Protein 2LJ4 (pdb70)

CATH classification: 3.10.50.40

Radius of gyration: 13.2 Å; Cα contacts (8 Å, |Δi|>4): 258; chains: 1; bounding box: 45×30×23 Å

Secondary structure (DSSP, 8-state):
---EEEEEEEEE--TTSS----TTTSS--TTS-HHHHHHHHHHHHHHHHHTSS-HHHHHHHH--SGGGGTTSEEEEEETTSS-HHHHHHHTTS-BT-B---EE-SSSEEEEEE--

Organism: Trypanosoma brucei brucei (strain 927/4 GUTat10.1) (NCBI:txid185431)

Solvent-accessible surface area: 6153 Å² total; per-residue (Å²): 238,97,110,106,4,81,2,0,6,0,16,8,17,29,37,71,4,183,59,56,47,2,97,86,47,45,118,46,2,55,140,20,54,115,111,62,0,52,127,26,0,92,100,32,12,95,87,20,72,73,63,101,40,46,1,66,102,1,0,47,93,63,0,17,37,49,3,94,82,67,12,0,31,48,46,136,4,26,62,52,107,48,89,162,52,3,21,60,8,0,143,83,14,144,99,59,67,52,5,111,41,21,85,24,99,10,1,0,8,0,0,36,56,55,41

Nearest PDB structures (foldseek):
  2lj4-assembly1_A  TM=9.970E-01  e=1.754E-24  Trypanosoma brucei
  6o34-assembly1_A  TM=9.147E-01  e=7.703E-13  Homo sapiens
  2zqt-assembly1_A  TM=9.126E-01  e=7.196E-13  Homo sapiens
  2zr5-assembly1_A  TM=9.133E-01  e=1.521E-12  Homo sapiens
  5gph-assembly1_A  TM=9.081E-01  e=2.449E-12  Homo sapiens

Foldseek 3Di:
DVQKFWKFKAWAFAQVLVAQAALQRRPGRNVGHLVNRLVLVVVLLVCCVVVVDPQLVCRLRGGRDPCVVVSSTDGIDGQVRPADQVSVQQVVADAPDKGRWDADSRGIMIMHTND

InterPro domains:
  IPR000297 Peptidyl-prolyl cis-trans isomerase, PpiC-type [PF00639] (32-113)
  IPR000297 Peptidyl-prolyl cis-trans isomerase, PpiC-type [PS50198] (2-115)
  IPR023058 Peptidyl-prolyl cis-trans isomerase, PpiC-type, conserved site [PS01096] (55-75)
  IPR046357 Peptidyl-prolyl cis-trans isomerase domain superfamily [G3DSA:3.10.50.40] (1-115)
  IPR051370 Peptidyl-prolyl cis-trans isomerase Pin1 [PTHR10657] (3-113)

Sequence (115 aa):
MSEKLRAAHLLVKFSGSRNPVSRRTGDSTADVTYEDAIKELQKWSQRIASGEVSFEEAASQRSDCGSYASGGDLGFFSSGEMMKPFEDAVRALKIGDISPIVQTDSGLHIIKRLAMSEKLRAAHLLVKFSGSRNPVSRRTGDSTADVTYEDAIKELQKWSQRIASGEVSFEEAASQRSDCGSYASGGDLGFFSSGEMMKPFEDAVRALKIGDISPIVQTDSGLHIIKRLAMSEKLRAAHLLVKFSGSRNPVSRRTGDSTADVTYEDAIKELQKWSQRIASGEVSFEEAASQRSDCGSYASGGDLGFFSSGEMMKPFEDAVRALKIGDISPIVQTDSGLHIIKRLAMSEKLRAAHLLVKFSGSRNPVSRRTGDSTADVTYEDAIKELQKWSQRIASGEVSFEEAASQRSDCGSYASGGDLGFFSSGEMMKPFEDAVRALKIGDISPIVQTDSGLHIIKRLAMSEKLRAAHLLVKFSGSRNPVSRRTGDSTADVTYEDAIKELQKWSQRIASGEVSFEEAASQRSDCGSYASGGDLGFFSSGEMMKPFEDAVRALKIGDISPIVQTDSGLHIIKRLAMSEKLRAAHLLVKFSGSRNPVSRRTGDSTADVTYEDAIKELQKWSQRIASGEVSFEEAASQRSDCGSYASGGDLGFFSSGEMMKPFEDAVRALKIGDISPIVQTDSGLHIIKRLAMSEKLRAAHLLVKFSGSRNPVSRRTGDSTADVTYEDAIKELQKWSQRIASGEVSFEEAASQRSDCGSYASGGDLGFFSSGEMMKPFEDAVRALKIGDISPIVQTDSGLHIIKRLAMSEKLRAAHLLVKFSGSRNPVSRRTGDSTADVTYEDAIKELQKWSQRIASGEVSFEEAASQRSDCGSYASGGDLGFFSSGEMMKPFEDAVRALKIGDISPIVQTDSGLHIIKRLAMSEKLRAAHLLVKFSGSRNPVSRRTGDSTADVTYEDAIKELQKWSQRIASGEVSFEEAASQRSDCGSYASGGDLGFFSSGEMMKPFEDAVRALKIGDISPIVQTDSGLHIIKRLAMSEKLRAAHLLVKFSGSRNPVSRRTGDSTADVTYEDAIKELQKWSQRIASGEVSFEEAASQRSDCGSYASGGDLGFFSSGEMMKPFEDAVRALKIGDISPIVQTDSGLHIIKRLAMSEKLRAAHLLVKFSGSRNPVSRRTGDSTADVTYEDAIKELQKWSQRIASGEVSFEEAASQRSDCGSYASGGDLGFFSSGEMMKPFEDAVRALKIGDISPIVQTDSGLHIIKRLAMSEKLRAAHLLVKFSGSRNPVSRRTGDSTADVTYEDAIKELQKWSQRIASGEVSFEEAASQRSDCGSYASGGDLGFFSSGEMMKPFEDAVRALKIGDISPIVQTDSGLHIIKRLAMSEKLRAAHLLVKFSGSRNPVSRRTGDSTADVTYEDAIKELQKWSQRIASGEVSFEEAASQRSDCGSYASGGDLGFFSSGEMMKPFEDAVRALKIGDISPIVQTDSGLHIIKRLAMSEKLRAAHLLVKFSGSRNPVSRRTGDSTADVTYEDAIKELQKWSQRIASGEVSFEEAASQRSDCGSYASGGDLGFFSSGEMMKPFEDAVRALKIGDISPIVQTDSGLHIIKRLAMSEKLRAAHLLVKFSGSRNPVSRRTGDSTADVTYEDAIKELQKWSQRIASGEVSFEEAASQRSDCGSYASGGDLGFFSSGEMMKPFEDAVRALKIGDISPIVQTDSGLHIIKRLAMSEKLRAAHLLVKFSGSRNPVSRRTGDSTADVTYEDAIKELQKWSQRIASGEVSFEEAASQRSDCGSYASGGDLGFFSSGEMMKPFEDAVRALKIGDISPIVQTDSGLHIIKRLAMSEKLRAAHLLVKFSGSRNPVSRRTGDSTADVTYEDAIKELQKWSQRIASGEVSFEEAASQRSDCGSYASGGDLGFFSSGEMMKPFEDAVRALKIGDISPIVQTDSGLHIIKRLAMSEKLRAAHLLVKFSGSRNPVSRRTGDSTADVTYEDAIKELQKWSQRIASGEVSFEEAASQRSDCGSYASGGDLGFFSSGEMMKPFEDAVRALKIGDISPIVQTDSGLHIIKRLAMSEKLRAAHLLVKFSGSRNPVSRRTGDSTADVTYEDAIKELQKWSQRIASGEVSFEEAASQRSDCGSYASGGDLGFFSSGEMMKPFEDAVRALKIGDISPIVQTDSGLHIIKRLAMSEKLRAAHLLVKFSGSRNPVSRRTGDSTADVTYEDAIKELQKWSQRIASGEVSFEEAASQRSDCGSYASGGDLGFFSSGEMMKPFEDAVRALKIGDISPIVQTDSGLHIIKRLA

B-factor: mean 0.68, std 0.78, range [0.11, 7.54]

GO terms:
  GO:0031981 nuclear lumen (C, HTP)
  GO:0005737 cytoplasm (C, HTP)
  GO:0031981 nuclear lumen (C, IDA)
  GO:0097014 ciliary plasm (C, IDA)
  GO:0005737 cytoplasm (C, IDA)
  GO:0003755 peptidyl-prolyl cis-trans isomerase activity (F, IDA)
  GO:0070370 cellular heat acclimation (P, IGI)

Structure (mmCIF, N/CA/C/O backbone):
data_2LJ4
#
_entry.id   2LJ4
#
loop_
_atom_site.group_PDB
_atom_site.id
_atom_site.type_symbol
_atom_site.label_atom_id
_atom_site.label_alt_id
_atom_site.label_comp_id
_atom_site.label_asym_id
_atom_site.label_entity_id
_atom_site.label_seq_id
_atom_site.pdbx_PDB_ins_code
_atom_site.Cartn_x
_atom_site.Cartn_y
_atom_site.Cartn_z
_atom_site.occupancy
_atom_site.B_iso_or_equiv
_atom_site.auth_seq_id
_atom_site.auth_comp_id
_atom_site.auth_asym_id
_atom_site.auth_atom_id
_atom_site.pdbx_PDB_model_num
ATOM 1 N N . MET A 1 1 ? -24.790 -5.092 3.534 1.00 4.59 4 MET A N 1
ATOM 2 C CA . MET A 1 1 ? -25.117 -4.684 2.148 1.00 4.13 4 MET A CA 1
ATOM 3 C C . MET A 1 1 ? -23.913 -4.024 1.497 1.00 3.08 4 MET A C 1
ATOM 4 O O . MET A 1 1 ? -23.049 -3.489 2.191 1.00 3.52 4 MET A O 1
ATOM 20 N N . SER A 1 2 ? -23.869 -4.066 0.167 1.00 2.21 5 SER A N 1
ATOM 21 C CA . SER A 1 2 ? -22.783 -3.475 -0.606 1.00 1.64 5 SER A CA 1
ATOM 22 C C . SER A 1 2 ? -21.457 -4.175 -0.305 1.00 1.29 5 SER A C 1
ATOM 23 O O . SER A 1 2 ? -20.713 -3.772 0.590 1.00 1.48 5 SER A O 1
ATOM 31 N N . GLU A 1 3 ? -21.167 -5.224 -1.063 1.00 1.02 6 GLU A N 1
ATOM 32 C CA . GLU A 1 3 ? -19.932 -5.973 -0.881 1.00 0.78 6 GLU A CA 1
ATOM 33 C C . GLU A 1 3 ? -18.808 -5.322 -1.674 1.00 0.71 6 GLU A C 1
ATOM 34 O O . GLU A 1 3 ? -17.629 -5.531 -1.382 1.00 1.06 6 GLU A O 1
ATOM 46 N N . LYS A 1 4 ? -19.183 -4.534 -2.676 1.00 0.57 7 LYS A N 1
ATOM 47 C CA . LYS A 1 4 ? -18.209 -3.895 -3.545 1.00 0.51 7 LYS A CA 1
ATOM 48 C C . LYS A 1 4 ? -17.573 -2.690 -2.872 1.00 0.42 7 LYS A C 1
ATOM 49 O O . LYS A 1 4 ? -18.251 -1.864 -2.260 1.00 0.60 7 LYS A O 1
ATOM 68 N N . LEU A 1 5 ? -16.263 -2.617 -2.995 1.00 0.33 8 LEU A N 1
ATOM 69 C CA . LEU A 1 5 ? -15.461 -1.585 -2.368 1.00 0.26 8 LEU A CA 1
ATOM 70 C C . LEU A 1 5 ? -14.428 -1.104 -3.387 1.00 0.22 8 LEU A C 1
ATOM 71 O O . LEU A 1 5 ? -14.141 -1.812 -4.348 1.00 0.22 8 LEU A O 1
ATOM 87 N N . ARG A 1 6 ? -13.900 0.091 -3.203 1.00 0.24 9 ARG A N 1
ATOM 88 C CA . ARG A 1 6 ? -12.795 0.575 -4.018 1.00 0.23 9 ARG A CA 1
ATOM 89 C C . ARG A 1 6 ? -11.727 1.155 -3.106 1.00 0.20 9 ARG A C 1
ATOM 90 O O . ARG A 1 6 ? -12.038 1.952 -2.221 1.00 0.21 9 ARG A O 1
ATOM 111 N N . ALA A 1 7 ? -10.475 0.763 -3.298 1.00 0.20 10 ALA A N 1
ATOM 112 C CA . ALA A 1 7 ? -9.421 1.198 -2.395 1.00 0.17 10 ALA A CA 1
ATOM 113 C C . ALA A 1 7 ? -8.095 1.395 -3.122 1.00 0.16 10 ALA A C 1
ATOM 114 O O . ALA A 1 7 ? -7.853 0.798 -4.171 1.00 0.17 10 ALA A O 1
ATOM 121 N N . ALA A 1 8 ? -7.247 2.246 -2.560 1.00 0.17 11 ALA A N 1
ATOM 122 C CA . ALA A 1 8 ? -5.924 2.507 -3.110 1.00 0.18 11 ALA A CA 1
ATOM 123 C C . ALA A 1 8 ? -4.862 2.027 -2.143 1.00 0.17 11 ALA A C 1
ATOM 124 O O . ALA A 1 8 ? -4.967 2.258 -0.943 1.00 0.19 11 ALA A O 1
ATOM 131 N N . HIS A 1 9 ? -3.831 1.378 -2.660 1.00 0.16 12 HIS A N 1
ATOM 132 C CA . HIS A 1 9 ? -2.854 0.732 -1.799 1.00 0.16 12 HIS A CA 1
ATOM 133 C C . HIS A 1 9 ? -1.434 0.924 -2.321 1.00 0.15 12 HIS A C 1
ATOM 134 O O . HIS A 1 9 ? -1.212 1.052 -3.524 1.00 0.19 12 HIS A O 1
ATOM 149 N N . LEU A 1 10 ? -0.482 0.923 -1.403 1.00 0.15 13 LEU A N 1
ATOM 150 C CA . LEU A 1 10 ? 0.927 1.051 -1.747 1.00 0.14 13 LEU A CA 1
ATOM 151 C C . LEU A 1 10 ? 1.653 -0.206 -1.274 1.00 0.16 13 LEU A C 1
ATOM 152 O O . LEU A 1 10 ? 1.282 -0.784 -0.253 1.00 0.24 13 LEU A O 1
ATOM 168 N N . LEU A 1 11 ? 2.647 -0.649 -2.030 1.00 0.13 14 LEU A N 1
ATOM 169 C CA . LEU A 1 11 ? 3.381 -1.867 -1.702 1.00 0.14 14 LEU A CA 1
ATOM 170 C C . LEU A 1 11 ? 4.883 -1.628 -1.743 1.00 0.16 14 LEU A C 1
ATOM 171 O O . LEU A 1 11 ? 5.428 -1.232 -2.771 1.00 0.27 14 LEU A O 1
ATOM 187 N N . VAL A 1 12 ? 5.540 -1.863 -0.621 1.00 0.13 15 VAL A N 1
ATOM 188 C CA . VAL A 1 12 ? 6.988 -1.756 -0.542 1.00 0.13 15 VAL A CA 1
ATOM 189 C C . VAL A 1 12 ? 7.600 -3.148 -0.403 1.00 0.13 15 VAL A C 1
ATOM 190 O O . VAL A 1 12 ? 7.114 -3.971 0.375 1.00 0.15 15 VAL A O 1
ATOM 203 N N . LYS A 1 13 ? 8.639 -3.412 -1.181 1.00 0.15 16 LYS A N 1
ATOM 204 C CA . LYS A 1 13 ? 9.361 -4.676 -1.108 1.00 0.17 16 LYS A CA 1
ATOM 205 C C . LYS A 1 13 ? 10.703 -4.450 -0.421 1.00 0.16 16 LYS A C 1
ATOM 206 O O . LYS A 1 13 ? 11.268 -3.358 -0.509 1.00 0.24 16 LYS A O 1
ATOM 225 N N . PHE A 1 14 ? 11.218 -5.472 0.246 1.00 0.17 17 PHE A N 1
ATOM 226 C CA . PHE A 1 14 ? 12.481 -5.348 0.958 1.00 0.17 17 PHE A CA 1
ATOM 227 C C . PHE A 1 14 ? 13.295 -6.628 0.844 1.00 0.19 17 PHE A C 1
ATOM 228 O O . PHE A 1 14 ? 12.775 -7.670 0.447 1.00 0.21 17 PHE A O 1
ATOM 245 N N . SER A 1 15 ? 14.585 -6.521 1.125 1.00 0.22 18 SER A N 1
ATOM 246 C CA . SER A 1 15 ? 15.488 -7.660 1.075 1.00 0.26 18 SER A CA 1
ATOM 247 C C . SER A 1 15 ? 14.931 -8.842 1.868 1.00 0.30 18 SER A C 1
ATOM 248 O O . SER A 1 15 ? 14.835 -8.794 3.094 1.00 0.30 18 SER A O 1
ATOM 256 N N . GLY A 1 16 ? 14.541 -9.894 1.159 1.00 0.35 19 GLY A N 1
ATOM 257 C CA . GLY A 1 16 ? 14.057 -11.084 1.820 1.00 0.45 19 GLY A CA 1
ATOM 258 C C . GLY A 1 16 ? 12.546 -11.125 1.955 1.00 0.42 19 GLY A C 1
ATOM 259 O O . GLY A 1 16 ? 12.010 -12.008 2.624 1.00 0.53 19 GLY A O 1
ATOM 263 N N . SER A 1 17 ? 11.841 -10.191 1.325 1.00 0.34 20 SER A N 1
ATOM 264 C CA . SER A 1 17 ? 10.387 -10.166 1.441 1.00 0.41 20 SER A CA 1
ATOM 265 C C . SER A 1 17 ? 9.747 -10.992 0.327 1.00 0.40 20 SER A C 1
ATOM 266 O O . SER A 1 17 ? 8.810 -10.544 -0.339 1.00 0.45 20 SER A O 1
ATOM 274 N N . ARG A 1 18 ? 10.281 -12.198 0.124 1.00 0.43 21 ARG A N 1
ATOM 275 C CA . ARG A 1 18 ? 9.818 -13.125 -0.915 1.00 0.49 21 ARG A CA 1
ATOM 276 C C . ARG A 1 18 ? 10.198 -12.633 -2.318 1.00 0.51 21 ARG A C 1
ATOM 277 O O . ARG A 1 18 ? 10.529 -13.430 -3.195 1.00 0.60 21 ARG A O 1
ATOM 298 N N . ASN A 1 19 ? 10.170 -11.322 -2.515 1.00 0.51 22 ASN A N 1
ATOM 299 C CA . ASN A 1 19 ? 10.517 -10.720 -3.794 1.00 0.62 22 ASN A CA 1
ATOM 300 C C . ASN A 1 19 ? 11.316 -9.444 -3.559 1.00 0.58 22 ASN A C 1
ATOM 301 O O . ASN A 1 19 ? 10.741 -8.383 -3.318 1.00 0.64 22 ASN A O 1
ATOM 312 N N . PRO A 1 20 ? 12.652 -9.522 -3.624 1.00 0.55 23 PRO A N 1
ATOM 313 C CA . PRO A 1 20 ? 13.520 -8.386 -3.336 1.00 0.61 23 PRO A CA 1
ATOM 314 C C . PRO A 1 20 ? 13.704 -7.447 -4.538 1.00 0.79 23 PRO A C 1
ATOM 315 O O . PRO A 1 20 ? 14.826 -7.108 -4.906 1.00 1.71 23 PRO A O 1
ATOM 326 N N . VAL A 1 21 ? 12.592 -7.023 -5.129 1.00 0.39 24 VAL A N 1
ATOM 327 C CA . VAL A 1 21 ? 12.587 -6.076 -6.249 1.00 0.36 24 VAL A CA 1
ATOM 328 C C . VAL A 1 21 ? 11.333 -5.214 -6.175 1.00 0.32 24 VAL A C 1
ATOM 329 O O . VAL A 1 21 ? 10.224 -5.718 -6.324 1.00 0.35 24 VAL A O 1
ATOM 342 N N . SER A 1 22 ? 11.504 -3.929 -5.920 1.00 0.32 25 SER A N 1
ATOM 343 C CA . SER A 1 22 ? 10.378 -3.008 -5.861 1.00 0.32 25 SER A CA 1
ATOM 344 C C . SER A 1 22 ? 10.316 -2.147 -7.124 1.00 0.32 25 SER A C 1
ATOM 345 O O . SER A 1 22 ? 11.324 -1.975 -7.806 1.00 0.36 25 SER A O 1
ATOM 353 N N . ARG A 1 23 ? 9.134 -1.598 -7.426 1.00 0.32 26 ARG A N 1
ATOM 354 C CA . ARG A 1 23 ? 8.984 -0.619 -8.517 1.00 0.34 26 ARG A CA 1
ATOM 355 C C . ARG A 1 23 ? 9.790 0.635 -8.207 1.00 0.37 26 ARG A C 1
ATOM 356 O O . ARG A 1 23 ? 10.031 1.474 -9.071 1.00 0.44 26 ARG A O 1
ATOM 377 N N . ARG A 1 24 ? 10.210 0.733 -6.955 1.00 0.36 27 ARG A N 1
ATOM 378 C CA . ARG A 1 24 ? 10.944 1.883 -6.465 1.00 0.44 27 ARG A CA 1
ATOM 379 C C . ARG A 1 24 ? 12.443 1.707 -6.692 1.00 0.53 27 ARG A C 1
ATOM 380 O O . ARG A 1 24 ? 13.219 2.655 -6.576 1.00 0.73 27 ARG A O 1
ATOM 401 N N . THR A 1 25 ? 12.845 0.486 -7.007 1.00 0.45 28 THR A N 1
ATOM 402 C CA . THR A 1 25 ? 14.246 0.187 -7.258 1.00 0.53 28 THR A CA 1
ATOM 403 C C . THR A 1 25 ? 14.436 -0.320 -8.677 1.00 0.55 28 THR A C 1
ATOM 404 O O . THR A 1 25 ? 15.448 -0.048 -9.324 1.00 0.67 28 THR A O 1
ATOM 415 N N . GLY A 1 26 ? 13.447 -1.062 -9.144 1.00 0.47 29 GLY A N 1
ATOM 416 C CA . GLY A 1 26 ? 13.447 -1.560 -10.508 1.00 0.52 29 GLY A CA 1
ATOM 417 C C . GLY A 1 26 ? 14.327 -2.779 -10.689 1.00 0.58 29 GLY A C 1
ATOM 418 O O . GLY A 1 26 ? 13.944 -3.733 -11.367 1.00 0.82 29 GLY A O 1
ATOM 422 N N . ASP A 1 27 ? 15.504 -2.747 -10.089 1.00 0.53 30 ASP A N 1
ATOM 423 C CA . ASP A 1 27 ? 16.443 -3.852 -10.192 1.00 0.58 30 ASP A CA 1
ATOM 424 C C . ASP A 1 27 ? 16.276 -4.789 -9.014 1.00 0.55 30 ASP A C 1
ATOM 425 O O . ASP A 1 27 ? 15.835 -5.924 -9.173 1.00 0.84 30 ASP A O 1
ATOM 434 N N . SER A 1 28 ? 16.633 -4.308 -7.832 1.00 0.53 31 SER A N 1
ATOM 435 C CA . SER A 1 28 ? 16.498 -5.084 -6.611 1.00 0.50 31 SER A CA 1
ATOM 436 C C . SER A 1 28 ? 16.345 -4.158 -5.410 1.00 0.42 31 SER A C 1
ATOM 437 O O . SER A 1 28 ? 16.919 -3.069 -5.380 1.00 0.48 31 SER A O 1
ATOM 445 N N . THR A 1 29 ? 15.575 -4.600 -4.428 1.00 0.34 32 THR A N 1
ATOM 446 C CA . THR A 1 29 ? 15.420 -3.867 -3.178 1.00 0.29 32 THR A CA 1
ATOM 447 C C . THR A 1 29 ? 16.060 -4.682 -2.052 1.00 0.27 32 THR A C 1
ATOM 448 O O . THR A 1 29 ? 15.627 -4.674 -0.901 1.00 0.28 32 THR A O 1
ATOM 459 N N . ALA A 1 30 ? 17.129 -5.375 -2.423 1.00 0.31 33 ALA A N 1
ATOM 460 C CA . ALA A 1 30 ? 17.825 -6.295 -1.538 1.00 0.32 33 ALA A CA 1
ATOM 461 C C . ALA A 1 30 ? 18.774 -5.560 -0.591 1.00 0.34 33 ALA A C 1
ATOM 462 O O . ALA A 1 30 ? 19.404 -6.173 0.268 1.00 0.37 33 ALA A O 1
ATOM 469 N N . ASP A 1 31 ? 18.892 -4.254 -0.772 1.00 0.35 34 ASP A N 1
ATOM 470 C CA . ASP A 1 31 ? 19.758 -3.436 0.075 1.00 0.40 34 ASP A CA 1
ATOM 471 C C . ASP A 1 31 ? 18.969 -2.804 1.213 1.00 0.36 34 ASP A C 1
ATOM 472 O O . ASP A 1 31 ? 19.535 -2.408 2.234 1.00 0.43 34 ASP A O 1
ATOM 481 N N . VAL A 1 32 ? 17.663 -2.704 1.029 1.00 0.31 35 VAL A N 1
ATOM 482 C CA . VAL A 1 32 ? 16.785 -2.125 2.033 1.00 0.28 35 VAL A CA 1
ATOM 483 C C . VAL A 1 32 ? 16.108 -3.234 2.840 1.00 0.25 35 VAL A C 1
ATOM 484 O O . VAL A 1 32 ? 15.669 -4.242 2.283 1.00 0.25 35 VAL A O 1
ATOM 497 N N . THR A 1 33 ? 16.051 -3.055 4.154 1.00 0.25 36 THR A N 1
ATOM 498 C CA . THR A 1 33 ? 15.533 -4.078 5.050 1.00 0.27 36 THR A CA 1
ATOM 499 C C . THR A 1 33 ? 14.069 -3.823 5.350 1.00 0.23 36 THR A C 1
ATOM 500 O O . THR A 1 33 ? 13.502 -2.861 4.841 1.00 0.20 36 THR A O 1
ATOM 511 N N . TYR A 1 34 ? 13.453 -4.652 6.182 1.00 0.26 37 TYR A N 1
ATOM 512 C CA . TYR A 1 34 ? 12.074 -4.405 6.572 1.00 0.27 37 TYR A CA 1
ATOM 513 C C . TYR A 1 34 ? 12.007 -3.110 7.378 1.00 0.23 37 TYR A C 1
ATOM 514 O O . TYR A 1 34 ? 11.006 -2.402 7.354 1.00 0.23 37 TYR A O 1
ATOM 532 N N . GLU A 1 35 ? 13.109 -2.787 8.052 1.00 0.23 38 GLU A N 1
ATOM 533 C CA . GLU A 1 35 ? 13.205 -1.556 8.823 1.00 0.24 38 GLU A CA 1
ATOM 534 C C . GLU A 1 35 ? 13.309 -0.363 7.889 1.00 0.24 38 GLU A C 1
ATOM 535 O O . GLU A 1 35 ? 12.576 0.610 8.035 1.00 0.26 38 GLU A O 1
ATOM 547 N N . ASP A 1 36 ? 14.216 -0.454 6.917 1.00 0.24 39 ASP A N 1
ATOM 548 C CA . ASP A 1 36 ? 14.403 0.624 5.946 1.00 0.26 39 ASP A CA 1
ATOM 549 C C . ASP A 1 36 ? 13.153 0.782 5.096 1.00 0.22 39 ASP A C 1
ATOM 550 O O . ASP A 1 36 ? 12.825 1.876 4.637 1.00 0.23 39 ASP A O 1
ATOM 559 N N . ALA A 1 37 ? 12.462 -0.330 4.898 1.00 0.19 40 ALA A N 1
ATOM 560 C CA . ALA A 1 37 ? 11.218 -0.344 4.144 1.00 0.18 40 ALA A CA 1
ATOM 561 C C . ALA A 1 37 ? 10.116 0.347 4.927 1.00 0.16 40 ALA A C 1
ATOM 562 O O . ALA A 1 37 ? 9.383 1.171 4.385 1.00 0.17 40 ALA A O 1
ATOM 569 N N . ILE A 1 38 ? 10.001 0.010 6.209 1.00 0.16 41 ILE A N 1
ATOM 570 C CA . ILE A 1 38 ? 9.044 0.678 7.079 1.00 0.18 41 ILE A CA 1
ATOM 571 C C . ILE A 1 38 ? 9.402 2.145 7.202 1.00 0.20 41 ILE A C 1
ATOM 572 O O . ILE A 1 38 ? 8.526 3.008 7.223 1.00 0.21 41 ILE A O 1
ATOM 588 N N . LYS A 1 39 ? 10.696 2.418 7.236 1.00 0.22 42 LYS A N 1
ATOM 589 C CA . LYS A 1 39 ? 11.188 3.781 7.301 1.00 0.28 42 LYS A CA 1
ATOM 590 C C . LYS A 1 39 ? 10.699 4.573 6.098 1.00 0.28 42 LYS A C 1
ATOM 591 O O . LYS A 1 39 ? 10.451 5.775 6.188 1.00 0.37 42 LYS A O 1
ATOM 610 N N . GLU A 1 40 ? 10.542 3.879 4.980 1.00 0.22 43 GLU A N 1
ATOM 611 C CA . GLU A 1 40 ? 10.156 4.520 3.737 1.00 0.25 43 GLU A CA 1
ATOM 612 C C . GLU A 1 40 ? 8.643 4.587 3.631 1.00 0.18 43 GLU A C 1
ATOM 613 O O . GLU A 1 40 ? 8.078 5.640 3.327 1.00 0.18 43 GLU A O 1
ATOM 625 N N . LEU A 1 41 ? 7.986 3.467 3.917 1.00 0.16 44 LEU A N 1
ATOM 626 C CA . LEU A 1 41 ? 6.535 3.405 3.836 1.00 0.15 44 LEU A CA 1
ATOM 627 C C . LEU A 1 41 ? 5.919 4.418 4.795 1.00 0.14 44 LEU A C 1
ATOM 628 O O . LEU A 1 41 ? 4.918 5.056 4.481 1.00 0.16 44 LEU A O 1
ATOM 644 N N . GLN A 1 42 ? 6.545 4.572 5.961 1.00 0.14 45 GLN A N 1
ATOM 645 C CA . GLN A 1 42 ? 6.069 5.505 6.979 1.00 0.14 45 GLN A CA 1
ATOM 646 C C . GLN A 1 42 ? 6.221 6.956 6.543 1.00 0.17 45 GLN A C 1
ATOM 647 O O . GLN A 1 42 ? 5.542 7.831 7.068 1.00 0.27 45 GLN A O 1
ATOM 661 N N . LYS A 1 43 ? 7.104 7.217 5.589 1.00 0.14 46 LYS A N 1
ATOM 662 C CA . LYS A 1 43 ? 7.285 8.574 5.089 1.00 0.17 46 LYS A CA 1
ATOM 663 C C . LYS A 1 43 ? 6.225 8.897 4.045 1.00 0.18 46 LYS A C 1
ATOM 664 O O . LYS A 1 43 ? 5.627 9.969 4.068 1.00 0.21 46 LYS A O 1
ATOM 683 N N . TRP A 1 44 ? 5.989 7.967 3.132 1.00 0.16 47 TRP A N 1
ATOM 684 C CA . TRP A 1 44 ? 4.953 8.149 2.128 1.00 0.19 47 TRP A CA 1
ATOM 685 C C . TRP A 1 44 ? 3.573 8.131 2.772 1.00 0.19 47 TRP A C 1
ATOM 686 O O . TRP A 1 44 ? 2.746 8.989 2.486 1.00 0.22 47 TRP A O 1
ATOM 707 N N . SER A 1 45 ? 3.351 7.184 3.675 1.00 0.17 48 SER A N 1
ATOM 708 C CA . SER A 1 45 ? 2.114 7.117 4.440 1.00 0.19 48 SER A CA 1
ATOM 709 C C . SER A 1 45 ? 1.950 8.385 5.274 1.00 0.20 48 SER A C 1
ATOM 710 O O . SER A 1 45 ? 0.832 8.797 5.587 1.00 0.28 48 SER A O 1
ATOM 718 N N . GLN A 1 46 ? 3.074 9.010 5.619 1.00 0.17 49 GLN A N 1
ATOM 719 C CA . GLN A 1 46 ? 3.056 10.275 6.323 1.00 0.17 49 GLN A CA 1
ATOM 720 C C . GLN A 1 46 ? 2.629 11.385 5.378 1.00 0.18 49 GLN A C 1
ATOM 721 O O . GLN A 1 46 ? 1.660 12.083 5.631 1.00 0.21 49 GLN A O 1
ATOM 735 N N . ARG A 1 47 ? 3.363 11.524 4.278 1.00 0.16 50 ARG A N 1
ATOM 736 C CA . ARG A 1 47 ? 3.130 12.595 3.314 1.00 0.16 50 ARG A CA 1
ATOM 737 C C . ARG A 1 47 ? 1.728 12.535 2.728 1.00 0.14 50 ARG A C 1
ATOM 738 O O . ARG A 1 47 ? 1.079 13.565 2.546 1.00 0.15 50 ARG A O 1
ATOM 759 N N . ILE A 1 48 ? 1.278 11.330 2.410 1.00 0.13 51 ILE A N 1
ATOM 760 C CA . ILE A 1 48 ? -0.073 11.120 1.905 1.00 0.13 51 ILE A CA 1
ATOM 761 C C . ILE A 1 48 ? -1.100 11.613 2.926 1.00 0.16 51 ILE A C 1
ATOM 762 O O . ILE A 1 48 ? -2.149 12.153 2.565 1.00 0.20 51 ILE A O 1
ATOM 778 N N . ALA A 1 49 ? -0.767 11.446 4.199 1.00 0.16 52 ALA A N 1
ATOM 779 C CA . ALA A 1 49 ? -1.635 11.863 5.286 1.00 0.20 52 ALA A CA 1
ATOM 780 C C . ALA A 1 49 ? -1.490 13.358 5.591 1.00 0.22 52 ALA A C 1
ATOM 781 O O . ALA A 1 49 ? -2.478 14.034 5.888 1.00 0.27 52 ALA A O 1
ATOM 788 N N . SER A 1 50 ? -0.264 13.866 5.508 1.00 0.22 53 SER A N 1
ATOM 789 C CA . SER A 1 50 ? 0.026 15.255 5.856 1.00 0.26 53 SER A CA 1
ATOM 790 C C . SER A 1 50 ? -0.370 16.220 4.738 1.00 0.28 53 SER A C 1
ATOM 791 O O . SER A 1 50 ? -0.718 17.374 4.994 1.00 0.35 53 SER A O 1
ATOM 799 N N . GLY A 1 51 ? -0.319 15.747 3.501 1.00 0.25 54 GLY A N 1
ATOM 800 C CA . GLY A 1 51 ? -0.682 16.586 2.376 1.00 0.28 54 GLY A CA 1
ATOM 801 C C . GLY A 1 51 ? 0.519 17.017 1.557 1.00 0.26 54 GLY A C 1
ATOM 802 O O . GLY A 1 51 ? 0.420 17.923 0.728 1.00 0.30 54 GLY A O 1
ATOM 806 N N . GLU A 1 52 ? 1.657 16.378 1.795 1.00 0.23 55 GLU A N 1
ATOM 807 C CA . GLU A 1 52 ? 2.868 16.667 1.033 1.00 0.23 55 GLU A CA 1
ATOM 808 C C . GLU A 1 52 ? 2.761 16.080 -0.370 1.00 0.20 55 GLU A C 1
ATOM 809 O O . GLU A 1 52 ? 3.080 16.741 -1.356 1.00 0.24 55 GLU A O 1
ATOM 821 N N . VAL A 1 53 ? 2.295 14.842 -0.450 1.00 0.17 56 VAL A N 1
ATOM 822 C CA . VAL A 1 53 ? 1.996 14.207 -1.729 1.00 0.15 56 VAL A CA 1
ATOM 823 C C . VAL A 1 53 ? 0.705 13.424 -1.611 1.00 0.15 56 VAL A C 1
ATOM 824 O O . VAL A 1 53 ? 0.286 13.073 -0.508 1.00 0.19 56 VAL A O 1
ATOM 837 N N . SER A 1 54 ? 0.065 13.163 -2.735 1.00 0.13 57 SER A N 1
ATOM 838 C CA . SER A 1 54 ? -1.131 12.350 -2.738 1.00 0.15 57 SER A CA 1
ATOM 839 C C . SER A 1 54 ? -0.750 10.879 -2.785 1.00 0.15 57 SER A C 1
ATOM 840 O O . SER A 1 54 ? 0.404 10.547 -3.080 1.00 0.18 57 SER A O 1
ATOM 848 N N . PHE A 1 55 ? -1.696 10.007 -2.487 1.00 0.16 58 PHE A N 1
ATOM 849 C CA . PHE A 1 55 ? -1.448 8.577 -2.542 1.00 0.16 58 PHE A CA 1
ATOM 850 C C . PHE A 1 55 ? -0.996 8.200 -3.947 1.00 0.18 58 PHE A C 1
ATOM 851 O O . PHE A 1 55 ? -0.062 7.421 -4.129 1.00 0.19 58 PHE A O 1
ATOM 868 N N . GLU A 1 56 ? -1.652 8.807 -4.926 1.00 0.20 59 GLU A N 1
ATOM 869 C CA . GLU A 1 56 ? -1.366 8.581 -6.333 1.00 0.22 59 GLU A CA 1
ATOM 870 C C . GLU A 1 56 ? 0.097 8.871 -6.657 1.00 0.24 59 GLU A C 1
ATOM 871 O O . GLU A 1 56 ? 0.794 8.019 -7.213 1.00 0.31 59 GLU A O 1
ATOM 883 N N . GLU A 1 57 ? 0.559 10.068 -6.291 1.00 0.23 60 GLU A N 1
ATOM 884 C CA . GLU A 1 57 ? 1.935 10.480 -6.564 1.00 0.24 60 GLU A CA 1
ATOM 885 C C . GLU A 1 57 ? 2.932 9.495 -5.969 1.00 0.23 60 GLU A C 1
ATOM 886 O O . GLU A 1 57 ? 3.892 9.093 -6.624 1.00 0.26 60 GLU A O 1
ATOM 898 N N . ALA A 1 58 ? 2.695 9.102 -4.728 1.00 0.22 61 ALA A N 1
ATOM 899 C CA . ALA A 1 58 ? 3.583 8.176 -4.049 1.00 0.23 61 ALA A CA 1
ATOM 900 C C . ALA A 1 58 ? 3.518 6.788 -4.681 1.00 0.22 61 ALA A C 1
ATOM 901 O O . ALA A 1 58 ? 4.544 6.204 -5.020 1.00 0.26 61 ALA A O 1
ATOM 908 N N . ALA A 1 59 ? 2.305 6.282 -4.863 1.00 0.20 62 ALA A N 1
ATOM 909 C CA . ALA A 1 59 ? 2.095 4.921 -5.346 1.00 0.20 62 ALA A CA 1
ATOM 910 C C . ALA A 1 59 ? 2.728 4.690 -6.717 1.00 0.21 62 ALA A C 1
ATOM 911 O O . ALA A 1 59 ? 3.525 3.770 -6.882 1.00 0.24 62 ALA A O 1
ATOM 918 N N . SER A 1 60 ? 2.390 5.538 -7.680 1.00 0.21 63 SER A N 1
ATOM 919 C CA . SER A 1 60 ? 2.859 5.396 -9.058 1.00 0.23 63 SER A CA 1
ATOM 920 C C . SER A 1 60 ? 4.379 5.239 -9.169 1.00 0.24 63 SER A C 1
ATOM 921 O O . SER A 1 60 ? 4.877 4.670 -10.139 1.00 0.27 63 SER A O 1
ATOM 929 N N . GLN A 1 61 ? 5.111 5.727 -8.183 1.00 0.24 64 GLN A N 1
ATOM 930 C CA . GLN A 1 61 ? 6.560 5.632 -8.212 1.00 0.27 64 GLN A CA 1
ATOM 931 C C . GLN A 1 61 ? 7.040 4.554 -7.258 1.00 0.26 64 GLN A C 1
ATOM 932 O O . GLN A 1 61 ? 7.863 3.708 -7.604 1.00 0.29 64 GLN A O 1
ATOM 946 N N . ARG A 1 62 ? 6.513 4.604 -6.050 1.00 0.26 65 ARG A N 1
ATOM 947 C CA . ARG A 1 62 ? 7.028 3.804 -4.952 1.00 0.28 65 ARG A CA 1
ATOM 948 C C . ARG A 1 62 ? 6.406 2.407 -4.872 1.00 0.27 65 ARG A C 1
ATOM 949 O O . ARG A 1 62 ? 7.111 1.434 -4.606 1.00 0.32 65 ARG A O 1
ATOM 970 N N . SER A 1 63 ? 5.099 2.305 -5.084 1.00 0.25 66 SER A N 1
ATOM 971 C CA . SER A 1 63 ? 4.406 1.021 -4.932 1.00 0.25 66 SER A CA 1
ATOM 972 C C . SER A 1 63 ? 4.890 0.004 -5.963 1.00 0.23 66 SER A C 1
ATOM 973 O O . SER A 1 63 ? 4.880 0.265 -7.164 1.00 0.24 66 SER A O 1
ATOM 981 N N . ASP A 1 64 ? 5.326 -1.151 -5.472 1.00 0.25 67 ASP A N 1
ATOM 982 C CA . ASP A 1 64 ? 5.775 -2.244 -6.329 1.00 0.28 67 ASP A CA 1
ATOM 983 C C . ASP A 1 64 ? 4.597 -2.967 -6.968 1.00 0.31 67 ASP A C 1
ATOM 984 O O . ASP A 1 64 ? 4.748 -3.676 -7.962 1.00 0.48 67 ASP A O 1
ATOM 993 N N . CYS A 1 65 ? 3.421 -2.772 -6.405 1.00 0.24 68 CYS A N 1
ATOM 994 C CA . CYS A 1 65 ? 2.233 -3.432 -6.906 1.00 0.26 68 CYS A CA 1
ATOM 995 C C . CYS A 1 65 ? 1.738 -2.738 -8.165 1.00 0.27 68 CYS A C 1
ATOM 996 O O . CYS A 1 65 ? 2.020 -1.563 -8.401 1.00 0.38 68 CYS A O 1
ATOM 1004 N N . GLY A 1 66 ? 0.981 -3.497 -8.951 1.00 0.26 69 GLY A N 1
ATOM 1005 C CA . GLY A 1 66 ? 0.579 -3.085 -10.290 1.00 0.25 69 GLY A CA 1
ATOM 1006 C C . GLY A 1 66 ? -0.171 -1.768 -10.338 1.00 0.22 69 GLY A C 1
ATOM 1007 O O . GLY A 1 66 ? -0.267 -1.146 -11.399 1.00 0.25 69 GLY A O 1
ATOM 1011 N N . SER A 1 67 ? -0.690 -1.333 -9.199 1.00 0.21 70 SER A N 1
ATOM 1012 C CA . SER A 1 67 ? -1.425 -0.084 -9.121 1.00 0.24 70 SER A CA 1
ATOM 1013 C C . SER A 1 67 ? -0.508 1.133 -9.313 1.00 0.22 70 SER A C 1
ATOM 1014 O O . SER A 1 67 ? -0.994 2.262 -9.390 1.00 0.25 70 SER A O 1
ATOM 1022 N N . TYR A 1 68 ? 0.811 0.909 -9.404 1.00 0.20 71 TYR A N 1
ATOM 1023 C CA . TYR A 1 68 ? 1.756 1.993 -9.695 1.00 0.20 71 TYR A CA 1
ATOM 1024 C C . TYR A 1 68 ? 1.366 2.691 -11.002 1.00 0.22 71 TYR A C 1
ATOM 1025 O O . TYR A 1 68 ? 1.522 3.897 -11.144 1.00 0.29 71 TYR A O 1
ATOM 1043 N N . ALA A 1 69 ? 0.823 1.932 -11.944 1.00 0.24 72 ALA A N 1
ATOM 1044 C CA . ALA A 1 69 ? 0.472 2.481 -13.246 1.00 0.30 72 ALA A CA 1
ATOM 1045 C C . ALA A 1 69 ? -0.988 2.910 -13.279 1.00 0.36 72 ALA A C 1
ATOM 1046 O O . ALA A 1 69 ? -1.507 3.322 -14.317 1.00 0.49 72 ALA A O 1
ATOM 1053 N N . SER A 1 70 ? -1.646 2.814 -12.137 1.00 0.32 73 SER A N 1
ATOM 1054 C CA . SER A 1 70 ? -3.059 3.138 -12.040 1.00 0.44 73 SER A CA 1
ATOM 1055 C C . SER A 1 70 ? -3.278 4.360 -11.151 1.00 0.49 73 SER A C 1
ATOM 1056 O O . SER A 1 70 ? -4.343 4.978 -11.174 1.00 0.71 73 SER A O 1
ATOM 1064 N N . GLY A 1 71 ? -2.258 4.708 -10.376 1.00 0.41 74 GLY A N 1
ATOM 1065 C CA . GLY A 1 71 ? -2.377 5.808 -9.440 1.00 0.54 74 GLY A CA 1
ATOM 1066 C C . GLY A 1 71 ? -2.593 5.316 -8.025 1.00 0.45 74 GLY A C 1
ATOM 1067 O O . GLY A 1 71 ? -3.082 6.047 -7.165 1.00 0.49 74 GLY A O 1
ATOM 1071 N N . GLY A 1 72 ? -2.245 4.058 -7.788 1.00 0.35 75 GLY A N 1
ATOM 1072 C CA . GLY A 1 72 ? -2.378 3.479 -6.467 1.00 0.32 75 GLY A CA 1
ATOM 1073 C C . GLY A 1 72 ? -3.759 2.919 -6.213 1.00 0.20 75 GLY A C 1
ATOM 1074 O O . GLY A 1 72 ? -3.921 1.971 -5.437 1.00 0.21 75 GLY A O 1
ATOM 1078 N N . ASP A 1 73 ? -4.753 3.485 -6.878 1.00 0.35 76 ASP A N 1
ATOM 1079 C CA . ASP A 1 73 ? -6.135 3.106 -6.646 1.00 0.39 76 ASP A CA 1
ATOM 1080 C C . ASP A 1 73 ? -6.528 1.919 -7.491 1.00 0.32 76 ASP A C 1
ATOM 1081 O O . ASP A 1 73 ? -6.125 1.784 -8.648 1.00 0.36 76 ASP A O 1
ATOM 1090 N N . LEU A 1 74 ? -7.302 1.052 -6.882 1.00 0.32 77 LEU A N 1
ATOM 1091 C CA . LEU A 1 74 ? -7.829 -0.113 -7.546 1.00 0.30 77 LEU A CA 1
ATOM 1092 C C . LEU A 1 74 ? -9.279 0.120 -7.920 1.00 0.32 77 LEU A C 1
ATOM 1093 O O . LEU A 1 74 ? -9.851 1.163 -7.597 1.00 0.35 77 LEU A O 1
ATOM 1109 N N . GLY A 1 75 ? -9.855 -0.834 -8.614 1.00 0.37 78 GLY A N 1
ATOM 1110 C CA . GLY A 1 75 ? -11.246 -0.742 -8.985 1.00 0.39 78 GLY A CA 1
ATOM 1111 C C . GLY A 1 75 ? -12.143 -1.279 -7.897 1.00 0.34 78 GLY A C 1
ATOM 1112 O O . GLY A 1 75 ? -11.752 -1.326 -6.727 1.00 0.44 78 GLY A O 1
ATOM 1116 N N . PHE A 1 76 ? -13.338 -1.691 -8.271 1.00 0.47 79 PHE A N 1
ATOM 1117 C CA . PHE A 1 76 ? -14.277 -2.239 -7.311 1.00 0.46 79 PHE A CA 1
ATOM 1118 C C . PHE A 1 76 ? -14.023 -3.725 -7.105 1.00 0.45 79 PHE A C 1
ATOM 1119 O O . PHE A 1 76 ? -13.783 -4.467 -8.060 1.00 0.61 79 PHE A O 1
ATOM 1136 N N . PHE A 1 77 ? -14.067 -4.145 -5.852 1.00 0.40 80 PHE A N 1
ATOM 1137 C CA . PHE A 1 77 ? -13.838 -5.532 -5.487 1.00 0.45 80 PHE A CA 1
ATOM 1138 C C . PHE A 1 77 ? -14.841 -5.941 -4.435 1.00 0.46 80 PHE A C 1
ATOM 1139 O O . PHE A 1 77 ? -15.506 -5.093 -3.846 1.00 0.55 80 PHE A O 1
ATOM 1156 N N . SER A 1 78 ? -14.949 -7.226 -4.201 1.00 0.50 81 SER A N 1
ATOM 1157 C CA . SER A 1 78 ? -15.829 -7.727 -3.164 1.00 0.55 81 SER A CA 1
ATOM 1158 C C . SER A 1 78 ? -15.053 -7.815 -1.858 1.00 0.52 81 SER A C 1
ATOM 1159 O O . SER A 1 78 ? -13.926 -8.290 -1.839 1.00 0.54 81 SER A O 1
ATOM 1167 N N . SER A 1 79 ? -15.641 -7.321 -0.781 1.00 0.59 82 SER A N 1
ATOM 1168 C CA . SER A 1 79 ? -14.977 -7.318 0.516 1.00 0.63 82 SER A CA 1
ATOM 1169 C C . SER A 1 79 ? -14.483 -8.721 0.878 1.00 0.59 82 SER A C 1
ATOM 1170 O O . SER A 1 79 ? -15.265 -9.672 0.930 1.00 0.63 82 SER A O 1
ATOM 1178 N N . GLY A 1 80 ? -13.176 -8.837 1.096 1.00 0.58 83 GLY A N 1
ATOM 1179 C CA . GLY A 1 80 ? -12.577 -10.130 1.375 1.00 0.62 83 GLY A CA 1
ATOM 1180 C C . GLY A 1 80 ? -11.811 -10.678 0.183 1.00 0.64 83 GLY A C 1
ATOM 1181 O O . GLY A 1 80 ? -11.245 -11.768 0.246 1.00 0.79 83 GLY A O 1
ATOM 1185 N N . GLU A 1 81 ? -11.783 -9.907 -0.899 1.00 0.58 84 GLU A N 1
ATOM 1186 C CA . GLU A 1 81 ? -11.169 -10.340 -2.151 1.00 0.62 84 GLU A CA 1
ATOM 1187 C C . GLU A 1 81 ? -9.657 -10.122 -2.141 1.00 0.58 84 GLU A C 1
ATOM 1188 O O . GLU A 1 81 ? -8.960 -10.503 -3.080 1.00 0.87 84 GLU A O 1
ATOM 1200 N N . MET A 1 82 ? -9.141 -9.522 -1.077 1.00 0.47 85 MET A N 1
ATOM 1201 C CA . MET A 1 82 ? -7.745 -9.180 -1.023 1.00 0.44 85 MET A CA 1
ATOM 1202 C C . MET A 1 82 ? -7.038 -10.101 -0.054 1.00 0.47 85 MET A C 1
ATOM 1203 O O . MET A 1 82 ? -7.386 -11.274 0.081 1.00 0.73 85 MET A O 1
ATOM 1217 N N . MET A 1 83 ? -6.067 -9.556 0.629 1.00 0.33 86 MET A N 1
ATOM 1218 C CA . MET A 1 83 ? -5.291 -10.305 1.594 1.00 0.35 86 MET A CA 1
ATOM 1219 C C . MET A 1 83 ? -5.903 -10.126 2.968 1.00 0.40 86 MET A C 1
ATOM 1220 O O . MET A 1 83 ? -6.572 -9.121 3.212 1.00 0.76 86 MET A O 1
ATOM 1234 N N . LYS A 1 84 ? -5.691 -11.082 3.854 1.00 0.32 87 LYS A N 1
ATOM 1235 C CA . LYS A 1 84 ? -6.271 -11.022 5.191 1.00 0.32 87 LYS A CA 1
ATOM 1236 C C . LYS A 1 84 ? -5.929 -9.706 5.911 1.00 0.27 87 LYS A C 1
ATOM 1237 O O . LYS A 1 84 ? -6.840 -8.969 6.288 1.00 0.27 87 LYS A O 1
ATOM 1256 N N . PRO A 1 85 ? -4.630 -9.357 6.085 1.00 0.26 88 PRO A N 1
ATOM 1257 C CA . PRO A 1 85 ? -4.254 -8.150 6.826 1.00 0.25 88 PRO A CA 1
ATOM 1258 C C . PRO A 1 85 ? -4.526 -6.886 6.018 1.00 0.22 88 PRO A C 1
ATOM 1259 O O . PRO A 1 85 ? -4.683 -5.796 6.569 1.00 0.25 88 PRO A O 1
ATOM 1270 N N . PHE A 1 86 ? -4.597 -7.057 4.707 1.00 0.19 89 PHE A N 1
ATOM 1271 C CA . PHE A 1 86 ? -4.857 -5.955 3.796 1.00 0.17 89 PHE A CA 1
ATOM 1272 C C . PHE A 1 86 ? -6.319 -5.532 3.908 1.00 0.18 89 PHE A C 1
ATOM 1273 O O . PHE A 1 86 ? -6.620 -4.383 4.222 1.00 0.17 89 PHE A O 1
ATOM 1290 N N . GLU A 1 87 ? -7.218 -6.490 3.691 1.00 0.21 90 GLU A N 1
ATOM 1291 C CA . GLU A 1 87 ? -8.656 -6.247 3.755 1.00 0.24 90 GLU A CA 1
ATOM 1292 C C . GLU A 1 87 ? -9.048 -5.860 5.177 1.00 0.25 90 GLU A C 1
ATOM 1293 O O . GLU A 1 87 ? -9.928 -5.027 5.385 1.00 0.27 90 GLU A O 1
ATOM 1305 N N . ASP A 1 88 ? -8.362 -6.458 6.149 1.00 0.25 91 ASP A N 1
ATOM 1306 C CA . ASP A 1 88 ? -8.546 -6.115 7.557 1.00 0.29 91 ASP A CA 1
ATOM 1307 C C . ASP A 1 88 ? -8.409 -4.614 7.778 1.00 0.25 91 ASP A C 1
ATOM 1308 O O . ASP A 1 88 ? -9.118 -4.027 8.597 1.00 0.30 91 ASP A O 1
ATOM 1317 N N . ALA A 1 89 ? -7.497 -4.001 7.040 1.00 0.20 92 ALA A N 1
ATOM 1318 C CA . ALA A 1 89 ? -7.276 -2.573 7.145 1.00 0.19 92 ALA A CA 1
ATOM 1319 C C . ALA A 1 89 ? -8.298 -1.803 6.318 1.00 0.18 92 ALA A C 1
ATOM 1320 O O . ALA A 1 89 ? -8.747 -0.737 6.725 1.00 0.21 92 ALA A O 1
ATOM 1327 N N . VAL A 1 90 ? -8.683 -2.364 5.175 1.00 0.18 93 VAL A N 1
ATOM 1328 C CA . VAL A 1 90 ? -9.621 -1.700 4.269 1.00 0.19 93 VAL A CA 1
ATOM 1329 C C . VAL A 1 90 ? -10.985 -1.535 4.935 1.00 0.19 93 VAL A C 1
ATOM 1330 O O . VAL A 1 90 ? -11.620 -0.487 4.835 1.00 0.20 93 VAL A O 1
ATOM 1343 N N . ARG A 1 91 ? -11.428 -2.580 5.620 1.00 0.23 94 ARG A N 1
ATOM 1344 C CA . ARG A 1 91 ? -12.687 -2.539 6.350 1.00 0.27 94 ARG A CA 1
ATOM 1345 C C . ARG A 1 91 ? -12.567 -1.638 7.577 1.00 0.25 94 ARG A C 1
ATOM 1346 O O . ARG A 1 91 ? -13.567 -1.180 8.132 1.00 0.32 94 ARG A O 1
ATOM 1367 N N . ALA A 1 92 ? -11.334 -1.375 7.984 1.00 0.23 95 ALA A N 1
ATOM 1368 C CA . ALA A 1 92 ? -11.075 -0.636 9.209 1.00 0.25 95 ALA A CA 1
ATOM 1369 C C . ALA A 1 92 ? -11.027 0.868 8.953 1.00 0.26 95 ALA A C 1
ATOM 1370 O O . ALA A 1 92 ? -10.777 1.658 9.867 1.00 0.47 95 ALA A O 1
ATOM 1377 N N . LEU A 1 93 ? -11.274 1.256 7.713 1.00 0.19 96 LEU A N 1
ATOM 1378 C CA . LEU A 1 93 ? -11.312 2.659 7.337 1.00 0.19 96 LEU A CA 1
ATOM 1379 C C . LEU A 1 93 ? -12.474 2.930 6.394 1.00 0.21 96 LEU A C 1
ATOM 1380 O O . LEU A 1 93 ? -12.945 2.029 5.695 1.00 0.28 96 LEU A O 1
ATOM 1396 N N . LYS A 1 94 ? -12.958 4.161 6.399 1.00 0.24 97 LYS A N 1
ATOM 1397 C CA . LYS A 1 94 ? -14.012 4.553 5.488 1.00 0.31 97 LYS A CA 1
ATOM 1398 C C . LYS A 1 94 ? -13.410 5.364 4.344 1.00 0.28 97 LYS A C 1
ATOM 1399 O O . LYS A 1 94 ? -12.195 5.555 4.292 1.00 0.25 97 LYS A O 1
ATOM 1418 N N . ILE A 1 95 ? -14.249 5.816 3.426 1.00 0.32 98 ILE A N 1
ATOM 1419 C CA . ILE A 1 95 ? -13.812 6.622 2.298 1.00 0.32 98 ILE A CA 1
ATOM 1420 C C . ILE A 1 95 ? -12.967 7.809 2.758 1.00 0.32 98 ILE A C 1
ATOM 1421 O O . ILE A 1 95 ? -13.410 8.625 3.573 1.00 0.37 98 ILE A O 1
ATOM 1437 N N . GLY A 1 96 ? -11.746 7.887 2.248 1.00 0.30 99 GLY A N 1
ATOM 1438 C CA . GLY A 1 96 ? -10.864 8.984 2.593 1.00 0.32 99 GLY A CA 1
ATOM 1439 C C . GLY A 1 96 ? -9.950 8.673 3.764 1.00 0.32 99 GLY A C 1
ATOM 1440 O O . GLY A 1 96 ? -9.121 9.503 4.142 1.00 0.46 99 GLY A O 1
ATOM 1444 N N . ASP A 1 97 ? -10.087 7.489 4.349 1.00 0.21 100 ASP A N 1
ATOM 1445 C CA . ASP A 1 97 ? -9.258 7.112 5.488 1.00 0.19 100 ASP A CA 1
ATOM 1446 C C . ASP A 1 97 ? -8.118 6.210 5.046 1.00 0.15 100 ASP A C 1
ATOM 1447 O O . ASP A 1 97 ? -8.292 5.362 4.169 1.00 0.15 100 ASP A O 1
ATOM 1456 N N . ILE A 1 98 ? -6.954 6.406 5.652 1.00 0.18 101 ILE A N 1
ATOM 1457 C CA . ILE A 1 98 ? -5.768 5.625 5.323 1.00 0.16 101 ILE A CA 1
ATOM 1458 C C . ILE A 1 98 ? -5.399 4.716 6.495 1.00 0.16 101 ILE A C 1
ATOM 1459 O O . ILE A 1 98 ? -5.604 5.074 7.659 1.00 0.18 101 ILE A O 1
ATOM 1475 N N . SER A 1 99 ? -4.858 3.549 6.187 1.00 0.16 102 SER A N 1
ATOM 1476 C CA . SER A 1 99 ? -4.503 2.566 7.199 1.00 0.19 102 SER A CA 1
ATOM 1477 C C . SER A 1 99 ? -3.058 2.738 7.641 1.00 0.18 102 SER A C 1
ATOM 1478 O O . SER A 1 99 ? -2.222 3.220 6.875 1.00 0.22 102 SER A O 1
ATOM 1486 N N . PRO A 1 100 ? -2.743 2.346 8.884 1.00 0.21 103 PRO A N 1
ATOM 1487 C CA . PRO A 1 100 ? -1.365 2.310 9.366 1.00 0.23 103 PRO A CA 1
ATOM 1488 C C . PRO A 1 100 ? -0.563 1.223 8.656 1.00 0.20 103 PRO A C 1
ATOM 1489 O O . PRO A 1 100 ? -1.144 0.311 8.062 1.00 0.27 103 PRO A O 1
ATOM 1500 N N . ILE A 1 101 ? 0.763 1.356 8.699 1.00 0.17 104 ILE A N 1
ATOM 1501 C CA . ILE A 1 101 ? 1.685 0.386 8.095 1.00 0.15 104 ILE A CA 1
ATOM 1502 C C . ILE A 1 101 ? 1.264 -1.060 8.373 1.00 0.14 104 ILE A C 1
ATOM 1503 O O . ILE A 1 101 ? 1.386 -1.548 9.498 1.00 0.20 104 ILE A O 1
ATOM 1519 N N . VAL A 1 102 ? 0.772 -1.731 7.340 1.00 0.13 105 VAL A N 1
ATOM 1520 C CA . VAL A 1 102 ? 0.377 -3.129 7.442 1.00 0.15 105 VAL A CA 1
ATOM 1521 C C . VAL A 1 102 ? 1.303 -3.997 6.590 1.00 0.15 105 VAL A C 1
ATOM 1522 O O . VAL A 1 102 ? 1.439 -3.784 5.385 1.00 0.17 105 VAL A O 1
ATOM 1535 N N . GLN A 1 103 ? 1.960 -4.959 7.224 1.00 0.18 106 GLN A N 1
ATOM 1536 C CA . GLN A 1 103 ? 2.860 -5.855 6.518 1.00 0.20 106 GLN A CA 1
ATOM 1537 C C . GLN A 1 103 ? 2.086 -7.024 5.922 1.00 0.23 106 GLN A C 1
ATOM 1538 O O . GLN A 1 103 ? 1.006 -7.376 6.396 1.00 0.29 106 GLN A O 1
ATOM 1552 N N . THR A 1 104 ? 2.645 -7.608 4.879 1.00 0.22 107 THR A N 1
ATOM 1553 C CA . THR A 1 104 ? 2.018 -8.710 4.177 1.00 0.27 107 THR A CA 1
ATOM 1554 C C . THR A 1 104 ? 3.028 -9.807 3.875 1.00 0.34 107 THR A C 1
ATOM 1555 O O . THR A 1 104 ? 4.162 -9.761 4.356 1.00 0.37 107 THR A O 1
ATOM 1566 N N . ASP A 1 105 ? 2.611 -10.781 3.079 1.00 0.40 108 ASP A N 1
ATOM 1567 C CA . ASP A 1 105 ? 3.465 -11.901 2.703 1.00 0.49 108 ASP A CA 1
ATOM 1568 C C . ASP A 1 105 ? 4.761 -11.427 2.047 1.00 0.45 108 ASP A C 1
ATOM 1569 O O . ASP A 1 105 ? 5.840 -11.937 2.354 1.00 0.53 108 ASP A O 1
ATOM 1578 N N . SER A 1 106 ? 4.661 -10.442 1.162 1.00 0.39 109 SER A N 1
ATOM 1579 C CA . SER A 1 106 ? 5.795 -10.073 0.338 1.00 0.43 109 SER A CA 1
ATOM 1580 C C . SER A 1 106 ? 6.322 -8.676 0.657 1.00 0.53 109 SER A C 1
ATOM 1581 O O . SER A 1 106 ? 7.275 -8.220 0.032 1.00 1.09 109 SER A O 1
ATOM 1589 N N . GLY A 1 107 ? 5.714 -7.979 1.600 1.00 0.22 110 GLY A N 1
ATOM 1590 C CA . GLY A 1 107 ? 6.293 -6.740 2.039 1.00 0.19 110 GLY A CA 1
ATOM 1591 C C . GLY A 1 107 ? 5.352 -5.901 2.860 1.00 0.16 110 GLY A C 1
ATOM 1592 O O . GLY A 1 107 ? 4.751 -6.370 3.824 1.00 0.24 110 GLY A O 1
ATOM 1596 N N . LEU A 1 108 ? 5.203 -4.670 2.437 1.00 0.12 111 LEU A N 1
ATOM 1597 C CA . LEU A 1 108 ? 4.531 -3.641 3.222 1.00 0.11 111 LEU A CA 1
ATOM 1598 C C . LEU A 1 108 ? 3.411 -2.993 2.430 1.00 0.11 111 LEU A C 1
ATOM 1599 O O . LEU A 1 108 ? 3.492 -2.884 1.207 1.00 0.13 111 LEU A O 1
ATOM 1615 N N . HIS A 1 109 ? 2.370 -2.555 3.126 1.00 0.11 112 HIS A N 1
ATOM 1616 C CA . HIS A 1 109 ? 1.246 -1.893 2.483 1.00 0.12 112 HIS A CA 1
ATOM 1617 C C . HIS A 1 109 ? 0.674 -0.780 3.348 1.00 0.14 112 HIS A C 1
ATOM 1618 O O . HIS A 1 109 ? 0.765 -0.815 4.574 1.00 0.22 112 HIS A O 1
ATOM 1633 N N . ILE A 1 110 ? 0.131 0.223 2.682 1.00 0.12 113 ILE A N 1
ATOM 1634 C CA . ILE A 1 110 ? -0.819 1.145 3.282 1.00 0.13 113 ILE A CA 1
ATOM 1635 C C . ILE A 1 110 ? -1.986 1.289 2.323 1.00 0.12 113 ILE A C 1
ATOM 1636 O O . ILE A 1 110 ? -1.785 1.290 1.107 1.00 0.14 113 ILE A O 1
ATOM 1652 N N . ILE A 1 111 ? -3.198 1.354 2.845 1.00 0.11 114 ILE A N 1
ATOM 1653 C CA . ILE A 1 111 ? -4.373 1.410 1.993 1.00 0.11 114 ILE A CA 1
ATOM 1654 C C . ILE A 1 111 ? -5.293 2.546 2.421 1.00 0.11 114 ILE A C 1
ATOM 1655 O O . ILE A 1 111 ? -5.388 2.864 3.603 1.00 0.12 114 ILE A O 1
ATOM 1671 N N . LYS A 1 112 ? -5.943 3.171 1.452 1.00 0.13 115 LYS A N 1
ATOM 1672 C CA . LYS A 1 112 ? -6.960 4.169 1.734 1.00 0.14 115 LYS A CA 1
ATOM 1673 C C . LYS A 1 112 ? -8.229 3.804 0.971 1.00 0.15 115 LYS A C 1
ATOM 1674 O O . LYS A 1 112 ? -8.160 3.313 -0.161 1.00 0.16 115 LYS A O 1
ATOM 1693 N N . ARG A 1 113 ? -9.379 4.008 1.589 1.00 0.15 116 ARG A N 1
ATOM 1694 C CA . ARG A 1 113 ? -10.641 3.650 0.956 1.00 0.17 116 ARG A CA 1
ATOM 1695 C C . ARG A 1 113 ? -11.117 4.752 0.022 1.00 0.19 116 ARG A C 1
ATOM 1696 O O . ARG A 1 113 ? -11.177 5.924 0.396 1.00 0.22 116 ARG A O 1
ATOM 1717 N N . LEU A 1 114 ? -11.438 4.355 -1.197 1.00 0.22 117 LEU A N 1
ATOM 1718 C CA . LEU A 1 114 ? -11.904 5.277 -2.224 1.00 0.27 117 LEU A CA 1
ATOM 1719 C C . LEU A 1 114 ? -13.424 5.267 -2.285 1.00 0.29 117 LEU A C 1
ATOM 1720 O O . LEU A 1 114 ? -14.053 6.288 -2.554 1.00 0.37 117 LEU A O 1
ATOM 1736 N N . ALA A 1 115 ? -14.002 4.100 -2.041 1.00 0.26 118 ALA A N 1
ATOM 1737 C CA . ALA A 1 115 ? -15.445 3.937 -2.032 1.00 0.30 118 ALA A CA 1
ATOM 1738 C C . ALA A 1 115 ? -15.824 2.712 -1.214 1.00 0.30 118 ALA A C 1
ATOM 1739 O O . ALA A 1 115 ? -16.217 2.874 -0.043 1.00 1.10 118 ALA A O 1
ATOM 1747 N N . MET A 1 1 ? -26.556 -4.053 1.271 1.00 4.59 4 MET A N 2
ATOM 1748 C CA . MET A 1 1 ? -26.586 -2.833 0.429 1.00 4.13 4 MET A CA 2
ATOM 1749 C C . MET A 1 1 ? -25.565 -2.928 -0.697 1.00 3.08 4 MET A C 2
ATOM 1750 O O . MET A 1 1 ? -25.924 -2.895 -1.875 1.00 3.52 4 MET A O 2
ATOM 1766 N N . SER A 1 2 ? -24.294 -3.057 -0.336 1.00 2.21 5 SER A N 2
ATOM 1767 C CA . SER A 1 2 ? -23.229 -3.124 -1.321 1.00 1.64 5 SER A CA 2
ATOM 1768 C C . SER A 1 2 ? -22.035 -3.896 -0.765 1.00 1.29 5 SER A C 2
ATOM 1769 O O . SER A 1 2 ? -21.592 -3.649 0.358 1.00 1.48 5 SER A O 2
ATOM 1777 N N . GLU A 1 3 ? -21.525 -4.839 -1.546 1.00 1.02 6 GLU A N 2
ATOM 1778 C CA . GLU A 1 3 ? -20.360 -5.618 -1.147 1.00 0.78 6 GLU A CA 2
ATOM 1779 C C . GLU A 1 3 ? -19.114 -5.088 -1.845 1.00 0.71 6 GLU A C 2
ATOM 1780 O O . GLU A 1 3 ? -17.990 -5.487 -1.533 1.00 1.06 6 GLU A O 2
ATOM 1792 N N . LYS A 1 4 ? -19.326 -4.184 -2.792 1.00 0.57 7 LYS A N 2
ATOM 1793 C CA . LYS A 1 4 ? -18.238 -3.671 -3.602 1.00 0.51 7 LYS A CA 2
ATOM 1794 C C . LYS A 1 4 ? -17.513 -2.538 -2.902 1.00 0.42 7 LYS A C 2
ATOM 1795 O O . LYS A 1 4 ? -18.100 -1.516 -2.547 1.00 0.60 7 LYS A O 2
ATOM 1814 N N . LEU A 1 5 ? -16.232 -2.748 -2.723 1.00 0.33 8 LEU A N 2
ATOM 1815 C CA . LEU A 1 5 ? -15.357 -1.801 -2.079 1.00 0.26 8 LEU A CA 2
ATOM 1816 C C . LEU A 1 5 ? -14.362 -1.298 -3.121 1.00 0.22 8 LEU A C 2
ATOM 1817 O O . LEU A 1 5 ? -14.150 -1.949 -4.145 1.00 0.22 8 LEU A O 2
ATOM 1833 N N . ARG A 1 6 ? -13.792 -0.137 -2.884 1.00 0.24 9 ARG A N 2
ATOM 1834 C CA . ARG A 1 6 ? -12.726 0.381 -3.725 1.00 0.23 9 ARG A CA 2
ATOM 1835 C C . ARG A 1 6 ? -11.692 1.061 -2.854 1.00 0.20 9 ARG A C 2
ATOM 1836 O O . ARG A 1 6 ? -12.039 1.878 -1.999 1.00 0.21 9 ARG A O 2
ATOM 1857 N N . ALA A 1 7 ? -10.430 0.724 -3.044 1.00 0.20 10 ALA A N 2
ATOM 1858 C CA . ALA A 1 7 ? -9.389 1.304 -2.223 1.00 0.17 10 ALA A CA 2
ATOM 1859 C C . ALA A 1 7 ? -8.085 1.478 -2.988 1.00 0.16 10 ALA A C 2
ATOM 1860 O O . ALA A 1 7 ? -7.798 0.746 -3.934 1.00 0.17 10 ALA A O 2
ATOM 1867 N N . ALA A 1 8 ? -7.305 2.458 -2.561 1.00 0.17 11 ALA A N 2
ATOM 1868 C CA . ALA A 1 8 ? -5.990 2.707 -3.126 1.00 0.18 11 ALA A CA 2
ATOM 1869 C C . ALA A 1 8 ? -4.934 2.199 -2.163 1.00 0.17 11 ALA A C 2
ATOM 1870 O O . ALA A 1 8 ? -5.017 2.455 -0.963 1.00 0.19 11 ALA A O 2
ATOM 1877 N N . HIS A 1 9 ? -3.946 1.484 -2.673 1.00 0.16 12 HIS A N 2
ATOM 1878 C CA . HIS A 1 9 ? -2.977 0.830 -1.803 1.00 0.16 12 HIS A CA 2
ATOM 1879 C C . HIS A 1 9 ? -1.546 1.027 -2.297 1.00 0.15 12 HIS A C 2
ATOM 1880 O O . HIS A 1 9 ? -1.293 1.101 -3.499 1.00 0.19 12 HIS A O 2
ATOM 1895 N N . LEU A 1 10 ? -0.619 1.086 -1.355 1.00 0.15 13 LEU A N 2
ATOM 1896 C CA . LEU A 1 10 ? 0.794 1.216 -1.670 1.00 0.14 13 LEU A CA 2
ATOM 1897 C C . LEU A 1 10 ? 1.512 -0.049 -1.208 1.00 0.16 13 LEU A C 2
ATOM 1898 O O . LEU A 1 10 ? 1.087 -0.682 -0.243 1.00 0.24 13 LEU A O 2
ATOM 1914 N N . LEU A 1 11 ? 2.561 -0.434 -1.917 1.00 0.13 14 LEU A N 2
ATOM 1915 C CA . LEU A 1 11 ? 3.301 -1.650 -1.606 1.00 0.14 14 LEU A CA 2
ATOM 1916 C C . LEU A 1 11 ? 4.796 -1.366 -1.573 1.00 0.16 14 LEU A C 2
ATOM 1917 O O . LEU A 1 11 ? 5.323 -0.744 -2.484 1.00 0.27 14 LEU A O 2
ATOM 1933 N N . VAL A 1 12 ? 5.462 -1.795 -0.514 1.00 0.13 15 VAL A N 2
ATOM 1934 C CA . VAL A 1 12 ? 6.913 -1.680 -0.424 1.00 0.13 15 VAL A CA 2
ATOM 1935 C C . VAL A 1 12 ? 7.534 -3.066 -0.281 1.00 0.13 15 VAL A C 2
ATOM 1936 O O . VAL A 1 12 ? 7.054 -3.894 0.501 1.00 0.15 15 VAL A O 2
ATOM 1949 N N . LYS A 1 13 ? 8.575 -3.319 -1.056 1.00 0.15 16 LYS A N 2
ATOM 1950 C CA . LYS A 1 13 ? 9.293 -4.580 -1.002 1.00 0.17 16 LYS A CA 2
ATOM 1951 C C . LYS A 1 13 ? 10.624 -4.405 -0.287 1.00 0.16 16 LYS A C 2
ATOM 1952 O O . LYS A 1 13 ? 11.196 -3.314 -0.263 1.00 0.24 16 LYS A O 2
ATOM 1971 N N . PHE A 1 14 ? 11.117 -5.491 0.274 1.00 0.17 17 PHE A N 2
ATOM 1972 C CA . PHE A 1 14 ? 12.356 -5.477 1.027 1.00 0.17 17 PHE A CA 2
ATOM 1973 C C . PHE A 1 14 ? 13.041 -6.828 0.903 1.00 0.19 17 PHE A C 2
ATOM 1974 O O . PHE A 1 14 ? 12.419 -7.799 0.490 1.00 0.21 17 PHE A O 2
ATOM 1991 N N . SER A 1 15 ? 14.324 -6.879 1.200 1.00 0.22 18 SER A N 2
ATOM 1992 C CA . SER A 1 15 ? 15.065 -8.129 1.161 1.00 0.26 18 SER A CA 2
ATOM 1993 C C . SER A 1 15 ? 14.383 -9.183 2.033 1.00 0.30 18 SER A C 2
ATOM 1994 O O . SER A 1 15 ? 14.367 -9.081 3.262 1.00 0.30 18 SER A O 2
ATOM 2002 N N . GLY A 1 16 ? 13.809 -10.186 1.384 1.00 0.35 19 GLY A N 2
ATOM 2003 C CA . GLY A 1 16 ? 13.064 -11.200 2.094 1.00 0.45 19 GLY A CA 2
ATOM 2004 C C . GLY A 1 16 ? 11.570 -11.094 1.852 1.00 0.42 19 GLY A C 2
ATOM 2005 O O . GLY A 1 16 ? 10.783 -11.771 2.512 1.00 0.53 19 GLY A O 2
ATOM 2009 N N . SER A 1 17 ? 11.168 -10.251 0.905 1.00 0.34 20 SER A N 2
ATOM 2010 C CA . SER A 1 17 ? 9.752 -10.004 0.660 1.00 0.41 20 SER A CA 2
ATOM 2011 C C . SER A 1 17 ? 9.166 -11.002 -0.337 1.00 0.40 20 SER A C 2
ATOM 2012 O O . SER A 1 17 ? 8.199 -10.694 -1.037 1.00 0.45 20 SER A O 2
ATOM 2020 N N . ARG A 1 18 ? 9.768 -12.191 -0.401 1.00 0.43 21 ARG A N 2
ATOM 2021 C CA . ARG A 1 18 ? 9.350 -13.254 -1.322 1.00 0.49 21 ARG A CA 2
ATOM 2022 C C . ARG A 1 18 ? 9.732 -12.924 -2.770 1.00 0.51 21 ARG A C 2
ATOM 2023 O O . ARG A 1 18 ? 9.797 -13.811 -3.620 1.00 0.60 21 ARG A O 2
ATOM 2044 N N . ASN A 1 19 ? 9.972 -11.648 -3.043 1.00 0.51 22 ASN A N 2
ATOM 2045 C CA . ASN A 1 19 ? 10.524 -11.208 -4.318 1.00 0.62 22 ASN A CA 2
ATOM 2046 C C . ASN A 1 19 ? 11.242 -9.872 -4.125 1.00 0.58 22 ASN A C 2
ATOM 2047 O O . ASN A 1 19 ? 10.618 -8.831 -3.917 1.00 0.64 22 ASN A O 2
ATOM 2058 N N . PRO A 1 20 ? 12.579 -9.892 -4.165 1.00 0.55 23 PRO A N 2
ATOM 2059 C CA . PRO A 1 20 ? 13.399 -8.735 -3.815 1.00 0.61 23 PRO A CA 2
ATOM 2060 C C . PRO A 1 20 ? 13.542 -7.720 -4.956 1.00 0.79 23 PRO A C 2
ATOM 2061 O O . PRO A 1 20 ? 14.652 -7.403 -5.378 1.00 1.71 23 PRO A O 2
ATOM 2072 N N . VAL A 1 21 ? 12.421 -7.194 -5.428 1.00 0.39 24 VAL A N 2
ATOM 2073 C CA . VAL A 1 21 ? 12.408 -6.196 -6.495 1.00 0.36 24 VAL A CA 2
ATOM 2074 C C . VAL A 1 21 ? 11.358 -5.134 -6.206 1.00 0.32 24 VAL A C 2
ATOM 2075 O O . VAL A 1 21 ? 10.177 -5.442 -6.043 1.00 0.35 24 VAL A O 2
ATOM 2088 N N . SER A 1 22 ? 11.795 -3.891 -6.128 1.00 0.32 25 SER A N 2
ATOM 2089 C CA . SER A 1 22 ? 10.909 -2.782 -5.871 1.00 0.32 25 SER A CA 2
ATOM 2090 C C . SER A 1 22 ? 10.650 -2.032 -7.176 1.00 0.32 25 SER A C 2
ATOM 2091 O O . SER A 1 22 ? 11.503 -2.021 -8.055 1.00 0.36 25 SER A O 2
ATOM 2099 N N . ARG A 1 23 ? 9.471 -1.429 -7.310 1.00 0.32 26 ARG A N 2
ATOM 2100 C CA . ARG A 1 23 ? 9.175 -0.561 -8.452 1.00 0.34 26 ARG A CA 2
ATOM 2101 C C . ARG A 1 23 ? 9.851 0.778 -8.225 1.00 0.37 26 ARG A C 2
ATOM 2102 O O . ARG A 1 23 ? 9.988 1.597 -9.134 1.00 0.44 26 ARG A O 2
ATOM 2123 N N . ARG A 1 24 ? 10.270 0.980 -6.986 1.00 0.36 27 ARG A N 2
ATOM 2124 C CA . ARG A 1 24 ? 11.015 2.158 -6.601 1.00 0.44 27 ARG A CA 2
ATOM 2125 C C . ARG A 1 24 ? 12.456 2.029 -7.079 1.00 0.53 27 ARG A C 2
ATOM 2126 O O . ARG A 1 24 ? 13.077 3.016 -7.476 1.00 0.73 27 ARG A O 2
ATOM 2147 N N . THR A 1 25 ? 12.988 0.809 -7.051 1.00 0.45 28 THR A N 2
ATOM 2148 C CA . THR A 1 25 ? 14.355 0.580 -7.486 1.00 0.53 28 THR A CA 2
ATOM 2149 C C . THR A 1 25 ? 14.383 0.081 -8.927 1.00 0.55 28 THR A C 2
ATOM 2150 O O . THR A 1 25 ? 15.295 0.390 -9.692 1.00 0.67 28 THR A O 2
ATOM 2161 N N . GLY A 1 26 ? 13.368 -0.696 -9.282 1.00 0.47 29 GLY A N 2
ATOM 2162 C CA . GLY A 1 26 ? 13.231 -1.223 -10.628 1.00 0.52 29 GLY A CA 2
ATOM 2163 C C . GLY A 1 26 ? 14.183 -2.365 -10.917 1.00 0.58 29 GLY A C 2
ATOM 2164 O O . GLY A 1 26 ? 14.054 -3.044 -11.936 1.00 0.82 29 GLY A O 2
ATOM 2168 N N . ASP A 1 27 ? 15.130 -2.583 -10.020 1.00 0.53 30 ASP A N 2
ATOM 2169 C CA . ASP A 1 27 ? 16.107 -3.645 -10.188 1.00 0.58 30 ASP A CA 2
ATOM 2170 C C . ASP A 1 27 ? 15.947 -4.678 -9.084 1.00 0.55 30 ASP A C 2
ATOM 2171 O O . ASP A 1 27 ? 15.474 -5.785 -9.321 1.00 0.84 30 ASP A O 2
ATOM 2180 N N . SER A 1 28 ? 16.330 -4.300 -7.875 1.00 0.53 31 SER A N 2
ATOM 2181 C CA . SER A 1 28 ? 16.212 -5.182 -6.728 1.00 0.50 31 SER A CA 2
ATOM 2182 C C . SER A 1 28 ? 16.058 -4.377 -5.444 1.00 0.42 31 SER A C 2
ATOM 2183 O O . SER A 1 28 ? 16.449 -3.212 -5.382 1.00 0.48 31 SER A O 2
ATOM 2191 N N . THR A 1 29 ? 15.445 -4.984 -4.440 1.00 0.34 32 THR A N 2
ATOM 2192 C CA . THR A 1 29 ? 15.323 -4.359 -3.125 1.00 0.29 32 THR A CA 2
ATOM 2193 C C . THR A 1 29 ? 15.941 -5.272 -2.059 1.00 0.27 32 THR A C 2
ATOM 2194 O O . THR A 1 29 ? 15.492 -5.341 -0.917 1.00 0.28 32 THR A O 2
ATOM 2205 N N . ALA A 1 30 ? 17.005 -5.958 -2.452 1.00 0.31 33 ALA A N 2
ATOM 2206 C CA . ALA A 1 30 ? 17.644 -6.960 -1.608 1.00 0.32 33 ALA A CA 2
ATOM 2207 C C . ALA A 1 30 ? 18.559 -6.332 -0.550 1.00 0.34 33 ALA A C 2
ATOM 2208 O O . ALA A 1 30 ? 19.101 -7.032 0.304 1.00 0.37 33 ALA A O 2
ATOM 2215 N N . ASP A 1 31 ? 18.737 -5.020 -0.611 1.00 0.35 34 ASP A N 2
ATOM 2216 C CA . ASP A 1 31 ? 19.601 -4.323 0.346 1.00 0.40 34 ASP A CA 2
ATOM 2217 C C . ASP A 1 31 ? 18.784 -3.706 1.478 1.00 0.36 34 ASP A C 2
ATOM 2218 O O . ASP A 1 31 ? 19.279 -3.516 2.588 1.00 0.43 34 ASP A O 2
ATOM 2227 N N . VAL A 1 32 ? 17.525 -3.423 1.199 1.00 0.31 35 VAL A N 2
ATOM 2228 C CA . VAL A 1 32 ? 16.651 -2.774 2.167 1.00 0.28 35 VAL A CA 2
ATOM 2229 C C . VAL A 1 32 ? 15.871 -3.822 2.958 1.00 0.25 35 VAL A C 2
ATOM 2230 O O . VAL A 1 32 ? 15.411 -4.814 2.400 1.00 0.25 35 VAL A O 2
ATOM 2243 N N . THR A 1 33 ? 15.757 -3.615 4.263 1.00 0.25 36 THR A N 2
ATOM 2244 C CA . THR A 1 33 ? 15.067 -4.552 5.136 1.00 0.27 36 THR A CA 2
ATOM 2245 C C . THR A 1 33 ? 13.654 -4.065 5.382 1.00 0.23 36 THR A C 2
ATOM 2246 O O . THR A 1 33 ? 13.275 -3.029 4.850 1.00 0.20 36 THR A O 2
ATOM 2257 N N . TYR A 1 34 ? 12.870 -4.770 6.187 1.00 0.26 37 TYR A N 2
ATOM 2258 C CA . TYR A 1 34 ? 11.564 -4.245 6.546 1.00 0.27 37 TYR A CA 2
ATOM 2259 C C . TYR A 1 34 ? 11.722 -2.987 7.391 1.00 0.23 37 TYR A C 2
ATOM 2260 O O . TYR A 1 34 ? 10.850 -2.135 7.399 1.00 0.23 37 TYR A O 2
ATOM 2278 N N . GLU A 1 35 ? 12.860 -2.852 8.063 1.00 0.23 38 GLU A N 2
ATOM 2279 C CA . GLU A 1 35 ? 13.154 -1.642 8.820 1.00 0.24 38 GLU A CA 2
ATOM 2280 C C . GLU A 1 35 ? 13.406 -0.484 7.867 1.00 0.24 38 GLU A C 2
ATOM 2281 O O . GLU A 1 35 ? 12.870 0.611 8.047 1.00 0.26 38 GLU A O 2
ATOM 2293 N N . ASP A 1 36 ? 14.206 -0.739 6.837 1.00 0.24 39 ASP A N 2
ATOM 2294 C CA . ASP A 1 36 ? 14.483 0.272 5.816 1.00 0.26 39 ASP A CA 2
ATOM 2295 C C . ASP A 1 36 ? 13.225 0.532 4.993 1.00 0.22 39 ASP A C 2
ATOM 2296 O O . ASP A 1 36 ? 12.995 1.637 4.501 1.00 0.23 39 ASP A O 2
ATOM 2305 N N . ALA A 1 37 ? 12.416 -0.508 4.858 1.00 0.19 40 ALA A N 2
ATOM 2306 C CA . ALA A 1 37 ? 11.163 -0.432 4.120 1.00 0.18 40 ALA A CA 2
ATOM 2307 C C . ALA A 1 37 ? 10.118 0.348 4.905 1.00 0.16 40 ALA A C 2
ATOM 2308 O O . ALA A 1 37 ? 9.384 1.157 4.339 1.00 0.17 40 ALA A O 2
ATOM 2315 N N . ILE A 1 38 ? 10.042 0.100 6.210 1.00 0.16 41 ILE A N 2
ATOM 2316 C CA . ILE A 1 38 ? 9.161 0.867 7.080 1.00 0.18 41 ILE A CA 2
ATOM 2317 C C . ILE A 1 38 ? 9.604 2.318 7.097 1.00 0.20 41 ILE A C 2
ATOM 2318 O O . ILE A 1 38 ? 8.780 3.228 7.115 1.00 0.21 41 ILE A O 2
ATOM 2334 N N . LYS A 1 39 ? 10.915 2.525 7.038 1.00 0.22 42 LYS A N 2
ATOM 2335 C CA . LYS A 1 39 ? 11.470 3.870 7.010 1.00 0.28 42 LYS A CA 2
ATOM 2336 C C . LYS A 1 39 ? 11.010 4.594 5.753 1.00 0.28 42 LYS A C 2
ATOM 2337 O O . LYS A 1 39 ? 10.981 5.824 5.696 1.00 0.37 42 LYS A O 2
ATOM 2356 N N . GLU A 1 40 ? 10.661 3.809 4.751 1.00 0.22 43 GLU A N 2
ATOM 2357 C CA . GLU A 1 40 ? 10.195 4.329 3.485 1.00 0.25 43 GLU A CA 2
ATOM 2358 C C . GLU A 1 40 ? 8.695 4.542 3.550 1.00 0.18 43 GLU A C 2
ATOM 2359 O O . GLU A 1 40 ? 8.198 5.655 3.368 1.00 0.18 43 GLU A O 2
ATOM 2371 N N . LEU A 1 41 ? 7.986 3.463 3.861 1.00 0.16 44 LEU A N 2
ATOM 2372 C CA . LEU A 1 41 ? 6.530 3.463 3.845 1.00 0.15 44 LEU A CA 2
ATOM 2373 C C . LEU A 1 41 ? 5.978 4.508 4.806 1.00 0.14 44 LEU A C 2
ATOM 2374 O O . LEU A 1 41 ? 4.982 5.162 4.512 1.00 0.16 44 LEU A O 2
ATOM 2390 N N . GLN A 1 42 ? 6.651 4.674 5.942 1.00 0.14 45 GLN A N 2
ATOM 2391 C CA . GLN A 1 42 ? 6.198 5.602 6.972 1.00 0.14 45 GLN A CA 2
ATOM 2392 C C . GLN A 1 42 ? 6.281 7.046 6.520 1.00 0.17 45 GLN A C 2
ATOM 2393 O O . GLN A 1 42 ? 5.493 7.874 6.961 1.00 0.27 45 GLN A O 2
ATOM 2407 N N . LYS A 1 43 ? 7.223 7.350 5.646 1.00 0.14 46 LYS A N 2
ATOM 2408 C CA . LYS A 1 43 ? 7.362 8.705 5.137 1.00 0.17 46 LYS A CA 2
ATOM 2409 C C . LYS A 1 43 ? 6.317 8.977 4.070 1.00 0.18 46 LYS A C 2
ATOM 2410 O O . LYS A 1 43 ? 5.700 10.041 4.049 1.00 0.21 46 LYS A O 2
ATOM 2429 N N . TRP A 1 44 ? 6.110 8.011 3.190 1.00 0.16 47 TRP A N 2
ATOM 2430 C CA . TRP A 1 44 ? 5.108 8.144 2.148 1.00 0.19 47 TRP A CA 2
ATOM 2431 C C . TRP A 1 44 ? 3.700 8.174 2.732 1.00 0.19 47 TRP A C 2
ATOM 2432 O O . TRP A 1 44 ? 2.896 9.020 2.348 1.00 0.22 47 TRP A O 2
ATOM 2453 N N . SER A 1 45 ? 3.408 7.287 3.680 1.00 0.17 48 SER A N 2
ATOM 2454 C CA . SER A 1 45 ? 2.113 7.304 4.344 1.00 0.19 48 SER A CA 2
ATOM 2455 C C . SER A 1 45 ? 1.951 8.596 5.140 1.00 0.20 48 SER A C 2
ATOM 2456 O O . SER A 1 45 ? 0.850 9.127 5.262 1.00 0.28 48 SER A O 2
ATOM 2464 N N . GLN A 1 46 ? 3.066 9.110 5.656 1.00 0.17 49 GLN A N 2
ATOM 2465 C CA . GLN A 1 46 ? 3.067 10.366 6.395 1.00 0.17 49 GLN A CA 2
ATOM 2466 C C . GLN A 1 46 ? 2.710 11.522 5.471 1.00 0.18 49 GLN A C 2
ATOM 2467 O O . GLN A 1 46 ? 1.840 12.333 5.786 1.00 0.21 49 GLN A O 2
ATOM 2481 N N . ARG A 1 47 ? 3.392 11.583 4.333 1.00 0.16 50 ARG A N 2
ATOM 2482 C CA . ARG A 1 47 ? 3.177 12.645 3.357 1.00 0.16 50 ARG A CA 2
ATOM 2483 C C . ARG A 1 47 ? 1.770 12.588 2.780 1.00 0.14 50 ARG A C 2
ATOM 2484 O O . ARG A 1 47 ? 1.118 13.617 2.628 1.00 0.15 50 ARG A O 2
ATOM 2505 N N . ILE A 1 48 ? 1.324 11.389 2.434 1.00 0.13 51 ILE A N 2
ATOM 2506 C CA . ILE A 1 48 ? -0.028 11.189 1.928 1.00 0.13 51 ILE A CA 2
ATOM 2507 C C . ILE A 1 48 ? -1.063 11.637 2.962 1.00 0.16 51 ILE A C 2
ATOM 2508 O O . ILE A 1 48 ? -2.075 12.250 2.619 1.00 0.20 51 ILE A O 2
ATOM 2524 N N . ALA A 1 49 ? -0.789 11.350 4.229 1.00 0.16 52 ALA A N 2
ATOM 2525 C CA . ALA A 1 49 ? -1.699 11.704 5.310 1.00 0.20 52 ALA A CA 2
ATOM 2526 C C . ALA A 1 49 ? -1.703 13.208 5.581 1.00 0.22 52 ALA A C 2
ATOM 2527 O O . ALA A 1 49 ? -2.746 13.779 5.905 1.00 0.27 52 ALA A O 2
ATOM 2534 N N . SER A 1 50 ? -0.547 13.850 5.456 1.00 0.22 53 SER A N 2
ATOM 2535 C CA . SER A 1 50 ? -0.439 15.278 5.743 1.00 0.26 53 SER A CA 2
ATOM 2536 C C . SER A 1 50 ? -0.823 16.122 4.531 1.00 0.28 53 SER A C 2
ATOM 2537 O O . SER A 1 50 ? -1.334 17.235 4.671 1.00 0.35 53 SER A O 2
ATOM 2545 N N . GLY A 1 51 ? -0.584 15.588 3.341 1.00 0.25 54 GLY A N 2
ATOM 2546 C CA . GLY A 1 51 ? -0.938 16.296 2.132 1.00 0.28 54 GLY A CA 2
ATOM 2547 C C . GLY A 1 51 ? 0.272 16.809 1.378 1.00 0.26 54 GLY A C 2
ATOM 2548 O O . GLY A 1 51 ? 0.136 17.613 0.453 1.00 0.30 54 GLY A O 2
ATOM 2552 N N . GLU A 1 52 ? 1.459 16.358 1.774 1.00 0.23 55 GLU A N 2
ATOM 2553 C CA . GLU A 1 52 ? 2.681 16.707 1.055 1.00 0.23 55 GLU A CA 2
ATOM 2554 C C . GLU A 1 52 ? 2.612 16.162 -0.364 1.00 0.20 55 GLU A C 2
ATOM 2555 O O . GLU A 1 52 ? 2.846 16.880 -1.333 1.00 0.24 55 GLU A O 2
ATOM 2567 N N . VAL A 1 53 ? 2.270 14.889 -0.471 1.00 0.17 56 VAL A N 2
ATOM 2568 C CA . VAL A 1 53 ? 2.029 14.265 -1.761 1.00 0.15 56 VAL A CA 2
ATOM 2569 C C . VAL A 1 53 ? 0.730 13.488 -1.708 1.00 0.15 56 VAL A C 2
ATOM 2570 O O . VAL A 1 53 ? 0.284 13.081 -0.635 1.00 0.19 56 VAL A O 2
ATOM 2583 N N . SER A 1 54 ? 0.120 13.297 -2.861 1.00 0.13 57 SER A N 2
ATOM 2584 C CA . SER A 1 54 ? -1.105 12.538 -2.940 1.00 0.15 57 SER A CA 2
ATOM 2585 C C . SER A 1 54 ? -0.773 11.057 -3.002 1.00 0.15 57 SER A C 2
ATOM 2586 O O . SER A 1 54 ? 0.362 10.702 -3.337 1.00 0.18 57 SER A O 2
ATOM 2594 N N . PHE A 1 55 ? -1.731 10.201 -2.683 1.00 0.16 58 PHE A N 2
ATOM 2595 C CA . PHE A 1 55 ? -1.492 8.766 -2.697 1.00 0.16 58 PHE A CA 2
ATOM 2596 C C . PHE A 1 55 ? -0.963 8.348 -4.066 1.00 0.18 58 PHE A C 2
ATOM 2597 O O . PHE A 1 55 ? 0.018 7.609 -4.171 1.00 0.19 58 PHE A O 2
ATOM 2614 N N . GLU A 1 56 ? -1.596 8.886 -5.104 1.00 0.20 59 GLU A N 2
ATOM 2615 C CA . GLU A 1 56 ? -1.236 8.585 -6.483 1.00 0.22 59 GLU A CA 2
ATOM 2616 C C . GLU A 1 56 ? 0.214 8.952 -6.783 1.00 0.24 59 GLU A C 2
ATOM 2617 O O . GLU A 1 56 ? 0.932 8.182 -7.423 1.00 0.31 59 GLU A O 2
ATOM 2629 N N . GLU A 1 57 ? 0.643 10.121 -6.312 1.00 0.23 60 GLU A N 2
ATOM 2630 C CA . GLU A 1 57 ? 1.994 10.600 -6.583 1.00 0.24 60 GLU A CA 2
ATOM 2631 C C . GLU A 1 57 ? 3.023 9.647 -6.002 1.00 0.23 60 GLU A C 2
ATOM 2632 O O . GLU A 1 57 ? 3.961 9.234 -6.685 1.00 0.26 60 GLU A O 2
ATOM 2644 N N . ALA A 1 58 ? 2.833 9.288 -4.742 1.00 0.22 61 ALA A N 2
ATOM 2645 C CA . ALA A 1 58 ? 3.760 8.407 -4.059 1.00 0.23 61 ALA A CA 2
ATOM 2646 C C . ALA A 1 58 ? 3.717 7.007 -4.654 1.00 0.22 61 ALA A C 2
ATOM 2647 O O . ALA A 1 58 ? 4.748 6.448 -5.014 1.00 0.26 61 ALA A O 2
ATOM 2654 N N . ALA A 1 59 ? 2.515 6.463 -4.790 1.00 0.20 62 ALA A N 2
ATOM 2655 C CA . ALA A 1 59 ? 2.334 5.084 -5.229 1.00 0.20 62 ALA A CA 2
ATOM 2656 C C . ALA A 1 59 ? 2.953 4.819 -6.602 1.00 0.21 62 ALA A C 2
ATOM 2657 O O . ALA A 1 59 ? 3.742 3.895 -6.756 1.00 0.24 62 ALA A O 2
ATOM 2664 N N . SER A 1 60 ? 2.614 5.643 -7.585 1.00 0.21 63 SER A N 2
ATOM 2665 C CA . SER A 1 60 ? 3.097 5.464 -8.954 1.00 0.23 63 SER A CA 2
ATOM 2666 C C . SER A 1 60 ? 4.619 5.306 -9.029 1.00 0.24 63 SER A C 2
ATOM 2667 O O . SER A 1 60 ? 5.141 4.665 -9.944 1.00 0.27 63 SER A O 2
ATOM 2675 N N . GLN A 1 61 ? 5.328 5.874 -8.066 1.00 0.24 64 GLN A N 2
ATOM 2676 C CA . GLN A 1 61 ? 6.779 5.820 -8.061 1.00 0.27 64 GLN A CA 2
ATOM 2677 C C . GLN A 1 61 ? 7.273 4.786 -7.065 1.00 0.26 64 GLN A C 2
ATOM 2678 O O . GLN A 1 61 ? 8.180 4.004 -7.346 1.00 0.29 64 GLN A O 2
ATOM 2692 N N . ARG A 1 62 ? 6.669 4.813 -5.895 1.00 0.26 65 ARG A N 2
ATOM 2693 C CA . ARG A 1 62 ? 7.153 4.055 -4.754 1.00 0.28 65 ARG A CA 2
ATOM 2694 C C . ARG A 1 62 ? 6.489 2.689 -4.582 1.00 0.27 65 ARG A C 2
ATOM 2695 O O . ARG A 1 62 ? 7.140 1.747 -4.148 1.00 0.32 65 ARG A O 2
ATOM 2716 N N . SER A 1 63 ? 5.201 2.582 -4.887 1.00 0.25 66 SER A N 2
ATOM 2717 C CA . SER A 1 63 ? 4.488 1.316 -4.705 1.00 0.25 66 SER A CA 2
ATOM 2718 C C . SER A 1 63 ? 5.016 0.254 -5.665 1.00 0.23 66 SER A C 2
ATOM 2719 O O . SER A 1 63 ? 5.103 0.480 -6.872 1.00 0.24 66 SER A O 2
ATOM 2727 N N . ASP A 1 64 ? 5.367 -0.896 -5.112 1.00 0.25 67 ASP A N 2
ATOM 2728 C CA . ASP A 1 64 ? 5.933 -1.985 -5.891 1.00 0.28 67 ASP A CA 2
ATOM 2729 C C . ASP A 1 64 ? 4.856 -2.925 -6.405 1.00 0.31 67 ASP A C 2
ATOM 2730 O O . ASP A 1 64 ? 5.152 -3.969 -6.986 1.00 0.48 67 ASP A O 2
ATOM 2739 N N . CYS A 1 65 ? 3.609 -2.564 -6.177 1.00 0.24 68 CYS A N 2
ATOM 2740 C CA . CYS A 1 65 ? 2.494 -3.321 -6.719 1.00 0.26 68 CYS A CA 2
ATOM 2741 C C . CYS A 1 65 ? 2.150 -2.803 -8.106 1.00 0.27 68 CYS A C 2
ATOM 2742 O O . CYS A 1 65 ? 2.643 -1.753 -8.518 1.00 0.38 68 CYS A O 2
ATOM 2750 N N . GLY A 1 66 ? 1.291 -3.525 -8.809 1.00 0.26 69 GLY A N 2
ATOM 2751 C CA . GLY A 1 66 ? 0.892 -3.123 -10.148 1.00 0.25 69 GLY A CA 2
ATOM 2752 C C . GLY A 1 66 ? 0.154 -1.801 -10.146 1.00 0.22 69 GLY A C 2
ATOM 2753 O O . GLY A 1 66 ? 0.059 -1.122 -11.171 1.00 0.25 69 GLY A O 2
ATOM 2757 N N . SER A 1 67 ? -0.351 -1.428 -8.979 1.00 0.21 70 SER A N 2
ATOM 2758 C CA . SER A 1 67 ? -1.078 -0.187 -8.812 1.00 0.24 70 SER A CA 2
ATOM 2759 C C . SER A 1 67 ? -0.189 1.049 -9.021 1.00 0.22 70 SER A C 2
ATOM 2760 O O . SER A 1 67 ? -0.697 2.165 -9.053 1.00 0.25 70 SER A O 2
ATOM 2768 N N . TYR A 1 68 ? 1.128 0.860 -9.181 1.00 0.20 71 TYR A N 2
ATOM 2769 C CA . TYR A 1 68 ? 2.027 1.985 -9.468 1.00 0.20 71 TYR A CA 2
ATOM 2770 C C . TYR A 1 68 ? 1.620 2.649 -10.785 1.00 0.22 71 TYR A C 2
ATOM 2771 O O . TYR A 1 68 ? 1.901 3.817 -11.020 1.00 0.29 71 TYR A O 2
ATOM 2789 N N . ALA A 1 69 ? 0.934 1.895 -11.633 1.00 0.24 72 ALA A N 2
ATOM 2790 C CA . ALA A 1 69 ? 0.483 2.412 -12.915 1.00 0.30 72 ALA A CA 2
ATOM 2791 C C . ALA A 1 69 ? -0.896 3.053 -12.793 1.00 0.36 72 ALA A C 2
ATOM 2792 O O . ALA A 1 69 ? -1.445 3.564 -13.767 1.00 0.49 72 ALA A O 2
ATOM 2799 N N . SER A 1 70 ? -1.460 3.013 -11.593 1.00 0.32 73 SER A N 2
ATOM 2800 C CA . SER A 1 70 ? -2.781 3.579 -11.349 1.00 0.44 73 SER A CA 2
ATOM 2801 C C . SER A 1 70 ? -2.745 4.574 -10.188 1.00 0.49 73 SER A C 2
ATOM 2802 O O . SER A 1 70 ? -3.783 5.062 -9.741 1.00 0.71 73 SER A O 2
ATOM 2810 N N . GLY A 1 71 ? -1.545 4.868 -9.700 1.00 0.41 74 GLY A N 2
ATOM 2811 C CA . GLY A 1 71 ? -1.407 5.762 -8.567 1.00 0.54 74 GLY A CA 2
ATOM 2812 C C . GLY A 1 71 ? -1.835 5.110 -7.268 1.00 0.45 74 GLY A C 2
ATOM 2813 O O . GLY A 1 71 ? -2.321 5.777 -6.357 1.00 0.49 74 GLY A O 2
ATOM 2817 N N . GLY A 1 72 ? -1.662 3.797 -7.186 1.00 0.35 75 GLY A N 2
ATOM 2818 C CA . GLY A 1 72 ? -2.053 3.062 -5.998 1.00 0.32 75 GLY A CA 2
ATOM 2819 C C . GLY A 1 72 ? -3.511 2.671 -6.035 1.00 0.20 75 GLY A C 2
ATOM 2820 O O . GLY A 1 72 ? -3.931 1.716 -5.375 1.00 0.21 75 GLY A O 2
ATOM 2824 N N . ASP A 1 73 ? -4.271 3.404 -6.833 1.00 0.35 76 ASP A N 2
ATOM 2825 C CA . ASP A 1 73 ? -5.708 3.219 -6.942 1.00 0.39 76 ASP A CA 2
ATOM 2826 C C . ASP A 1 73 ? -6.049 1.865 -7.511 1.00 0.32 76 ASP A C 2
ATOM 2827 O O . ASP A 1 73 ? -5.452 1.420 -8.494 1.00 0.36 76 ASP A O 2
ATOM 2836 N N . LEU A 1 74 ? -7.004 1.213 -6.893 1.00 0.32 77 LEU A N 2
ATOM 2837 C CA . LEU A 1 74 ? -7.581 0.016 -7.450 1.00 0.30 77 LEU A CA 2
ATOM 2838 C C . LEU A 1 74 ? -9.047 0.249 -7.725 1.00 0.32 77 LEU A C 2
ATOM 2839 O O . LEU A 1 74 ? -9.663 1.148 -7.157 1.00 0.35 77 LEU A O 2
ATOM 2855 N N . GLY A 1 75 ? -9.578 -0.553 -8.612 1.00 0.37 78 GLY 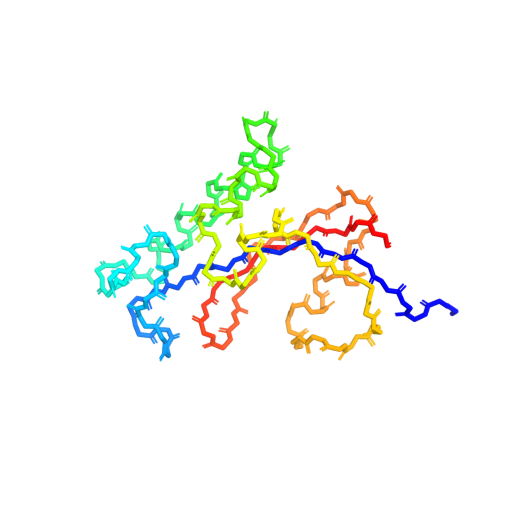A N 2
ATOM 2856 C CA . GLY A 1 75 ? -10.975 -0.444 -8.997 1.00 0.39 78 GLY A CA 2
ATOM 2857 C C . GLY A 1 75 ? -11.913 -1.065 -7.980 1.00 0.34 78 GLY A C 2
ATOM 2858 O O . GLY A 1 75 ? -11.620 -1.087 -6.787 1.00 0.44 78 GLY A O 2
ATOM 2862 N N . PHE A 1 76 ? -13.047 -1.567 -8.448 1.00 0.47 79 PHE A N 2
ATOM 2863 C CA . PHE A 1 76 ? -14.039 -2.160 -7.561 1.00 0.46 79 PHE A CA 2
ATOM 2864 C C . PHE A 1 76 ? -13.780 -3.646 -7.339 1.00 0.45 79 PHE A C 2
ATOM 2865 O O . PHE A 1 76 ? -13.339 -4.359 -8.242 1.00 0.61 79 PHE A O 2
ATOM 2882 N N . PHE A 1 77 ? -14.072 -4.093 -6.126 1.00 0.40 80 PHE A N 2
ATOM 2883 C CA . PHE A 1 77 ? -13.849 -5.468 -5.705 1.00 0.45 80 PHE A CA 2
ATOM 2884 C C . PHE A 1 77 ? -14.749 -5.769 -4.520 1.00 0.46 80 PHE A C 2
ATOM 2885 O O . PHE A 1 77 ? -15.135 -4.861 -3.796 1.00 0.55 80 PHE A O 2
ATOM 2902 N N . SER A 1 78 ? -15.102 -7.024 -4.327 1.00 0.50 81 SER A N 2
ATOM 2903 C CA . SER A 1 78 ? -15.934 -7.389 -3.202 1.00 0.55 81 SER A CA 2
ATOM 2904 C C . SER A 1 78 ? -15.061 -7.538 -1.964 1.00 0.52 81 SER A C 2
ATOM 2905 O O . SER A 1 78 ? -13.985 -8.138 -2.022 1.00 0.54 81 SER A O 2
ATOM 2913 N N . SER A 1 79 ? -15.510 -6.952 -0.862 1.00 0.59 82 SER A N 2
ATOM 2914 C CA . SER A 1 79 ? -14.764 -6.974 0.388 1.00 0.63 82 SER A CA 2
ATOM 2915 C C . SER A 1 79 ? -14.320 -8.391 0.751 1.00 0.59 82 SER A C 2
ATOM 2916 O O . SER A 1 79 ? -15.143 -9.298 0.888 1.00 0.63 82 SER A O 2
ATOM 2924 N N . GLY A 1 80 ? -13.014 -8.578 0.885 1.00 0.58 83 GLY A N 2
ATOM 2925 C CA . GLY A 1 80 ? -12.480 -9.886 1.197 1.00 0.62 83 GLY A CA 2
ATOM 2926 C C . GLY A 1 80 ? -11.635 -10.462 0.077 1.00 0.64 83 GLY A C 2
ATOM 2927 O O . GLY A 1 80 ? -10.846 -11.377 0.302 1.00 0.79 83 GLY A O 2
ATOM 2931 N N . GLU A 1 81 ? -11.769 -9.912 -1.128 1.00 0.58 84 GLU A N 2
ATOM 2932 C CA . GLU A 1 81 ? -11.050 -10.438 -2.289 1.00 0.62 84 GLU A CA 2
ATOM 2933 C C . GLU A 1 81 ? -9.629 -9.884 -2.365 1.00 0.58 84 GLU A C 2
ATOM 2934 O O . GLU A 1 81 ? -9.180 -9.448 -3.427 1.00 0.87 84 GLU A O 2
ATOM 2946 N N . MET A 1 82 ? -8.926 -9.901 -1.242 1.00 0.47 85 MET A N 2
ATOM 2947 C CA . MET A 1 82 ? -7.564 -9.395 -1.184 1.00 0.44 85 MET A CA 2
ATOM 2948 C C . MET A 1 82 ? -6.685 -10.325 -0.360 1.00 0.47 85 MET A C 2
ATOM 2949 O O . MET A 1 82 ? -6.567 -11.513 -0.655 1.00 0.73 85 MET A O 2
ATOM 2963 N N . MET A 1 83 ? -6.078 -9.773 0.677 1.00 0.33 86 MET A N 2
ATOM 2964 C CA . MET A 1 83 ? -5.261 -10.536 1.600 1.00 0.35 86 MET A CA 2
ATOM 2965 C C . MET A 1 83 ? -5.786 -10.301 3.000 1.00 0.40 86 MET A C 2
ATOM 2966 O O . MET A 1 83 ? -6.319 -9.226 3.267 1.00 0.76 86 MET A O 2
ATOM 2980 N N . LYS A 1 84 ? -5.652 -11.276 3.879 1.00 0.32 87 LYS A N 2
ATOM 2981 C CA . LYS A 1 84 ? -6.244 -11.177 5.210 1.00 0.32 87 LYS A CA 2
ATOM 2982 C C . LYS A 1 84 ? -5.817 -9.895 5.949 1.00 0.27 87 LYS A C 2
ATOM 2983 O O . LYS A 1 84 ? -6.681 -9.137 6.388 1.00 0.27 87 LYS A O 2
ATOM 3002 N N . PRO A 1 85 ? -4.502 -9.597 6.071 1.00 0.26 88 PRO A N 2
ATOM 3003 C CA . PRO A 1 85 ? -4.053 -8.421 6.824 1.00 0.25 88 PRO A CA 2
ATOM 3004 C C . PRO A 1 85 ? -4.281 -7.121 6.052 1.00 0.22 88 PRO A C 2
ATOM 3005 O O . PRO A 1 85 ? -4.396 -6.044 6.636 1.00 0.25 88 PRO A O 2
ATOM 3016 N N . PHE A 1 86 ? -4.359 -7.248 4.737 1.00 0.19 89 PHE A N 2
ATOM 3017 C CA . PHE A 1 86 ? -4.587 -6.117 3.848 1.00 0.17 89 PHE A CA 2
ATOM 3018 C C . PHE A 1 86 ? -6.044 -5.673 3.937 1.00 0.18 89 PHE A C 2
ATOM 3019 O O . PHE A 1 86 ? -6.335 -4.520 4.239 1.00 0.17 89 PHE A O 2
ATOM 3036 N N . GLU A 1 87 ? -6.947 -6.616 3.697 1.00 0.21 90 GLU A N 2
ATOM 3037 C CA . GLU A 1 87 ? -8.381 -6.353 3.715 1.00 0.24 90 GLU A CA 2
ATOM 3038 C C . GLU A 1 87 ? -8.823 -5.960 5.118 1.00 0.25 90 GLU A C 2
ATOM 3039 O O . GLU A 1 87 ? -9.709 -5.121 5.286 1.00 0.27 90 GLU A O 2
ATOM 3051 N N . ASP A 1 88 ? -8.179 -6.555 6.119 1.00 0.25 91 ASP A N 2
ATOM 3052 C CA . ASP A 1 88 ? -8.424 -6.199 7.517 1.00 0.29 91 ASP A CA 2
ATOM 3053 C C . ASP A 1 88 ? -8.264 -4.699 7.728 1.00 0.25 91 ASP A C 2
ATOM 3054 O O . ASP A 1 88 ? -8.997 -4.092 8.505 1.00 0.30 91 ASP A O 2
ATOM 3063 N N . ALA A 1 89 ? -7.315 -4.103 7.019 1.00 0.20 92 ALA A N 2
ATOM 3064 C CA . ALA A 1 89 ? -7.090 -2.670 7.112 1.00 0.19 92 ALA A CA 2
ATOM 3065 C C . ALA A 1 89 ? -8.095 -1.904 6.260 1.00 0.18 92 ALA A C 2
ATOM 3066 O O . ALA A 1 89 ? -8.557 -0.838 6.653 1.00 0.21 92 ALA A O 2
ATOM 3073 N N . VAL A 1 90 ? -8.450 -2.467 5.109 1.00 0.18 93 VAL A N 2
ATOM 3074 C CA . VAL A 1 90 ? -9.372 -1.814 4.179 1.00 0.19 93 VAL A CA 2
ATOM 3075 C C . VAL A 1 90 ? -10.754 -1.661 4.808 1.00 0.19 93 VAL A C 2
ATOM 3076 O O . VAL A 1 90 ? -11.406 -0.627 4.673 1.00 0.20 93 VAL A O 2
ATOM 3089 N N . ARG A 1 91 ? -11.191 -2.701 5.500 1.00 0.23 94 ARG A N 2
ATOM 3090 C CA . ARG A 1 91 ? -12.475 -2.679 6.186 1.00 0.27 94 ARG A CA 2
ATOM 3091 C C . ARG A 1 91 ? -12.382 -1.852 7.465 1.00 0.25 94 ARG A C 2
ATOM 3092 O O . ARG A 1 91 ? -13.395 -1.514 8.074 1.00 0.32 94 ARG A O 2
ATOM 3113 N N . ALA A 1 92 ? -11.159 -1.526 7.861 1.00 0.23 95 ALA A N 2
ATOM 3114 C CA . ALA A 1 92 ? -10.924 -0.837 9.119 1.00 0.25 95 ALA A CA 2
ATOM 3115 C C . ALA A 1 92 ? -10.774 0.668 8.908 1.00 0.26 95 ALA A C 2
ATOM 3116 O O . ALA A 1 92 ? -10.189 1.368 9.736 1.00 0.47 95 ALA A O 2
ATOM 3123 N N . LEU A 1 93 ? -11.292 1.149 7.787 1.00 0.19 96 LEU A N 2
ATOM 3124 C CA . LEU A 1 93 ? -11.322 2.573 7.493 1.00 0.19 96 LEU A CA 2
ATOM 3125 C C . LEU A 1 93 ? -12.490 2.906 6.578 1.00 0.21 96 LEU A C 2
ATOM 3126 O O . LEU A 1 93 ? -13.003 2.043 5.860 1.00 0.28 96 LEU A O 2
ATOM 3142 N N . LYS A 1 94 ? -12.914 4.156 6.629 1.00 0.24 97 LYS A N 2
ATOM 3143 C CA . LYS A 1 94 ? -14.011 4.631 5.813 1.00 0.31 97 LYS A CA 2
ATOM 3144 C C . LYS A 1 94 ? -13.445 5.354 4.593 1.00 0.28 97 LYS A C 2
ATOM 3145 O O . LYS A 1 94 ? -12.228 5.496 4.466 1.00 0.25 97 LYS A O 2
ATOM 3164 N N . ILE A 1 95 ? -14.315 5.783 3.692 1.00 0.32 98 ILE A N 2
ATOM 3165 C CA . ILE A 1 95 ? -13.894 6.518 2.510 1.00 0.32 98 ILE A CA 2
ATOM 3166 C C . ILE A 1 95 ? -13.115 7.770 2.901 1.00 0.32 98 ILE A C 2
ATOM 3167 O O . ILE A 1 95 ? -13.642 8.659 3.569 1.00 0.37 98 ILE A O 2
ATOM 3183 N N . GLY A 1 96 ? -11.858 7.823 2.494 1.00 0.30 99 GLY A N 2
ATOM 3184 C CA . GLY A 1 96 ? -11.024 8.962 2.810 1.00 0.32 99 GLY A CA 2
ATOM 3185 C C . GLY A 1 96 ? -10.162 8.735 4.035 1.00 0.32 99 GLY A C 2
ATOM 3186 O O . GLY A 1 96 ? -9.538 9.669 4.541 1.00 0.46 99 GLY A O 2
ATOM 3190 N N . ASP A 1 97 ? -10.138 7.503 4.530 1.00 0.21 100 ASP A N 2
ATOM 3191 C CA . ASP A 1 97 ? -9.292 7.157 5.662 1.00 0.19 100 ASP A CA 2
ATOM 3192 C C . ASP A 1 97 ? -8.169 6.238 5.210 1.00 0.15 100 ASP A C 2
ATOM 3193 O O . ASP A 1 97 ? -8.374 5.371 4.359 1.00 0.15 100 ASP A O 2
ATOM 3202 N N . ILE A 1 98 ? -6.984 6.441 5.771 1.00 0.18 101 ILE A N 2
ATOM 3203 C CA . ILE A 1 98 ? -5.809 5.667 5.395 1.00 0.16 101 ILE A CA 2
ATOM 3204 C C . ILE A 1 98 ? -5.386 4.764 6.552 1.00 0.16 101 ILE A C 2
ATOM 3205 O O . ILE A 1 98 ? -5.605 5.093 7.717 1.00 0.18 101 ILE A O 2
ATOM 3221 N N . SER A 1 99 ? -4.797 3.626 6.230 1.00 0.16 102 SER A N 2
ATOM 3222 C CA . SER A 1 99 ? -4.351 2.681 7.238 1.00 0.19 102 SER A CA 2
ATOM 3223 C C . SER A 1 99 ? -2.881 2.900 7.561 1.00 0.18 102 SER A C 2
ATOM 3224 O O . SER A 1 99 ? -2.088 3.224 6.674 1.00 0.22 102 SER A O 2
ATOM 3232 N N . PRO A 1 100 ? -2.494 2.734 8.834 1.00 0.21 103 PRO A N 2
ATOM 3233 C CA . PRO A 1 100 ? -1.088 2.747 9.231 1.00 0.23 103 PRO A CA 2
ATOM 3234 C C . PRO A 1 100 ? -0.347 1.544 8.653 1.00 0.20 103 PRO A C 2
ATOM 3235 O O . PRO A 1 100 ? -0.982 0.592 8.191 1.00 0.27 103 PRO A O 2
ATOM 3246 N N . ILE A 1 101 ? 0.984 1.606 8.677 1.00 0.17 104 ILE A N 2
ATOM 3247 C CA . ILE A 1 101 ? 1.844 0.540 8.142 1.00 0.15 104 ILE A CA 2
ATOM 3248 C C . ILE A 1 101 ? 1.307 -0.859 8.452 1.00 0.14 104 ILE A C 2
ATOM 3249 O O . ILE A 1 101 ? 1.248 -1.272 9.613 1.00 0.20 104 ILE A O 2
ATOM 3265 N N . VAL A 1 102 ? 0.903 -1.570 7.408 1.00 0.13 105 VAL A N 2
ATOM 3266 C CA . VAL A 1 102 ? 0.457 -2.952 7.533 1.00 0.15 105 VAL A CA 2
ATOM 3267 C C . VAL A 1 102 ? 1.320 -3.864 6.661 1.00 0.15 105 VAL A C 2
ATOM 3268 O O . VAL A 1 102 ? 1.426 -3.664 5.450 1.00 0.17 105 VAL A O 2
ATOM 3281 N N . GLN A 1 103 ? 1.960 -4.845 7.282 1.00 0.18 106 GLN A N 2
ATOM 3282 C CA . GLN A 1 103 ? 2.782 -5.794 6.551 1.00 0.20 106 GLN A CA 2
ATOM 3283 C C . GLN A 1 103 ? 1.925 -6.930 6.007 1.00 0.23 106 GLN A C 2
ATOM 3284 O O . GLN A 1 103 ? 0.838 -7.204 6.514 1.00 0.29 106 GLN A O 2
ATOM 3298 N N . THR A 1 104 ? 2.418 -7.569 4.965 1.00 0.22 107 THR A N 2
ATOM 3299 C CA . THR A 1 104 ? 1.735 -8.686 4.343 1.00 0.27 107 THR A CA 2
ATOM 3300 C C . THR A 1 104 ? 2.692 -9.859 4.172 1.00 0.34 107 THR A C 2
ATOM 3301 O O . THR A 1 104 ? 3.822 -9.816 4.670 1.00 0.37 107 THR A O 2
ATOM 3312 N N . ASP A 1 105 ? 2.251 -10.899 3.478 1.00 0.40 108 ASP A N 2
ATOM 3313 C CA . ASP A 1 105 ? 3.107 -12.050 3.211 1.00 0.49 108 ASP A CA 2
ATOM 3314 C C . ASP A 1 105 ? 4.334 -11.634 2.404 1.00 0.45 108 ASP A C 2
ATOM 3315 O O . ASP A 1 105 ? 5.437 -12.139 2.633 1.00 0.53 108 ASP A O 2
ATOM 3324 N N . SER A 1 106 ? 4.156 -10.690 1.487 1.00 0.39 109 SER A N 2
ATOM 3325 C CA . SER A 1 106 ? 5.254 -10.250 0.649 1.00 0.43 109 SER A CA 2
ATOM 3326 C C . SER A 1 106 ? 5.974 -9.063 1.284 1.00 0.53 109 SER A C 2
ATOM 3327 O O . SER A 1 106 ? 7.135 -9.180 1.657 1.00 1.09 109 SER A O 2
ATOM 3335 N N . GLY A 1 107 ? 5.282 -7.946 1.490 1.00 0.22 110 GLY A N 2
ATOM 3336 C CA . GLY A 1 107 ? 5.964 -6.774 1.982 1.00 0.19 110 GLY A CA 2
ATOM 3337 C C . GLY A 1 107 ? 5.086 -5.865 2.809 1.00 0.16 110 GLY A C 2
ATOM 3338 O O . GLY A 1 107 ? 4.378 -6.312 3.707 1.00 0.24 110 GLY A O 2
ATOM 3342 N N . LEU A 1 108 ? 5.124 -4.591 2.478 1.00 0.12 111 LEU A N 2
ATOM 3343 C CA . LEU A 1 108 ? 4.485 -3.548 3.277 1.00 0.11 111 LEU A CA 2
ATOM 3344 C C . LEU A 1 108 ? 3.375 -2.858 2.502 1.00 0.11 111 LEU A C 2
ATOM 3345 O O . LEU A 1 108 ? 3.445 -2.741 1.280 1.00 0.13 111 LEU A O 2
ATOM 3361 N N . HIS A 1 109 ? 2.350 -2.404 3.213 1.00 0.11 112 HIS A N 2
ATOM 3362 C CA . HIS A 1 109 ? 1.229 -1.720 2.580 1.00 0.12 112 HIS A CA 2
ATOM 3363 C C . HIS A 1 109 ? 0.675 -0.597 3.441 1.00 0.14 112 HIS A C 2
ATOM 3364 O O . HIS A 1 109 ? 0.794 -0.613 4.666 1.00 0.22 112 HIS A O 2
ATOM 3379 N N . ILE A 1 110 ? 0.111 0.390 2.767 1.00 0.12 113 ILE A N 2
ATOM 3380 C CA . ILE A 1 110 ? -0.839 1.313 3.360 1.00 0.13 113 ILE A CA 2
ATOM 3381 C C . ILE A 1 110 ? -2.015 1.436 2.403 1.00 0.12 113 ILE A C 2
ATOM 3382 O O . ILE A 1 110 ? -1.815 1.502 1.187 1.00 0.14 113 ILE A O 2
ATOM 3398 N N . ILE A 1 111 ? -3.227 1.410 2.923 1.00 0.11 114 ILE A N 2
ATOM 3399 C CA . ILE A 1 111 ? -4.401 1.450 2.071 1.00 0.11 114 ILE A CA 2
ATOM 3400 C C . ILE A 1 111 ? -5.343 2.561 2.514 1.00 0.11 114 ILE A C 2
ATOM 3401 O O . ILE A 1 111 ? -5.456 2.848 3.702 1.00 0.12 114 ILE A O 2
ATOM 3417 N N . LYS A 1 112 ? -5.994 3.199 1.555 1.00 0.13 115 LYS A N 2
ATOM 3418 C CA . LYS A 1 112 ? -7.031 4.171 1.858 1.00 0.14 115 LYS A CA 2
ATOM 3419 C C . LYS A 1 112 ? -8.303 3.779 1.115 1.00 0.15 115 LYS A C 2
ATOM 3420 O O . LYS A 1 112 ? -8.240 3.316 -0.026 1.00 0.16 115 LYS A O 2
ATOM 3439 N N . ARG A 1 113 ? -9.449 3.938 1.755 1.00 0.15 116 ARG A N 2
ATOM 3440 C CA . ARG A 1 113 ? -10.706 3.542 1.135 1.00 0.17 116 ARG A CA 2
ATOM 3441 C C . ARG A 1 113 ? -11.285 4.666 0.287 1.00 0.19 116 ARG A C 2
ATOM 3442 O O . ARG A 1 113 ? -11.318 5.822 0.703 1.00 0.22 116 ARG A O 2
ATOM 3463 N N . LEU A 1 114 ? -11.728 4.309 -0.912 1.00 0.22 117 LEU A N 2
ATOM 3464 C CA . LEU A 1 114 ? -12.288 5.268 -1.854 1.00 0.27 117 LEU A CA 2
ATOM 3465 C C . LEU A 1 114 ? -13.780 5.032 -2.059 1.00 0.29 117 LEU A C 2
ATOM 3466 O O . LEU A 1 114 ? -14.518 5.942 -2.443 1.00 0.37 117 LEU A O 2
ATOM 3482 N N . ALA A 1 115 ? -14.213 3.807 -1.806 1.00 0.26 118 ALA A N 2
ATOM 3483 C CA . ALA A 1 115 ? -15.620 3.451 -1.887 1.00 0.30 118 ALA A CA 2
ATOM 3484 C C . ALA A 1 115 ? -15.931 2.359 -0.877 1.00 0.30 118 ALA A C 2
ATOM 3485 O O . ALA A 1 115 ? -15.278 1.303 -0.939 1.00 1.10 118 ALA A O 2
ATOM 3493 N N . MET A 1 1 ? -22.628 -0.868 -1.703 1.00 4.59 4 MET A N 3
ATOM 3494 C CA . MET A 1 1 ? -24.061 -1.249 -1.648 1.00 4.13 4 MET A CA 3
ATOM 3495 C C . MET A 1 1 ? -24.231 -2.684 -1.154 1.00 3.08 4 MET A C 3
ATOM 3496 O O . MET A 1 1 ? -25.338 -3.100 -0.809 1.00 3.52 4 MET A O 3
ATOM 3512 N N . SER A 1 2 ? -23.139 -3.440 -1.120 1.00 2.21 5 SER A N 3
ATOM 3513 C CA . SER A 1 2 ? -23.184 -4.810 -0.640 1.00 1.64 5 SER A CA 3
ATOM 3514 C C . SER A 1 2 ? -21.899 -5.163 0.101 1.00 1.29 5 SER A C 3
ATOM 3515 O O . SER A 1 2 ? -21.853 -5.132 1.332 1.00 1.48 5 SER A O 3
ATOM 3523 N N . GLU A 1 3 ? -20.858 -5.483 -0.655 1.00 1.02 6 GLU A N 3
ATOM 3524 C CA . GLU A 1 3 ? -19.556 -5.789 -0.079 1.00 0.78 6 GLU A CA 3
ATOM 3525 C C . GLU A 1 3 ? -18.432 -5.389 -1.026 1.00 0.71 6 GLU A C 3
ATOM 3526 O O . GLU A 1 3 ? -17.261 -5.661 -0.757 1.00 1.06 6 GLU A O 3
ATOM 3538 N N . LYS A 1 4 ? -18.781 -4.745 -2.134 1.00 0.57 7 LYS A N 3
ATOM 3539 C CA . LYS A 1 4 ? -17.780 -4.324 -3.098 1.00 0.51 7 LYS A CA 3
ATOM 3540 C C . LYS A 1 4 ? -17.194 -2.984 -2.684 1.00 0.42 7 LYS A C 3
ATOM 3541 O O . LYS A 1 4 ? -17.918 -2.045 -2.348 1.00 0.60 7 LYS A O 3
ATOM 3560 N N . LEU A 1 5 ? -15.881 -2.924 -2.700 1.00 0.33 8 LEU A N 3
ATOM 3561 C CA . LEU A 1 5 ? -15.141 -1.798 -2.177 1.00 0.26 8 LEU A CA 3
ATOM 3562 C C . LEU A 1 5 ? -14.147 -1.299 -3.226 1.00 0.22 8 LEU A C 3
ATOM 3563 O O . LEU A 1 5 ? -13.931 -1.955 -4.248 1.00 0.22 8 LEU A O 3
ATOM 3579 N N . ARG A 1 6 ? -13.573 -0.136 -2.975 1.00 0.24 9 ARG A N 3
ATOM 3580 C CA . ARG A 1 6 ? -12.524 0.425 -3.813 1.00 0.23 9 ARG A CA 3
ATOM 3581 C C . ARG A 1 6 ? -11.548 1.188 -2.940 1.00 0.20 9 ARG A C 3
ATOM 3582 O O . ARG A 1 6 ? -11.949 2.077 -2.187 1.00 0.21 9 ARG A O 3
ATOM 3603 N N . ALA A 1 7 ? -10.274 0.846 -3.024 1.00 0.20 10 ALA A N 3
ATOM 3604 C CA . ALA A 1 7 ? -9.285 1.494 -2.186 1.00 0.17 10 ALA A CA 3
ATOM 3605 C C . ALA A 1 7 ? -7.944 1.643 -2.896 1.00 0.16 10 ALA A C 3
ATOM 3606 O O . ALA A 1 7 ? -7.667 0.960 -3.883 1.00 0.17 10 ALA A O 3
ATOM 3613 N N . ALA A 1 8 ? -7.129 2.555 -2.382 1.00 0.17 11 ALA A N 3
ATOM 3614 C CA . ALA A 1 8 ? -5.802 2.808 -2.917 1.00 0.18 11 ALA A CA 3
ATOM 3615 C C . ALA A 1 8 ? -4.758 2.243 -1.974 1.00 0.17 11 ALA A C 3
ATOM 3616 O O . ALA A 1 8 ? -4.815 2.481 -0.772 1.00 0.19 11 ALA A O 3
ATOM 3623 N N . HIS A 1 9 ? -3.807 1.501 -2.517 1.00 0.16 12 HIS A N 3
ATOM 3624 C CA . HIS A 1 9 ? -2.849 0.792 -1.684 1.00 0.16 12 HIS A CA 3
ATOM 3625 C C . HIS A 1 9 ? -1.426 0.988 -2.195 1.00 0.15 12 HIS A C 3
ATOM 3626 O O . HIS A 1 9 ? -1.179 0.983 -3.402 1.00 0.19 12 HIS A O 3
ATOM 3641 N N . LEU A 1 10 ? -0.498 1.158 -1.268 1.00 0.15 13 LEU A N 3
ATOM 3642 C CA . LEU A 1 10 ? 0.904 1.339 -1.609 1.00 0.14 13 LEU A CA 3
ATOM 3643 C C . LEU A 1 10 ? 1.689 0.134 -1.116 1.00 0.16 13 LEU A C 3
ATOM 3644 O O . LEU A 1 10 ? 1.436 -0.366 -0.022 1.00 0.24 13 LEU A O 3
ATOM 3660 N N . LEU A 1 11 ? 2.607 -0.350 -1.936 1.00 0.13 14 LEU A N 3
ATOM 3661 C CA . LEU A 1 11 ? 3.403 -1.515 -1.588 1.00 0.14 14 LEU A CA 3
ATOM 3662 C C . LEU A 1 11 ? 4.890 -1.189 -1.582 1.00 0.16 14 LEU A C 3
ATOM 3663 O O . LEU A 1 11 ? 5.441 -0.744 -2.583 1.00 0.27 14 LEU A O 3
ATOM 3679 N N . VAL A 1 12 ? 5.530 -1.415 -0.453 1.00 0.13 15 VAL A N 3
ATOM 3680 C CA . VAL A 1 12 ? 6.975 -1.313 -0.368 1.00 0.13 15 VAL A CA 3
ATOM 3681 C C . VAL A 1 12 ? 7.565 -2.710 -0.236 1.00 0.13 15 VAL A C 3
ATOM 3682 O O . VAL A 1 12 ? 7.025 -3.554 0.483 1.00 0.15 15 VAL A O 3
ATOM 3695 N N . LYS A 1 13 ? 8.646 -2.957 -0.950 1.00 0.15 16 LYS A N 3
ATOM 3696 C CA . LYS A 1 13 ? 9.323 -4.241 -0.891 1.00 0.17 16 LYS A CA 3
ATOM 3697 C C . LYS A 1 13 ? 10.602 -4.111 -0.087 1.00 0.16 16 LYS A C 3
ATOM 3698 O O . LYS A 1 13 ? 11.086 -3.005 0.147 1.00 0.24 16 LYS A O 3
ATOM 3717 N N . PHE A 1 14 ? 11.149 -5.240 0.319 1.00 0.17 17 PHE A N 3
ATOM 3718 C CA . PHE A 1 14 ? 12.340 -5.254 1.138 1.00 0.17 17 PHE A CA 3
ATOM 3719 C C . PHE A 1 14 ? 13.065 -6.575 0.952 1.00 0.19 17 PHE A C 3
ATOM 3720 O O . PHE A 1 14 ? 12.485 -7.540 0.459 1.00 0.21 17 PHE A O 3
ATOM 3737 N N . SER A 1 15 ? 14.336 -6.602 1.300 1.00 0.22 18 SER A N 3
ATOM 3738 C CA . SER A 1 15 ? 15.130 -7.809 1.198 1.00 0.26 18 SER A CA 3
ATOM 3739 C C . SER A 1 15 ? 14.507 -8.932 2.024 1.00 0.30 18 SER A C 3
ATOM 3740 O O . SER A 1 15 ? 14.503 -8.879 3.260 1.00 0.30 18 SER A O 3
ATOM 3748 N N . GLY A 1 16 ? 13.973 -9.937 1.338 1.00 0.35 19 GLY A N 3
ATOM 3749 C CA . GLY A 1 16 ? 13.328 -11.034 2.026 1.00 0.45 19 GLY A CA 3
ATOM 3750 C C . GLY A 1 16 ? 11.811 -10.990 1.931 1.00 0.42 19 GLY A C 3
ATOM 3751 O O . GLY A 1 16 ? 11.130 -11.748 2.621 1.00 0.53 19 GLY A O 3
ATOM 3755 N N . SER A 1 17 ? 11.269 -10.112 1.085 1.00 0.34 20 SER A N 3
ATOM 3756 C CA . SER A 1 17 ? 9.826 -9.917 1.004 1.00 0.41 20 SER A CA 3
ATOM 3757 C C . SER A 1 17 ? 9.135 -11.039 0.219 1.00 0.40 20 SER A C 3
ATOM 3758 O O . SER A 1 17 ? 8.186 -10.781 -0.526 1.00 0.45 20 SER A O 3
ATOM 3766 N N . ARG A 1 18 ? 9.623 -12.277 0.383 1.00 0.43 21 ARG A N 3
ATOM 3767 C CA . ARG A 1 18 ? 9.127 -13.454 -0.353 1.00 0.49 21 ARG A CA 3
ATOM 3768 C C . ARG A 1 18 ? 9.484 -13.364 -1.841 1.00 0.51 21 ARG A C 3
ATOM 3769 O O . ARG A 1 18 ? 9.802 -14.365 -2.481 1.00 0.60 21 ARG A O 3
ATOM 3790 N N . ASN A 1 19 ? 9.444 -12.154 -2.365 1.00 0.51 22 ASN A N 3
ATOM 3791 C CA . ASN A 1 19 ? 9.908 -11.838 -3.700 1.00 0.62 22 ASN A CA 3
ATOM 3792 C C . ASN A 1 19 ? 10.295 -10.362 -3.721 1.00 0.58 22 ASN A C 3
ATOM 3793 O O . ASN A 1 19 ? 9.477 -9.489 -3.418 1.00 0.64 22 ASN A O 3
ATOM 3804 N N . PRO A 1 20 ? 11.568 -10.064 -4.007 1.00 0.55 23 PRO A N 3
ATOM 3805 C CA . PRO A 1 20 ? 12.089 -8.701 -3.943 1.00 0.61 23 PRO A CA 3
ATOM 3806 C C . PRO A 1 20 ? 11.764 -7.903 -5.216 1.00 0.79 23 PRO A C 3
ATOM 3807 O O . PRO A 1 20 ? 10.774 -8.189 -5.890 1.00 1.71 23 PRO A O 3
ATOM 3818 N N . VAL A 1 21 ? 12.621 -6.928 -5.541 1.00 0.39 24 VAL A N 3
ATOM 3819 C CA . VAL A 1 21 ? 12.412 -6.012 -6.674 1.00 0.36 24 VAL A CA 3
ATOM 3820 C C . VAL A 1 21 ? 11.171 -5.143 -6.473 1.00 0.32 24 VAL A C 3
ATOM 3821 O O . VAL A 1 21 ? 10.045 -5.632 -6.494 1.00 0.35 24 VAL A O 3
ATOM 3834 N N . SER A 1 22 ? 11.384 -3.850 -6.267 1.00 0.32 25 SER A N 3
ATOM 3835 C CA . SER A 1 22 ? 10.284 -2.917 -6.110 1.00 0.32 25 SER A CA 3
ATOM 3836 C C . SER A 1 22 ? 10.102 -2.101 -7.386 1.00 0.32 25 SER A C 3
ATOM 3837 O O . SER A 1 22 ? 11.061 -1.905 -8.136 1.00 0.36 25 SER A O 3
ATOM 3845 N N . ARG A 1 23 ? 8.876 -1.630 -7.639 1.00 0.32 26 ARG A N 3
ATOM 3846 C CA . ARG A 1 23 ? 8.630 -0.701 -8.741 1.00 0.34 26 ARG A CA 3
ATOM 3847 C C . ARG A 1 23 ? 9.347 0.613 -8.468 1.00 0.37 26 ARG A C 3
ATOM 3848 O O . ARG A 1 23 ? 9.457 1.469 -9.344 1.00 0.44 26 ARG A O 3
ATOM 3869 N N . ARG A 1 24 ? 9.819 0.759 -7.233 1.00 0.36 27 ARG A N 3
ATOM 3870 C CA . ARG A 1 24 ? 10.581 1.923 -6.820 1.00 0.44 27 ARG A CA 3
ATOM 3871 C C . ARG A 1 24 ? 11.928 1.940 -7.525 1.00 0.53 27 ARG A C 3
ATOM 3872 O O . ARG A 1 24 ? 12.276 2.908 -8.199 1.00 0.73 27 ARG A O 3
ATOM 3893 N N . THR A 1 25 ? 12.680 0.854 -7.370 1.00 0.45 28 THR A N 3
ATOM 3894 C CA . THR A 1 25 ? 14.014 0.772 -7.938 1.00 0.53 28 THR A CA 3
ATOM 3895 C C . THR A 1 25 ? 13.958 0.245 -9.363 1.00 0.55 28 THR A C 3
ATOM 3896 O O . THR A 1 25 ? 14.746 0.641 -10.228 1.00 0.67 28 THR A O 3
ATOM 3907 N N . GLY A 1 26 ? 13.005 -0.653 -9.600 1.00 0.47 29 GLY A N 3
ATOM 3908 C CA . GLY A 1 26 ? 12.844 -1.250 -10.907 1.00 0.52 29 GLY A CA 3
ATOM 3909 C C . GLY A 1 26 ? 13.975 -2.194 -11.240 1.00 0.58 29 GLY A C 3
ATOM 3910 O O . GLY A 1 26 ? 14.182 -2.541 -12.403 1.00 0.82 29 GLY A O 3
ATOM 3914 N N . ASP A 1 27 ? 14.713 -2.597 -10.213 1.00 0.53 30 ASP A N 3
ATOM 3915 C CA . ASP A 1 27 ? 15.851 -3.487 -10.387 1.00 0.58 30 ASP A CA 3
ATOM 3916 C C . ASP A 1 27 ? 15.972 -4.438 -9.203 1.00 0.55 30 ASP A C 3
ATOM 3917 O O . ASP A 1 27 ? 15.744 -5.638 -9.339 1.00 0.84 30 ASP A O 3
ATOM 3926 N N . SER A 1 28 ? 16.316 -3.897 -8.039 1.00 0.53 31 SER A N 3
ATOM 3927 C CA . SER A 1 28 ? 16.448 -4.705 -6.837 1.00 0.50 31 SER A CA 3
ATOM 3928 C C . SER A 1 28 ? 16.123 -3.902 -5.582 1.00 0.42 31 SER A C 3
ATOM 3929 O O . SER A 1 28 ? 16.326 -2.692 -5.536 1.00 0.48 31 SER A O 3
ATOM 3937 N N . THR A 1 29 ? 15.563 -4.575 -4.591 1.00 0.34 32 THR A N 3
ATOM 3938 C CA . THR A 1 29 ? 15.300 -3.961 -3.292 1.00 0.29 32 THR A CA 3
ATOM 3939 C C . THR A 1 29 ? 15.900 -4.822 -2.176 1.00 0.27 32 THR A C 3
ATOM 3940 O O . THR A 1 29 ? 15.572 -4.675 -1.000 1.00 0.28 32 THR A O 3
ATOM 3951 N N . ALA A 1 30 ? 16.793 -5.720 -2.575 1.00 0.31 33 ALA A N 3
ATOM 3952 C CA . ALA A 1 30 ? 17.456 -6.649 -1.659 1.00 0.32 33 ALA A CA 3
ATOM 3953 C C . ALA A 1 30 ? 18.415 -5.949 -0.686 1.00 0.34 33 ALA A C 3
ATOM 3954 O O . ALA A 1 30 ? 19.007 -6.594 0.180 1.00 0.37 33 ALA A O 3
ATOM 3961 N N . ASP A 1 31 ? 18.590 -4.647 -0.847 1.00 0.35 34 ASP A N 3
ATOM 3962 C CA . ASP A 1 31 ? 19.490 -3.878 0.015 1.00 0.40 34 ASP A CA 3
ATOM 3963 C C . ASP A 1 31 ? 18.722 -3.230 1.169 1.00 0.36 34 ASP A C 3
ATOM 3964 O O . ASP A 1 31 ? 19.275 -2.982 2.241 1.00 0.43 34 ASP A O 3
ATOM 3973 N N . VAL A 1 32 ? 17.438 -2.997 0.955 1.00 0.31 35 VAL A N 3
ATOM 3974 C CA . VAL A 1 32 ? 16.593 -2.352 1.955 1.00 0.28 35 VAL A CA 3
ATOM 3975 C C . VAL A 1 32 ? 15.854 -3.403 2.781 1.00 0.25 35 VAL A C 3
ATOM 3976 O O . VAL A 1 32 ? 15.329 -4.367 2.236 1.00 0.25 35 VAL A O 3
ATOM 3989 N N . THR A 1 33 ? 15.833 -3.219 4.097 1.00 0.25 36 THR A N 3
ATOM 3990 C CA . THR A 1 33 ? 15.217 -4.184 4.998 1.00 0.27 36 THR A CA 3
ATOM 3991 C C . THR A 1 33 ? 13.780 -3.786 5.261 1.00 0.23 36 THR A C 3
ATOM 3992 O O . THR A 1 33 ? 13.347 -2.749 4.773 1.00 0.20 36 THR A O 3
ATOM 4003 N N . TYR A 1 34 ? 13.030 -4.562 6.035 1.00 0.26 37 TYR A N 3
ATOM 4004 C CA . TYR A 1 34 ? 11.694 -4.113 6.393 1.00 0.27 37 TYR A CA 3
ATOM 4005 C C . TYR A 1 34 ? 11.777 -2.888 7.296 1.00 0.23 37 TYR A C 3
ATOM 4006 O O . TYR A 1 34 ? 10.849 -2.098 7.356 1.00 0.23 37 TYR A O 3
ATOM 4024 N N . GLU A 1 35 ? 12.912 -2.710 7.963 1.00 0.23 38 GLU A N 3
ATOM 4025 C CA . GLU A 1 35 ? 13.135 -1.518 8.768 1.00 0.24 38 GLU A CA 3
ATOM 4026 C C . GLU A 1 35 ? 13.347 -0.311 7.863 1.00 0.24 38 GLU A C 3
ATOM 4027 O O . GLU A 1 35 ? 12.739 0.739 8.065 1.00 0.26 38 GLU A O 3
ATOM 4039 N N . ASP A 1 36 ? 14.197 -0.476 6.850 1.00 0.24 39 ASP A N 3
ATOM 4040 C CA . ASP A 1 36 ? 14.423 0.575 5.858 1.00 0.26 39 ASP A CA 3
ATOM 4041 C C . ASP A 1 36 ? 13.139 0.832 5.084 1.00 0.22 39 ASP A C 3
ATOM 4042 O O . ASP A 1 36 ? 12.823 1.962 4.717 1.00 0.23 39 ASP A O 3
ATOM 4051 N N . ALA A 1 37 ? 12.403 -0.242 4.855 1.00 0.19 40 ALA A N 3
ATOM 4052 C CA . ALA A 1 37 ? 11.143 -0.187 4.127 1.00 0.18 40 ALA A CA 3
ATOM 4053 C C . ALA A 1 37 ? 10.082 0.543 4.938 1.00 0.16 40 ALA A C 3
ATOM 4054 O O . ALA A 1 37 ? 9.391 1.419 4.423 1.00 0.17 40 ALA A O 3
ATOM 4061 N N . ILE A 1 38 ? 9.957 0.183 6.213 1.00 0.16 41 ILE A N 3
ATOM 4062 C CA . ILE A 1 38 ? 9.025 0.861 7.104 1.00 0.18 41 ILE A CA 3
ATOM 4063 C C . ILE A 1 38 ? 9.421 2.315 7.259 1.00 0.20 41 ILE A C 3
ATOM 4064 O O . ILE A 1 38 ? 8.565 3.196 7.319 1.00 0.21 41 ILE A O 3
ATOM 4080 N N . LYS A 1 39 ? 10.724 2.571 7.265 1.00 0.22 42 LYS A N 3
ATOM 4081 C CA . LYS A 1 39 ? 11.220 3.929 7.395 1.00 0.28 42 LYS A CA 3
ATOM 4082 C C . LYS A 1 39 ? 10.736 4.767 6.219 1.00 0.28 42 LYS A C 3
ATOM 4083 O O . LYS A 1 39 ? 10.545 5.974 6.332 1.00 0.37 42 LYS A O 3
ATOM 4102 N N . GLU A 1 40 ? 10.526 4.100 5.095 1.00 0.22 43 GLU A N 3
ATOM 4103 C CA . GLU A 1 40 ? 10.110 4.767 3.876 1.00 0.25 43 GLU A CA 3
ATOM 4104 C C . GLU A 1 40 ? 8.593 4.856 3.813 1.00 0.18 43 GLU A C 3
ATOM 4105 O O . GLU A 1 40 ? 8.032 5.926 3.568 1.00 0.18 43 GLU A O 3
ATOM 4117 N N . LEU A 1 41 ? 7.932 3.730 4.065 1.00 0.16 44 LEU A N 3
ATOM 4118 C CA . LEU A 1 41 ? 6.479 3.673 4.006 1.00 0.15 44 LEU A CA 3
ATOM 4119 C C . LEU A 1 41 ? 5.868 4.657 5.000 1.00 0.14 44 LEU A C 3
ATOM 4120 O O . LEU A 1 41 ? 4.860 5.293 4.709 1.00 0.16 44 LEU A O 3
ATOM 4136 N N . GLN A 1 42 ? 6.506 4.795 6.163 1.00 0.14 45 GLN A N 3
ATOM 4137 C CA . GLN A 1 42 ? 6.015 5.689 7.210 1.00 0.14 45 GLN A CA 3
ATOM 4138 C C . GLN A 1 42 ? 6.121 7.154 6.809 1.00 0.17 45 GLN A C 3
ATOM 4139 O O . GLN A 1 42 ? 5.425 8.002 7.367 1.00 0.27 45 GLN A O 3
ATOM 4153 N N . LYS A 1 43 ? 6.987 7.457 5.856 1.00 0.14 46 LYS A N 3
ATOM 4154 C CA . LYS A 1 43 ? 7.118 8.822 5.372 1.00 0.17 46 LYS A CA 3
ATOM 4155 C C . LYS A 1 43 ? 6.049 9.107 4.330 1.00 0.18 46 LYS A C 3
ATOM 4156 O O . LYS A 1 43 ? 5.407 10.155 4.356 1.00 0.21 46 LYS A O 3
ATOM 4175 N N . TRP A 1 44 ? 5.855 8.167 3.415 1.00 0.16 47 TRP A N 3
ATOM 4176 C CA . TRP A 1 44 ? 4.816 8.301 2.406 1.00 0.19 47 TRP A CA 3
ATOM 4177 C C . TRP A 1 44 ? 3.432 8.278 3.036 1.00 0.19 47 TRP A C 3
ATOM 4178 O O . TRP A 1 44 ? 2.600 9.123 2.719 1.00 0.22 47 TRP A O 3
ATOM 4199 N N . SER A 1 45 ? 3.194 7.346 3.954 1.00 0.17 48 SER A N 3
ATOM 4200 C CA . SER A 1 45 ? 1.910 7.276 4.636 1.00 0.19 48 SER A CA 3
ATOM 4201 C C . SER A 1 45 ? 1.708 8.523 5.491 1.00 0.20 48 SER A C 3
ATOM 4202 O O . SER A 1 45 ? 0.584 8.865 5.854 1.00 0.28 48 SER A O 3
ATOM 4210 N N . GLN A 1 46 ? 2.810 9.198 5.810 1.00 0.17 49 GLN A N 3
ATOM 4211 C CA . GLN A 1 46 ? 2.747 10.473 6.503 1.00 0.17 49 GLN A CA 3
ATOM 4212 C C . GLN A 1 46 ? 2.336 11.562 5.527 1.00 0.18 49 GLN A C 3
ATOM 4213 O O . GLN A 1 46 ? 1.345 12.249 5.734 1.00 0.21 49 GLN A O 3
ATOM 4227 N N . ARG A 1 47 ? 3.109 11.696 4.452 1.00 0.16 50 ARG A N 3
ATOM 4228 C CA . ARG A 1 47 ? 2.890 12.746 3.461 1.00 0.16 50 ARG A CA 3
ATOM 4229 C C . ARG A 1 47 ? 1.509 12.645 2.825 1.00 0.14 50 ARG A C 3
ATOM 4230 O O . ARG A 1 47 ? 0.838 13.654 2.624 1.00 0.15 50 ARG A O 3
ATOM 4251 N N . ILE A 1 48 ? 1.104 11.429 2.491 1.00 0.13 51 ILE A N 3
ATOM 4252 C CA . ILE A 1 48 ? -0.218 11.187 1.929 1.00 0.13 51 ILE A CA 3
ATOM 4253 C C . ILE A 1 48 ? -1.309 11.626 2.911 1.00 0.16 51 ILE A C 3
ATOM 4254 O O . ILE A 1 48 ? -2.364 12.121 2.508 1.00 0.20 51 ILE A O 3
ATOM 4270 N N . ALA A 1 49 ? -1.031 11.472 4.200 1.00 0.16 52 ALA A N 3
ATOM 4271 C CA . ALA A 1 49 ? -1.980 11.838 5.243 1.00 0.20 52 ALA A CA 3
ATOM 4272 C C . ALA A 1 49 ? -1.938 13.340 5.531 1.00 0.22 52 ALA A C 3
ATOM 4273 O O . ALA A 1 49 ? -2.975 13.965 5.761 1.00 0.27 52 ALA A O 3
ATOM 4280 N N . SER A 1 50 ? -0.740 13.911 5.514 1.00 0.22 53 SER A N 3
ATOM 4281 C CA . SER A 1 50 ? -0.555 15.329 5.797 1.00 0.26 53 SER A CA 3
ATOM 4282 C C . SER A 1 50 ? -0.982 16.189 4.607 1.00 0.28 53 SER A C 3
ATOM 4283 O O . SER A 1 50 ? -1.429 17.325 4.773 1.00 0.35 53 SER A O 3
ATOM 4291 N N . GLY A 1 51 ? -0.853 15.636 3.409 1.00 0.25 54 GLY A N 3
ATOM 4292 C CA . GLY A 1 51 ? -1.230 16.358 2.214 1.00 0.28 54 GLY A CA 3
ATOM 4293 C C . GLY A 1 51 ? -0.022 16.827 1.431 1.00 0.26 54 GLY A C 3
ATOM 4294 O O . GLY A 1 51 ? -0.156 17.562 0.451 1.00 0.30 54 GLY A O 3
ATOM 4298 N N . GLU A 1 52 ? 1.160 16.402 1.867 1.00 0.23 55 GLU A N 3
ATOM 4299 C CA . GLU A 1 52 ? 2.402 16.757 1.190 1.00 0.23 55 GLU A CA 3
ATOM 4300 C C . GLU A 1 52 ? 2.420 16.181 -0.225 1.00 0.20 55 GLU A C 3
ATOM 4301 O O . GLU A 1 52 ? 2.764 16.873 -1.183 1.00 0.24 55 GLU A O 3
ATOM 4313 N N . VAL A 1 53 ? 2.039 14.919 -0.347 1.00 0.17 56 VAL A N 3
ATOM 4314 C CA . VAL A 1 53 ? 1.855 14.291 -1.650 1.00 0.15 56 VAL A CA 3
ATOM 4315 C C . VAL A 1 53 ? 0.582 13.466 -1.641 1.00 0.15 56 VAL A C 3
ATOM 4316 O O . VAL A 1 53 ? 0.116 13.046 -0.583 1.00 0.19 56 VAL A O 3
ATOM 4329 N N . SER A 1 54 ? 0.020 13.249 -2.813 1.00 0.13 57 SER A N 3
ATOM 4330 C CA . SER A 1 54 ? -1.174 12.445 -2.934 1.00 0.15 57 SER A CA 3
ATOM 4331 C C . SER A 1 54 ? -0.792 10.978 -2.979 1.00 0.15 57 SER A C 3
ATOM 4332 O O . SER A 1 54 ? 0.359 10.652 -3.285 1.00 0.18 57 SER A O 3
ATOM 4340 N N . PHE A 1 55 ? -1.732 10.097 -2.675 1.00 0.16 58 PHE A N 3
ATOM 4341 C CA . PHE A 1 55 ? -1.453 8.672 -2.689 1.00 0.16 58 PHE A CA 3
ATOM 4342 C C . PHE A 1 55 ? -0.924 8.269 -4.062 1.00 0.18 58 PHE A C 3
ATOM 4343 O O . PHE A 1 55 ? 0.031 7.500 -4.172 1.00 0.19 58 PHE A O 3
ATOM 4360 N N . GLU A 1 56 ? -1.533 8.842 -5.098 1.00 0.20 59 GLU A N 3
ATOM 4361 C CA . GLU A 1 56 ? -1.140 8.599 -6.485 1.00 0.22 59 GLU A CA 3
ATOM 4362 C C . GLU A 1 56 ? 0.355 8.824 -6.690 1.00 0.24 59 GLU A C 3
ATOM 4363 O O . GLU A 1 56 ? 1.053 7.967 -7.236 1.00 0.31 59 GLU A O 3
ATOM 4375 N N . GLU A 1 57 ? 0.838 9.975 -6.226 1.00 0.23 60 GLU A N 3
ATOM 4376 C CA . GLU A 1 57 ? 2.213 10.391 -6.470 1.00 0.24 60 GLU A CA 3
ATOM 4377 C C . GLU A 1 57 ? 3.206 9.417 -5.851 1.00 0.23 60 GLU A C 3
ATOM 4378 O O . GLU A 1 57 ? 4.167 9.003 -6.498 1.00 0.26 60 GLU A O 3
ATOM 4390 N N . ALA A 1 58 ? 2.969 9.043 -4.604 1.00 0.22 61 ALA A N 3
ATOM 4391 C CA . ALA A 1 58 ? 3.856 8.121 -3.916 1.00 0.23 61 ALA A CA 3
ATOM 4392 C C . ALA A 1 58 ? 3.727 6.711 -4.482 1.00 0.22 61 ALA A C 3
ATOM 4393 O O . ALA A 1 58 ? 4.722 6.019 -4.678 1.00 0.26 61 ALA A O 3
ATOM 4400 N N . ALA A 1 59 ? 2.498 6.300 -4.771 1.00 0.20 62 ALA A N 3
ATOM 4401 C CA . ALA A 1 59 ? 2.233 4.950 -5.257 1.00 0.20 62 ALA A CA 3
ATOM 4402 C C . ALA A 1 59 ? 2.871 4.704 -6.621 1.00 0.21 62 ALA A C 3
ATOM 4403 O O . ALA A 1 59 ? 3.500 3.674 -6.839 1.00 0.24 62 ALA A O 3
ATOM 4410 N N . SER A 1 60 ? 2.706 5.654 -7.525 1.00 0.21 63 SER A N 3
ATOM 4411 C CA . SER A 1 60 ? 3.219 5.536 -8.887 1.00 0.23 63 SER A CA 3
ATOM 4412 C C . SER A 1 60 ? 4.731 5.285 -8.929 1.00 0.24 63 SER A C 3
ATOM 4413 O O . SER A 1 60 ? 5.239 4.674 -9.873 1.00 0.27 63 SER A O 3
ATOM 4421 N N . GLN A 1 61 ? 5.450 5.741 -7.914 1.00 0.24 64 GLN A N 3
ATOM 4422 C CA . GLN A 1 61 ? 6.895 5.607 -7.907 1.00 0.27 64 GLN A CA 3
ATOM 4423 C C . GLN A 1 61 ? 7.325 4.511 -6.953 1.00 0.26 64 GLN A C 3
ATOM 4424 O O . GLN A 1 61 ? 8.112 3.635 -7.299 1.00 0.29 64 GLN A O 3
ATOM 4438 N N . ARG A 1 62 ? 6.781 4.567 -5.755 1.00 0.26 65 ARG A N 3
ATOM 4439 C CA . ARG A 1 62 ? 7.243 3.727 -4.661 1.00 0.28 65 ARG A CA 3
ATOM 4440 C C . ARG A 1 62 ? 6.536 2.377 -4.601 1.00 0.27 65 ARG A C 3
ATOM 4441 O O . ARG A 1 62 ? 7.178 1.355 -4.355 1.00 0.32 65 ARG A O 3
ATOM 4462 N N . SER A 1 63 ? 5.227 2.373 -4.814 1.00 0.25 66 SER A N 3
ATOM 4463 C CA . SER A 1 63 ? 4.443 1.143 -4.728 1.00 0.25 66 SER A CA 3
ATOM 4464 C C . SER A 1 63 ? 4.922 0.112 -5.744 1.00 0.23 66 SER A C 3
ATOM 4465 O O . SER A 1 63 ? 4.940 0.375 -6.943 1.00 0.24 66 SER A O 3
ATOM 4473 N N . ASP A 1 64 ? 5.312 -1.058 -5.251 1.00 0.25 67 ASP A N 3
ATOM 4474 C CA . ASP A 1 64 ? 5.721 -2.150 -6.122 1.00 0.28 67 ASP A CA 3
ATOM 4475 C C . ASP A 1 64 ? 4.501 -2.876 -6.684 1.00 0.31 67 ASP A C 3
ATOM 4476 O O . ASP A 1 64 ? 4.611 -3.722 -7.569 1.00 0.48 67 ASP A O 3
ATOM 4485 N N . CYS A 1 65 ? 3.330 -2.519 -6.187 1.00 0.24 68 CYS A N 3
ATOM 4486 C CA . CYS A 1 65 ? 2.096 -3.107 -6.675 1.00 0.26 68 CYS A CA 3
ATOM 4487 C C . CYS A 1 65 ? 1.723 -2.499 -8.012 1.00 0.27 68 CYS A C 3
ATOM 4488 O O . CYS A 1 65 ? 2.164 -1.403 -8.362 1.00 0.38 68 CYS A O 3
ATOM 4496 N N . GLY A 1 66 ? 0.871 -3.213 -8.727 1.00 0.26 69 GLY A N 3
ATOM 4497 C CA . GLY A 1 66 ? 0.541 -2.861 -10.094 1.00 0.25 69 GLY A CA 3
ATOM 4498 C C . GLY A 1 66 ? -0.238 -1.570 -10.188 1.00 0.22 69 GLY A C 3
ATOM 4499 O O . GLY A 1 66 ? -0.401 -1.011 -11.274 1.00 0.25 69 GLY A O 3
ATOM 4503 N N . SER A 1 67 ? -0.704 -1.087 -9.047 1.00 0.21 70 SER A N 3
ATOM 4504 C CA . SER A 1 67 ? -1.462 0.144 -8.989 1.00 0.24 70 SER A CA 3
ATOM 4505 C C . SER A 1 67 ? -0.557 1.370 -9.156 1.00 0.22 70 SER A C 3
ATOM 4506 O O . SER A 1 67 ? -1.049 2.494 -9.237 1.00 0.25 70 SER A O 3
ATOM 4514 N N . TYR A 1 68 ? 0.764 1.157 -9.208 1.00 0.20 71 TYR A N 3
ATOM 4515 C CA . TYR A 1 68 ? 1.708 2.250 -9.471 1.00 0.20 71 TYR A CA 3
ATOM 4516 C C . TYR A 1 68 ? 1.335 2.963 -10.774 1.00 0.22 71 TYR A C 3
ATOM 4517 O O . TYR A 1 68 ? 1.411 4.184 -10.874 1.00 0.29 71 TYR A O 3
ATOM 4535 N N . ALA A 1 69 ? 0.893 2.189 -11.759 1.00 0.24 72 ALA A N 3
ATOM 4536 C CA . ALA A 1 69 ? 0.540 2.736 -13.059 1.00 0.30 72 ALA A CA 3
ATOM 4537 C C . ALA A 1 69 ? -0.955 3.011 -13.136 1.00 0.36 72 ALA A C 3
ATOM 4538 O O . ALA A 1 69 ? -1.484 3.341 -14.193 1.00 0.49 72 ALA A O 3
ATOM 4545 N N . SER A 1 70 ? -1.630 2.866 -12.006 1.00 0.32 73 SER A N 3
ATOM 4546 C CA . SER A 1 70 ? -3.069 3.055 -11.953 1.00 0.44 73 SER A CA 3
ATOM 4547 C C . SER A 1 70 ? -3.430 4.275 -11.108 1.00 0.49 73 SER A C 3
ATOM 4548 O O . SER A 1 70 ? -4.556 4.762 -11.160 1.00 0.71 73 SER A O 3
ATOM 4556 N N . GLY A 1 71 ? -2.469 4.764 -10.334 1.00 0.41 74 GLY A N 3
ATOM 4557 C CA . GLY A 1 71 ? -2.724 5.892 -9.456 1.00 0.54 74 GLY A CA 3
ATOM 4558 C C . GLY A 1 71 ? -2.880 5.469 -8.010 1.00 0.45 74 GLY A C 3
ATOM 4559 O O . GLY A 1 71 ? -3.363 6.234 -7.173 1.00 0.49 74 GLY A O 3
ATOM 4563 N N . GLY A 1 72 ? -2.479 4.242 -7.717 1.00 0.35 75 GLY A N 3
ATOM 4564 C CA . GLY A 1 72 ? -2.568 3.731 -6.364 1.00 0.32 75 GLY A CA 3
ATOM 4565 C C . GLY A 1 72 ? -3.902 3.076 -6.081 1.00 0.20 75 GLY A C 3
ATOM 4566 O O . GLY A 1 72 ? -3.981 2.123 -5.300 1.00 0.21 75 GLY A O 3
ATOM 4570 N N . ASP A 1 73 ? -4.944 3.571 -6.732 1.00 0.35 76 ASP A N 3
ATOM 4571 C CA . ASP A 1 73 ? -6.294 3.089 -6.493 1.00 0.39 76 ASP A CA 3
ATOM 4572 C C . ASP A 1 73 ? -6.589 1.863 -7.325 1.00 0.32 76 ASP A C 3
ATOM 4573 O O . ASP A 1 73 ? -6.116 1.720 -8.453 1.00 0.36 76 ASP A O 3
ATOM 4582 N N . LEU A 1 74 ? -7.358 0.974 -6.737 1.00 0.32 77 LEU A N 3
ATOM 4583 C CA . LEU A 1 74 ? -7.786 -0.234 -7.401 1.00 0.30 77 LEU A CA 3
ATOM 4584 C C . LEU A 1 74 ? -9.255 -0.127 -7.778 1.00 0.32 77 LEU A C 3
ATOM 4585 O O . LEU A 1 74 ? -9.902 0.880 -7.488 1.00 0.35 77 LEU A O 3
ATOM 4601 N N . GLY A 1 75 ? -9.762 -1.140 -8.448 1.00 0.37 78 GLY A N 3
ATOM 4602 C CA . GLY A 1 75 ? -11.132 -1.113 -8.913 1.00 0.39 78 GLY A CA 3
ATOM 4603 C C . GLY A 1 75 ? -12.108 -1.693 -7.912 1.00 0.34 78 GLY A C 3
ATOM 4604 O O . GLY A 1 75 ? -12.152 -1.268 -6.756 1.00 0.44 78 GLY A O 3
ATOM 4608 N N . PHE A 1 76 ? -12.887 -2.669 -8.358 1.00 0.47 79 PHE A N 3
ATOM 4609 C CA . PHE A 1 76 ? -13.906 -3.279 -7.520 1.00 0.46 79 PHE A CA 3
ATOM 4610 C C . PHE A 1 76 ? -13.404 -4.584 -6.914 1.00 0.45 79 PHE A C 3
ATOM 4611 O O . PHE A 1 76 ? -12.772 -5.398 -7.589 1.00 0.61 79 PHE A O 3
ATOM 4628 N N . PHE A 1 77 ? -13.683 -4.766 -5.635 1.00 0.40 80 PHE A N 3
ATOM 4629 C CA . PHE A 1 77 ? -13.293 -5.965 -4.912 1.00 0.45 80 PHE A CA 3
ATOM 4630 C C . PHE A 1 77 ? -14.161 -6.103 -3.679 1.00 0.46 80 PHE A C 3
ATOM 4631 O O . PHE A 1 77 ? -14.546 -5.107 -3.082 1.00 0.55 80 PHE A O 3
ATOM 4648 N N . SER A 1 78 ? -14.493 -7.319 -3.307 1.00 0.50 81 SER A N 3
ATOM 4649 C CA . SER A 1 78 ? -15.357 -7.534 -2.164 1.00 0.55 81 SER A CA 3
ATOM 4650 C C . SER A 1 78 ? -14.532 -7.762 -0.909 1.00 0.52 81 SER A C 3
ATOM 4651 O O . SER A 1 78 ? -13.372 -8.170 -0.978 1.00 0.54 81 SER A O 3
ATOM 4659 N N . SER A 1 79 ? -15.122 -7.455 0.236 1.00 0.59 82 SER A N 3
ATOM 4660 C CA . SER A 1 79 ? -14.448 -7.633 1.505 1.00 0.63 82 SER A CA 3
ATOM 4661 C C . SER A 1 79 ? -14.183 -9.114 1.755 1.00 0.59 82 SER A C 3
ATOM 4662 O O . SER A 1 79 ? -15.108 -9.899 1.972 1.00 0.63 82 SER A O 3
ATOM 4670 N N . GLY A 1 80 ? -12.910 -9.482 1.720 1.00 0.58 83 GLY A N 3
ATOM 4671 C CA . GLY A 1 80 ? -12.522 -10.872 1.830 1.00 0.62 83 GLY A CA 3
ATOM 4672 C C . GLY A 1 80 ? -11.903 -11.379 0.541 1.00 0.64 83 GLY A C 3
ATOM 4673 O O . GLY A 1 80 ? -11.593 -12.563 0.412 1.00 0.79 83 GLY A O 3
ATOM 4677 N N . GLU A 1 81 ? -11.718 -10.475 -0.416 1.00 0.58 84 GLU A N 3
ATOM 4678 C CA . GLU A 1 81 ? -11.179 -10.829 -1.724 1.00 0.62 84 GLU A CA 3
ATOM 4679 C C . GLU A 1 81 ? -9.780 -10.226 -1.906 1.00 0.58 84 GLU A C 3
ATOM 4680 O O . GLU A 1 81 ? -9.379 -9.852 -3.009 1.00 0.87 84 GLU A O 3
ATOM 4692 N N . MET A 1 82 ? -9.041 -10.125 -0.808 1.00 0.47 85 MET A N 3
ATOM 4693 C CA . MET A 1 82 ? -7.683 -9.590 -0.836 1.00 0.44 85 MET A CA 3
ATOM 4694 C C . MET A 1 82 ? -6.764 -10.434 0.042 1.00 0.47 85 MET A C 3
ATOM 4695 O O . MET A 1 82 ? -6.627 -11.641 -0.161 1.00 0.73 85 MET A O 3
ATOM 4709 N N . MET A 1 83 ? -6.143 -9.794 1.021 1.00 0.33 86 MET A N 3
ATOM 4710 C CA . MET A 1 83 ? -5.332 -10.485 2.008 1.00 0.35 86 MET A CA 3
ATOM 4711 C C . MET A 1 83 ? -5.908 -10.200 3.381 1.00 0.40 86 MET A C 3
ATOM 4712 O O . MET A 1 83 ? -6.565 -9.173 3.560 1.00 0.76 86 MET A O 3
ATOM 4726 N N . LYS A 1 84 ? -5.670 -11.083 4.336 1.00 0.32 87 LYS A N 3
ATOM 4727 C CA . LYS A 1 84 ? -6.230 -10.923 5.675 1.00 0.32 87 LYS A CA 3
ATOM 4728 C C . LYS A 1 84 ? -5.913 -9.549 6.281 1.00 0.27 87 LYS A C 3
ATOM 4729 O O . LYS A 1 84 ? -6.836 -8.797 6.585 1.00 0.27 87 LYS A O 3
ATOM 4748 N N . PRO A 1 85 ? -4.624 -9.161 6.426 1.00 0.26 88 PRO A N 3
ATOM 4749 C CA . PRO A 1 85 ? -4.273 -7.902 7.088 1.00 0.25 88 PRO A CA 3
ATOM 4750 C C . PRO A 1 85 ? -4.538 -6.694 6.193 1.00 0.22 88 PRO A C 3
ATOM 4751 O O . PRO A 1 85 ? -4.741 -5.578 6.673 1.00 0.25 88 PRO A O 3
ATOM 4762 N N . PHE A 1 86 ? -4.550 -6.941 4.891 1.00 0.19 89 PHE A N 3
ATOM 4763 C CA . PHE A 1 86 ? -4.782 -5.899 3.902 1.00 0.17 89 PHE A CA 3
ATOM 4764 C C . PHE A 1 86 ? -6.242 -5.468 3.941 1.00 0.18 89 PHE A C 3
ATOM 4765 O O . PHE A 1 86 ? -6.549 -4.301 4.154 1.00 0.17 89 PHE A O 3
ATOM 4782 N N . GLU A 1 87 ? -7.131 -6.436 3.766 1.00 0.21 90 GLU A N 3
ATOM 4783 C CA . GLU A 1 87 ? -8.565 -6.187 3.755 1.00 0.24 90 GLU A CA 3
ATOM 4784 C C . GLU A 1 87 ? -9.032 -5.751 5.133 1.00 0.25 90 GLU A C 3
ATOM 4785 O O . GLU A 1 87 ? -9.903 -4.890 5.262 1.00 0.27 90 GLU A O 3
ATOM 4797 N N . ASP A 1 88 ? -8.437 -6.350 6.159 1.00 0.25 91 ASP A N 3
ATOM 4798 C CA . ASP A 1 88 ? -8.690 -5.951 7.541 1.00 0.29 91 ASP A CA 3
ATOM 4799 C C . ASP A 1 88 ? -8.497 -4.452 7.706 1.00 0.25 91 ASP A C 3
ATOM 4800 O O . ASP A 1 88 ? -9.228 -3.803 8.449 1.00 0.30 91 ASP A O 3
ATOM 4809 N N . ALA A 1 89 ? -7.522 -3.908 6.987 1.00 0.20 92 ALA A N 3
ATOM 4810 C CA . ALA A 1 89 ? -7.247 -2.483 7.025 1.00 0.19 92 ALA A CA 3
ATOM 4811 C C . ALA A 1 89 ? -8.223 -1.704 6.150 1.00 0.18 92 ALA A C 3
ATOM 4812 O O . ALA A 1 89 ? -8.596 -0.584 6.482 1.00 0.21 92 ALA A O 3
ATOM 4819 N N . VAL A 1 90 ? -8.657 -2.317 5.051 1.00 0.18 93 VAL A N 3
ATOM 4820 C CA . VAL A 1 90 ? -9.531 -1.646 4.090 1.00 0.19 93 VAL A CA 3
ATOM 4821 C C . VAL A 1 90 ? -10.892 -1.386 4.714 1.00 0.19 93 VAL A C 3
ATOM 4822 O O . VAL A 1 90 ? -11.501 -0.336 4.516 1.00 0.20 93 VAL A O 3
ATOM 4835 N N . ARG A 1 91 ? -11.361 -2.357 5.476 1.00 0.23 94 ARG A N 3
ATOM 4836 C CA . ARG A 1 91 ? -12.644 -2.242 6.141 1.00 0.27 94 ARG A CA 3
ATOM 4837 C C . ARG A 1 91 ? -12.506 -1.485 7.462 1.00 0.25 94 ARG A C 3
ATOM 4838 O O . ARG A 1 91 ? -13.498 -1.146 8.103 1.00 0.32 94 ARG A O 3
ATOM 4859 N N . ALA A 1 92 ? -11.266 -1.214 7.859 1.00 0.23 95 ALA A N 3
ATOM 4860 C CA . ALA A 1 92 ? -10.999 -0.547 9.128 1.00 0.25 95 ALA A CA 3
ATOM 4861 C C . ALA A 1 92 ? -11.007 0.967 8.963 1.00 0.26 95 ALA A C 3
ATOM 4862 O O . ALA A 1 92 ? -10.793 1.705 9.923 1.00 0.47 95 ALA A O 3
ATOM 4869 N N . LEU A 1 93 ? -11.261 1.418 7.747 1.00 0.19 96 LEU A N 3
ATOM 4870 C CA . LEU A 1 93 ? -11.312 2.839 7.447 1.00 0.19 96 LEU A CA 3
ATOM 4871 C C . LEU A 1 93 ? -12.459 3.145 6.496 1.00 0.21 96 LEU A C 3
ATOM 4872 O O . LEU A 1 93 ? -12.942 2.260 5.787 1.00 0.28 96 LEU A O 3
ATOM 4888 N N . LYS A 1 94 ? -12.910 4.391 6.504 1.00 0.24 97 LYS A N 3
ATOM 4889 C CA . LYS A 1 94 ? -13.949 4.820 5.589 1.00 0.31 97 LYS A CA 3
ATOM 4890 C C . LYS A 1 94 ? -13.315 5.619 4.448 1.00 0.28 97 LYS A C 3
ATOM 4891 O O . LYS A 1 94 ? -12.091 5.720 4.359 1.00 0.25 97 LYS A O 3
ATOM 4910 N N . ILE A 1 95 ? -14.149 6.168 3.582 1.00 0.32 98 ILE A N 3
ATOM 4911 C CA . ILE A 1 95 ? -13.706 6.956 2.444 1.00 0.32 98 ILE A CA 3
ATOM 4912 C C . ILE A 1 95 ? -12.795 8.098 2.902 1.00 0.32 98 ILE A C 3
ATOM 4913 O O . ILE A 1 95 ? -13.196 8.941 3.707 1.00 0.37 98 ILE A O 3
ATOM 4929 N N . GLY A 1 96 ? -11.568 8.106 2.405 1.00 0.30 99 GLY A N 3
ATOM 4930 C CA . GLY A 1 96 ? -10.646 9.180 2.720 1.00 0.32 99 GLY A CA 3
ATOM 4931 C C . GLY A 1 96 ? -9.761 8.873 3.912 1.00 0.32 99 GLY A C 3
ATOM 4932 O O . GLY A 1 96 ? -8.940 9.704 4.309 1.00 0.46 99 GLY A O 3
ATOM 4936 N N . ASP A 1 97 ? -9.915 7.688 4.487 1.00 0.21 100 ASP A N 3
ATOM 4937 C CA . ASP A 1 97 ? -9.108 7.298 5.634 1.00 0.19 100 ASP A CA 3
ATOM 4938 C C . ASP A 1 97 ? -8.000 6.352 5.205 1.00 0.15 100 ASP A C 3
ATOM 4939 O O . ASP A 1 97 ? -8.214 5.477 4.366 1.00 0.15 100 ASP A O 3
ATOM 4948 N N . ILE A 1 98 ? -6.819 6.543 5.776 1.00 0.18 101 ILE A N 3
ATOM 4949 C CA . ILE A 1 98 ? -5.653 5.736 5.437 1.00 0.16 101 ILE A CA 3
ATOM 4950 C C . ILE A 1 98 ? -5.268 4.844 6.614 1.00 0.16 101 ILE A C 3
ATOM 4951 O O . ILE A 1 98 ? -5.476 5.206 7.773 1.00 0.18 101 ILE A O 3
ATOM 4967 N N . SER A 1 99 ? -4.716 3.680 6.314 1.00 0.16 102 SER A N 3
ATOM 4968 C CA . SER A 1 99 ? -4.323 2.721 7.333 1.00 0.19 102 SER A CA 3
ATOM 4969 C C . SER A 1 99 ? -2.859 2.910 7.716 1.00 0.18 102 SER A C 3
ATOM 4970 O O . SER A 1 99 ? -2.083 3.500 6.959 1.00 0.22 102 SER A O 3
ATOM 4978 N N . PRO A 1 100 ? -2.466 2.432 8.906 1.00 0.21 103 PRO A N 3
ATOM 4979 C CA . PRO A 1 100 ? -1.061 2.398 9.314 1.00 0.23 103 PRO A CA 3
ATOM 4980 C C . PRO A 1 100 ? -0.278 1.340 8.539 1.00 0.20 103 PRO A C 3
ATOM 4981 O O . PRO A 1 100 ? -0.867 0.546 7.801 1.00 0.27 103 PRO A O 3
ATOM 4992 N N . ILE A 1 101 ? 1.045 1.364 8.682 1.00 0.17 104 ILE A N 3
ATOM 4993 C CA . ILE A 1 101 ? 1.919 0.347 8.085 1.00 0.15 104 ILE A CA 3
ATOM 4994 C C . ILE A 1 101 ? 1.406 -1.073 8.347 1.00 0.14 104 ILE A C 3
ATOM 4995 O O . ILE A 1 101 ? 1.407 -1.545 9.484 1.00 0.20 104 ILE A O 3
ATOM 5011 N N . VAL A 1 102 ? 0.970 -1.741 7.289 1.00 0.13 105 VAL A N 3
ATOM 5012 C CA . VAL A 1 102 ? 0.523 -3.125 7.376 1.00 0.15 105 VAL A CA 3
ATOM 5013 C C . VAL A 1 102 ? 1.427 -4.025 6.536 1.00 0.15 105 VAL A C 3
ATOM 5014 O O . VAL A 1 102 ? 1.594 -3.797 5.339 1.00 0.17 105 VAL A O 3
ATOM 5027 N N . GLN A 1 103 ? 2.029 -5.030 7.161 1.00 0.18 106 GLN A N 3
ATOM 5028 C CA . GLN A 1 103 ? 2.842 -5.984 6.426 1.00 0.20 106 GLN A CA 3
ATOM 5029 C C . GLN A 1 103 ? 1.964 -7.096 5.862 1.00 0.23 106 GLN A C 3
ATOM 5030 O O . GLN A 1 103 ? 0.934 -7.447 6.440 1.00 0.29 106 GLN A O 3
ATOM 5044 N N . THR A 1 104 ? 2.377 -7.636 4.729 1.00 0.22 107 THR A N 3
ATOM 5045 C CA . THR A 1 104 ? 1.624 -8.672 4.043 1.00 0.27 107 THR A CA 3
ATOM 5046 C C . THR A 1 104 ? 2.503 -9.875 3.740 1.00 0.34 107 THR A C 3
ATOM 5047 O O . THR A 1 104 ? 3.647 -9.938 4.197 1.00 0.37 107 THR A O 3
ATOM 5058 N N . ASP A 1 105 ? 1.966 -10.823 2.972 1.00 0.40 108 ASP A N 3
ATOM 5059 C CA . ASP A 1 105 ? 2.720 -12.000 2.546 1.00 0.49 108 ASP A CA 3
ATOM 5060 C C . ASP A 1 105 ? 4.037 -11.607 1.902 1.00 0.45 108 ASP A C 3
ATOM 5061 O O . ASP A 1 105 ? 5.066 -12.238 2.135 1.00 0.53 108 ASP A O 3
ATOM 5070 N N . SER A 1 106 ? 4.010 -10.561 1.094 1.00 0.39 109 SER A N 3
ATOM 5071 C CA . SER A 1 106 ? 5.210 -10.140 0.411 1.00 0.43 109 SER A CA 3
ATOM 5072 C C . SER A 1 106 ? 5.859 -8.952 1.112 1.00 0.53 109 SER A C 3
ATOM 5073 O O . SER A 1 106 ? 6.972 -9.074 1.612 1.00 1.09 109 SER A O 3
ATOM 5081 N N . GLY A 1 107 ? 5.164 -7.827 1.227 1.00 0.22 110 GLY A N 3
ATOM 5082 C CA . GLY A 1 107 ? 5.826 -6.655 1.740 1.00 0.19 110 GLY A CA 3
ATOM 5083 C C . GLY A 1 107 ? 4.932 -5.765 2.562 1.00 0.16 110 GLY A C 3
ATOM 5084 O O . GLY A 1 107 ? 4.125 -6.229 3.359 1.00 0.24 110 GLY A O 3
ATOM 5088 N N . LEU A 1 108 ? 5.063 -4.484 2.326 1.00 0.12 111 LEU A N 3
ATOM 5089 C CA . LEU A 1 108 ? 4.435 -3.463 3.155 1.00 0.11 111 LEU A CA 3
ATOM 5090 C C . LEU A 1 108 ? 3.308 -2.774 2.414 1.00 0.11 111 LEU A C 3
ATOM 5091 O O . LEU A 1 108 ? 3.400 -2.548 1.210 1.00 0.13 111 LEU A O 3
ATOM 5107 N N . HIS A 1 109 ? 2.245 -2.443 3.131 1.00 0.11 112 HIS A N 3
ATOM 5108 C CA . HIS A 1 109 ? 1.103 -1.781 2.524 1.00 0.12 112 HIS A CA 3
ATOM 5109 C C . HIS A 1 109 ? 0.471 -0.751 3.441 1.00 0.14 112 HIS A C 3
ATOM 5110 O O . HIS A 1 109 ? 0.339 -0.964 4.644 1.00 0.22 112 HIS A O 3
ATOM 5125 N N . ILE A 1 110 ? 0.111 0.374 2.854 1.00 0.12 113 ILE A N 3
ATOM 5126 C CA . ILE A 1 110 ? -0.844 1.287 3.449 1.00 0.13 113 ILE A CA 3
ATOM 5127 C C . ILE A 1 110 ? -2.003 1.438 2.483 1.00 0.12 113 ILE A C 3
ATOM 5128 O O . ILE A 1 110 ? -1.792 1.489 1.268 1.00 0.14 113 ILE A O 3
ATOM 5144 N N . ILE A 1 111 ? -3.217 1.460 2.994 1.00 0.11 114 ILE A N 3
ATOM 5145 C CA . ILE A 1 111 ? -4.383 1.512 2.135 1.00 0.11 114 ILE A CA 3
ATOM 5146 C C . ILE A 1 111 ? -5.319 2.631 2.574 1.00 0.11 114 ILE A C 3
ATOM 5147 O O . ILE A 1 111 ? -5.450 2.908 3.763 1.00 0.12 114 ILE A O 3
ATOM 5163 N N . LYS A 1 112 ? -5.939 3.293 1.607 1.00 0.13 115 LYS A N 3
ATOM 5164 C CA . LYS A 1 112 ? -6.955 4.291 1.896 1.00 0.14 115 LYS A CA 3
ATOM 5165 C C . LYS A 1 112 ? -8.215 3.969 1.099 1.00 0.15 115 LYS A C 3
ATOM 5166 O O . LYS A 1 112 ? -8.138 3.584 -0.070 1.00 0.16 115 LYS A O 3
ATOM 5185 N N . ARG A 1 113 ? -9.366 4.114 1.726 1.00 0.15 116 ARG A N 3
ATOM 5186 C CA . ARG A 1 113 ? -10.624 3.750 1.088 1.00 0.17 116 ARG A CA 3
ATOM 5187 C C . ARG A 1 113 ? -11.153 4.878 0.209 1.00 0.19 116 ARG A C 3
ATOM 5188 O O . ARG A 1 113 ? -11.255 6.026 0.642 1.00 0.22 116 ARG A O 3
ATOM 5209 N N . LEU A 1 114 ? -11.468 4.537 -1.034 1.00 0.22 117 LEU A N 3
ATOM 5210 C CA . LEU A 1 114 ? -12.054 5.480 -1.975 1.00 0.27 117 LEU A CA 3
ATOM 5211 C C . LEU A 1 114 ? -13.571 5.349 -1.967 1.00 0.29 117 LEU A C 3
ATOM 5212 O O . LEU A 1 114 ? -14.292 6.345 -1.925 1.00 0.37 117 LEU A O 3
ATOM 5228 N N . ALA A 1 115 ? -14.045 4.111 -2.002 1.00 0.26 118 ALA A N 3
ATOM 5229 C CA . ALA A 1 115 ? -15.471 3.832 -2.000 1.00 0.30 118 ALA A CA 3
ATOM 5230 C C . ALA A 1 115 ? -15.755 2.529 -1.267 1.00 0.30 118 ALA A C 3
ATOM 5231 O O . ALA A 1 115 ? -15.626 1.456 -1.887 1.00 1.10 118 ALA A O 3
ATOM 5239 N N . MET A 1 1 ? -22.979 -1.844 -5.251 1.00 4.59 4 MET A N 4
ATOM 5240 C CA . MET A 1 1 ? -21.733 -2.337 -4.617 1.00 4.13 4 MET A CA 4
ATOM 5241 C C . MET A 1 1 ? -22.019 -2.909 -3.227 1.00 3.08 4 MET A C 4
ATOM 5242 O O . MET A 1 1 ? -21.700 -2.303 -2.205 1.00 3.52 4 MET A O 4
ATOM 5258 N N . SER A 1 2 ? -22.629 -4.085 -3.195 1.00 2.21 5 SER A N 4
ATOM 5259 C CA . SER A 1 2 ? -22.944 -4.749 -1.943 1.00 1.64 5 SER A CA 4
ATOM 5260 C C . SER A 1 2 ? -21.701 -5.421 -1.371 1.00 1.29 5 SER A C 4
ATOM 5261 O O . SER A 1 2 ? -21.330 -5.194 -0.220 1.00 1.48 5 SER A O 4
ATOM 5269 N N . GLU A 1 3 ? -21.060 -6.250 -2.184 1.00 1.02 6 GLU A N 4
ATOM 5270 C CA . GLU A 1 3 ? -19.834 -6.918 -1.777 1.00 0.78 6 GLU A CA 4
ATOM 5271 C C . GLU A 1 3 ? -18.626 -6.168 -2.321 1.00 0.71 6 GLU A C 4
ATOM 5272 O O . GLU A 1 3 ? -17.505 -6.333 -1.837 1.00 1.06 6 GLU A O 4
ATOM 5284 N N . LYS A 1 4 ? -18.866 -5.343 -3.331 1.00 0.57 7 LYS A N 4
ATOM 5285 C CA . LYS A 1 4 ? -17.800 -4.596 -3.977 1.00 0.51 7 LYS A CA 4
ATOM 5286 C C . LYS A 1 4 ? -17.355 -3.416 -3.123 1.00 0.42 7 LYS A C 4
ATOM 5287 O O . LYS A 1 4 ? -18.173 -2.643 -2.622 1.00 0.60 7 LYS A O 4
ATOM 5306 N N . LEU A 1 5 ? -16.051 -3.315 -2.960 1.00 0.33 8 LEU A N 4
ATOM 5307 C CA . LEU A 1 5 ? -15.408 -2.256 -2.206 1.00 0.26 8 LEU A CA 4
ATOM 5308 C C . LEU A 1 5 ? -14.388 -1.591 -3.130 1.00 0.22 8 LEU A C 4
ATOM 5309 O O . LEU A 1 5 ? -14.071 -2.142 -4.185 1.00 0.22 8 LEU A O 4
ATOM 5325 N N . ARG A 1 6 ? -13.883 -0.424 -2.764 1.00 0.24 9 ARG A N 4
ATOM 5326 C CA . ARG A 1 6 ? -12.864 0.239 -3.562 1.00 0.23 9 ARG A CA 4
ATOM 5327 C C . ARG A 1 6 ? -11.871 0.949 -2.656 1.00 0.20 9 ARG A C 4
ATOM 5328 O O . ARG A 1 6 ? -12.263 1.724 -1.782 1.00 0.21 9 ARG A O 4
ATOM 5349 N N . ALA A 1 7 ? -10.589 0.679 -2.854 1.00 0.20 10 ALA A N 4
ATOM 5350 C CA . ALA A 1 7 ? -9.557 1.295 -2.038 1.00 0.17 10 ALA A CA 4
ATOM 5351 C C . ALA A 1 7 ? -8.250 1.464 -2.810 1.00 0.16 10 ALA A C 4
ATOM 5352 O O . ALA A 1 7 ? -7.951 0.699 -3.726 1.00 0.17 10 ALA A O 4
ATOM 5359 N N . ALA A 1 8 ? -7.484 2.477 -2.427 1.00 0.17 11 ALA A N 4
ATOM 5360 C CA . ALA A 1 8 ? -6.177 2.732 -3.014 1.00 0.18 11 ALA A CA 4
ATOM 5361 C C . ALA A 1 8 ? -5.099 2.237 -2.063 1.00 0.17 11 ALA A C 4
ATOM 5362 O O . ALA A 1 8 ? -5.201 2.441 -0.855 1.00 0.19 11 ALA A O 4
ATOM 5369 N N . HIS A 1 9 ? -4.071 1.595 -2.594 1.00 0.16 12 HIS A N 4
ATOM 5370 C CA . HIS A 1 9 ? -3.089 0.937 -1.743 1.00 0.16 12 HIS A CA 4
ATOM 5371 C C . HIS A 1 9 ? -1.664 1.164 -2.240 1.00 0.15 12 HIS A C 4
ATOM 5372 O O . HIS A 1 9 ? -1.432 1.363 -3.430 1.00 0.19 12 HIS A O 4
ATOM 5387 N N . LEU A 1 10 ? -0.719 1.108 -1.316 1.00 0.15 13 LEU A N 4
ATOM 5388 C CA . LEU A 1 10 ? 0.694 1.221 -1.644 1.00 0.14 13 LEU A CA 4
ATOM 5389 C C . LEU A 1 10 ? 1.403 -0.051 -1.180 1.00 0.16 13 LEU A C 4
ATOM 5390 O O . LEU A 1 10 ? 1.009 -0.649 -0.179 1.00 0.24 13 LEU A O 4
ATOM 5406 N N . LEU A 1 11 ? 2.411 -0.480 -1.927 1.00 0.13 14 LEU A N 4
ATOM 5407 C CA . LEU A 1 11 ? 3.137 -1.706 -1.613 1.00 0.14 14 LEU A CA 4
ATOM 5408 C C . LEU A 1 11 ? 4.638 -1.470 -1.636 1.00 0.16 14 LEU A C 4
ATOM 5409 O O . LEU A 1 11 ? 5.199 -1.117 -2.669 1.00 0.27 14 LEU A O 4
ATOM 5425 N N . VAL A 1 12 ? 5.280 -1.669 -0.502 1.00 0.13 15 VAL A N 4
ATOM 5426 C CA . VAL A 1 12 ? 6.726 -1.555 -0.421 1.00 0.13 15 VAL A CA 4
ATOM 5427 C C . VAL A 1 12 ? 7.344 -2.943 -0.344 1.00 0.13 15 VAL A C 4
ATOM 5428 O O . VAL A 1 12 ? 6.875 -3.799 0.409 1.00 0.15 15 VAL A O 4
ATOM 5441 N N . LYS A 1 13 ? 8.370 -3.165 -1.145 1.00 0.15 16 LYS A N 4
ATOM 5442 C CA . LYS A 1 13 ? 9.086 -4.426 -1.135 1.00 0.17 16 LYS A CA 4
ATOM 5443 C C . LYS A 1 13 ? 10.429 -4.252 -0.447 1.00 0.16 16 LYS A C 4
ATOM 5444 O O . LYS A 1 13 ? 11.115 -3.251 -0.648 1.00 0.24 16 LYS A O 4
ATOM 5463 N N . PHE A 1 14 ? 10.787 -5.223 0.367 1.00 0.17 17 PHE A N 4
ATOM 5464 C CA . PHE A 1 14 ? 12.054 -5.219 1.072 1.00 0.17 17 PHE A CA 4
ATOM 5465 C C . PHE A 1 14 ? 12.736 -6.566 0.890 1.00 0.19 17 PHE A C 4
ATOM 5466 O O . PHE A 1 14 ? 12.108 -7.525 0.441 1.00 0.21 17 PHE A O 4
ATOM 5483 N N . SER A 1 15 ? 14.024 -6.619 1.170 1.00 0.22 18 SER A N 4
ATOM 5484 C CA . SER A 1 15 ? 14.763 -7.867 1.106 1.00 0.26 18 SER A CA 4
ATOM 5485 C C . SER A 1 15 ? 14.066 -8.941 1.950 1.00 0.30 18 SER A C 4
ATOM 5486 O O . SER A 1 15 ? 14.042 -8.868 3.180 1.00 0.30 18 SER A O 4
ATOM 5494 N N . GLY A 1 16 ? 13.479 -9.924 1.278 1.00 0.35 19 GLY A N 4
ATOM 5495 C CA . GLY A 1 16 ? 12.749 -10.962 1.976 1.00 0.45 19 GLY A CA 4
ATOM 5496 C C . GLY A 1 16 ? 11.244 -10.856 1.798 1.00 0.42 19 GLY A C 4
ATOM 5497 O O . GLY A 1 16 ? 10.488 -11.581 2.441 1.00 0.53 19 GLY A O 4
ATOM 5501 N N . SER A 1 17 ? 10.801 -9.961 0.922 1.00 0.34 20 SER A N 4
ATOM 5502 C CA . SER A 1 17 ? 9.375 -9.778 0.667 1.00 0.41 20 SER A CA 4
ATOM 5503 C C . SER A 1 17 ? 8.852 -10.776 -0.362 1.00 0.40 20 SER A C 4
ATOM 5504 O O . SER A 1 17 ? 8.037 -10.419 -1.217 1.00 0.45 20 SER A O 4
ATOM 5512 N N . ARG A 1 18 ? 9.343 -12.015 -0.286 1.00 0.43 21 ARG A N 4
ATOM 5513 C CA . ARG A 1 18 ? 8.940 -13.096 -1.187 1.00 0.49 21 ARG A CA 4
ATOM 5514 C C . ARG A 1 18 ? 9.531 -12.892 -2.586 1.00 0.51 21 ARG A C 4
ATOM 5515 O O . ARG A 1 18 ? 9.865 -13.851 -3.283 1.00 0.60 21 ARG A O 4
ATOM 5536 N N . ASN A 1 19 ? 9.651 -11.634 -2.984 1.00 0.51 22 ASN A N 4
ATOM 5537 C CA . ASN A 1 19 ? 10.346 -11.258 -4.202 1.00 0.62 22 ASN A CA 4
ATOM 5538 C C . ASN A 1 19 ? 11.056 -9.921 -3.983 1.00 0.58 22 ASN A C 4
ATOM 5539 O O . ASN A 1 19 ? 10.422 -8.884 -3.793 1.00 0.64 22 ASN A O 4
ATOM 5550 N N . PRO A 1 20 ? 12.395 -9.942 -3.956 1.00 0.55 23 PRO A N 4
ATOM 5551 C CA . PRO A 1 20 ? 13.201 -8.772 -3.613 1.00 0.61 23 PRO A CA 4
ATOM 5552 C C . PRO A 1 20 ? 13.426 -7.808 -4.784 1.00 0.79 23 PRO A C 4
ATOM 5553 O O . PRO A 1 20 ? 14.562 -7.527 -5.158 1.00 1.71 23 PRO A O 4
ATOM 5564 N N . VAL A 1 21 ? 12.337 -7.282 -5.333 1.00 0.39 24 VAL A N 4
ATOM 5565 C CA . VAL A 1 21 ? 12.391 -6.274 -6.394 1.00 0.36 24 VAL A CA 4
ATOM 5566 C C . VAL A 1 21 ? 11.221 -5.310 -6.236 1.00 0.32 24 VAL A C 4
ATOM 5567 O O . VAL A 1 21 ? 10.069 -5.734 -6.235 1.00 0.35 24 VAL A O 4
ATOM 5580 N N . SER A 1 22 ? 11.516 -4.029 -6.067 1.00 0.32 25 SER A N 4
ATOM 5581 C CA . SER A 1 22 ? 10.476 -3.016 -5.940 1.00 0.32 25 SER A CA 4
ATOM 5582 C C . SER A 1 22 ? 10.360 -2.209 -7.235 1.00 0.32 25 SER A C 4
ATOM 5583 O O . SER A 1 22 ? 11.341 -2.068 -7.962 1.00 0.36 25 SER A O 4
ATOM 5591 N N . ARG A 1 23 ? 9.165 -1.673 -7.516 1.00 0.32 26 ARG A N 4
ATOM 5592 C CA . ARG A 1 23 ? 8.979 -0.743 -8.631 1.00 0.34 26 ARG A CA 4
ATOM 5593 C C . ARG A 1 23 ? 9.708 0.560 -8.341 1.00 0.37 26 ARG A C 4
ATOM 5594 O O . ARG A 1 23 ? 9.830 1.429 -9.203 1.00 0.44 26 ARG A O 4
ATOM 5615 N N . ARG A 1 24 ? 10.175 0.687 -7.107 1.00 0.36 27 ARG A N 4
ATOM 5616 C CA . ARG A 1 24 ? 10.936 1.847 -6.688 1.00 0.44 27 ARG A CA 4
ATOM 5617 C C . ARG A 1 24 ? 12.354 1.755 -7.229 1.00 0.53 27 ARG A C 4
ATOM 5618 O O . ARG A 1 24 ? 12.959 2.759 -7.598 1.00 0.73 27 ARG A O 4
ATOM 5639 N N . THR A 1 25 ? 12.878 0.536 -7.278 1.00 0.45 28 THR A N 4
ATOM 5640 C CA . THR A 1 25 ? 14.254 0.319 -7.688 1.00 0.53 28 THR A CA 4
ATOM 5641 C C . THR A 1 25 ? 14.321 -0.249 -9.098 1.00 0.55 28 THR A C 4
ATOM 5642 O O . THR A 1 25 ? 15.218 0.078 -9.872 1.00 0.67 28 THR A O 4
ATOM 5653 N N . GLY A 1 26 ? 13.351 -1.089 -9.425 1.00 0.47 29 GLY A N 4
ATOM 5654 C CA . GLY A 1 26 ? 13.292 -1.697 -10.741 1.00 0.52 29 GLY A CA 4
ATOM 5655 C C . GLY A 1 26 ? 14.144 -2.948 -10.850 1.00 0.58 29 GLY A C 4
ATOM 5656 O O . GLY A 1 26 ? 13.736 -3.931 -11.473 1.00 0.82 29 GLY A O 4
ATOM 5660 N N . ASP A 1 27 ? 15.323 -2.923 -10.240 1.00 0.53 30 ASP A N 4
ATOM 5661 C CA . ASP A 1 27 ? 16.246 -4.047 -10.309 1.00 0.58 30 ASP A CA 4
ATOM 5662 C C . ASP A 1 27 ? 16.025 -5.006 -9.139 1.00 0.55 30 ASP A C 4
ATOM 5663 O O . ASP A 1 27 ? 15.616 -6.148 -9.339 1.00 0.84 30 ASP A O 4
ATOM 5672 N N . SER A 1 28 ? 16.294 -4.547 -7.926 1.00 0.53 31 SER A N 4
ATOM 5673 C CA . SER A 1 28 ? 16.097 -5.355 -6.736 1.00 0.50 31 SER A CA 4
ATOM 5674 C C . SER A 1 28 ? 15.893 -4.467 -5.518 1.00 0.42 31 SER A C 4
ATOM 5675 O O . SER A 1 28 ? 16.270 -3.297 -5.526 1.00 0.48 31 SER A O 4
ATOM 5683 N N . THR A 1 29 ? 15.270 -5.014 -4.492 1.00 0.34 32 THR A N 4
ATOM 5684 C CA . THR A 1 29 ? 15.128 -4.313 -3.224 1.00 0.29 32 THR A CA 4
ATOM 5685 C C . THR A 1 29 ? 15.765 -5.152 -2.112 1.00 0.27 32 THR A C 4
ATOM 5686 O O . THR A 1 29 ? 15.322 -5.168 -0.965 1.00 0.28 32 THR A O 4
ATOM 5697 N N . ALA A 1 30 ? 16.838 -5.840 -2.478 1.00 0.31 33 ALA A N 4
ATOM 5698 C CA . ALA A 1 30 ? 17.499 -6.789 -1.595 1.00 0.32 33 ALA A CA 4
ATOM 5699 C C . ALA A 1 30 ? 18.403 -6.094 -0.574 1.00 0.34 33 ALA A C 4
ATOM 5700 O O . ALA A 1 30 ? 18.956 -6.740 0.318 1.00 0.37 33 ALA A O 4
ATOM 5707 N N . ASP A 1 31 ? 18.555 -4.786 -0.707 1.00 0.35 34 ASP A N 4
ATOM 5708 C CA . ASP A 1 31 ? 19.422 -4.027 0.193 1.00 0.40 34 ASP A CA 4
ATOM 5709 C C . ASP A 1 31 ? 18.616 -3.359 1.299 1.00 0.36 34 ASP A C 4
ATOM 5710 O O . ASP A 1 31 ? 19.133 -3.087 2.380 1.00 0.43 34 ASP A O 4
ATOM 5719 N N . VAL A 1 32 ? 17.346 -3.113 1.031 1.00 0.31 35 VAL A N 4
ATOM 5720 C CA . VAL A 1 32 ? 16.480 -2.455 1.998 1.00 0.28 35 VAL A CA 4
ATOM 5721 C C . VAL A 1 32 ? 15.781 -3.499 2.865 1.00 0.25 35 VAL A C 4
ATOM 5722 O O . VAL A 1 32 ? 15.310 -4.524 2.368 1.00 0.25 35 VAL A O 4
ATOM 5735 N N . THR A 1 33 ? 15.745 -3.246 4.166 1.00 0.25 36 THR A N 4
ATOM 5736 C CA . THR A 1 33 ? 15.191 -4.194 5.116 1.00 0.27 36 THR A CA 4
ATOM 5737 C C . THR A 1 33 ? 13.740 -3.858 5.380 1.00 0.23 36 THR A C 4
ATOM 5738 O O . THR A 1 33 ? 13.234 -2.875 4.842 1.00 0.20 36 THR A O 4
ATOM 5749 N N . TYR A 1 34 ? 13.063 -4.634 6.213 1.00 0.26 37 TYR A N 4
ATOM 5750 C CA . TYR A 1 34 ? 11.691 -4.305 6.551 1.00 0.27 37 TYR A CA 4
ATOM 5751 C C . TYR A 1 34 ? 11.662 -2.982 7.313 1.00 0.23 37 TYR A C 4
ATOM 5752 O O . TYR A 1 34 ? 10.688 -2.242 7.248 1.00 0.23 37 TYR A O 4
ATOM 5770 N N . GLU A 1 35 ? 12.769 -2.666 7.987 1.00 0.23 38 GLU A N 4
ATOM 5771 C CA . GLU A 1 35 ? 12.891 -1.410 8.716 1.00 0.24 38 GLU A CA 4
ATOM 5772 C C . GLU A 1 35 ? 13.104 -0.249 7.753 1.00 0.24 38 GLU A C 4
ATOM 5773 O O . GLU A 1 35 ? 12.480 0.801 7.892 1.00 0.26 38 GLU A O 4
ATOM 5785 N N . ASP A 1 36 ? 13.981 -0.442 6.766 1.00 0.24 39 ASP A N 4
ATOM 5786 C CA . ASP A 1 36 ? 14.215 0.584 5.745 1.00 0.26 39 ASP A CA 4
ATOM 5787 C C . ASP A 1 36 ? 12.948 0.787 4.933 1.00 0.22 39 ASP A C 4
ATOM 5788 O O . ASP A 1 36 ? 12.649 1.887 4.466 1.00 0.23 39 ASP A O 4
ATOM 5797 N N . ALA A 1 37 ? 12.210 -0.299 4.777 1.00 0.19 40 ALA A N 4
ATOM 5798 C CA . ALA A 1 37 ? 10.946 -0.283 4.058 1.00 0.18 40 ALA A CA 4
ATOM 5799 C C . ALA A 1 37 ? 9.882 0.451 4.860 1.00 0.16 40 ALA A C 4
ATOM 5800 O O . ALA A 1 37 ? 9.061 1.173 4.301 1.00 0.17 40 ALA A O 4
ATOM 5807 N N . ILE A 1 38 ? 9.894 0.256 6.174 1.00 0.16 41 ILE A N 4
ATOM 5808 C CA . ILE A 1 38 ? 9.021 1.016 7.055 1.00 0.18 41 ILE A CA 4
ATOM 5809 C C . ILE A 1 38 ? 9.411 2.484 7.012 1.00 0.20 41 ILE A C 4
ATOM 5810 O O . ILE A 1 38 ? 8.552 3.361 7.016 1.00 0.21 41 ILE A O 4
ATOM 5826 N N . LYS A 1 39 ? 10.711 2.745 6.914 1.00 0.22 42 LYS A N 4
ATOM 5827 C CA . LYS A 1 39 ? 11.196 4.112 6.799 1.00 0.28 42 LYS A CA 4
ATOM 5828 C C . LYS A 1 39 ? 10.741 4.737 5.491 1.00 0.28 42 LYS A C 4
ATOM 5829 O O . LYS A 1 39 ? 10.767 5.954 5.323 1.00 0.37 42 LYS A O 4
ATOM 5848 N N . GLU A 1 40 ? 10.339 3.892 4.562 1.00 0.22 43 GLU A N 4
ATOM 5849 C CA . GLU A 1 40 ? 9.794 4.346 3.304 1.00 0.25 43 GLU A CA 4
ATOM 5850 C C . GLU A 1 40 ? 8.296 4.556 3.461 1.00 0.18 43 GLU A C 4
ATOM 5851 O O . GLU A 1 40 ? 7.790 5.672 3.344 1.00 0.18 43 GLU A O 4
ATOM 5863 N N . LEU A 1 41 ? 7.611 3.466 3.786 1.00 0.16 44 LEU A N 4
ATOM 5864 C CA . LEU A 1 41 ? 6.158 3.447 3.853 1.00 0.15 44 LEU A CA 4
ATOM 5865 C C . LEU A 1 41 ? 5.628 4.467 4.863 1.00 0.14 44 LEU A C 4
ATOM 5866 O O . LEU A 1 41 ? 4.618 5.118 4.614 1.00 0.16 44 LEU A O 4
ATOM 5882 N N . GLN A 1 42 ? 6.330 4.618 5.987 1.00 0.14 45 GLN A N 4
ATOM 5883 C CA . GLN A 1 42 ? 5.890 5.517 7.058 1.00 0.14 45 GLN A CA 4
ATOM 5884 C C . GLN A 1 42 ? 5.977 6.978 6.655 1.00 0.17 45 GLN A C 4
ATOM 5885 O O . GLN A 1 42 ? 5.209 7.803 7.140 1.00 0.27 45 GLN A O 4
ATOM 5899 N N . LYS A 1 43 ? 6.911 7.305 5.783 1.00 0.14 46 LYS A N 4
ATOM 5900 C CA . LYS A 1 43 ? 7.064 8.681 5.349 1.00 0.17 46 LYS A CA 4
ATOM 5901 C C . LYS A 1 43 ? 6.056 9.003 4.259 1.00 0.18 46 LYS A C 4
ATOM 5902 O O . LYS A 1 43 ? 5.495 10.096 4.221 1.00 0.21 46 LYS A O 4
ATOM 5921 N N . TRP A 1 44 ? 5.822 8.044 3.378 1.00 0.16 47 TRP A N 4
ATOM 5922 C CA . TRP A 1 44 ? 4.807 8.199 2.348 1.00 0.19 47 TRP A CA 4
ATOM 5923 C C . TRP A 1 44 ? 3.407 8.234 2.944 1.00 0.19 47 TRP A C 4
ATOM 5924 O O . TRP A 1 44 ? 2.621 9.114 2.603 1.00 0.22 47 TRP A O 4
ATOM 5945 N N . SER A 1 45 ? 3.098 7.313 3.853 1.00 0.17 48 SER A N 4
ATOM 5946 C CA . SER A 1 45 ? 1.795 7.318 4.506 1.00 0.19 48 SER A CA 4
ATOM 5947 C C . SER A 1 45 ? 1.634 8.591 5.331 1.00 0.20 48 SER A C 4
ATOM 5948 O O . SER A 1 45 ? 0.529 9.108 5.487 1.00 0.28 48 SER A O 4
ATOM 5956 N N . GLN A 1 46 ? 2.754 9.106 5.829 1.00 0.17 49 GLN A N 4
ATOM 5957 C CA . GLN A 1 46 ? 2.773 10.373 6.545 1.00 0.17 49 GLN A CA 4
ATOM 5958 C C . GLN A 1 46 ? 2.399 11.518 5.614 1.00 0.18 49 GLN A C 4
ATOM 5959 O O . GLN A 1 46 ? 1.490 12.293 5.907 1.00 0.21 49 GLN A O 4
ATOM 5973 N N . ARG A 1 47 ? 3.107 11.613 4.491 1.00 0.16 50 ARG A N 4
ATOM 5974 C CA . ARG A 1 47 ? 2.904 12.700 3.539 1.00 0.16 50 ARG A CA 4
ATOM 5975 C C . ARG A 1 47 ? 1.531 12.632 2.890 1.00 0.14 50 ARG A C 4
ATOM 5976 O O . ARG A 1 47 ? 0.900 13.659 2.664 1.00 0.15 50 ARG A O 4
ATOM 5997 N N . ILE A 1 48 ? 1.083 11.428 2.572 1.00 0.13 51 ILE A N 4
ATOM 5998 C CA . ILE A 1 48 ? -0.253 11.234 2.025 1.00 0.13 51 ILE A CA 4
ATOM 5999 C C . ILE A 1 48 ? -1.311 11.679 3.040 1.00 0.16 51 ILE A C 4
ATOM 6000 O O . ILE A 1 48 ? -2.358 12.222 2.676 1.00 0.20 51 ILE A O 4
ATOM 6016 N N . ALA A 1 49 ? -1.013 11.471 4.317 1.00 0.16 52 ALA A N 4
ATOM 6017 C CA . ALA A 1 49 ? -1.918 11.857 5.390 1.00 0.20 52 ALA A CA 4
ATOM 6018 C C . ALA A 1 49 ? -1.859 13.362 5.661 1.00 0.22 52 ALA A C 4
ATOM 6019 O O . ALA A 1 49 ? -2.871 13.980 5.991 1.00 0.27 52 ALA A O 4
ATOM 6026 N N . SER A 1 50 ? -0.676 13.948 5.519 1.00 0.22 53 SER A N 4
ATOM 6027 C CA . SER A 1 50 ? -0.492 15.375 5.770 1.00 0.26 53 SER A CA 4
ATOM 6028 C C . SER A 1 50 ? -0.913 16.204 4.559 1.00 0.28 53 SER A C 4
ATOM 6029 O O . SER A 1 50 ? -1.352 17.347 4.695 1.00 0.35 53 SER A O 4
ATOM 6037 N N . GLY A 1 51 ? -0.783 15.619 3.377 1.00 0.25 54 GLY A N 4
ATOM 6038 C CA . GLY A 1 51 ? -1.169 16.301 2.161 1.00 0.28 54 GLY A CA 4
ATOM 6039 C C . GLY A 1 51 ? 0.029 16.815 1.391 1.00 0.26 54 GLY A C 4
ATOM 6040 O O . GLY A 1 51 ? -0.118 17.571 0.428 1.00 0.30 54 GLY A O 4
ATOM 6044 N N . GLU A 1 52 ? 1.219 16.410 1.823 1.00 0.23 55 GLU A N 4
ATOM 6045 C CA . GLU A 1 52 ? 2.455 16.791 1.150 1.00 0.23 55 GLU A CA 4
ATOM 6046 C C . GLU A 1 52 ? 2.495 16.187 -0.249 1.00 0.20 55 GLU A C 4
ATOM 6047 O O . GLU A 1 52 ? 2.831 16.859 -1.223 1.00 0.24 55 GLU A O 4
ATOM 6059 N N . VAL A 1 53 ? 2.140 14.915 -0.339 1.00 0.17 56 VAL A N 4
ATOM 6060 C CA . VAL A 1 53 ? 1.946 14.257 -1.623 1.00 0.15 56 VAL A CA 4
ATOM 6061 C C . VAL A 1 53 ? 0.670 13.443 -1.576 1.00 0.15 56 VAL A C 4
ATOM 6062 O O . VAL A 1 53 ? 0.226 13.040 -0.502 1.00 0.19 56 VAL A O 4
ATOM 6075 N N . SER A 1 54 ? 0.072 13.210 -2.728 1.00 0.13 57 SER A N 4
ATOM 6076 C CA . SER A 1 54 ? -1.146 12.434 -2.788 1.00 0.15 57 SER A CA 4
ATOM 6077 C C . SER A 1 54 ? -0.807 10.960 -2.922 1.00 0.15 57 SER A C 4
ATOM 6078 O O . SER A 1 54 ? 0.319 10.620 -3.303 1.00 0.18 57 SER A O 4
ATOM 6086 N N . PHE A 1 55 ? -1.758 10.093 -2.605 1.00 0.16 58 PHE A N 4
ATOM 6087 C CA . PHE A 1 55 ? -1.532 8.656 -2.658 1.00 0.16 58 PHE A CA 4
ATOM 6088 C C . PHE A 1 55 ? -0.995 8.260 -4.028 1.00 0.18 58 PHE A C 4
ATOM 6089 O O . PHE A 1 55 ? -0.017 7.516 -4.139 1.00 0.19 58 PHE A O 4
ATOM 6106 N N . GLU A 1 56 ? -1.616 8.815 -5.063 1.00 0.20 59 GLU A N 4
ATOM 6107 C CA . GLU A 1 56 ? -1.256 8.519 -6.442 1.00 0.22 59 GLU A CA 4
ATOM 6108 C C . GLU A 1 56 ? 0.199 8.866 -6.749 1.00 0.24 59 GLU A C 4
ATOM 6109 O O . GLU A 1 56 ? 0.840 8.190 -7.556 1.00 0.31 59 GLU A O 4
ATOM 6121 N N . GLU A 1 57 ? 0.724 9.903 -6.101 1.00 0.23 60 GLU A N 4
ATOM 6122 C CA . GLU A 1 57 ? 2.087 10.347 -6.370 1.00 0.24 60 GLU A CA 4
ATOM 6123 C C . GLU A 1 57 ? 3.100 9.373 -5.789 1.00 0.23 60 GLU A C 4
ATOM 6124 O O . GLU A 1 57 ? 3.998 8.906 -6.488 1.00 0.26 60 GLU A O 4
ATOM 6136 N N . ALA A 1 58 ? 2.943 9.058 -4.514 1.00 0.22 61 ALA A N 4
ATOM 6137 C CA . ALA A 1 58 ? 3.865 8.163 -3.836 1.00 0.23 61 ALA A CA 4
ATOM 6138 C C . ALA A 1 58 ? 3.786 6.755 -4.415 1.00 0.22 61 ALA A C 4
ATOM 6139 O O . ALA A 1 58 ? 4.807 6.113 -4.654 1.00 0.26 61 ALA A O 4
ATOM 6146 N N . ALA A 1 59 ? 2.569 6.294 -4.668 1.00 0.20 62 ALA A N 4
ATOM 6147 C CA . ALA A 1 59 ? 2.342 4.933 -5.138 1.00 0.20 62 ALA A CA 4
ATOM 6148 C C . ALA A 1 59 ? 3.049 4.658 -6.464 1.00 0.21 62 ALA A C 4
ATOM 6149 O O . ALA A 1 59 ? 3.819 3.710 -6.570 1.00 0.24 62 ALA A O 4
ATOM 6156 N N . SER A 1 60 ? 2.806 5.502 -7.459 1.00 0.21 63 SER A N 4
ATOM 6157 C CA . SER A 1 60 ? 3.343 5.303 -8.805 1.00 0.23 63 SER A CA 4
ATOM 6158 C C . SER A 1 60 ? 4.864 5.113 -8.812 1.00 0.24 63 SER A C 4
ATOM 6159 O O . SER A 1 60 ? 5.414 4.477 -9.715 1.00 0.27 63 SER A O 4
ATOM 6167 N N . GLN A 1 61 ? 5.542 5.641 -7.805 1.00 0.24 64 GLN A N 4
ATOM 6168 C CA . GLN A 1 61 ? 6.992 5.586 -7.767 1.00 0.27 64 GLN A CA 4
ATOM 6169 C C . GLN A 1 61 ? 7.459 4.515 -6.802 1.00 0.26 64 GLN A C 4
ATOM 6170 O O . GLN A 1 61 ? 8.390 3.762 -7.082 1.00 0.29 64 GLN A O 4
ATOM 6184 N N . ARG A 1 62 ? 6.806 4.471 -5.660 1.00 0.26 65 ARG A N 4
ATOM 6185 C CA . ARG A 1 62 ? 7.235 3.623 -4.562 1.00 0.28 65 ARG A CA 4
ATOM 6186 C C . ARG A 1 62 ? 6.555 2.250 -4.537 1.00 0.27 65 ARG A C 4
ATOM 6187 O O . ARG A 1 62 ? 7.218 1.246 -4.281 1.00 0.32 65 ARG A O 4
ATOM 6208 N N . SER A 1 63 ? 5.249 2.197 -4.785 1.00 0.25 66 SER A N 4
ATOM 6209 C CA . SER A 1 63 ? 4.527 0.926 -4.711 1.00 0.25 66 SER A CA 4
ATOM 6210 C C . SER A 1 63 ? 5.000 -0.032 -5.799 1.00 0.23 66 SER A C 4
ATOM 6211 O O . SER A 1 63 ? 5.076 0.335 -6.972 1.00 0.24 66 SER A O 4
ATOM 6219 N N . ASP A 1 64 ? 5.326 -1.255 -5.401 1.00 0.25 67 ASP A N 4
ATOM 6220 C CA . ASP A 1 64 ? 5.784 -2.266 -6.345 1.00 0.28 67 ASP A CA 4
ATOM 6221 C C . ASP A 1 64 ? 4.611 -2.996 -6.994 1.00 0.31 67 ASP A C 4
ATOM 6222 O O . ASP A 1 64 ? 4.771 -3.710 -7.986 1.00 0.48 67 ASP A O 4
ATOM 6231 N N . CYS A 1 65 ? 3.424 -2.799 -6.449 1.00 0.24 68 CYS A N 4
ATOM 6232 C CA . CYS A 1 65 ? 2.236 -3.433 -6.992 1.00 0.26 68 CYS A CA 4
ATOM 6233 C C . CYS A 1 65 ? 1.811 -2.711 -8.256 1.00 0.27 68 CYS A C 4
ATOM 6234 O O . CYS A 1 65 ? 2.152 -1.544 -8.463 1.00 0.38 68 CYS A O 4
ATOM 6242 N N . GLY A 1 66 ? 1.056 -3.423 -9.088 1.00 0.26 69 GLY A N 4
ATOM 6243 C CA . GLY A 1 66 ? 0.659 -2.925 -10.395 1.00 0.25 69 GLY A CA 4
ATOM 6244 C C . GLY A 1 66 ? -0.082 -1.609 -10.328 1.00 0.22 69 GLY A C 4
ATOM 6245 O O . GLY A 1 66 ? -0.199 -0.902 -11.333 1.00 0.25 69 GLY A O 4
ATOM 6249 N N . SER A 1 67 ? -0.569 -1.277 -9.140 1.00 0.21 70 SER A N 4
ATOM 6250 C CA . SER A 1 67 ? -1.238 -0.020 -8.906 1.00 0.24 70 SER A CA 4
ATOM 6251 C C . SER A 1 67 ? -0.301 1.175 -9.121 1.00 0.22 70 SER A C 4
ATOM 6252 O O . SER A 1 67 ? -0.766 2.304 -9.205 1.00 0.25 70 SER A O 4
ATOM 6260 N N . TYR A 1 68 ? 1.013 0.936 -9.222 1.00 0.20 71 TYR A N 4
ATOM 6261 C CA . TYR A 1 68 ? 1.960 2.022 -9.493 1.00 0.20 71 TYR A CA 4
ATOM 6262 C C . TYR A 1 68 ? 1.597 2.725 -10.803 1.00 0.22 71 TYR A C 4
ATOM 6263 O O . TYR A 1 68 ? 1.837 3.916 -10.968 1.00 0.29 71 TYR A O 4
ATOM 6281 N N . ALA A 1 69 ? 0.983 1.988 -11.722 1.00 0.24 72 ALA A N 4
ATOM 6282 C CA . ALA A 1 69 ? 0.621 2.538 -13.018 1.00 0.30 72 ALA A CA 4
ATOM 6283 C C . ALA A 1 69 ? -0.765 3.165 -12.959 1.00 0.36 72 ALA A C 4
ATOM 6284 O O . ALA A 1 69 ? -1.254 3.730 -13.938 1.00 0.49 72 ALA A O 4
ATOM 6291 N N . SER A 1 70 ? -1.386 3.069 -11.794 1.00 0.32 73 SER A N 4
ATOM 6292 C CA . SER A 1 70 ? -2.732 3.577 -11.594 1.00 0.44 73 SER A CA 4
ATOM 6293 C C . SER A 1 70 ? -2.770 4.547 -10.412 1.00 0.49 73 SER A C 4
ATOM 6294 O O . SER A 1 70 ? -3.839 4.971 -9.973 1.00 0.71 73 SER A O 4
ATOM 6302 N N . GLY A 1 71 ? -1.592 4.886 -9.897 1.00 0.41 74 GLY A N 4
ATOM 6303 C CA . GLY A 1 71 ? -1.498 5.796 -8.771 1.00 0.54 74 GLY A CA 4
ATOM 6304 C C . GLY A 1 71 ? -1.936 5.168 -7.458 1.00 0.45 74 GLY A C 4
ATOM 6305 O O . GLY A 1 71 ? -2.444 5.853 -6.577 1.00 0.49 74 GLY A O 4
ATOM 6309 N N . GLY A 1 72 ? -1.758 3.861 -7.329 1.00 0.35 75 GLY A N 4
ATOM 6310 C CA . GLY A 1 72 ? -2.124 3.174 -6.100 1.00 0.32 75 GLY A CA 4
ATOM 6311 C C . GLY A 1 72 ? -3.605 2.866 -6.035 1.00 0.20 75 GLY A C 4
ATOM 6312 O O . GLY A 1 72 ? -4.038 1.967 -5.310 1.00 0.21 75 GLY A O 4
ATOM 6316 N N . ASP A 1 73 ? -4.372 3.607 -6.817 1.00 0.35 76 ASP A N 4
ATOM 6317 C CA . ASP A 1 73 ? -5.821 3.510 -6.820 1.00 0.39 76 ASP A CA 4
ATOM 6318 C C . ASP A 1 73 ? -6.270 2.211 -7.449 1.00 0.32 76 ASP A C 4
ATOM 6319 O O . ASP A 1 73 ? -5.793 1.834 -8.521 1.00 0.36 76 ASP A O 4
ATOM 6328 N N . LEU A 1 74 ? -7.174 1.526 -6.783 1.00 0.32 77 LEU A N 4
ATOM 6329 C CA . LEU A 1 74 ? -7.778 0.337 -7.342 1.00 0.30 77 LEU A CA 4
ATOM 6330 C C . LEU A 1 74 ? -9.257 0.559 -7.544 1.00 0.32 77 LEU A C 4
ATOM 6331 O O . LEU A 1 74 ? -9.859 1.444 -6.936 1.00 0.35 77 LEU A O 4
ATOM 6347 N N . GLY A 1 75 ? -9.815 -0.244 -8.413 1.00 0.37 78 GLY A N 4
ATOM 6348 C CA . GLY A 1 75 ? -11.228 -0.154 -8.721 1.00 0.39 78 GLY A CA 4
ATOM 6349 C C . GLY A 1 75 ? -12.078 -0.956 -7.761 1.00 0.34 78 GLY A C 4
ATOM 6350 O O . GLY A 1 75 ? -11.735 -1.100 -6.588 1.00 0.44 78 GLY A O 4
ATOM 6354 N N . PHE A 1 76 ? -13.191 -1.478 -8.251 1.00 0.47 79 PHE A N 4
ATOM 6355 C CA . PHE A 1 76 ? -14.093 -2.258 -7.419 1.00 0.46 79 PHE A CA 4
ATOM 6356 C C . PHE A 1 76 ? -13.598 -3.690 -7.250 1.00 0.45 79 PHE A C 4
ATOM 6357 O O . PHE A 1 76 ? -13.150 -4.330 -8.204 1.00 0.61 79 PHE A O 4
ATOM 6374 N N . PHE A 1 77 ? -13.661 -4.167 -6.018 1.00 0.40 80 PHE A N 4
ATOM 6375 C CA . PHE A 1 77 ? -13.282 -5.530 -5.676 1.00 0.45 80 PHE A CA 4
ATOM 6376 C C . PHE A 1 77 ? -14.133 -6.029 -4.516 1.00 0.46 80 PHE A C 4
ATOM 6377 O O . PHE A 1 77 ? -14.449 -5.271 -3.607 1.00 0.55 80 PHE A O 4
ATOM 6394 N N . SER A 1 78 ? -14.526 -7.287 -4.558 1.00 0.50 81 SER A N 4
ATOM 6395 C CA . SER A 1 78 ? -15.302 -7.868 -3.481 1.00 0.55 81 SER A CA 4
ATOM 6396 C C . SER A 1 78 ? -14.461 -7.952 -2.212 1.00 0.52 81 SER A C 4
ATOM 6397 O O . SER A 1 78 ? -13.323 -8.424 -2.239 1.00 0.54 81 SER A O 4
ATOM 6405 N N . SER A 1 79 ? -15.017 -7.452 -1.118 1.00 0.59 82 SER A N 4
ATOM 6406 C CA . SER A 1 79 ? -14.357 -7.488 0.179 1.00 0.63 82 SER A CA 4
ATOM 6407 C C . SER A 1 79 ? -13.897 -8.905 0.527 1.00 0.59 82 SER A C 4
ATOM 6408 O O . SER A 1 79 ? -14.712 -9.816 0.675 1.00 0.63 82 SER A O 4
ATOM 6416 N N . GLY A 1 80 ? -12.588 -9.081 0.643 1.00 0.58 83 GLY A N 4
ATOM 6417 C CA . GLY A 1 80 ? -12.033 -10.392 0.915 1.00 0.62 83 GLY A CA 4
ATOM 6418 C C . GLY A 1 80 ? -11.200 -10.911 -0.242 1.00 0.64 83 GLY A C 4
ATOM 6419 O O . GLY A 1 80 ? -10.550 -11.952 -0.131 1.00 0.79 83 GLY A O 4
ATOM 6423 N N . GLU A 1 81 ? -11.202 -10.172 -1.346 1.00 0.58 84 GLU A N 4
ATOM 6424 C CA . GLU A 1 81 ? -10.460 -10.564 -2.542 1.00 0.62 84 GLU A CA 4
ATOM 6425 C C . GLU A 1 81 ? -9.042 -9.969 -2.527 1.00 0.58 84 GLU A C 4
ATOM 6426 O O . GLU A 1 81 ? -8.489 -9.609 -3.571 1.00 0.87 84 GLU A O 4
ATOM 6438 N N . MET A 1 82 ? -8.457 -9.856 -1.340 1.00 0.47 85 MET A N 4
ATOM 6439 C CA . MET A 1 82 ? -7.108 -9.320 -1.204 1.00 0.44 85 MET A CA 4
ATOM 6440 C C . MET A 1 82 ? -6.258 -10.235 -0.330 1.00 0.47 85 MET A C 4
ATOM 6441 O O . MET A 1 82 ? -6.109 -11.424 -0.616 1.00 0.73 85 MET A O 4
ATOM 6455 N N . MET A 1 83 ? -5.711 -9.674 0.736 1.00 0.33 86 MET A N 4
ATOM 6456 C CA . MET A 1 83 ? -4.968 -10.439 1.722 1.00 0.35 86 MET A CA 4
ATOM 6457 C C . MET A 1 83 ? -5.607 -10.230 3.080 1.00 0.40 86 MET A C 4
ATOM 6458 O O . MET A 1 83 ? -6.292 -9.227 3.281 1.00 0.76 86 MET A O 4
ATOM 6472 N N . LYS A 1 84 ? -5.384 -11.152 4.000 1.00 0.32 87 LYS A N 4
ATOM 6473 C CA . LYS A 1 84 ? -6.044 -11.103 5.302 1.00 0.32 87 LYS A CA 4
ATOM 6474 C C . LYS A 1 84 ? -5.824 -9.757 6.016 1.00 0.27 87 LYS A C 4
ATOM 6475 O O . LYS A 1 84 ? -6.800 -9.084 6.352 1.00 0.27 87 LYS A O 4
ATOM 6494 N N . PRO A 1 85 ? -4.561 -9.311 6.232 1.00 0.26 88 PRO A N 4
ATOM 6495 C CA . PRO A 1 85 ? -4.298 -8.076 6.977 1.00 0.25 88 PRO A CA 4
ATOM 6496 C C . PRO A 1 85 ? -4.550 -6.832 6.128 1.00 0.22 88 PRO A C 4
ATOM 6497 O O . PRO A 1 85 ? -4.827 -5.752 6.648 1.00 0.25 88 PRO A O 4
ATOM 6508 N N . PHE A 1 86 ? -4.465 -7.005 4.816 1.00 0.19 89 PHE A N 4
ATOM 6509 C CA . PHE A 1 86 ? -4.723 -5.926 3.875 1.00 0.17 89 PHE A CA 4
ATOM 6510 C C . PHE A 1 86 ? -6.200 -5.562 3.925 1.00 0.18 89 PHE A C 4
ATOM 6511 O O . PHE A 1 86 ? -6.562 -4.417 4.180 1.00 0.17 89 PHE A O 4
ATOM 6528 N N . GLU A 1 87 ? -7.040 -6.568 3.707 1.00 0.21 90 GLU A N 4
ATOM 6529 C CA . GLU A 1 87 ? -8.487 -6.403 3.717 1.00 0.24 90 GLU A CA 4
ATOM 6530 C C . GLU A 1 87 ? -8.948 -5.967 5.100 1.00 0.25 90 GLU A C 4
ATOM 6531 O O . GLU A 1 87 ? -9.882 -5.175 5.235 1.00 0.27 90 GLU A O 4
ATOM 6543 N N . ASP A 1 88 ? -8.262 -6.481 6.116 1.00 0.25 91 ASP A N 4
ATOM 6544 C CA . ASP A 1 88 ? -8.512 -6.104 7.508 1.00 0.29 91 ASP A CA 4
ATOM 6545 C C . ASP A 1 88 ? -8.504 -4.592 7.683 1.00 0.25 91 ASP A C 4
ATOM 6546 O O . ASP A 1 88 ? -9.340 -4.031 8.391 1.00 0.30 91 ASP A O 4
ATOM 6555 N N . ALA A 1 89 ? -7.562 -3.932 7.030 1.00 0.20 92 ALA A N 4
ATOM 6556 C CA . ALA A 1 89 ? -7.443 -2.490 7.132 1.00 0.19 92 ALA A CA 4
ATOM 6557 C C . ALA A 1 89 ? -8.486 -1.786 6.273 1.00 0.18 92 ALA A C 4
ATOM 6558 O O . ALA A 1 89 ? -8.947 -0.702 6.620 1.00 0.21 92 ALA A O 4
ATOM 6565 N N . VAL A 1 90 ? -8.880 -2.430 5.181 1.00 0.18 93 VAL A N 4
ATOM 6566 C CA . VAL A 1 90 ? -9.767 -1.818 4.194 1.00 0.19 93 VAL A CA 4
ATOM 6567 C C . VAL A 1 90 ? -11.133 -1.492 4.790 1.00 0.19 93 VAL A C 4
ATOM 6568 O O . VAL A 1 90 ? -11.630 -0.379 4.643 1.00 0.20 93 VAL A O 4
ATOM 6581 N N . ARG A 1 91 ? -11.743 -2.455 5.468 1.00 0.23 94 ARG A N 4
ATOM 6582 C CA . ARG A 1 91 ? -13.060 -2.220 6.052 1.00 0.27 94 ARG A CA 4
ATOM 6583 C C . ARG A 1 91 ? -12.930 -1.527 7.405 1.00 0.25 94 ARG A C 4
ATOM 6584 O O . ARG A 1 91 ? -13.928 -1.177 8.034 1.00 0.32 94 ARG A O 4
ATOM 6605 N N . ALA A 1 92 ? -11.695 -1.314 7.840 1.00 0.23 95 ALA A N 4
ATOM 6606 C CA . ALA A 1 92 ? -11.444 -0.689 9.130 1.00 0.25 95 ALA A CA 4
ATOM 6607 C C . ALA A 1 92 ? -11.444 0.830 9.016 1.00 0.26 95 ALA A C 4
ATOM 6608 O O . ALA A 1 92 ? -11.567 1.537 10.016 1.00 0.47 95 ALA A O 4
ATOM 6615 N N . LEU A 1 93 ? -11.316 1.325 7.796 1.00 0.19 96 LEU A N 4
ATOM 6616 C CA . LEU A 1 93 ? -11.291 2.759 7.554 1.00 0.19 96 LEU A CA 4
ATOM 6617 C C . LEU A 1 93 ? -12.442 3.175 6.656 1.00 0.21 96 LEU A C 4
ATOM 6618 O O . LEU A 1 93 ? -12.869 2.417 5.794 1.00 0.28 96 LEU A O 4
ATOM 6634 N N . LYS A 1 94 ? -12.948 4.376 6.880 1.00 0.24 97 LYS A N 4
ATOM 6635 C CA . LYS A 1 94 ? -14.012 4.929 6.059 1.00 0.31 97 LYS A CA 4
ATOM 6636 C C . LYS A 1 94 ? -13.415 5.535 4.792 1.00 0.28 97 LYS A C 4
ATOM 6637 O O . LYS A 1 94 ? -12.204 5.723 4.711 1.00 0.25 97 LYS A O 4
ATOM 6656 N N . ILE A 1 95 ? -14.259 5.766 3.792 1.00 0.32 98 ILE A N 4
ATOM 6657 C CA . ILE A 1 95 ? -13.890 6.544 2.613 1.00 0.32 98 ILE A CA 4
ATOM 6658 C C . ILE A 1 95 ? -12.992 7.723 3.003 1.00 0.32 98 ILE A C 4
ATOM 6659 O O . ILE A 1 95 ? -13.392 8.589 3.784 1.00 0.37 98 ILE A O 4
ATOM 6675 N N . GLY A 1 96 ? -11.775 7.729 2.485 1.00 0.30 99 GLY A N 4
ATOM 6676 C CA . GLY A 1 96 ? -10.866 8.832 2.735 1.00 0.32 99 GLY A CA 4
ATOM 6677 C C . GLY A 1 96 ? -9.922 8.593 3.901 1.00 0.32 99 GLY A C 4
ATOM 6678 O O . GLY A 1 96 ? -9.026 9.402 4.150 1.00 0.46 99 GLY A O 4
ATOM 6682 N N . ASP A 1 97 ? -10.110 7.499 4.625 1.00 0.21 100 ASP A N 4
ATOM 6683 C CA . ASP A 1 97 ? -9.235 7.180 5.747 1.00 0.19 100 ASP A CA 4
ATOM 6684 C C . ASP A 1 97 ? -8.126 6.248 5.304 1.00 0.15 100 ASP A C 4
ATOM 6685 O O . ASP A 1 97 ? -8.347 5.355 4.488 1.00 0.15 100 ASP A O 4
ATOM 6694 N N . ILE A 1 98 ? -6.935 6.464 5.840 1.00 0.18 101 ILE A N 4
ATOM 6695 C CA . ILE A 1 98 ? -5.776 5.664 5.478 1.00 0.16 101 ILE A CA 4
ATOM 6696 C C . ILE A 1 98 ? -5.364 4.775 6.646 1.00 0.16 101 ILE A C 4
ATOM 6697 O O . ILE A 1 98 ? -5.555 5.133 7.809 1.00 0.18 101 ILE A O 4
ATOM 6713 N N . SER A 1 99 ? -4.818 3.615 6.334 1.00 0.16 102 SER A N 4
ATOM 6714 C CA . SER A 1 99 ? -4.392 2.668 7.347 1.00 0.19 102 SER A CA 4
ATOM 6715 C C . SER A 1 99 ? -2.917 2.859 7.673 1.00 0.18 102 SER A C 4
ATOM 6716 O O . SER A 1 99 ? -2.123 3.219 6.804 1.00 0.22 102 SER A O 4
ATOM 6724 N N . PRO A 1 100 ? -2.534 2.628 8.935 1.00 0.21 103 PRO A N 4
ATOM 6725 C CA . PRO A 1 100 ? -1.128 2.609 9.331 1.00 0.23 103 PRO A CA 4
ATOM 6726 C C . PRO A 1 100 ? -0.414 1.400 8.737 1.00 0.20 103 PRO A C 4
ATOM 6727 O O . PRO A 1 100 ? -1.071 0.457 8.284 1.00 0.27 103 PRO A O 4
ATOM 6738 N N . ILE A 1 101 ? 0.918 1.446 8.730 1.00 0.17 104 ILE A N 4
ATOM 6739 C CA . ILE A 1 101 ? 1.754 0.372 8.170 1.00 0.15 104 ILE A CA 4
ATOM 6740 C C . ILE A 1 101 ? 1.215 -1.023 8.493 1.00 0.14 104 ILE A C 4
ATOM 6741 O O . ILE A 1 101 ? 1.245 -1.466 9.644 1.00 0.20 104 ILE A O 4
ATOM 6757 N N . VAL A 1 102 ? 0.711 -1.701 7.473 1.00 0.13 105 VAL A N 4
ATOM 6758 C CA . VAL A 1 102 ? 0.245 -3.074 7.608 1.00 0.15 105 VAL A CA 4
ATOM 6759 C C . VAL A 1 102 ? 1.115 -4.001 6.760 1.00 0.15 105 VAL A C 4
ATOM 6760 O O . VAL A 1 102 ? 1.232 -3.821 5.545 1.00 0.17 105 VAL A O 4
ATOM 6773 N N . GLN A 1 103 ? 1.753 -4.967 7.404 1.00 0.18 106 GLN A N 4
ATOM 6774 C CA . GLN A 1 103 ? 2.622 -5.892 6.699 1.00 0.20 106 GLN A CA 4
ATOM 6775 C C . GLN A 1 103 ? 1.827 -7.055 6.126 1.00 0.23 106 GLN A C 4
ATOM 6776 O O . GLN A 1 103 ? 0.777 -7.431 6.649 1.00 0.29 106 GLN A O 4
ATOM 6790 N N . THR A 1 104 ? 2.340 -7.610 5.045 1.00 0.22 107 THR A N 4
ATOM 6791 C CA . THR A 1 104 ? 1.736 -8.753 4.394 1.00 0.27 107 THR A CA 4
ATOM 6792 C C . THR A 1 104 ? 2.791 -9.815 4.118 1.00 0.34 107 THR A C 4
ATOM 6793 O O . THR A 1 104 ? 3.941 -9.667 4.529 1.00 0.37 107 THR A O 4
ATOM 6804 N N . ASP A 1 105 ? 2.417 -10.867 3.409 1.00 0.40 108 ASP A N 4
ATOM 6805 C CA . ASP A 1 105 ? 3.363 -11.924 3.069 1.00 0.49 108 ASP A CA 4
ATOM 6806 C C . ASP A 1 105 ? 4.357 -11.463 2.010 1.00 0.45 108 ASP A C 4
ATOM 6807 O O . ASP A 1 105 ? 5.445 -12.026 1.886 1.00 0.53 108 ASP A O 4
ATOM 6816 N N . SER A 1 106 ? 3.993 -10.443 1.245 1.00 0.39 109 SER A N 4
ATOM 6817 C CA . SER A 1 106 ? 4.850 -9.996 0.162 1.00 0.43 109 SER A CA 4
ATOM 6818 C C . SER A 1 106 ? 5.474 -8.630 0.451 1.00 0.53 109 SER A C 4
ATOM 6819 O O . SER A 1 106 ? 6.286 -8.156 -0.328 1.00 1.09 109 SER A O 4
ATOM 6827 N N . GLY A 1 107 ? 5.081 -7.978 1.537 1.00 0.22 110 GLY A N 4
ATOM 6828 C CA . GLY A 1 107 ? 5.791 -6.805 1.964 1.00 0.19 110 GLY A CA 4
ATOM 6829 C C . GLY A 1 107 ? 4.947 -5.900 2.826 1.00 0.16 110 GLY A C 4
ATOM 6830 O O . GLY A 1 107 ? 4.254 -6.347 3.734 1.00 0.24 110 GLY A O 4
ATOM 6834 N N . LEU A 1 108 ? 4.971 -4.638 2.488 1.00 0.12 111 LEU A N 4
ATOM 6835 C CA . LEU A 1 108 ? 4.368 -3.588 3.304 1.00 0.11 111 LEU A CA 4
ATOM 6836 C C . LEU A 1 108 ? 3.255 -2.878 2.551 1.00 0.11 111 LEU A C 4
ATOM 6837 O O . LEU A 1 108 ? 3.349 -2.669 1.342 1.00 0.13 111 LEU A O 4
ATOM 6853 N N . HIS A 1 109 ? 2.198 -2.508 3.262 1.00 0.11 112 HIS A N 4
ATOM 6854 C CA . HIS A 1 109 ? 1.070 -1.826 2.642 1.00 0.12 112 HIS A CA 4
ATOM 6855 C C . HIS A 1 109 ? 0.521 -0.700 3.502 1.00 0.14 112 HIS A C 4
ATOM 6856 O O . HIS A 1 109 ? 0.617 -0.725 4.729 1.00 0.22 112 HIS A O 4
ATOM 6871 N N . ILE A 1 110 ? -0.017 0.299 2.826 1.00 0.12 113 ILE A N 4
ATOM 6872 C CA . ILE A 1 110 ? -0.965 1.227 3.413 1.00 0.13 113 ILE A CA 4
ATOM 6873 C C . ILE A 1 110 ? -2.133 1.359 2.453 1.00 0.12 113 ILE A C 4
ATOM 6874 O O . ILE A 1 110 ? -1.935 1.358 1.233 1.00 0.14 113 ILE A O 4
ATOM 6890 N N . ILE A 1 111 ? -3.342 1.420 2.977 1.00 0.11 114 ILE A N 4
ATOM 6891 C CA . ILE A 1 111 ? -4.521 1.465 2.131 1.00 0.11 114 ILE A CA 4
ATOM 6892 C C . ILE A 1 111 ? -5.456 2.576 2.586 1.00 0.11 114 ILE A C 4
ATOM 6893 O O . ILE A 1 111 ? -5.509 2.901 3.769 1.00 0.12 114 ILE A O 4
ATOM 6909 N N . LYS A 1 112 ? -6.163 3.177 1.642 1.00 0.13 115 LYS A N 4
ATOM 6910 C CA . LYS A 1 112 ? -7.209 4.131 1.965 1.00 0.14 115 LYS A CA 4
ATOM 6911 C C . LYS A 1 112 ? -8.469 3.748 1.197 1.00 0.15 115 LYS A C 4
ATOM 6912 O O . LYS A 1 112 ? -8.388 3.345 0.035 1.00 0.16 115 LYS A O 4
ATOM 6931 N N . ARG A 1 113 ? -9.626 3.841 1.833 1.00 0.15 116 ARG A N 4
ATOM 6932 C CA . ARG A 1 113 ? -10.864 3.472 1.161 1.00 0.17 116 ARG A CA 4
ATOM 6933 C C . ARG A 1 113 ? -11.355 4.600 0.267 1.00 0.19 116 ARG A C 4
ATOM 6934 O O . ARG A 1 113 ? -11.404 5.759 0.674 1.00 0.22 116 ARG A O 4
ATOM 6955 N N . LEU A 1 114 ? -11.705 4.238 -0.954 1.00 0.22 117 LEU A N 4
ATOM 6956 C CA . LEU A 1 114 ? -12.240 5.173 -1.931 1.00 0.27 117 LEU A CA 4
ATOM 6957 C C . LEU A 1 114 ? -13.760 5.114 -1.919 1.00 0.29 117 LEU A C 4
ATOM 6958 O O . LEU A 1 114 ? -14.436 6.135 -2.006 1.00 0.37 117 LEU A O 4
ATOM 6974 N N . ALA A 1 115 ? -14.287 3.901 -1.805 1.00 0.26 118 ALA A N 4
ATOM 6975 C CA . ALA A 1 115 ? -15.721 3.678 -1.784 1.00 0.30 118 ALA A CA 4
ATOM 6976 C C . ALA A 1 115 ? -16.042 2.430 -0.976 1.00 0.30 118 ALA A C 4
ATOM 6977 O O . ALA A 1 115 ? -15.489 1.362 -1.294 1.00 1.10 118 ALA A O 4
ATOM 6985 N N . MET A 1 1 ? -21.008 0.027 -2.770 1.00 4.59 4 MET A N 5
ATOM 6986 C CA . MET A 1 1 ? -21.685 -1.268 -3.006 1.00 4.13 4 MET A CA 5
ATOM 6987 C C . MET A 1 1 ? -21.472 -2.187 -1.805 1.00 3.08 4 MET A C 5
ATOM 6988 O O . MET A 1 1 ? -20.563 -1.956 -1.007 1.00 3.52 4 MET A O 5
ATOM 7004 N N . SER A 1 2 ? -22.321 -3.206 -1.674 1.00 2.21 5 SER A N 5
ATOM 7005 C CA . SER A 1 2 ? -22.302 -4.101 -0.519 1.00 1.64 5 SER A CA 5
ATOM 7006 C C . SER A 1 2 ? -20.923 -4.733 -0.297 1.00 1.29 5 SER A C 5
ATOM 7007 O O . SER A 1 2 ? -20.184 -4.323 0.603 1.00 1.48 5 SER A O 5
ATOM 7015 N N . GLU A 1 3 ? -20.573 -5.719 -1.114 1.00 1.02 6 GLU A N 5
ATOM 7016 C CA . GLU A 1 3 ? -19.281 -6.380 -0.982 1.00 0.78 6 GLU A CA 5
ATOM 7017 C C . GLU A 1 3 ? -18.258 -5.751 -1.917 1.00 0.71 6 GLU A C 5
ATOM 7018 O O . GLU A 1 3 ? -17.057 -5.816 -1.667 1.00 1.06 6 GLU A O 5
ATOM 7030 N N . LYS A 1 4 ? -18.737 -5.143 -2.997 1.00 0.57 7 LYS A N 5
ATOM 7031 C CA . LYS A 1 4 ? -17.857 -4.454 -3.931 1.00 0.51 7 LYS A CA 5
ATOM 7032 C C . LYS A 1 4 ? -17.373 -3.136 -3.343 1.00 0.42 7 LYS A C 5
ATOM 7033 O O . LYS A 1 4 ? -18.135 -2.178 -3.203 1.00 0.60 7 LYS A O 5
ATOM 7052 N N . LEU A 1 5 ? -16.103 -3.114 -2.997 1.00 0.33 8 LEU A N 5
ATOM 7053 C CA . LEU A 1 5 ? -15.472 -1.960 -2.388 1.00 0.26 8 LEU A CA 5
ATOM 7054 C C . LEU A 1 5 ? -14.381 -1.432 -3.314 1.00 0.22 8 LEU A C 5
ATOM 7055 O O . LEU A 1 5 ? -14.079 -2.054 -4.335 1.00 0.22 8 LEU A O 5
ATOM 7071 N N . ARG A 1 6 ? -13.796 -0.296 -2.966 1.00 0.24 9 ARG A N 5
ATOM 7072 C CA . ARG A 1 6 ? -12.719 0.287 -3.751 1.00 0.23 9 ARG A CA 5
ATOM 7073 C C . ARG A 1 6 ? -11.736 0.993 -2.832 1.00 0.20 9 ARG A C 5
ATOM 7074 O O . ARG A 1 6 ? -12.129 1.835 -2.019 1.00 0.21 9 ARG A O 5
ATOM 7095 N N . ALA A 1 7 ? -10.467 0.643 -2.949 1.00 0.20 10 ALA A N 5
ATOM 7096 C CA . ALA A 1 7 ? -9.442 1.243 -2.115 1.00 0.17 10 ALA A CA 5
ATOM 7097 C C . ALA A 1 7 ? -8.119 1.374 -2.858 1.00 0.16 10 ALA A C 5
ATOM 7098 O O . ALA A 1 7 ? -7.844 0.633 -3.802 1.00 0.17 10 ALA A O 5
ATOM 7105 N N . ALA A 1 8 ? -7.310 2.326 -2.419 1.00 0.17 11 ALA A N 5
ATOM 7106 C CA . ALA A 1 8 ? -5.986 2.540 -2.978 1.00 0.18 11 ALA A CA 5
ATOM 7107 C C . ALA A 1 8 ? -4.940 2.040 -2.001 1.00 0.17 11 ALA A C 5
ATOM 7108 O O . ALA A 1 8 ? -5.078 2.227 -0.792 1.00 0.19 11 ALA A O 5
ATOM 7115 N N . HIS A 1 9 ? -3.893 1.416 -2.514 1.00 0.16 12 HIS A N 5
ATOM 7116 C CA . HIS A 1 9 ? -2.907 0.779 -1.661 1.00 0.16 12 HIS A CA 5
ATOM 7117 C C . HIS A 1 9 ? -1.494 1.016 -2.175 1.00 0.15 12 HIS A C 5
ATOM 7118 O O . HIS A 1 9 ? -1.271 1.147 -3.377 1.00 0.19 12 HIS A O 5
ATOM 7133 N N . LEU A 1 10 ? -0.546 1.043 -1.256 1.00 0.15 13 LEU A N 5
ATOM 7134 C CA . LEU A 1 10 ? 0.855 1.187 -1.605 1.00 0.14 13 LEU A CA 5
ATOM 7135 C C . LEU A 1 10 ? 1.594 -0.058 -1.133 1.00 0.16 13 LEU A C 5
ATOM 7136 O O . LEU A 1 10 ? 1.257 -0.621 -0.093 1.00 0.24 13 LEU A O 5
ATOM 7152 N N . LEU A 1 11 ? 2.563 -0.506 -1.913 1.00 0.13 14 LEU A N 5
ATOM 7153 C CA . LEU A 1 11 ? 3.288 -1.730 -1.606 1.00 0.14 14 LEU A CA 5
ATOM 7154 C C . LEU A 1 11 ? 4.790 -1.484 -1.620 1.00 0.16 14 LEU A C 5
ATOM 7155 O O . LEU A 1 11 ? 5.341 -1.043 -2.623 1.00 0.27 14 LEU A O 5
ATOM 7171 N N . VAL A 1 12 ? 5.435 -1.761 -0.502 1.00 0.13 15 VAL A N 5
ATOM 7172 C CA . VAL A 1 12 ? 6.883 -1.652 -0.408 1.00 0.13 15 VAL A CA 5
ATOM 7173 C C . VAL A 1 12 ? 7.493 -3.037 -0.245 1.00 0.13 15 VAL A C 5
ATOM 7174 O O . VAL A 1 12 ? 6.970 -3.871 0.501 1.00 0.15 15 VAL A O 5
ATOM 7187 N N . LYS A 1 13 ? 8.572 -3.286 -0.967 1.00 0.15 16 LYS A N 5
ATOM 7188 C CA . LYS A 1 13 ? 9.282 -4.547 -0.870 1.00 0.17 16 LYS A CA 5
ATOM 7189 C C . LYS A 1 13 ? 10.615 -4.340 -0.168 1.00 0.16 16 LYS A C 5
ATOM 7190 O O . LYS A 1 13 ? 11.082 -3.210 -0.024 1.00 0.24 16 LYS A O 5
ATOM 7209 N N . PHE A 1 14 ? 11.218 -5.433 0.263 1.00 0.17 17 PHE A N 5
ATOM 7210 C CA . PHE A 1 14 ? 12.464 -5.383 1.008 1.00 0.17 17 PHE A CA 5
ATOM 7211 C C . PHE A 1 14 ? 13.181 -6.717 0.917 1.00 0.19 17 PHE A C 5
ATOM 7212 O O . PHE A 1 14 ? 12.598 -7.711 0.496 1.00 0.21 17 PHE A O 5
ATOM 7229 N N . SER A 1 15 ? 14.458 -6.724 1.242 1.00 0.22 18 SER A N 5
ATOM 7230 C CA . SER A 1 15 ? 15.236 -7.948 1.241 1.00 0.26 18 SER A CA 5
ATOM 7231 C C . SER A 1 15 ? 14.565 -9.017 2.108 1.00 0.30 18 SER A C 5
ATOM 7232 O O . SER A 1 15 ? 14.522 -8.904 3.335 1.00 0.30 18 SER A O 5
ATOM 7240 N N . GLY A 1 16 ? 14.027 -10.046 1.464 1.00 0.35 19 GLY A N 5
ATOM 7241 C CA . GLY A 1 16 ? 13.337 -11.088 2.193 1.00 0.45 19 GLY A CA 5
ATOM 7242 C C . GLY A 1 16 ? 11.824 -10.977 2.091 1.00 0.42 19 GLY A C 5
ATOM 7243 O O . GLY A 1 16 ? 11.102 -11.681 2.794 1.00 0.53 19 GLY A O 5
ATOM 7247 N N . SER A 1 17 ? 11.333 -10.103 1.216 1.00 0.34 20 SER A N 5
ATOM 7248 C CA . SER A 1 17 ? 9.899 -9.857 1.111 1.00 0.41 20 SER A CA 5
ATOM 7249 C C . SER A 1 17 ? 9.248 -10.795 0.096 1.00 0.40 20 SER A C 5
ATOM 7250 O O . SER A 1 17 ? 8.387 -10.379 -0.684 1.00 0.45 20 SER A O 5
ATOM 7258 N N . ARG A 1 18 ? 9.686 -12.056 0.104 1.00 0.43 21 ARG A N 5
ATOM 7259 C CA . ARG A 1 18 ? 9.179 -13.095 -0.797 1.00 0.49 21 ARG A CA 5
ATOM 7260 C C . ARG A 1 18 ? 9.740 -12.906 -2.210 1.00 0.51 21 ARG A C 5
ATOM 7261 O O . ARG A 1 18 ? 9.998 -13.876 -2.922 1.00 0.60 21 ARG A O 5
ATOM 7282 N N . ASN A 1 19 ? 9.931 -11.655 -2.597 1.00 0.51 22 ASN A N 5
ATOM 7283 C CA . ASN A 1 19 ? 10.574 -11.309 -3.855 1.00 0.62 22 ASN A CA 5
ATOM 7284 C C . ASN A 1 19 ? 11.306 -9.977 -3.699 1.00 0.58 22 ASN A C 5
ATOM 7285 O O . ASN A 1 19 ? 10.697 -8.953 -3.396 1.00 0.64 22 ASN A O 5
ATOM 7296 N N . PRO A 1 20 ? 12.635 -9.978 -3.877 1.00 0.55 23 PRO A N 5
ATOM 7297 C CA . PRO A 1 20 ? 13.470 -8.814 -3.601 1.00 0.61 23 PRO A CA 5
ATOM 7298 C C . PRO A 1 20 ? 13.567 -7.844 -4.780 1.00 0.79 23 PRO A C 5
ATOM 7299 O O . PRO A 1 20 ? 14.660 -7.471 -5.197 1.00 1.71 23 PRO A O 5
ATOM 7310 N N . VAL A 1 21 ? 12.422 -7.425 -5.289 1.00 0.39 24 VAL A N 5
ATOM 7311 C CA . VAL A 1 21 ? 12.347 -6.468 -6.390 1.00 0.36 24 VAL A CA 5
ATOM 7312 C C . VAL A 1 21 ? 11.157 -5.545 -6.172 1.00 0.32 24 VAL A C 5
ATOM 7313 O O . VAL A 1 21 ? 10.026 -6.007 -6.044 1.00 0.35 24 VAL A O 5
ATOM 7326 N N . SER A 1 22 ? 11.420 -4.253 -6.090 1.00 0.32 25 SER A N 5
ATOM 7327 C CA . SER A 1 22 ? 10.364 -3.266 -5.941 1.00 0.32 25 SER A CA 5
ATOM 7328 C C . SER A 1 22 ? 10.130 -2.558 -7.270 1.00 0.32 25 SER A C 5
ATOM 7329 O O . SER A 1 22 ? 11.039 -2.453 -8.087 1.00 0.36 25 SER A O 5
ATOM 7337 N N . ARG A 1 23 ? 8.910 -2.075 -7.489 1.00 0.32 26 ARG A N 5
ATOM 7338 C CA . ARG A 1 23 ? 8.607 -1.268 -8.669 1.00 0.34 26 ARG A CA 5
ATOM 7339 C C . ARG A 1 23 ? 9.213 0.118 -8.498 1.00 0.37 26 ARG A C 5
ATOM 7340 O O . ARG A 1 23 ? 9.259 0.918 -9.431 1.00 0.44 26 ARG A O 5
ATOM 7361 N N . ARG A 1 24 ? 9.689 0.384 -7.287 1.00 0.36 27 ARG A N 5
ATOM 7362 C CA . ARG A 1 24 ? 10.412 1.612 -6.994 1.00 0.44 27 ARG A CA 5
ATOM 7363 C C . ARG A 1 24 ? 11.853 1.485 -7.466 1.00 0.53 27 ARG A C 5
ATOM 7364 O O . ARG A 1 24 ? 12.442 2.436 -7.972 1.00 0.73 27 ARG A O 5
ATOM 7385 N N . THR A 1 25 ? 12.413 0.296 -7.288 1.00 0.45 28 THR A N 5
ATOM 7386 C CA . THR A 1 25 ? 13.808 0.050 -7.608 1.00 0.53 28 THR A CA 5
ATOM 7387 C C . THR A 1 25 ? 13.957 -0.500 -9.016 1.00 0.55 28 THR A C 5
ATOM 7388 O O . THR A 1 25 ? 14.937 -0.230 -9.706 1.00 0.67 28 THR A O 5
ATOM 7399 N N . GLY A 1 26 ? 12.976 -1.287 -9.420 1.00 0.47 29 GLY A N 5
ATOM 7400 C CA . GLY A 1 26 ? 13.004 -1.932 -10.719 1.00 0.52 29 GLY A CA 5
ATOM 7401 C C . GLY A 1 26 ? 13.841 -3.189 -10.693 1.00 0.58 29 GLY A C 5
ATOM 7402 O O . GLY A 1 26 ? 13.489 -4.198 -11.307 1.00 0.82 29 GLY A O 5
ATOM 7406 N N . ASP A 1 27 ? 14.950 -3.123 -9.975 1.00 0.53 30 ASP A N 5
ATOM 7407 C CA . ASP A 1 27 ? 15.806 -4.260 -9.764 1.00 0.58 30 ASP A CA 5
ATOM 7408 C C . ASP A 1 27 ? 15.645 -4.721 -8.327 1.00 0.55 30 ASP A C 5
ATOM 7409 O O . ASP A 1 27 ? 14.546 -4.681 -7.775 1.00 0.84 30 ASP A O 5
ATOM 7418 N N . SER A 1 28 ? 16.739 -5.080 -7.703 1.00 0.53 31 SER A N 5
ATOM 7419 C CA . SER A 1 28 ? 16.699 -5.687 -6.393 1.00 0.50 31 SER A CA 5
ATOM 7420 C C . SER A 1 28 ? 16.403 -4.666 -5.308 1.00 0.42 31 SER A C 5
ATOM 7421 O O . SER A 1 28 ? 16.950 -3.563 -5.302 1.00 0.48 31 SER A O 5
ATOM 7429 N N . THR A 1 29 ? 15.509 -5.037 -4.411 1.00 0.34 32 THR A N 5
ATOM 7430 C CA . THR A 1 29 ? 15.303 -4.290 -3.191 1.00 0.29 32 THR A CA 5
ATOM 7431 C C . THR A 1 29 ? 15.903 -5.101 -2.043 1.00 0.27 32 THR A C 5
ATOM 7432 O O . THR A 1 29 ? 15.456 -5.050 -0.898 1.00 0.28 32 THR A O 5
ATOM 7443 N N . ALA A 1 30 ? 16.956 -5.839 -2.391 1.00 0.31 33 ALA A N 5
ATOM 7444 C CA . ALA A 1 30 ? 17.585 -6.801 -1.498 1.00 0.32 33 ALA A CA 5
ATOM 7445 C C . ALA A 1 30 ? 18.568 -6.137 -0.535 1.00 0.34 33 ALA A C 5
ATOM 7446 O O . ALA A 1 30 ? 19.133 -6.792 0.342 1.00 0.37 33 ALA A O 5
ATOM 7453 N N . ASP A 1 31 ? 18.785 -4.848 -0.710 1.00 0.35 34 ASP A N 5
ATOM 7454 C CA . ASP A 1 31 ? 19.683 -4.102 0.165 1.00 0.40 34 ASP A CA 5
ATOM 7455 C C . ASP A 1 31 ? 18.904 -3.378 1.252 1.00 0.36 34 ASP A C 5
ATOM 7456 O O . ASP A 1 31 ? 19.441 -3.067 2.315 1.00 0.43 34 ASP A O 5
ATOM 7465 N N . VAL A 1 32 ? 17.631 -3.134 0.990 1.00 0.31 35 VAL A N 5
ATOM 7466 C CA . VAL A 1 32 ? 16.762 -2.465 1.947 1.00 0.28 35 VAL A CA 5
ATOM 7467 C C . VAL A 1 32 ? 16.089 -3.504 2.840 1.00 0.25 35 VAL A C 5
ATOM 7468 O O . VAL A 1 32 ? 15.644 -4.548 2.364 1.00 0.25 35 VAL A O 5
ATOM 7481 N N . THR A 1 33 ? 16.043 -3.228 4.135 1.00 0.25 36 THR A N 5
ATOM 7482 C CA . THR A 1 33 ? 15.506 -4.171 5.099 1.00 0.27 36 THR A CA 5
ATOM 7483 C C . THR A 1 33 ? 14.043 -3.872 5.355 1.00 0.23 36 THR A C 5
ATOM 7484 O O . THR A 1 33 ? 13.513 -2.910 4.808 1.00 0.20 36 THR A O 5
ATOM 7495 N N . TYR A 1 34 ? 13.387 -4.663 6.191 1.00 0.26 37 TYR A N 5
ATOM 7496 C CA . TYR A 1 34 ? 12.017 -4.354 6.562 1.00 0.27 37 TYR A CA 5
ATOM 7497 C C . TYR A 1 34 ? 11.997 -3.040 7.342 1.00 0.23 37 TYR A C 5
ATOM 7498 O O . TYR A 1 34 ? 11.015 -2.307 7.319 1.00 0.23 37 TYR A O 5
ATOM 7516 N N . GLU A 1 35 ? 13.120 -2.731 7.991 1.00 0.23 38 GLU A N 5
ATOM 7517 C CA . GLU A 1 35 ? 13.273 -1.480 8.723 1.00 0.24 38 GLU A CA 5
ATOM 7518 C C . GLU A 1 35 ? 13.377 -0.320 7.748 1.00 0.24 38 GLU A C 5
ATOM 7519 O O . GLU A 1 35 ? 12.652 0.666 7.865 1.00 0.26 38 GLU A O 5
ATOM 7531 N N . ASP A 1 36 ? 14.276 -0.456 6.775 1.00 0.24 39 ASP A N 5
ATOM 7532 C CA . ASP A 1 36 ? 14.441 0.555 5.732 1.00 0.26 39 ASP A CA 5
ATOM 7533 C C . ASP A 1 36 ? 13.133 0.737 4.984 1.00 0.22 39 ASP A C 5
ATOM 7534 O O . ASP A 1 36 ? 12.749 1.849 4.624 1.00 0.23 39 ASP A O 5
ATOM 7543 N N . ALA A 1 37 ? 12.450 -0.376 4.782 1.00 0.19 40 ALA A N 5
ATOM 7544 C CA . ALA A 1 37 ? 11.188 -0.394 4.059 1.00 0.18 40 ALA A CA 5
ATOM 7545 C C . ALA A 1 37 ? 10.109 0.336 4.843 1.00 0.16 40 ALA A C 5
ATOM 7546 O O . ALA A 1 37 ? 9.361 1.140 4.287 1.00 0.17 40 ALA A O 5
ATOM 7553 N N . ILE A 1 38 ? 10.029 0.051 6.139 1.00 0.16 41 ILE A N 5
ATOM 7554 C CA . ILE A 1 38 ? 9.095 0.746 7.011 1.00 0.18 41 ILE A CA 5
ATOM 7555 C C . ILE A 1 38 ? 9.439 2.221 7.068 1.00 0.20 41 ILE A C 5
ATOM 7556 O O . ILE A 1 38 ? 8.552 3.076 7.079 1.00 0.21 41 ILE A O 5
ATOM 7572 N N . LYS A 1 39 ? 10.731 2.520 7.052 1.00 0.22 42 LYS A N 5
ATOM 7573 C CA . LYS A 1 39 ? 11.179 3.898 7.093 1.00 0.28 42 LYS A CA 5
ATOM 7574 C C . LYS A 1 39 ? 10.826 4.624 5.804 1.00 0.28 42 LYS A C 5
ATOM 7575 O O . LYS A 1 39 ? 10.812 5.851 5.752 1.00 0.37 42 LYS A O 5
ATOM 7594 N N . GLU A 1 40 ? 10.536 3.852 4.769 1.00 0.22 43 GLU A N 5
ATOM 7595 C CA . GLU A 1 40 ? 10.097 4.407 3.502 1.00 0.25 43 GLU A CA 5
ATOM 7596 C C . GLU A 1 40 ? 8.582 4.560 3.507 1.00 0.18 43 GLU A C 5
ATOM 7597 O O . GLU A 1 40 ? 8.057 5.655 3.296 1.00 0.18 43 GLU A O 5
ATOM 7609 N N . LEU A 1 41 ? 7.893 3.457 3.789 1.00 0.16 44 LEU A N 5
ATOM 7610 C CA . LEU A 1 41 ? 6.436 3.431 3.763 1.00 0.15 44 LEU A CA 5
ATOM 7611 C C . LEU A 1 41 ? 5.856 4.454 4.736 1.00 0.14 44 LEU A C 5
ATOM 7612 O O . LEU A 1 41 ? 4.844 5.089 4.445 1.00 0.16 44 LEU A O 5
ATOM 7628 N N . GLN A 1 42 ? 6.508 4.615 5.883 1.00 0.14 45 GLN A N 5
ATOM 7629 C CA . GLN A 1 42 ? 6.050 5.560 6.897 1.00 0.14 45 GLN A CA 5
ATOM 7630 C C . GLN A 1 42 ? 6.097 6.993 6.400 1.00 0.17 45 GLN A C 5
ATOM 7631 O O . GLN A 1 42 ? 5.180 7.761 6.659 1.00 0.27 45 GLN A O 5
ATOM 7645 N N . LYS A 1 43 ? 7.142 7.348 5.673 1.00 0.14 46 LYS A N 5
ATOM 7646 C CA . LYS A 1 43 ? 7.295 8.716 5.202 1.00 0.17 46 LYS A CA 5
ATOM 7647 C C . LYS A 1 43 ? 6.271 9.038 4.119 1.00 0.18 46 LYS A C 5
ATOM 7648 O O . LYS A 1 43 ? 5.689 10.120 4.112 1.00 0.21 46 LYS A O 5
ATOM 7667 N N . TRP A 1 44 ? 6.044 8.100 3.207 1.00 0.16 47 TRP A N 5
ATOM 7668 C CA . TRP A 1 44 ? 5.028 8.286 2.178 1.00 0.19 47 TRP A CA 5
ATOM 7669 C C . TRP A 1 44 ? 3.634 8.314 2.798 1.00 0.19 47 TRP A C 5
ATOM 7670 O O . TRP A 1 44 ? 2.838 9.196 2.491 1.00 0.22 47 TRP A O 5
ATOM 7691 N N . SER A 1 45 ? 3.364 7.368 3.692 1.00 0.17 48 SER A N 5
ATOM 7692 C CA . SER A 1 45 ? 2.106 7.332 4.430 1.00 0.19 48 SER A CA 5
ATOM 7693 C C . SER A 1 45 ? 1.925 8.641 5.205 1.00 0.20 48 SER A C 5
ATOM 7694 O O . SER A 1 45 ? 0.825 9.192 5.275 1.00 0.28 48 SER A O 5
ATOM 7702 N N . GLN A 1 46 ? 3.026 9.141 5.756 1.00 0.17 49 GLN A N 5
ATOM 7703 C CA . GLN A 1 46 ? 3.041 10.411 6.469 1.00 0.17 49 GLN A CA 5
ATOM 7704 C C . GLN A 1 46 ? 2.636 11.555 5.549 1.00 0.18 49 GLN A C 5
ATOM 7705 O O . GLN A 1 46 ? 1.743 12.337 5.873 1.00 0.21 49 GLN A O 5
ATOM 7719 N N . ARG A 1 47 ? 3.302 11.639 4.403 1.00 0.16 50 ARG A N 5
ATOM 7720 C CA . ARG A 1 47 ? 3.073 12.718 3.449 1.00 0.16 50 ARG A CA 5
ATOM 7721 C C . ARG A 1 47 ? 1.673 12.652 2.856 1.00 0.14 50 ARG A C 5
ATOM 7722 O O . ARG A 1 47 ? 1.026 13.679 2.670 1.00 0.15 50 ARG A O 5
ATOM 7743 N N . ILE A 1 48 ? 1.221 11.449 2.539 1.00 0.13 51 ILE A N 5
ATOM 7744 C CA . ILE A 1 48 ? -0.135 11.244 2.049 1.00 0.13 51 ILE A CA 5
ATOM 7745 C C . ILE A 1 48 ? -1.152 11.705 3.096 1.00 0.16 51 ILE A C 5
ATOM 7746 O O . ILE A 1 48 ? -2.182 12.297 2.767 1.00 0.20 51 ILE A O 5
ATOM 7762 N N . ALA A 1 49 ? -0.839 11.446 4.360 1.00 0.16 52 ALA A N 5
ATOM 7763 C CA . ALA A 1 49 ? -1.698 11.844 5.465 1.00 0.20 52 ALA A CA 5
ATOM 7764 C C . ALA A 1 49 ? -1.678 13.357 5.680 1.00 0.22 52 ALA A C 5
ATOM 7765 O O . ALA A 1 49 ? -2.697 13.950 6.043 1.00 0.27 52 ALA A O 5
ATOM 7772 N N . SER A 1 50 ? -0.524 13.980 5.460 1.00 0.22 53 SER A N 5
ATOM 7773 C CA . SER A 1 50 ? -0.374 15.412 5.692 1.00 0.26 53 SER A CA 5
ATOM 7774 C C . SER A 1 50 ? -0.851 16.228 4.494 1.00 0.28 53 SER A C 5
ATOM 7775 O O . SER A 1 50 ? -1.356 17.341 4.649 1.00 0.35 53 SER A O 5
ATOM 7783 N N . GLY A 1 51 ? -0.708 15.665 3.303 1.00 0.25 54 GLY A N 5
ATOM 7784 C CA . GLY A 1 51 ? -1.108 16.365 2.102 1.00 0.28 54 GLY A CA 5
ATOM 7785 C C . GLY A 1 51 ? 0.088 16.843 1.304 1.00 0.26 54 GLY A C 5
ATOM 7786 O O . GLY A 1 51 ? -0.061 17.552 0.305 1.00 0.30 54 GLY A O 5
ATOM 7790 N N . GLU A 1 52 ? 1.278 16.462 1.756 1.00 0.23 55 GLU A N 5
ATOM 7791 C CA . GLU A 1 52 ? 2.512 16.791 1.055 1.00 0.23 55 GLU A CA 5
ATOM 7792 C C . GLU A 1 52 ? 2.483 16.198 -0.349 1.00 0.20 55 GLU A C 5
ATOM 7793 O O . GLU A 1 52 ? 2.666 16.905 -1.340 1.00 0.24 55 GLU A O 5
ATOM 7805 N N . VAL A 1 53 ? 2.225 14.902 -0.425 1.00 0.17 56 VAL A N 5
ATOM 7806 C CA . VAL A 1 53 ? 2.020 14.231 -1.700 1.00 0.15 56 VAL A CA 5
ATOM 7807 C C . VAL A 1 53 ? 0.744 13.418 -1.638 1.00 0.15 56 VAL A C 5
ATOM 7808 O O . VAL A 1 53 ? 0.342 12.962 -0.567 1.00 0.19 56 VAL A O 5
ATOM 7821 N N . SER A 1 54 ? 0.104 13.248 -2.776 1.00 0.13 57 SER A N 5
ATOM 7822 C CA . SER A 1 54 ? -1.120 12.482 -2.840 1.00 0.15 57 SER A CA 5
ATOM 7823 C C . SER A 1 54 ? -0.788 11.001 -2.882 1.00 0.15 57 SER A C 5
ATOM 7824 O O . SER A 1 54 ? 0.335 10.635 -3.247 1.00 0.18 57 SER A O 5
ATOM 7832 N N . PHE A 1 55 ? -1.737 10.157 -2.506 1.00 0.16 58 PHE A N 5
ATOM 7833 C CA . PHE A 1 55 ? -1.521 8.718 -2.521 1.00 0.16 58 PHE A CA 5
ATOM 7834 C C . PHE A 1 55 ? -1.021 8.290 -3.898 1.00 0.18 58 PHE A C 5
ATOM 7835 O O . PHE A 1 55 ? -0.055 7.533 -4.016 1.00 0.19 58 PHE A O 5
ATOM 7852 N N . GLU A 1 56 ? -1.663 8.836 -4.927 1.00 0.20 59 GLU A N 5
ATOM 7853 C CA . GLU A 1 56 ? -1.312 8.550 -6.314 1.00 0.22 59 GLU A CA 5
ATOM 7854 C C . GLU A 1 56 ? 0.157 8.853 -6.607 1.00 0.24 59 GLU A C 5
ATOM 7855 O O . GLU A 1 56 ? 0.846 8.044 -7.230 1.00 0.31 59 GLU A O 5
ATOM 7867 N N . GLU A 1 57 ? 0.633 10.008 -6.141 1.00 0.23 60 GLU A N 5
ATOM 7868 C CA . GLU A 1 57 ? 1.995 10.447 -6.437 1.00 0.24 60 GLU A CA 5
ATOM 7869 C C . GLU A 1 57 ? 3.014 9.492 -5.833 1.00 0.23 60 GLU A C 5
ATOM 7870 O O . GLU A 1 57 ? 3.954 9.065 -6.500 1.00 0.26 60 GLU A O 5
ATOM 7882 N N . ALA A 1 58 ? 2.818 9.151 -4.569 1.00 0.22 61 ALA A N 5
ATOM 7883 C CA . ALA A 1 58 ? 3.734 8.256 -3.884 1.00 0.23 61 ALA A CA 5
ATOM 7884 C C . ALA A 1 58 ? 3.654 6.852 -4.467 1.00 0.22 61 ALA A C 5
ATOM 7885 O O . ALA A 1 58 ? 4.676 6.237 -4.757 1.00 0.26 61 ALA A O 5
ATOM 7892 N N . ALA A 1 59 ? 2.437 6.365 -4.663 1.00 0.20 62 ALA A N 5
ATOM 7893 C CA . ALA A 1 59 ? 2.221 5.007 -5.145 1.00 0.20 62 ALA A CA 5
ATOM 7894 C C . ALA A 1 59 ? 2.857 4.778 -6.514 1.00 0.21 62 ALA A C 5
ATOM 7895 O O . ALA A 1 59 ? 3.636 3.850 -6.690 1.00 0.24 62 ALA A O 5
ATOM 7902 N N . SER A 1 60 ? 2.541 5.645 -7.468 1.00 0.21 63 SER A N 5
ATOM 7903 C CA . SER A 1 60 ? 3.026 5.514 -8.840 1.00 0.23 63 SER A CA 5
ATOM 7904 C C . SER A 1 60 ? 4.546 5.345 -8.920 1.00 0.24 63 SER A C 5
ATOM 7905 O O . SER A 1 60 ? 5.064 4.764 -9.876 1.00 0.27 63 SER A O 5
ATOM 7913 N N . GLN A 1 61 ? 5.257 5.836 -7.920 1.00 0.24 64 GLN A N 5
ATOM 7914 C CA . GLN A 1 61 ? 6.704 5.743 -7.914 1.00 0.27 64 GLN A CA 5
ATOM 7915 C C . GLN A 1 61 ? 7.160 4.629 -6.990 1.00 0.26 64 GLN A C 5
ATOM 7916 O O . GLN A 1 61 ? 8.038 3.837 -7.323 1.00 0.29 64 GLN A O 5
ATOM 7930 N N . ARG A 1 62 ? 6.549 4.590 -5.824 1.00 0.26 65 ARG A N 5
ATOM 7931 C CA . ARG A 1 62 ? 7.013 3.735 -4.742 1.00 0.28 65 ARG A CA 5
ATOM 7932 C C . ARG A 1 62 ? 6.333 2.368 -4.684 1.00 0.27 65 ARG A C 5
ATOM 7933 O O . ARG A 1 62 ? 6.992 1.372 -4.395 1.00 0.32 65 ARG A O 5
ATOM 7954 N N . SER A 1 63 ? 5.034 2.313 -4.935 1.00 0.25 66 SER A N 5
ATOM 7955 C CA . SER A 1 63 ? 4.304 1.050 -4.825 1.00 0.25 66 SER A CA 5
ATOM 7956 C C . SER A 1 63 ? 4.819 0.029 -5.836 1.00 0.23 66 SER A C 5
ATOM 7957 O O . SER A 1 63 ? 4.859 0.289 -7.039 1.00 0.24 66 SER A O 5
ATOM 7965 N N . ASP A 1 64 ? 5.233 -1.122 -5.323 1.00 0.25 67 ASP A N 5
ATOM 7966 C CA . ASP A 1 64 ? 5.707 -2.222 -6.152 1.00 0.28 67 ASP A CA 5
ATOM 7967 C C . ASP A 1 64 ? 4.556 -2.883 -6.906 1.00 0.31 67 ASP A C 5
ATOM 7968 O O . ASP A 1 64 ? 4.758 -3.565 -7.913 1.00 0.48 67 ASP A O 5
ATOM 7977 N N . CYS A 1 65 ? 3.346 -2.656 -6.432 1.00 0.24 68 CYS A N 5
ATOM 7978 C CA . CYS A 1 65 ? 2.171 -3.250 -7.041 1.00 0.26 68 CYS A CA 5
ATOM 7979 C C . CYS A 1 65 ? 1.795 -2.515 -8.322 1.00 0.27 68 CYS A C 5
ATOM 7980 O O . CYS A 1 65 ? 2.138 -1.349 -8.520 1.00 0.38 68 CYS A O 5
ATOM 7988 N N . GLY A 1 66 ? 1.069 -3.232 -9.173 1.00 0.26 69 GLY A N 5
ATOM 7989 C CA . GLY A 1 66 ? 0.709 -2.753 -10.497 1.00 0.25 69 GLY A CA 5
ATOM 7990 C C . GLY A 1 66 ? -0.078 -1.458 -10.489 1.00 0.22 69 GLY A C 5
ATOM 7991 O O . GLY A 1 66 ? -0.180 -0.791 -11.521 1.00 0.25 69 GLY A O 5
ATOM 7995 N N . SER A 1 67 ? -0.633 -1.093 -9.338 1.00 0.21 70 SER A N 5
ATOM 7996 C CA . SER A 1 67 ? -1.344 0.165 -9.206 1.00 0.24 70 SER A CA 5
ATOM 7997 C C . SER A 1 67 ? -0.416 1.376 -9.357 1.00 0.22 70 SER A C 5
ATOM 7998 O O . SER A 1 67 ? -0.888 2.507 -9.350 1.00 0.25 70 SER A O 5
ATOM 8006 N N . TYR A 1 68 ? 0.894 1.153 -9.499 1.00 0.20 71 TYR A N 5
ATOM 8007 C CA . TYR A 1 68 ? 1.828 2.256 -9.745 1.00 0.20 71 TYR A CA 5
ATOM 8008 C C . TYR A 1 68 ? 1.410 3.029 -11.001 1.00 0.22 71 TYR A C 5
ATOM 8009 O O . TYR A 1 68 ? 1.657 4.221 -11.121 1.00 0.29 71 TYR A O 5
ATOM 8027 N N . ALA A 1 69 ? 0.748 2.341 -11.924 1.00 0.24 72 ALA A N 5
ATOM 8028 C CA . ALA A 1 69 ? 0.317 2.962 -13.167 1.00 0.30 72 ALA A CA 5
ATOM 8029 C C . ALA A 1 69 ? -1.096 3.510 -13.024 1.00 0.36 72 ALA A C 5
ATOM 8030 O O . ALA A 1 69 ? -1.655 4.090 -13.953 1.00 0.49 72 ALA A O 5
ATOM 8037 N N . SER A 1 70 ? -1.664 3.328 -11.843 1.00 0.32 73 SER A N 5
ATOM 8038 C CA . SER A 1 70 ? -3.039 3.718 -11.584 1.00 0.44 73 SER A CA 5
ATOM 8039 C C . SER A 1 70 ? -3.119 4.659 -10.382 1.00 0.49 73 SER A C 5
ATOM 8040 O O . SER A 1 70 ? -4.205 4.959 -9.888 1.00 0.71 73 SER A O 5
ATOM 8048 N N . GLY A 1 71 ? -1.960 5.110 -9.910 1.00 0.41 74 GLY A N 5
ATOM 8049 C CA . GLY A 1 71 ? -1.917 5.990 -8.755 1.00 0.54 74 GLY A CA 5
ATOM 8050 C C . GLY A 1 71 ? -2.213 5.265 -7.453 1.00 0.45 74 GLY A C 5
ATOM 8051 O O . GLY A 1 71 ? -2.773 5.844 -6.524 1.00 0.49 74 GLY A O 5
ATOM 8055 N N . GLY A 1 72 ? -1.847 3.988 -7.390 1.00 0.35 75 GLY A N 5
ATOM 8056 C CA . GLY A 1 72 ? -2.074 3.201 -6.190 1.00 0.32 75 GLY A CA 5
ATOM 8057 C C . GLY A 1 72 ? -3.518 2.772 -6.052 1.00 0.20 75 GLY A C 5
ATOM 8058 O O . GLY A 1 72 ? -3.885 2.095 -5.097 1.00 0.21 75 GLY A O 5
ATOM 8062 N N . ASP A 1 73 ? -4.316 3.112 -7.046 1.00 0.35 76 ASP A N 5
ATOM 8063 C CA . ASP A 1 73 ? -5.760 2.996 -6.949 1.00 0.39 76 ASP A CA 5
ATOM 8064 C C . ASP A 1 73 ? -6.228 1.714 -7.601 1.00 0.32 76 ASP A C 5
ATOM 8065 O O . ASP A 1 73 ? -5.663 1.279 -8.605 1.00 0.36 76 ASP A O 5
ATOM 8074 N N . LEU A 1 74 ? -7.250 1.111 -7.028 1.00 0.32 77 LEU A N 5
ATOM 8075 C CA . LEU A 1 74 ? -7.814 -0.110 -7.569 1.00 0.30 77 LEU A CA 5
ATOM 8076 C C . LEU A 1 74 ? -9.280 0.096 -7.918 1.00 0.32 77 LEU A C 5
ATOM 8077 O O . LEU A 1 74 ? -9.866 1.130 -7.598 1.00 0.35 77 LEU A O 5
ATOM 8093 N N . GLY A 1 75 ? -9.855 -0.887 -8.579 1.00 0.37 78 GLY A N 5
ATOM 8094 C CA . GLY A 1 75 ? -11.238 -0.794 -9.008 1.00 0.39 78 GLY A CA 5
ATOM 8095 C C . GLY A 1 75 ? -12.196 -1.352 -7.977 1.00 0.34 78 GLY A C 5
ATOM 8096 O O . GLY A 1 75 ? -11.934 -1.281 -6.776 1.00 0.44 78 GLY A O 5
ATOM 8100 N N . PHE A 1 76 ? -13.308 -1.906 -8.440 1.00 0.47 79 PHE A N 5
ATOM 8101 C CA . PHE A 1 76 ? -14.282 -2.505 -7.542 1.00 0.46 79 PHE A CA 5
ATOM 8102 C C . PHE A 1 76 ? -13.944 -3.966 -7.285 1.00 0.45 79 PHE A C 5
ATOM 8103 O O . PHE A 1 76 ? -13.835 -4.770 -8.214 1.00 0.61 79 PHE A O 5
ATOM 8120 N N . PHE A 1 77 ? -13.782 -4.298 -6.021 1.00 0.40 80 PHE A N 5
ATOM 8121 C CA . PHE A 1 77 ? -13.429 -5.646 -5.607 1.00 0.45 80 PHE A CA 5
ATOM 8122 C C . PHE A 1 77 ? -14.296 -6.076 -4.437 1.00 0.46 80 PHE A C 5
ATOM 8123 O O . PHE A 1 77 ? -14.698 -5.253 -3.623 1.00 0.55 80 PHE A O 5
ATOM 8140 N N . SER A 1 78 ? -14.602 -7.354 -4.368 1.00 0.50 81 SER A N 5
ATOM 8141 C CA . SER A 1 78 ? -15.408 -7.868 -3.282 1.00 0.55 81 SER A CA 5
ATOM 8142 C C . SER A 1 78 ? -14.541 -8.083 -2.049 1.00 0.52 81 SER A C 5
ATOM 8143 O O . SER A 1 78 ? -13.525 -8.775 -2.112 1.00 0.54 81 SER A O 5
ATOM 8151 N N . SER A 1 79 ? -14.935 -7.460 -0.945 1.00 0.59 82 SER A N 5
ATOM 8152 C CA . SER A 1 79 ? -14.199 -7.559 0.306 1.00 0.63 82 SER A CA 5
ATOM 8153 C C . SER A 1 79 ? -13.995 -9.017 0.704 1.00 0.59 82 SER A C 5
ATOM 8154 O O . SER A 1 79 ? -14.955 -9.763 0.909 1.00 0.63 82 SER A O 5
ATOM 8162 N N . GLY A 1 80 ? -12.737 -9.413 0.800 1.00 0.58 83 GLY A N 5
ATOM 8163 C CA . GLY A 1 80 ? -12.400 -10.776 1.132 1.00 0.62 83 GLY A CA 5
ATOM 8164 C C . GLY A 1 80 ? -11.698 -11.476 -0.012 1.00 0.64 83 GLY A C 5
ATOM 8165 O O . GLY A 1 80 ? -11.545 -12.698 -0.003 1.00 0.79 83 GLY A O 5
ATOM 8169 N N . GLU A 1 81 ? -11.265 -10.704 -0.998 1.00 0.58 84 GLU A N 5
ATOM 8170 C CA . GLU A 1 81 ? -10.557 -11.258 -2.143 1.00 0.62 84 GLU A CA 5
ATOM 8171 C C . GLU A 1 81 ? -9.129 -10.734 -2.224 1.00 0.58 84 GLU A C 5
ATOM 8172 O O . GLU A 1 81 ? -8.424 -10.989 -3.202 1.00 0.87 84 GLU A O 5
ATOM 8184 N N . MET A 1 82 ? -8.695 -10.006 -1.205 1.00 0.47 85 MET A N 5
ATOM 8185 C CA . MET A 1 82 ? -7.351 -9.455 -1.207 1.00 0.44 85 MET A CA 5
ATOM 8186 C C . MET A 1 82 ? -6.412 -10.319 -0.381 1.00 0.47 85 MET A C 5
ATOM 8187 O O . MET A 1 82 ? -6.012 -11.406 -0.800 1.00 0.73 85 MET A O 5
ATOM 8201 N N . MET A 1 83 ? -6.073 -9.827 0.796 1.00 0.33 86 MET A N 5
ATOM 8202 C CA . MET A 1 83 ? -5.249 -10.550 1.744 1.00 0.35 86 MET A CA 5
ATOM 8203 C C . MET A 1 83 ? -5.778 -10.267 3.129 1.00 0.40 86 MET A C 5
ATOM 8204 O O . MET A 1 83 ? -6.280 -9.172 3.371 1.00 0.76 86 MET A O 5
ATOM 8218 N N . LYS A 1 84 ? -5.671 -11.236 4.024 1.00 0.32 87 LYS A N 5
ATOM 8219 C CA . LYS A 1 84 ? -6.266 -11.126 5.353 1.00 0.32 87 LYS A CA 5
ATOM 8220 C C . LYS A 1 84 ? -5.943 -9.791 6.048 1.00 0.27 87 LYS A C 5
ATOM 8221 O O . LYS A 1 84 ? -6.864 -9.072 6.433 1.00 0.27 87 LYS A O 5
ATOM 8240 N N . PRO A 1 85 ? -4.654 -9.405 6.197 1.00 0.26 88 PRO A N 5
ATOM 8241 C CA . PRO A 1 85 ? -4.301 -8.189 6.938 1.00 0.25 88 PRO A CA 5
ATOM 8242 C C . PRO A 1 85 ? -4.595 -6.930 6.130 1.00 0.22 88 PRO A C 5
ATOM 8243 O O . PRO A 1 85 ? -4.874 -5.865 6.684 1.00 0.25 88 PRO A O 5
ATOM 8254 N N . PHE A 1 86 ? -4.551 -7.080 4.816 1.00 0.19 89 PHE A N 5
ATOM 8255 C CA . PHE A 1 86 ? -4.789 -5.985 3.889 1.00 0.17 89 PHE A CA 5
ATOM 8256 C C . PHE A 1 86 ? -6.268 -5.622 3.881 1.00 0.18 89 PHE A C 5
ATOM 8257 O O . PHE A 1 86 ? -6.638 -4.489 4.165 1.00 0.17 89 PHE A O 5
ATOM 8274 N N . GLU A 1 87 ? -7.099 -6.618 3.594 1.00 0.21 90 GLU A N 5
ATOM 8275 C CA . GLU A 1 87 ? -8.543 -6.440 3.489 1.00 0.24 90 GLU A CA 5
ATOM 8276 C C . GLU A 1 87 ? -9.119 -5.973 4.818 1.00 0.25 90 GLU A C 5
ATOM 8277 O O . GLU A 1 87 ? -10.030 -5.145 4.867 1.00 0.27 90 GLU A O 5
ATOM 8289 N N . ASP A 1 88 ? -8.576 -6.519 5.898 1.00 0.25 91 ASP A N 5
ATOM 8290 C CA . ASP A 1 88 ? -9.002 -6.155 7.241 1.00 0.29 91 ASP A CA 5
ATOM 8291 C C . ASP A 1 88 ? -8.768 -4.671 7.491 1.00 0.25 91 ASP A C 5
ATOM 8292 O O . ASP A 1 88 ? -9.527 -4.022 8.208 1.00 0.30 91 ASP A O 5
ATOM 8301 N N . ALA A 1 89 ? -7.732 -4.132 6.865 1.00 0.20 92 ALA A N 5
ATOM 8302 C CA . ALA A 1 89 ? -7.417 -2.718 6.986 1.00 0.19 92 ALA A CA 5
ATOM 8303 C C . ALA A 1 89 ? -8.292 -1.888 6.051 1.00 0.18 92 ALA A C 5
ATOM 8304 O O . ALA A 1 89 ? -8.563 -0.720 6.317 1.00 0.21 92 ALA A O 5
ATOM 8311 N N . VAL A 1 90 ? -8.753 -2.508 4.969 1.00 0.18 93 VAL A N 5
ATOM 8312 C CA . VAL A 1 90 ? -9.573 -1.819 3.978 1.00 0.19 93 VAL A CA 5
ATOM 8313 C C . VAL A 1 90 ? -10.953 -1.532 4.549 1.00 0.19 93 VAL A C 5
ATOM 8314 O O . VAL A 1 90 ? -11.556 -0.495 4.278 1.00 0.20 93 VAL A O 5
ATOM 8327 N N . ARG A 1 91 ? -11.445 -2.460 5.353 1.00 0.23 94 ARG A N 5
ATOM 8328 C CA . ARG A 1 91 ? -12.749 -2.307 5.971 1.00 0.27 94 ARG A CA 5
ATOM 8329 C C . ARG A 1 91 ? -12.639 -1.510 7.268 1.00 0.25 94 ARG A C 5
ATOM 8330 O O . ARG A 1 91 ? -13.635 -1.001 7.784 1.00 0.32 94 ARG A O 5
ATOM 8351 N N . ALA A 1 92 ? -11.418 -1.397 7.781 1.00 0.23 95 ALA A N 5
ATOM 8352 C CA . ALA A 1 92 ? -11.173 -0.736 9.058 1.00 0.25 95 ALA A CA 5
ATOM 8353 C C . ALA A 1 92 ? -11.251 0.776 8.918 1.00 0.26 95 ALA A C 5
ATOM 8354 O O . ALA A 1 92 ? -11.391 1.499 9.906 1.00 0.47 95 ALA A O 5
ATOM 8361 N N . LEU A 1 93 ? -11.167 1.252 7.688 1.00 0.19 96 LEU A N 5
ATOM 8362 C CA . LEU A 1 93 ? -11.240 2.676 7.419 1.00 0.19 96 LEU A CA 5
ATOM 8363 C C . LEU A 1 93 ? -12.416 2.992 6.519 1.00 0.21 96 LEU A C 5
ATOM 8364 O O . LEU A 1 93 ? -12.849 2.155 5.730 1.00 0.28 96 LEU A O 5
ATOM 8380 N N . LYS A 1 94 ? -12.936 4.195 6.654 1.00 0.24 97 LYS A N 5
ATOM 8381 C CA . LYS A 1 94 ? -14.041 4.648 5.835 1.00 0.31 97 LYS A CA 5
ATOM 8382 C C . LYS A 1 94 ? -13.489 5.373 4.610 1.00 0.28 97 LYS A C 5
ATOM 8383 O O . LYS A 1 94 ? -12.291 5.646 4.542 1.00 0.25 97 LYS A O 5
ATOM 8402 N N . ILE A 1 95 ? -14.350 5.626 3.631 1.00 0.32 98 ILE A N 5
ATOM 8403 C CA . ILE A 1 95 ? -13.994 6.430 2.469 1.00 0.32 98 ILE A CA 5
ATOM 8404 C C . ILE A 1 95 ? -13.260 7.708 2.881 1.00 0.32 98 ILE A C 5
ATOM 8405 O O . ILE A 1 95 ? -13.819 8.564 3.572 1.00 0.37 98 ILE A O 5
ATOM 8421 N N . GLY A 1 96 ? -12.006 7.816 2.466 1.00 0.30 99 GLY A N 5
ATOM 8422 C CA . GLY A 1 96 ? -11.217 8.990 2.789 1.00 0.32 99 GLY A CA 5
ATOM 8423 C C . GLY A 1 96 ? -10.257 8.776 3.949 1.00 0.32 99 GLY A C 5
ATOM 8424 O O . GLY A 1 96 ? -9.502 9.680 4.305 1.00 0.46 99 GLY A O 5
ATOM 8428 N N . ASP A 1 97 ? -10.276 7.590 4.548 1.00 0.21 100 ASP A N 5
ATOM 8429 C CA . ASP A 1 97 ? -9.390 7.295 5.668 1.00 0.19 100 ASP A CA 5
ATOM 8430 C C . ASP A 1 97 ? -8.244 6.399 5.225 1.00 0.15 100 ASP A C 5
ATOM 8431 O O . ASP A 1 97 ? -8.389 5.631 4.272 1.00 0.15 100 ASP A O 5
ATOM 8440 N N . ILE A 1 98 ? -7.110 6.503 5.916 1.00 0.18 101 ILE A N 5
ATOM 8441 C CA . ILE A 1 98 ? -5.912 5.746 5.557 1.00 0.16 101 ILE A CA 5
ATOM 8442 C C . ILE A 1 98 ? -5.452 4.868 6.723 1.00 0.16 101 ILE A C 5
ATOM 8443 O O . ILE A 1 98 ? -5.649 5.210 7.892 1.00 0.18 101 ILE A O 5
ATOM 8459 N N . SER A 1 99 ? -4.849 3.736 6.392 1.00 0.16 102 SER A N 5
ATOM 8460 C CA . SER A 1 99 ? -4.300 2.821 7.382 1.00 0.19 102 SER A CA 5
ATOM 8461 C C . SER A 1 99 ? -2.808 3.067 7.566 1.00 0.18 102 SER A C 5
ATOM 8462 O O . SER A 1 99 ? -2.125 3.498 6.637 1.00 0.22 102 SER A O 5
ATOM 8470 N N . PRO A 1 100 ? -2.290 2.797 8.771 1.00 0.21 103 PRO A N 5
ATOM 8471 C CA . PRO A 1 100 ? -0.858 2.853 9.040 1.00 0.23 103 PRO A CA 5
ATOM 8472 C C . PRO A 1 100 ? -0.138 1.653 8.440 1.00 0.20 103 PRO A C 5
ATOM 8473 O O . PRO A 1 100 ? -0.774 0.788 7.838 1.00 0.27 103 PRO A O 5
ATOM 8484 N N . ILE A 1 101 ? 1.182 1.623 8.588 1.00 0.17 104 ILE A N 5
ATOM 8485 C CA . ILE A 1 101 ? 2.007 0.517 8.087 1.00 0.15 104 ILE A CA 5
ATOM 8486 C C . ILE A 1 101 ? 1.396 -0.850 8.406 1.00 0.14 104 ILE A C 5
ATOM 8487 O O . ILE A 1 101 ? 1.371 -1.280 9.560 1.00 0.20 104 ILE A O 5
ATOM 8503 N N . VAL A 1 102 ? 0.889 -1.511 7.378 1.00 0.13 105 VAL A N 5
ATOM 8504 C CA . VAL A 1 102 ? 0.382 -2.867 7.498 1.00 0.15 105 VAL A CA 5
ATOM 8505 C C . VAL A 1 102 ? 1.299 -3.822 6.751 1.00 0.15 105 VAL A C 5
ATOM 8506 O O . VAL A 1 102 ? 1.436 -3.734 5.530 1.00 0.17 105 VAL A O 5
ATOM 8519 N N . GLN A 1 103 ? 1.943 -4.719 7.476 1.00 0.18 106 GLN A N 5
ATOM 8520 C CA . GLN A 1 103 ? 2.815 -5.692 6.848 1.00 0.20 106 GLN A CA 5
ATOM 8521 C C . GLN A 1 103 ? 2.010 -6.888 6.367 1.00 0.23 106 GLN A C 5
ATOM 8522 O O . GLN A 1 103 ? 0.996 -7.260 6.964 1.00 0.29 106 GLN A O 5
ATOM 8536 N N . THR A 1 104 ? 2.465 -7.476 5.282 1.00 0.22 107 THR A N 5
ATOM 8537 C CA . THR A 1 104 ? 1.818 -8.630 4.695 1.00 0.27 107 THR A CA 5
ATOM 8538 C C . THR A 1 104 ? 2.799 -9.788 4.589 1.00 0.34 107 THR A C 5
ATOM 8539 O O . THR A 1 104 ? 3.919 -9.700 5.097 1.00 0.37 107 THR A O 5
ATOM 8550 N N . ASP A 1 105 ? 2.387 -10.864 3.936 1.00 0.40 108 ASP A N 5
ATOM 8551 C CA . ASP A 1 105 ? 3.258 -12.016 3.757 1.00 0.49 108 ASP A CA 5
ATOM 8552 C C . ASP A 1 105 ? 4.455 -11.649 2.891 1.00 0.45 108 ASP A C 5
ATOM 8553 O O . ASP A 1 105 ? 5.577 -12.094 3.148 1.00 0.53 108 ASP A O 5
ATOM 8562 N N . SER A 1 106 ? 4.224 -10.818 1.882 1.00 0.39 109 SER A N 5
ATOM 8563 C CA . SER A 1 106 ? 5.300 -10.392 1.005 1.00 0.43 109 SER A CA 5
ATOM 8564 C C . SER A 1 106 ? 6.009 -9.173 1.586 1.00 0.53 109 SER A C 5
ATOM 8565 O O . SER A 1 106 ? 7.173 -9.261 1.946 1.00 1.09 109 SER A O 5
ATOM 8573 N N . GLY A 1 107 ? 5.300 -8.064 1.760 1.00 0.22 110 GLY A N 5
ATOM 8574 C CA . GLY A 1 107 ? 5.968 -6.865 2.204 1.00 0.19 110 GLY A CA 5
ATOM 8575 C C . GLY A 1 107 ? 5.071 -5.920 2.964 1.00 0.16 110 GLY A C 5
ATOM 8576 O O . GLY A 1 107 ? 4.335 -6.324 3.859 1.00 0.24 110 GLY A O 5
ATOM 8580 N N . LEU A 1 108 ? 5.111 -4.666 2.572 1.00 0.12 111 LEU A N 5
ATOM 8581 C CA . LEU A 1 108 ? 4.485 -3.590 3.334 1.00 0.11 111 LEU A CA 5
ATOM 8582 C C . LEU A 1 108 ? 3.356 -2.933 2.556 1.00 0.11 111 LEU A C 5
ATOM 8583 O O . LEU A 1 108 ? 3.424 -2.817 1.332 1.00 0.13 111 LEU A O 5
ATOM 8599 N N . HIS A 1 109 ? 2.323 -2.501 3.268 1.00 0.11 112 HIS A N 5
ATOM 8600 C CA . HIS A 1 109 ? 1.182 -1.844 2.641 1.00 0.12 112 HIS A CA 5
ATOM 8601 C C . HIS A 1 109 ? 0.596 -0.744 3.517 1.00 0.14 112 HIS A C 5
ATOM 8602 O O . HIS A 1 109 ? 0.547 -0.864 4.737 1.00 0.22 112 HIS A O 5
ATOM 8617 N N . ILE A 1 110 ? 0.181 0.336 2.875 1.00 0.12 113 ILE A N 5
ATOM 8618 C CA . ILE A 1 110 ? -0.767 1.270 3.461 1.00 0.13 113 ILE A CA 5
ATOM 8619 C C . ILE A 1 110 ? -1.950 1.382 2.515 1.00 0.12 113 ILE A C 5
ATOM 8620 O O . ILE A 1 110 ? -1.769 1.361 1.294 1.00 0.14 113 ILE A O 5
ATOM 8636 N N . ILE A 1 111 ? -3.156 1.453 3.056 1.00 0.11 114 ILE A N 5
ATOM 8637 C CA . ILE A 1 111 ? -4.347 1.456 2.220 1.00 0.11 114 ILE A CA 5
ATOM 8638 C C . ILE A 1 111 ? -5.298 2.565 2.651 1.00 0.11 114 ILE A C 5
ATOM 8639 O O . ILE A 1 111 ? -5.316 2.949 3.817 1.00 0.12 114 ILE A O 5
ATOM 8655 N N . LYS A 1 112 ? -6.063 3.085 1.701 1.00 0.13 115 LYS A N 5
ATOM 8656 C CA . LYS A 1 112 ? -7.114 4.053 1.990 1.00 0.14 115 LYS A CA 5
ATOM 8657 C C . LYS A 1 112 ? -8.357 3.673 1.187 1.00 0.15 115 LYS A C 5
ATOM 8658 O O . LYS A 1 112 ? -8.239 3.217 0.050 1.00 0.16 115 LYS A O 5
ATOM 8677 N N . ARG A 1 113 ? -9.538 3.831 1.766 1.00 0.15 116 ARG A N 5
ATOM 8678 C CA . ARG A 1 113 ? -10.763 3.500 1.049 1.00 0.17 116 ARG A CA 5
ATOM 8679 C C . ARG A 1 113 ? -11.209 4.663 0.174 1.00 0.19 116 ARG A C 5
ATOM 8680 O O . ARG A 1 113 ? -11.251 5.810 0.615 1.00 0.22 116 ARG A O 5
ATOM 8701 N N . LEU A 1 114 ? -11.529 4.342 -1.072 1.00 0.22 117 LEU A N 5
ATOM 8702 C CA . LEU A 1 114 ? -11.944 5.332 -2.059 1.00 0.27 117 LEU A CA 5
ATOM 8703 C C . LEU A 1 114 ? -13.461 5.341 -2.192 1.00 0.29 117 LEU A C 5
ATOM 8704 O O . LEU A 1 114 ? -14.071 6.389 -2.410 1.00 0.37 117 LEU A O 5
ATOM 8720 N N . ALA A 1 115 ? -14.059 4.163 -2.069 1.00 0.26 118 ALA A N 5
ATOM 8721 C CA . ALA A 1 115 ? -15.500 4.012 -2.171 1.00 0.30 118 ALA A CA 5
ATOM 8722 C C . ALA A 1 115 ? -15.938 2.707 -1.522 1.00 0.30 118 ALA A C 5
ATOM 8723 O O . ALA A 1 115 ? -15.782 1.647 -2.158 1.00 1.10 118 ALA A O 5
ATOM 8731 N N . MET A 1 1 ? -26.089 -4.867 1.644 1.00 4.59 4 MET A N 6
ATOM 8732 C CA . MET A 1 1 ? -26.130 -5.917 0.597 1.00 4.13 4 MET A CA 6
ATOM 8733 C C . MET A 1 1 ? -25.207 -5.564 -0.560 1.00 3.08 4 MET A C 6
ATOM 8734 O O . MET A 1 1 ? -25.660 -5.239 -1.658 1.00 3.52 4 MET A O 6
ATOM 8750 N N . SER A 1 2 ? -23.911 -5.622 -0.305 1.00 2.21 5 SER A N 6
ATOM 8751 C CA . SER A 1 2 ? -22.915 -5.337 -1.320 1.00 1.64 5 SER A CA 6
ATOM 8752 C C . SER A 1 2 ? -21.588 -5.974 -0.934 1.00 1.29 5 SER A C 6
ATOM 8753 O O . SER A 1 2 ? -21.450 -6.510 0.165 1.00 1.48 5 SER A O 6
ATOM 8761 N N . GLU A 1 3 ? -20.628 -5.931 -1.840 1.00 1.02 6 GLU A N 6
ATOM 8762 C CA . GLU A 1 3 ? -19.308 -6.485 -1.581 1.00 0.78 6 GLU A CA 6
ATOM 8763 C C . GLU A 1 3 ? -18.238 -5.685 -2.309 1.00 0.71 6 GLU A C 6
ATOM 8764 O O . GLU A 1 3 ? -17.055 -5.779 -1.984 1.00 1.06 6 GLU A O 6
ATOM 8776 N N . LYS A 1 4 ? -18.654 -4.903 -3.298 1.00 0.57 7 LYS A N 6
ATOM 8777 C CA . LYS A 1 4 ? -17.723 -4.108 -4.080 1.00 0.51 7 LYS A CA 6
ATOM 8778 C C . LYS A 1 4 ? -17.263 -2.881 -3.309 1.00 0.42 7 LYS A C 6
ATOM 8779 O O . LYS A 1 4 ? -18.057 -2.000 -2.978 1.00 0.60 7 LYS A O 6
ATOM 8798 N N . LEU A 1 5 ? -15.979 -2.851 -3.017 1.00 0.33 8 LEU A N 6
ATOM 8799 C CA . LEU A 1 5 ? -15.358 -1.728 -2.343 1.00 0.26 8 LEU A CA 6
ATOM 8800 C C . LEU A 1 5 ? -14.299 -1.142 -3.265 1.00 0.22 8 LEU A C 6
ATOM 8801 O O . LEU A 1 5 ? -13.979 -1.745 -4.285 1.00 0.22 8 LEU A O 6
ATOM 8817 N N . ARG A 1 6 ? -13.759 0.012 -2.926 1.00 0.24 9 ARG A N 6
ATOM 8818 C CA . ARG A 1 6 ? -12.696 0.610 -3.717 1.00 0.23 9 ARG A CA 6
ATOM 8819 C C . ARG A 1 6 ? -11.683 1.292 -2.810 1.00 0.20 9 ARG A C 6
ATOM 8820 O O . ARG A 1 6 ? -12.065 2.023 -1.893 1.00 0.21 9 ARG A O 6
ATOM 8841 N N . ALA A 1 7 ? -10.393 1.070 -3.060 1.00 0.20 10 ALA A N 6
ATOM 8842 C CA . ALA A 1 7 ? -9.373 1.653 -2.202 1.00 0.17 10 ALA A CA 6
ATOM 8843 C C . ALA A 1 7 ? -8.038 1.808 -2.923 1.00 0.16 10 ALA A C 6
ATOM 8844 O O . ALA A 1 7 ? -7.746 1.085 -3.864 1.00 0.17 10 ALA A O 6
ATOM 8851 N N . ALA A 1 8 ? -7.236 2.760 -2.467 1.00 0.17 11 ALA A N 6
ATOM 8852 C CA . ALA A 1 8 ? -5.915 3.003 -3.028 1.00 0.18 11 ALA A CA 6
ATOM 8853 C C . ALA A 1 8 ? -4.863 2.405 -2.108 1.00 0.17 11 ALA A C 6
ATOM 8854 O O . ALA A 1 8 ? -4.907 2.618 -0.897 1.00 0.19 11 ALA A O 6
ATOM 8861 N N . HIS A 1 9 ? -3.922 1.662 -2.671 1.00 0.16 12 HIS A N 6
ATOM 8862 C CA . HIS A 1 9 ? -2.975 0.918 -1.850 1.00 0.16 12 HIS A CA 6
ATOM 8863 C C . HIS A 1 9 ? -1.542 1.101 -2.334 1.00 0.15 12 HIS A C 6
ATOM 8864 O O . HIS A 1 9 ? -1.289 1.269 -3.526 1.00 0.19 12 HIS A O 6
ATOM 8879 N N . LEU A 1 10 ? -0.613 1.050 -1.394 1.00 0.15 13 LEU A N 6
ATOM 8880 C CA . LEU A 1 10 ? 0.803 1.155 -1.699 1.00 0.14 13 LEU A CA 6
ATOM 8881 C C . LEU A 1 10 ? 1.499 -0.106 -1.196 1.00 0.16 13 LEU A C 6
ATOM 8882 O O . LEU A 1 10 ? 1.068 -0.698 -0.207 1.00 0.24 13 LEU A O 6
ATOM 8898 N N . LEU A 1 11 ? 2.535 -0.533 -1.898 1.00 0.13 14 LEU A N 6
ATOM 8899 C CA . LEU A 1 11 ? 3.265 -1.744 -1.546 1.00 0.14 14 LEU A CA 6
ATOM 8900 C C . LEU A 1 11 ? 4.760 -1.468 -1.535 1.00 0.16 14 LEU A C 6
ATOM 8901 O O . LEU A 1 11 ? 5.275 -0.840 -2.450 1.00 0.27 14 LEU A O 6
ATOM 8917 N N . VAL A 1 12 ? 5.435 -1.911 -0.486 1.00 0.13 15 VAL A N 6
ATOM 8918 C CA . VAL A 1 12 ? 6.885 -1.792 -0.405 1.00 0.13 15 VAL A CA 6
ATOM 8919 C C . VAL A 1 12 ? 7.510 -3.170 -0.200 1.00 0.13 15 VAL A C 6
ATOM 8920 O O . VAL A 1 12 ? 7.069 -3.942 0.657 1.00 0.15 15 VAL A O 6
ATOM 8933 N N . LYS A 1 13 ? 8.509 -3.476 -1.007 1.00 0.15 16 LYS A N 6
ATOM 8934 C CA . LYS A 1 13 ? 9.248 -4.721 -0.899 1.00 0.17 16 LYS A CA 6
ATOM 8935 C C . LYS A 1 13 ? 10.606 -4.467 -0.264 1.00 0.16 16 LYS A C 6
ATOM 8936 O O . LYS A 1 13 ? 11.169 -3.379 -0.387 1.00 0.24 16 LYS A O 6
ATOM 8955 N N . PHE A 1 14 ? 11.133 -5.478 0.397 1.00 0.17 17 PHE A N 6
ATOM 8956 C CA . PHE A 1 14 ? 12.403 -5.362 1.093 1.00 0.17 17 PHE A CA 6
ATOM 8957 C C . PHE A 1 14 ? 13.193 -6.654 0.976 1.00 0.19 17 PHE A C 6
ATOM 8958 O O . PHE A 1 14 ? 12.652 -7.681 0.577 1.00 0.21 17 PHE A O 6
ATOM 8975 N N . SER A 1 15 ? 14.480 -6.582 1.250 1.00 0.22 18 SER A N 6
ATOM 8976 C CA . SER A 1 15 ? 15.339 -7.754 1.208 1.00 0.26 18 SER A CA 6
ATOM 8977 C C . SER A 1 15 ? 14.750 -8.893 2.045 1.00 0.30 18 SER A C 6
ATOM 8978 O O . SER A 1 15 ? 14.640 -8.793 3.268 1.00 0.30 18 SER A O 6
ATOM 8986 N N . GLY A 1 16 ? 14.342 -9.963 1.372 1.00 0.35 19 GLY A N 6
ATOM 8987 C CA . GLY A 1 16 ? 13.771 -11.098 2.068 1.00 0.45 19 GLY A CA 6
ATOM 8988 C C . GLY A 1 16 ? 12.253 -11.097 2.066 1.00 0.42 19 GLY A C 6
ATOM 8989 O O . GLY A 1 16 ? 11.632 -11.920 2.732 1.00 0.53 19 GLY A O 6
ATOM 8993 N N . SER A 1 17 ? 11.643 -10.192 1.305 1.00 0.34 20 SER A N 6
ATOM 8994 C CA . SER A 1 17 ? 10.196 -10.057 1.307 1.00 0.41 20 SER A CA 6
ATOM 8995 C C . SER A 1 17 ? 9.562 -10.981 0.272 1.00 0.40 20 SER A C 6
ATOM 8996 O O . SER A 1 17 ? 8.695 -10.559 -0.493 1.00 0.45 20 SER A O 6
ATOM 9004 N N . ARG A 1 18 ? 10.022 -12.235 0.243 1.00 0.43 21 ARG A N 6
ATOM 9005 C CA . ARG A 1 18 ? 9.538 -13.245 -0.702 1.00 0.49 21 ARG A CA 6
ATOM 9006 C C . ARG A 1 18 ? 10.115 -13.007 -2.100 1.00 0.51 21 ARG A C 6
ATOM 9007 O O . ARG A 1 18 ? 10.352 -13.949 -2.853 1.00 0.60 21 ARG A O 6
ATOM 9028 N N . ASN A 1 19 ? 10.337 -11.744 -2.438 1.00 0.51 22 ASN A N 6
ATOM 9029 C CA . ASN A 1 19 ? 10.986 -11.378 -3.689 1.00 0.62 22 ASN A CA 6
ATOM 9030 C C . ASN A 1 19 ? 11.690 -10.029 -3.546 1.00 0.58 22 ASN A C 6
ATOM 9031 O O . ASN A 1 19 ? 11.048 -8.988 -3.420 1.00 0.64 22 ASN A O 6
ATOM 9042 N N . PRO A 1 20 ? 13.034 -10.037 -3.524 1.00 0.55 23 PRO A N 6
ATOM 9043 C CA . PRO A 1 20 ? 13.843 -8.822 -3.378 1.00 0.61 23 PRO A CA 6
ATOM 9044 C C . PRO A 1 20 ? 13.872 -7.954 -4.642 1.00 0.79 23 PRO A C 6
ATOM 9045 O O . PRO A 1 20 ? 14.943 -7.587 -5.117 1.00 1.71 23 PRO A O 6
ATOM 9056 N N . VAL A 1 21 ? 12.706 -7.613 -5.167 1.00 0.39 24 VAL A N 6
ATOM 9057 C CA . VAL A 1 21 ? 12.598 -6.736 -6.333 1.00 0.36 24 VAL A CA 6
ATOM 9058 C C . VAL A 1 21 ? 11.408 -5.811 -6.169 1.00 0.32 24 VAL A C 6
ATOM 9059 O O . VAL A 1 21 ? 10.268 -6.263 -6.084 1.00 0.35 24 VAL A O 6
ATOM 9072 N N . SER A 1 22 ? 11.670 -4.520 -6.102 1.00 0.32 25 SER A N 6
ATOM 9073 C CA . SER A 1 22 ? 10.616 -3.551 -5.942 1.00 0.32 25 SER A CA 6
ATOM 9074 C C . SER A 1 22 ? 10.339 -2.846 -7.267 1.00 0.32 25 SER A C 6
ATOM 9075 O O . SER A 1 22 ? 11.228 -2.724 -8.104 1.00 0.36 25 SER A O 6
ATOM 9083 N N . ARG A 1 23 ? 9.100 -2.397 -7.452 1.00 0.32 26 ARG A N 6
ATOM 9084 C CA . ARG A 1 23 ? 8.725 -1.575 -8.602 1.00 0.34 26 ARG A CA 6
ATOM 9085 C C . ARG A 1 23 ? 9.385 -0.214 -8.443 1.00 0.37 26 ARG A C 6
ATOM 9086 O O . ARG A 1 23 ? 9.566 0.536 -9.404 1.00 0.44 26 ARG A O 6
ATOM 9107 N N . ARG A 1 24 ? 9.745 0.076 -7.198 1.00 0.36 27 ARG A N 6
ATOM 9108 C CA . ARG A 1 24 ? 10.408 1.311 -6.830 1.00 0.44 27 ARG A CA 6
ATOM 9109 C C . ARG A 1 24 ? 11.828 1.339 -7.383 1.00 0.53 27 ARG A C 6
ATOM 9110 O O . ARG A 1 24 ? 12.314 2.384 -7.810 1.00 0.73 27 ARG A O 6
ATOM 9131 N N . THR A 1 25 ? 12.492 0.186 -7.377 1.00 0.45 28 THR A N 6
ATOM 9132 C CA . THR A 1 25 ? 13.849 0.104 -7.897 1.00 0.53 28 THR A CA 6
ATOM 9133 C C . THR A 1 25 ? 13.852 -0.448 -9.313 1.00 0.55 28 THR A C 6
ATOM 9134 O O . THR A 1 25 ? 14.629 -0.025 -10.165 1.00 0.67 28 THR A O 6
ATOM 9145 N N . GLY A 1 26 ? 12.950 -1.388 -9.554 1.00 0.47 29 GLY A N 6
ATOM 9146 C CA . GLY A 1 26 ? 12.878 -2.062 -10.837 1.00 0.52 29 GLY A CA 6
ATOM 9147 C C . GLY A 1 26 ? 14.026 -3.032 -11.044 1.00 0.58 29 GLY A C 6
ATOM 9148 O O . GLY A 1 26 ? 14.072 -3.748 -12.045 1.00 0.82 29 GLY A O 6
ATOM 9152 N N . ASP A 1 27 ? 14.943 -3.062 -10.088 1.00 0.53 30 ASP A N 6
ATOM 9153 C CA . ASP A 1 27 ? 16.089 -3.952 -10.143 1.00 0.58 30 ASP A CA 6
ATOM 9154 C C . ASP A 1 27 ? 15.991 -4.977 -9.030 1.00 0.55 30 ASP A C 6
ATOM 9155 O O . ASP A 1 27 ? 15.586 -6.119 -9.252 1.00 0.84 30 ASP A O 6
ATOM 9164 N N . SER A 1 28 ? 16.353 -4.557 -7.829 1.00 0.53 31 SER A N 6
ATOM 9165 C CA . SER A 1 28 ? 16.243 -5.390 -6.648 1.00 0.50 31 SER A CA 6
ATOM 9166 C C . SER A 1 28 ? 16.097 -4.515 -5.411 1.00 0.42 31 SER A C 6
ATOM 9167 O O . SER A 1 28 ? 16.545 -3.369 -5.400 1.00 0.48 31 SER A O 6
ATOM 9175 N N . THR A 1 29 ? 15.462 -5.049 -4.380 1.00 0.34 32 THR A N 6
ATOM 9176 C CA . THR A 1 29 ? 15.299 -4.325 -3.126 1.00 0.29 32 THR A CA 6
ATOM 9177 C C . THR A 1 29 ? 16.017 -5.084 -2.006 1.00 0.27 32 THR A C 6
ATOM 9178 O O . THR A 1 29 ? 15.642 -5.038 -0.837 1.00 0.28 32 THR A O 6
ATOM 9189 N N . ALA A 1 30 ? 17.085 -5.769 -2.396 1.00 0.31 33 ALA A N 6
ATOM 9190 C CA . ALA A 1 30 ? 17.854 -6.612 -1.491 1.00 0.32 33 ALA A CA 6
ATOM 9191 C C . ALA A 1 30 ? 18.772 -5.801 -0.572 1.00 0.34 33 ALA A C 6
ATOM 9192 O O . ALA A 1 30 ? 19.408 -6.356 0.324 1.00 0.37 33 ALA A O 6
ATOM 9199 N N . ASP A 1 31 ? 18.845 -4.495 -0.789 1.00 0.35 34 ASP A N 6
ATOM 9200 C CA . ASP A 1 31 ? 19.708 -3.637 0.026 1.00 0.40 34 ASP A CA 6
ATOM 9201 C C . ASP A 1 31 ? 18.916 -2.999 1.157 1.00 0.36 34 ASP A C 6
ATOM 9202 O O . ASP A 1 31 ? 19.465 -2.653 2.204 1.00 0.43 34 ASP A O 6
ATOM 9211 N N . VAL A 1 32 ? 17.619 -2.863 0.949 1.00 0.31 35 VAL A N 6
ATOM 9212 C CA . VAL A 1 32 ? 16.743 -2.249 1.932 1.00 0.28 35 VAL A CA 6
ATOM 9213 C C . VAL A 1 32 ? 16.081 -3.323 2.797 1.00 0.25 35 VAL A C 6
ATOM 9214 O O . VAL A 1 32 ? 15.614 -4.342 2.289 1.00 0.25 35 VAL A O 6
ATOM 9227 N N . THR A 1 33 ? 16.068 -3.096 4.104 1.00 0.25 36 THR A N 6
ATOM 9228 C CA . THR A 1 33 ? 15.553 -4.073 5.051 1.00 0.27 36 THR A CA 6
ATOM 9229 C C . THR A 1 33 ? 14.089 -3.798 5.330 1.00 0.23 36 THR A C 6
ATOM 9230 O O . THR A 1 33 ? 13.537 -2.844 4.789 1.00 0.20 36 THR A O 6
ATOM 9241 N N . TYR A 1 34 ? 13.454 -4.598 6.176 1.00 0.26 37 TYR A N 6
ATOM 9242 C CA . TYR A 1 34 ? 12.076 -4.319 6.542 1.00 0.27 37 TYR A CA 6
ATOM 9243 C C . TYR A 1 34 ? 12.017 -2.994 7.295 1.00 0.23 37 TYR A C 6
ATOM 9244 O O . TYR A 1 34 ? 11.031 -2.269 7.216 1.00 0.23 37 TYR A O 6
ATOM 9262 N N . GLU A 1 35 ? 13.112 -2.661 7.976 1.00 0.23 38 GLU A N 6
ATOM 9263 C CA . GLU A 1 35 ? 13.215 -1.404 8.701 1.00 0.24 38 GLU A CA 6
ATOM 9264 C C . GLU A 1 35 ? 13.355 -0.243 7.729 1.00 0.24 38 GLU A C 6
ATOM 9265 O O . GLU A 1 35 ? 12.638 0.749 7.828 1.00 0.26 38 GLU A O 6
ATOM 9277 N N . ASP A 1 36 ? 14.274 -0.383 6.775 1.00 0.24 39 ASP A N 6
ATOM 9278 C CA . ASP A 1 36 ? 14.485 0.652 5.764 1.00 0.26 39 ASP A CA 6
ATOM 9279 C C . ASP A 1 36 ? 13.246 0.793 4.891 1.00 0.22 39 ASP A C 6
ATOM 9280 O O . ASP A 1 36 ? 12.961 1.865 4.357 1.00 0.23 39 ASP A O 6
ATOM 9289 N N . ALA A 1 37 ? 12.518 -0.304 4.754 1.00 0.19 40 ALA A N 6
ATOM 9290 C CA . ALA A 1 37 ? 11.265 -0.314 4.011 1.00 0.18 40 ALA A CA 6
ATOM 9291 C C . ALA A 1 37 ? 10.184 0.431 4.779 1.00 0.16 40 ALA A C 6
ATOM 9292 O O . ALA A 1 37 ? 9.422 1.203 4.203 1.00 0.17 40 ALA A O 6
ATOM 9299 N N . ILE A 1 38 ? 10.119 0.195 6.085 1.00 0.16 41 ILE A N 6
ATOM 9300 C CA . ILE A 1 38 ? 9.213 0.943 6.944 1.00 0.18 41 ILE A CA 6
ATOM 9301 C C . ILE A 1 38 ? 9.597 2.414 6.927 1.00 0.20 41 ILE A C 6
ATOM 9302 O O . ILE A 1 38 ? 8.741 3.294 6.930 1.00 0.21 41 ILE A O 6
ATOM 9318 N N . LYS A 1 39 ? 10.895 2.661 6.856 1.00 0.22 42 LYS A N 6
ATOM 9319 C CA . LYS A 1 39 ? 11.420 4.012 6.760 1.00 0.28 42 LYS A CA 6
ATOM 9320 C C . LYS A 1 39 ? 10.946 4.689 5.478 1.00 0.28 42 LYS A C 6
ATOM 9321 O O . LYS A 1 39 ? 10.860 5.914 5.399 1.00 0.37 42 LYS A O 6
ATOM 9340 N N . GLU A 1 40 ? 10.618 3.881 4.487 1.00 0.22 43 GLU A N 6
ATOM 9341 C CA . GLU A 1 40 ? 10.129 4.395 3.224 1.00 0.25 43 GLU A CA 6
ATOM 9342 C C . GLU A 1 40 ? 8.626 4.573 3.309 1.00 0.18 43 GLU A C 6
ATOM 9343 O O . GLU A 1 40 ? 8.098 5.659 3.066 1.00 0.18 43 GLU A O 6
ATOM 9355 N N . LEU A 1 41 ? 7.953 3.505 3.715 1.00 0.16 44 LEU A N 6
ATOM 9356 C CA . LEU A 1 41 ? 6.500 3.476 3.713 1.00 0.15 44 LEU A CA 6
ATOM 9357 C C . LEU A 1 41 ? 5.939 4.519 4.673 1.00 0.14 44 LEU A C 6
ATOM 9358 O O . LEU A 1 41 ? 4.938 5.165 4.376 1.00 0.16 44 LEU A O 6
ATOM 9374 N N . GLN A 1 42 ? 6.612 4.693 5.810 1.00 0.14 45 GLN A N 6
ATOM 9375 C CA . GLN A 1 42 ? 6.147 5.613 6.848 1.00 0.14 45 GLN A CA 6
ATOM 9376 C C . GLN A 1 42 ? 6.182 7.059 6.388 1.00 0.17 45 GLN A C 6
ATOM 9377 O O . GLN A 1 42 ? 5.369 7.868 6.831 1.00 0.27 45 GLN A O 6
ATOM 9391 N N . LYS A 1 43 ? 7.116 7.388 5.511 1.00 0.14 46 LYS A N 6
ATOM 9392 C CA . LYS A 1 43 ? 7.210 8.746 4.999 1.00 0.17 46 LYS A CA 6
ATOM 9393 C C . LYS A 1 43 ? 6.099 9.004 3.997 1.00 0.18 46 LYS A C 6
ATOM 9394 O O . LYS A 1 43 ? 5.460 10.052 4.019 1.00 0.21 46 LYS A O 6
ATOM 9413 N N . TRP A 1 44 ? 5.875 8.045 3.113 1.00 0.16 47 TRP A N 6
ATOM 9414 C CA . TRP A 1 44 ? 4.825 8.169 2.121 1.00 0.19 47 TRP A CA 6
ATOM 9415 C C . TRP A 1 44 ? 3.451 8.147 2.772 1.00 0.19 47 TRP A C 6
ATOM 9416 O O . TRP A 1 44 ? 2.609 8.981 2.455 1.00 0.22 47 TRP A O 6
ATOM 9437 N N . SER A 1 45 ? 3.233 7.234 3.712 1.00 0.17 48 SER A N 6
ATOM 9438 C CA . SER A 1 45 ? 1.969 7.182 4.429 1.00 0.19 48 SER A CA 6
ATOM 9439 C C . SER A 1 45 ? 1.801 8.431 5.294 1.00 0.20 48 SER A C 6
ATOM 9440 O O . SER A 1 45 ? 0.684 8.805 5.652 1.00 0.28 48 SER A O 6
ATOM 9448 N N . GLN A 1 46 ? 2.923 9.072 5.619 1.00 0.17 49 GLN A N 6
ATOM 9449 C CA . GLN A 1 46 ? 2.900 10.346 6.321 1.00 0.17 49 GLN A CA 6
ATOM 9450 C C . GLN A 1 46 ? 2.468 11.452 5.375 1.00 0.18 49 GLN A C 6
ATOM 9451 O O . GLN A 1 46 ? 1.490 12.147 5.623 1.00 0.21 49 GLN A O 6
ATOM 9465 N N . ARG A 1 47 ? 3.208 11.591 4.279 1.00 0.16 50 ARG A N 6
ATOM 9466 C CA . ARG A 1 47 ? 2.990 12.669 3.325 1.00 0.16 50 ARG A CA 6
ATOM 9467 C C . ARG A 1 47 ? 1.602 12.591 2.702 1.00 0.14 50 ARG A C 6
ATOM 9468 O O . ARG A 1 47 ? 0.943 13.611 2.513 1.00 0.15 50 ARG A O 6
ATOM 9489 N N . ILE A 1 48 ? 1.171 11.383 2.369 1.00 0.13 51 ILE A N 6
ATOM 9490 C CA . ILE A 1 48 ? -0.169 11.162 1.838 1.00 0.13 51 ILE A CA 6
ATOM 9491 C C . ILE A 1 48 ? -1.225 11.605 2.852 1.00 0.16 51 ILE A C 6
ATOM 9492 O O . ILE A 1 48 ? -2.266 12.151 2.486 1.00 0.20 51 ILE A O 6
ATOM 9508 N N . ALA A 1 49 ? -0.937 11.385 4.127 1.00 0.16 52 ALA A N 6
ATOM 9509 C CA . ALA A 1 49 ? -1.847 11.765 5.196 1.00 0.20 52 ALA A CA 6
ATOM 9510 C C . ALA A 1 49 ? -1.798 13.268 5.463 1.00 0.22 52 ALA A C 6
ATOM 9511 O O . ALA A 1 49 ? -2.833 13.908 5.646 1.00 0.27 52 ALA A O 6
ATOM 9518 N N . SER A 1 50 ? -0.595 13.827 5.477 1.00 0.22 53 SER A N 6
ATOM 9519 C CA . SER A 1 50 ? -0.404 15.239 5.785 1.00 0.26 53 SER A CA 6
ATOM 9520 C C . SER A 1 50 ? -0.836 16.124 4.619 1.00 0.28 53 SER A C 6
ATOM 9521 O O . SER A 1 50 ? -1.273 17.259 4.814 1.00 0.35 53 SER A O 6
ATOM 9529 N N . GLY A 1 51 ? -0.718 15.600 3.408 1.00 0.25 54 GLY A N 6
ATOM 9530 C CA . GLY A 1 51 ? -1.088 16.359 2.232 1.00 0.28 54 GLY A CA 6
ATOM 9531 C C . GLY A 1 51 ? 0.118 16.804 1.430 1.00 0.26 54 GLY A C 6
ATOM 9532 O O . GLY A 1 51 ? -0.025 17.478 0.409 1.00 0.30 54 GLY A O 6
ATOM 9536 N N . GLU A 1 52 ? 1.307 16.419 1.891 1.00 0.23 55 GLU A N 6
ATOM 9537 C CA . GLU A 1 52 ? 2.554 16.772 1.213 1.00 0.23 55 GLU A CA 6
ATOM 9538 C C . GLU A 1 52 ? 2.560 16.228 -0.213 1.00 0.20 55 GLU A C 6
ATOM 9539 O O . GLU A 1 52 ? 2.938 16.923 -1.156 1.00 0.24 55 GLU A O 6
ATOM 9551 N N . VAL A 1 53 ? 2.137 14.982 -0.360 1.00 0.17 56 VAL A N 6
ATOM 9552 C CA . VAL A 1 53 ? 1.929 14.388 -1.674 1.00 0.15 56 VAL A CA 6
ATOM 9553 C C . VAL A 1 53 ? 0.642 13.585 -1.666 1.00 0.15 56 VAL A C 6
ATOM 9554 O O . VAL A 1 53 ? 0.162 13.180 -0.606 1.00 0.19 56 VAL A O 6
ATOM 9567 N N . SER A 1 54 ? 0.077 13.373 -2.838 1.00 0.13 57 SER A N 6
ATOM 9568 C CA . SER A 1 54 ? -1.131 12.588 -2.953 1.00 0.15 57 SER A CA 6
ATOM 9569 C C . SER A 1 54 ? -0.767 11.119 -3.069 1.00 0.15 57 SER A C 6
ATOM 9570 O O . SER A 1 54 ? 0.376 10.797 -3.406 1.00 0.18 57 SER A O 6
ATOM 9578 N N . PHE A 1 55 ? -1.709 10.232 -2.784 1.00 0.16 58 PHE A N 6
ATOM 9579 C CA . PHE A 1 55 ? -1.428 8.803 -2.822 1.00 0.16 58 PHE A CA 6
ATOM 9580 C C . PHE A 1 55 ? -0.869 8.418 -4.188 1.00 0.18 58 PHE A C 6
ATOM 9581 O O . PHE A 1 55 ? 0.132 7.705 -4.287 1.00 0.19 58 PHE A O 6
ATOM 9598 N N . GLU A 1 56 ? -1.500 8.948 -5.232 1.00 0.20 59 GLU A N 6
ATOM 9599 C CA . GLU A 1 56 ? -1.110 8.660 -6.607 1.00 0.22 59 GLU A CA 6
ATOM 9600 C C . GLU A 1 56 ? 0.328 9.092 -6.894 1.00 0.24 59 GLU A C 6
ATOM 9601 O O . GLU A 1 56 ? 1.035 8.423 -7.648 1.00 0.31 59 GLU A O 6
ATOM 9613 N N . GLU A 1 57 ? 0.766 10.198 -6.289 1.00 0.23 60 GLU A N 6
ATOM 9614 C CA . GLU A 1 57 ? 2.129 10.681 -6.493 1.00 0.24 60 GLU A CA 6
ATOM 9615 C C . GLU A 1 57 ? 3.133 9.658 -5.992 1.00 0.23 60 GLU A C 6
ATOM 9616 O O . GLU A 1 57 ? 4.033 9.242 -6.721 1.00 0.26 60 GLU A O 6
ATOM 9628 N N . ALA A 1 58 ? 2.956 9.245 -4.747 1.00 0.22 61 ALA A N 6
ATOM 9629 C CA . ALA A 1 58 ? 3.888 8.339 -4.103 1.00 0.23 61 ALA A CA 6
ATOM 9630 C C . ALA A 1 58 ? 3.814 6.945 -4.707 1.00 0.22 61 ALA A C 6
ATOM 9631 O O . ALA A 1 58 ? 4.839 6.348 -5.024 1.00 0.26 61 ALA A O 6
ATOM 9638 N N . ALA A 1 59 ? 2.600 6.444 -4.889 1.00 0.20 62 ALA A N 6
ATOM 9639 C CA . ALA A 1 59 ? 2.388 5.067 -5.324 1.00 0.20 62 ALA A CA 6
ATOM 9640 C C . ALA A 1 59 ? 3.028 4.779 -6.682 1.00 0.21 62 ALA A C 6
ATOM 9641 O O . ALA A 1 59 ? 3.796 3.834 -6.812 1.00 0.24 62 ALA A O 6
ATOM 9648 N N . SER A 1 60 ? 2.730 5.600 -7.677 1.00 0.21 63 SER A N 6
ATOM 9649 C CA . SER A 1 60 ? 3.273 5.424 -9.026 1.00 0.23 63 SER A CA 6
ATOM 9650 C C . SER A 1 60 ? 4.796 5.268 -9.042 1.00 0.24 63 SER A C 6
ATOM 9651 O O . SER A 1 60 ? 5.355 4.723 -9.990 1.00 0.27 63 SER A O 6
ATOM 9659 N N . GLN A 1 61 ? 5.465 5.737 -8.002 1.00 0.24 64 GLN A N 6
ATOM 9660 C CA . GLN A 1 61 ? 6.908 5.616 -7.925 1.00 0.27 64 GLN A CA 6
ATOM 9661 C C . GLN A 1 61 ? 7.289 4.509 -6.959 1.00 0.26 64 GLN A C 6
ATOM 9662 O O . GLN A 1 61 ? 8.143 3.673 -7.243 1.00 0.29 64 GLN A O 6
ATOM 9676 N N . ARG A 1 62 ? 6.643 4.534 -5.810 1.00 0.26 65 ARG A N 6
ATOM 9677 C CA . ARG A 1 62 ? 7.037 3.704 -4.685 1.00 0.28 65 ARG A CA 6
ATOM 9678 C C . ARG A 1 62 ? 6.266 2.389 -4.574 1.00 0.27 65 ARG A C 6
ATOM 9679 O O . ARG A 1 62 ? 6.838 1.387 -4.165 1.00 0.32 65 ARG A O 6
ATOM 9700 N N . SER A 1 63 ? 4.981 2.391 -4.903 1.00 0.25 66 SER A N 6
ATOM 9701 C CA . SER A 1 63 ? 4.175 1.178 -4.769 1.00 0.25 66 SER A CA 6
ATOM 9702 C C . SER A 1 63 ? 4.693 0.095 -5.703 1.00 0.23 66 SER A C 6
ATOM 9703 O O . SER A 1 63 ? 4.651 0.232 -6.927 1.00 0.24 66 SER A O 6
ATOM 9711 N N . ASP A 1 64 ? 5.192 -0.975 -5.111 1.00 0.25 67 ASP A N 6
ATOM 9712 C CA . ASP A 1 64 ? 5.775 -2.068 -5.864 1.00 0.28 67 ASP A CA 6
ATOM 9713 C C . ASP A 1 64 ? 4.707 -2.928 -6.522 1.00 0.31 67 ASP A C 6
ATOM 9714 O O . ASP A 1 64 ? 5.005 -3.791 -7.353 1.00 0.48 67 ASP A O 6
ATOM 9723 N N . CYS A 1 65 ? 3.463 -2.678 -6.156 1.00 0.24 68 CYS A N 6
ATOM 9724 C CA . CYS A 1 65 ? 2.341 -3.396 -6.728 1.00 0.26 68 CYS A CA 6
ATOM 9725 C C . CYS A 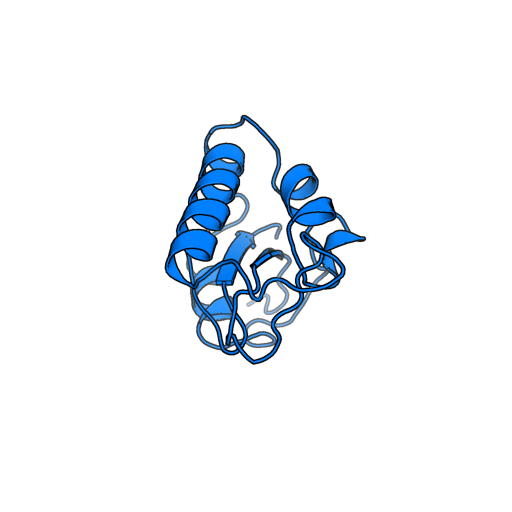1 65 ? 1.900 -2.733 -8.024 1.00 0.27 68 CYS A C 6
ATOM 9726 O O . CYS A 1 65 ? 2.200 -1.567 -8.283 1.00 0.38 68 CYS A O 6
ATOM 9734 N N . GLY A 1 66 ? 1.174 -3.509 -8.819 1.00 0.26 69 GLY A N 6
ATOM 9735 C CA . GLY A 1 66 ? 0.774 -3.109 -10.159 1.00 0.25 69 GLY A CA 6
ATOM 9736 C C . GLY A 1 66 ? 0.003 -1.803 -10.219 1.00 0.22 69 GLY A C 6
ATOM 9737 O O . GLY A 1 66 ? -0.086 -1.188 -11.283 1.00 0.25 69 GLY A O 6
ATOM 9741 N N . SER A 1 67 ? -0.554 -1.373 -9.092 1.00 0.21 70 SER A N 6
ATOM 9742 C CA . SER A 1 67 ? -1.268 -0.113 -9.024 1.00 0.24 70 SER A CA 6
ATOM 9743 C C . SER A 1 67 ? -0.351 1.096 -9.263 1.00 0.22 70 SER A C 6
ATOM 9744 O O . SER A 1 67 ? -0.838 2.216 -9.368 1.00 0.25 70 SER A O 6
ATOM 9752 N N . TYR A 1 68 ? 0.967 0.878 -9.350 1.00 0.20 71 TYR A N 6
ATOM 9753 C CA . TYR A 1 68 ? 1.911 1.965 -9.648 1.00 0.20 71 TYR A CA 6
ATOM 9754 C C . TYR A 1 68 ? 1.479 2.713 -10.913 1.00 0.22 71 TYR A C 6
ATOM 9755 O O . TYR A 1 68 ? 1.580 3.934 -10.991 1.00 0.29 71 TYR A O 6
ATOM 9773 N N . ALA A 1 69 ? 0.945 1.977 -11.881 1.00 0.24 72 ALA A N 6
ATOM 9774 C CA . ALA A 1 69 ? 0.536 2.560 -13.152 1.00 0.30 72 ALA A CA 6
ATOM 9775 C C . ALA A 1 69 ? -0.834 3.220 -13.036 1.00 0.36 72 ALA A C 6
ATOM 9776 O O . ALA A 1 69 ? -1.347 3.789 -13.999 1.00 0.49 72 ALA A O 6
ATOM 9783 N N . SER A 1 70 ? -1.422 3.138 -11.852 1.00 0.32 73 SER A N 6
ATOM 9784 C CA . SER A 1 70 ? -2.740 3.701 -11.607 1.00 0.44 73 SER A CA 6
ATOM 9785 C C . SER A 1 70 ? -2.698 4.667 -10.422 1.00 0.49 73 SER A C 6
ATOM 9786 O O . SER A 1 70 ? -3.736 5.133 -9.949 1.00 0.71 73 SER A O 6
ATOM 9794 N N . GLY A 1 71 ? -1.492 4.956 -9.942 1.00 0.41 74 GLY A N 6
ATOM 9795 C CA . GLY A 1 71 ? -1.332 5.853 -8.812 1.00 0.54 74 GLY A CA 6
ATOM 9796 C C . GLY A 1 71 ? -1.709 5.204 -7.494 1.00 0.45 74 GLY A C 6
ATOM 9797 O O . GLY A 1 71 ? -2.108 5.879 -6.551 1.00 0.49 74 GLY A O 6
ATOM 9801 N N . GLY A 1 72 ? -1.598 3.883 -7.434 1.00 0.35 75 GLY A N 6
ATOM 9802 C CA . GLY A 1 72 ? -1.949 3.156 -6.225 1.00 0.32 75 GLY A CA 6
ATOM 9803 C C . GLY A 1 72 ? -3.442 2.943 -6.107 1.00 0.20 75 GLY A C 6
ATOM 9804 O O . GLY A 1 72 ? -3.903 2.046 -5.397 1.00 0.21 75 GLY A O 6
ATOM 9808 N N . ASP A 1 73 ? -4.187 3.766 -6.828 1.00 0.35 76 ASP A N 6
ATOM 9809 C CA . ASP A 1 73 ? -5.636 3.745 -6.796 1.00 0.39 76 ASP A CA 6
ATOM 9810 C C . ASP A 1 73 ? -6.163 2.473 -7.427 1.00 0.32 76 ASP A C 6
ATOM 9811 O O . ASP A 1 73 ? -5.773 2.110 -8.538 1.00 0.36 76 ASP A O 6
ATOM 9820 N N . LEU A 1 74 ? -7.029 1.791 -6.714 1.00 0.32 77 LEU A N 6
ATOM 9821 C CA . LEU A 1 74 ? -7.660 0.602 -7.232 1.00 0.30 77 LEU A CA 6
ATOM 9822 C C . LEU A 1 74 ? -9.114 0.878 -7.538 1.00 0.32 77 LEU A C 6
ATOM 9823 O O . LEU A 1 74 ? -9.703 1.820 -7.011 1.00 0.35 77 LEU A O 6
ATOM 9839 N N . GLY A 1 75 ? -9.671 0.070 -8.412 1.00 0.37 78 GLY A N 6
ATOM 9840 C CA . GLY A 1 75 ? -11.083 0.150 -8.700 1.00 0.39 78 GLY A CA 6
ATOM 9841 C C . GLY A 1 75 ? -11.885 -0.708 -7.749 1.00 0.34 78 GLY A C 6
ATOM 9842 O O . GLY A 1 75 ? -11.367 -1.153 -6.722 1.00 0.44 78 GLY A O 6
ATOM 9846 N N . PHE A 1 76 ? -13.137 -0.956 -8.088 1.00 0.47 79 PHE A N 6
ATOM 9847 C CA . PHE A 1 76 ? -14.013 -1.734 -7.229 1.00 0.46 79 PHE A CA 6
ATOM 9848 C C . PHE A 1 76 ? -13.629 -3.209 -7.224 1.00 0.45 79 PHE A C 6
ATOM 9849 O O . PHE A 1 76 ? -13.387 -3.811 -8.272 1.00 0.61 79 PHE A O 6
ATOM 9866 N N . PHE A 1 77 ? -13.561 -3.772 -6.031 1.00 0.40 80 PHE A N 6
ATOM 9867 C CA . PHE A 1 77 ? -13.238 -5.176 -5.841 1.00 0.45 80 PHE A CA 6
ATOM 9868 C C . PHE A 1 77 ? -14.203 -5.783 -4.852 1.00 0.46 80 PHE A C 6
ATOM 9869 O O . PHE A 1 77 ? -14.839 -5.073 -4.076 1.00 0.55 80 PHE A O 6
ATOM 9886 N N . SER A 1 78 ? -14.305 -7.090 -4.874 1.00 0.50 81 SER A N 6
ATOM 9887 C CA . SER A 1 78 ? -15.123 -7.793 -3.911 1.00 0.55 81 SER A CA 6
ATOM 9888 C C . SER A 1 78 ? -14.355 -7.913 -2.600 1.00 0.52 81 SER A C 6
ATOM 9889 O O . SER A 1 78 ? -13.226 -8.409 -2.580 1.00 0.54 81 SER A O 6
ATOM 9897 N N . SER A 1 79 ? -14.954 -7.416 -1.523 1.00 0.59 82 SER A N 6
ATOM 9898 C CA . SER A 1 79 ? -14.322 -7.424 -0.211 1.00 0.63 82 SER A CA 6
ATOM 9899 C C . SER A 1 79 ? -13.850 -8.829 0.151 1.00 0.59 82 SER A C 6
ATOM 9900 O O . SER A 1 79 ? -14.649 -9.763 0.249 1.00 0.63 82 SER A O 6
ATOM 9908 N N . GLY A 1 80 ? -12.544 -8.972 0.317 1.00 0.58 83 GLY A N 6
ATOM 9909 C CA . GLY A 1 80 ? -11.975 -10.266 0.617 1.00 0.62 83 GLY A CA 6
ATOM 9910 C C . GLY A 1 80 ? -11.093 -10.784 -0.503 1.00 0.64 83 GLY A C 6
ATOM 9911 O O . GLY A 1 80 ? -10.444 -11.817 -0.353 1.00 0.79 83 GLY A O 6
ATOM 9915 N N . GLU A 1 81 ? -11.059 -10.074 -1.629 1.00 0.58 84 GLU A N 6
ATOM 9916 C CA . GLU A 1 81 ? -10.230 -10.491 -2.752 1.00 0.62 84 GLU A CA 6
ATOM 9917 C C . GLU A 1 81 ? -8.907 -9.722 -2.754 1.00 0.58 84 GLU A C 6
ATOM 9918 O O . GLU A 1 81 ? -8.481 -9.177 -3.775 1.00 0.87 84 GLU A O 6
ATOM 9930 N N . MET A 1 82 ? -8.262 -9.668 -1.597 1.00 0.47 85 MET A N 6
ATOM 9931 C CA . MET A 1 82 ? -6.966 -9.012 -1.476 1.00 0.44 85 MET A CA 6
ATOM 9932 C C . MET A 1 82 ? -6.011 -9.866 -0.655 1.00 0.47 85 MET A C 6
ATOM 9933 O O . MET A 1 82 ? -5.458 -10.851 -1.146 1.00 0.73 85 MET A O 6
ATOM 9947 N N . MET A 1 83 ? -5.848 -9.491 0.606 1.00 0.33 86 MET A N 6
ATOM 9948 C CA . MET A 1 83 ? -5.018 -10.227 1.547 1.00 0.35 86 MET A CA 6
ATOM 9949 C C . MET A 1 83 ? -5.659 -10.117 2.913 1.00 0.40 86 MET A C 6
ATOM 9950 O O . MET A 1 83 ? -6.309 -9.109 3.191 1.00 0.76 86 MET A O 6
ATOM 9964 N N . LYS A 1 84 ? -5.489 -11.122 3.755 1.00 0.32 87 LYS A N 6
ATOM 9965 C CA . LYS A 1 84 ? -6.163 -11.145 5.052 1.00 0.32 87 LYS A CA 6
ATOM 9966 C C . LYS A 1 84 ? -5.907 -9.862 5.861 1.00 0.27 87 LYS A C 6
ATOM 9967 O O . LYS A 1 84 ? -6.862 -9.186 6.242 1.00 0.27 87 LYS A O 6
ATOM 9986 N N . PRO A 1 85 ? -4.632 -9.468 6.104 1.00 0.26 88 PRO A N 6
ATOM 9987 C CA . PRO A 1 85 ? -4.335 -8.290 6.926 1.00 0.25 88 PRO A CA 6
ATOM 9988 C C . PRO A 1 85 ? -4.574 -6.987 6.168 1.00 0.22 88 PRO A C 6
ATOM 9989 O O . PRO A 1 85 ? -4.889 -5.954 6.759 1.00 0.25 88 PRO A O 6
ATOM 10000 N N . PHE A 1 86 ? -4.432 -7.064 4.853 1.00 0.19 89 PHE A N 6
ATOM 10001 C CA . PHE A 1 86 ? -4.619 -5.920 3.974 1.00 0.17 89 PHE A CA 6
ATOM 10002 C C . PHE A 1 86 ? -6.085 -5.515 3.952 1.00 0.18 89 PHE A C 6
ATOM 10003 O O . PHE A 1 86 ? -6.432 -4.388 4.288 1.00 0.17 89 PHE A O 6
ATOM 10020 N N . GLU A 1 87 ? -6.934 -6.470 3.594 1.00 0.21 90 GLU A N 6
ATOM 10021 C CA . GLU A 1 87 ? -8.366 -6.244 3.468 1.00 0.24 90 GLU A CA 6
ATOM 10022 C C . GLU A 1 87 ? -8.954 -5.912 4.832 1.00 0.25 90 GLU A C 6
ATOM 10023 O O . GLU A 1 87 ? -9.834 -5.061 4.956 1.00 0.27 90 GLU A O 6
ATOM 10035 N N . ASP A 1 88 ? -8.424 -6.577 5.853 1.00 0.25 91 ASP A N 6
ATOM 10036 C CA . ASP A 1 88 ? -8.789 -6.305 7.241 1.00 0.29 91 ASP A CA 6
ATOM 10037 C C . ASP A 1 88 ? -8.639 -4.822 7.565 1.00 0.25 91 ASP A C 6
ATOM 10038 O O . ASP A 1 88 ? -9.436 -4.255 8.315 1.00 0.30 91 ASP A O 6
ATOM 10047 N N . ALA A 1 89 ? -7.624 -4.197 6.983 1.00 0.20 92 ALA A N 6
ATOM 10048 C CA . ALA A 1 89 ? -7.360 -2.786 7.213 1.00 0.19 92 ALA A CA 6
ATOM 10049 C C . ALA A 1 89 ? -8.213 -1.910 6.303 1.00 0.18 92 ALA A C 6
ATOM 10050 O O . ALA A 1 89 ? -8.548 -0.781 6.658 1.00 0.21 92 ALA A O 6
ATOM 10057 N N . VAL A 1 90 ? -8.589 -2.443 5.145 1.00 0.18 93 VAL A N 6
ATOM 10058 C CA . VAL A 1 90 ? -9.355 -1.682 4.166 1.00 0.19 93 VAL A CA 6
ATOM 10059 C C . VAL A 1 90 ? -10.763 -1.445 4.681 1.00 0.19 93 VAL A C 6
ATOM 10060 O O . VAL A 1 90 ? -11.267 -0.322 4.668 1.00 0.20 93 VAL A O 6
ATOM 10073 N N . ARG A 1 91 ? -11.381 -2.514 5.161 1.00 0.23 94 ARG A N 6
ATOM 10074 C CA . ARG A 1 91 ? -12.734 -2.447 5.691 1.00 0.27 94 ARG A CA 6
ATOM 10075 C C . ARG A 1 91 ? -12.750 -1.750 7.047 1.00 0.25 94 ARG A C 6
ATOM 10076 O O . ARG A 1 91 ? -13.809 -1.487 7.611 1.00 0.32 94 ARG A O 6
ATOM 10097 N N . ALA A 1 92 ? -11.563 -1.463 7.564 1.00 0.23 95 ALA A N 6
ATOM 10098 C CA . ALA A 1 92 ? -11.430 -0.757 8.826 1.00 0.25 95 ALA A CA 6
ATOM 10099 C C . ALA A 1 92 ? -11.554 0.743 8.605 1.00 0.26 95 ALA A C 6
ATOM 10100 O O . ALA A 1 92 ? -11.857 1.497 9.530 1.00 0.47 95 ALA A O 6
ATOM 10107 N N . LEU A 1 93 ? -11.332 1.173 7.371 1.00 0.19 96 LEU A N 6
ATOM 10108 C CA . LEU A 1 93 ? -11.419 2.584 7.039 1.00 0.19 96 LEU A CA 6
ATOM 10109 C C . LEU A 1 93 ? -12.834 2.932 6.637 1.00 0.21 96 LEU A C 6
ATOM 10110 O O . LEU A 1 93 ? -13.535 2.119 6.034 1.00 0.28 96 LEU A O 6
ATOM 10126 N N . LYS A 1 94 ? -13.249 4.136 6.962 1.00 0.24 97 LYS A N 6
ATOM 10127 C CA . LYS A 1 94 ? -14.420 4.704 6.340 1.00 0.31 97 LYS A CA 6
ATOM 10128 C C . LYS A 1 94 ? -13.951 5.373 5.053 1.00 0.28 97 LYS A C 6
ATOM 10129 O O . LYS A 1 94 ? -12.747 5.539 4.854 1.00 0.25 97 LYS A O 6
ATOM 10148 N N . ILE A 1 95 ? -14.870 5.720 4.170 1.00 0.32 98 ILE A N 6
ATOM 10149 C CA . ILE A 1 95 ? -14.503 6.371 2.922 1.00 0.32 98 ILE A CA 6
ATOM 10150 C C . ILE A 1 95 ? -13.683 7.630 3.200 1.00 0.32 98 ILE A C 6
ATOM 10151 O O . ILE A 1 95 ? -14.173 8.578 3.814 1.00 0.37 98 ILE A O 6
ATOM 10167 N N . GLY A 1 96 ? -12.427 7.619 2.769 1.00 0.30 99 GLY A N 6
ATOM 10168 C CA . GLY A 1 96 ? -11.556 8.749 3.014 1.00 0.32 99 GLY A CA 6
ATOM 10169 C C . GLY A 1 96 ? -10.565 8.519 4.146 1.00 0.32 99 GLY A C 6
ATOM 10170 O O . GLY A 1 96 ? -9.914 9.464 4.594 1.00 0.46 99 GLY A O 6
ATOM 10174 N N . ASP A 1 97 ? -10.442 7.282 4.625 1.00 0.21 100 ASP A N 6
ATOM 10175 C CA . ASP A 1 97 ? -9.520 6.992 5.718 1.00 0.19 100 ASP A CA 6
ATOM 10176 C C . ASP A 1 97 ? -8.318 6.211 5.207 1.00 0.15 100 ASP A C 6
ATOM 10177 O O . ASP A 1 97 ? -8.435 5.448 4.246 1.00 0.15 100 ASP A O 6
ATOM 10186 N N . ILE A 1 98 ? -7.165 6.409 5.843 1.00 0.18 101 ILE A N 6
ATOM 10187 C CA . ILE A 1 98 ? -5.934 5.737 5.433 1.00 0.16 101 ILE A CA 6
ATOM 10188 C C . ILE A 1 98 ? -5.436 4.805 6.535 1.00 0.16 101 ILE A C 6
ATOM 10189 O O . ILE A 1 98 ? -5.561 5.102 7.722 1.00 0.18 101 ILE A O 6
ATOM 10205 N N . SER A 1 99 ? -4.861 3.688 6.127 1.00 0.16 102 SER A N 6
ATOM 10206 C CA . SER A 1 99 ? -4.343 2.688 7.048 1.00 0.19 102 SER A CA 6
ATOM 10207 C C . SER A 1 99 ? -2.881 2.962 7.366 1.00 0.18 102 SER A C 6
ATOM 10208 O O . SER A 1 99 ? -2.149 3.491 6.529 1.00 0.22 102 SER A O 6
ATOM 10216 N N . PRO A 1 100 ? -2.439 2.606 8.580 1.00 0.21 103 PRO A N 6
ATOM 10217 C CA . PRO A 1 100 ? -1.030 2.676 8.957 1.00 0.23 103 PRO A CA 6
ATOM 10218 C C . PRO A 1 100 ? -0.235 1.533 8.334 1.00 0.20 103 PRO A C 6
ATOM 10219 O O . PRO A 1 100 ? -0.809 0.674 7.660 1.00 0.27 103 PRO A O 6
ATOM 10230 N N . ILE A 1 101 ? 1.077 1.542 8.547 1.00 0.17 104 ILE A N 6
ATOM 10231 C CA . ILE A 1 101 ? 1.967 0.494 8.034 1.00 0.15 104 ILE A CA 6
ATOM 10232 C C . ILE A 1 101 ? 1.459 -0.911 8.372 1.00 0.14 104 ILE A C 6
ATOM 10233 O O . ILE A 1 101 ? 1.642 -1.393 9.490 1.00 0.20 104 ILE A O 6
ATOM 10249 N N . VAL A 1 102 ? 0.826 -1.559 7.404 1.00 0.13 105 VAL A N 6
ATOM 10250 C CA . VAL A 1 102 ? 0.360 -2.928 7.571 1.00 0.15 105 VAL A CA 6
ATOM 10251 C C . VAL A 1 102 ? 1.228 -3.885 6.753 1.00 0.15 105 VAL A C 6
ATOM 10252 O O . VAL A 1 102 ? 1.339 -3.758 5.531 1.00 0.17 105 VAL A O 6
ATOM 10265 N N . GLN A 1 103 ? 1.873 -4.824 7.434 1.00 0.18 106 GLN A N 6
ATOM 10266 C CA . GLN A 1 103 ? 2.743 -5.778 6.767 1.00 0.20 106 GLN A CA 6
ATOM 10267 C C . GLN A 1 103 ? 1.945 -6.971 6.258 1.00 0.23 106 GLN A C 6
ATOM 10268 O O . GLN A 1 103 ? 0.926 -7.348 6.842 1.00 0.29 106 GLN A O 6
ATOM 10282 N N . THR A 1 104 ? 2.420 -7.554 5.172 1.00 0.22 107 THR A N 6
ATOM 10283 C CA . THR A 1 104 ? 1.759 -8.682 4.542 1.00 0.27 107 THR A CA 6
ATOM 10284 C C . THR A 1 104 ? 2.718 -9.854 4.369 1.00 0.34 107 THR A C 6
ATOM 10285 O O . THR A 1 104 ? 3.845 -9.812 4.866 1.00 0.37 107 THR A O 6
ATOM 10296 N N . ASP A 1 105 ? 2.277 -10.888 3.664 1.00 0.40 108 ASP A N 6
ATOM 10297 C CA . ASP A 1 105 ? 3.102 -12.071 3.435 1.00 0.49 108 ASP A CA 6
ATOM 10298 C C . ASP A 1 105 ? 4.381 -11.724 2.672 1.00 0.45 108 ASP A C 6
ATOM 10299 O O . ASP A 1 105 ? 5.435 -12.309 2.919 1.00 0.53 108 ASP A O 6
ATOM 10308 N N . SER A 1 106 ? 4.300 -10.766 1.759 1.00 0.39 109 SER A N 6
ATOM 10309 C CA . SER A 1 106 ? 5.473 -10.369 0.999 1.00 0.43 109 SER A CA 6
ATOM 10310 C C . SER A 1 106 ? 6.115 -9.130 1.614 1.00 0.53 109 SER A C 6
ATOM 10311 O O . SER A 1 106 ? 7.238 -9.202 2.097 1.00 1.09 109 SER A O 6
ATOM 10319 N N . GLY A 1 107 ? 5.391 -8.015 1.683 1.00 0.22 110 GLY A N 6
ATOM 10320 C CA . GLY A 1 107 ? 6.020 -6.800 2.136 1.00 0.19 110 GLY A CA 6
ATOM 10321 C C . GLY A 1 107 ? 5.100 -5.888 2.912 1.00 0.16 110 GLY A C 6
ATOM 10322 O O . GLY A 1 107 ? 4.358 -6.323 3.789 1.00 0.24 110 GLY A O 6
ATOM 10326 N N . LEU A 1 108 ? 5.142 -4.622 2.558 1.00 0.12 111 LEU A N 6
ATOM 10327 C CA . LEU A 1 108 ? 4.495 -3.563 3.325 1.00 0.11 111 LEU A CA 6
ATOM 10328 C C . LEU A 1 108 ? 3.365 -2.919 2.538 1.00 0.11 111 LEU A C 6
ATOM 10329 O O . LEU A 1 108 ? 3.426 -2.835 1.314 1.00 0.13 111 LEU A O 6
ATOM 10345 N N . HIS A 1 109 ? 2.333 -2.467 3.240 1.00 0.11 112 HIS A N 6
ATOM 10346 C CA . HIS A 1 109 ? 1.201 -1.813 2.595 1.00 0.12 112 HIS A CA 6
ATOM 10347 C C . HIS A 1 109 ? 0.631 -0.685 3.438 1.00 0.14 112 HIS A C 6
ATOM 10348 O O . HIS A 1 109 ? 0.746 -0.681 4.661 1.00 0.22 112 HIS A O 6
ATOM 10363 N N . ILE A 1 110 ? 0.050 0.286 2.749 1.00 0.12 113 ILE A N 6
ATOM 10364 C CA . ILE A 1 110 ? -0.901 1.211 3.337 1.00 0.13 113 ILE A CA 6
ATOM 10365 C C . ILE A 1 110 ? -2.080 1.333 2.384 1.00 0.12 113 ILE A C 6
ATOM 10366 O O . ILE A 1 110 ? -1.897 1.266 1.164 1.00 0.14 113 ILE A O 6
ATOM 10382 N N . ILE A 1 111 ? -3.281 1.466 2.918 1.00 0.11 114 ILE A N 6
ATOM 10383 C CA . ILE A 1 111 ? -4.469 1.523 2.078 1.00 0.11 114 ILE A CA 6
ATOM 10384 C C . ILE A 1 111 ? -5.374 2.666 2.506 1.00 0.11 114 ILE A C 6
ATOM 10385 O O . ILE A 1 111 ? -5.565 2.890 3.698 1.00 0.12 114 ILE A O 6
ATOM 10401 N N . LYS A 1 112 ? -5.926 3.386 1.543 1.00 0.13 115 LYS A N 6
ATOM 10402 C CA . LYS A 1 112 ? -6.936 4.389 1.837 1.00 0.14 115 LYS A CA 6
ATOM 10403 C C . LYS A 1 112 ? -8.214 4.061 1.072 1.00 0.15 115 LYS A C 6
ATOM 10404 O O . LYS A 1 112 ? -8.172 3.712 -0.107 1.00 0.16 115 LYS A O 6
ATOM 10423 N N . ARG A 1 113 ? -9.344 4.152 1.749 1.00 0.15 116 ARG A N 6
ATOM 10424 C CA . ARG A 1 113 ? -10.617 3.764 1.156 1.00 0.17 116 ARG A CA 6
ATOM 10425 C C . ARG A 1 113 ? -11.215 4.908 0.345 1.00 0.19 116 ARG A C 6
ATOM 10426 O O . ARG A 1 113 ? -11.429 6.002 0.862 1.00 0.22 116 ARG A O 6
ATOM 10447 N N . LEU A 1 114 ? -11.474 4.645 -0.929 1.00 0.22 117 LEU A N 6
ATOM 10448 C CA . LEU A 1 114 ? -12.057 5.641 -1.818 1.00 0.27 117 LEU A CA 6
ATOM 10449 C C . LEU A 1 114 ? -13.573 5.516 -1.851 1.00 0.29 117 LEU A C 6
ATOM 10450 O O . LEU A 1 114 ? -14.283 6.507 -2.025 1.00 0.37 117 LEU A O 6
ATOM 10466 N N . ALA A 1 115 ? -14.060 4.292 -1.707 1.00 0.26 118 ALA A N 6
ATOM 10467 C CA . ALA A 1 115 ? -15.490 4.032 -1.709 1.00 0.30 118 ALA A CA 6
ATOM 10468 C C . ALA A 1 115 ? -15.779 2.690 -1.058 1.00 0.30 118 ALA A C 6
ATOM 10469 O O . ALA A 1 115 ? -15.754 1.665 -1.768 1.00 1.10 118 ALA A O 6
ATOM 10477 N N . MET A 1 1 ? -24.196 -1.331 2.638 1.00 4.59 4 MET A N 7
ATOM 10478 C CA . MET A 1 1 ? -25.017 -2.401 2.028 1.00 4.13 4 MET A CA 7
ATOM 10479 C C . MET A 1 1 ? -24.470 -2.764 0.650 1.00 3.08 4 MET A C 7
ATOM 10480 O O . MET A 1 1 ? -25.205 -2.783 -0.341 1.00 3.52 4 MET A O 7
ATOM 10496 N N . SER A 1 2 ? -23.172 -3.034 0.595 1.00 2.21 5 SER A N 7
ATOM 10497 C CA . SER A 1 2 ? -22.508 -3.392 -0.647 1.00 1.64 5 SER A CA 7
ATOM 10498 C C . SER A 1 2 ? -21.314 -4.287 -0.372 1.00 1.29 5 SER A C 7
ATOM 10499 O O . SER A 1 2 ? -20.725 -4.245 0.710 1.00 1.48 5 SER A O 7
ATOM 10507 N N . GLU A 1 3 ? -20.972 -5.104 -1.354 1.00 1.02 6 GLU A N 7
ATOM 10508 C CA . GLU A 1 3 ? -19.816 -5.979 -1.244 1.00 0.78 6 GLU A CA 7
ATOM 10509 C C . GLU A 1 3 ? -18.649 -5.391 -2.024 1.00 0.71 6 GLU A C 7
ATOM 10510 O O . GLU A 1 3 ? -17.488 -5.635 -1.703 1.00 1.06 6 GLU A O 7
ATOM 10522 N N . LYS A 1 4 ? -18.975 -4.604 -3.045 1.00 0.57 7 LYS A N 7
ATOM 10523 C CA . LYS A 1 4 ? -17.966 -3.975 -3.882 1.00 0.51 7 LYS A CA 7
ATOM 10524 C C . LYS A 1 4 ? -17.312 -2.805 -3.163 1.00 0.42 7 LYS A C 7
ATOM 10525 O O . LYS A 1 4 ? -17.959 -1.810 -2.829 1.00 0.60 7 LYS A O 7
ATOM 10544 N N . LEU A 1 5 ? -16.029 -2.960 -2.917 1.00 0.33 8 LEU A N 7
ATOM 10545 C CA . LEU A 1 5 ? -15.222 -1.956 -2.256 1.00 0.26 8 LEU A CA 7
ATOM 10546 C C . LEU A 1 5 ? -14.175 -1.458 -3.248 1.00 0.22 8 LEU A C 7
ATOM 10547 O O . LEU A 1 5 ? -13.887 -2.132 -4.233 1.00 0.22 8 LEU A O 7
ATOM 10563 N N . ARG A 1 6 ? -13.639 -0.281 -3.011 1.00 0.24 9 ARG A N 7
ATOM 10564 C CA . ARG A 1 6 ? -12.559 0.256 -3.823 1.00 0.23 9 ARG A CA 7
ATOM 10565 C C . ARG A 1 6 ? -11.535 0.895 -2.905 1.00 0.20 9 ARG A C 7
ATOM 10566 O O . ARG A 1 6 ? -11.903 1.662 -2.018 1.00 0.21 9 ARG A O 7
ATOM 10587 N N . ALA A 1 7 ? -10.265 0.568 -3.083 1.00 0.20 10 ALA A N 7
ATOM 10588 C CA . ALA A 1 7 ? -9.237 1.119 -2.212 1.00 0.17 10 ALA A CA 7
ATOM 10589 C C . ALA A 1 7 ? -7.932 1.385 -2.950 1.00 0.16 10 ALA A C 7
ATOM 10590 O O . ALA A 1 7 ? -7.644 0.770 -3.979 1.00 0.17 10 ALA A O 7
ATOM 10597 N N . ALA A 1 8 ? -7.152 2.312 -2.411 1.00 0.17 11 ALA A N 7
ATOM 10598 C CA . ALA A 1 8 ? -5.837 2.629 -2.945 1.00 0.18 11 ALA A CA 7
ATOM 10599 C C . ALA A 1 8 ? -4.772 2.143 -1.988 1.00 0.17 11 ALA A C 7
ATOM 10600 O O . ALA A 1 8 ? -4.866 2.374 -0.786 1.00 0.19 11 ALA A O 7
ATOM 10607 N N . HIS A 1 9 ? -3.759 1.480 -2.515 1.00 0.16 12 HIS A N 7
ATOM 10608 C CA . HIS A 1 9 ? -2.778 0.829 -1.667 1.00 0.16 12 HIS A CA 7
ATOM 10609 C C . HIS A 1 9 ? -1.365 1.007 -2.214 1.00 0.15 12 HIS A C 7
ATOM 10610 O O . HIS A 1 9 ? -1.148 0.992 -3.427 1.00 0.19 12 HIS A O 7
ATOM 10625 N N . LEU A 1 10 ? -0.414 1.165 -1.311 1.00 0.15 13 LEU A N 7
ATOM 10626 C CA . LEU A 1 10 ? 0.987 1.285 -1.680 1.00 0.14 13 LEU A CA 7
ATOM 10627 C C . LEU A 1 10 ? 1.724 0.041 -1.196 1.00 0.16 13 LEU A C 7
ATOM 10628 O O . LEU A 1 10 ? 1.496 -0.417 -0.080 1.00 0.24 13 LEU A O 7
ATOM 10644 N N . LEU A 1 11 ? 2.565 -0.524 -2.050 1.00 0.13 14 LEU A N 7
ATOM 10645 C CA . LEU A 1 11 ? 3.299 -1.740 -1.718 1.00 0.14 14 LEU A CA 7
ATOM 10646 C C . LEU A 1 11 ? 4.801 -1.493 -1.713 1.00 0.16 14 LEU A C 7
ATOM 10647 O O . LEU A 1 11 ? 5.370 -1.059 -2.710 1.00 0.27 14 LEU A O 7
ATOM 10663 N N . VAL A 1 12 ? 5.434 -1.766 -0.585 1.00 0.13 15 VAL A N 7
ATOM 10664 C CA . VAL A 1 12 ? 6.883 -1.691 -0.489 1.00 0.13 15 VAL A CA 7
ATOM 10665 C C . VAL A 1 12 ? 7.466 -3.094 -0.384 1.00 0.13 15 VAL A C 7
ATOM 10666 O O . VAL A 1 12 ? 6.957 -3.934 0.364 1.00 0.15 15 VAL A O 7
ATOM 10679 N N . LYS A 1 13 ? 8.506 -3.347 -1.157 1.00 0.15 16 LYS A N 7
ATOM 10680 C CA . LYS A 1 13 ? 9.210 -4.617 -1.115 1.00 0.17 16 LYS A CA 7
ATOM 10681 C C . LYS A 1 13 ? 10.550 -4.430 -0.420 1.00 0.16 16 LYS A C 7
ATOM 10682 O O . LYS A 1 13 ? 11.146 -3.355 -0.499 1.00 0.24 16 LYS A O 7
ATOM 10701 N N . PHE A 1 14 ? 11.030 -5.465 0.247 1.00 0.17 17 PHE A N 7
ATOM 10702 C CA . PHE A 1 14 ? 12.291 -5.377 0.960 1.00 0.17 17 PHE A CA 7
ATOM 10703 C C . PHE A 1 14 ? 13.107 -6.643 0.768 1.00 0.19 17 PHE A C 7
ATOM 10704 O O . PHE A 1 14 ? 12.581 -7.672 0.343 1.00 0.21 17 PHE A O 7
ATOM 10721 N N . SER A 1 15 ? 14.400 -6.542 1.033 1.00 0.22 18 SER A N 7
ATOM 10722 C CA . SER A 1 15 ? 15.312 -7.660 0.880 1.00 0.26 18 SER A CA 7
ATOM 10723 C C . SER A 1 15 ? 14.805 -8.891 1.633 1.00 0.30 18 SER A C 7
ATOM 10724 O O . SER A 1 15 ? 14.792 -8.917 2.867 1.00 0.30 18 SER A O 7
ATOM 10732 N N . GLY A 1 16 ? 14.377 -9.899 0.882 1.00 0.35 19 GLY A N 7
ATOM 10733 C CA . GLY A 1 16 ? 13.924 -11.130 1.490 1.00 0.45 19 GLY A CA 7
ATOM 10734 C C . GLY A 1 16 ? 12.415 -11.222 1.635 1.00 0.42 19 GLY A C 7
ATOM 10735 O O . GLY A 1 16 ? 11.918 -12.133 2.293 1.00 0.53 19 GLY A O 7
ATOM 10739 N N . SER A 1 17 ? 11.667 -10.298 1.039 1.00 0.34 20 SER A N 7
ATOM 10740 C CA . SER A 1 17 ? 10.215 -10.315 1.185 1.00 0.41 20 SER A CA 7
ATOM 10741 C C . SER A 1 17 ? 9.562 -11.122 0.059 1.00 0.40 20 SER A C 7
ATOM 10742 O O . SER A 1 17 ? 8.617 -10.661 -0.589 1.00 0.45 20 SER A O 7
ATOM 10750 N N . ARG A 1 18 ? 10.090 -12.326 -0.174 1.00 0.43 21 ARG A N 7
ATOM 10751 C CA . ARG A 1 18 ? 9.619 -13.228 -1.236 1.00 0.49 21 ARG A CA 7
ATOM 10752 C C . ARG A 1 18 ? 10.005 -12.712 -2.623 1.00 0.51 21 ARG A C 7
ATOM 10753 O O . ARG A 1 18 ? 10.288 -13.498 -3.526 1.00 0.60 21 ARG A O 7
ATOM 10774 N N . ASN A 1 19 ? 10.013 -11.395 -2.790 1.00 0.51 22 ASN A N 7
ATOM 10775 C CA . ASN A 1 19 ? 10.364 -10.779 -4.063 1.00 0.62 22 ASN A CA 7
ATOM 10776 C C . ASN A 1 19 ? 11.154 -9.495 -3.832 1.00 0.58 22 ASN A C 7
ATOM 10777 O O . ASN A 1 19 ? 10.569 -8.421 -3.679 1.00 0.64 22 ASN A O 7
ATOM 10788 N N . PRO A 1 20 ? 12.487 -9.588 -3.781 1.00 0.55 23 PRO A N 7
ATOM 10789 C CA . PRO A 1 20 ? 13.371 -8.433 -3.577 1.00 0.61 23 PRO A CA 7
ATOM 10790 C C . PRO A 1 20 ? 13.487 -7.538 -4.818 1.00 0.79 23 PRO A C 7
ATOM 10791 O O . PRO A 1 20 ? 14.589 -7.256 -5.284 1.00 1.71 23 PRO A O 7
ATOM 10802 N N . VAL A 1 21 ? 12.352 -7.082 -5.330 1.00 0.39 24 VAL A N 7
ATOM 10803 C CA . VAL A 1 21 ? 12.295 -6.215 -6.510 1.00 0.36 24 VAL A CA 7
ATOM 10804 C C . VAL A 1 21 ? 11.121 -5.255 -6.373 1.00 0.32 24 VAL A C 7
ATOM 10805 O O . VAL A 1 21 ? 9.981 -5.694 -6.270 1.00 0.35 24 VAL A O 7
ATOM 10818 N N . SER A 1 22 ? 11.397 -3.958 -6.325 1.00 0.32 25 SER A N 7
ATOM 10819 C CA . SER A 1 22 ? 10.342 -2.961 -6.221 1.00 0.32 25 SER A CA 7
ATOM 10820 C C . SER A 1 22 ? 10.163 -2.236 -7.554 1.00 0.32 25 SER A C 7
ATOM 10821 O O . SER A 1 22 ? 11.117 -2.109 -8.317 1.00 0.36 25 SER A O 7
ATOM 10829 N N . ARG A 1 23 ? 8.945 -1.749 -7.827 1.00 0.32 26 ARG A N 7
ATOM 10830 C CA . ARG A 1 23 ? 8.712 -0.870 -8.984 1.00 0.34 26 ARG A CA 7
ATOM 10831 C C . ARG A 1 23 ? 9.451 0.442 -8.793 1.00 0.37 26 ARG A C 7
ATOM 10832 O O . ARG A 1 23 ? 9.629 1.213 -9.737 1.00 0.44 26 ARG A O 7
ATOM 10853 N N . ARG A 1 24 ? 9.884 0.678 -7.559 1.00 0.36 27 ARG A N 7
ATOM 10854 C CA . ARG A 1 24 ? 10.646 1.865 -7.217 1.00 0.44 27 ARG A CA 7
ATOM 10855 C C . ARG A 1 24 ? 12.000 1.812 -7.902 1.00 0.53 27 ARG A C 7
ATOM 10856 O O . ARG A 1 24 ? 12.511 2.825 -8.376 1.00 0.73 27 ARG A O 7
ATOM 10877 N N . THR A 1 25 ? 12.579 0.617 -7.948 1.00 0.45 28 THR A N 7
ATOM 10878 C CA . THR A 1 25 ? 13.903 0.443 -8.511 1.00 0.53 28 THR A CA 7
ATOM 10879 C C . THR A 1 25 ? 13.830 -0.214 -9.884 1.00 0.55 28 THR A C 7
ATOM 10880 O O . THR A 1 25 ? 14.603 0.101 -10.788 1.00 0.67 28 THR A O 7
ATOM 10891 N N . GLY A 1 26 ? 12.868 -1.119 -10.033 1.00 0.47 29 GLY A N 7
ATOM 10892 C CA . GLY A 1 26 ? 12.707 -1.852 -11.275 1.00 0.52 29 GLY A CA 7
ATOM 10893 C C . GLY A 1 26 ? 13.793 -2.892 -11.467 1.00 0.58 29 GLY A C 7
ATOM 10894 O O . GLY A 1 26 ? 13.903 -3.503 -12.532 1.00 0.82 29 GLY A O 7
ATOM 10898 N N . ASP A 1 27 ? 14.598 -3.090 -10.431 1.00 0.53 30 ASP A N 7
ATOM 10899 C CA . ASP A 1 27 ? 15.705 -4.034 -10.485 1.00 0.58 30 ASP A CA 7
ATOM 10900 C C . ASP A 1 27 ? 15.683 -4.944 -9.266 1.00 0.55 30 ASP A C 7
ATOM 10901 O O . ASP A 1 27 ? 15.398 -6.135 -9.371 1.00 0.84 30 ASP A O 7
ATOM 10910 N N . SER A 1 28 ? 15.989 -4.378 -8.110 1.00 0.53 31 SER A N 7
ATOM 10911 C CA . SER A 1 28 ? 15.956 -5.118 -6.862 1.00 0.50 31 SER A CA 7
ATOM 10912 C C . SER A 1 28 ? 15.726 -4.178 -5.689 1.00 0.42 31 SER A C 7
ATOM 10913 O O . SER A 1 28 ? 15.947 -2.975 -5.802 1.00 0.48 31 SER A O 7
ATOM 10921 N N . THR A 1 29 ? 15.228 -4.721 -4.592 1.00 0.34 32 THR A N 7
ATOM 10922 C CA . THR A 1 29 ? 15.107 -3.961 -3.354 1.00 0.29 32 THR A CA 7
ATOM 10923 C C . THR A 1 29 ? 15.822 -4.705 -2.220 1.00 0.27 32 THR A C 7
ATOM 10924 O O . THR A 1 29 ? 15.486 -4.581 -1.044 1.00 0.28 32 THR A O 7
ATOM 10935 N N . ALA A 1 30 ? 16.834 -5.476 -2.605 1.00 0.31 33 ALA A N 7
ATOM 10936 C CA . ALA A 1 30 ? 17.650 -6.237 -1.665 1.00 0.32 33 ALA A CA 7
ATOM 10937 C C . ALA A 1 30 ? 18.527 -5.323 -0.798 1.00 0.34 33 ALA A C 7
ATOM 10938 O O . ALA A 1 30 ? 19.214 -5.778 0.118 1.00 0.37 33 ALA A O 7
ATOM 10945 N N . ASP A 1 31 ? 18.498 -4.038 -1.104 1.00 0.35 34 ASP A N 7
ATOM 10946 C CA . ASP A 1 31 ? 19.305 -3.039 -0.401 1.00 0.40 34 ASP A CA 7
ATOM 10947 C C . ASP A 1 31 ? 18.588 -2.551 0.855 1.00 0.36 34 ASP A C 7
ATOM 10948 O O . ASP A 1 31 ? 19.215 -2.114 1.821 1.00 0.43 34 ASP A O 7
ATOM 10957 N N . VAL A 1 32 ? 17.272 -2.656 0.839 1.00 0.31 35 VAL A N 7
ATOM 10958 C CA . VAL A 1 32 ? 16.442 -2.148 1.919 1.00 0.28 35 VAL A CA 7
ATOM 10959 C C . VAL A 1 32 ? 15.828 -3.303 2.710 1.00 0.25 35 VAL A C 7
ATOM 10960 O O . VAL A 1 32 ? 15.343 -4.272 2.133 1.00 0.25 35 VAL A O 7
ATOM 10973 N N . THR A 1 33 ? 15.869 -3.197 4.036 1.00 0.25 36 THR A N 7
ATOM 10974 C CA . THR A 1 33 ? 15.357 -4.247 4.904 1.00 0.27 36 THR A CA 7
ATOM 10975 C C . THR A 1 33 ? 13.908 -3.969 5.243 1.00 0.23 36 THR A C 7
ATOM 10976 O O . THR A 1 33 ? 13.376 -2.947 4.824 1.00 0.20 36 THR A O 7
ATOM 10987 N N . TYR A 1 34 ? 13.265 -4.840 6.009 1.00 0.26 37 TYR A N 7
ATOM 10988 C CA . TYR A 1 34 ? 11.890 -4.580 6.405 1.00 0.27 37 TYR A CA 7
ATOM 10989 C C . TYR A 1 34 ? 11.831 -3.303 7.240 1.00 0.23 37 TYR A C 7
ATOM 10990 O O . TYR A 1 34 ? 10.851 -2.570 7.196 1.00 0.23 37 TYR A O 7
ATOM 11008 N N . GLU A 1 35 ? 12.917 -3.019 7.953 1.00 0.23 38 GLU A N 7
ATOM 11009 C CA . GLU A 1 35 ? 13.012 -1.802 8.748 1.00 0.24 38 GLU A CA 7
ATOM 11010 C C . GLU A 1 35 ? 13.179 -0.589 7.845 1.00 0.24 38 GLU A C 7
ATOM 11011 O O . GLU A 1 35 ? 12.475 0.404 7.999 1.00 0.26 38 GLU A O 7
ATOM 11023 N N . ASP A 1 36 ? 14.106 -0.678 6.893 1.00 0.24 39 ASP A N 7
ATOM 11024 C CA . ASP A 1 36 ? 14.330 0.418 5.946 1.00 0.26 39 ASP A CA 7
ATOM 11025 C C . ASP A 1 36 ? 13.088 0.619 5.091 1.00 0.22 39 ASP A C 7
ATOM 11026 O O . ASP A 1 36 ? 12.807 1.722 4.619 1.00 0.23 39 ASP A O 7
ATOM 11035 N N . ALA A 1 37 ? 12.360 -0.469 4.894 1.00 0.19 40 ALA A N 7
ATOM 11036 C CA . ALA A 1 37 ? 11.116 -0.450 4.140 1.00 0.18 40 ALA A CA 7
ATOM 11037 C C . ALA A 1 37 ? 10.016 0.227 4.937 1.00 0.16 40 ALA A C 7
ATOM 11038 O O . ALA A 1 37 ? 9.291 1.068 4.413 1.00 0.17 40 ALA A O 7
ATOM 11045 N N . ILE A 1 38 ? 9.891 -0.139 6.210 1.00 0.16 41 ILE A N 7
ATOM 11046 C CA . ILE A 1 38 ? 8.934 0.516 7.091 1.00 0.18 41 ILE A CA 7
ATOM 11047 C C . ILE A 1 38 ? 9.291 1.980 7.231 1.00 0.20 41 ILE A C 7
ATOM 11048 O O . ILE A 1 38 ? 8.416 2.846 7.245 1.00 0.21 41 ILE A O 7
ATOM 11064 N N . LYS A 1 39 ? 10.584 2.246 7.292 1.00 0.22 42 LYS A N 7
ATOM 11065 C CA . LYS A 1 39 ? 11.078 3.603 7.388 1.00 0.28 42 LYS A CA 7
ATOM 11066 C C . LYS A 1 39 ? 10.648 4.405 6.169 1.00 0.28 42 LYS A C 7
ATOM 11067 O O . LYS A 1 39 ? 10.428 5.612 6.251 1.00 0.37 42 LYS A O 7
ATOM 11086 N N . GLU A 1 40 ? 10.496 3.712 5.050 1.00 0.22 43 GLU A N 7
ATOM 11087 C CA . GLU A 1 40 ? 10.149 4.356 3.795 1.00 0.25 43 GLU A CA 7
ATOM 11088 C C . GLU A 1 40 ? 8.641 4.468 3.666 1.00 0.18 43 GLU A C 7
ATOM 11089 O O . GLU A 1 40 ? 8.113 5.537 3.356 1.00 0.18 43 GLU A O 7
ATOM 11101 N N . LEU A 1 41 ? 7.952 3.365 3.937 1.00 0.16 44 LEU A N 7
ATOM 11102 C CA . LEU A 1 41 ? 6.501 3.339 3.850 1.00 0.15 44 LEU A CA 7
ATOM 11103 C C . LEU A 1 41 ? 5.911 4.382 4.788 1.00 0.14 44 LEU A C 7
ATOM 11104 O O . LEU A 1 41 ? 4.941 5.049 4.451 1.00 0.16 44 LEU A O 7
ATOM 11120 N N . GLN A 1 42 ? 6.524 4.523 5.962 1.00 0.14 45 GLN A N 7
ATOM 11121 C CA . GLN A 1 42 ? 6.090 5.504 6.951 1.00 0.14 45 GLN A CA 7
ATOM 11122 C C . GLN A 1 42 ? 6.216 6.933 6.437 1.00 0.17 45 GLN A C 7
ATOM 11123 O O . GLN A 1 42 ? 5.372 7.770 6.737 1.00 0.27 45 GLN A O 7
ATOM 11137 N N . LYS A 1 43 ? 7.250 7.205 5.653 1.00 0.14 46 LYS A N 7
ATOM 11138 C CA . LYS A 1 43 ? 7.467 8.550 5.130 1.00 0.17 46 LYS A CA 7
ATOM 11139 C C . LYS A 1 43 ? 6.420 8.896 4.076 1.00 0.18 46 LYS A C 7
ATOM 11140 O O . LYS A 1 43 ? 5.849 9.985 4.091 1.00 0.21 46 LYS A O 7
ATOM 11159 N N . TRP A 1 44 ? 6.171 7.970 3.160 1.00 0.16 47 TRP A N 7
ATOM 11160 C CA . TRP A 1 44 ? 5.146 8.176 2.144 1.00 0.19 47 TRP A CA 7
ATOM 11161 C C . TRP A 1 44 ? 3.761 8.187 2.779 1.00 0.19 47 TRP A C 7
ATOM 11162 O O . TRP A 1 44 ? 2.945 9.052 2.472 1.00 0.22 47 TRP A O 7
ATOM 11183 N N . SER A 1 45 ? 3.515 7.243 3.682 1.00 0.17 48 SER A N 7
ATOM 11184 C CA . SER A 1 45 ? 2.276 7.204 4.449 1.00 0.19 48 SER A CA 7
ATOM 11185 C C . SER A 1 45 ? 2.085 8.515 5.211 1.00 0.20 48 SER A C 7
ATOM 11186 O O . SER A 1 45 ? 0.963 8.986 5.391 1.00 0.28 48 SER A O 7
ATOM 11194 N N . GLN A 1 46 ? 3.193 9.109 5.642 1.00 0.17 49 GLN A N 7
ATOM 11195 C CA . GLN A 1 46 ? 3.164 10.388 6.336 1.00 0.17 49 GLN A CA 7
ATOM 11196 C C . GLN A 1 46 ? 2.733 11.497 5.383 1.00 0.18 49 GLN A C 7
ATOM 11197 O O . GLN A 1 46 ? 1.780 12.223 5.654 1.00 0.21 49 GLN A O 7
ATOM 11211 N N . ARG A 1 47 ? 3.439 11.608 4.262 1.00 0.16 50 ARG A N 7
ATOM 11212 C CA . ARG A 1 47 ? 3.161 12.637 3.263 1.00 0.16 50 ARG A CA 7
ATOM 11213 C C . ARG A 1 47 ? 1.747 12.514 2.710 1.00 0.14 50 ARG A C 7
ATOM 11214 O O . ARG A 1 47 ? 1.045 13.509 2.568 1.00 0.15 50 ARG A O 7
ATOM 11235 N N . ILE A 1 48 ? 1.342 11.297 2.383 1.00 0.13 51 ILE A N 7
ATOM 11236 C CA . ILE A 1 48 ? -0.009 11.044 1.902 1.00 0.13 51 ILE A CA 7
ATOM 11237 C C . ILE A 1 48 ? -1.044 11.473 2.944 1.00 0.16 51 ILE A C 7
ATOM 11238 O O . ILE A 1 48 ? -2.071 12.071 2.611 1.00 0.20 51 ILE A O 7
ATOM 11254 N N . ALA A 1 49 ? -0.753 11.190 4.210 1.00 0.16 52 ALA A N 7
ATOM 11255 C CA . ALA A 1 49 ? -1.657 11.528 5.302 1.00 0.20 52 ALA A CA 7
ATOM 11256 C C . ALA A 1 49 ? -1.693 13.033 5.557 1.00 0.22 52 ALA A C 7
ATOM 11257 O O . ALA A 1 49 ? -2.750 13.593 5.854 1.00 0.27 52 ALA A O 7
ATOM 11264 N N . SER A 1 50 ? -0.540 13.682 5.449 1.00 0.22 53 SER A N 7
ATOM 11265 C CA . SER A 1 50 ? -0.453 15.117 5.688 1.00 0.26 53 SER A CA 7
ATOM 11266 C C . SER A 1 50 ? -0.967 15.902 4.486 1.00 0.28 53 SER A C 7
ATOM 11267 O O . SER A 1 50 ? -1.530 16.989 4.630 1.00 0.35 53 SER A O 7
ATOM 11275 N N . GLY A 1 51 ? -0.799 15.330 3.303 1.00 0.25 54 GLY A N 7
ATOM 11276 C CA . GLY A 1 51 ? -1.228 15.988 2.090 1.00 0.28 54 GLY A CA 7
ATOM 11277 C C . GLY A 1 51 ? -0.053 16.511 1.296 1.00 0.26 54 GLY A C 7
ATOM 11278 O O . GLY A 1 51 ? -0.229 17.162 0.266 1.00 0.30 54 GLY A O 7
ATOM 11282 N N . GLU A 1 52 ? 1.149 16.233 1.795 1.00 0.23 55 GLU A N 7
ATOM 11283 C CA . GLU A 1 52 ? 2.381 16.620 1.137 1.00 0.23 55 GLU A CA 7
ATOM 11284 C C . GLU A 1 52 ? 2.424 16.082 -0.295 1.00 0.20 55 GLU A C 7
ATOM 11285 O O . GLU A 1 52 ? 2.747 16.811 -1.231 1.00 0.24 55 GLU A O 7
ATOM 11297 N N . VAL A 1 53 ? 2.086 14.809 -0.453 1.00 0.17 56 VAL A N 7
ATOM 11298 C CA . VAL A 1 53 ? 1.896 14.221 -1.773 1.00 0.15 56 VAL A CA 7
ATOM 11299 C C . VAL A 1 53 ? 0.630 13.390 -1.778 1.00 0.15 56 VAL A C 7
ATOM 11300 O O . VAL A 1 53 ? 0.185 12.918 -0.730 1.00 0.19 56 VAL A O 7
ATOM 11313 N N . SER A 1 54 ? 0.051 13.214 -2.950 1.00 0.13 57 SER A N 7
ATOM 11314 C CA . SER A 1 54 ? -1.143 12.412 -3.081 1.00 0.15 57 SER A CA 7
ATOM 11315 C C . SER A 1 54 ? -0.765 10.941 -3.047 1.00 0.15 57 SER A C 7
ATOM 11316 O O . SER A 1 54 ? 0.378 10.593 -3.367 1.00 0.18 57 SER A O 7
ATOM 11324 N N . PHE A 1 55 ? -1.700 10.084 -2.665 1.00 0.16 58 PHE A N 7
ATOM 11325 C CA . PHE A 1 55 ? -1.449 8.651 -2.649 1.00 0.16 58 PHE A CA 7
ATOM 11326 C C . PHE A 1 55 ? -0.959 8.212 -4.027 1.00 0.18 58 PHE A C 7
ATOM 11327 O O . PHE A 1 55 ? -0.025 7.418 -4.152 1.00 0.19 58 PHE A O 7
ATOM 11344 N N . GLU A 1 56 ? -1.577 8.791 -5.051 1.00 0.20 59 GLU A N 7
ATOM 11345 C CA . GLU A 1 56 ? -1.246 8.497 -6.440 1.00 0.22 59 GLU A CA 7
ATOM 11346 C C . GLU A 1 56 ? 0.223 8.779 -6.741 1.00 0.24 59 GLU A C 7
ATOM 11347 O O . GLU A 1 56 ? 0.898 7.966 -7.375 1.00 0.31 59 GLU A O 7
ATOM 11359 N N . GLU A 1 57 ? 0.719 9.922 -6.272 1.00 0.23 60 GLU A N 7
ATOM 11360 C CA . GLU A 1 57 ? 2.080 10.350 -6.581 1.00 0.24 60 GLU A CA 7
ATOM 11361 C C . GLU A 1 57 ? 3.104 9.386 -5.997 1.00 0.23 60 GLU A C 7
ATOM 11362 O O . GLU A 1 57 ? 4.049 8.984 -6.673 1.00 0.26 60 GLU A O 7
ATOM 11374 N N . ALA A 1 58 ? 2.907 9.005 -4.745 1.00 0.22 61 ALA A N 7
ATOM 11375 C CA . ALA A 1 58 ? 3.833 8.101 -4.085 1.00 0.23 61 ALA A CA 7
ATOM 11376 C C . ALA A 1 58 ? 3.726 6.695 -4.664 1.00 0.22 61 ALA A C 7
ATOM 11377 O O . ALA A 1 58 ? 4.735 6.050 -4.939 1.00 0.26 61 ALA A O 7
ATOM 11384 N N . ALA A 1 59 ? 2.497 6.239 -4.875 1.00 0.20 62 ALA A N 7
ATOM 11385 C CA . ALA A 1 59 ? 2.248 4.880 -5.338 1.00 0.20 62 ALA A CA 7
ATOM 11386 C C . ALA A 1 59 ? 2.843 4.622 -6.723 1.00 0.21 62 ALA A C 7
ATOM 11387 O O . ALA A 1 59 ? 3.489 3.603 -6.942 1.00 0.24 62 ALA A O 7
ATOM 11394 N N . SER A 1 60 ? 2.629 5.549 -7.644 1.00 0.21 63 SER A N 7
ATOM 11395 C CA . SER A 1 60 ? 3.089 5.399 -9.024 1.00 0.23 63 SER A CA 7
ATOM 11396 C C . SER A 1 60 ? 4.609 5.225 -9.131 1.00 0.24 63 SER A C 7
ATOM 11397 O O . SER A 1 60 ? 5.114 4.741 -10.146 1.00 0.27 63 SER A O 7
ATOM 11405 N N . GLN A 1 61 ? 5.340 5.621 -8.098 1.00 0.24 64 GLN A N 7
ATOM 11406 C CA . GLN A 1 61 ? 6.791 5.531 -8.126 1.00 0.27 64 GLN A CA 7
ATOM 11407 C C . GLN A 1 61 ? 7.288 4.472 -7.162 1.00 0.26 64 GLN A C 7
ATOM 11408 O O . GLN A 1 61 ? 8.159 3.671 -7.484 1.00 0.29 64 GLN A O 7
ATOM 11422 N N . ARG A 1 62 ? 6.732 4.502 -5.971 1.00 0.26 65 ARG A N 7
ATOM 11423 C CA . ARG A 1 62 ? 7.230 3.691 -4.873 1.00 0.28 65 ARG A CA 7
ATOM 11424 C C . ARG A 1 62 ? 6.534 2.337 -4.759 1.00 0.27 65 ARG A C 7
ATOM 11425 O O . ARG A 1 62 ? 7.176 1.337 -4.441 1.00 0.32 65 ARG A O 7
ATOM 11446 N N . SER A 1 63 ? 5.232 2.309 -4.999 1.00 0.25 66 SER A N 7
ATOM 11447 C CA . SER A 1 63 ? 4.466 1.070 -4.888 1.00 0.25 66 SER A CA 7
ATOM 11448 C C . SER A 1 63 ? 4.944 0.043 -5.906 1.00 0.23 66 SER A C 7
ATOM 11449 O O . SER A 1 63 ? 4.982 0.310 -7.106 1.00 0.24 66 SER A O 7
ATOM 11457 N N . ASP A 1 64 ? 5.312 -1.127 -5.412 1.00 0.25 67 ASP A N 7
ATOM 11458 C CA . ASP A 1 64 ? 5.743 -2.223 -6.264 1.00 0.28 67 ASP A CA 7
ATOM 11459 C C . ASP A 1 64 ? 4.547 -2.964 -6.853 1.00 0.31 67 ASP A C 7
ATOM 11460 O O . ASP A 1 64 ? 4.685 -3.781 -7.757 1.00 0.48 67 ASP A O 7
ATOM 11469 N N . CYS A 1 65 ? 3.364 -2.666 -6.359 1.00 0.24 68 CYS A N 7
ATOM 11470 C CA . CYS A 1 65 ? 2.175 -3.311 -6.879 1.00 0.26 68 CYS A CA 7
ATOM 11471 C C . CYS A 1 65 ? 1.754 -2.637 -8.171 1.00 0.27 68 CYS A C 7
ATOM 11472 O O . CYS A 1 65 ? 2.099 -1.480 -8.426 1.00 0.38 68 CYS A O 7
ATOM 11480 N N . GLY A 1 66 ? 0.985 -3.373 -8.963 1.00 0.26 69 GLY A N 7
ATOM 11481 C CA . GLY A 1 66 ? 0.582 -2.923 -10.286 1.00 0.25 69 GLY A CA 7
ATOM 11482 C C . GLY A 1 66 ? -0.216 -1.635 -10.259 1.00 0.22 69 GLY A C 7
ATOM 11483 O O . GLY A 1 66 ? -0.428 -1.006 -11.298 1.00 0.25 69 GLY A O 7
ATOM 11487 N N . SER A 1 67 ? -0.647 -1.235 -9.071 1.00 0.21 70 SER A N 7
ATOM 11488 C CA . SER A 1 67 ? -1.365 0.010 -8.897 1.00 0.24 70 SER A CA 7
ATOM 11489 C C . SER A 1 67 ? -0.440 1.212 -9.115 1.00 0.22 70 SER A C 7
ATOM 11490 O O . SER A 1 67 ? -0.909 2.344 -9.199 1.00 0.25 70 SER A O 7
ATOM 11498 N N . TYR A 1 68 ? 0.872 0.967 -9.213 1.00 0.20 71 TYR A N 7
ATOM 11499 C CA . TYR A 1 68 ? 1.827 2.031 -9.551 1.00 0.20 71 TYR A CA 7
ATOM 11500 C C . TYR A 1 68 ? 1.442 2.660 -10.892 1.00 0.22 71 TYR A C 7
ATOM 11501 O O . TYR A 1 68 ? 1.662 3.844 -11.122 1.00 0.29 71 TYR A O 7
ATOM 11519 N N . ALA A 1 69 ? 0.850 1.856 -11.768 1.00 0.24 72 ALA A N 7
ATOM 11520 C CA . ALA A 1 69 ? 0.426 2.331 -13.077 1.00 0.30 72 ALA A CA 7
ATOM 11521 C C . ALA A 1 69 ? -1.043 2.733 -13.052 1.00 0.36 72 ALA A C 7
ATOM 11522 O O . ALA A 1 69 ? -1.613 3.121 -14.069 1.00 0.49 72 ALA A O 7
ATOM 11529 N N . SER A 1 70 ? -1.649 2.640 -11.877 1.00 0.32 73 SER A N 7
ATOM 11530 C CA . SER A 1 70 ? -3.072 2.901 -11.728 1.00 0.44 73 SER A CA 7
ATOM 11531 C C . SER A 1 70 ? -3.323 4.109 -10.826 1.00 0.49 73 SER A C 7
ATOM 11532 O O . SER A 1 70 ? -4.465 4.506 -10.617 1.00 0.71 73 SER A O 7
ATOM 11540 N N . GLY A 1 71 ? -2.253 4.691 -10.299 1.00 0.41 74 GLY A N 7
ATOM 11541 C CA . GLY A 1 71 ? -2.392 5.809 -9.385 1.00 0.54 74 GLY A CA 7
ATOM 11542 C C . GLY A 1 71 ? -2.590 5.357 -7.952 1.00 0.45 74 GLY A C 7
ATOM 11543 O O . GLY A 1 71 ? -3.093 6.104 -7.114 1.00 0.49 74 GLY A O 7
ATOM 11547 N N . GLY A 1 72 ? -2.207 4.120 -7.673 1.00 0.35 75 GLY A N 7
ATOM 11548 C CA . GLY A 1 72 ? -2.326 3.584 -6.331 1.00 0.32 75 GLY A CA 7
ATOM 11549 C C . GLY A 1 72 ? -3.687 2.983 -6.063 1.00 0.20 75 GLY A C 7
ATOM 11550 O O . GLY A 1 72 ? -3.815 2.037 -5.279 1.00 0.21 75 GLY A O 7
ATOM 11554 N N . ASP A 1 73 ? -4.700 3.509 -6.731 1.00 0.35 76 ASP A N 7
ATOM 11555 C CA . ASP A 1 73 ? -6.070 3.089 -6.496 1.00 0.39 76 ASP A CA 7
ATOM 11556 C C . ASP A 1 73 ? -6.450 1.928 -7.383 1.00 0.32 76 ASP A C 7
ATOM 11557 O O . ASP A 1 73 ? -5.999 1.813 -8.523 1.00 0.36 76 ASP A O 7
ATOM 11566 N N . LEU A 1 74 ? -7.266 1.058 -6.828 1.00 0.32 77 LEU A N 7
ATOM 11567 C CA . LEU A 1 74 ? -7.761 -0.102 -7.536 1.00 0.30 77 LEU A CA 7
ATOM 11568 C C . LEU A 1 74 ? -9.220 0.095 -7.906 1.00 0.32 77 LEU A C 7
ATOM 11569 O O . LEU A 1 74 ? -9.822 1.108 -7.551 1.00 0.35 77 LEU A O 7
ATOM 11585 N N . GLY A 1 75 ? -9.767 -0.857 -8.633 1.00 0.37 78 GLY A N 7
ATOM 11586 C CA . GLY A 1 75 ? -11.157 -0.785 -9.034 1.00 0.39 78 GLY A CA 7
ATOM 11587 C C . GLY A 1 75 ? -12.098 -1.274 -7.953 1.00 0.34 78 GLY A C 7
ATOM 11588 O O . GLY A 1 75 ? -11.823 -1.117 -6.762 1.00 0.44 78 GLY A O 7
ATOM 11592 N N . PHE A 1 76 ? -13.206 -1.874 -8.361 1.00 0.47 79 PHE A N 7
ATOM 11593 C CA . PHE A 1 76 ? -14.200 -2.358 -7.416 1.00 0.46 79 PHE A CA 7
ATOM 11594 C C . PHE A 1 76 ? -14.043 -3.856 -7.185 1.00 0.45 79 PHE A C 7
ATOM 11595 O O . PHE A 1 76 ? -14.075 -4.651 -8.124 1.00 0.61 79 PHE A O 7
ATOM 11612 N N . PHE A 1 77 ? -13.880 -4.222 -5.928 1.00 0.40 80 PHE A N 7
ATOM 11613 C CA . PHE A 1 77 ? -13.652 -5.606 -5.538 1.00 0.45 80 PHE A CA 7
ATOM 11614 C C . PHE A 1 77 ? -14.528 -5.974 -4.350 1.00 0.46 80 PHE A C 7
ATOM 11615 O O . PHE A 1 77 ? -14.697 -5.182 -3.427 1.00 0.55 80 PHE A O 7
ATOM 11632 N N . SER A 1 78 ? -15.098 -7.165 -4.379 1.00 0.50 81 SER A N 7
ATOM 11633 C CA . SER A 1 78 ? -15.910 -7.633 -3.272 1.00 0.55 81 SER A CA 7
ATOM 11634 C C . SER A 1 78 ? -15.026 -7.870 -2.049 1.00 0.52 81 SER A C 7
ATOM 11635 O O . SER A 1 78 ? -13.987 -8.524 -2.141 1.00 0.54 81 SER A O 7
ATOM 11643 N N . SER A 1 79 ? -15.441 -7.308 -0.917 1.00 0.59 82 SER A N 7
ATOM 11644 C CA . SER A 1 79 ? -14.657 -7.333 0.314 1.00 0.63 82 SER A CA 7
ATOM 11645 C C . SER A 1 79 ? -14.164 -8.745 0.647 1.00 0.59 82 SER A C 7
ATOM 11646 O O . SER A 1 79 ? -14.960 -9.675 0.804 1.00 0.63 82 SER A O 7
ATOM 11654 N N . GLY A 1 80 ? -12.847 -8.890 0.748 1.00 0.58 83 GLY A N 7
ATOM 11655 C CA . GLY A 1 80 ? -12.253 -10.188 1.012 1.00 0.62 83 GLY A CA 7
ATOM 11656 C C . GLY A 1 80 ? -11.485 -10.719 -0.183 1.00 0.64 83 GLY A C 7
ATOM 11657 O O . GLY A 1 80 ? -10.951 -11.825 -0.148 1.00 0.79 83 GLY A O 7
ATOM 11661 N N . GLU A 1 81 ? -11.415 -9.915 -1.234 1.00 0.58 84 GLU A N 7
ATOM 11662 C CA . GLU A 1 81 ? -10.797 -10.330 -2.488 1.00 0.62 84 GLU A CA 7
ATOM 11663 C C . GLU A 1 81 ? -9.307 -9.960 -2.525 1.00 0.58 84 GLU A C 7
ATOM 11664 O O . GLU A 1 81 ? -8.729 -9.769 -3.594 1.00 0.87 84 GLU A O 7
ATOM 11676 N N . MET A 1 82 ? -8.687 -9.856 -1.357 1.00 0.47 85 MET A N 7
ATOM 11677 C CA . MET A 1 82 ? -7.278 -9.520 -1.280 1.00 0.44 85 MET A CA 7
ATOM 11678 C C . MET A 1 82 ? -6.528 -10.619 -0.537 1.00 0.47 85 MET A C 7
ATOM 11679 O O . MET A 1 82 ? -6.704 -11.803 -0.821 1.00 0.73 85 MET A O 7
ATOM 11693 N N . MET A 1 83 ? -5.706 -10.224 0.420 1.00 0.33 86 MET A N 7
ATOM 11694 C CA . MET A 1 83 ? -4.970 -11.177 1.241 1.00 0.35 86 MET A CA 7
ATOM 11695 C C . MET A 1 83 ? -5.767 -11.505 2.496 1.00 0.40 86 MET A C 7
ATOM 11696 O O . MET A 1 83 ? -6.634 -12.380 2.485 1.00 0.76 86 MET A O 7
ATOM 11710 N N . LYS A 1 84 ? -5.491 -10.772 3.563 1.00 0.32 87 LYS A N 7
ATOM 11711 C CA . LYS A 1 84 ? -6.241 -10.901 4.805 1.00 0.32 87 LYS A CA 7
ATOM 11712 C C . LYS A 1 84 ? -5.987 -9.684 5.700 1.00 0.27 87 LYS A C 7
ATOM 11713 O O . LYS A 1 84 ? -6.935 -8.987 6.059 1.00 0.27 87 LYS A O 7
ATOM 11732 N N . PRO A 1 85 ? -4.710 -9.373 6.045 1.00 0.26 88 PRO A N 7
ATOM 11733 C CA . PRO A 1 85 ? -4.392 -8.200 6.871 1.00 0.25 88 PRO A CA 7
ATOM 11734 C C . PRO A 1 85 ? -4.626 -6.908 6.101 1.00 0.22 88 PRO A C 7
ATOM 11735 O O . PRO A 1 85 ? -4.961 -5.869 6.671 1.00 0.25 88 PRO A O 7
ATOM 11746 N N . PHE A 1 86 ? -4.446 -7.005 4.792 1.00 0.19 89 PHE A N 7
ATOM 11747 C CA . PHE A 1 86 ? -4.694 -5.900 3.878 1.00 0.17 89 PHE A CA 7
ATOM 11748 C C . PHE A 1 86 ? -6.163 -5.497 3.943 1.00 0.18 89 PHE A C 7
ATOM 11749 O O . PHE A 1 86 ? -6.491 -4.356 4.251 1.00 0.17 89 PHE A O 7
ATOM 11766 N N . GLU A 1 87 ? -7.034 -6.468 3.691 1.00 0.21 90 GLU A N 7
ATOM 11767 C CA . GLU A 1 87 ? -8.479 -6.256 3.697 1.00 0.24 90 GLU A CA 7
ATOM 11768 C C . GLU A 1 87 ? -8.948 -5.876 5.095 1.00 0.25 90 GLU A C 7
ATOM 11769 O O . GLU A 1 87 ? -9.839 -5.044 5.260 1.00 0.27 90 GLU A O 7
ATOM 11781 N N . ASP A 1 88 ? -8.322 -6.489 6.090 1.00 0.25 91 ASP A N 7
ATOM 11782 C CA . ASP A 1 88 ? -8.586 -6.175 7.494 1.00 0.29 91 ASP A CA 7
ATOM 11783 C C . ASP A 1 88 ? -8.434 -4.679 7.757 1.00 0.25 91 ASP A C 7
ATOM 11784 O O . ASP A 1 88 ? -9.147 -4.112 8.584 1.00 0.30 91 ASP A O 7
ATOM 11793 N N . ALA A 1 89 ? -7.510 -4.046 7.044 1.00 0.20 92 ALA A N 7
ATOM 11794 C CA . ALA A 1 89 ? -7.303 -2.611 7.170 1.00 0.19 92 ALA A CA 7
ATOM 11795 C C . ALA A 1 89 ? -8.274 -1.831 6.287 1.00 0.18 92 ALA A C 7
ATOM 11796 O O . ALA A 1 89 ? -8.732 -0.756 6.663 1.00 0.21 92 ALA A O 7
ATOM 11803 N N . VAL A 1 90 ? -8.602 -2.393 5.125 1.00 0.18 93 VAL A N 7
ATOM 11804 C CA . VAL A 1 90 ? -9.483 -1.734 4.159 1.00 0.19 93 VAL A CA 7
ATOM 11805 C C . VAL A 1 90 ? -10.871 -1.524 4.755 1.00 0.19 93 VAL A C 7
ATOM 11806 O O . VAL A 1 90 ? -11.468 -0.456 4.629 1.00 0.20 93 VAL A O 7
ATOM 11819 N N . ARG A 1 91 ? -11.374 -2.557 5.411 1.00 0.23 94 ARG A N 7
ATOM 11820 C CA . ARG A 1 91 ? -12.674 -2.499 6.060 1.00 0.27 94 ARG A CA 7
ATOM 11821 C C . ARG A 1 91 ? -12.608 -1.652 7.328 1.00 0.25 94 ARG A C 7
ATOM 11822 O O . ARG A 1 91 ? -13.634 -1.306 7.909 1.00 0.32 94 ARG A O 7
ATOM 11843 N N . ALA A 1 92 ? -11.396 -1.320 7.751 1.00 0.23 95 ALA A N 7
ATOM 11844 C CA . ALA A 1 92 ? -11.193 -0.643 9.023 1.00 0.25 95 ALA A CA 7
ATOM 11845 C C . ALA A 1 92 ? -11.063 0.869 8.847 1.00 0.26 95 ALA A C 7
ATOM 11846 O O . ALA A 1 92 ? -10.628 1.577 9.759 1.00 0.47 95 ALA A O 7
ATOM 11853 N N . LEU A 1 93 ? -11.444 1.359 7.675 1.00 0.19 96 LEU A N 7
ATOM 11854 C CA . LEU A 1 93 ? -11.424 2.789 7.397 1.00 0.19 96 LEU A CA 7
ATOM 11855 C C . LEU A 1 93 ? -12.538 3.169 6.434 1.00 0.21 96 LEU A C 7
ATOM 11856 O O . LEU A 1 93 ? -13.031 2.336 5.674 1.00 0.28 96 LEU A O 7
ATOM 11872 N N . LYS A 1 94 ? -12.941 4.428 6.488 1.00 0.24 97 LYS A N 7
ATOM 11873 C CA . LYS A 1 94 ? -13.986 4.947 5.621 1.00 0.31 97 LYS A CA 7
ATOM 11874 C C . LYS A 1 94 ? -13.357 5.539 4.362 1.00 0.28 97 LYS A C 7
ATOM 11875 O O . LYS A 1 94 ? -12.148 5.760 4.326 1.00 0.25 97 LYS A O 7
ATOM 11894 N N . ILE A 1 95 ? -14.164 5.732 3.321 1.00 0.32 98 ILE A N 7
ATOM 11895 C CA . ILE A 1 95 ? -13.734 6.455 2.125 1.00 0.32 98 ILE A CA 7
ATOM 11896 C C . ILE A 1 95 ? -12.932 7.703 2.491 1.00 0.32 98 ILE A C 7
ATOM 11897 O O . ILE A 1 95 ? -13.455 8.636 3.098 1.00 0.37 98 ILE A O 7
ATOM 11913 N N . GLY A 1 96 ? -11.661 7.699 2.132 1.00 0.30 99 GLY A N 7
ATOM 11914 C CA . GLY A 1 96 ? -10.811 8.846 2.394 1.00 0.32 99 GLY A CA 7
ATOM 11915 C C . GLY A 1 96 ? -9.872 8.646 3.570 1.00 0.32 99 GLY A C 7
ATOM 11916 O O . GLY A 1 96 ? -8.990 9.475 3.809 1.00 0.46 99 GLY A O 7
ATOM 11920 N N . ASP A 1 97 ? -10.054 7.563 4.315 1.00 0.21 100 ASP A N 7
ATOM 11921 C CA . ASP A 1 97 ? -9.189 7.277 5.454 1.00 0.19 100 ASP A CA 7
ATOM 11922 C C . ASP A 1 97 ? -8.098 6.297 5.057 1.00 0.15 100 ASP A C 7
ATOM 11923 O O . ASP A 1 97 ? -8.361 5.311 4.366 1.00 0.15 100 ASP A O 7
ATOM 11932 N N . ILE A 1 98 ? -6.878 6.583 5.486 1.00 0.18 101 ILE A N 7
ATOM 11933 C CA . ILE A 1 98 ? -5.731 5.739 5.181 1.00 0.16 101 ILE A CA 7
ATOM 11934 C C . ILE A 1 98 ? -5.350 4.914 6.411 1.00 0.16 101 ILE A C 7
ATOM 11935 O O . ILE A 1 98 ? -5.552 5.346 7.547 1.00 0.18 101 ILE A O 7
ATOM 11951 N N . SER A 1 99 ? -4.807 3.731 6.173 1.00 0.16 102 SER A N 7
ATOM 11952 C CA . SER A 1 99 ? -4.447 2.804 7.234 1.00 0.19 102 SER A CA 7
ATOM 11953 C C . SER A 1 99 ? -3.004 3.015 7.674 1.00 0.18 102 SER A C 7
ATOM 11954 O O . SER A 1 99 ? -2.200 3.599 6.943 1.00 0.22 102 SER A O 7
ATOM 11962 N N . PRO A 1 100 ? -2.659 2.553 8.885 1.00 0.21 103 PRO A N 7
ATOM 11963 C CA . PRO A 1 100 ? -1.270 2.507 9.339 1.00 0.23 103 PRO A CA 7
ATOM 11964 C C . PRO A 1 100 ? -0.479 1.425 8.602 1.00 0.20 103 PRO A C 7
ATOM 11965 O O . PRO A 1 100 ? -1.064 0.586 7.911 1.00 0.27 103 PRO A O 7
ATOM 11976 N N . ILE A 1 101 ? 0.845 1.478 8.731 1.00 0.17 104 ILE A N 7
ATOM 11977 C CA . ILE A 1 101 ? 1.734 0.470 8.145 1.00 0.15 104 ILE A CA 7
ATOM 11978 C C . ILE A 1 101 ? 1.255 -0.953 8.444 1.00 0.14 104 ILE A C 7
ATOM 11979 O O . ILE A 1 101 ? 1.268 -1.395 9.596 1.00 0.20 104 ILE A O 7
ATOM 11995 N N . VAL A 1 102 ? 0.832 -1.657 7.405 1.00 0.13 105 VAL A N 7
ATOM 11996 C CA . VAL A 1 102 ? 0.430 -3.051 7.525 1.00 0.15 105 VAL A CA 7
ATOM 11997 C C . VAL A 1 102 ? 1.333 -3.931 6.660 1.00 0.15 105 VAL A C 7
ATOM 11998 O O . VAL A 1 102 ? 1.492 -3.687 5.462 1.00 0.17 105 VAL A O 7
ATOM 12011 N N . GLN A 1 103 ? 1.951 -4.933 7.272 1.00 0.18 106 GLN A N 7
ATOM 12012 C CA . GLN A 1 103 ? 2.807 -5.848 6.536 1.00 0.20 106 GLN A CA 7
ATOM 12013 C C . GLN A 1 103 ? 1.979 -6.967 5.923 1.00 0.23 106 GLN A C 7
ATOM 12014 O O . GLN A 1 103 ? 0.925 -7.335 6.444 1.00 0.29 106 GLN A O 7
ATOM 12028 N N . THR A 1 104 ? 2.455 -7.495 4.814 1.00 0.22 107 THR A N 7
ATOM 12029 C CA . THR A 1 104 ? 1.771 -8.561 4.114 1.00 0.27 107 THR A CA 7
ATOM 12030 C C . THR A 1 104 ? 2.731 -9.692 3.779 1.00 0.34 107 THR A C 7
ATOM 12031 O O . THR A 1 104 ? 3.883 -9.690 4.222 1.00 0.37 107 THR A O 7
ATOM 12042 N N . ASP A 1 105 ? 2.249 -10.648 2.998 1.00 0.40 108 ASP A N 7
ATOM 12043 C CA . ASP A 1 105 ? 3.042 -11.802 2.595 1.00 0.49 108 ASP A CA 7
ATOM 12044 C C . ASP A 1 105 ? 4.345 -11.389 1.915 1.00 0.45 108 ASP A C 7
ATOM 12045 O O . ASP A 1 105 ? 5.417 -11.887 2.261 1.00 0.53 108 ASP A O 7
ATOM 12054 N N . SER A 1 106 ? 4.261 -10.473 0.959 1.00 0.39 109 SER A N 7
ATOM 12055 C CA . SER A 1 106 ? 5.422 -10.144 0.148 1.00 0.43 109 SER A CA 7
ATOM 12056 C C . SER A 1 106 ? 6.019 -8.778 0.494 1.00 0.53 109 SER A C 7
ATOM 12057 O O . SER A 1 106 ? 7.036 -8.399 -0.075 1.00 1.09 109 SER A O 7
ATOM 12065 N N . GLY A 1 107 ? 5.408 -8.023 1.395 1.00 0.22 110 GLY A N 7
ATOM 12066 C CA . GLY A 1 107 ? 6.036 -6.801 1.822 1.00 0.19 110 GLY A CA 7
ATOM 12067 C C . GLY A 1 107 ? 5.164 -5.953 2.712 1.00 0.16 110 GLY A C 7
ATOM 12068 O O . GLY A 1 107 ? 4.592 -6.429 3.688 1.00 0.24 110 GLY A O 7
ATOM 12072 N N . LEU A 1 108 ? 5.045 -4.700 2.340 1.00 0.12 111 LEU A N 7
ATOM 12073 C CA . LEU A 1 108 ? 4.420 -3.676 3.174 1.00 0.11 111 LEU A CA 7
ATOM 12074 C C . LEU A 1 108 ? 3.319 -2.957 2.417 1.00 0.11 111 LEU A C 7
ATOM 12075 O O . LEU A 1 108 ? 3.378 -2.840 1.194 1.00 0.13 111 LEU A O 7
ATOM 12091 N N . HIS A 1 109 ? 2.318 -2.471 3.142 1.00 0.11 112 HIS A N 7
ATOM 12092 C CA . HIS A 1 109 ? 1.227 -1.732 2.526 1.00 0.12 112 HIS A CA 7
ATOM 12093 C C . HIS A 1 109 ? 0.684 -0.635 3.428 1.00 0.14 112 HIS A C 7
ATOM 12094 O O . HIS A 1 109 ? 0.752 -0.721 4.653 1.00 0.22 112 HIS A O 7
ATOM 12109 N N . ILE A 1 110 ? 0.191 0.412 2.792 1.00 0.12 113 ILE A N 7
ATOM 12110 C CA . ILE A 1 110 ? -0.758 1.328 3.398 1.00 0.13 113 ILE A CA 7
ATOM 12111 C C . ILE A 1 110 ? -1.937 1.453 2.448 1.00 0.12 113 ILE A C 7
ATOM 12112 O O . ILE A 1 110 ? -1.742 1.506 1.230 1.00 0.14 113 ILE A O 7
ATOM 12128 N N . ILE A 1 111 ? -3.148 1.443 2.974 1.00 0.11 114 ILE A N 7
ATOM 12129 C CA . ILE A 1 111 ? -4.326 1.454 2.125 1.00 0.11 114 ILE A CA 7
ATOM 12130 C C . ILE A 1 111 ? -5.308 2.526 2.575 1.00 0.11 114 ILE A C 7
ATOM 12131 O O . ILE A 1 111 ? -5.442 2.788 3.764 1.00 0.12 114 ILE A O 7
ATOM 12147 N N . LYS A 1 112 ? -5.975 3.150 1.622 1.00 0.13 115 LYS A N 7
ATOM 12148 C CA . LYS A 1 112 ? -7.053 4.074 1.928 1.00 0.14 115 LYS A CA 7
ATOM 12149 C C . LYS A 1 112 ? -8.289 3.660 1.138 1.00 0.15 115 LYS A C 7
ATOM 12150 O O . LYS A 1 112 ? -8.174 3.212 -0.005 1.00 0.16 115 LYS A O 7
ATOM 12169 N N . ARG A 1 113 ? -9.465 3.781 1.738 1.00 0.15 116 ARG A N 7
ATOM 12170 C CA . ARG A 1 113 ? -10.685 3.402 1.044 1.00 0.17 116 ARG A CA 7
ATOM 12171 C C . ARG A 1 113 ? -11.130 4.494 0.083 1.00 0.19 116 ARG A C 7
ATOM 12172 O O . ARG A 1 113 ? -11.125 5.678 0.415 1.00 0.22 116 ARG A O 7
ATOM 12193 N N . LEU A 1 114 ? -11.495 4.073 -1.115 1.00 0.22 117 LEU A N 7
ATOM 12194 C CA . LEU A 1 114 ? -11.986 4.967 -2.154 1.00 0.27 117 LEU A CA 7
ATOM 12195 C C . LEU A 1 114 ? -13.506 4.860 -2.257 1.00 0.29 117 LEU A C 7
ATOM 12196 O O . LEU A 1 114 ? -14.186 5.829 -2.584 1.00 0.37 117 LEU A O 7
ATOM 12212 N N . ALA A 1 115 ? -14.024 3.664 -1.987 1.00 0.26 118 ALA A N 7
ATOM 12213 C CA . ALA A 1 115 ? -15.461 3.417 -2.011 1.00 0.30 118 ALA A CA 7
ATOM 12214 C C . ALA A 1 115 ? -15.821 2.278 -1.061 1.00 0.30 118 ALA A C 7
ATOM 12215 O O . ALA A 1 115 ? -15.487 1.119 -1.373 1.00 1.10 118 ALA A O 7
ATOM 12223 N N . MET A 1 1 ? -21.866 -9.378 -6.268 1.00 4.59 4 MET A N 8
ATOM 12224 C CA . MET A 1 1 ? -22.505 -8.164 -6.824 1.00 4.13 4 MET A CA 8
ATOM 12225 C C . MET A 1 1 ? -22.611 -7.071 -5.765 1.00 3.08 4 MET A C 8
ATOM 12226 O O . MET A 1 1 ? -22.193 -5.933 -5.986 1.00 3.52 4 MET A O 8
ATOM 12242 N N . SER A 1 2 ? -23.160 -7.426 -4.612 1.00 2.21 5 SER A N 8
ATOM 12243 C CA . SER A 1 2 ? -23.421 -6.461 -3.557 1.00 1.64 5 SER A CA 8
ATOM 12244 C C . SER A 1 2 ? -22.143 -6.049 -2.826 1.00 1.29 5 SER A C 8
ATOM 12245 O O . SER A 1 2 ? -22.013 -4.905 -2.391 1.00 1.48 5 SER A O 8
ATOM 12253 N N . GLU A 1 3 ? -21.201 -6.972 -2.699 1.00 1.02 6 GLU A N 8
ATOM 12254 C CA . GLU A 1 3 ? -19.949 -6.683 -2.017 1.00 0.78 6 GLU A CA 8
ATOM 12255 C C . GLU A 1 3 ? -18.941 -6.072 -2.983 1.00 0.71 6 GLU A C 8
ATOM 12256 O O . GLU A 1 3 ? -18.279 -6.785 -3.740 1.00 1.06 6 GLU A O 8
ATOM 12268 N N . LYS A 1 4 ? -18.835 -4.754 -2.962 1.00 0.57 7 LYS A N 8
ATOM 12269 C CA . LYS A 1 4 ? -17.891 -4.051 -3.816 1.00 0.51 7 LYS A CA 8
ATOM 12270 C C . LYS A 1 4 ? -17.276 -2.870 -3.083 1.00 0.42 7 LYS A C 8
ATOM 12271 O O . LYS A 1 4 ? -17.957 -1.904 -2.740 1.00 0.60 7 LYS A O 8
ATOM 12290 N N . LEU A 1 5 ? -15.986 -2.975 -2.845 1.00 0.33 8 LEU A N 8
ATOM 12291 C CA . LEU A 1 5 ? -15.214 -1.938 -2.194 1.00 0.26 8 LEU A CA 8
ATOM 12292 C C . LEU A 1 5 ? -14.198 -1.400 -3.198 1.00 0.22 8 LEU A C 8
ATOM 12293 O O . LEU A 1 5 ? -13.921 -2.047 -4.207 1.00 0.22 8 LEU A O 8
ATOM 12309 N N . ARG A 1 6 ? -13.671 -0.223 -2.939 1.00 0.24 9 ARG A N 8
ATOM 12310 C CA . ARG A 1 6 ? -12.626 0.363 -3.763 1.00 0.23 9 ARG A CA 8
ATOM 12311 C C . ARG A 1 6 ? -11.629 1.074 -2.868 1.00 0.20 9 ARG A C 8
ATOM 12312 O O . ARG A 1 6 ? -12.023 1.887 -2.030 1.00 0.21 9 ARG A O 8
ATOM 12333 N N . ALA A 1 7 ? -10.347 0.781 -3.026 1.00 0.20 10 ALA A N 8
ATOM 12334 C CA . ALA A 1 7 ? -9.349 1.406 -2.174 1.00 0.17 10 ALA A CA 8
ATOM 12335 C C . ALA A 1 7 ? -8.031 1.634 -2.905 1.00 0.16 10 ALA A C 8
ATOM 12336 O O . ALA A 1 7 ? -7.749 0.996 -3.914 1.00 0.17 10 ALA A O 8
ATOM 12343 N N . ALA A 1 8 ? -7.239 2.560 -2.384 1.00 0.17 11 ALA A N 8
ATOM 12344 C CA . ALA A 1 8 ? -5.925 2.862 -2.929 1.00 0.18 11 ALA A CA 8
ATOM 12345 C C . ALA A 1 8 ? -4.863 2.311 -2.001 1.00 0.17 11 ALA A C 8
ATOM 12346 O O . ALA A 1 8 ? -4.963 2.470 -0.786 1.00 0.19 11 ALA A O 8
ATOM 12353 N N . HIS A 1 9 ? -3.848 1.674 -2.558 1.00 0.16 12 HIS A N 8
ATOM 12354 C CA . HIS A 1 9 ? -2.888 0.959 -1.734 1.00 0.16 12 HIS A CA 8
ATOM 12355 C C . HIS A 1 9 ? -1.462 1.171 -2.228 1.00 0.15 12 HIS A C 8
ATOM 12356 O O . HIS A 1 9 ? -1.208 1.197 -3.432 1.00 0.19 12 HIS A O 8
ATOM 12371 N N . LEU A 1 10 ? -0.544 1.329 -1.290 1.00 0.15 13 LEU A N 8
ATOM 12372 C CA . LEU A 1 10 ? 0.868 1.445 -1.612 1.00 0.14 13 LEU A CA 8
ATOM 12373 C C . LEU A 1 10 ? 1.584 0.199 -1.103 1.00 0.16 13 LEU A C 8
ATOM 12374 O O . LEU A 1 10 ? 1.218 -0.346 -0.061 1.00 0.24 13 LEU A O 8
ATOM 12390 N N . LEU A 1 11 ? 2.571 -0.269 -1.851 1.00 0.13 14 LEU A N 8
ATOM 12391 C CA . LEU A 1 11 ? 3.289 -1.488 -1.505 1.00 0.14 14 LEU A CA 8
ATOM 12392 C C . LEU A 1 11 ? 4.792 -1.264 -1.532 1.00 0.16 14 LEU A C 8
ATOM 12393 O O . LEU A 1 11 ? 5.355 -0.899 -2.562 1.00 0.27 14 LEU A O 8
ATOM 12409 N N . VAL A 1 12 ? 5.431 -1.484 -0.398 1.00 0.13 15 VAL A N 8
ATOM 12410 C CA . VAL A 1 12 ? 6.878 -1.402 -0.311 1.00 0.13 15 VAL A CA 8
ATOM 12411 C C . VAL A 1 12 ? 7.457 -2.805 -0.185 1.00 0.13 15 VAL A C 8
ATOM 12412 O O . VAL A 1 12 ? 6.966 -3.619 0.603 1.00 0.15 15 VAL A O 8
ATOM 12425 N N . LYS A 1 13 ? 8.472 -3.094 -0.980 1.00 0.15 16 LYS A N 8
ATOM 12426 C CA . LYS A 1 13 ? 9.144 -4.380 -0.920 1.00 0.17 16 LYS A CA 8
ATOM 12427 C C . LYS A 1 13 ? 10.499 -4.222 -0.259 1.00 0.16 16 LYS A C 8
ATOM 12428 O O . LYS A 1 13 ? 11.101 -3.148 -0.301 1.00 0.24 16 LYS A O 8
ATOM 12447 N N . PHE A 1 14 ? 10.985 -5.297 0.330 1.00 0.17 17 PHE A N 8
ATOM 12448 C CA . PHE A 1 14 ? 12.231 -5.259 1.069 1.00 0.17 17 PHE A CA 8
ATOM 12449 C C . PHE A 1 14 ? 12.936 -6.606 0.988 1.00 0.19 17 PHE A C 8
ATOM 12450 O O . PHE A 1 14 ? 12.332 -7.607 0.618 1.00 0.21 17 PHE A O 8
ATOM 12467 N N . SER A 1 15 ? 14.223 -6.611 1.268 1.00 0.22 18 SER A N 8
ATOM 12468 C CA . SER A 1 15 ? 14.988 -7.820 1.339 1.00 0.26 18 SER A CA 8
ATOM 12469 C C . SER A 1 15 ? 14.335 -8.797 2.315 1.00 0.30 18 SER A C 8
ATOM 12470 O O . SER A 1 15 ? 14.333 -8.569 3.526 1.00 0.30 18 SER A O 8
ATOM 12478 N N . GLY A 1 16 ? 13.764 -9.872 1.781 1.00 0.35 19 GLY A N 8
ATOM 12479 C CA . GLY A 1 16 ? 13.086 -10.837 2.620 1.00 0.45 19 GLY A CA 8
ATOM 12480 C C . GLY A 1 16 ? 11.572 -10.752 2.509 1.00 0.42 19 GLY A C 8
ATOM 12481 O O . GLY A 1 16 ? 10.855 -11.379 3.290 1.00 0.53 19 GLY A O 8
ATOM 12485 N N . SER A 1 17 ? 11.075 -9.980 1.550 1.00 0.34 20 SER A N 8
ATOM 12486 C CA . SER A 1 17 ? 9.644 -9.776 1.405 1.00 0.41 20 SER A CA 8
ATOM 12487 C C . SER A 1 17 ? 9.048 -10.746 0.386 1.00 0.40 20 SER A C 8
ATOM 12488 O O . SER A 1 17 ? 8.189 -10.364 -0.410 1.00 0.45 20 SER A O 8
ATOM 12496 N N . ARG A 1 18 ? 9.527 -11.995 0.406 1.00 0.43 21 ARG A N 8
ATOM 12497 C CA . ARG A 1 18 ? 9.055 -13.054 -0.496 1.00 0.49 21 ARG A CA 8
ATOM 12498 C C . ARG A 1 18 ? 9.602 -12.854 -1.913 1.00 0.51 21 ARG A C 8
ATOM 12499 O O . ARG A 1 18 ? 9.890 -13.817 -2.623 1.00 0.60 21 ARG A O 8
ATOM 12520 N N . ASN A 1 19 ? 9.748 -11.600 -2.312 1.00 0.51 22 ASN A N 8
ATOM 12521 C CA . ASN A 1 19 ? 10.404 -11.245 -3.559 1.00 0.62 22 ASN A CA 8
ATOM 12522 C C . ASN A 1 19 ? 11.043 -9.868 -3.417 1.00 0.58 22 ASN A C 8
ATOM 12523 O O . ASN A 1 19 ? 10.358 -8.862 -3.231 1.00 0.64 22 ASN A O 8
ATOM 12534 N N . PRO A 1 20 ? 12.377 -9.809 -3.466 1.00 0.55 23 PRO A N 8
ATOM 12535 C CA . PRO A 1 20 ? 13.119 -8.586 -3.191 1.00 0.61 23 PRO A CA 8
ATOM 12536 C C . PRO A 1 20 ? 13.222 -7.667 -4.408 1.00 0.79 23 PRO A C 8
ATOM 12537 O O . PRO A 1 20 ? 14.313 -7.411 -4.903 1.00 1.71 23 PRO A O 8
ATOM 12548 N N . VAL A 1 21 ? 12.083 -7.167 -4.870 1.00 0.39 24 VAL A N 8
ATOM 12549 C CA . VAL A 1 21 ? 12.021 -6.262 -6.020 1.00 0.36 24 VAL A CA 8
ATOM 12550 C C . VAL A 1 21 ? 10.862 -5.282 -5.847 1.00 0.32 24 VAL A C 8
ATOM 12551 O O . VAL A 1 21 ? 9.710 -5.698 -5.771 1.00 0.35 24 VAL A O 8
ATOM 12564 N N . SER A 1 22 ? 11.170 -3.995 -5.737 1.00 0.32 25 SER A N 8
ATOM 12565 C CA . SER A 1 22 ? 10.142 -2.964 -5.656 1.00 0.32 25 SER A CA 8
ATOM 12566 C C . SER A 1 22 ? 10.044 -2.196 -6.978 1.00 0.32 25 SER A C 8
ATOM 12567 O O . SER A 1 22 ? 10.997 -2.182 -7.757 1.00 0.36 25 SER A O 8
ATOM 12575 N N . ARG A 1 23 ? 8.900 -1.546 -7.227 1.00 0.32 26 ARG A N 8
ATOM 12576 C CA . ARG A 1 23 ? 8.769 -0.633 -8.373 1.00 0.34 26 ARG A CA 8
ATOM 12577 C C . ARG A 1 23 ? 9.576 0.631 -8.132 1.00 0.37 26 ARG A C 8
ATOM 12578 O O . ARG A 1 23 ? 9.660 1.504 -8.992 1.00 0.44 26 ARG A O 8
ATOM 12599 N N . ARG A 1 24 ? 10.161 0.722 -6.947 1.00 0.36 27 ARG A N 8
ATOM 12600 C CA . ARG A 1 24 ? 11.033 1.827 -6.609 1.00 0.44 27 ARG A CA 8
ATOM 12601 C C . ARG A 1 24 ? 12.381 1.631 -7.286 1.00 0.53 27 ARG A C 8
ATOM 12602 O O . ARG A 1 24 ? 12.982 2.578 -7.793 1.00 0.73 27 ARG A O 8
ATOM 12623 N N . THR A 1 25 ? 12.845 0.387 -7.296 1.00 0.45 28 THR A N 8
ATOM 12624 C CA . THR A 1 25 ? 14.150 0.072 -7.843 1.00 0.53 28 THR A CA 8
ATOM 12625 C C . THR A 1 25 ? 14.026 -0.563 -9.223 1.00 0.55 28 THR A C 8
ATOM 12626 O O . THR A 1 25 ? 14.851 -0.329 -10.105 1.00 0.67 28 THR A O 8
ATOM 12637 N N . GLY A 1 26 ? 12.986 -1.367 -9.401 1.00 0.47 29 GLY A N 8
ATOM 12638 C CA . GLY A 1 26 ? 12.765 -2.047 -10.664 1.00 0.52 29 GLY A CA 8
ATOM 12639 C C . GLY A 1 26 ? 13.616 -3.299 -10.799 1.00 0.58 29 GLY A C 8
ATOM 12640 O O . GLY A 1 26 ? 13.234 -4.251 -11.480 1.00 0.82 29 GLY A O 8
ATOM 12644 N N . ASP A 1 27 ? 14.768 -3.296 -10.139 1.00 0.53 30 ASP A N 8
ATOM 12645 C CA . ASP A 1 27 ? 15.700 -4.415 -10.199 1.00 0.58 30 ASP A CA 8
ATOM 12646 C C . ASP A 1 27 ? 15.539 -5.312 -8.983 1.00 0.55 30 ASP A C 8
ATOM 12647 O O . ASP A 1 27 ? 15.060 -6.437 -9.090 1.00 0.84 30 ASP A O 8
ATOM 12656 N N . SER A 1 28 ? 15.969 -4.816 -7.831 1.00 0.53 31 SER A N 8
ATOM 12657 C CA . SER A 1 28 ? 15.821 -5.536 -6.576 1.00 0.50 31 SER A CA 8
ATOM 12658 C C . SER A 1 28 ? 15.787 -4.557 -5.408 1.00 0.42 31 SER A C 8
ATOM 12659 O O . SER A 1 28 ? 16.261 -3.430 -5.526 1.00 0.48 31 SER A O 8
ATOM 12667 N N . THR A 1 29 ? 15.199 -4.978 -4.299 1.00 0.34 32 THR A N 8
ATOM 12668 C CA . THR A 1 29 ? 15.132 -4.153 -3.099 1.00 0.29 32 THR A CA 8
ATOM 12669 C C . THR A 1 29 ? 15.765 -4.903 -1.920 1.00 0.27 32 THR A C 8
ATOM 12670 O O . THR A 1 29 ? 15.339 -4.800 -0.771 1.00 0.28 32 THR A O 8
ATOM 12681 N N . ALA A 1 30 ? 16.810 -5.658 -2.236 1.00 0.31 33 ALA A N 8
ATOM 12682 C CA . ALA A 1 30 ? 17.496 -6.504 -1.264 1.00 0.32 33 ALA A CA 8
ATOM 12683 C C . ALA A 1 30 ? 18.422 -5.685 -0.361 1.00 0.34 33 ALA A C 8
ATOM 12684 O O . ALA A 1 30 ? 19.023 -6.205 0.578 1.00 0.37 33 ALA A O 8
ATOM 12691 N N . ASP A 1 31 ? 18.525 -4.402 -0.656 1.00 0.35 34 ASP A N 8
ATOM 12692 C CA . ASP A 1 31 ? 19.402 -3.500 0.089 1.00 0.40 34 ASP A CA 8
ATOM 12693 C C . ASP A 1 31 ? 18.622 -2.751 1.157 1.00 0.36 34 ASP A C 8
ATOM 12694 O O . ASP A 1 31 ? 19.171 -1.915 1.877 1.00 0.43 34 ASP A O 8
ATOM 12703 N N . VAL A 1 32 ? 17.339 -3.050 1.244 1.00 0.31 35 VAL A N 8
ATOM 12704 C CA . VAL A 1 32 ? 16.458 -2.423 2.210 1.00 0.28 35 VAL A CA 8
ATOM 12705 C C . VAL A 1 32 ? 15.680 -3.495 2.973 1.00 0.25 35 VAL A C 8
ATOM 12706 O O . VAL A 1 32 ? 15.192 -4.450 2.380 1.00 0.25 35 VAL A O 8
ATOM 12719 N N . THR A 1 33 ? 15.602 -3.350 4.291 1.00 0.25 36 THR A N 8
ATOM 12720 C CA . THR A 1 33 ? 14.908 -4.319 5.133 1.00 0.27 36 THR A CA 8
ATOM 12721 C C . THR A 1 33 ? 13.500 -3.836 5.403 1.00 0.23 36 THR A C 8
ATOM 12722 O O . THR A 1 33 ? 13.113 -2.798 4.881 1.00 0.20 36 THR A O 8
ATOM 12733 N N . TYR A 1 34 ? 12.726 -4.544 6.218 1.00 0.26 37 TYR A N 8
ATOM 12734 C CA . TYR A 1 34 ? 11.428 -4.012 6.590 1.00 0.27 37 TYR A CA 8
ATOM 12735 C C . TYR A 1 34 ? 11.601 -2.782 7.467 1.00 0.23 37 TYR A C 8
ATOM 12736 O O . TYR A 1 34 ? 10.729 -1.932 7.520 1.00 0.23 37 TYR A O 8
ATOM 12754 N N . GLU A 1 35 ? 12.753 -2.667 8.119 1.00 0.23 38 GLU A N 8
ATOM 12755 C CA . GLU A 1 35 ? 13.075 -1.469 8.883 1.00 0.24 38 GLU A CA 8
ATOM 12756 C C . GLU A 1 35 ? 13.293 -0.298 7.936 1.00 0.24 38 GLU A C 8
ATOM 12757 O O . GLU A 1 35 ? 12.719 0.778 8.118 1.00 0.26 38 GLU A O 8
ATOM 12769 N N . ASP A 1 36 ? 14.115 -0.521 6.915 1.00 0.24 39 ASP A N 8
ATOM 12770 C CA . ASP A 1 36 ? 14.373 0.505 5.902 1.00 0.26 39 ASP A CA 8
ATOM 12771 C C . ASP A 1 36 ? 13.105 0.776 5.101 1.00 0.22 39 ASP A C 8
ATOM 12772 O O . ASP A 1 36 ? 12.855 1.896 4.657 1.00 0.23 39 ASP A O 8
ATOM 12781 N N . ALA A 1 37 ? 12.308 -0.267 4.935 1.00 0.19 40 ALA A N 8
ATOM 12782 C CA . ALA A 1 37 ? 11.048 -0.182 4.206 1.00 0.18 40 ALA A CA 8
ATOM 12783 C C . ALA A 1 37 ? 10.011 0.588 5.007 1.00 0.16 40 ALA A C 8
ATOM 12784 O O . ALA A 1 37 ? 9.255 1.385 4.454 1.00 0.17 40 ALA A O 8
ATOM 12791 N N . ILE A 1 38 ? 9.967 0.342 6.313 1.00 0.16 41 ILE A N 8
ATOM 12792 C CA . ILE A 1 38 ? 9.106 1.113 7.195 1.00 0.18 41 ILE A CA 8
ATOM 12793 C C . ILE A 1 38 ? 9.534 2.568 7.168 1.00 0.20 41 ILE A C 8
ATOM 12794 O O . ILE A 1 38 ? 8.701 3.468 7.211 1.00 0.21 41 ILE A O 8
ATOM 12810 N N . LYS A 1 39 ? 10.836 2.797 7.037 1.00 0.22 42 LYS A N 8
ATOM 12811 C CA . LYS A 1 39 ? 11.345 4.153 6.934 1.00 0.28 42 LYS A CA 8
ATOM 12812 C C . LYS A 1 39 ? 10.865 4.822 5.655 1.00 0.28 42 LYS A C 8
ATOM 12813 O O . LYS A 1 39 ? 10.847 6.042 5.554 1.00 0.37 42 LYS A O 8
ATOM 12832 N N . GLU A 1 40 ? 10.479 4.012 4.683 1.00 0.22 43 GLU A N 8
ATOM 12833 C CA . GLU A 1 40 ? 9.963 4.523 3.426 1.00 0.25 43 GLU A CA 8
ATOM 12834 C C . GLU A 1 40 ? 8.464 4.736 3.547 1.00 0.18 43 GLU A C 8
ATOM 12835 O O . GLU A 1 40 ? 7.959 5.847 3.376 1.00 0.18 43 GLU A O 8
ATOM 12847 N N . LEU A 1 41 ? 7.769 3.654 3.881 1.00 0.16 44 LEU A N 8
ATOM 12848 C CA . LEU A 1 41 ? 6.318 3.654 3.952 1.00 0.15 44 LEU A CA 8
ATOM 12849 C C . LEU A 1 41 ? 5.816 4.705 4.939 1.00 0.14 44 LEU A C 8
ATOM 12850 O O . LEU A 1 41 ? 4.825 5.380 4.679 1.00 0.16 44 LEU A O 8
ATOM 12866 N N . GLN A 1 42 ? 6.526 4.854 6.059 1.00 0.14 45 GLN A N 8
ATOM 12867 C CA . GLN A 1 42 ? 6.139 5.801 7.106 1.00 0.14 45 GLN A CA 8
ATOM 12868 C C . GLN A 1 42 ? 6.242 7.244 6.637 1.00 0.17 45 GLN A C 8
ATOM 12869 O O . GLN A 1 42 ? 5.514 8.107 7.119 1.00 0.27 45 GLN A O 8
ATOM 12883 N N . LYS A 1 43 ? 7.142 7.509 5.704 1.00 0.14 46 LYS A N 8
ATOM 12884 C CA . LYS A 1 43 ? 7.295 8.854 5.177 1.00 0.17 46 LYS A CA 8
ATOM 12885 C C . LYS A 1 43 ? 6.183 9.153 4.186 1.00 0.18 46 LYS A C 8
ATOM 12886 O O . LYS A 1 43 ? 5.583 10.224 4.217 1.00 0.21 46 LYS A O 8
ATOM 12905 N N . TRP A 1 44 ? 5.913 8.203 3.305 1.00 0.16 47 TRP A N 8
ATOM 12906 C CA . TRP A 1 44 ? 4.838 8.355 2.340 1.00 0.19 47 TRP A CA 8
ATOM 12907 C C . TRP A 1 44 ? 3.477 8.391 3.016 1.00 0.19 47 TRP A C 8
ATOM 12908 O O . TRP A 1 44 ? 2.667 9.260 2.711 1.00 0.22 47 TRP A O 8
ATOM 12929 N N . SER A 1 45 ? 3.232 7.487 3.956 1.00 0.17 48 SER A N 8
ATOM 12930 C CA . SER A 1 45 ? 1.971 7.485 4.677 1.00 0.19 48 SER A CA 8
ATOM 12931 C C . SER A 1 45 ? 1.847 8.755 5.515 1.00 0.20 48 SER A C 8
ATOM 12932 O O . SER A 1 45 ? 0.744 9.192 5.843 1.00 0.28 48 SER A O 8
ATOM 12940 N N . GLN A 1 46 ? 2.989 9.350 5.848 1.00 0.17 49 GLN A N 8
ATOM 12941 C CA . GLN A 1 46 ? 3.009 10.635 6.526 1.00 0.17 49 GLN A CA 8
ATOM 12942 C C . GLN A 1 46 ? 2.626 11.735 5.553 1.00 0.18 49 GLN A C 8
ATOM 12943 O O . GLN A 1 46 ? 1.677 12.471 5.782 1.00 0.21 49 GLN A O 8
ATOM 12957 N N . ARG A 1 47 ? 3.373 11.823 4.457 1.00 0.16 50 ARG A N 8
ATOM 12958 C CA . ARG A 1 47 ? 3.184 12.877 3.468 1.00 0.16 50 ARG A CA 8
ATOM 12959 C C . ARG A 1 47 ? 1.791 12.830 2.849 1.00 0.14 50 ARG A C 8
ATOM 12960 O O . ARG A 1 47 ? 1.164 13.865 2.633 1.00 0.15 50 ARG A O 8
ATOM 12981 N N . ILE A 1 48 ? 1.321 11.629 2.549 1.00 0.13 51 ILE A N 8
ATOM 12982 C CA . ILE A 1 48 ? -0.026 11.442 2.024 1.00 0.13 51 ILE A CA 8
ATOM 12983 C C . ILE A 1 48 ? -1.067 11.946 3.027 1.00 0.16 51 ILE A C 8
ATOM 12984 O O . ILE A 1 48 ? -2.089 12.520 2.644 1.00 0.20 51 ILE A O 8
ATOM 13000 N N . ALA A 1 49 ? -0.791 11.747 4.308 1.00 0.16 52 ALA A N 8
ATOM 13001 C CA . ALA A 1 49 ? -1.675 12.214 5.368 1.00 0.20 52 ALA A CA 8
ATOM 13002 C C . ALA A 1 49 ? -1.522 13.719 5.611 1.00 0.22 52 ALA A C 8
ATOM 13003 O O . ALA A 1 49 ? -2.503 14.413 5.887 1.00 0.27 52 ALA A O 8
ATOM 13010 N N . SER A 1 50 ? -0.296 14.219 5.505 1.00 0.22 53 SER A N 8
ATOM 13011 C CA . SER A 1 50 ? -0.005 15.615 5.810 1.00 0.26 53 SER A CA 8
ATOM 13012 C C . SER A 1 50 ? -0.405 16.541 4.662 1.00 0.28 53 SER A C 8
ATOM 13013 O O . SER A 1 50 ? -0.762 17.699 4.888 1.00 0.35 53 SER A O 8
ATOM 13021 N N . GLY A 1 51 ? -0.353 16.031 3.440 1.00 0.25 54 GLY A N 8
ATOM 13022 C CA . GLY A 1 51 ? -0.710 16.835 2.287 1.00 0.28 54 GLY A CA 8
ATOM 13023 C C . GLY A 1 51 ? 0.496 17.195 1.440 1.00 0.26 54 GLY A C 8
ATOM 13024 O O . GLY A 1 51 ? 0.367 17.893 0.433 1.00 0.30 54 GLY A O 8
ATOM 13028 N N . GLU A 1 52 ? 1.666 16.711 1.850 1.00 0.23 55 GLU A N 8
ATOM 13029 C CA . GLU A 1 52 ? 2.905 16.955 1.116 1.00 0.23 55 GLU A CA 8
ATOM 13030 C C . GLU A 1 52 ? 2.823 16.356 -0.286 1.00 0.20 55 GLU A C 8
ATOM 13031 O O . GLU A 1 52 ? 3.094 17.032 -1.279 1.00 0.24 55 GLU A O 8
ATOM 13043 N N . VAL A 1 53 ? 2.444 15.088 -0.359 1.00 0.17 56 VAL A N 8
ATOM 13044 C CA . VAL A 1 53 ? 2.205 14.426 -1.637 1.00 0.15 56 VAL A CA 8
ATOM 13045 C C . VAL A 1 53 ? 0.916 13.635 -1.565 1.00 0.15 56 VAL A C 8
ATOM 13046 O O . VAL A 1 53 ? 0.511 13.198 -0.487 1.00 0.19 56 VAL A O 8
ATOM 13059 N N . SER A 1 54 ? 0.270 13.454 -2.699 1.00 0.13 57 SER A N 8
ATOM 13060 C CA . SER A 1 54 ? -0.958 12.695 -2.748 1.00 0.15 57 SER A CA 8
ATOM 13061 C C . SER A 1 54 ? -0.636 11.210 -2.812 1.00 0.15 57 SER A C 8
ATOM 13062 O O . SER A 1 54 ? 0.487 10.843 -3.172 1.00 0.18 57 SER A O 8
ATOM 13070 N N . PHE A 1 55 ? -1.596 10.364 -2.461 1.00 0.16 58 PHE A N 8
ATOM 13071 C CA . PHE A 1 55 ? -1.374 8.922 -2.461 1.00 0.16 58 PHE A CA 8
ATOM 13072 C C . PHE A 1 55 ? -0.881 8.477 -3.833 1.00 0.18 58 PHE A C 8
ATOM 13073 O O . PHE A 1 55 ? 0.032 7.656 -3.953 1.00 0.19 58 PHE A O 8
ATOM 13090 N N . GLU A 1 56 ? -1.475 9.080 -4.854 1.00 0.20 59 GLU A N 8
ATOM 13091 C CA . GLU A 1 56 ? -1.155 8.792 -6.247 1.00 0.22 59 GLU A CA 8
ATOM 13092 C C . GLU A 1 56 ? 0.332 8.983 -6.526 1.00 0.24 59 GLU A C 8
ATOM 13093 O O . GLU A 1 56 ? 0.971 8.139 -7.154 1.00 0.31 59 GLU A O 8
ATOM 13105 N N . GLU A 1 57 ? 0.878 10.090 -6.036 1.00 0.23 60 GLU A N 8
ATOM 13106 C CA . GLU A 1 57 ? 2.247 10.474 -6.348 1.00 0.24 60 GLU A CA 8
ATOM 13107 C C . GLU A 1 57 ? 3.241 9.480 -5.771 1.00 0.23 60 GLU A C 8
ATOM 13108 O O . GLU A 1 57 ? 4.146 9.022 -6.467 1.00 0.26 60 GLU A O 8
ATOM 13120 N N . ALA A 1 58 ? 3.062 9.137 -4.504 1.00 0.22 61 ALA A N 8
ATOM 13121 C CA . ALA A 1 58 ? 3.959 8.209 -3.838 1.00 0.23 61 ALA A CA 8
ATOM 13122 C C . ALA A 1 58 ? 3.831 6.811 -4.431 1.00 0.22 61 ALA A C 8
ATOM 13123 O O . ALA A 1 58 ? 4.824 6.105 -4.602 1.00 0.26 61 ALA A O 8
ATOM 13130 N N . ALA A 1 59 ? 2.605 6.427 -4.763 1.00 0.20 62 ALA A N 8
ATOM 13131 C CA . ALA A 1 59 ? 2.337 5.107 -5.312 1.00 0.20 62 ALA A CA 8
ATOM 13132 C C . ALA A 1 59 ? 3.051 4.905 -6.646 1.00 0.21 62 ALA A C 8
ATOM 13133 O O . ALA A 1 59 ? 3.802 3.946 -6.812 1.00 0.24 62 ALA A O 8
ATOM 13140 N N . SER A 1 60 ? 2.839 5.829 -7.575 1.00 0.21 63 SER A N 8
ATOM 13141 C CA . SER A 1 60 ? 3.411 5.736 -8.918 1.00 0.23 63 SER A CA 8
ATOM 13142 C C . SER A 1 60 ? 4.923 5.490 -8.906 1.00 0.24 63 SER A C 8
ATOM 13143 O O . SER A 1 60 ? 5.459 4.866 -9.824 1.00 0.27 63 SER A O 8
ATOM 13151 N N . GLN A 1 61 ? 5.613 5.965 -7.879 1.00 0.24 64 GLN A N 8
ATOM 13152 C CA . GLN A 1 61 ? 7.058 5.817 -7.825 1.00 0.27 64 GLN A CA 8
ATOM 13153 C C . GLN A 1 61 ? 7.443 4.621 -6.977 1.00 0.26 64 GLN A C 8
ATOM 13154 O O . GLN A 1 61 ? 8.228 3.766 -7.383 1.00 0.29 64 GLN A O 8
ATOM 13168 N N . ARG A 1 62 ? 6.873 4.585 -5.792 1.00 0.26 65 ARG A N 8
ATOM 13169 C CA . ARG A 1 62 ? 7.328 3.700 -4.742 1.00 0.28 65 ARG A CA 8
ATOM 13170 C C . ARG A 1 62 ? 6.578 2.372 -4.702 1.00 0.27 65 ARG A C 8
ATOM 13171 O O . ARG A 1 62 ? 7.188 1.327 -4.477 1.00 0.32 65 ARG A O 8
ATOM 13192 N N . SER A 1 63 ? 5.265 2.407 -4.911 1.00 0.25 66 SER A N 8
ATOM 13193 C CA . SER A 1 63 ? 4.451 1.200 -4.762 1.00 0.25 66 SER A CA 8
ATOM 13194 C C . SER A 1 63 ? 4.846 0.139 -5.785 1.00 0.23 66 SER A C 8
ATOM 13195 O O . SER A 1 63 ? 4.810 0.375 -6.991 1.00 0.24 66 SER A O 8
ATOM 13203 N N . ASP A 1 64 ? 5.241 -1.024 -5.281 1.00 0.25 67 ASP A N 8
ATOM 13204 C CA . ASP A 1 64 ? 5.593 -2.161 -6.124 1.00 0.28 67 ASP A CA 8
ATOM 13205 C C . ASP A 1 64 ? 4.344 -2.807 -6.711 1.00 0.31 67 ASP A C 8
ATOM 13206 O O . ASP A 1 64 ? 4.411 -3.572 -7.671 1.00 0.48 67 ASP A O 8
ATOM 13215 N N . CYS A 1 65 ? 3.200 -2.468 -6.148 1.00 0.24 68 CYS A N 8
ATOM 13216 C CA . CYS A 1 65 ? 1.939 -3.017 -6.602 1.00 0.26 68 CYS A CA 8
ATOM 13217 C C . CYS A 1 65 ? 1.490 -2.334 -7.882 1.00 0.27 68 CYS A C 8
ATOM 13218 O O . CYS A 1 65 ? 1.780 -1.158 -8.107 1.00 0.38 68 CYS A O 8
ATOM 13226 N N . GLY A 1 66 ? 0.760 -3.093 -8.693 1.00 0.26 69 GLY A N 8
ATOM 13227 C CA . GLY A 1 66 ? 0.386 -2.681 -10.039 1.00 0.25 69 GLY A CA 8
ATOM 13228 C C . GLY A 1 66 ? -0.307 -1.336 -10.121 1.00 0.22 69 GLY A C 8
ATOM 13229 O O . GLY A 1 66 ? -0.360 -0.733 -11.194 1.00 0.25 69 GLY A O 8
ATOM 13233 N N . SER A 1 67 ? -0.827 -0.852 -9.004 1.00 0.21 70 SER A N 8
ATOM 13234 C CA . SER A 1 67 ? -1.515 0.424 -8.986 1.00 0.24 70 SER A CA 8
ATOM 13235 C C . SER A 1 67 ? -0.539 1.603 -9.111 1.00 0.22 70 SER A C 8
ATOM 13236 O O . SER A 1 67 ? -0.967 2.757 -9.111 1.00 0.25 70 SER A O 8
ATOM 13244 N N . TYR A 1 68 ? 0.767 1.318 -9.223 1.00 0.20 71 TYR A N 8
ATOM 13245 C CA . TYR A 1 68 ? 1.767 2.360 -9.476 1.00 0.20 71 TYR A CA 8
ATOM 13246 C C . TYR A 1 68 ? 1.375 3.185 -10.704 1.00 0.22 71 TYR A C 8
ATOM 13247 O O . TYR A 1 68 ? 1.484 4.407 -10.700 1.00 0.29 71 TYR A O 8
ATOM 13265 N N . ALA A 1 69 ? 0.887 2.515 -11.743 1.00 0.24 72 ALA A N 8
ATOM 13266 C CA . ALA A 1 69 ? 0.501 3.199 -12.971 1.00 0.30 72 ALA A CA 8
ATOM 13267 C C . ALA A 1 69 ? -0.989 3.513 -12.975 1.00 0.36 72 ALA A C 8
ATOM 13268 O O . ALA A 1 69 ? -1.523 4.047 -13.948 1.00 0.49 72 ALA A O 8
ATOM 13275 N N . SER A 1 70 ? -1.657 3.179 -11.882 1.00 0.32 73 SER A N 8
ATOM 13276 C CA . SER A 1 70 ? -3.091 3.390 -11.771 1.00 0.44 73 SER A CA 8
ATOM 13277 C C . SER A 1 70 ? -3.392 4.605 -10.901 1.00 0.49 73 SER A C 8
ATOM 13278 O O . SER A 1 70 ? -4.538 5.030 -10.793 1.00 0.71 73 SER A O 8
ATOM 13286 N N . GLY A 1 71 ? -2.356 5.166 -10.292 1.00 0.41 74 GLY A N 8
ATOM 13287 C CA . GLY A 1 71 ? -2.539 6.290 -9.396 1.00 0.54 74 GLY A CA 8
ATOM 13288 C C . GLY A 1 71 ? -2.751 5.850 -7.963 1.00 0.45 74 GLY A C 8
ATOM 13289 O O . GLY A 1 71 ? -3.287 6.596 -7.144 1.00 0.49 74 GLY A O 8
ATOM 13293 N N . GLY A 1 72 ? -2.344 4.624 -7.666 1.00 0.35 75 GLY A N 8
ATOM 13294 C CA . GLY A 1 72 ? -2.476 4.098 -6.323 1.00 0.32 75 GLY A CA 8
ATOM 13295 C C . GLY A 1 72 ? -3.842 3.502 -6.061 1.00 0.20 75 GLY A C 8
ATOM 13296 O O . GLY A 1 72 ? -3.970 2.535 -5.303 1.00 0.21 75 GLY A O 8
ATOM 13300 N N . ASP A 1 73 ? -4.860 4.060 -6.703 1.00 0.35 76 ASP A N 8
ATOM 13301 C CA . ASP A 1 73 ? -6.230 3.634 -6.471 1.00 0.39 76 ASP A CA 8
ATOM 13302 C C . ASP A 1 73 ? -6.568 2.410 -7.289 1.00 0.32 76 ASP A C 8
ATOM 13303 O O . ASP A 1 73 ? -6.084 2.225 -8.406 1.00 0.36 76 ASP A O 8
ATOM 13312 N N . LEU A 1 74 ? -7.386 1.571 -6.697 1.00 0.32 77 LEU A N 8
ATOM 13313 C CA . LEU A 1 74 ? -7.830 0.348 -7.319 1.00 0.30 77 LEU A CA 8
ATOM 13314 C C . LEU A 1 74 ? -9.273 0.482 -7.781 1.00 0.32 77 LEU A C 8
ATOM 13315 O O . LEU A 1 74 ? -9.908 1.514 -7.558 1.00 0.35 77 LEU A O 8
ATOM 13331 N N . GLY A 1 75 ? -9.768 -0.545 -8.446 1.00 0.37 78 GLY A N 8
ATOM 13332 C CA . GLY A 1 75 ? -11.145 -0.554 -8.899 1.00 0.39 78 GLY A CA 8
ATOM 13333 C C . GLY A 1 75 ? -12.088 -1.094 -7.841 1.00 0.34 78 GLY A C 8
ATOM 13334 O O . GLY A 1 75 ? -11.811 -0.989 -6.647 1.00 0.44 78 GLY A O 8
ATOM 13338 N N . PHE A 1 76 ? -13.202 -1.670 -8.272 1.00 0.47 79 PHE A N 8
ATOM 13339 C CA . PHE A 1 76 ? -14.174 -2.233 -7.343 1.00 0.46 79 PHE A CA 8
ATOM 13340 C C . PHE A 1 76 ? -13.959 -3.734 -7.170 1.00 0.45 79 PHE A C 8
ATOM 13341 O O . PHE A 1 76 ? -13.977 -4.498 -8.136 1.00 0.61 79 PHE A O 8
ATOM 13358 N N . PHE A 1 77 ? -13.776 -4.143 -5.926 1.00 0.40 80 PHE A N 8
ATOM 13359 C CA . PHE A 1 77 ? -13.477 -5.527 -5.585 1.00 0.45 80 PHE A CA 8
ATOM 13360 C C . PHE A 1 77 ? -14.330 -5.981 -4.413 1.00 0.46 80 PHE A C 8
ATOM 13361 O O . PHE A 1 77 ? -14.851 -5.161 -3.665 1.00 0.55 80 PHE A O 8
ATOM 13378 N N . SER A 1 78 ? -14.471 -7.280 -4.250 1.00 0.50 81 SER A N 8
ATOM 13379 C CA . SER A 1 78 ? -15.247 -7.813 -3.149 1.00 0.55 81 SER A CA 8
ATOM 13380 C C . SER A 1 78 ? -14.346 -8.008 -1.936 1.00 0.52 81 SER A C 8
ATOM 13381 O O . SER A 1 78 ? -13.298 -8.647 -2.034 1.00 0.54 81 SER A O 8
ATOM 13389 N N . SER A 1 79 ? -14.749 -7.440 -0.807 1.00 0.59 82 SER A N 8
ATOM 13390 C CA . SER A 1 79 ? -13.968 -7.517 0.418 1.00 0.63 82 SER A CA 8
ATOM 13391 C C . SER A 1 79 ? -13.697 -8.967 0.806 1.00 0.59 82 SER A C 8
ATOM 13392 O O . SER A 1 79 ? -14.625 -9.762 0.969 1.00 0.63 82 SER A O 8
ATOM 13400 N N . GLY A 1 80 ? -12.426 -9.304 0.932 1.00 0.58 83 GLY A N 8
ATOM 13401 C CA . GLY A 1 80 ? -12.040 -10.654 1.275 1.00 0.62 83 GLY A CA 8
ATOM 13402 C C . GLY A 1 80 ? -11.315 -11.330 0.135 1.00 0.64 83 GLY A C 8
ATOM 13403 O O . GLY A 1 80 ? -11.023 -12.524 0.191 1.00 0.79 83 GLY A O 8
ATOM 13407 N N . GLU A 1 81 ? -11.026 -10.565 -0.910 1.00 0.58 84 GLU A N 8
ATOM 13408 C CA . GLU A 1 81 ? -10.353 -11.105 -2.080 1.00 0.62 84 GLU A CA 8
ATOM 13409 C C . GLU A 1 81 ? -8.949 -10.509 -2.212 1.00 0.58 84 GLU A C 8
ATOM 13410 O O . GLU A 1 81 ? -8.275 -10.687 -3.226 1.00 0.87 84 GLU A O 8
ATOM 13422 N N . MET A 1 82 ? -8.502 -9.807 -1.176 1.00 0.47 85 MET A N 8
ATOM 13423 C CA . MET A 1 82 ? -7.167 -9.226 -1.187 1.00 0.44 85 MET A CA 8
ATOM 13424 C C . MET A 1 82 ? -6.194 -10.102 -0.410 1.00 0.47 85 MET A C 8
ATOM 13425 O O . MET A 1 82 ? -5.833 -11.196 -0.850 1.00 0.73 85 MET A O 8
ATOM 13439 N N . MET A 1 83 ? -5.784 -9.615 0.749 1.00 0.33 86 MET A N 8
ATOM 13440 C CA . MET A 1 83 ? -4.934 -10.363 1.658 1.00 0.35 86 MET A CA 8
ATOM 13441 C C . MET A 1 83 ? -5.500 -10.212 3.054 1.00 0.40 86 MET A C 8
ATOM 13442 O O . MET A 1 83 ? -6.107 -9.185 3.346 1.00 0.76 86 MET A O 8
ATOM 13456 N N . LYS A 1 84 ? -5.308 -11.200 3.908 1.00 0.32 87 LYS A N 8
ATOM 13457 C CA . LYS A 1 84 ? -5.911 -11.177 5.238 1.00 0.32 87 LYS A CA 8
ATOM 13458 C C . LYS A 1 84 ? -5.574 -9.892 6.016 1.00 0.27 87 LYS A C 8
ATOM 13459 O O . LYS A 1 84 ? -6.487 -9.200 6.468 1.00 0.27 87 LYS A O 8
ATOM 13478 N N . PRO A 1 85 ? -4.280 -9.517 6.162 1.00 0.26 88 PRO A N 8
ATOM 13479 C CA . PRO A 1 85 ? -3.908 -8.326 6.934 1.00 0.25 88 PRO A CA 8
ATOM 13480 C C . PRO A 1 85 ? -4.205 -7.033 6.177 1.00 0.22 88 PRO A C 8
ATOM 13481 O O . PRO A 1 85 ? -4.421 -5.977 6.773 1.00 0.25 88 PRO A O 8
ATOM 13492 N N . PHE A 1 86 ? -4.232 -7.139 4.857 1.00 0.19 89 PHE A N 8
ATOM 13493 C CA . PHE A 1 86 ? -4.507 -6.003 3.985 1.00 0.17 89 PHE A CA 8
ATOM 13494 C C . PHE A 1 86 ? -5.986 -5.638 4.066 1.00 0.18 89 PHE A C 8
ATOM 13495 O O . PHE A 1 86 ? -6.342 -4.510 4.398 1.00 0.17 89 PHE A O 8
ATOM 13512 N N . GLU A 1 87 ? -6.829 -6.625 3.789 1.00 0.21 90 GLU A N 8
ATOM 13513 C CA . GLU A 1 87 ? -8.278 -6.463 3.802 1.00 0.24 90 GLU A CA 8
ATOM 13514 C C . GLU A 1 87 ? -8.748 -6.043 5.188 1.00 0.25 90 GLU A C 8
ATOM 13515 O O . GLU A 1 87 ? -9.676 -5.244 5.327 1.00 0.27 90 GLU A O 8
ATOM 13527 N N . ASP A 1 88 ? -8.084 -6.582 6.209 1.00 0.25 91 ASP A N 8
ATOM 13528 C CA . ASP A 1 88 ? -8.380 -6.243 7.600 1.00 0.29 91 ASP A CA 8
ATOM 13529 C C . ASP A 1 88 ? -8.268 -4.741 7.835 1.00 0.25 91 ASP A C 8
ATOM 13530 O O . ASP A 1 88 ? -9.008 -4.172 8.637 1.00 0.30 91 ASP A O 8
ATOM 13539 N N . ALA A 1 89 ? -7.358 -4.101 7.121 1.00 0.20 92 ALA A N 8
ATOM 13540 C CA . ALA A 1 89 ? -7.175 -2.666 7.247 1.00 0.19 92 ALA A CA 8
ATOM 13541 C C . ALA A 1 89 ? -8.187 -1.908 6.394 1.00 0.18 92 ALA A C 8
ATOM 13542 O O . ALA A 1 89 ? -8.564 -0.786 6.719 1.00 0.21 92 ALA A O 8
ATOM 13549 N N . VAL A 1 90 ? -8.650 -2.542 5.319 1.00 0.18 93 VAL A N 8
ATOM 13550 C CA . VAL A 1 90 ? -9.538 -1.888 4.363 1.00 0.19 93 VAL A CA 8
ATOM 13551 C C . VAL A 1 90 ? -10.905 -1.583 4.979 1.00 0.19 93 VAL A C 8
ATOM 13552 O O . VAL A 1 90 ? -11.431 -0.485 4.818 1.00 0.20 93 VAL A O 8
ATOM 13565 N N . ARG A 1 91 ? -11.488 -2.543 5.691 1.00 0.23 94 ARG A N 8
ATOM 13566 C CA . ARG A 1 91 ? -12.777 -2.301 6.337 1.00 0.27 94 ARG A CA 8
ATOM 13567 C C . ARG A 1 91 ? -12.577 -1.600 7.678 1.00 0.25 94 ARG A C 8
ATOM 13568 O O . ARG A 1 91 ? -13.541 -1.252 8.362 1.00 0.32 94 ARG A O 8
ATOM 13589 N N . ALA A 1 92 ? -11.322 -1.384 8.044 1.00 0.23 95 ALA A N 8
ATOM 13590 C CA . ALA A 1 92 ? -10.996 -0.712 9.293 1.00 0.25 95 ALA A CA 8
ATOM 13591 C C . ALA A 1 92 ? -10.983 0.798 9.094 1.00 0.26 95 ALA A C 8
ATOM 13592 O O . ALA A 1 92 ? -10.779 1.563 10.036 1.00 0.47 95 ALA A O 8
ATOM 13599 N N . LEU A 1 93 ? -11.203 1.214 7.857 1.00 0.19 96 LEU A N 8
ATOM 13600 C CA . LEU A 1 93 ? -11.290 2.623 7.518 1.00 0.19 96 LEU A CA 8
ATOM 13601 C C . LEU A 1 93 ? -12.458 2.863 6.574 1.00 0.21 96 LEU A C 8
ATOM 13602 O O . LEU A 1 93 ? -12.887 1.957 5.855 1.00 0.28 96 LEU A O 8
ATOM 13618 N N . LYS A 1 94 ? -12.992 4.072 6.603 1.00 0.24 97 LYS A N 8
ATOM 13619 C CA . LYS A 1 94 ? -14.100 4.433 5.739 1.00 0.31 97 LYS A CA 8
ATOM 13620 C C . LYS A 1 94 ? -13.574 5.269 4.573 1.00 0.28 97 LYS A C 8
ATOM 13621 O O . LYS A 1 94 ? -12.371 5.515 4.480 1.00 0.25 97 LYS A O 8
ATOM 13640 N N . ILE A 1 95 ? -14.459 5.671 3.673 1.00 0.32 98 ILE A N 8
ATOM 13641 C CA . ILE A 1 95 ? -14.079 6.480 2.523 1.00 0.32 98 ILE A CA 8
ATOM 13642 C C . ILE A 1 95 ? -13.342 7.748 2.958 1.00 0.32 98 ILE A C 8
ATOM 13643 O O . ILE A 1 95 ? -13.901 8.602 3.650 1.00 0.37 98 ILE A O 8
ATOM 13659 N N . GLY A 1 96 ? -12.080 7.849 2.562 1.00 0.30 99 GLY A N 8
ATOM 13660 C CA . GLY A 1 96 ? -11.282 9.008 2.902 1.00 0.32 99 GLY A CA 8
ATOM 13661 C C . GLY A 1 96 ? -10.279 8.733 4.006 1.00 0.32 99 GLY A C 8
ATOM 13662 O O . GLY A 1 96 ? -9.446 9.585 4.318 1.00 0.46 99 GLY A O 8
ATOM 13666 N N . ASP A 1 97 ? -10.343 7.545 4.593 1.00 0.21 100 ASP A N 8
ATOM 13667 C CA . ASP A 1 97 ? -9.449 7.198 5.689 1.00 0.19 100 ASP A CA 8
ATOM 13668 C C . ASP A 1 97 ? -8.269 6.382 5.188 1.00 0.15 100 ASP A C 8
ATOM 13669 O O . ASP A 1 97 ? -8.430 5.500 4.341 1.00 0.15 100 ASP A O 8
ATOM 13678 N N . ILE A 1 98 ? -7.087 6.685 5.711 1.00 0.18 101 ILE A N 8
ATOM 13679 C CA . ILE A 1 98 ? -5.875 5.958 5.357 1.00 0.16 101 ILE A CA 8
ATOM 13680 C C . ILE A 1 98 ? -5.438 5.095 6.539 1.00 0.16 101 ILE A C 8
ATOM 13681 O O . ILE A 1 98 ? -5.649 5.464 7.695 1.00 0.18 101 ILE A O 8
ATOM 13697 N N . SER A 1 99 ? -4.840 3.952 6.255 1.00 0.16 102 SER A N 8
ATOM 13698 C CA . SER A 1 99 ? -4.389 3.043 7.295 1.00 0.19 102 SER A CA 8
ATOM 13699 C C . SER A 1 99 ? -2.947 3.342 7.678 1.00 0.18 102 SER A C 8
ATOM 13700 O O . SER A 1 99 ? -2.207 3.962 6.909 1.00 0.22 102 SER A O 8
ATOM 13708 N N . PRO A 1 100 ? -2.531 2.928 8.883 1.00 0.21 103 PRO A N 8
ATOM 13709 C CA . PRO A 1 100 ? -1.128 2.967 9.278 1.00 0.23 103 PRO A CA 8
ATOM 13710 C C . PRO A 1 100 ? -0.339 1.851 8.599 1.00 0.20 103 PRO A C 8
ATOM 13711 O O . PRO A 1 100 ? -0.917 1.039 7.870 1.00 0.27 103 PRO A O 8
ATOM 13722 N N . ILE A 1 101 ? 0.972 1.832 8.813 1.00 0.17 104 ILE A N 8
ATOM 13723 C CA . ILE A 1 101 ? 1.829 0.768 8.286 1.00 0.15 104 ILE A CA 8
ATOM 13724 C C . ILE A 1 101 ? 1.258 -0.620 8.594 1.00 0.14 104 ILE A C 8
ATOM 13725 O O . ILE A 1 101 ? 1.187 -1.032 9.753 1.00 0.20 104 ILE A O 8
ATOM 13741 N N . VAL A 1 102 ? 0.841 -1.327 7.554 1.00 0.13 105 VAL A N 8
ATOM 13742 C CA . VAL A 1 102 ? 0.378 -2.700 7.696 1.00 0.15 105 VAL A CA 8
ATOM 13743 C C . VAL A 1 102 ? 1.256 -3.637 6.871 1.00 0.15 105 VAL A C 8
ATOM 13744 O O . VAL A 1 102 ? 1.392 -3.477 5.656 1.00 0.17 105 VAL A O 8
ATOM 13757 N N . GLN A 1 103 ? 1.879 -4.598 7.537 1.00 0.18 106 GLN A N 8
ATOM 13758 C CA . GLN A 1 103 ? 2.701 -5.572 6.847 1.00 0.20 106 GLN A CA 8
ATOM 13759 C C . GLN A 1 103 ? 1.837 -6.712 6.336 1.00 0.23 106 GLN A C 8
ATOM 13760 O O . GLN A 1 103 ? 0.849 -7.097 6.964 1.00 0.29 106 GLN A O 8
ATOM 13774 N N . THR A 1 104 ? 2.214 -7.234 5.188 1.00 0.22 107 THR A N 8
ATOM 13775 C CA . THR A 1 104 ? 1.461 -8.280 4.528 1.00 0.27 107 THR A CA 8
ATOM 13776 C C . THR A 1 104 ? 2.313 -9.526 4.341 1.00 0.34 107 THR A C 8
ATOM 13777 O O . THR A 1 104 ? 3.426 -9.613 4.867 1.00 0.37 107 THR A O 8
ATOM 13788 N N . ASP A 1 105 ? 1.777 -10.486 3.600 1.00 0.40 108 ASP A N 8
ATOM 13789 C CA . ASP A 1 105 ? 2.497 -11.710 3.277 1.00 0.49 108 ASP A CA 8
ATOM 13790 C C . ASP A 1 105 ? 3.835 -11.392 2.629 1.00 0.45 108 ASP A C 8
ATOM 13791 O O . ASP A 1 105 ? 4.866 -11.960 2.989 1.00 0.53 108 ASP A O 8
ATOM 13800 N N . SER A 1 106 ? 3.814 -10.468 1.682 1.00 0.39 109 SER A N 8
ATOM 13801 C CA . SER A 1 106 ? 5.015 -10.122 0.950 1.00 0.43 109 SER A CA 8
ATOM 13802 C C . SER A 1 106 ? 5.726 -8.933 1.592 1.00 0.53 109 SER A C 8
ATOM 13803 O O . SER A 1 106 ? 6.837 -9.085 2.080 1.00 1.09 109 SER A O 8
ATOM 13811 N N . GLY A 1 107 ? 5.079 -7.776 1.676 1.00 0.22 110 GLY A N 8
ATOM 13812 C CA . GLY A 1 107 ? 5.793 -6.611 2.137 1.00 0.19 110 GLY A CA 8
ATOM 13813 C C . GLY A 1 107 ? 4.945 -5.674 2.959 1.00 0.16 110 GLY A C 8
ATOM 13814 O O . GLY A 1 107 ? 4.183 -6.099 3.823 1.00 0.24 110 GLY A O 8
ATOM 13818 N N . LEU A 1 108 ? 5.065 -4.402 2.658 1.00 0.12 111 LEU A N 8
ATOM 13819 C CA . LEU A 1 108 ? 4.446 -3.344 3.450 1.00 0.11 111 LEU A CA 8
ATOM 13820 C C . LEU A 1 108 ? 3.357 -2.639 2.664 1.00 0.11 111 LEU A C 8
ATOM 13821 O O . LEU A 1 108 ? 3.459 -2.496 1.446 1.00 0.13 111 LEU A O 8
ATOM 13837 N N . HIS A 1 109 ? 2.315 -2.204 3.357 1.00 0.11 112 HIS A N 8
ATOM 13838 C CA . HIS A 1 109 ? 1.216 -1.501 2.712 1.00 0.12 112 HIS A CA 8
ATOM 13839 C C . HIS A 1 109 ? 0.652 -0.389 3.576 1.00 0.14 112 HIS A C 8
ATOM 13840 O O . HIS A 1 109 ? 0.752 -0.415 4.803 1.00 0.22 112 HIS A O 8
ATOM 13855 N N . ILE A 1 110 ? 0.099 0.601 2.902 1.00 0.12 113 ILE A N 8
ATOM 13856 C CA . ILE A 1 110 ? -0.878 1.496 3.484 1.00 0.13 113 ILE A CA 8
ATOM 13857 C C . ILE A 1 110 ? -2.042 1.589 2.514 1.00 0.12 113 ILE A C 8
ATOM 13858 O O . ILE A 1 110 ? -1.829 1.642 1.298 1.00 0.14 113 ILE A O 8
ATOM 13874 N N . ILE A 1 111 ? -3.256 1.554 3.023 1.00 0.11 114 ILE A N 8
ATOM 13875 C CA . ILE A 1 111 ? -4.422 1.567 2.162 1.00 0.11 114 ILE A CA 8
ATOM 13876 C C . ILE A 1 111 ? -5.379 2.671 2.588 1.00 0.11 114 ILE A C 8
ATOM 13877 O O . ILE A 1 111 ? -5.502 2.971 3.771 1.00 0.12 114 ILE A O 8
ATOM 13893 N N . LYS A 1 112 ? -6.028 3.291 1.619 1.00 0.13 115 LYS A N 8
ATOM 13894 C CA . LYS A 1 112 ? -7.064 4.270 1.899 1.00 0.14 115 LYS A CA 8
ATOM 13895 C C . LYS A 1 112 ? -8.321 3.900 1.121 1.00 0.15 115 LYS A C 8
ATOM 13896 O O . LYS A 1 112 ? -8.247 3.514 -0.047 1.00 0.16 115 LYS A O 8
ATOM 13915 N N . ARG A 1 113 ? -9.466 4.003 1.764 1.00 0.15 116 ARG A N 8
ATOM 13916 C CA . ARG A 1 113 ? -10.715 3.585 1.145 1.00 0.17 116 ARG A CA 8
ATOM 13917 C C . ARG A 1 113 ? -11.312 4.698 0.294 1.00 0.19 116 ARG A C 8
ATOM 13918 O O . ARG A 1 113 ? -11.495 5.822 0.759 1.00 0.22 116 ARG A O 8
ATOM 13939 N N . LEU A 1 114 ? -11.599 4.370 -0.960 1.00 0.22 117 LEU A N 8
ATOM 13940 C CA . LEU A 1 114 ? -12.209 5.309 -1.892 1.00 0.27 117 LEU A CA 8
ATOM 13941 C C . LEU A 1 114 ? -13.715 5.098 -1.957 1.00 0.29 117 LEU A C 8
ATOM 13942 O O . LEU A 1 114 ? -14.474 6.043 -2.159 1.00 0.37 117 LEU A O 8
ATOM 13958 N N . ALA A 1 115 ? -14.138 3.849 -1.809 1.00 0.26 118 ALA A N 8
ATOM 13959 C CA . ALA A 1 115 ? -15.551 3.509 -1.858 1.00 0.30 118 ALA A CA 8
ATOM 13960 C C . ALA A 1 115 ? -15.829 2.251 -1.048 1.00 0.30 118 ALA A C 8
ATOM 13961 O O . ALA A 1 115 ? -15.775 1.145 -1.621 1.00 1.10 118 ALA A O 8
ATOM 13969 N N . MET A 1 1 ? -24.541 -3.807 -5.491 1.00 4.59 4 MET A N 9
ATOM 13970 C CA . MET A 1 1 ? -23.354 -4.506 -4.956 1.00 4.13 4 MET A CA 9
ATOM 13971 C C . MET A 1 1 ? -23.126 -4.124 -3.500 1.00 3.08 4 MET A C 9
ATOM 13972 O O . MET A 1 1 ? -23.102 -2.944 -3.151 1.00 3.52 4 MET A O 9
ATOM 13988 N N . SER A 1 2 ? -22.975 -5.127 -2.649 1.00 2.21 5 SER A N 9
ATOM 13989 C CA . SER A 1 2 ? -22.788 -4.897 -1.225 1.00 1.64 5 SER A CA 9
ATOM 13990 C C . SER A 1 2 ? -21.380 -5.289 -0.786 1.00 1.29 5 SER A C 9
ATOM 13991 O O . SER A 1 2 ? -20.724 -4.553 -0.047 1.00 1.48 5 SER A O 9
ATOM 13999 N N . GLU A 1 3 ? -20.913 -6.444 -1.254 1.00 1.02 6 GLU A N 9
ATOM 14000 C CA . GLU A 1 3 ? -19.600 -6.951 -0.859 1.00 0.78 6 GLU A CA 9
ATOM 14001 C C . GLU A 1 3 ? -18.489 -6.215 -1.598 1.00 0.71 6 GLU A C 9
ATOM 14002 O O . GLU A 1 3 ? -17.314 -6.336 -1.251 1.00 1.06 6 GLU A O 9
ATOM 14014 N N . LYS A 1 4 ? -18.868 -5.450 -2.612 1.00 0.57 7 LYS A N 9
ATOM 14015 C CA . LYS A 1 4 ? -17.897 -4.765 -3.450 1.00 0.51 7 LYS A CA 9
ATOM 14016 C C . LYS A 1 4 ? -17.435 -3.465 -2.811 1.00 0.42 7 LYS A C 9
ATOM 14017 O O . LYS A 1 4 ? -18.244 -2.651 -2.367 1.00 0.60 7 LYS A O 9
ATOM 14036 N N . LEU A 1 5 ? -16.128 -3.299 -2.767 1.00 0.33 8 LEU A N 9
ATOM 14037 C CA . LEU A 1 5 ? -15.501 -2.128 -2.190 1.00 0.26 8 LEU A CA 9
ATOM 14038 C C . LEU A 1 5 ? -14.443 -1.608 -3.161 1.00 0.22 8 LEU A C 9
ATOM 14039 O O . LEU A 1 5 ? -14.160 -2.258 -4.169 1.00 0.22 8 LEU A O 9
ATOM 14055 N N . ARG A 1 6 ? -13.876 -0.446 -2.878 1.00 0.24 9 ARG A N 9
ATOM 14056 C CA . ARG A 1 6 ? -12.794 0.092 -3.690 1.00 0.23 9 ARG A CA 9
ATOM 14057 C C . ARG A 1 6 ? -11.809 0.847 -2.816 1.00 0.20 9 ARG A C 9
ATOM 14058 O O . ARG A 1 6 ? -12.210 1.666 -1.984 1.00 0.21 9 ARG A O 9
ATOM 14079 N N . ALA A 1 7 ? -10.523 0.570 -2.994 1.00 0.20 10 ALA A N 9
ATOM 14080 C CA . ALA A 1 7 ? -9.504 1.242 -2.205 1.00 0.17 10 ALA A CA 9
ATOM 14081 C C . ALA A 1 7 ? -8.195 1.421 -2.974 1.00 0.16 10 ALA A C 9
ATOM 14082 O O . ALA A 1 7 ? -7.939 0.742 -3.970 1.00 0.17 10 ALA A O 9
ATOM 14089 N N . ALA A 1 8 ? -7.381 2.357 -2.497 1.00 0.17 11 ALA A N 9
ATOM 14090 C CA . ALA A 1 8 ? -6.061 2.618 -3.052 1.00 0.18 11 ALA A CA 9
ATOM 14091 C C . ALA A 1 8 ? -5.005 2.106 -2.087 1.00 0.17 11 ALA A C 9
ATOM 14092 O O . ALA A 1 8 ? -5.135 2.282 -0.879 1.00 0.19 11 ALA A O 9
ATOM 14099 N N . HIS A 1 9 ? -3.959 1.487 -2.608 1.00 0.16 12 HIS A N 9
ATOM 14100 C CA . HIS A 1 9 ? -2.986 0.825 -1.753 1.00 0.16 12 HIS A CA 9
ATOM 14101 C C . HIS A 1 9 ? -1.561 1.058 -2.249 1.00 0.15 12 HIS A C 9
ATOM 14102 O O . HIS A 1 9 ? -1.301 1.065 -3.454 1.00 0.19 12 HIS A O 9
ATOM 14117 N N . LEU A 1 10 ? -0.647 1.241 -1.309 1.00 0.15 13 LEU A N 9
ATOM 14118 C CA . LEU A 1 10 ? 0.764 1.416 -1.621 1.00 0.14 13 LEU A CA 9
ATOM 14119 C C . LEU A 1 10 ? 1.532 0.214 -1.084 1.00 0.16 13 LEU A C 9
ATOM 14120 O O . LEU A 1 10 ? 1.232 -0.272 0.005 1.00 0.24 13 LEU A O 9
ATOM 14136 N N . LEU A 1 11 ? 2.484 -0.288 -1.857 1.00 0.13 14 LEU A N 9
ATOM 14137 C CA . LEU A 1 11 ? 3.266 -1.451 -1.448 1.00 0.14 14 LEU A CA 9
ATOM 14138 C C . LEU A 1 11 ? 4.751 -1.133 -1.395 1.00 0.16 14 LEU A C 9
ATOM 14139 O O . LEU A 1 11 ? 5.278 -0.459 -2.272 1.00 0.27 14 LEU A O 9
ATOM 14155 N N . VAL A 1 12 ? 5.408 -1.616 -0.352 1.00 0.13 15 VAL A N 9
ATOM 14156 C CA . VAL A 1 12 ? 6.854 -1.528 -0.244 1.00 0.13 15 VAL A CA 9
ATOM 14157 C C . VAL A 1 12 ? 7.451 -2.932 -0.157 1.00 0.13 15 VAL A C 9
ATOM 14158 O O . VAL A 1 12 ? 7.035 -3.745 0.677 1.00 0.15 15 VAL A O 9
ATOM 14171 N N . LYS A 1 13 ? 8.398 -3.214 -1.035 1.00 0.15 16 LYS A N 9
ATOM 14172 C CA . LYS A 1 13 ? 9.109 -4.484 -1.047 1.00 0.17 16 LYS A CA 9
ATOM 14173 C C . LYS A 1 13 ? 10.493 -4.305 -0.448 1.00 0.16 16 LYS A C 9
ATOM 14174 O O . LYS A 1 13 ? 11.059 -3.211 -0.484 1.00 0.24 16 LYS A O 9
ATOM 14193 N N . PHE A 1 14 ? 11.043 -5.383 0.076 1.00 0.17 17 PHE A N 9
ATOM 14194 C CA . PHE A 1 14 ? 12.327 -5.333 0.747 1.00 0.17 17 PHE A CA 9
ATOM 14195 C C . PHE A 1 14 ? 13.032 -6.676 0.629 1.00 0.19 17 PHE A C 9
ATOM 14196 O O . PHE A 1 14 ? 12.415 -7.671 0.257 1.00 0.21 17 PHE A O 9
ATOM 14213 N N . SER A 1 15 ? 14.334 -6.682 0.866 1.00 0.22 18 SER A N 9
ATOM 14214 C CA . SER A 1 15 ? 15.128 -7.884 0.849 1.00 0.26 18 SER A CA 9
ATOM 14215 C C . SER A 1 15 ? 14.463 -9.006 1.648 1.00 0.30 18 SER A C 9
ATOM 14216 O O . SER A 1 15 ? 14.376 -8.939 2.874 1.00 0.30 18 SER A O 9
ATOM 14224 N N . GLY A 1 16 ? 13.981 -10.030 0.948 1.00 0.35 19 GLY A N 9
ATOM 14225 C CA . GLY A 1 16 ? 13.383 -11.161 1.625 1.00 0.45 19 GLY A CA 9
ATOM 14226 C C . GLY A 1 16 ? 11.874 -11.053 1.773 1.00 0.42 19 GLY A C 9
ATOM 14227 O O . GLY A 1 16 ? 11.270 -11.847 2.492 1.00 0.53 19 GLY A O 9
ATOM 14231 N N . SER A 1 17 ? 11.254 -10.083 1.102 1.00 0.34 20 SER A N 9
ATOM 14232 C CA . SER A 1 17 ? 9.827 -9.835 1.264 1.00 0.41 20 SER A CA 9
ATOM 14233 C C . SER A 1 17 ? 8.996 -10.793 0.411 1.00 0.40 20 SER A C 9
ATOM 14234 O O . SER A 1 17 ? 8.092 -10.361 -0.309 1.00 0.45 20 SER A O 9
ATOM 14242 N N . ARG A 1 18 ? 9.337 -12.084 0.470 1.00 0.43 21 ARG A N 9
ATOM 14243 C CA . ARG A 1 18 ? 8.657 -13.145 -0.287 1.00 0.49 21 ARG A CA 9
ATOM 14244 C C . ARG A 1 18 ? 8.942 -13.022 -1.787 1.00 0.51 21 ARG A C 9
ATOM 14245 O O . ARG A 1 18 ? 9.102 -14.021 -2.484 1.00 0.60 21 ARG A O 9
ATOM 14266 N N . ASN A 1 19 ? 9.029 -11.789 -2.258 1.00 0.51 22 ASN A N 9
ATOM 14267 C CA . ASN A 1 19 ? 9.402 -11.479 -3.625 1.00 0.62 22 ASN A CA 9
ATOM 14268 C C . ASN A 1 19 ? 10.085 -10.123 -3.648 1.00 0.58 22 ASN A C 9
ATOM 14269 O O . ASN A 1 19 ? 9.425 -9.093 -3.486 1.00 0.64 22 ASN A O 9
ATOM 14280 N N . PRO A 1 20 ? 11.413 -10.107 -3.797 1.00 0.55 23 PRO A N 9
ATOM 14281 C CA . PRO A 1 20 ? 12.196 -8.868 -3.894 1.00 0.61 23 PRO A CA 9
ATOM 14282 C C . PRO A 1 20 ? 11.853 -8.041 -5.142 1.00 0.79 23 PRO A C 9
ATOM 14283 O O . PRO A 1 20 ? 10.830 -8.264 -5.787 1.00 1.71 23 PRO A O 9
ATOM 14294 N N . VAL A 1 21 ? 12.745 -7.109 -5.480 1.00 0.39 24 VAL A N 9
ATOM 14295 C CA . VAL A 1 21 ? 12.545 -6.162 -6.585 1.00 0.36 24 VAL A CA 9
ATOM 14296 C C . VAL A 1 21 ? 11.402 -5.190 -6.293 1.00 0.32 24 VAL A C 9
ATOM 14297 O O . VAL A 1 21 ? 10.252 -5.585 -6.096 1.00 0.35 24 VAL A O 9
ATOM 14310 N N . SER A 1 22 ? 11.737 -3.915 -6.270 1.00 0.32 25 SER A N 9
ATOM 14311 C CA . SER A 1 22 ? 10.782 -2.868 -5.994 1.00 0.32 25 SER A CA 9
ATOM 14312 C C . SER A 1 22 ? 10.377 -2.197 -7.302 1.00 0.32 25 SER A C 9
ATOM 14313 O O . SER A 1 22 ? 11.145 -2.192 -8.257 1.00 0.36 25 SER A O 9
ATOM 14321 N N . ARG A 1 23 ? 9.170 -1.650 -7.347 1.00 0.32 26 ARG A N 9
ATOM 14322 C CA . ARG A 1 23 ? 8.705 -0.906 -8.510 1.00 0.34 26 ARG A CA 9
ATOM 14323 C C . ARG A 1 23 ? 9.297 0.495 -8.448 1.00 0.37 26 ARG A C 9
ATOM 14324 O O . ARG A 1 23 ? 9.233 1.268 -9.407 1.00 0.44 26 ARG A O 9
ATOM 14345 N N . ARG A 1 24 ? 9.873 0.805 -7.291 1.00 0.36 27 ARG A N 9
ATOM 14346 C CA . ARG A 1 24 ? 10.604 2.039 -7.091 1.00 0.44 27 ARG A CA 9
ATOM 14347 C C . ARG A 1 24 ? 12.008 1.891 -7.665 1.00 0.53 27 ARG A C 9
ATOM 14348 O O . ARG A 1 24 ? 12.512 2.787 -8.345 1.00 0.73 27 ARG A O 9
ATOM 14369 N N . THR A 1 25 ? 12.632 0.745 -7.396 1.00 0.45 28 THR A N 9
ATOM 14370 C CA . THR A 1 25 ? 14.011 0.521 -7.802 1.00 0.53 28 THR A CA 9
ATOM 14371 C C . THR A 1 25 ? 14.078 -0.124 -9.183 1.00 0.55 28 THR A C 9
ATOM 14372 O O . THR A 1 25 ? 14.998 0.135 -9.955 1.00 0.67 28 THR A O 9
ATOM 14383 N N . GLY A 1 26 ? 13.101 -0.967 -9.480 1.00 0.47 29 GLY A N 9
ATOM 14384 C CA . GLY A 1 26 ? 13.011 -1.598 -10.785 1.00 0.52 29 GLY A CA 9
ATOM 14385 C C . GLY A 1 26 ? 13.908 -2.813 -10.923 1.00 0.58 29 GLY A C 9
ATOM 14386 O O . GLY A 1 26 ? 13.548 -3.788 -11.579 1.00 0.82 29 GLY A O 9
ATOM 14390 N N . ASP A 1 27 ? 15.073 -2.760 -10.300 1.00 0.53 30 ASP A N 9
ATOM 14391 C CA . ASP A 1 27 ? 16.058 -3.821 -10.428 1.00 0.58 30 ASP A CA 9
ATOM 14392 C C . ASP A 1 27 ? 16.004 -4.749 -9.226 1.00 0.55 30 ASP A C 9
ATOM 14393 O O . ASP A 1 27 ? 15.669 -5.924 -9.354 1.00 0.84 30 ASP A O 9
ATOM 14402 N N . SER A 1 28 ? 16.323 -4.214 -8.056 1.00 0.53 31 SER A N 9
ATOM 14403 C CA . SER A 1 28 ? 16.338 -5.009 -6.842 1.00 0.50 31 SER A CA 9
ATOM 14404 C C . SER A 1 28 ? 16.099 -4.149 -5.604 1.00 0.42 31 SER A C 9
ATOM 14405 O O . SER A 1 28 ? 16.408 -2.957 -5.593 1.00 0.48 31 SER A O 9
ATOM 14413 N N . THR A 1 29 ? 15.506 -4.751 -4.583 1.00 0.34 32 THR A N 9
ATOM 14414 C CA . THR A 1 29 ? 15.276 -4.076 -3.307 1.00 0.29 32 THR A CA 9
ATOM 14415 C C . THR A 1 29 ? 15.893 -4.889 -2.162 1.00 0.27 32 THR A C 9
ATOM 14416 O O . THR A 1 29 ? 15.614 -4.669 -0.985 1.00 0.28 32 THR A O 9
ATOM 14427 N N . ALA A 1 30 ? 16.752 -5.831 -2.530 1.00 0.31 33 ALA A N 9
ATOM 14428 C CA . ALA A 1 30 ? 17.480 -6.656 -1.569 1.00 0.32 33 ALA A CA 9
ATOM 14429 C C . ALA A 1 30 ? 18.437 -5.844 -0.684 1.00 0.34 33 ALA A C 9
ATOM 14430 O O . ALA A 1 30 ? 19.071 -6.394 0.216 1.00 0.37 33 ALA A O 9
ATOM 14437 N N . ASP A 1 31 ? 18.555 -4.553 -0.948 1.00 0.35 34 ASP A N 9
ATOM 14438 C CA . ASP A 1 31 ? 19.437 -3.691 -0.161 1.00 0.40 34 ASP A CA 9
ATOM 14439 C C . ASP A 1 31 ? 18.687 -3.098 1.022 1.00 0.36 34 ASP A C 9
ATOM 14440 O O . ASP A 1 31 ? 19.286 -2.748 2.038 1.00 0.43 34 ASP A O 9
ATOM 14449 N N . VAL A 1 32 ? 17.375 -2.997 0.885 1.00 0.31 35 VAL A N 9
ATOM 14450 C CA . VAL A 1 32 ? 16.532 -2.421 1.922 1.00 0.28 35 VAL A CA 9
ATOM 14451 C C . VAL A 1 32 ? 15.823 -3.531 2.699 1.00 0.25 35 VAL A C 9
ATOM 14452 O O . VAL A 1 32 ? 15.383 -4.522 2.121 1.00 0.25 35 VAL A O 9
ATOM 14465 N N . THR A 1 33 ? 15.744 -3.365 4.014 1.00 0.25 36 THR A N 9
ATOM 14466 C CA . THR A 1 33 ? 15.177 -4.377 4.888 1.00 0.27 36 THR A CA 9
ATOM 14467 C C . THR A 1 33 ? 13.751 -4.021 5.252 1.00 0.23 36 THR A C 9
ATOM 14468 O O . THR A 1 33 ? 13.245 -2.993 4.809 1.00 0.20 36 THR A O 9
ATOM 14479 N N . TYR A 1 34 ? 13.103 -4.837 6.071 1.00 0.26 37 TYR A N 9
ATOM 14480 C CA . TYR A 1 34 ? 11.753 -4.524 6.509 1.00 0.27 37 TYR A CA 9
ATOM 14481 C C . TYR A 1 34 ? 11.757 -3.228 7.319 1.00 0.23 37 TYR A C 9
ATOM 14482 O O . TYR A 1 34 ? 10.800 -2.463 7.279 1.00 0.23 37 TYR A O 9
ATOM 14500 N N . GLU A 1 35 ? 12.864 -2.966 8.013 1.00 0.23 38 GLU A N 9
ATOM 14501 C CA . GLU A 1 35 ? 12.996 -1.750 8.807 1.00 0.24 38 GLU A CA 9
ATOM 14502 C C . GLU A 1 35 ? 13.176 -0.540 7.904 1.00 0.24 38 GLU A C 9
ATOM 14503 O O . GLU A 1 35 ? 12.530 0.490 8.104 1.00 0.26 38 GLU A O 9
ATOM 14515 N N . ASP A 1 36 ? 14.041 -0.664 6.900 1.00 0.24 39 ASP A N 9
ATOM 14516 C CA . ASP A 1 36 ? 14.228 0.414 5.929 1.00 0.26 39 ASP A CA 9
ATOM 14517 C C . ASP A 1 36 ? 12.975 0.592 5.090 1.00 0.22 39 ASP A C 9
ATOM 14518 O O . ASP A 1 36 ? 12.686 1.683 4.601 1.00 0.23 39 ASP A O 9
ATOM 14527 N N . ALA A 1 37 ? 12.240 -0.495 4.932 1.00 0.19 40 ALA A N 9
ATOM 14528 C CA . ALA A 1 37 ? 10.963 -0.472 4.237 1.00 0.18 40 ALA A CA 9
ATOM 14529 C C . ALA A 1 37 ? 9.927 0.285 5.058 1.00 0.16 40 ALA A C 9
ATOM 14530 O O . ALA A 1 37 ? 9.174 1.097 4.523 1.00 0.17 40 ALA A O 9
ATOM 14537 N N . ILE A 1 38 ? 9.894 0.019 6.364 1.00 0.16 41 ILE A N 9
ATOM 14538 C CA . ILE A 1 38 ? 9.037 0.773 7.272 1.00 0.18 41 ILE A CA 9
ATOM 14539 C C . ILE A 1 38 ? 9.460 2.227 7.277 1.00 0.20 41 ILE A C 9
ATOM 14540 O O . ILE A 1 38 ? 8.625 3.131 7.287 1.00 0.21 41 ILE A O 9
ATOM 14556 N N . LYS A 1 39 ? 10.769 2.438 7.219 1.00 0.22 42 LYS A N 9
ATOM 14557 C CA . LYS A 1 39 ? 11.327 3.775 7.195 1.00 0.28 42 LYS A CA 9
ATOM 14558 C C . LYS A 1 39 ? 10.835 4.520 5.963 1.00 0.28 42 LYS A C 9
ATOM 14559 O O . LYS A 1 39 ? 10.744 5.741 5.956 1.00 0.37 42 LYS A O 9
ATOM 14578 N N . GLU A 1 40 ? 10.496 3.761 4.933 1.00 0.22 43 GLU A N 9
ATOM 14579 C CA . GLU A 1 40 ? 10.042 4.337 3.683 1.00 0.25 43 GLU A CA 9
ATOM 14580 C C . GLU A 1 40 ? 8.541 4.550 3.727 1.00 0.18 43 GLU A C 9
ATOM 14581 O O . GLU A 1 40 ? 8.045 5.648 3.464 1.00 0.18 43 GLU A O 9
ATOM 14593 N N . LEU A 1 41 ? 7.825 3.490 4.084 1.00 0.16 44 LEU A N 9
ATOM 14594 C CA . LEU A 1 41 ? 6.374 3.516 4.085 1.00 0.15 44 LEU A CA 9
ATOM 14595 C C . LEU A 1 41 ? 5.858 4.571 5.056 1.00 0.14 44 LEU A C 9
ATOM 14596 O O . LEU A 1 41 ? 4.884 5.261 4.769 1.00 0.16 44 LEU A O 9
ATOM 14612 N N . GLN A 1 42 ? 6.537 4.706 6.191 1.00 0.14 45 GLN A N 9
ATOM 14613 C CA . GLN A 1 42 ? 6.140 5.661 7.222 1.00 0.14 45 GLN A CA 9
ATOM 14614 C C . GLN A 1 42 ? 6.264 7.101 6.746 1.00 0.17 45 GLN A C 9
ATOM 14615 O O . GLN A 1 42 ? 5.555 7.976 7.229 1.00 0.27 45 GLN A O 9
ATOM 14629 N N . LYS A 1 43 ? 7.155 7.347 5.796 1.00 0.14 46 LYS A N 9
ATOM 14630 C CA . LYS A 1 43 ? 7.330 8.690 5.259 1.00 0.17 46 LYS A CA 9
ATOM 14631 C C . LYS A 1 43 ? 6.266 8.986 4.214 1.00 0.18 46 LYS A C 9
ATOM 14632 O O . LYS A 1 43 ? 5.669 10.059 4.208 1.00 0.21 46 LYS A O 9
ATOM 14651 N N . TRP A 1 44 ? 6.033 8.034 3.322 1.00 0.16 47 TRP A N 9
ATOM 14652 C CA . TRP A 1 44 ? 5.002 8.188 2.309 1.00 0.19 47 TRP A CA 9
ATOM 14653 C C . TRP A 1 44 ? 3.611 8.247 2.930 1.00 0.19 47 TRP A C 9
ATOM 14654 O O . TRP A 1 44 ? 2.830 9.133 2.595 1.00 0.22 47 TRP A O 9
ATOM 14675 N N . SER A 1 45 ? 3.309 7.343 3.859 1.00 0.17 48 SER A N 9
ATOM 14676 C CA . SER A 1 45 ? 2.021 7.370 4.538 1.00 0.19 48 SER A CA 9
ATOM 14677 C C . SER A 1 45 ? 1.897 8.636 5.380 1.00 0.20 48 SER A C 9
ATOM 14678 O O . SER A 1 45 ? 0.796 9.083 5.697 1.00 0.28 48 SER A O 9
ATOM 14686 N N . GLN A 1 46 ? 3.043 9.211 5.731 1.00 0.17 49 GLN A N 9
ATOM 14687 C CA . GLN A 1 46 ? 3.088 10.480 6.439 1.00 0.17 49 GLN A CA 9
ATOM 14688 C C . GLN A 1 46 ? 2.697 11.605 5.500 1.00 0.18 49 GLN A C 9
ATOM 14689 O O . GLN A 1 46 ? 1.750 12.339 5.757 1.00 0.21 49 GLN A O 9
ATOM 14703 N N . ARG A 1 47 ? 3.427 11.711 4.399 1.00 0.16 50 ARG A N 9
ATOM 14704 C CA . ARG A 1 47 ? 3.227 12.783 3.436 1.00 0.16 50 ARG A CA 9
ATOM 14705 C C . ARG A 1 47 ? 1.827 12.743 2.834 1.00 0.14 50 ARG A C 9
ATOM 14706 O O . ARG A 1 47 ? 1.194 13.781 2.644 1.00 0.15 50 ARG A O 9
ATOM 14727 N N . ILE A 1 48 ? 1.361 11.544 2.515 1.00 0.13 51 ILE A N 9
ATOM 14728 C CA . ILE A 1 48 ? 0.016 11.358 1.984 1.00 0.13 51 ILE A CA 9
ATOM 14729 C C . ILE A 1 48 ? -1.037 11.811 3.002 1.00 0.16 51 ILE A C 9
ATOM 14730 O O . ILE A 1 48 ? -2.076 12.366 2.637 1.00 0.20 51 ILE A O 9
ATOM 14746 N N . ALA A 1 49 ? -0.747 11.592 4.279 1.00 0.16 52 ALA A N 9
ATOM 14747 C CA . ALA A 1 49 ? -1.659 11.976 5.350 1.00 0.20 52 ALA A CA 9
ATOM 14748 C C . ALA A 1 49 ? -1.561 13.469 5.665 1.00 0.22 52 ALA A C 9
ATOM 14749 O O . ALA A 1 49 ? -2.567 14.113 5.967 1.00 0.27 52 ALA A O 9
ATOM 14756 N N . SER A 1 50 ? -0.353 14.014 5.595 1.00 0.22 53 SER A N 9
ATOM 14757 C CA . SER A 1 50 ? -0.113 15.406 5.957 1.00 0.26 53 SER A CA 9
ATOM 14758 C C . SER A 1 50 ? -0.524 16.356 4.837 1.00 0.28 53 SER A C 9
ATOM 14759 O O . SER A 1 50 ? -0.922 17.496 5.090 1.00 0.35 53 SER A O 9
ATOM 14767 N N . GLY A 1 51 ? -0.432 15.884 3.603 1.00 0.25 54 GLY A N 9
ATOM 14768 C CA . GLY A 1 51 ? -0.785 16.712 2.469 1.00 0.28 54 GLY A CA 9
ATOM 14769 C C . GLY A 1 51 ? 0.430 17.136 1.672 1.00 0.26 54 GLY A C 9
ATOM 14770 O O . GLY A 1 51 ? 0.320 17.931 0.737 1.00 0.30 54 GLY A O 9
ATOM 14774 N N . GLU A 1 52 ? 1.590 16.601 2.045 1.00 0.23 55 GLU A N 9
ATOM 14775 C CA . GLU A 1 52 ? 2.837 16.895 1.348 1.00 0.23 55 GLU A CA 9
ATOM 14776 C C . GLU A 1 52 ? 2.782 16.352 -0.079 1.00 0.20 55 GLU A C 9
ATOM 14777 O O . GLU A 1 52 ? 3.104 17.055 -1.036 1.00 0.24 55 GLU A O 9
ATOM 14789 N N . VAL A 1 53 ? 2.360 15.100 -0.214 1.00 0.17 56 VAL A N 9
ATOM 14790 C CA . VAL A 1 53 ? 2.100 14.510 -1.523 1.00 0.15 56 VAL A CA 9
ATOM 14791 C C . VAL A 1 53 ? 0.804 13.722 -1.480 1.00 0.15 56 VAL A C 9
ATOM 14792 O O . VAL A 1 53 ? 0.360 13.301 -0.411 1.00 0.19 56 VAL A O 9
ATOM 14805 N N . SER A 1 54 ? 0.192 13.542 -2.634 1.00 0.13 57 SER A N 9
ATOM 14806 C CA . SER A 1 54 ? -1.021 12.759 -2.732 1.00 0.15 57 SER A CA 9
ATOM 14807 C C . SER A 1 54 ? -0.674 11.280 -2.773 1.00 0.15 57 SER A C 9
ATOM 14808 O O . SER A 1 54 ? 0.471 10.919 -3.065 1.00 0.18 57 SER A O 9
ATOM 14816 N N . PHE A 1 55 ? -1.646 10.428 -2.486 1.00 0.16 58 PHE A N 9
ATOM 14817 C CA . PHE A 1 55 ? -1.434 8.992 -2.560 1.00 0.16 58 PHE A CA 9
ATOM 14818 C C . PHE A 1 55 ? -0.983 8.628 -3.971 1.00 0.18 58 PHE A C 9
ATOM 14819 O O . PHE A 1 55 ? -0.046 7.855 -4.162 1.00 0.19 58 PHE A O 9
ATOM 14836 N N . GLU A 1 56 ? -1.641 9.246 -4.945 1.00 0.20 59 GLU A N 9
ATOM 14837 C CA . GLU A 1 56 ? -1.349 9.036 -6.358 1.00 0.22 59 GLU A CA 9
ATOM 14838 C C . GLU A 1 56 ? 0.110 9.355 -6.686 1.00 0.24 59 GLU A C 9
ATOM 14839 O O . GLU A 1 56 ? 0.755 8.632 -7.447 1.00 0.31 59 GLU A O 9
ATOM 14851 N N . GLU A 1 57 ? 0.625 10.435 -6.106 1.00 0.23 60 GLU A N 9
ATOM 14852 C CA . GLU A 1 57 ? 1.992 10.864 -6.372 1.00 0.24 60 GLU A CA 9
ATOM 14853 C C . GLU A 1 57 ? 2.988 9.848 -5.831 1.00 0.23 60 GLU A C 9
ATOM 14854 O O . GLU A 1 57 ? 3.938 9.465 -6.511 1.00 0.26 60 GLU A O 9
ATOM 14866 N N . ALA A 1 58 ? 2.757 9.402 -4.607 1.00 0.22 61 ALA A N 9
ATOM 14867 C CA . ALA A 1 58 ? 3.648 8.446 -3.974 1.00 0.23 61 ALA A CA 9
ATOM 14868 C C . ALA A 1 58 ? 3.526 7.066 -4.616 1.00 0.22 61 ALA A C 9
ATOM 14869 O O . ALA A 1 58 ? 4.529 6.440 -4.942 1.00 0.26 61 ALA A O 9
ATOM 14876 N N . ALA A 1 59 ? 2.295 6.621 -4.827 1.00 0.20 62 ALA A N 9
ATOM 14877 C CA . ALA A 1 59 ? 2.029 5.270 -5.316 1.00 0.20 62 ALA A CA 9
ATOM 14878 C C . ALA A 1 59 ? 2.672 5.001 -6.676 1.00 0.21 62 ALA A C 9
ATOM 14879 O O . ALA A 1 59 ? 3.358 3.999 -6.849 1.00 0.24 62 ALA A O 9
ATOM 14886 N N . SER A 1 60 ? 2.448 5.895 -7.630 1.00 0.21 63 SER A N 9
ATOM 14887 C CA . SER A 1 60 ? 2.966 5.737 -8.986 1.00 0.23 63 SER A CA 9
ATOM 14888 C C . SER A 1 60 ? 4.485 5.555 -9.032 1.00 0.24 63 SER A C 9
ATOM 14889 O O . SER A 1 60 ? 5.014 4.967 -9.975 1.00 0.27 63 SER A O 9
ATOM 14897 N N . GLN A 1 61 ? 5.185 6.047 -8.022 1.00 0.24 64 GLN A N 9
ATOM 14898 C CA . GLN A 1 61 ? 6.638 5.972 -8.012 1.00 0.27 64 GLN A CA 9
ATOM 14899 C C . GLN A 1 61 ? 7.125 4.920 -7.034 1.00 0.26 64 GLN A C 9
ATOM 14900 O O . GLN A 1 61 ? 8.035 4.146 -7.329 1.00 0.29 64 GLN A O 9
ATOM 14914 N N . ARG A 1 62 ? 6.523 4.930 -5.861 1.00 0.26 65 ARG A N 9
ATOM 14915 C CA . ARG A 1 62 ? 7.011 4.156 -4.730 1.00 0.28 65 ARG A CA 9
ATOM 14916 C C . ARG A 1 62 ? 6.313 2.813 -4.550 1.00 0.27 65 ARG A C 9
ATOM 14917 O O . ARG A 1 62 ? 6.948 1.847 -4.143 1.00 0.32 65 ARG A O 9
ATOM 14938 N N . SER A 1 63 ? 5.018 2.759 -4.818 1.00 0.25 66 SER A N 9
ATOM 14939 C CA . SER A 1 63 ? 4.265 1.518 -4.643 1.00 0.25 66 SER A CA 9
ATOM 14940 C C . SER A 1 63 ? 4.796 0.435 -5.567 1.00 0.23 66 SER A C 9
ATOM 14941 O O . SER A 1 63 ? 4.773 0.578 -6.791 1.00 0.24 66 SER A O 9
ATOM 14949 N N . ASP A 1 64 ? 5.262 -0.649 -4.972 1.00 0.25 67 ASP A N 9
ATOM 14950 C CA . ASP A 1 64 ? 5.783 -1.770 -5.732 1.00 0.28 67 ASP A CA 9
ATOM 14951 C C . ASP A 1 64 ? 4.646 -2.625 -6.282 1.00 0.31 67 ASP A C 9
ATOM 14952 O O . ASP A 1 64 ? 4.868 -3.575 -7.033 1.00 0.48 67 ASP A O 9
ATOM 14961 N N . CYS A 1 65 ? 3.423 -2.276 -5.902 1.00 0.24 68 CYS A N 9
ATOM 14962 C CA . CYS A 1 65 ? 2.234 -2.907 -6.464 1.00 0.26 68 CYS A CA 9
ATOM 14963 C C . CYS A 1 65 ? 1.883 -2.298 -7.812 1.00 0.27 68 CYS A C 9
ATOM 14964 O O . CYS A 1 65 ? 2.286 -1.181 -8.138 1.00 0.38 68 CYS A O 9
ATOM 14972 N N . GLY A 1 66 ? 1.084 -3.046 -8.557 1.00 0.26 69 GLY A N 9
ATOM 14973 C CA . GLY A 1 66 ? 0.746 -2.707 -9.931 1.00 0.25 69 GLY A CA 9
ATOM 14974 C C . GLY A 1 66 ? -0.019 -1.406 -10.078 1.00 0.22 69 GLY A C 9
ATOM 14975 O O . GLY A 1 66 ? -0.076 -0.842 -11.174 1.00 0.25 69 GLY A O 9
ATOM 14979 N N . SER A 1 67 ? -0.602 -0.918 -8.989 1.00 0.21 70 SER A N 9
ATOM 14980 C CA . SER A 1 67 ? -1.319 0.348 -9.015 1.00 0.24 70 SER A CA 9
ATOM 14981 C C . SER A 1 67 ? -0.387 1.538 -9.256 1.00 0.22 70 SER A C 9
ATOM 14982 O O . SER A 1 67 ? -0.859 2.660 -9.418 1.00 0.25 70 SER A O 9
ATOM 14990 N N . TYR A 1 68 ? 0.928 1.304 -9.271 1.00 0.20 71 TYR A N 9
ATOM 14991 C CA . TYR A 1 68 ? 1.893 2.358 -9.603 1.00 0.20 71 TYR A CA 9
ATOM 14992 C C . TYR A 1 68 ? 1.517 3.028 -10.929 1.00 0.22 71 TYR A C 9
ATOM 14993 O O . TYR A 1 68 ? 1.706 4.225 -11.110 1.00 0.29 71 TYR A O 9
ATOM 15011 N N . ALA A 1 69 ? 0.952 2.253 -11.846 1.00 0.24 72 ALA A N 9
ATOM 15012 C CA . ALA A 1 69 ? 0.621 2.761 -13.165 1.00 0.30 72 ALA A CA 9
ATOM 15013 C C . ALA A 1 69 ? -0.807 3.280 -13.206 1.00 0.36 72 ALA A C 9
ATOM 15014 O O . ALA A 1 69 ? -1.288 3.729 -14.242 1.00 0.49 72 ALA A O 9
ATOM 15021 N N . SER A 1 70 ? -1.481 3.219 -12.071 1.00 0.32 73 SER A N 9
ATOM 15022 C CA . SER A 1 70 ? -2.865 3.650 -11.988 1.00 0.44 73 SER A CA 9
ATOM 15023 C C . SER A 1 70 ? -3.000 4.857 -11.063 1.00 0.49 73 SER A C 9
ATOM 15024 O O . SER A 1 70 ? -3.940 5.641 -11.174 1.00 0.71 73 SER A O 9
ATOM 15032 N N . GLY A 1 71 ? -2.026 5.024 -10.180 1.00 0.41 74 GLY A N 9
ATOM 15033 C CA . GLY A 1 71 ? -2.091 6.079 -9.193 1.00 0.54 74 GLY A CA 9
ATOM 15034 C C . GLY A 1 71 ? -2.355 5.540 -7.802 1.00 0.45 74 GLY A C 9
ATOM 15035 O O . GLY A 1 71 ? -2.726 6.284 -6.899 1.00 0.49 74 GLY A O 9
ATOM 15039 N N . GLY A 1 72 ? -2.165 4.235 -7.631 1.00 0.35 75 GLY A N 9
ATOM 15040 C CA . GLY A 1 72 ? -2.351 3.622 -6.331 1.00 0.32 75 GLY A CA 9
ATOM 15041 C C . GLY A 1 72 ? -3.717 2.997 -6.166 1.00 0.20 75 GLY A C 9
ATOM 15042 O O . GLY A 1 72 ? -3.950 2.252 -5.215 1.00 0.21 75 GLY A O 9
ATOM 15046 N N . ASP A 1 73 ? -4.604 3.246 -7.115 1.00 0.35 76 ASP A N 9
ATOM 15047 C CA . ASP A 1 73 ? -6.000 2.884 -6.949 1.00 0.39 76 ASP A CA 9
ATOM 15048 C C . ASP A 1 73 ? -6.305 1.542 -7.578 1.00 0.32 76 ASP A C 9
ATOM 15049 O O . ASP A 1 73 ? -5.718 1.154 -8.591 1.00 0.36 76 ASP A O 9
ATOM 15058 N N . LEU A 1 74 ? -7.204 0.829 -6.935 1.00 0.32 77 LEU A N 9
ATOM 15059 C CA . LEU A 1 74 ? -7.754 -0.388 -7.480 1.00 0.30 77 LEU A CA 9
ATOM 15060 C C . LEU A 1 74 ? -9.218 -0.161 -7.810 1.00 0.32 77 LEU A C 9
ATOM 15061 O O . LEU A 1 74 ? -9.777 0.887 -7.483 1.00 0.35 77 LEU A O 9
ATOM 15077 N N . GLY A 1 75 ? -9.825 -1.127 -8.456 1.00 0.37 78 GLY A N 9
ATOM 15078 C CA . GLY A 1 75 ? -11.214 -0.998 -8.841 1.00 0.39 78 GLY A CA 9
ATOM 15079 C C . GLY A 1 75 ? -12.143 -1.566 -7.796 1.00 0.34 78 GLY A C 9
ATOM 15080 O O . GLY A 1 75 ? -11.861 -1.486 -6.601 1.00 0.44 78 GLY A O 9
ATOM 15084 N N . PHE A 1 76 ? -13.247 -2.141 -8.238 1.00 0.47 79 PHE A N 9
ATOM 15085 C CA . PHE A 1 76 ? -14.184 -2.774 -7.326 1.00 0.46 79 PHE A CA 9
ATOM 15086 C C . PHE A 1 76 ? -13.738 -4.199 -7.031 1.00 0.45 79 PHE A C 9
ATOM 15087 O O . PHE A 1 76 ? -13.249 -4.904 -7.916 1.00 0.61 79 PHE A O 9
ATOM 15104 N N . PHE A 1 77 ? -13.882 -4.600 -5.781 1.00 0.40 80 PHE A N 9
ATOM 15105 C CA . PHE A 1 77 ? -13.468 -5.920 -5.334 1.00 0.45 80 PHE A CA 9
ATOM 15106 C C . PHE A 1 77 ? -14.300 -6.349 -4.142 1.00 0.46 80 PHE A C 9
ATOM 15107 O O . PHE A 1 77 ? -14.842 -5.515 -3.425 1.00 0.55 80 PHE A O 9
ATOM 15124 N N . SER A 1 78 ? -14.407 -7.646 -3.937 1.00 0.50 81 SER A N 9
ATOM 15125 C CA . SER A 1 78 ? -15.197 -8.176 -2.843 1.00 0.55 81 SER A CA 9
ATOM 15126 C C . SER A 1 78 ? -14.422 -8.098 -1.531 1.00 0.52 81 SER A C 9
ATOM 15127 O O . SER A 1 78 ? -13.213 -8.340 -1.498 1.00 0.54 81 SER A O 9
ATOM 15135 N N . SER A 1 79 ? -15.119 -7.737 -0.463 1.00 0.59 82 SER A N 9
ATOM 15136 C CA . SER A 1 79 ? -14.512 -7.637 0.854 1.00 0.63 82 SER A CA 9
ATOM 15137 C C . SER A 1 79 ? -13.965 -8.994 1.290 1.00 0.59 82 SER A C 9
ATOM 15138 O O . SER A 1 79 ? -14.716 -9.946 1.508 1.00 0.63 82 SER A O 9
ATOM 15146 N N . GLY A 1 80 ? -12.648 -9.081 1.390 1.00 0.58 83 GLY A N 9
ATOM 15147 C CA . GLY A 1 80 ? -12.011 -10.330 1.744 1.00 0.62 83 GLY A CA 9
ATOM 15148 C C . GLY A 1 80 ? -11.180 -10.885 0.608 1.00 0.64 83 GLY A C 9
ATOM 15149 O O . GLY A 1 80 ? -10.385 -11.801 0.803 1.00 0.79 83 GLY A O 9
ATOM 15153 N N . GLU A 1 81 ? -11.336 -10.306 -0.580 1.00 0.58 84 GLU A N 9
ATOM 15154 C CA . GLU A 1 81 ? -10.627 -10.772 -1.769 1.00 0.62 84 GLU A CA 9
ATOM 15155 C C . GLU A 1 81 ? -9.234 -10.142 -1.843 1.00 0.58 84 GLU A C 9
ATOM 15156 O O . GLU A 1 81 ? -8.770 -9.720 -2.905 1.00 0.87 84 GLU A O 9
ATOM 15168 N N . MET A 1 82 ? -8.577 -10.063 -0.699 1.00 0.47 85 MET A N 9
ATOM 15169 C CA . MET A 1 82 ? -7.228 -9.537 -0.625 1.00 0.44 85 MET A CA 9
ATOM 15170 C C . MET A 1 82 ? -6.393 -10.419 0.290 1.00 0.47 85 MET A C 9
ATOM 15171 O O . MET A 1 82 ? -6.352 -11.639 0.133 1.00 0.73 85 MET A O 9
ATOM 15185 N N . MET A 1 83 ? -5.756 -9.791 1.258 1.00 0.33 86 MET A N 9
ATOM 15186 C CA . MET A 1 83 ? -5.003 -10.495 2.277 1.00 0.35 86 MET A CA 9
ATOM 15187 C C . MET A 1 83 ? -5.618 -10.174 3.624 1.00 0.40 86 MET A C 9
ATOM 15188 O O . MET A 1 83 ? -6.230 -9.116 3.772 1.00 0.76 86 MET A O 9
ATOM 15202 N N . LYS A 1 84 ? -5.469 -11.067 4.591 1.00 0.32 87 LYS A N 9
ATOM 15203 C CA . LYS A 1 84 ? -6.107 -10.896 5.894 1.00 0.32 87 LYS A CA 9
ATOM 15204 C C . LYS A 1 84 ? -5.804 -9.523 6.519 1.00 0.27 87 LYS A C 9
ATOM 15205 O O . LYS A 1 84 ? -6.735 -8.782 6.825 1.00 0.27 87 LYS A O 9
ATOM 15224 N N . PRO A 1 85 ? -4.516 -9.131 6.686 1.00 0.26 88 PRO A N 9
ATOM 15225 C CA . PRO A 1 85 ? -4.176 -7.866 7.344 1.00 0.25 88 PRO A CA 9
ATOM 15226 C C . PRO A 1 85 ? -4.447 -6.663 6.444 1.00 0.22 88 PRO A C 9
ATOM 15227 O O . PRO A 1 85 ? -4.712 -5.557 6.919 1.00 0.25 88 PRO A O 9
ATOM 15238 N N . PHE A 1 86 ? -4.391 -6.901 5.141 1.00 0.19 89 PHE A N 9
ATOM 15239 C CA . PHE A 1 86 ? -4.639 -5.867 4.147 1.00 0.17 89 PHE A CA 9
ATOM 15240 C C . PHE A 1 86 ? -6.108 -5.465 4.190 1.00 0.18 89 PHE A C 9
ATOM 15241 O O . PHE A 1 86 ? -6.436 -4.302 4.410 1.00 0.17 89 PHE A O 9
ATOM 15258 N N . GLU A 1 87 ? -6.981 -6.452 4.021 1.00 0.21 90 GLU A N 9
ATOM 15259 C CA . GLU A 1 87 ? -8.424 -6.235 4.030 1.00 0.24 90 GLU A CA 9
ATOM 15260 C C . GLU A 1 87 ? -8.865 -5.777 5.410 1.00 0.25 90 GLU A C 9
ATOM 15261 O O . GLU A 1 87 ? -9.763 -4.947 5.543 1.00 0.27 90 GLU A O 9
ATOM 15273 N N . ASP A 1 88 ? -8.199 -6.313 6.430 1.00 0.25 91 ASP A N 9
ATOM 15274 C CA . ASP A 1 88 ? -8.435 -5.909 7.815 1.00 0.29 91 ASP A CA 9
ATOM 15275 C C . ASP A 1 88 ? -8.301 -4.403 7.973 1.00 0.25 91 ASP A C 9
ATOM 15276 O O . ASP A 1 88 ? -8.997 -3.791 8.779 1.00 0.30 91 ASP A O 9
ATOM 15285 N N . ALA A 1 89 ? -7.406 -3.807 7.200 1.00 0.20 92 ALA A N 9
ATOM 15286 C CA . ALA A 1 89 ? -7.213 -2.371 7.242 1.00 0.19 92 ALA A CA 9
ATOM 15287 C C . ALA A 1 89 ? -8.220 -1.655 6.350 1.00 0.18 92 ALA A C 9
ATOM 15288 O O . ALA A 1 89 ? -8.726 -0.600 6.716 1.00 0.21 92 ALA A O 9
ATOM 15295 N N . VAL A 1 90 ? -8.526 -2.249 5.198 1.00 0.18 93 VAL A N 9
ATOM 15296 C CA . VAL A 1 90 ? -9.434 -1.637 4.222 1.00 0.19 93 VAL A CA 9
ATOM 15297 C C . VAL A 1 90 ? -10.823 -1.452 4.820 1.00 0.19 93 VAL A C 9
ATOM 15298 O O . VAL A 1 90 ? -11.454 -0.409 4.665 1.00 0.20 93 VAL A O 9
ATOM 15311 N N . ARG A 1 91 ? -11.289 -2.477 5.507 1.00 0.23 94 ARG A N 9
ATOM 15312 C CA . ARG A 1 91 ? -12.590 -2.439 6.155 1.00 0.27 94 ARG A CA 9
ATOM 15313 C C . ARG A 1 91 ? -12.543 -1.563 7.402 1.00 0.25 94 ARG A C 9
ATOM 15314 O O . ARG A 1 91 ? -13.576 -1.141 7.919 1.00 0.32 94 ARG A O 9
ATOM 15335 N N . ALA A 1 92 ? -11.336 -1.287 7.872 1.00 0.23 95 ALA A N 9
ATOM 15336 C CA . ALA A 1 92 ? -11.153 -0.571 9.123 1.00 0.25 95 ALA A CA 9
ATOM 15337 C C . ALA A 1 92 ? -11.000 0.927 8.892 1.00 0.26 95 ALA A C 9
ATOM 15338 O O . ALA A 1 92 ? -10.600 1.669 9.787 1.00 0.47 95 ALA A O 9
ATOM 15345 N N . LEU A 1 93 ? -11.316 1.366 7.685 1.00 0.19 96 LEU A N 9
ATOM 15346 C CA . LEU A 1 93 ? -11.310 2.785 7.360 1.00 0.19 96 LEU A CA 9
ATOM 15347 C C . LEU A 1 93 ? -12.460 3.120 6.435 1.00 0.21 96 LEU A C 9
ATOM 15348 O O . LEU A 1 93 ? -12.917 2.277 5.663 1.00 0.28 96 LEU A O 9
ATOM 15364 N N . LYS A 1 94 ? -12.942 4.345 6.527 1.00 0.24 97 LYS A N 9
ATOM 15365 C CA . LYS A 1 94 ? -14.013 4.807 5.668 1.00 0.31 97 LYS A CA 9
ATOM 15366 C C . LYS A 1 94 ? -13.417 5.462 4.429 1.00 0.28 97 LYS A C 9
ATOM 15367 O O . LYS A 1 94 ? -12.218 5.734 4.389 1.00 0.25 97 LYS A O 9
ATOM 15386 N N . ILE A 1 95 ? -14.244 5.653 3.411 1.00 0.32 98 ILE A N 9
ATOM 15387 C CA . ILE A 1 95 ? -13.866 6.414 2.229 1.00 0.32 98 ILE A CA 9
ATOM 15388 C C . ILE A 1 95 ? -13.082 7.671 2.603 1.00 0.32 98 ILE A C 9
ATOM 15389 O O . ILE A 1 95 ? -13.592 8.556 3.292 1.00 0.37 98 ILE A O 9
ATOM 15405 N N . GLY A 1 96 ? -11.831 7.715 2.176 1.00 0.30 99 GLY A N 9
ATOM 15406 C CA . GLY A 1 96 ? -10.997 8.874 2.426 1.00 0.32 99 GLY A CA 9
ATOM 15407 C C . GLY A 1 96 ? -10.011 8.674 3.563 1.00 0.32 99 GLY A C 9
ATOM 15408 O O . GLY A 1 96 ? -9.149 9.522 3.792 1.00 0.46 99 GLY A O 9
ATOM 15412 N N . ASP A 1 97 ? -10.134 7.566 4.284 1.00 0.21 100 ASP A N 9
ATOM 15413 C CA . ASP A 1 97 ? -9.242 7.290 5.405 1.00 0.19 100 ASP A CA 9
ATOM 15414 C C . ASP A 1 97 ? -8.134 6.334 4.996 1.00 0.15 100 ASP A C 9
ATOM 15415 O O . ASP A 1 97 ? -8.367 5.394 4.237 1.00 0.15 100 ASP A O 9
ATOM 15424 N N . ILE A 1 98 ? -6.931 6.584 5.504 1.00 0.18 101 ILE A N 9
ATOM 15425 C CA . ILE A 1 98 ? -5.779 5.739 5.213 1.00 0.16 101 ILE A CA 9
ATOM 15426 C C . ILE A 1 98 ? -5.423 4.893 6.434 1.00 0.16 101 ILE A C 9
ATOM 15427 O O . ILE A 1 98 ? -5.628 5.313 7.573 1.00 0.18 101 ILE A O 9
ATOM 15443 N N . SER A 1 99 ? -4.898 3.705 6.189 1.00 0.16 102 SER A N 9
ATOM 15444 C CA . SER A 1 99 ? -4.505 2.797 7.252 1.00 0.19 102 SER A CA 9
ATOM 15445 C C . SER A 1 99 ? -3.056 3.039 7.658 1.00 0.18 102 SER A C 9
ATOM 15446 O O . SER A 1 99 ? -2.241 3.475 6.842 1.00 0.22 102 SER A O 9
ATOM 15454 N N . PRO A 1 100 ? -2.717 2.765 8.925 1.00 0.21 103 PRO A N 9
ATOM 15455 C CA . PRO A 1 100 ? -1.331 2.786 9.386 1.00 0.23 103 PRO A CA 9
ATOM 15456 C C . PRO A 1 100 ? -0.539 1.622 8.795 1.00 0.20 103 PRO A C 9
ATOM 15457 O O . PRO A 1 100 ? -1.132 0.682 8.257 1.00 0.27 103 PRO A O 9
ATOM 15468 N N . ILE A 1 101 ? 0.791 1.709 8.880 1.00 0.17 104 ILE A N 9
ATOM 15469 C CA . ILE A 1 101 ? 1.695 0.667 8.367 1.00 0.15 104 ILE A CA 9
ATOM 15470 C C . ILE A 1 101 ? 1.185 -0.746 8.658 1.00 0.14 104 ILE A C 9
ATOM 15471 O O . ILE A 1 101 ? 1.154 -1.179 9.810 1.00 0.20 104 ILE A O 9
ATOM 15487 N N . VAL A 1 102 ? 0.783 -1.449 7.611 1.00 0.13 105 VAL A N 9
ATOM 15488 C CA . VAL A 1 102 ? 0.361 -2.837 7.731 1.00 0.15 105 VAL A CA 9
ATOM 15489 C C . VAL A 1 102 ? 1.265 -3.735 6.888 1.00 0.15 105 VAL A C 9
ATOM 15490 O O . VAL A 1 102 ? 1.433 -3.515 5.685 1.00 0.17 105 VAL A O 9
ATOM 15503 N N . GLN A 1 103 ? 1.877 -4.725 7.525 1.00 0.18 106 GLN A N 9
ATOM 15504 C CA . GLN A 1 103 ? 2.719 -5.670 6.814 1.00 0.20 106 GLN A CA 9
ATOM 15505 C C . GLN A 1 103 ? 1.867 -6.801 6.246 1.00 0.23 106 GLN A C 9
ATOM 15506 O O . GLN A 1 103 ? 0.833 -7.162 6.808 1.00 0.29 106 GLN A O 9
ATOM 15520 N N . THR A 1 104 ? 2.306 -7.343 5.127 1.00 0.22 107 THR A N 9
ATOM 15521 C CA . THR A 1 104 ? 1.575 -8.379 4.422 1.00 0.27 107 THR A CA 9
ATOM 15522 C C . THR A 1 104 ? 2.457 -9.591 4.171 1.00 0.34 107 THR A C 9
ATOM 15523 O O . THR A 1 104 ? 3.578 -9.661 4.685 1.00 0.37 107 THR A O 9
ATOM 15534 N N . ASP A 1 105 ? 1.947 -10.539 3.389 1.00 0.40 108 ASP A N 9
ATOM 15535 C CA . ASP A 1 105 ? 2.704 -11.734 3.018 1.00 0.49 108 ASP A CA 9
ATOM 15536 C C . ASP A 1 105 ? 4.061 -11.362 2.441 1.00 0.45 108 ASP A C 9
ATOM 15537 O O . ASP A 1 105 ? 5.074 -11.963 2.789 1.00 0.53 108 ASP A O 9
ATOM 15546 N N . SER A 1 106 ? 4.087 -10.368 1.561 1.00 0.39 109 SER A N 9
ATOM 15547 C CA . SER A 1 106 ? 5.346 -9.938 0.990 1.00 0.43 109 SER A CA 9
ATOM 15548 C C . SER A 1 106 ? 5.974 -8.806 1.781 1.00 0.53 109 SER A C 9
ATOM 15549 O O . SER A 1 106 ? 7.047 -8.974 2.350 1.00 1.09 109 SER A O 9
ATOM 15557 N N . GLY A 1 107 ? 5.300 -7.674 1.882 1.00 0.22 110 GLY A N 9
ATOM 15558 C CA . GLY A 1 107 ? 5.957 -6.526 2.445 1.00 0.19 110 GLY A CA 9
ATOM 15559 C C . GLY A 1 107 ? 5.024 -5.602 3.173 1.00 0.16 110 GLY A C 9
ATOM 15560 O O . GLY A 1 107 ? 4.247 -6.027 4.017 1.00 0.24 110 GLY A O 9
ATOM 15564 N N . LEU A 1 108 ? 5.087 -4.340 2.821 1.00 0.12 111 LEU A N 9
ATOM 15565 C CA . LEU A 1 108 ? 4.399 -3.299 3.566 1.00 0.11 111 LEU A CA 9
ATOM 15566 C C . LEU A 1 108 ? 3.332 -2.628 2.727 1.00 0.11 111 LEU A C 9
ATOM 15567 O O . LEU A 1 108 ? 3.463 -2.528 1.509 1.00 0.13 111 LEU A O 9
ATOM 15583 N N . HIS A 1 109 ? 2.272 -2.175 3.384 1.00 0.11 112 HIS A N 9
ATOM 15584 C CA . HIS A 1 109 ? 1.176 -1.512 2.695 1.00 0.12 112 HIS A CA 9
ATOM 15585 C C . HIS A 1 109 ? 0.558 -0.409 3.537 1.00 0.14 112 HIS A C 9
ATOM 15586 O O . HIS A 1 109 ? 0.601 -0.445 4.766 1.00 0.22 112 HIS A O 9
ATOM 15601 N N . ILE A 1 110 ? 0.028 0.585 2.850 1.00 0.12 113 ILE A N 9
ATOM 15602 C CA . ILE A 1 110 ? -0.958 1.486 3.413 1.00 0.13 113 ILE A CA 9
ATOM 15603 C C . ILE A 1 110 ? -2.119 1.566 2.438 1.00 0.12 113 ILE A C 9
ATOM 15604 O O . ILE A 1 110 ? -1.908 1.667 1.226 1.00 0.14 113 ILE A O 9
ATOM 15620 N N . ILE A 1 111 ? -3.331 1.463 2.941 1.00 0.11 114 ILE A N 9
ATOM 15621 C CA . ILE A 1 111 ? -4.495 1.446 2.078 1.00 0.11 114 ILE A CA 9
ATOM 15622 C C . ILE A 1 111 ? -5.466 2.541 2.490 1.00 0.11 114 ILE A C 9
ATOM 15623 O O . ILE A 1 111 ? -5.579 2.860 3.668 1.00 0.12 114 ILE A O 9
ATOM 15639 N N . LYS A 1 112 ? -6.133 3.136 1.516 1.00 0.13 115 LYS A N 9
ATOM 15640 C CA . LYS A 1 112 ? -7.175 4.108 1.788 1.00 0.14 115 LYS A CA 9
ATOM 15641 C C . LYS A 1 112 ? -8.415 3.742 0.982 1.00 0.15 115 LYS A C 9
ATOM 15642 O O . LYS A 1 112 ? -8.309 3.355 -0.182 1.00 0.16 115 LYS A O 9
ATOM 15661 N N . ARG A 1 113 ? -9.585 3.846 1.587 1.00 0.15 116 ARG A N 9
ATOM 15662 C CA . ARG A 1 113 ? -10.810 3.468 0.896 1.00 0.17 116 ARG A CA 9
ATOM 15663 C C . ARG A 1 113 ? -11.311 4.598 0.001 1.00 0.19 116 ARG A C 9
ATOM 15664 O O . ARG A 1 113 ? -11.324 5.759 0.400 1.00 0.22 116 ARG A O 9
ATOM 15685 N N . LEU A 1 114 ? -11.708 4.237 -1.215 1.00 0.22 117 LEU A N 9
ATOM 15686 C CA . LEU A 1 114 ? -12.259 5.189 -2.174 1.00 0.27 117 LEU A CA 9
ATOM 15687 C C . LEU A 1 114 ? -13.777 5.076 -2.244 1.00 0.29 117 LEU A C 9
ATOM 15688 O O . LEU A 1 114 ? -14.468 6.056 -2.521 1.00 0.37 117 LEU A O 9
ATOM 15704 N N . ALA A 1 115 ? -14.286 3.875 -2.009 1.00 0.26 118 ALA A N 9
ATOM 15705 C CA . ALA A 1 115 ? -15.717 3.628 -2.073 1.00 0.30 118 ALA A CA 9
ATOM 15706 C C . ALA A 1 115 ? -16.078 2.360 -1.314 1.00 0.30 118 ALA A C 9
ATOM 15707 O O . ALA A 1 115 ? -16.505 2.463 -0.145 1.00 1.10 118 ALA A O 9
ATOM 15715 N N . MET A 1 1 ? -27.645 -5.998 -1.978 1.00 4.59 4 MET A N 10
ATOM 15716 C CA . MET A 1 1 ? -27.104 -7.365 -1.785 1.00 4.13 4 MET A CA 10
ATOM 15717 C C . MET A 1 1 ? -25.820 -7.562 -2.591 1.00 3.08 4 MET A C 10
ATOM 15718 O O . MET A 1 1 ? -25.561 -8.646 -3.120 1.00 3.52 4 MET A O 10
ATOM 15734 N N . SER A 1 2 ? -25.011 -6.516 -2.680 1.00 2.21 5 SER A N 10
ATOM 15735 C CA . SER A 1 2 ? -23.775 -6.575 -3.443 1.00 1.64 5 SER A CA 10
ATOM 15736 C C . SER A 1 2 ? -22.621 -6.018 -2.618 1.00 1.29 5 SER A C 10
ATOM 15737 O O . SER A 1 2 ? -22.659 -4.869 -2.176 1.00 1.48 5 SER A O 10
ATOM 15745 N N . GLU A 1 3 ? -21.604 -6.840 -2.406 1.00 1.02 6 GLU A N 10
ATOM 15746 C CA . GLU A 1 3 ? -20.445 -6.433 -1.632 1.00 0.78 6 GLU A CA 10
ATOM 15747 C C . GLU A 1 3 ? -19.397 -5.804 -2.540 1.00 0.71 6 GLU A C 10
ATOM 15748 O O . GLU A 1 3 ? -18.736 -6.500 -3.312 1.00 1.06 6 GLU A O 10
ATOM 15760 N N . LYS A 1 4 ? -19.250 -4.490 -2.457 1.00 0.57 7 LYS A N 10
ATOM 15761 C CA . LYS A 1 4 ? -18.293 -3.784 -3.295 1.00 0.51 7 LYS A CA 10
ATOM 15762 C C . LYS A 1 4 ? -17.540 -2.726 -2.509 1.00 0.42 7 LYS A C 10
ATOM 15763 O O . LYS A 1 4 ? -18.063 -2.130 -1.566 1.00 0.60 7 LYS A O 10
ATOM 15782 N N . LEU A 1 5 ? -16.309 -2.501 -2.921 1.00 0.33 8 LEU A N 10
ATOM 15783 C CA . LEU A 1 5 ? -15.412 -1.579 -2.260 1.00 0.26 8 LEU A CA 10
ATOM 15784 C C . LEU A 1 5 ? -14.395 -1.095 -3.285 1.00 0.22 8 LEU A C 10
ATOM 15785 O O . LEU A 1 5 ? -14.109 -1.802 -4.247 1.00 0.22 8 LEU A O 10
ATOM 15801 N N . ARG A 1 6 ? -13.885 0.104 -3.104 1.00 0.24 9 ARG A N 10
ATOM 15802 C CA . ARG A 1 6 ? -12.807 0.615 -3.935 1.00 0.23 9 ARG A CA 10
ATOM 15803 C C . ARG A 1 6 ? -11.771 1.268 -3.041 1.00 0.20 9 ARG A C 10
ATOM 15804 O O . ARG A 1 6 ? -12.129 2.056 -2.164 1.00 0.21 9 ARG A O 10
ATOM 15825 N N . ALA A 1 7 ? -10.500 0.943 -3.230 1.00 0.20 10 ALA A N 10
ATOM 15826 C CA . ALA A 1 7 ? -9.477 1.468 -2.347 1.00 0.17 10 ALA A CA 10
ATOM 15827 C C . ALA A 1 7 ? -8.139 1.657 -3.057 1.00 0.16 10 ALA A C 10
ATOM 15828 O O . ALA A 1 7 ? -7.816 0.948 -4.008 1.00 0.17 10 ALA A O 10
ATOM 15835 N N . ALA A 1 8 ? -7.374 2.627 -2.576 1.00 0.17 11 ALA A N 10
ATOM 15836 C CA . ALA A 1 8 ? -6.051 2.920 -3.105 1.00 0.18 11 ALA A CA 10
ATOM 15837 C C . ALA A 1 8 ? -5.004 2.393 -2.141 1.00 0.17 11 ALA A C 10
ATOM 15838 O O . ALA A 1 8 ? -5.108 2.609 -0.936 1.00 0.19 11 ALA A O 10
ATOM 15845 N N . HIS A 1 9 ? -4.001 1.703 -2.658 1.00 0.16 12 HIS A N 10
ATOM 15846 C CA . HIS A 1 9 ? -3.043 1.029 -1.793 1.00 0.16 12 HIS A CA 10
ATOM 15847 C C . HIS A 1 9 ? -1.609 1.240 -2.267 1.00 0.15 12 HIS A C 10
ATOM 15848 O O . HIS A 1 9 ? -1.357 1.460 -3.450 1.00 0.19 12 HIS A O 10
ATOM 15863 N N . LEU A 1 10 ? -0.677 1.142 -1.333 1.00 0.15 13 LEU A N 10
ATOM 15864 C CA . LEU A 1 10 ? 0.739 1.275 -1.637 1.00 0.14 13 LEU A CA 10
ATOM 15865 C C . LEU A 1 10 ? 1.459 0.020 -1.153 1.00 0.16 13 LEU A C 10
ATOM 15866 O O . LEU A 1 10 ? 1.022 -0.613 -0.192 1.00 0.24 13 LEU A O 10
ATOM 15882 N N . LEU A 1 11 ? 2.528 -0.355 -1.837 1.00 0.13 14 LEU A N 10
ATOM 15883 C CA . LEU A 1 11 ? 3.299 -1.538 -1.477 1.00 0.14 14 LEU A CA 10
ATOM 15884 C C . LEU A 1 11 ? 4.780 -1.207 -1.424 1.00 0.16 14 LEU A C 10
ATOM 15885 O O . LEU A 1 11 ? 5.291 -0.512 -2.293 1.00 0.27 14 LEU A O 10
ATOM 15901 N N . VAL A 1 12 ? 5.450 -1.685 -0.394 1.00 0.13 15 VAL A N 10
ATOM 15902 C CA . VAL A 1 12 ? 6.895 -1.577 -0.306 1.00 0.13 15 VAL A CA 10
ATOM 15903 C C . VAL A 1 12 ? 7.507 -2.970 -0.196 1.00 0.13 15 VAL A C 10
ATOM 15904 O O . VAL A 1 12 ? 7.080 -3.783 0.627 1.00 0.15 15 VAL A O 10
ATOM 15917 N N . LYS A 1 13 ? 8.481 -3.243 -1.045 1.00 0.15 16 LYS A N 10
ATOM 15918 C CA . LYS A 1 13 ? 9.191 -4.510 -1.040 1.00 0.17 16 LYS A CA 10
ATOM 15919 C C . LYS A 1 13 ? 10.558 -4.331 -0.400 1.00 0.16 16 LYS A C 10
ATOM 15920 O O . LYS A 1 13 ? 11.170 -3.268 -0.511 1.00 0.24 16 LYS A O 10
ATOM 15939 N N . PHE A 1 14 ? 11.037 -5.375 0.250 1.00 0.17 17 PHE A N 10
ATOM 15940 C CA . PHE A 1 14 ? 12.319 -5.326 0.936 1.00 0.17 17 PHE A CA 10
ATOM 15941 C C . PHE A 1 14 ? 13.043 -6.659 0.818 1.00 0.19 17 PHE A C 10
ATOM 15942 O O . PHE A 1 14 ? 12.446 -7.664 0.436 1.00 0.21 17 PHE A O 10
ATOM 15959 N N . SER A 1 15 ? 14.338 -6.643 1.078 1.00 0.22 18 SER A N 10
ATOM 15960 C CA . SER A 1 15 ? 15.153 -7.846 1.033 1.00 0.26 18 SER A CA 10
ATOM 15961 C C . SER A 1 15 ? 14.514 -8.987 1.829 1.00 0.30 18 SER A C 10
ATOM 15962 O O . SER A 1 15 ? 14.396 -8.917 3.052 1.00 0.30 18 SER A O 10
ATOM 15970 N N . GLY A 1 16 ? 14.078 -10.023 1.121 1.00 0.35 19 GLY A N 10
ATOM 15971 C CA . GLY A 1 16 ? 13.483 -11.170 1.778 1.00 0.45 19 GLY A CA 10
ATOM 15972 C C . GLY A 1 16 ? 11.966 -11.121 1.829 1.00 0.42 19 GLY A C 10
ATOM 15973 O O . GLY A 1 16 ? 11.340 -11.955 2.484 1.00 0.53 19 GLY A O 10
ATOM 15977 N N . SER A 1 17 ? 11.357 -10.163 1.136 1.00 0.34 20 SER A N 10
ATOM 15978 C CA . SER A 1 17 ? 9.901 -10.021 1.177 1.00 0.41 20 SER A CA 10
ATOM 15979 C C . SER A 1 17 ? 9.241 -10.827 0.061 1.00 0.40 20 SER A C 10
ATOM 15980 O O . SER A 1 17 ? 8.336 -10.341 -0.620 1.00 0.45 20 SER A O 10
ATOM 15988 N N . ARG A 1 18 ? 9.728 -12.053 -0.133 1.00 0.43 21 ARG A N 10
ATOM 15989 C CA . ARG A 1 18 ? 9.190 -12.987 -1.126 1.00 0.49 21 ARG A CA 10
ATOM 15990 C C . ARG A 1 18 ? 9.577 -12.574 -2.550 1.00 0.51 21 ARG A C 10
ATOM 15991 O O . ARG A 1 18 ? 9.770 -13.421 -3.418 1.00 0.60 21 ARG A O 10
ATOM 16012 N N . ASN A 1 19 ? 9.684 -11.275 -2.782 1.00 0.51 22 ASN A N 10
ATOM 16013 C CA . ASN A 1 19 ? 10.134 -10.747 -4.063 1.00 0.62 22 ASN A CA 10
ATOM 16014 C C . ASN A 1 19 ? 11.139 -9.629 -3.819 1.00 0.58 22 ASN A C 10
ATOM 16015 O O . ASN A 1 19 ? 10.753 -8.502 -3.510 1.00 0.64 22 ASN A O 10
ATOM 16026 N N . PRO A 1 20 ? 12.443 -9.910 -3.950 1.00 0.55 23 PRO A N 10
ATOM 16027 C CA . PRO A 1 20 ? 13.486 -8.936 -3.648 1.00 0.61 23 PRO A CA 10
ATOM 16028 C C . PRO A 1 20 ? 13.748 -7.969 -4.808 1.00 0.79 23 PRO A C 10
ATOM 16029 O O . PRO A 1 20 ? 14.891 -7.626 -5.103 1.00 1.71 23 PRO A O 10
ATOM 16040 N N . VAL A 1 21 ? 12.676 -7.526 -5.439 1.00 0.39 24 VAL A N 10
ATOM 16041 C CA . VAL A 1 21 ? 12.729 -6.561 -6.531 1.00 0.36 24 VAL A CA 10
ATOM 16042 C C . VAL A 1 21 ? 11.555 -5.609 -6.394 1.00 0.32 24 VAL A C 10
ATOM 16043 O O . VAL A 1 21 ? 10.400 -6.029 -6.450 1.00 0.35 24 VAL A O 10
ATOM 16056 N N . SER A 1 22 ? 11.842 -4.341 -6.185 1.00 0.32 25 SER A N 10
ATOM 16057 C CA . SER A 1 22 ? 10.798 -3.363 -5.987 1.00 0.32 25 SER A CA 10
ATOM 16058 C C . SER A 1 22 ? 10.608 -2.531 -7.248 1.00 0.32 25 SER A C 10
ATOM 16059 O O . SER A 1 22 ? 11.528 -2.403 -8.052 1.00 0.36 25 SER A O 10
ATOM 16067 N N . ARG A 1 23 ? 9.413 -1.977 -7.424 1.00 0.32 26 ARG A N 10
ATOM 16068 C CA . ARG A 1 23 ? 9.153 -1.046 -8.514 1.00 0.34 26 ARG A CA 10
ATOM 16069 C C . ARG A 1 23 ? 9.911 0.238 -8.246 1.00 0.37 26 ARG A C 10
ATOM 16070 O O . ARG A 1 23 ? 10.225 1.003 -9.157 1.00 0.44 26 ARG A O 10
ATOM 16091 N N . ARG A 1 24 ? 10.210 0.440 -6.971 1.00 0.36 27 ARG A N 10
ATOM 16092 C CA . ARG A 1 24 ? 10.917 1.616 -6.505 1.00 0.44 27 ARG A CA 10
ATOM 16093 C C . ARG A 1 24 ? 12.375 1.572 -6.951 1.00 0.53 27 ARG A C 10
ATOM 16094 O O . ARG A 1 24 ? 12.981 2.609 -7.223 1.00 0.73 27 ARG A O 10
ATOM 16115 N N . THR A 1 25 ? 12.936 0.371 -7.033 1.00 0.45 28 THR A N 10
ATOM 16116 C CA . THR A 1 25 ? 14.310 0.218 -7.483 1.00 0.53 28 THR A CA 10
ATOM 16117 C C . THR A 1 25 ? 14.356 -0.202 -8.942 1.00 0.55 28 THR A C 10
ATOM 16118 O O . THR A 1 25 ? 15.232 0.212 -9.702 1.00 0.67 28 THR A O 10
ATOM 16129 N N . GLY A 1 26 ? 13.380 -1.017 -9.319 1.00 0.47 29 GLY A N 10
ATOM 16130 C CA . GLY A 1 26 ? 13.295 -1.532 -10.675 1.00 0.52 29 GLY A CA 10
ATOM 16131 C C . GLY A 1 26 ? 14.449 -2.450 -11.014 1.00 0.58 29 GLY A C 10
ATOM 16132 O O . GLY A 1 26 ? 14.726 -2.715 -12.185 1.00 0.82 29 GLY A O 10
ATOM 16136 N N . ASP A 1 27 ? 15.116 -2.939 -9.981 1.00 0.53 30 ASP A N 10
ATOM 16137 C CA . ASP A 1 27 ? 16.257 -3.826 -10.144 1.00 0.58 30 ASP A CA 10
ATOM 16138 C C . ASP A 1 27 ? 16.235 -4.896 -9.064 1.00 0.55 30 ASP A C 10
ATOM 16139 O O . ASP A 1 27 ? 15.953 -6.060 -9.335 1.00 0.84 30 ASP A O 10
ATOM 16148 N N . SER A 1 28 ? 16.534 -4.489 -7.842 1.00 0.53 31 SER A N 10
ATOM 16149 C CA . SER A 1 28 ? 16.415 -5.361 -6.692 1.00 0.50 31 SER A CA 10
ATOM 16150 C C . SER A 1 28 ? 16.219 -4.539 -5.432 1.00 0.42 31 SER A C 10
ATOM 16151 O O . SER A 1 28 ? 16.707 -3.414 -5.334 1.00 0.48 31 SER A O 10
ATOM 16159 N N . THR A 1 29 ? 15.495 -5.095 -4.481 1.00 0.34 32 THR A N 10
ATOM 16160 C CA . THR A 1 29 ? 15.275 -4.421 -3.213 1.00 0.29 32 THR A CA 10
ATOM 16161 C C . THR A 1 29 ? 15.970 -5.203 -2.101 1.00 0.27 32 THR A C 10
ATOM 16162 O O . THR A 1 29 ? 15.645 -5.084 -0.921 1.00 0.28 32 THR A O 10
ATOM 16173 N N . ALA A 1 30 ? 16.964 -5.983 -2.504 1.00 0.31 33 ALA A N 10
ATOM 16174 C CA . ALA A 1 30 ? 17.706 -6.841 -1.592 1.00 0.32 33 ALA A CA 10
ATOM 16175 C C . ALA A 1 30 ? 18.636 -6.033 -0.685 1.00 0.34 33 ALA A C 10
ATOM 16176 O O . ALA A 1 30 ? 19.252 -6.574 0.235 1.00 0.37 33 ALA A O 10
ATOM 16183 N N . ASP A 1 31 ? 18.727 -4.740 -0.947 1.00 0.35 34 ASP A N 10
ATOM 16184 C CA . ASP A 1 31 ? 19.595 -3.854 -0.177 1.00 0.40 34 ASP A CA 10
ATOM 16185 C C . ASP A 1 31 ? 18.815 -3.143 0.928 1.00 0.36 34 ASP A C 10
ATOM 16186 O O . ASP A 1 31 ? 19.381 -2.726 1.939 1.00 0.43 34 ASP A O 10
ATOM 16195 N N . VAL A 1 32 ? 17.510 -3.019 0.738 1.00 0.31 35 VAL A N 10
ATOM 16196 C CA . VAL A 1 32 ? 16.649 -2.370 1.720 1.00 0.28 35 VAL A CA 10
ATOM 16197 C C . VAL A 1 32 ? 15.993 -3.422 2.616 1.00 0.25 35 VAL A C 10
ATOM 16198 O O . VAL A 1 32 ? 15.524 -4.454 2.138 1.00 0.25 35 VAL A O 10
ATOM 16211 N N . THR A 1 33 ? 15.989 -3.167 3.917 1.00 0.25 36 THR A N 10
ATOM 16212 C CA . THR A 1 33 ? 15.488 -4.127 4.885 1.00 0.27 36 THR A CA 10
ATOM 16213 C C . THR A 1 33 ? 14.047 -3.808 5.232 1.00 0.23 36 THR A C 10
ATOM 16214 O O . THR A 1 33 ? 13.494 -2.843 4.709 1.00 0.20 36 THR A O 10
ATOM 16225 N N . TYR A 1 34 ? 13.435 -4.582 6.117 1.00 0.26 37 TYR A N 10
ATOM 16226 C CA . TYR A 1 34 ? 12.087 -4.263 6.554 1.00 0.27 37 TYR A CA 10
ATOM 16227 C C . TYR A 1 34 ? 12.110 -2.932 7.304 1.00 0.23 37 TYR A C 10
ATOM 16228 O O . TYR A 1 34 ? 11.134 -2.189 7.301 1.00 0.23 37 TYR A O 10
ATOM 16246 N N . GLU A 1 35 ? 13.259 -2.618 7.902 1.00 0.23 38 GLU A N 10
ATOM 16247 C CA . GLU A 1 35 ? 13.437 -1.365 8.621 1.00 0.24 38 GLU A CA 10
ATOM 16248 C C . GLU A 1 35 ? 13.572 -0.205 7.642 1.00 0.24 38 GLU A C 10
ATOM 16249 O O . GLU A 1 35 ? 12.977 0.854 7.840 1.00 0.26 38 GLU A O 10
ATOM 16261 N N . ASP A 1 36 ? 14.350 -0.409 6.581 1.00 0.24 39 ASP A N 10
ATOM 16262 C CA . ASP A 1 36 ? 14.479 0.599 5.525 1.00 0.26 39 ASP A CA 10
ATOM 16263 C C . ASP A 1 36 ? 13.149 0.778 4.815 1.00 0.22 39 ASP A C 10
ATOM 16264 O O . ASP A 1 36 ? 12.803 1.869 4.362 1.00 0.23 39 ASP A O 10
ATOM 16273 N N . ALA A 1 37 ? 12.420 -0.320 4.719 1.00 0.19 40 ALA A N 10
ATOM 16274 C CA . ALA A 1 37 ? 11.122 -0.337 4.064 1.00 0.18 40 ALA A CA 10
ATOM 16275 C C . ALA A 1 37 ? 10.090 0.405 4.897 1.00 0.16 40 ALA A C 10
ATOM 16276 O O . ALA A 1 37 ? 9.333 1.221 4.375 1.00 0.17 40 ALA A O 10
ATOM 16283 N N . ILE A 1 38 ? 10.061 0.122 6.195 1.00 0.16 41 ILE A N 10
ATOM 16284 C CA . ILE A 1 38 ? 9.166 0.827 7.101 1.00 0.18 41 ILE A CA 10
ATOM 16285 C C . ILE A 1 38 ? 9.523 2.301 7.144 1.00 0.20 41 ILE A C 10
ATOM 16286 O O . ILE A 1 38 ? 8.644 3.159 7.194 1.00 0.21 41 ILE A O 10
ATOM 16302 N N . LYS A 1 39 ? 10.817 2.594 7.071 1.00 0.22 42 LYS A N 10
ATOM 16303 C CA . LYS A 1 39 ? 11.270 3.974 7.075 1.00 0.28 42 LYS A CA 10
ATOM 16304 C C . LYS A 1 39 ? 10.765 4.692 5.831 1.00 0.28 42 LYS A C 10
ATOM 16305 O O . LYS A 1 39 ? 10.590 5.907 5.823 1.00 0.37 42 LYS A O 10
ATOM 16324 N N . GLU A 1 40 ? 10.508 3.916 4.793 1.00 0.22 43 GLU A N 10
ATOM 16325 C CA . GLU A 1 40 ? 10.044 4.460 3.534 1.00 0.25 43 GLU A CA 10
ATOM 16326 C C . GLU A 1 40 ? 8.539 4.625 3.592 1.00 0.18 43 GLU A C 10
ATOM 16327 O O . GLU A 1 40 ? 8.005 5.710 3.360 1.00 0.18 43 GLU A O 10
ATOM 16339 N N . LEU A 1 41 ? 7.868 3.539 3.959 1.00 0.16 44 LEU A N 10
ATOM 16340 C CA . LEU A 1 41 ? 6.416 3.506 3.959 1.00 0.15 44 LEU A CA 10
ATOM 16341 C C . LEU A 1 41 ? 5.858 4.524 4.947 1.00 0.14 44 LEU A C 10
ATOM 16342 O O . LEU A 1 41 ? 4.853 5.174 4.671 1.00 0.16 44 LEU A O 10
ATOM 16358 N N . GLN A 1 42 ? 6.533 4.675 6.085 1.00 0.14 45 GLN A N 10
ATOM 16359 C CA . GLN A 1 42 ? 6.076 5.586 7.133 1.00 0.14 45 GLN A CA 10
ATOM 16360 C C . GLN A 1 42 ? 6.153 7.043 6.705 1.00 0.17 45 GLN A C 10
ATOM 16361 O O . GLN A 1 42 ? 5.375 7.869 7.178 1.00 0.27 45 GLN A O 10
ATOM 16375 N N . LYS A 1 43 ? 7.084 7.366 5.821 1.00 0.14 46 LYS A N 10
ATOM 16376 C CA . LYS A 1 43 ? 7.199 8.730 5.331 1.00 0.17 46 LYS A CA 10
ATOM 16377 C C . LYS A 1 43 ? 6.134 9.000 4.280 1.00 0.18 46 LYS A C 10
ATOM 16378 O O . LYS A 1 43 ? 5.501 10.052 4.285 1.00 0.21 46 LYS A O 10
ATOM 16397 N N . TRP A 1 44 ? 5.938 8.046 3.380 1.00 0.16 47 TRP A N 10
ATOM 16398 C CA . TRP A 1 44 ? 4.899 8.163 2.369 1.00 0.19 47 TRP A CA 10
ATOM 16399 C C . TRP A 1 44 ? 3.504 8.181 2.984 1.00 0.19 47 TRP A C 10
ATOM 16400 O O . TRP A 1 44 ? 2.702 9.048 2.648 1.00 0.22 47 TRP A O 10
ATOM 16421 N N . SER A 1 45 ? 3.220 7.264 3.903 1.00 0.17 48 SER A N 10
ATOM 16422 C CA . SER A 1 45 ? 1.925 7.248 4.567 1.00 0.19 48 SER A CA 10
ATOM 16423 C C . SER A 1 45 ? 1.740 8.522 5.391 1.00 0.20 48 SER A C 10
ATOM 16424 O O . SER A 1 45 ? 0.617 8.963 5.632 1.00 0.28 48 SER A O 10
ATOM 16432 N N . GLN A 1 46 ? 2.856 9.117 5.803 1.00 0.17 49 GLN A N 10
ATOM 16433 C CA . GLN A 1 46 ? 2.832 10.392 6.505 1.00 0.17 49 GLN A CA 10
ATOM 16434 C C . GLN A 1 46 ? 2.471 11.512 5.541 1.00 0.18 49 GLN A C 10
ATOM 16435 O O . GLN A 1 46 ? 1.506 12.237 5.756 1.00 0.21 49 GLN A O 10
ATOM 16449 N N . ARG A 1 47 ? 3.249 11.630 4.469 1.00 0.16 50 ARG A N 10
ATOM 16450 C CA . ARG A 1 47 ? 3.073 12.703 3.496 1.00 0.16 50 ARG A CA 10
ATOM 16451 C C . ARG A 1 47 ? 1.699 12.647 2.840 1.00 0.14 50 ARG A C 10
ATOM 16452 O O . ARG A 1 47 ? 1.065 13.678 2.629 1.00 0.15 50 ARG A O 10
ATOM 16473 N N . ILE A 1 48 ? 1.259 11.444 2.500 1.00 0.13 51 ILE A N 10
ATOM 16474 C CA . ILE A 1 48 ? -0.065 11.247 1.919 1.00 0.13 51 ILE A CA 10
ATOM 16475 C C . ILE A 1 48 ? -1.150 11.718 2.889 1.00 0.16 51 ILE A C 10
ATOM 16476 O O . ILE A 1 48 ? -2.159 12.298 2.480 1.00 0.20 51 ILE A O 10
ATOM 16492 N N . ALA A 1 49 ? -0.919 11.490 4.176 1.00 0.16 52 ALA A N 10
ATOM 16493 C CA . ALA A 1 49 ? -1.873 11.866 5.208 1.00 0.20 52 ALA A CA 10
ATOM 16494 C C . ALA A 1 49 ? -1.810 13.365 5.508 1.00 0.22 52 ALA A C 10
ATOM 16495 O O . ALA A 1 49 ? -2.837 14.000 5.751 1.00 0.27 52 ALA A O 10
ATOM 16502 N N . SER A 1 50 ? -0.607 13.922 5.483 1.00 0.22 53 SER A N 10
ATOM 16503 C CA . SER A 1 50 ? -0.404 15.330 5.803 1.00 0.26 53 SER A CA 10
ATOM 16504 C C . SER A 1 50 ? -0.781 16.231 4.628 1.00 0.28 53 SER A C 10
ATOM 16505 O O . SER A 1 50 ? -1.188 17.378 4.817 1.00 0.35 53 SER A O 10
ATOM 16513 N N . GLY A 1 51 ? -0.639 15.709 3.416 1.00 0.25 54 GLY A N 10
ATOM 16514 C CA . GLY A 1 51 ? -0.972 16.479 2.233 1.00 0.28 54 GLY A CA 10
ATOM 16515 C C . GLY A 1 51 ? 0.259 16.945 1.485 1.00 0.26 54 GLY A C 10
ATOM 16516 O O . GLY A 1 51 ? 0.168 17.758 0.561 1.00 0.30 54 GLY A O 10
ATOM 16520 N N . GLU A 1 52 ? 1.414 16.431 1.889 1.00 0.23 55 GLU A N 10
ATOM 16521 C CA . GLU A 1 52 ? 2.676 16.762 1.242 1.00 0.23 55 GLU A CA 10
ATOM 16522 C C . GLU A 1 52 ? 2.710 16.198 -0.172 1.00 0.20 55 GLU A C 10
ATOM 16523 O O . GLU A 1 52 ? 3.108 16.879 -1.113 1.00 0.24 55 GLU A O 10
ATOM 16535 N N . VAL A 1 53 ? 2.291 14.949 -0.307 1.00 0.17 56 VAL A N 10
ATOM 16536 C CA . VAL A 1 53 ? 2.094 14.336 -1.613 1.00 0.15 56 VAL A CA 10
ATOM 16537 C C . VAL A 1 53 ? 0.785 13.570 -1.609 1.00 0.15 56 VAL A C 10
ATOM 16538 O O . VAL A 1 53 ? 0.310 13.155 -0.554 1.00 0.19 56 VAL A O 10
ATOM 16551 N N . SER A 1 54 ? 0.200 13.395 -2.778 1.00 0.13 57 SER A N 10
ATOM 16552 C CA . SER A 1 54 ? -1.029 12.640 -2.887 1.00 0.15 57 SER A CA 10
ATOM 16553 C C . SER A 1 54 ? -0.698 11.163 -3.015 1.00 0.15 57 SER A C 10
ATOM 16554 O O . SER A 1 54 ? 0.429 10.818 -3.388 1.00 0.18 57 SER A O 10
ATOM 16562 N N . PHE A 1 55 ? -1.650 10.299 -2.702 1.00 0.16 58 PHE A N 10
ATOM 16563 C CA . PHE A 1 55 ? -1.417 8.863 -2.749 1.00 0.16 58 PHE A CA 10
ATOM 16564 C C . PHE A 1 55 ? -0.885 8.466 -4.123 1.00 0.18 58 PHE A C 10
ATOM 16565 O O . PHE A 1 55 ? 0.119 7.758 -4.234 1.00 0.19 58 PHE A O 10
ATOM 16582 N N . GLU A 1 56 ? -1.542 8.975 -5.161 1.00 0.20 59 GLU A N 10
ATOM 16583 C CA . GLU A 1 56 ? -1.169 8.674 -6.541 1.00 0.22 59 GLU A CA 10
ATOM 16584 C C . GLU A 1 56 ? 0.247 9.140 -6.878 1.00 0.24 59 GLU A C 10
ATOM 16585 O O . GLU A 1 56 ? 0.886 8.576 -7.769 1.00 0.31 59 GLU A O 10
ATOM 16597 N N . GLU A 1 57 ? 0.746 10.162 -6.186 1.00 0.23 60 GLU A N 10
ATOM 16598 C CA . GLU A 1 57 ? 2.102 10.634 -6.437 1.00 0.24 60 GLU A CA 10
ATOM 16599 C C . GLU A 1 57 ? 3.116 9.646 -5.886 1.00 0.23 60 GLU A C 10
ATOM 16600 O O . GLU A 1 57 ? 4.023 9.212 -6.596 1.00 0.26 60 GLU A O 10
ATOM 16612 N N . ALA A 1 58 ? 2.943 9.272 -4.630 1.00 0.22 61 ALA A N 10
ATOM 16613 C CA . ALA A 1 58 ? 3.875 8.369 -3.976 1.00 0.23 61 ALA A CA 10
ATOM 16614 C C . ALA A 1 58 ? 3.803 6.973 -4.581 1.00 0.22 61 ALA A C 10
ATOM 16615 O O . ALA A 1 58 ? 4.827 6.385 -4.914 1.00 0.26 61 ALA A O 10
ATOM 16622 N N . ALA A 1 59 ? 2.589 6.461 -4.751 1.00 0.20 62 ALA A N 10
ATOM 16623 C CA . ALA A 1 59 ? 2.385 5.093 -5.219 1.00 0.20 62 ALA A CA 10
ATOM 16624 C C . ALA A 1 59 ? 3.055 4.838 -6.571 1.00 0.21 62 ALA A C 10
ATOM 16625 O O . ALA A 1 59 ? 3.844 3.912 -6.706 1.00 0.24 62 ALA A O 10
ATOM 16632 N N . SER A 1 60 ? 2.751 5.672 -7.554 1.00 0.21 63 SER A N 10
ATOM 16633 C CA . SER A 1 60 ? 3.290 5.522 -8.908 1.00 0.23 63 SER A CA 10
ATOM 16634 C C . SER A 1 60 ? 4.820 5.401 -8.951 1.00 0.24 63 SER A C 10
ATOM 16635 O O . SER A 1 60 ? 5.378 4.951 -9.954 1.00 0.27 63 SER A O 10
ATOM 16643 N N . GLN A 1 61 ? 5.500 5.803 -7.884 1.00 0.24 64 GLN A N 10
ATOM 16644 C CA . GLN A 1 61 ? 6.951 5.728 -7.843 1.00 0.27 64 GLN A CA 10
ATOM 16645 C C . GLN A 1 61 ? 7.395 4.665 -6.859 1.00 0.26 64 GLN A C 10
ATOM 16646 O O . GLN A 1 61 ? 8.307 3.882 -7.124 1.00 0.29 64 GLN A O 10
ATOM 16660 N N . ARG A 1 62 ? 6.742 4.670 -5.713 1.00 0.26 65 ARG A N 10
ATOM 16661 C CA . ARG A 1 62 ? 7.152 3.858 -4.583 1.00 0.28 65 ARG A CA 10
ATOM 16662 C C . ARG A 1 62 ? 6.410 2.529 -4.465 1.00 0.27 65 ARG A C 10
ATOM 16663 O O . ARG A 1 62 ? 7.006 1.538 -4.059 1.00 0.32 65 ARG A O 10
ATOM 16684 N N . SER A 1 63 ? 5.121 2.503 -4.786 1.00 0.25 66 SER A N 10
ATOM 16685 C CA . SER A 1 63 ? 4.341 1.276 -4.631 1.00 0.25 66 SER A CA 10
ATOM 16686 C C . SER A 1 63 ? 4.881 0.186 -5.546 1.00 0.23 66 SER A C 10
ATOM 16687 O O . SER A 1 63 ? 4.855 0.309 -6.771 1.00 0.24 66 SER A O 10
ATOM 16695 N N . ASP A 1 64 ? 5.380 -0.874 -4.936 1.00 0.25 67 ASP A N 10
ATOM 16696 C CA . ASP A 1 64 ? 5.971 -1.974 -5.671 1.00 0.28 67 ASP A CA 10
ATOM 16697 C C . ASP A 1 64 ? 4.906 -2.963 -6.130 1.00 0.31 67 ASP A C 10
ATOM 16698 O O . ASP A 1 64 ? 5.211 -4.061 -6.594 1.00 0.48 67 ASP A O 10
ATOM 16707 N N . CYS A 1 65 ? 3.652 -2.570 -5.971 1.00 0.24 68 CYS A N 10
ATOM 16708 C CA . CYS A 1 65 ? 2.531 -3.303 -6.542 1.00 0.26 68 CYS A CA 10
ATOM 16709 C C . CYS A 1 65 ? 2.360 -2.945 -8.015 1.00 0.27 68 CYS A C 10
ATOM 16710 O O . CYS A 1 65 ? 3.140 -2.170 -8.565 1.00 0.38 68 CYS A O 10
ATOM 16718 N N . GLY A 1 66 ? 1.338 -3.501 -8.649 1.00 0.26 69 GLY A N 10
ATOM 16719 C CA . GLY A 1 66 ? 1.049 -3.147 -10.024 1.00 0.25 69 GLY A CA 10
ATOM 16720 C C . GLY A 1 66 ? 0.385 -1.790 -10.125 1.00 0.22 69 GLY A C 10
ATOM 16721 O O . GLY A 1 66 ? 0.424 -1.139 -11.173 1.00 0.25 69 GLY A O 10
ATOM 16725 N N . SER A 1 67 ? -0.207 -1.357 -9.018 1.00 0.21 70 SER A N 10
ATOM 16726 C CA . SER A 1 67 ? -0.913 -0.090 -8.950 1.00 0.24 70 SER A CA 10
ATOM 16727 C C . SER A 1 67 ? 0.009 1.128 -9.124 1.00 0.22 70 SER A C 10
ATOM 16728 O O . SER A 1 67 ? -0.463 2.260 -9.085 1.00 0.25 70 SER A O 10
ATOM 16736 N N . TYR A 1 68 ? 1.312 0.914 -9.322 1.00 0.20 71 TYR A N 10
ATOM 16737 C CA . TYR A 1 68 ? 2.230 2.028 -9.573 1.00 0.20 71 TYR A CA 10
ATOM 16738 C C . TYR A 1 68 ? 1.849 2.734 -10.874 1.00 0.22 71 TYR A C 10
ATOM 16739 O O . TYR A 1 68 ? 2.175 3.895 -11.081 1.00 0.29 71 TYR A O 10
ATOM 16757 N N . ALA A 1 69 ? 1.147 2.025 -11.750 1.00 0.24 72 ALA A N 10
ATOM 16758 C CA . ALA A 1 69 ? 0.691 2.607 -13.003 1.00 0.30 72 ALA A CA 10
ATOM 16759 C C . ALA A 1 69 ? -0.726 3.139 -12.847 1.00 0.36 72 ALA A C 10
ATOM 16760 O O . ALA A 1 69 ? -1.291 3.735 -13.763 1.00 0.49 72 ALA A O 10
ATOM 16767 N N . SER A 1 70 ? -1.283 2.926 -11.666 1.00 0.32 73 SER A N 10
ATOM 16768 C CA . SER A 1 70 ? -2.660 3.293 -11.380 1.00 0.44 73 SER A CA 10
ATOM 16769 C C . SER A 1 70 ? -2.715 4.378 -10.306 1.00 0.49 73 SER A C 10
ATOM 16770 O O . SER A 1 70 ? -3.793 4.815 -9.902 1.00 0.71 73 SER A O 10
ATOM 16778 N N . GLY A 1 71 ? -1.543 4.803 -9.847 1.00 0.41 74 GLY A N 10
ATOM 16779 C CA . GLY A 1 71 ? -1.471 5.774 -8.773 1.00 0.54 74 GLY A CA 10
ATOM 16780 C C . GLY A 1 71 ? -1.847 5.169 -7.434 1.00 0.45 74 GLY A C 10
ATOM 16781 O O . GLY A 1 71 ? -2.232 5.876 -6.508 1.00 0.49 74 GLY A O 10
ATOM 16785 N N . GLY A 1 72 ? -1.739 3.852 -7.335 1.00 0.35 75 GLY A N 10
ATOM 16786 C CA . GLY A 1 72 ? -2.119 3.160 -6.118 1.00 0.32 75 GLY A CA 10
ATOM 16787 C C . GLY A 1 72 ? -3.595 2.824 -6.091 1.00 0.20 75 GLY A C 10
ATOM 16788 O O . GLY A 1 72 ? -4.025 1.918 -5.372 1.00 0.21 75 GLY A O 10
ATOM 16792 N N . ASP A 1 73 ? -4.359 3.541 -6.901 1.00 0.35 76 ASP A N 10
ATOM 16793 C CA . ASP A 1 73 ? -5.809 3.402 -6.934 1.00 0.39 76 ASP A CA 10
ATOM 16794 C C . ASP A 1 73 ? -6.212 2.075 -7.535 1.00 0.32 76 ASP A C 10
ATOM 16795 O O . ASP A 1 73 ? -5.714 1.685 -8.592 1.00 0.36 76 ASP A O 10
ATOM 16804 N N . LEU A 1 74 ? -7.112 1.385 -6.867 1.00 0.32 77 LEU A N 10
ATOM 16805 C CA . LEU A 1 74 ? -7.662 0.156 -7.393 1.00 0.30 77 LEU A CA 10
ATOM 16806 C C . LEU A 1 74 ? -9.153 0.294 -7.596 1.00 0.32 77 LEU A C 10
ATOM 16807 O O . LEU A 1 74 ? -9.792 1.187 -7.043 1.00 0.35 77 LEU A O 10
ATOM 16823 N N . GLY A 1 75 ? -9.685 -0.595 -8.397 1.00 0.37 78 GLY A N 10
ATOM 16824 C CA . GLY A 1 75 ? -11.099 -0.584 -8.711 1.00 0.39 78 GLY A CA 10
ATOM 16825 C C . GLY A 1 75 ? -11.934 -1.328 -7.689 1.00 0.34 78 GLY A C 10
ATOM 16826 O O . GLY A 1 75 ? -11.457 -1.650 -6.597 1.00 0.44 78 GLY A O 10
ATOM 16830 N N . PHE A 1 76 ? -13.176 -1.618 -8.053 1.00 0.47 79 PHE A N 10
ATOM 16831 C CA . PHE A 1 76 ? -14.116 -2.259 -7.145 1.00 0.46 79 PHE A CA 10
ATOM 16832 C C . PHE A 1 76 ? -13.803 -3.737 -6.940 1.00 0.45 79 PHE A C 10
ATOM 16833 O O . PHE A 1 76 ? -13.394 -4.439 -7.867 1.00 0.61 79 PHE A O 10
ATOM 16850 N N . PHE A 1 77 ? -14.011 -4.187 -5.713 1.00 0.40 80 PHE A N 10
ATOM 16851 C CA . PHE A 1 77 ? -13.845 -5.582 -5.340 1.00 0.45 80 PHE A CA 10
ATOM 16852 C C . PHE A 1 77 ? -14.807 -5.904 -4.216 1.00 0.46 80 PHE A C 10
ATOM 16853 O O . PHE A 1 77 ? -15.405 -5.007 -3.628 1.00 0.55 80 PHE A O 10
ATOM 16870 N N . SER A 1 78 ? -14.958 -7.174 -3.930 1.00 0.50 81 SER A N 10
ATOM 16871 C CA . SER A 1 78 ? -15.690 -7.598 -2.756 1.00 0.55 81 SER A CA 10
ATOM 16872 C C . SER A 1 78 ? -14.694 -7.870 -1.639 1.00 0.52 81 SER A C 10
ATOM 16873 O O . SER A 1 78 ? -13.769 -8.662 -1.817 1.00 0.54 81 SER A O 10
ATOM 16881 N N . SER A 1 79 ? -14.865 -7.177 -0.518 1.00 0.59 82 SER A N 10
ATOM 16882 C CA . SER A 1 79 ? -13.976 -7.319 0.632 1.00 0.63 82 SER A CA 10
ATOM 16883 C C . SER A 1 79 ? -13.724 -8.789 0.964 1.00 0.59 82 SER A C 10
ATOM 16884 O O . SER A 1 79 ? -14.660 -9.553 1.204 1.00 0.63 82 SER A O 10
ATOM 16892 N N . GLY A 1 80 ? -12.457 -9.167 0.972 1.00 0.58 83 GLY A N 10
ATOM 16893 C CA . GLY A 1 80 ? -12.090 -10.551 1.163 1.00 0.62 83 GLY A CA 10
ATOM 16894 C C . GLY A 1 80 ? -11.435 -11.112 -0.079 1.00 0.64 83 GLY A C 10
ATOM 16895 O O . GLY A 1 80 ? -11.354 -12.326 -0.259 1.00 0.79 83 GLY A O 10
ATOM 16899 N N . GLU A 1 81 ? -10.978 -10.218 -0.949 1.00 0.58 84 GLU A N 10
ATOM 16900 C CA . GLU A 1 81 ? -10.358 -10.620 -2.196 1.00 0.62 84 GLU A CA 10
ATOM 16901 C C . GLU A 1 81 ? -8.886 -10.217 -2.235 1.00 0.58 84 GLU A C 10
ATOM 16902 O O . GLU A 1 81 ? -8.112 -10.744 -3.038 1.00 0.87 84 GLU A O 10
ATOM 16914 N N . MET A 1 82 ? -8.483 -9.301 -1.360 1.00 0.47 85 MET A N 10
ATOM 16915 C CA . MET A 1 82 ? -7.133 -8.758 -1.433 1.00 0.44 85 MET A CA 10
ATOM 16916 C C . MET A 1 82 ? -6.155 -9.635 -0.673 1.00 0.47 85 MET A C 10
ATOM 16917 O O . MET A 1 82 ? -5.601 -10.590 -1.220 1.00 0.73 85 MET A O 10
ATOM 16931 N N . MET A 1 83 ? -5.954 -9.300 0.586 1.00 0.33 86 MET A N 10
ATOM 16932 C CA . MET A 1 83 ? -5.101 -10.062 1.479 1.00 0.35 86 MET A CA 10
ATOM 16933 C C . MET A 1 83 ? -5.733 -10.014 2.851 1.00 0.40 86 MET A C 10
ATOM 16934 O O . MET A 1 83 ? -6.475 -9.077 3.133 1.00 0.76 86 MET A O 10
ATOM 16948 N N . LYS A 1 84 ? -5.462 -10.983 3.700 1.00 0.32 87 LYS A N 10
ATOM 16949 C CA . LYS A 1 84 ? -6.101 -11.013 5.008 1.00 0.32 87 LYS A CA 10
ATOM 16950 C C . LYS A 1 84 ? -5.822 -9.734 5.817 1.00 0.27 87 LYS A C 10
ATOM 16951 O O . LYS A 1 84 ? -6.768 -9.075 6.254 1.00 0.27 87 LYS A O 10
ATOM 16970 N N . PRO A 1 85 ? -4.541 -9.331 6.007 1.00 0.26 88 PRO A N 10
ATOM 16971 C CA . PRO A 1 85 ? -4.217 -8.127 6.783 1.00 0.25 88 PRO A CA 10
ATOM 16972 C C . PRO A 1 85 ? -4.521 -6.850 6.004 1.00 0.22 88 PRO A C 10
ATOM 16973 O O . PRO A 1 85 ? -4.859 -5.817 6.581 1.00 0.25 88 PRO A O 10
ATOM 16984 N N . PHE A 1 86 ? -4.407 -6.943 4.685 1.00 0.19 89 PHE A N 10
ATOM 16985 C CA . PHE A 1 86 ? -4.724 -5.835 3.794 1.00 0.17 89 PHE A CA 10
ATOM 16986 C C . PHE A 1 86 ? -6.197 -5.476 3.946 1.00 0.18 89 PHE A C 10
ATOM 16987 O O . PHE A 1 86 ? -6.540 -4.349 4.289 1.00 0.17 89 PHE A O 10
ATOM 17004 N N . GLU A 1 87 ? -7.048 -6.473 3.737 1.00 0.21 90 GLU A N 10
ATOM 17005 C CA . GLU A 1 87 ? -8.491 -6.310 3.837 1.00 0.24 90 GLU A CA 10
ATOM 17006 C C . GLU A 1 87 ? -8.885 -5.908 5.250 1.00 0.25 90 GLU A C 10
ATOM 17007 O O . GLU A 1 87 ? -9.846 -5.163 5.454 1.00 0.27 90 GLU A O 10
ATOM 17019 N N . ASP A 1 88 ? -8.132 -6.411 6.223 1.00 0.25 91 ASP A N 10
ATOM 17020 C CA . ASP A 1 88 ? -8.364 -6.096 7.626 1.00 0.29 91 ASP A CA 10
ATOM 17021 C C . ASP A 1 88 ? -8.222 -4.601 7.869 1.00 0.25 91 ASP A C 10
ATOM 17022 O O . ASP A 1 88 ? -8.908 -4.027 8.715 1.00 0.30 91 ASP A O 10
ATOM 17031 N N . ALA A 1 89 ? -7.339 -3.972 7.112 1.00 0.20 92 ALA A N 10
ATOM 17032 C CA . ALA A 1 89 ? -7.124 -2.544 7.224 1.00 0.19 92 ALA A CA 10
ATOM 17033 C C . ALA A 1 89 ? -8.145 -1.771 6.401 1.00 0.18 92 ALA A C 10
ATOM 17034 O O . ALA A 1 89 ? -8.544 -0.673 6.775 1.00 0.21 92 ALA A O 10
ATOM 17041 N N . VAL A 1 90 ? -8.592 -2.362 5.297 1.00 0.18 93 VAL A N 10
ATOM 17042 C CA . VAL A 1 90 ? -9.522 -1.689 4.396 1.00 0.19 93 VAL A CA 10
ATOM 17043 C C . VAL A 1 90 ? -10.876 -1.539 5.072 1.00 0.19 93 VAL A C 10
ATOM 17044 O O . VAL A 1 90 ? -11.546 -0.515 4.945 1.00 0.20 93 VAL A O 10
ATOM 17057 N N . ARG A 1 91 ? -11.260 -2.566 5.814 1.00 0.23 94 ARG A N 10
ATOM 17058 C CA . ARG A 1 91 ? -12.515 -2.550 6.542 1.00 0.27 94 ARG A CA 10
ATOM 17059 C C . ARG A 1 91 ? -12.378 -1.745 7.831 1.00 0.25 94 ARG A C 10
ATOM 17060 O O . ARG A 1 91 ? -13.336 -1.589 8.585 1.00 0.32 94 ARG A O 10
ATOM 17081 N N . ALA A 1 92 ? -11.176 -1.236 8.079 1.00 0.23 95 ALA A N 10
ATOM 17082 C CA . ALA A 1 92 ? -10.896 -0.496 9.301 1.00 0.25 95 ALA A CA 10
ATOM 17083 C C . ALA A 1 92 ? -10.842 1.005 9.039 1.00 0.26 95 ALA A C 10
ATOM 17084 O O . ALA A 1 92 ? -10.437 1.782 9.906 1.00 0.47 95 ALA A O 10
ATOM 17091 N N . LEU A 1 93 ? -11.247 1.408 7.845 1.00 0.19 96 LEU A N 10
ATOM 17092 C CA . LEU A 1 93 ? -11.255 2.814 7.473 1.00 0.19 96 LEU A CA 10
ATOM 17093 C C . LEU A 1 93 ? -12.416 3.124 6.550 1.00 0.21 96 LEU A C 10
ATOM 17094 O O . LEU A 1 93 ? -12.820 2.292 5.745 1.00 0.28 96 LEU A O 10
ATOM 17110 N N . LYS A 1 94 ? -12.954 4.323 6.680 1.00 0.24 97 LYS A N 10
ATOM 17111 C CA . LYS A 1 94 ? -14.044 4.771 5.833 1.00 0.31 97 LYS A CA 10
ATOM 17112 C C . LYS A 1 94 ? -13.460 5.475 4.613 1.00 0.28 97 LYS A C 10
ATOM 17113 O O . LYS A 1 94 ? -12.253 5.712 4.563 1.00 0.25 97 LYS A O 10
ATOM 17132 N N . ILE A 1 95 ? -14.294 5.754 3.618 1.00 0.32 98 ILE A N 10
ATOM 17133 C CA . ILE A 1 95 ? -13.882 6.545 2.462 1.00 0.32 98 ILE A CA 10
ATOM 17134 C C . ILE A 1 95 ? -13.097 7.782 2.890 1.00 0.32 98 ILE A C 10
ATOM 17135 O O . ILE A 1 95 ? -13.611 8.648 3.596 1.00 0.37 98 ILE A O 10
ATOM 17151 N N . GLY A 1 96 ? -11.843 7.833 2.475 1.00 0.30 99 GLY A N 10
ATOM 17152 C CA . GLY A 1 96 ? -11.005 8.974 2.786 1.00 0.32 99 GLY A CA 10
ATOM 17153 C C . GLY A 1 96 ? -10.010 8.697 3.898 1.00 0.32 99 GLY A C 10
ATOM 17154 O O . GLY A 1 96 ? -9.094 9.490 4.123 1.00 0.46 99 GLY A O 10
ATOM 17158 N N . ASP A 1 97 ? -10.177 7.582 4.597 1.00 0.21 100 ASP A N 10
ATOM 17159 C CA . ASP A 1 97 ? -9.274 7.240 5.689 1.00 0.19 100 ASP A CA 10
ATOM 17160 C C . ASP A 1 97 ? -8.159 6.339 5.200 1.00 0.15 100 ASP A C 10
ATOM 17161 O O . ASP A 1 97 ? -8.371 5.491 4.331 1.00 0.15 100 ASP A O 10
ATOM 17170 N N . ILE A 1 98 ? -6.976 6.531 5.762 1.00 0.18 101 ILE A N 10
ATOM 17171 C CA . ILE A 1 98 ? -5.806 5.750 5.387 1.00 0.16 101 ILE A CA 10
ATOM 17172 C C . ILE A 1 98 ? -5.387 4.861 6.553 1.00 0.16 101 ILE A C 10
ATOM 17173 O O . ILE A 1 98 ? -5.567 5.225 7.718 1.00 0.18 101 ILE A O 10
ATOM 17189 N N . SER A 1 99 ? -4.843 3.701 6.239 1.00 0.16 102 SER A N 10
ATOM 17190 C CA . SER A 1 99 ? -4.408 2.759 7.251 1.00 0.19 102 SER A CA 10
ATOM 17191 C C . SER A 1 99 ? -2.956 3.021 7.630 1.00 0.18 102 SER A C 10
ATOM 17192 O O . SER A 1 99 ? -2.206 3.635 6.865 1.00 0.22 102 SER A O 10
ATOM 17200 N N . PRO A 1 100 ? -2.546 2.583 8.826 1.00 0.21 103 PRO A N 10
ATOM 17201 C CA . PRO A 1 100 ? -1.144 2.605 9.224 1.00 0.23 103 PRO A CA 10
ATOM 17202 C C . PRO A 1 100 ? -0.353 1.509 8.514 1.00 0.20 103 PRO A C 10
ATOM 17203 O O . PRO A 1 100 ? -0.935 0.696 7.792 1.00 0.27 103 PRO A O 10
ATOM 17214 N N . ILE A 1 101 ? 0.963 1.510 8.700 1.00 0.17 104 ILE A N 10
ATOM 17215 C CA . ILE A 1 101 ? 1.834 0.469 8.144 1.00 0.15 104 ILE A CA 10
ATOM 17216 C C . ILE A 1 101 ? 1.277 -0.935 8.387 1.00 0.14 104 ILE A C 10
ATOM 17217 O O . ILE A 1 101 ? 1.184 -1.395 9.526 1.00 0.20 104 ILE A O 10
ATOM 17233 N N . VAL A 1 102 ? 0.896 -1.601 7.308 1.00 0.13 105 VAL A N 10
ATOM 17234 C CA . VAL A 1 102 ? 0.458 -2.987 7.369 1.00 0.15 105 VAL A CA 10
ATOM 17235 C C . VAL A 1 102 ? 1.474 -3.880 6.675 1.00 0.15 105 VAL A C 10
ATOM 17236 O O . VAL A 1 102 ? 1.724 -3.730 5.480 1.00 0.17 105 VAL A O 10
ATOM 17249 N N . GLN A 1 103 ? 2.074 -4.791 7.418 1.00 0.18 106 GLN A N 10
ATOM 17250 C CA . GLN A 1 103 ? 3.016 -5.722 6.833 1.00 0.20 106 GLN A CA 10
ATOM 17251 C C . GLN A 1 103 ? 2.283 -6.931 6.272 1.00 0.23 106 GLN A C 10
ATOM 17252 O O . GLN A 1 103 ? 1.350 -7.450 6.885 1.00 0.29 106 GLN A O 10
ATOM 17266 N N . THR A 1 104 ? 2.705 -7.361 5.103 1.00 0.22 107 THR A N 10
ATOM 17267 C CA . THR A 1 104 ? 2.111 -8.499 4.437 1.00 0.27 107 THR A CA 10
ATOM 17268 C C . THR A 1 104 ? 3.173 -9.544 4.135 1.00 0.34 107 THR A C 10
ATOM 17269 O O . THR A 1 104 ? 4.317 -9.411 4.577 1.00 0.37 107 THR A O 10
ATOM 17280 N N . ASP A 1 105 ? 2.806 -10.569 3.388 1.00 0.40 108 ASP A N 10
ATOM 17281 C CA . ASP A 1 105 ? 3.752 -11.607 3.010 1.00 0.49 108 ASP A CA 10
ATOM 17282 C C . ASP A 1 105 ? 4.821 -11.057 2.078 1.00 0.45 108 ASP A C 10
ATOM 17283 O O . ASP A 1 105 ? 6.010 -11.328 2.256 1.00 0.53 108 ASP A O 10
ATOM 17292 N N . SER A 1 106 ? 4.405 -10.267 1.099 1.00 0.39 109 SER A N 10
ATOM 17293 C CA . SER A 1 106 ? 5.328 -9.801 0.079 1.00 0.43 109 SER A CA 10
ATOM 17294 C C . SER A 1 106 ? 5.892 -8.413 0.396 1.00 0.53 109 SER A C 10
ATOM 17295 O O . SER A 1 106 ? 6.686 -7.880 -0.374 1.00 1.09 109 SER A O 10
ATOM 17303 N N . GLY A 1 107 ? 5.471 -7.809 1.499 1.00 0.22 110 GLY A N 10
ATOM 17304 C CA . GLY A 1 107 ? 6.119 -6.607 1.946 1.00 0.19 110 GLY A CA 10
ATOM 17305 C C . GLY A 1 107 ? 5.247 -5.767 2.845 1.00 0.16 110 GLY A C 10
ATOM 17306 O O . GLY A 1 107 ? 4.711 -6.245 3.839 1.00 0.24 110 GLY A O 10
ATOM 17310 N N . LEU A 1 108 ? 5.077 -4.528 2.455 1.00 0.12 111 LEU A N 10
ATOM 17311 C CA . LEU A 1 108 ? 4.433 -3.512 3.286 1.00 0.11 111 LEU A CA 10
ATOM 17312 C C . LEU A 1 108 ? 3.312 -2.819 2.522 1.00 0.11 111 LEU A C 10
ATOM 17313 O O . LEU A 1 108 ? 3.412 -2.627 1.315 1.00 0.13 111 LEU A O 10
ATOM 17329 N N . HIS A 1 109 ? 2.248 -2.444 3.223 1.00 0.11 112 HIS A N 10
ATOM 17330 C CA . HIS A 1 109 ? 1.101 -1.805 2.581 1.00 0.12 112 HIS A CA 10
ATOM 17331 C C . HIS A 1 109 ? 0.465 -0.735 3.457 1.00 0.14 112 HIS A C 10
ATOM 17332 O O . HIS A 1 109 ? 0.402 -0.867 4.676 1.00 0.22 112 HIS A O 10
ATOM 17347 N N . ILE A 1 110 ? 0.017 0.333 2.813 1.00 0.12 113 ILE A N 10
ATOM 17348 C CA . ILE A 1 110 ? -0.952 1.248 3.396 1.00 0.13 113 ILE A CA 10
ATOM 17349 C C . ILE A 1 110 ? -2.103 1.397 2.414 1.00 0.12 113 ILE A C 10
ATOM 17350 O O . ILE A 1 110 ? -1.884 1.401 1.199 1.00 0.14 113 ILE A O 10
ATOM 17366 N N . ILE A 1 111 ? -3.322 1.472 2.920 1.00 0.11 114 ILE A N 10
ATOM 17367 C CA . ILE A 1 111 ? -4.489 1.528 2.055 1.00 0.11 114 ILE A CA 10
ATOM 17368 C C . ILE A 1 111 ? -5.427 2.644 2.500 1.00 0.11 114 ILE A C 10
ATOM 17369 O O . ILE A 1 111 ? -5.487 2.974 3.681 1.00 0.12 114 ILE A O 10
ATOM 17385 N N . LYS A 1 112 ? -6.129 3.240 1.548 1.00 0.13 115 LYS A N 10
ATOM 17386 C CA . LYS A 1 112 ? -7.169 4.208 1.856 1.00 0.14 115 LYS A CA 10
ATOM 17387 C C . LYS A 1 112 ? -8.427 3.856 1.064 1.00 0.15 115 LYS A C 10
ATOM 17388 O O . LYS A 1 112 ? -8.338 3.464 -0.101 1.00 0.16 115 LYS A O 10
ATOM 17407 N N . ARG A 1 113 ? -9.592 3.972 1.685 1.00 0.15 116 ARG A N 10
ATOM 17408 C CA . ARG A 1 113 ? -10.833 3.623 1.004 1.00 0.17 116 ARG A CA 10
ATOM 17409 C C . ARG A 1 113 ? -11.350 4.781 0.156 1.00 0.19 116 ARG A C 10
ATOM 17410 O O . ARG A 1 113 ? -11.340 5.934 0.582 1.00 0.22 116 ARG A O 10
ATOM 17431 N N . LEU A 1 114 ? -11.789 4.448 -1.051 1.00 0.22 117 LEU A N 10
ATOM 17432 C CA . LEU A 1 114 ? -12.372 5.414 -1.973 1.00 0.27 117 LEU A CA 10
ATOM 17433 C C . LEU A 1 114 ? -13.882 5.217 -2.079 1.00 0.29 117 LEU A C 10
ATOM 17434 O O . LEU A 1 114 ? -14.624 6.155 -2.373 1.00 0.37 117 LEU A O 10
ATOM 17450 N N . ALA A 1 115 ? -14.329 3.987 -1.858 1.00 0.26 118 ALA A N 10
ATOM 17451 C CA . ALA A 1 115 ? -15.746 3.660 -1.920 1.00 0.30 118 ALA A CA 10
ATOM 17452 C C . ALA A 1 115 ? -16.067 2.508 -0.981 1.00 0.30 118 ALA A C 10
ATOM 17453 O O . ALA A 1 115 ? -15.574 1.391 -1.227 1.00 1.10 118 ALA A O 10
ATOM 17461 N N . MET A 1 1 ? -25.930 -4.615 1.089 1.00 4.59 4 MET A N 11
ATOM 17462 C CA . MET A 1 1 ? -26.421 -4.658 -0.306 1.00 4.13 4 MET A CA 11
ATOM 17463 C C . MET A 1 1 ? -25.309 -5.110 -1.242 1.00 3.08 4 MET A C 11
ATOM 17464 O O . MET A 1 1 ? -25.325 -6.231 -1.747 1.00 3.52 4 MET A O 11
ATOM 17480 N N . SER A 1 2 ? -24.334 -4.240 -1.454 1.00 2.21 5 SER A N 11
ATOM 17481 C CA . SER A 1 2 ? -23.239 -4.533 -2.359 1.00 1.64 5 SER A CA 11
ATOM 17482 C C . SER A 1 2 ? -22.023 -5.030 -1.588 1.00 1.29 5 SER A C 11
ATOM 17483 O O . SER A 1 2 ? -21.912 -4.818 -0.380 1.00 1.48 5 SER A O 11
ATOM 17491 N N . GLU A 1 3 ? -21.113 -5.677 -2.295 1.00 1.02 6 GLU A N 11
ATOM 17492 C CA . GLU A 1 3 ? -19.919 -6.247 -1.684 1.00 0.78 6 GLU A CA 11
ATOM 17493 C C . GLU A 1 3 ? -18.666 -5.622 -2.278 1.00 0.71 6 GLU A C 11
ATOM 17494 O O . GLU A 1 3 ? -17.549 -5.875 -1.818 1.00 1.06 6 GLU A O 11
ATOM 17506 N N . LYS A 1 4 ? -18.858 -4.807 -3.306 1.00 0.57 7 LYS A N 11
ATOM 17507 C CA . LYS A 1 4 ? -17.739 -4.217 -4.015 1.00 0.51 7 LYS A CA 11
ATOM 17508 C C . LYS A 1 4 ? -17.163 -3.033 -3.260 1.00 0.42 7 LYS A C 11
ATOM 17509 O O . LYS A 1 4 ? -17.872 -2.110 -2.861 1.00 0.60 7 LYS A O 11
ATOM 17528 N N . LEU A 1 5 ? -15.867 -3.101 -3.058 1.00 0.33 8 LEU A N 11
ATOM 17529 C CA . LEU A 1 5 ? -15.111 -2.084 -2.366 1.00 0.26 8 LEU A CA 11
ATOM 17530 C C . LEU A 1 5 ? -14.064 -1.538 -3.334 1.00 0.22 8 LEU A C 11
ATOM 17531 O O . LEU A 1 5 ? -13.753 -2.183 -4.336 1.00 0.22 8 LEU A O 11
ATOM 17547 N N . ARG A 1 6 ? -13.553 -0.356 -3.058 1.00 0.24 9 ARG A N 11
ATOM 17548 C CA . ARG A 1 6 ? -12.487 0.229 -3.850 1.00 0.23 9 ARG A CA 11
ATOM 17549 C C . ARG A 1 6 ? -11.512 0.924 -2.922 1.00 0.20 9 ARG A C 11
ATOM 17550 O O . ARG A 1 6 ? -11.921 1.727 -2.087 1.00 0.21 9 ARG A O 11
ATOM 17571 N N . ALA A 1 7 ? -10.237 0.598 -3.032 1.00 0.20 10 ALA A N 11
ATOM 17572 C CA . ALA A 1 7 ? -9.246 1.214 -2.168 1.00 0.17 10 ALA A CA 11
ATOM 17573 C C . ALA A 1 7 ? -7.950 1.520 -2.905 1.00 0.16 10 ALA A C 11
ATOM 17574 O O . ALA A 1 7 ? -7.619 0.881 -3.908 1.00 0.17 10 ALA A O 11
ATOM 17581 N N . ALA A 1 8 ? -7.231 2.513 -2.400 1.00 0.17 11 ALA A N 11
ATOM 17582 C CA . ALA A 1 8 ? -5.920 2.862 -2.914 1.00 0.18 11 ALA A CA 11
ATOM 17583 C C . ALA A 1 8 ? -4.865 2.362 -1.949 1.00 0.17 11 ALA A C 11
ATOM 17584 O O . ALA A 1 8 ? -4.994 2.540 -0.739 1.00 0.19 11 ALA A O 11
ATOM 17591 N N . HIS A 1 9 ? -3.824 1.744 -2.475 1.00 0.16 12 HIS A N 11
ATOM 17592 C CA . HIS A 1 9 ? -2.859 1.061 -1.634 1.00 0.16 12 HIS A CA 11
ATOM 17593 C C . HIS A 1 9 ? -1.442 1.252 -2.158 1.00 0.15 12 HIS A C 11
ATOM 17594 O O . HIS A 1 9 ? -1.198 1.188 -3.364 1.00 0.19 12 HIS A O 11
ATOM 17609 N N . LEU A 1 10 ? -0.518 1.480 -1.244 1.00 0.15 13 LEU A N 11
ATOM 17610 C CA . LEU A 1 10 ? 0.885 1.626 -1.590 1.00 0.14 13 LEU A CA 11
ATOM 17611 C C . LEU A 1 10 ? 1.633 0.399 -1.085 1.00 0.16 13 LEU A C 11
ATOM 17612 O O . LEU A 1 10 ? 1.360 -0.086 0.014 1.00 0.24 13 LEU A O 11
ATOM 17628 N N . LEU A 1 11 ? 2.532 -0.123 -1.900 1.00 0.13 14 LEU A N 11
ATOM 17629 C CA . LEU A 1 11 ? 3.259 -1.339 -1.564 1.00 0.14 14 LEU A CA 11
ATOM 17630 C C . LEU A 1 11 ? 4.759 -1.080 -1.525 1.00 0.16 14 LEU A C 11
ATOM 17631 O O . LEU A 1 11 ? 5.293 -0.404 -2.393 1.00 0.27 14 LEU A O 11
ATOM 17647 N N . VAL A 1 12 ? 5.416 -1.592 -0.497 1.00 0.13 15 VAL A N 11
ATOM 17648 C CA . VAL A 1 12 ? 6.866 -1.524 -0.401 1.00 0.13 15 VAL A CA 11
ATOM 17649 C C . VAL A 1 12 ? 7.444 -2.930 -0.291 1.00 0.13 15 VAL A C 11
ATOM 17650 O O . VAL A 1 12 ? 6.939 -3.763 0.470 1.00 0.15 15 VAL A O 11
ATOM 17663 N N . LYS A 1 13 ? 8.479 -3.192 -1.071 1.00 0.15 16 LYS A N 11
ATOM 17664 C CA . LYS A 1 13 ? 9.167 -4.471 -1.044 1.00 0.17 16 LYS A CA 11
ATOM 17665 C C . LYS A 1 13 ? 10.498 -4.344 -0.322 1.00 0.16 16 LYS A C 11
ATOM 17666 O O . LYS A 1 13 ? 11.138 -3.293 -0.349 1.00 0.24 16 LYS A O 11
ATOM 17685 N N . PHE A 1 14 ? 10.913 -5.425 0.305 1.00 0.17 17 PHE A N 11
ATOM 17686 C CA . PHE A 1 14 ? 12.169 -5.469 1.031 1.00 0.17 17 PHE A CA 11
ATOM 17687 C C . PHE A 1 14 ? 12.785 -6.850 0.903 1.00 0.19 17 PHE A C 11
ATOM 17688 O O . PHE A 1 14 ? 12.119 -7.788 0.470 1.00 0.21 17 PHE A O 11
ATOM 17705 N N . SER A 1 15 ? 14.067 -6.959 1.203 1.00 0.22 18 SER A N 11
ATOM 17706 C CA . SER A 1 15 ? 14.745 -8.246 1.179 1.00 0.26 18 SER A CA 11
ATOM 17707 C C . SER A 1 15 ? 13.966 -9.278 2.009 1.00 0.30 18 SER A C 11
ATOM 17708 O O . SER A 1 15 ? 13.916 -9.195 3.239 1.00 0.30 18 SER A O 11
ATOM 17716 N N . GLY A 1 16 ? 13.349 -10.243 1.329 1.00 0.35 19 GLY A N 11
ATOM 17717 C CA . GLY A 1 16 ? 12.527 -11.222 2.016 1.00 0.45 19 GLY A CA 11
ATOM 17718 C C . GLY A 1 16 ? 11.041 -11.052 1.727 1.00 0.42 19 GLY A C 11
ATOM 17719 O O . GLY A 1 16 ? 10.205 -11.691 2.362 1.00 0.53 19 GLY A O 11
ATOM 17723 N N . SER A 1 17 ? 10.706 -10.192 0.769 1.00 0.34 20 SER A N 11
ATOM 17724 C CA . SER A 1 17 ? 9.312 -9.914 0.446 1.00 0.41 20 SER A CA 11
ATOM 17725 C C . SER A 1 17 ? 8.769 -10.847 -0.629 1.00 0.40 20 SER A C 11
ATOM 17726 O O . SER A 1 17 ? 7.952 -10.429 -1.455 1.00 0.45 20 SER A O 11
ATOM 17734 N N . ARG A 1 18 ? 9.234 -12.096 -0.627 1.00 0.43 21 ARG A N 11
ATOM 17735 C CA . ARG A 1 18 ? 8.811 -13.105 -1.602 1.00 0.49 21 ARG A CA 11
ATOM 17736 C C . ARG A 1 18 ? 9.419 -12.822 -2.982 1.00 0.51 21 ARG A C 11
ATOM 17737 O O . ARG A 1 18 ? 9.681 -13.740 -3.760 1.00 0.60 21 ARG A O 11
ATOM 17758 N N . ASN A 1 19 ? 9.643 -11.550 -3.263 1.00 0.51 22 ASN A N 11
ATOM 17759 C CA . ASN A 1 19 ? 10.358 -11.114 -4.449 1.00 0.62 22 ASN A CA 11
ATOM 17760 C C . ASN A 1 19 ? 11.137 -9.842 -4.116 1.00 0.58 22 ASN A C 11
ATOM 17761 O O . ASN A 1 19 ? 10.552 -8.807 -3.792 1.00 0.64 22 ASN A O 11
ATOM 17772 N N . PRO A 1 20 ? 12.473 -9.907 -4.150 1.00 0.55 23 PRO A N 11
ATOM 17773 C CA . PRO A 1 20 ? 13.323 -8.809 -3.710 1.00 0.61 23 PRO A CA 11
ATOM 17774 C C . PRO A 1 20 ? 13.595 -7.774 -4.805 1.00 0.79 23 PRO A C 11
ATOM 17775 O O . PRO A 1 20 ? 14.743 -7.423 -5.068 1.00 1.71 23 PRO A O 11
ATOM 17786 N N . VAL A 1 21 ? 12.532 -7.275 -5.420 1.00 0.39 24 VAL A N 11
ATOM 17787 C CA . VAL A 1 21 ? 12.623 -6.237 -6.447 1.00 0.36 24 VAL A CA 11
ATOM 17788 C C . VAL A 1 21 ? 11.452 -5.275 -6.297 1.00 0.32 24 VAL A C 11
ATOM 17789 O O . VAL A 1 21 ? 10.297 -5.686 -6.370 1.00 0.35 24 VAL A O 11
ATOM 17802 N N . SER A 1 22 ? 11.744 -4.009 -6.060 1.00 0.32 25 SER A N 11
ATOM 17803 C CA . SER A 1 22 ? 10.701 -3.016 -5.893 1.00 0.32 25 SER A CA 11
ATOM 17804 C C . SER A 1 22 ? 10.566 -2.150 -7.148 1.00 0.32 25 SER A C 11
ATOM 17805 O O . SER A 1 22 ? 11.515 -2.020 -7.922 1.00 0.36 25 SER A O 11
ATOM 17813 N N . ARG A 1 23 ? 9.385 -1.560 -7.339 1.00 0.32 26 ARG A N 11
ATOM 17814 C CA . ARG A 1 23 ? 9.158 -0.594 -8.418 1.00 0.34 26 ARG A CA 11
ATOM 17815 C C . ARG A 1 23 ? 9.919 0.684 -8.111 1.00 0.37 26 ARG A C 11
ATOM 17816 O O . ARG A 1 23 ? 10.146 1.524 -8.985 1.00 0.44 26 ARG A O 11
ATOM 17837 N N . ARG A 1 24 ? 10.307 0.813 -6.851 1.00 0.36 27 ARG A N 11
ATOM 17838 C CA . ARG A 1 24 ? 11.020 1.985 -6.375 1.00 0.44 27 ARG A CA 11
ATOM 17839 C C . ARG A 1 24 ? 12.510 1.881 -6.683 1.00 0.53 27 ARG A C 11
ATOM 17840 O O . ARG A 1 24 ? 13.196 2.895 -6.800 1.00 0.73 27 ARG A O 11
ATOM 17861 N N . THR A 1 25 ? 13.014 0.659 -6.814 1.00 0.45 28 THR A N 11
ATOM 17862 C CA . THR A 1 25 ? 14.419 0.464 -7.144 1.00 0.53 28 THR A CA 11
ATOM 17863 C C . THR A 1 25 ? 14.582 0.034 -8.593 1.00 0.55 28 THR A C 11
ATOM 17864 O O . THR A 1 25 ? 15.528 0.427 -9.272 1.00 0.67 28 THR A O 11
ATOM 17875 N N . GLY A 1 26 ? 13.634 -0.768 -9.056 1.00 0.47 29 GLY A N 11
ATOM 17876 C CA . GLY A 1 26 ? 13.664 -1.272 -10.419 1.00 0.52 29 GLY A CA 11
ATOM 17877 C C . GLY A 1 26 ? 14.671 -2.394 -10.615 1.00 0.58 29 GLY A C 11
ATOM 17878 O O . GLY A 1 26 ? 14.554 -3.184 -11.550 1.00 0.82 29 GLY A O 11
ATOM 17882 N N . ASP A 1 27 ? 15.656 -2.468 -9.731 1.00 0.53 30 ASP A N 11
ATOM 17883 C CA . ASP A 1 27 ? 16.686 -3.492 -9.812 1.00 0.58 30 ASP A CA 11
ATOM 17884 C C . ASP A 1 27 ? 16.404 -4.593 -8.809 1.00 0.55 30 ASP A C 11
ATOM 17885 O O . ASP A 1 27 ? 15.953 -5.680 -9.168 1.00 0.84 30 ASP A O 11
ATOM 17894 N N . SER A 1 28 ? 16.686 -4.309 -7.547 1.00 0.53 31 SER A N 11
ATOM 17895 C CA . SER A 1 28 ? 16.391 -5.227 -6.462 1.00 0.50 31 SER A CA 11
ATOM 17896 C C . SER A 1 28 ? 16.227 -4.455 -5.161 1.00 0.42 31 SER A C 11
ATOM 17897 O O . SER A 1 28 ? 16.819 -3.392 -4.985 1.00 0.48 31 SER A O 11
ATOM 17905 N N . THR A 1 29 ? 15.428 -4.988 -4.256 1.00 0.34 32 THR A N 11
ATOM 17906 C CA . THR A 1 29 ? 15.236 -4.369 -2.954 1.00 0.29 32 THR A CA 11
ATOM 17907 C C . THR A 1 29 ? 15.815 -5.282 -1.875 1.00 0.27 32 THR A C 11
ATOM 17908 O O . THR A 1 29 ? 15.465 -5.209 -0.698 1.00 0.28 32 THR A O 11
ATOM 17919 N N . ALA A 1 30 ? 16.742 -6.127 -2.303 1.00 0.31 33 ALA A N 11
ATOM 17920 C CA . ALA A 1 30 ? 17.386 -7.095 -1.428 1.00 0.32 33 ALA A CA 11
ATOM 17921 C C . ALA A 1 30 ? 18.347 -6.415 -0.457 1.00 0.34 33 ALA A C 11
ATOM 17922 O O . ALA A 1 30 ? 18.907 -7.049 0.435 1.00 0.37 33 ALA A O 11
ATOM 17929 N N . ASP A 1 31 ? 18.522 -5.117 -0.641 1.00 0.35 34 ASP A N 11
ATOM 17930 C CA . ASP A 1 31 ? 19.478 -4.338 0.138 1.00 0.40 34 ASP A CA 11
ATOM 17931 C C . ASP A 1 31 ? 18.774 -3.595 1.267 1.00 0.36 34 ASP A C 11
ATOM 17932 O O . ASP A 1 31 ? 19.410 -3.101 2.200 1.00 0.43 34 ASP A O 11
ATOM 17941 N N . VAL A 1 32 ? 17.456 -3.512 1.172 1.00 0.31 35 VAL A N 11
ATOM 17942 C CA . VAL A 1 32 ? 16.652 -2.837 2.178 1.00 0.28 35 VAL A CA 11
ATOM 17943 C C . VAL A 1 32 ? 15.923 -3.870 3.032 1.00 0.25 35 VAL A C 11
ATOM 17944 O O . VAL A 1 32 ? 15.433 -4.879 2.519 1.00 0.25 35 VAL A O 11
ATOM 17957 N N . THR A 1 33 ? 15.881 -3.633 4.336 1.00 0.25 36 THR A N 11
ATOM 17958 C CA . THR A 1 33 ? 15.296 -4.579 5.268 1.00 0.27 36 THR A CA 11
ATOM 17959 C C . THR A 1 33 ? 13.850 -4.216 5.536 1.00 0.23 36 THR A C 11
ATOM 17960 O O . THR A 1 33 ? 13.357 -3.229 4.993 1.00 0.20 36 THR A O 11
ATOM 17971 N N . TYR A 1 34 ? 13.169 -4.979 6.380 1.00 0.26 37 TYR A N 11
ATOM 17972 C CA . TYR A 1 34 ? 11.804 -4.630 6.735 1.00 0.27 37 TYR A CA 11
ATOM 17973 C C . TYR A 1 34 ? 11.802 -3.289 7.469 1.00 0.23 37 TYR A C 11
ATOM 17974 O O . TYR A 1 34 ? 10.847 -2.525 7.377 1.00 0.23 37 TYR A O 11
ATOM 17992 N N . GLU A 1 35 ? 12.908 -2.990 8.151 1.00 0.23 38 GLU A N 11
ATOM 17993 C CA . GLU A 1 35 ? 13.052 -1.727 8.865 1.00 0.24 38 GLU A CA 11
ATOM 17994 C C . GLU A 1 35 ? 13.310 -0.586 7.892 1.00 0.24 38 GLU A C 11
ATOM 17995 O O . GLU A 1 35 ? 12.702 0.475 8.000 1.00 0.26 38 GLU A O 11
ATOM 18007 N N . ASP A 1 36 ? 14.202 -0.815 6.926 1.00 0.24 39 ASP A N 11
ATOM 18008 C CA . ASP A 1 36 ? 14.477 0.190 5.896 1.00 0.26 39 ASP A CA 11
ATOM 18009 C C . ASP A 1 36 ? 13.221 0.444 5.083 1.00 0.22 39 ASP A C 11
ATOM 18010 O O . ASP A 1 36 ? 12.971 1.555 4.617 1.00 0.23 39 ASP A O 11
ATOM 18019 N N . ALA A 1 37 ? 12.438 -0.610 4.922 1.00 0.19 40 ALA A N 11
ATOM 18020 C CA . ALA A 1 37 ? 11.176 -0.535 4.201 1.00 0.18 40 ALA A CA 11
ATOM 18021 C C . ALA A 1 37 ? 10.164 0.291 4.976 1.00 0.16 40 ALA A C 11
ATOM 18022 O O . ALA A 1 37 ? 9.469 1.131 4.407 1.00 0.17 40 ALA A O 11
ATOM 18029 N N . ILE A 1 38 ? 10.078 0.049 6.280 1.00 0.16 41 ILE A N 11
ATOM 18030 C CA . ILE A 1 38 ? 9.223 0.850 7.143 1.00 0.18 41 ILE A CA 11
ATOM 18031 C C . ILE A 1 38 ? 9.712 2.289 7.152 1.00 0.20 41 ILE A C 11
ATOM 18032 O O . ILE A 1 38 ? 8.916 3.226 7.187 1.00 0.21 41 ILE A O 11
ATOM 18048 N N . LYS A 1 39 ? 11.026 2.459 7.076 1.00 0.22 42 LYS A N 11
ATOM 18049 C CA . LYS A 1 39 ? 11.614 3.785 7.008 1.00 0.28 42 LYS A CA 11
ATOM 18050 C C . LYS A 1 39 ? 11.211 4.497 5.724 1.00 0.28 42 LYS A C 11
ATOM 18051 O O . LYS A 1 39 ? 11.259 5.718 5.638 1.00 0.37 42 LYS A O 11
ATOM 18070 N N . GLU A 1 40 ? 10.810 3.717 4.732 1.00 0.22 43 GLU A N 11
ATOM 18071 C CA . GLU A 1 40 ? 10.356 4.258 3.463 1.00 0.25 43 GLU A CA 11
ATOM 18072 C C . GLU A 1 40 ? 8.858 4.533 3.532 1.00 0.18 43 GLU A C 11
ATOM 18073 O O . GLU A 1 40 ? 8.409 5.668 3.356 1.00 0.18 43 GLU A O 11
ATOM 18085 N N . LEU A 1 41 ? 8.098 3.483 3.835 1.00 0.16 44 LEU A N 11
ATOM 18086 C CA . LEU A 1 41 ? 6.642 3.548 3.844 1.00 0.15 44 LEU A CA 11
ATOM 18087 C C . LEU A 1 41 ? 6.135 4.606 4.825 1.00 0.14 44 LEU A C 11
ATOM 18088 O O . LEU A 1 41 ? 5.154 5.295 4.548 1.00 0.16 44 LEU A O 11
ATOM 18104 N N . GLN A 1 42 ? 6.818 4.743 5.960 1.00 0.14 45 GLN A N 11
ATOM 18105 C CA . GLN A 1 42 ? 6.400 5.681 7.002 1.00 0.14 45 GLN A CA 11
ATOM 18106 C C . GLN A 1 42 ? 6.515 7.130 6.552 1.00 0.17 45 GLN A C 11
ATOM 18107 O O . GLN A 1 42 ? 5.790 7.991 7.048 1.00 0.27 45 GLN A O 11
ATOM 18121 N N . LYS A 1 43 ? 7.413 7.399 5.616 1.00 0.14 46 LYS A N 11
ATOM 18122 C CA . LYS A 1 43 ? 7.567 8.749 5.092 1.00 0.17 46 LYS A CA 11
ATOM 18123 C C . LYS A 1 43 ? 6.470 9.038 4.082 1.00 0.18 46 LYS A C 11
ATOM 18124 O O . LYS A 1 43 ? 5.848 10.098 4.106 1.00 0.21 46 LYS A O 11
ATOM 18143 N N . TRP A 1 44 ? 6.238 8.084 3.195 1.00 0.16 47 TRP A N 11
ATOM 18144 C CA . TRP A 1 44 ? 5.244 8.245 2.146 1.00 0.19 47 TRP A CA 11
ATOM 18145 C C . TRP A 1 44 ? 3.833 8.300 2.716 1.00 0.19 47 TRP A C 11
ATOM 18146 O O . TRP A 1 44 ? 3.042 9.152 2.316 1.00 0.22 47 TRP A O 11
ATOM 18167 N N . SER A 1 45 ? 3.521 7.426 3.667 1.00 0.17 48 SER A N 11
ATOM 18168 C CA . SER A 1 45 ? 2.217 7.453 4.303 1.00 0.19 48 SER A CA 11
ATOM 18169 C C . SER A 1 45 ? 2.067 8.725 5.129 1.00 0.20 48 SER A C 11
ATOM 18170 O O . SER A 1 45 ? 0.962 9.232 5.314 1.00 0.28 48 SER A O 11
ATOM 18178 N N . GLN A 1 46 ? 3.196 9.248 5.603 1.00 0.17 49 GLN A N 11
ATOM 18179 C CA . GLN A 1 46 ? 3.205 10.510 6.326 1.00 0.17 49 GLN A CA 11
ATOM 18180 C C . GLN A 1 46 ? 2.844 11.642 5.381 1.00 0.18 49 GLN A C 11
ATOM 18181 O O . GLN A 1 46 ? 1.937 12.420 5.650 1.00 0.21 49 GLN A O 11
ATOM 18195 N N . ARG A 1 47 ? 3.565 11.715 4.267 1.00 0.16 50 ARG A N 11
ATOM 18196 C CA . ARG A 1 47 ? 3.357 12.766 3.279 1.00 0.16 50 ARG A CA 11
ATOM 18197 C C . ARG A 1 47 ? 1.948 12.723 2.705 1.00 0.14 50 ARG A C 11
ATOM 18198 O O . ARG A 1 47 ? 1.321 13.763 2.515 1.00 0.15 50 ARG A O 11
ATOM 18219 N N . ILE A 1 48 ? 1.464 11.522 2.413 1.00 0.13 51 ILE A N 11
ATOM 18220 C CA . ILE A 1 48 ? 0.107 11.342 1.911 1.00 0.13 51 ILE A CA 11
ATOM 18221 C C . ILE A 1 48 ? -0.918 11.860 2.922 1.00 0.16 51 ILE A C 11
ATOM 18222 O O . ILE A 1 48 ? -1.904 12.501 2.553 1.00 0.20 51 ILE A O 11
ATOM 18238 N N . ALA A 1 49 ? -0.666 11.588 4.194 1.00 0.16 52 ALA A N 11
ATOM 18239 C CA . ALA A 1 49 ? -1.539 12.033 5.270 1.00 0.20 52 ALA A CA 11
ATOM 18240 C C . ALA A 1 49 ? -1.411 13.538 5.527 1.00 0.22 52 ALA A C 11
ATOM 18241 O O . ALA A 1 49 ? -2.406 14.218 5.794 1.00 0.27 52 ALA A O 11
ATOM 18248 N N . SER A 1 50 ? -0.188 14.054 5.449 1.00 0.22 53 SER A N 11
ATOM 18249 C CA . SER A 1 50 ? 0.076 15.453 5.768 1.00 0.26 53 SER A CA 11
ATOM 18250 C C . SER A 1 50 ? -0.297 16.378 4.613 1.00 0.28 53 SER A C 11
ATOM 18251 O O . SER A 1 50 ? -0.657 17.538 4.827 1.00 0.35 53 SER A O 11
ATOM 18259 N N . GLY A 1 51 ? -0.207 15.869 3.392 1.00 0.25 54 GLY A N 11
ATOM 18260 C CA . GLY A 1 51 ? -0.553 16.666 2.234 1.00 0.28 54 GLY A CA 11
ATOM 18261 C C . GLY A 1 51 ? 0.656 17.059 1.405 1.00 0.26 54 GLY A C 11
ATOM 18262 O O . GLY A 1 51 ? 0.530 17.805 0.433 1.00 0.30 54 GLY A O 11
ATOM 18266 N N . GLU A 1 52 ? 1.831 16.562 1.785 1.00 0.23 55 GLU A N 11
ATOM 18267 C CA . GLU A 1 52 ? 3.051 16.831 1.026 1.00 0.23 55 GLU A CA 11
ATOM 18268 C C . GLU A 1 52 ? 2.926 16.264 -0.385 1.00 0.20 55 GLU A C 11
ATOM 18269 O O . GLU A 1 52 ? 3.231 16.937 -1.370 1.00 0.24 55 GLU A O 11
ATOM 18281 N N . VAL A 1 53 ? 2.469 15.023 -0.470 1.00 0.17 56 VAL A N 11
ATOM 18282 C CA . VAL A 1 53 ? 2.129 14.409 -1.745 1.00 0.15 56 VAL A CA 11
ATOM 18283 C C . VAL A 1 53 ? 0.799 13.691 -1.619 1.00 0.15 56 VAL A C 11
ATOM 18284 O O . VAL A 1 53 ? 0.361 13.375 -0.513 1.00 0.19 56 VAL A O 11
ATOM 18297 N N . SER A 1 54 ? 0.150 13.457 -2.741 1.00 0.13 57 SER A N 11
ATOM 18298 C CA . SER A 1 54 ? -1.105 12.740 -2.742 1.00 0.15 57 SER A CA 11
ATOM 18299 C C . SER A 1 54 ? -0.845 11.259 -2.967 1.00 0.15 57 SER A C 11
ATOM 18300 O O . SER A 1 54 ? 0.241 10.890 -3.426 1.00 0.18 57 SER A O 11
ATOM 18308 N N . PHE A 1 55 ? -1.816 10.419 -2.637 1.00 0.16 58 PHE A N 11
ATOM 18309 C CA . PHE A 1 55 ? -1.636 8.976 -2.722 1.00 0.16 58 PHE A CA 11
ATOM 18310 C C . PHE A 1 55 ? -1.174 8.578 -4.120 1.00 0.18 58 PHE A C 11
ATOM 18311 O O . PHE A 1 55 ? -0.196 7.843 -4.275 1.00 0.19 58 PHE A O 11
ATOM 18328 N N . GLU A 1 56 ? -1.865 9.103 -5.128 1.00 0.20 59 GLU A N 11
ATOM 18329 C CA . GLU A 1 56 ? -1.541 8.829 -6.527 1.00 0.22 59 GLU A CA 11
ATOM 18330 C C . GLU A 1 56 ? -0.094 9.192 -6.860 1.00 0.24 59 GLU A C 11
ATOM 18331 O O . GLU A 1 56 ? 0.586 8.456 -7.581 1.00 0.31 59 GLU A O 11
ATOM 18343 N N . GLU A 1 57 ? 0.379 10.316 -6.326 1.00 0.23 60 GLU A N 11
ATOM 18344 C CA . GLU A 1 57 ? 1.735 10.782 -6.603 1.00 0.24 60 GLU A CA 11
ATOM 18345 C C . GLU A 1 57 ? 2.761 9.798 -6.070 1.00 0.23 60 GLU A C 11
ATOM 18346 O O . GLU A 1 57 ? 3.672 9.383 -6.785 1.00 0.26 60 GLU A O 11
ATOM 18358 N N . ALA A 1 58 ? 2.601 9.422 -4.813 1.00 0.22 61 ALA A N 11
ATOM 18359 C CA . ALA A 1 58 ? 3.536 8.521 -4.167 1.00 0.23 61 ALA A CA 11
ATOM 18360 C C . ALA A 1 58 ? 3.443 7.119 -4.755 1.00 0.22 61 ALA A C 11
ATOM 18361 O O . ALA A 1 58 ? 4.454 6.515 -5.093 1.00 0.26 61 ALA A O 11
ATOM 18368 N N . ALA A 1 59 ? 2.224 6.625 -4.912 1.00 0.20 62 ALA A N 11
ATOM 18369 C CA . ALA A 1 59 ? 1.992 5.246 -5.328 1.00 0.20 62 ALA A CA 11
ATOM 18370 C C . ALA A 1 59 ? 2.601 4.933 -6.696 1.00 0.21 62 ALA A C 11
ATOM 18371 O O . ALA A 1 59 ? 3.249 3.907 -6.865 1.00 0.24 62 ALA A O 11
ATOM 18378 N N . SER A 1 60 ? 2.388 5.813 -7.662 1.00 0.21 63 SER A N 11
ATOM 18379 C CA . SER A 1 60 ? 2.894 5.621 -9.020 1.00 0.23 63 SER A CA 11
ATOM 18380 C C . SER A 1 60 ? 4.416 5.456 -9.068 1.00 0.24 63 SER A C 11
ATOM 18381 O O . SER A 1 60 ? 4.955 4.923 -10.037 1.00 0.27 63 SER A O 11
ATOM 18389 N N . GLN A 1 61 ? 5.104 5.905 -8.028 1.00 0.24 64 GLN A N 11
ATOM 18390 C CA . GLN A 1 61 ? 6.555 5.828 -7.993 1.00 0.27 64 GLN A CA 11
ATOM 18391 C C . GLN A 1 61 ? 7.015 4.816 -6.957 1.00 0.26 64 GLN A C 11
ATOM 18392 O O . GLN A 1 61 ? 7.887 3.987 -7.211 1.00 0.29 64 GLN A O 11
ATOM 18406 N N . ARG A 1 62 ? 6.419 4.910 -5.784 1.00 0.26 65 ARG A N 11
ATOM 18407 C CA . ARG A 1 62 ? 6.865 4.156 -4.622 1.00 0.28 65 ARG A CA 11
ATOM 18408 C C . ARG A 1 62 ? 6.189 2.800 -4.493 1.00 0.27 65 ARG A C 11
ATOM 18409 O O . ARG A 1 62 ? 6.821 1.838 -4.076 1.00 0.32 65 ARG A O 11
ATOM 18430 N N . SER A 1 63 ? 4.912 2.733 -4.824 1.00 0.25 66 SER A N 11
ATOM 18431 C CA . SER A 1 63 ? 4.160 1.492 -4.686 1.00 0.25 66 SER A CA 11
ATOM 18432 C C . SER A 1 63 ? 4.709 0.417 -5.613 1.00 0.23 66 SER A C 11
ATOM 18433 O O . SER A 1 63 ? 4.650 0.538 -6.836 1.00 0.24 66 SER A O 11
ATOM 18441 N N . ASP A 1 64 ? 5.230 -0.638 -5.012 1.00 0.25 67 ASP A N 11
ATOM 18442 C CA . ASP A 1 64 ? 5.787 -1.753 -5.755 1.00 0.28 67 ASP A CA 11
ATOM 18443 C C . ASP A 1 64 ? 4.696 -2.708 -6.203 1.00 0.31 67 ASP A C 11
ATOM 18444 O O . ASP A 1 64 ? 4.975 -3.811 -6.670 1.00 0.48 67 ASP A O 11
ATOM 18453 N N . CYS A 1 65 ? 3.453 -2.286 -6.044 1.00 0.24 68 CYS A N 11
ATOM 18454 C CA . CYS A 1 65 ? 2.322 -3.026 -6.575 1.00 0.26 68 CYS A CA 11
ATOM 18455 C C . CYS A 1 65 ? 1.963 -2.495 -7.955 1.00 0.27 68 CYS A C 11
ATOM 18456 O O . CYS A 1 65 ? 2.405 -1.412 -8.335 1.00 0.38 68 CYS A O 11
ATOM 18464 N N . GLY A 1 66 ? 1.144 -3.242 -8.678 1.00 0.26 69 GLY A N 11
ATOM 18465 C CA . GLY A 1 66 ? 0.761 -2.866 -10.032 1.00 0.25 69 GLY A CA 11
ATOM 18466 C C . GLY A 1 66 ? 0.135 -1.485 -10.118 1.00 0.22 69 GLY A C 11
ATOM 18467 O O . GLY A 1 66 ? 0.228 -0.821 -11.152 1.00 0.25 69 GLY A O 11
ATOM 18471 N N . SER A 1 67 ? -0.483 -1.034 -9.029 1.00 0.21 70 SER A N 11
ATOM 18472 C CA . SER A 1 67 ? -1.125 0.272 -9.005 1.00 0.24 70 SER A CA 11
ATOM 18473 C C . SER A 1 67 ? -0.141 1.423 -9.238 1.00 0.22 70 SER A C 11
ATOM 18474 O O . SER A 1 67 ? -0.571 2.561 -9.393 1.00 0.25 70 SER A O 11
ATOM 18482 N N . TYR A 1 68 ? 1.166 1.155 -9.265 1.00 0.20 71 TYR A N 11
ATOM 18483 C CA . TYR A 1 68 ? 2.123 2.204 -9.612 1.00 0.20 71 TYR A CA 11
ATOM 18484 C C . TYR A 1 68 ? 1.806 2.722 -11.016 1.00 0.22 71 TYR A C 11
ATOM 18485 O O . TYR A 1 68 ? 2.029 3.888 -11.331 1.00 0.29 71 TYR A O 11
ATOM 18503 N N . ALA A 1 69 ? 1.256 1.842 -11.845 1.00 0.24 72 ALA A N 11
ATOM 18504 C CA . ALA A 1 69 ? 0.888 2.194 -13.205 1.00 0.30 72 ALA A CA 11
ATOM 18505 C C . ALA A 1 69 ? -0.583 2.587 -13.290 1.00 0.36 72 ALA A C 11
ATOM 18506 O O . ALA A 1 69 ? -1.129 2.751 -14.379 1.00 0.49 72 ALA A O 11
ATOM 18513 N N . SER A 1 70 ? -1.231 2.721 -12.138 1.00 0.32 73 SER A N 11
ATOM 18514 C CA . SER A 1 70 ? -2.651 3.047 -12.106 1.00 0.44 73 SER A CA 11
ATOM 18515 C C . SER A 1 70 ? -2.920 4.290 -11.257 1.00 0.49 73 SER A C 11
ATOM 18516 O O . SER A 1 70 ? -3.945 4.943 -11.414 1.00 0.71 73 SER A O 11
ATOM 18524 N N . GLY A 1 71 ? -1.991 4.618 -10.370 1.00 0.41 74 GLY A N 11
ATOM 18525 C CA . GLY A 1 71 ? -2.182 5.750 -9.485 1.00 0.54 74 GLY A CA 11
ATOM 18526 C C . GLY A 1 71 ? -2.413 5.325 -8.046 1.00 0.45 74 GLY A C 11
ATOM 18527 O O . GLY A 1 71 ? -2.879 6.111 -7.224 1.00 0.49 74 GLY A O 11
ATOM 18531 N N . GLY A 1 72 ? -2.090 4.074 -7.739 1.00 0.35 75 GLY A N 11
ATOM 18532 C CA . GLY A 1 72 ? -2.226 3.585 -6.380 1.00 0.32 75 GLY A CA 11
ATOM 18533 C C . GLY A 1 72 ? -3.586 2.990 -6.099 1.00 0.20 75 GLY A C 11
ATOM 18534 O O . GLY A 1 72 ? -3.768 2.282 -5.109 1.00 0.21 75 GLY A O 11
ATOM 18538 N N . ASP A 1 73 ? -4.526 3.225 -6.992 1.00 0.35 76 ASP A N 11
ATOM 18539 C CA . ASP A 1 73 ? -5.906 2.868 -6.741 1.00 0.39 76 ASP A CA 11
ATOM 18540 C C . ASP A 1 73 ? -6.317 1.659 -7.547 1.00 0.32 76 ASP A C 11
ATOM 18541 O O . ASP A 1 73 ? -5.871 1.457 -8.679 1.00 0.36 76 ASP A O 11
ATOM 18550 N N . LEU A 1 74 ? -7.158 0.852 -6.939 1.00 0.32 77 LEU A N 11
ATOM 18551 C CA . LEU A 1 74 ? -7.708 -0.318 -7.583 1.00 0.30 77 LEU A CA 11
ATOM 18552 C C . LEU A 1 74 ? -9.159 -0.065 -7.953 1.00 0.32 77 LEU A C 11
ATOM 18553 O O . LEU A 1 74 ? -9.719 0.977 -7.609 1.00 0.35 77 LEU A O 11
ATOM 18569 N N . GLY A 1 75 ? -9.752 -1.010 -8.649 1.00 0.37 78 GLY A N 11
ATOM 18570 C CA . GLY A 1 75 ? -11.128 -0.871 -9.074 1.00 0.39 78 GLY A CA 11
ATOM 18571 C C . GLY A 1 75 ? -12.100 -1.436 -8.061 1.00 0.34 78 GLY A C 11
ATOM 18572 O O . GLY A 1 75 ? -11.882 -1.327 -6.854 1.00 0.44 78 GLY A O 11
ATOM 18576 N N . PHE A 1 76 ? -13.174 -2.035 -8.550 1.00 0.47 79 PHE A N 11
ATOM 18577 C CA . PHE A 1 76 ? -14.167 -2.639 -7.678 1.00 0.46 79 PHE A CA 11
ATOM 18578 C C . PHE A 1 76 ? -13.801 -4.086 -7.369 1.00 0.45 79 PHE A C 11
ATOM 18579 O O . PHE A 1 76 ? -13.619 -4.902 -8.274 1.00 0.61 79 PHE A O 11
ATOM 18596 N N . PHE A 1 77 ? -13.692 -4.393 -6.087 1.00 0.40 80 PHE A N 11
ATOM 18597 C CA . PHE A 1 77 ? -13.339 -5.729 -5.632 1.00 0.45 80 PHE A CA 11
ATOM 18598 C C . PHE A 1 77 ? -14.197 -6.126 -4.442 1.00 0.46 80 PHE A C 11
ATOM 18599 O O . PHE A 1 77 ? -14.582 -5.282 -3.642 1.00 0.55 80 PHE A O 11
ATOM 18616 N N . SER A 1 78 ? -14.516 -7.401 -4.337 1.00 0.50 81 SER A N 11
ATOM 18617 C CA . SER A 1 78 ? -15.334 -7.881 -3.238 1.00 0.55 81 SER A CA 11
ATOM 18618 C C . SER A 1 78 ? -14.502 -7.961 -1.961 1.00 0.52 81 SER A C 11
ATOM 18619 O O . SER A 1 78 ? -13.342 -8.383 -1.987 1.00 0.54 81 SER A O 11
ATOM 18627 N N . SER A 1 79 ? -15.094 -7.533 -0.854 1.00 0.59 82 SER A N 11
ATOM 18628 C CA . SER A 1 79 ? -14.396 -7.465 0.419 1.00 0.63 82 SER A CA 11
ATOM 18629 C C . SER A 1 79 ? -13.978 -8.855 0.899 1.00 0.59 82 SER A C 11
ATOM 18630 O O . SER A 1 79 ? -14.817 -9.728 1.125 1.00 0.63 82 SER A O 11
ATOM 18638 N N . GLY A 1 80 ? -12.676 -9.051 1.051 1.00 0.58 83 GLY A N 11
ATOM 18639 C CA . GLY A 1 80 ? -12.160 -10.336 1.474 1.00 0.62 83 GLY A CA 11
ATOM 18640 C C . GLY A 1 80 ? -11.326 -11.005 0.400 1.00 0.64 83 GLY A C 11
ATOM 18641 O O . GLY A 1 80 ? -10.717 -12.048 0.638 1.00 0.79 83 GLY A O 11
ATOM 18645 N N . GLU A 1 81 ? -11.279 -10.395 -0.778 1.00 0.58 84 GLU A N 11
ATOM 18646 C CA . GLU A 1 81 ? -10.520 -10.950 -1.891 1.00 0.62 84 GLU A CA 11
ATOM 18647 C C . GLU A 1 81 ? -9.213 -10.175 -2.095 1.00 0.58 84 GLU A C 11
ATOM 18648 O O . GLU A 1 81 ? -8.978 -9.584 -3.151 1.00 0.87 84 GLU A O 11
ATOM 18660 N N . MET A 1 82 ? -8.371 -10.162 -1.070 1.00 0.47 85 MET A N 11
ATOM 18661 C CA . MET A 1 82 ? -7.068 -9.507 -1.152 1.00 0.44 85 MET A CA 11
ATOM 18662 C C . MET A 1 82 ? -6.028 -10.291 -0.364 1.00 0.47 85 MET A C 11
ATOM 18663 O O . MET A 1 82 ? -5.470 -11.272 -0.852 1.00 0.73 85 MET A O 11
ATOM 18677 N N . MET A 1 83 ? -5.787 -9.848 0.861 1.00 0.33 86 MET A N 11
ATOM 18678 C CA . MET A 1 83 ? -4.924 -10.545 1.802 1.00 0.35 86 MET A CA 11
ATOM 18679 C C . MET A 1 83 ? -5.477 -10.328 3.193 1.00 0.40 86 MET A C 11
ATOM 18680 O O . MET A 1 83 ? -6.095 -9.293 3.438 1.00 0.76 86 MET A O 11
ATOM 18694 N N . LYS A 1 84 ? -5.258 -11.269 4.091 1.00 0.32 87 LYS A N 11
ATOM 18695 C CA . LYS A 1 84 ? -5.822 -11.185 5.436 1.00 0.32 87 LYS A CA 11
ATOM 18696 C C . LYS A 1 84 ? -5.491 -9.851 6.130 1.00 0.27 87 LYS A C 11
ATOM 18697 O O . LYS A 1 84 ? -6.405 -9.154 6.571 1.00 0.27 87 LYS A O 11
ATOM 18716 N N . PRO A 1 85 ? -4.201 -9.442 6.213 1.00 0.26 88 PRO A N 11
ATOM 18717 C CA . PRO A 1 85 ? -3.824 -8.218 6.929 1.00 0.25 88 PRO A CA 11
ATOM 18718 C C . PRO A 1 85 ? -4.116 -6.953 6.123 1.00 0.22 88 PRO A C 11
ATOM 18719 O O . PRO A 1 85 ? -4.327 -5.879 6.685 1.00 0.25 88 PRO A O 11
ATOM 18730 N N . PHE A 1 86 ? -4.131 -7.099 4.804 1.00 0.19 89 PHE A N 11
ATOM 18731 C CA . PHE A 1 86 ? -4.391 -5.991 3.893 1.00 0.17 89 PHE A CA 11
ATOM 18732 C C . PHE A 1 86 ? -5.863 -5.622 3.938 1.00 0.18 89 PHE A C 11
ATOM 18733 O O . PHE A 1 86 ? -6.223 -4.480 4.210 1.00 0.17 89 PHE A O 11
ATOM 18750 N N . GLU A 1 87 ? -6.703 -6.617 3.690 1.00 0.21 90 GLU A N 11
ATOM 18751 C CA . GLU A 1 87 ? -8.146 -6.437 3.663 1.00 0.24 90 GLU A CA 11
ATOM 18752 C C . GLU A 1 87 ? -8.647 -6.036 5.043 1.00 0.25 90 GLU A C 11
ATOM 18753 O O . GLU A 1 87 ? -9.575 -5.240 5.167 1.00 0.27 90 GLU A O 11
ATOM 18765 N N . ASP A 1 88 ? -8.005 -6.584 6.073 1.00 0.25 91 ASP A N 11
ATOM 18766 C CA . ASP A 1 88 ? -8.298 -6.219 7.461 1.00 0.29 91 ASP A CA 11
ATOM 18767 C C . ASP A 1 88 ? -8.288 -4.705 7.636 1.00 0.25 91 ASP A C 11
ATOM 18768 O O . ASP A 1 88 ? -9.145 -4.141 8.318 1.00 0.30 91 ASP A O 11
ATOM 18777 N N . ALA A 1 89 ? -7.330 -4.051 6.997 1.00 0.20 92 ALA A N 11
ATOM 18778 C CA . ALA A 1 89 ? -7.210 -2.607 7.088 1.00 0.19 92 ALA A CA 11
ATOM 18779 C C . ALA A 1 89 ? -8.228 -1.912 6.191 1.00 0.18 92 ALA A C 11
ATOM 18780 O O . ALA A 1 89 ? -8.706 -0.828 6.515 1.00 0.21 92 ALA A O 11
ATOM 18787 N N . VAL A 1 90 ? -8.581 -2.552 5.083 1.00 0.18 93 VAL A N 11
ATOM 18788 C CA . VAL A 1 90 ? -9.462 -1.941 4.090 1.00 0.19 93 VAL A CA 11
ATOM 18789 C C . VAL A 1 90 ? -10.846 -1.666 4.673 1.00 0.19 93 VAL A C 11
ATOM 18790 O O . VAL A 1 90 ? -11.380 -0.568 4.524 1.00 0.20 93 VAL A O 11
ATOM 18803 N N . ARG A 1 91 ? -11.425 -2.653 5.348 1.00 0.23 94 ARG A N 11
ATOM 18804 C CA . ARG A 1 91 ? -12.753 -2.469 5.925 1.00 0.27 94 ARG A CA 11
ATOM 18805 C C . ARG A 1 91 ? -12.657 -1.779 7.284 1.00 0.25 94 ARG A C 11
ATOM 18806 O O . ARG A 1 91 ? -13.673 -1.435 7.887 1.00 0.32 94 ARG A O 11
ATOM 18827 N N . ALA A 1 92 ? -11.433 -1.562 7.750 1.00 0.23 95 ALA A N 11
ATOM 18828 C CA . ALA A 1 92 ? -11.210 -0.921 9.043 1.00 0.25 95 ALA A CA 11
ATOM 18829 C C . ALA A 1 92 ? -11.325 0.593 8.926 1.00 0.26 95 ALA A C 11
ATOM 18830 O O . ALA A 1 92 ? -11.548 1.292 9.916 1.00 0.47 95 ALA A O 11
ATOM 18837 N N . LEU A 1 93 ? -11.172 1.093 7.712 1.00 0.19 96 LEU A N 11
ATOM 18838 C CA . LEU A 1 93 ? -11.254 2.521 7.451 1.00 0.19 96 LEU A CA 11
ATOM 18839 C C . LEU A 1 93 ? -12.355 2.814 6.452 1.00 0.21 96 LEU A C 11
ATOM 18840 O O . LEU A 1 93 ? -12.623 2.011 5.569 1.00 0.28 96 LEU A O 11
ATOM 18856 N N . LYS A 1 94 ? -12.989 3.962 6.596 1.00 0.24 97 LYS A N 11
ATOM 18857 C CA . LYS A 1 94 ? -14.069 4.347 5.705 1.00 0.31 97 LYS A CA 11
ATOM 18858 C C . LYS A 1 94 ? -13.498 5.120 4.519 1.00 0.28 97 LYS A C 11
ATOM 18859 O O . LYS A 1 94 ? -12.301 5.405 4.484 1.00 0.25 97 LYS A O 11
ATOM 18878 N N . ILE A 1 95 ? -14.342 5.412 3.538 1.00 0.32 98 ILE A N 11
ATOM 18879 C CA . ILE A 1 95 ? -13.951 6.214 2.385 1.00 0.32 98 ILE A CA 11
ATOM 18880 C C . ILE A 1 95 ? -13.220 7.485 2.813 1.00 0.32 98 ILE A C 11
ATOM 18881 O O . ILE A 1 95 ? -13.802 8.368 3.444 1.00 0.37 98 ILE A O 11
ATOM 18897 N N . GLY A 1 96 ? -11.943 7.561 2.469 1.00 0.30 99 GLY A N 11
ATOM 18898 C CA . GLY A 1 96 ? -11.154 8.736 2.786 1.00 0.32 99 GLY A CA 11
ATOM 18899 C C . GLY A 1 96 ? -10.238 8.558 3.988 1.00 0.32 99 GLY A C 11
ATOM 18900 O O . GLY A 1 96 ? -9.472 9.464 4.322 1.00 0.46 99 GLY A O 11
ATOM 18904 N N . ASP A 1 97 ? -10.308 7.411 4.649 1.00 0.21 100 ASP A N 11
ATOM 18905 C CA . ASP A 1 97 ? -9.441 7.150 5.794 1.00 0.19 100 ASP A CA 11
ATOM 18906 C C . ASP A 1 97 ? -8.254 6.297 5.375 1.00 0.15 100 ASP A C 11
ATOM 18907 O O . ASP A 1 97 ? -8.392 5.402 4.541 1.00 0.15 100 ASP A O 11
ATOM 18916 N N . ILE A 1 98 ? -7.088 6.582 5.949 1.00 0.18 101 ILE A N 11
ATOM 18917 C CA . ILE A 1 98 ? -5.866 5.860 5.607 1.00 0.16 101 ILE A CA 11
ATOM 18918 C C . ILE A 1 98 ? -5.433 4.967 6.772 1.00 0.16 101 ILE A C 11
ATOM 18919 O O . ILE A 1 98 ? -5.732 5.256 7.931 1.00 0.18 101 ILE A O 11
ATOM 18935 N N . SER A 1 99 ? -4.739 3.881 6.455 1.00 0.16 102 SER A N 11
ATOM 18936 C CA . SER A 1 99 ? -4.290 2.924 7.460 1.00 0.19 102 SER A CA 11
ATOM 18937 C C . SER A 1 99 ? -2.814 3.115 7.796 1.00 0.18 102 SER A C 11
ATOM 18938 O O . SER A 1 99 ? -2.018 3.535 6.950 1.00 0.22 102 SER A O 11
ATOM 18946 N N . PRO A 1 100 ? -2.438 2.825 9.053 1.00 0.21 103 PRO A N 11
ATOM 18947 C CA . PRO A 1 100 ? -1.037 2.793 9.471 1.00 0.23 103 PRO A CA 11
ATOM 18948 C C . PRO A 1 100 ? -0.299 1.615 8.836 1.00 0.20 103 PRO A C 11
ATOM 18949 O O . PRO A 1 100 ? -0.938 0.664 8.382 1.00 0.27 103 PRO A O 11
ATOM 18960 N N . ILE A 1 101 ? 1.033 1.704 8.793 1.00 0.17 104 ILE A N 11
ATOM 18961 C CA . ILE A 1 101 ? 1.886 0.654 8.217 1.00 0.15 104 ILE A CA 11
ATOM 18962 C C . ILE A 1 101 ? 1.389 -0.757 8.552 1.00 0.14 104 ILE A C 11
ATOM 18963 O O . ILE A 1 101 ? 1.423 -1.184 9.712 1.00 0.20 104 ILE A O 11
ATOM 18979 N N . VAL A 1 102 ? 0.927 -1.465 7.529 1.00 0.13 105 VAL A N 11
ATOM 18980 C CA . VAL A 1 102 ? 0.499 -2.852 7.672 1.00 0.15 105 VAL A CA 11
ATOM 18981 C C . VAL A 1 102 ? 1.394 -3.767 6.838 1.00 0.15 105 VAL A C 11
ATOM 18982 O O . VAL A 1 102 ? 1.617 -3.522 5.649 1.00 0.17 105 VAL A O 11
ATOM 18995 N N . GLN A 1 103 ? 1.930 -4.805 7.466 1.00 0.18 106 GLN A N 11
ATOM 18996 C CA . GLN A 1 103 ? 2.768 -5.755 6.763 1.00 0.20 106 GLN A CA 11
ATOM 18997 C C . GLN A 1 103 ? 1.920 -6.891 6.206 1.00 0.23 106 GLN A C 11
ATOM 18998 O O . GLN A 1 103 ? 1.010 -7.391 6.866 1.00 0.29 106 GLN A O 11
ATOM 19012 N N . THR A 1 104 ? 2.229 -7.287 4.990 1.00 0.22 107 THR A N 11
ATOM 19013 C CA . THR A 1 104 ? 1.482 -8.316 4.299 1.00 0.27 107 THR A CA 11
ATOM 19014 C C . THR A 1 104 ? 2.360 -9.527 4.029 1.00 0.34 107 THR A C 11
ATOM 19015 O O . THR A 1 104 ? 3.514 -9.559 4.451 1.00 0.37 107 THR A O 11
ATOM 19026 N N . ASP A 1 105 ? 1.816 -10.508 3.326 1.00 0.40 108 ASP A N 11
ATOM 19027 C CA . ASP A 1 105 ? 2.558 -11.715 2.989 1.00 0.49 108 ASP A CA 11
ATOM 19028 C C . ASP A 1 105 ? 3.821 -11.379 2.206 1.00 0.45 108 ASP A C 11
ATOM 19029 O O . ASP A 1 105 ? 4.890 -11.936 2.466 1.00 0.53 108 ASP A O 11
ATOM 19038 N N . SER A 1 106 ? 3.704 -10.453 1.263 1.00 0.39 109 SER A N 11
ATOM 19039 C CA . SER A 1 106 ? 4.847 -10.048 0.467 1.00 0.43 109 SER A CA 11
ATOM 19040 C C . SER A 1 106 ? 5.648 -8.962 1.190 1.00 0.53 109 SER A C 11
ATOM 19041 O O . SER A 1 106 ? 6.785 -9.198 1.574 1.00 1.09 109 SER A O 11
ATOM 19049 N N . GLY A 1 107 ? 5.038 -7.808 1.461 1.00 0.22 110 GLY A N 11
ATOM 19050 C CA . GLY A 1 107 ? 5.800 -6.719 2.036 1.00 0.19 110 GLY A CA 11
ATOM 19051 C C . GLY A 1 107 ? 4.956 -5.753 2.837 1.00 0.16 110 GLY A C 11
ATOM 19052 O O . GLY A 1 107 ? 4.178 -6.155 3.694 1.00 0.24 110 GLY A O 11
ATOM 19056 N N . LEU A 1 108 ? 5.093 -4.479 2.530 1.00 0.12 111 LEU A N 11
ATOM 19057 C CA . LEU A 1 108 ? 4.484 -3.412 3.324 1.00 0.11 111 LEU A CA 11
ATOM 19058 C C . LEU A 1 108 ? 3.384 -2.699 2.556 1.00 0.11 111 LEU A C 11
ATOM 19059 O O . LEU A 1 108 ? 3.473 -2.537 1.342 1.00 0.13 111 LEU A O 11
ATOM 19075 N N . HIS A 1 109 ? 2.343 -2.271 3.262 1.00 0.11 112 HIS A N 11
ATOM 19076 C CA . HIS A 1 109 ? 1.252 -1.537 2.633 1.00 0.12 112 HIS A CA 11
ATOM 19077 C C . HIS A 1 109 ? 0.707 -0.424 3.507 1.00 0.14 112 HIS A C 11
ATOM 19078 O O . HIS A 1 109 ? 0.815 -0.456 4.732 1.00 0.22 112 HIS A O 11
ATOM 19093 N N . ILE A 1 110 ? 0.156 0.574 2.838 1.00 0.12 113 ILE A N 11
ATOM 19094 C CA . ILE A 1 110 ? -0.781 1.504 3.433 1.00 0.13 113 ILE A CA 11
ATOM 19095 C C . ILE A 1 110 ? -1.976 1.615 2.501 1.00 0.12 113 ILE A C 11
ATOM 19096 O O . ILE A 1 110 ? -1.806 1.696 1.281 1.00 0.14 113 ILE A O 11
ATOM 19112 N N . ILE A 1 111 ? -3.175 1.567 3.046 1.00 0.11 114 ILE A N 11
ATOM 19113 C CA . ILE A 1 111 ? -4.369 1.582 2.217 1.00 0.11 114 ILE A CA 11
ATOM 19114 C C . ILE A 1 111 ? -5.338 2.663 2.679 1.00 0.11 114 ILE A C 11
ATOM 19115 O O . ILE A 1 111 ? -5.420 2.966 3.866 1.00 0.12 114 ILE A O 11
ATOM 19131 N N . LYS A 1 112 ? -6.050 3.254 1.733 1.00 0.13 115 LYS A N 11
ATOM 19132 C CA . LYS A 1 112 ? -7.143 4.157 2.047 1.00 0.14 115 LYS A CA 11
ATOM 19133 C C . LYS A 1 112 ? -8.371 3.722 1.248 1.00 0.15 115 LYS A C 11
ATOM 19134 O O . LYS A 1 112 ? -8.240 3.300 0.097 1.00 0.16 115 LYS A O 11
ATOM 19153 N N . ARG A 1 113 ? -9.554 3.789 1.845 1.00 0.15 116 ARG A N 11
ATOM 19154 C CA . ARG A 1 113 ? -10.760 3.370 1.137 1.00 0.17 116 ARG A CA 11
ATOM 19155 C C . ARG A 1 113 ? -11.273 4.484 0.233 1.00 0.19 116 ARG A C 11
ATOM 19156 O O . ARG A 1 113 ? -11.330 5.648 0.625 1.00 0.22 116 ARG A O 11
ATOM 19177 N N . LEU A 1 114 ? -11.625 4.104 -0.985 1.00 0.22 117 LEU A N 11
ATOM 19178 C CA . LEU A 1 114 ? -12.120 5.035 -1.992 1.00 0.27 117 LEU A CA 11
ATOM 19179 C C . LEU A 1 114 ? -13.635 4.915 -2.124 1.00 0.29 117 LEU A C 11
ATOM 19180 O O . LEU A 1 114 ? -14.328 5.900 -2.370 1.00 0.37 117 LEU A O 11
ATOM 19196 N N . ALA A 1 115 ? -14.138 3.695 -1.970 1.00 0.26 118 ALA A N 11
ATOM 19197 C CA . ALA A 1 115 ? -15.565 3.433 -2.078 1.00 0.30 118 ALA A CA 11
ATOM 19198 C C . ALA A 1 115 ? -15.930 2.154 -1.335 1.00 0.30 118 ALA A C 11
ATOM 19199 O O . ALA A 1 115 ? -15.633 1.059 -1.852 1.00 1.10 118 ALA A O 11
ATOM 19207 N N . MET A 1 1 ? -20.208 0.606 -2.800 1.00 4.59 4 MET A N 12
ATOM 19208 C CA . MET A 1 1 ? -19.653 0.769 -1.438 1.00 4.13 4 MET A CA 12
ATOM 19209 C C . MET A 1 1 ? -20.286 -0.212 -0.452 1.00 3.08 4 MET A C 12
ATOM 19210 O O . MET A 1 1 ? -19.916 -0.236 0.721 1.00 3.52 4 MET A O 12
ATOM 19226 N N . SER A 1 2 ? -21.243 -1.018 -0.915 1.00 2.21 5 SER A N 12
ATOM 19227 C CA . SER A 1 2 ? -21.880 -2.003 -0.050 1.00 1.64 5 SER A CA 12
ATOM 19228 C C . SER A 1 2 ? -20.956 -3.202 0.153 1.00 1.29 5 SER A C 12
ATOM 19229 O O . SER A 1 2 ? -20.216 -3.265 1.137 1.00 1.48 5 SER A O 12
ATOM 19237 N N . GLU A 1 3 ? -20.987 -4.145 -0.779 1.00 1.02 6 GLU A N 12
ATOM 19238 C CA . GLU A 1 3 ? -20.013 -5.223 -0.779 1.00 0.78 6 GLU A CA 12
ATOM 19239 C C . GLU A 1 3 ? -18.852 -4.815 -1.670 1.00 0.71 6 GLU A C 12
ATOM 19240 O O . GLU A 1 3 ? -17.704 -5.182 -1.424 1.00 1.06 6 GLU A O 12
ATOM 19252 N N . LYS A 1 4 ? -19.169 -4.026 -2.697 1.00 0.57 7 LYS A N 12
ATOM 19253 C CA . LYS A 1 4 ? -18.176 -3.593 -3.660 1.00 0.51 7 LYS A CA 12
ATOM 19254 C C . LYS A 1 4 ? -17.467 -2.350 -3.165 1.00 0.42 7 LYS A C 12
ATOM 19255 O O . LYS A 1 4 ? -18.018 -1.247 -3.161 1.00 0.60 7 LYS A O 12
ATOM 19274 N N . LEU A 1 5 ? -16.250 -2.570 -2.734 1.00 0.33 8 LEU A N 12
ATOM 19275 C CA . LEU A 1 5 ? -15.400 -1.546 -2.179 1.00 0.26 8 LEU A CA 12
ATOM 19276 C C . LEU A 1 5 ? -14.412 -1.103 -3.253 1.00 0.22 8 LEU A C 12
ATOM 19277 O O . LEU A 1 5 ? -14.144 -1.845 -4.192 1.00 0.22 8 LEU A O 12
ATOM 19293 N N . ARG A 1 6 ? -13.909 0.104 -3.136 1.00 0.24 9 ARG A N 12
ATOM 19294 C CA . ARG A 1 6 ? -12.819 0.575 -3.977 1.00 0.23 9 ARG A CA 12
ATOM 19295 C C . ARG A 1 6 ? -11.775 1.231 -3.096 1.00 0.20 9 ARG A C 12
ATOM 19296 O O . ARG A 1 6 ? -12.101 2.105 -2.292 1.00 0.21 9 ARG A O 12
ATOM 19317 N N . ALA A 1 7 ? -10.525 0.819 -3.228 1.00 0.20 10 ALA A N 12
ATOM 19318 C CA . ALA A 1 7 ? -9.493 1.325 -2.347 1.00 0.17 10 ALA A CA 12
ATOM 19319 C C . ALA A 1 7 ? -8.145 1.446 -3.052 1.00 0.16 10 ALA A C 12
ATOM 19320 O O . ALA A 1 7 ? -7.866 0.737 -4.019 1.00 0.17 10 ALA A O 12
ATOM 19327 N N . ALA A 1 8 ? -7.321 2.357 -2.551 1.00 0.17 11 ALA A N 12
ATOM 19328 C CA . ALA A 1 8 ? -5.988 2.592 -3.085 1.00 0.18 11 ALA A CA 12
ATOM 19329 C C . ALA A 1 8 ? -4.953 2.018 -2.131 1.00 0.17 11 ALA A C 12
ATOM 19330 O O . ALA A 1 8 ? -5.063 2.192 -0.918 1.00 0.19 11 ALA A O 12
ATOM 19337 N N . HIS A 1 9 ? -3.950 1.345 -2.670 1.00 0.16 12 HIS A N 12
ATOM 19338 C CA . HIS A 1 9 ? -2.983 0.648 -1.834 1.00 0.16 12 HIS A CA 12
ATOM 19339 C C . HIS A 1 9 ? -1.561 0.858 -2.339 1.00 0.15 12 HIS A C 12
ATOM 19340 O O . HIS A 1 9 ? -1.332 1.011 -3.539 1.00 0.19 12 HIS A O 12
ATOM 19355 N N . LEU A 1 10 ? -0.614 0.846 -1.416 1.00 0.15 13 LEU A N 12
ATOM 19356 C CA . LEU A 1 10 ? 0.789 1.018 -1.750 1.00 0.14 13 LEU A CA 12
ATOM 19357 C C . LEU A 1 10 ? 1.568 -0.186 -1.235 1.00 0.16 13 LEU A C 12
ATOM 19358 O O . LEU A 1 10 ? 1.384 -0.605 -0.095 1.00 0.24 13 LEU A O 12
ATOM 19374 N N . LEU A 1 11 ? 2.405 -0.756 -2.087 1.00 0.13 14 LEU A N 12
ATOM 19375 C CA . LEU A 1 11 ? 3.172 -1.945 -1.743 1.00 0.14 14 LEU A CA 12
ATOM 19376 C C . LEU A 1 11 ? 4.663 -1.648 -1.759 1.00 0.16 14 LEU A C 12
ATOM 19377 O O . LEU A 1 11 ? 5.197 -1.187 -2.761 1.00 0.27 14 LEU A O 12
ATOM 19393 N N . VAL A 1 12 ? 5.323 -1.901 -0.647 1.00 0.13 15 VAL A N 12
ATOM 19394 C CA . VAL A 1 12 ? 6.770 -1.791 -0.581 1.00 0.13 15 VAL A CA 12
ATOM 19395 C C . VAL A 1 12 ? 7.376 -3.182 -0.427 1.00 0.13 15 VAL A C 12
ATOM 19396 O O . VAL A 1 12 ? 6.889 -3.995 0.358 1.00 0.15 15 VAL A O 12
ATOM 19409 N N . LYS A 1 13 ? 8.408 -3.461 -1.205 1.00 0.15 16 LYS A N 12
ATOM 19410 C CA . LYS A 1 13 ? 9.098 -4.741 -1.141 1.00 0.17 16 LYS A CA 12
ATOM 19411 C C . LYS A 1 13 ? 10.440 -4.560 -0.449 1.00 0.16 16 LYS A C 12
ATOM 19412 O O . LYS A 1 13 ? 11.009 -3.468 -0.474 1.00 0.24 16 LYS A O 12
ATOM 19431 N N . PHE A 1 14 ? 10.954 -5.620 0.155 1.00 0.17 17 PHE A N 12
ATOM 19432 C CA . PHE A 1 14 ? 12.208 -5.532 0.881 1.00 0.17 17 PHE A CA 12
ATOM 19433 C C . PHE A 1 14 ? 12.991 -6.832 0.774 1.00 0.19 17 PHE A C 12
ATOM 19434 O O . PHE A 1 14 ? 12.442 -7.869 0.409 1.00 0.21 17 PHE A O 12
ATOM 19451 N N . SER A 1 15 ? 14.285 -6.753 1.038 1.00 0.22 18 SER A N 12
ATOM 19452 C CA . SER A 1 15 ? 15.155 -7.894 1.009 1.00 0.26 18 SER A CA 12
ATOM 19453 C C . SER A 1 15 ? 14.612 -9.028 1.874 1.00 0.30 18 SER A C 12
ATOM 19454 O O . SER A 1 15 ? 14.543 -8.915 3.100 1.00 0.30 18 SER A O 12
ATOM 19462 N N . GLY A 1 16 ? 14.211 -10.109 1.221 1.00 0.35 19 GLY A N 12
ATOM 19463 C CA . GLY A 1 16 ? 13.739 -11.268 1.939 1.00 0.45 19 GLY A CA 12
ATOM 19464 C C . GLY A 1 16 ? 12.228 -11.371 1.979 1.00 0.42 19 GLY A C 12
ATOM 19465 O O . GLY A 1 16 ? 11.691 -12.298 2.588 1.00 0.53 19 GLY A O 12
ATOM 19469 N N . SER A 1 17 ? 11.529 -10.449 1.321 1.00 0.34 20 SER A N 12
ATOM 19470 C CA . SER A 1 17 ? 10.074 -10.436 1.385 1.00 0.41 20 SER A CA 12
ATOM 19471 C C . SER A 1 17 ? 9.466 -11.285 0.266 1.00 0.40 20 SER A C 12
ATOM 19472 O O . SER A 1 17 ? 8.468 -10.902 -0.351 1.00 0.45 20 SER A O 12
ATOM 19480 N N . ARG A 1 18 ? 10.094 -12.434 0.003 1.00 0.43 21 ARG A N 12
ATOM 19481 C CA . ARG A 1 18 ? 9.634 -13.392 -1.010 1.00 0.49 21 ARG A CA 12
ATOM 19482 C C . ARG A 1 18 ? 9.876 -12.875 -2.433 1.00 0.51 21 ARG A C 12
ATOM 19483 O O . ARG A 1 18 ? 10.139 -13.656 -3.345 1.00 0.60 21 ARG A O 12
ATOM 19504 N N . ASN A 1 19 ? 9.789 -11.565 -2.616 1.00 0.51 22 ASN A N 12
ATOM 19505 C CA . ASN A 1 19 ? 10.084 -10.936 -3.898 1.00 0.62 22 ASN A CA 12
ATOM 19506 C C . ASN A 1 19 ? 10.910 -9.675 -3.663 1.00 0.58 22 ASN A C 12
ATOM 19507 O O . ASN A 1 19 ? 10.361 -8.599 -3.430 1.00 0.64 22 ASN A O 12
ATOM 19518 N N . PRO A 1 20 ? 12.245 -9.787 -3.714 1.00 0.55 23 PRO A N 12
ATOM 19519 C CA . PRO A 1 20 ? 13.139 -8.679 -3.391 1.00 0.61 23 PRO A CA 12
ATOM 19520 C C . PRO A 1 20 ? 13.370 -7.724 -4.570 1.00 0.79 23 PRO A C 12
ATOM 19521 O O . PRO A 1 20 ? 14.508 -7.407 -4.912 1.00 1.71 23 PRO A O 12
ATOM 19532 N N . VAL A 1 21 ? 12.282 -7.258 -5.171 1.00 0.39 24 VAL A N 12
ATOM 19533 C CA . VAL A 1 21 ? 12.326 -6.292 -6.270 1.00 0.36 24 VAL A CA 12
ATOM 19534 C C . VAL A 1 21 ? 11.132 -5.352 -6.163 1.00 0.32 24 VAL A C 12
ATOM 19535 O O . VAL A 1 21 ? 9.992 -5.801 -6.192 1.00 0.35 24 VAL A O 12
ATOM 19548 N N . SER A 1 22 ? 11.393 -4.064 -5.995 1.00 0.32 25 SER A N 12
ATOM 19549 C CA . SER A 1 22 ? 10.327 -3.073 -5.915 1.00 0.32 25 SER A CA 12
ATOM 19550 C C . SER A 1 22 ? 10.244 -2.270 -7.213 1.00 0.32 25 SER A C 12
ATOM 19551 O O . SER A 1 22 ? 11.245 -2.119 -7.909 1.00 0.36 25 SER A O 12
ATOM 19559 N N . ARG A 1 23 ? 9.055 -1.745 -7.535 1.00 0.32 26 ARG A N 12
ATOM 19560 C CA . ARG A 1 23 ? 8.897 -0.848 -8.692 1.00 0.34 26 ARG A CA 12
ATOM 19561 C C . ARG A 1 23 ? 9.648 0.456 -8.464 1.00 0.37 26 ARG A C 12
ATOM 19562 O O . ARG A 1 23 ? 9.802 1.267 -9.377 1.00 0.44 26 ARG A O 12
ATOM 19583 N N . ARG A 1 24 ? 10.112 0.648 -7.237 1.00 0.36 27 ARG A N 12
ATOM 19584 C CA . ARG A 1 24 ? 10.915 1.807 -6.891 1.00 0.44 27 ARG A CA 12
ATOM 19585 C C . ARG A 1 24 ? 12.324 1.628 -7.432 1.00 0.53 27 ARG A C 12
ATOM 19586 O O . ARG A 1 24 ? 12.932 2.559 -7.957 1.00 0.73 27 ARG A O 12
ATOM 19607 N N . THR A 1 25 ? 12.828 0.411 -7.302 1.00 0.45 28 THR A N 12
ATOM 19608 C CA . THR A 1 25 ? 14.197 0.100 -7.672 1.00 0.53 28 THR A CA 12
ATOM 19609 C C . THR A 1 25 ? 14.271 -0.469 -9.079 1.00 0.55 28 THR A C 12
ATOM 19610 O O . THR A 1 25 ? 15.226 -0.218 -9.819 1.00 0.67 28 THR A O 12
ATOM 19621 N N . GLY A 1 26 ? 13.254 -1.239 -9.433 1.00 0.47 29 GLY A N 12
ATOM 19622 C CA . GLY A 1 26 ? 13.172 -1.836 -10.755 1.00 0.52 29 GLY A CA 12
ATOM 19623 C C . GLY A 1 26 ? 14.067 -3.053 -10.903 1.00 0.58 29 GLY A C 12
ATOM 19624 O O . GLY A 1 26 ? 13.717 -4.014 -11.587 1.00 0.82 29 GLY A O 12
ATOM 19628 N N . ASP A 1 27 ? 15.220 -3.010 -10.252 1.00 0.53 30 ASP A N 12
ATOM 19629 C CA . ASP A 1 27 ? 16.180 -4.100 -10.306 1.00 0.58 30 ASP A CA 12
ATOM 19630 C C . ASP A 1 27 ? 15.984 -5.030 -9.121 1.00 0.55 30 ASP A C 12
ATOM 19631 O O . ASP A 1 27 ? 15.547 -6.165 -9.282 1.00 0.84 30 ASP A O 12
ATOM 19640 N N . SER A 1 28 ? 16.314 -4.546 -7.931 1.00 0.53 31 SER A N 12
ATOM 19641 C CA . SER A 1 28 ? 16.103 -5.310 -6.716 1.00 0.50 31 SER A CA 12
ATOM 19642 C C . SER A 1 28 ? 15.962 -4.392 -5.511 1.00 0.42 31 SER A C 12
ATOM 19643 O O . SER A 1 28 ? 16.523 -3.297 -5.477 1.00 0.48 31 SER A O 12
ATOM 19651 N N . THR A 1 29 ? 15.205 -4.846 -4.529 1.00 0.34 32 THR A N 12
ATOM 19652 C CA . THR A 1 29 ? 15.022 -4.103 -3.294 1.00 0.29 32 THR A CA 12
ATOM 19653 C C . THR A 1 29 ? 15.668 -4.882 -2.147 1.00 0.27 32 THR A C 12
ATOM 19654 O O . THR A 1 29 ? 15.261 -4.807 -0.990 1.00 0.28 32 THR A O 12
ATOM 19665 N N . ALA A 1 30 ? 16.715 -5.616 -2.502 1.00 0.31 33 ALA A N 12
ATOM 19666 C CA . ALA A 1 30 ? 17.412 -6.503 -1.585 1.00 0.32 33 ALA A CA 12
ATOM 19667 C C . ALA A 1 30 ? 18.391 -5.745 -0.686 1.00 0.34 33 ALA A C 12
ATOM 19668 O O . ALA A 1 30 ? 19.051 -6.332 0.167 1.00 0.37 33 ALA A O 12
ATOM 19675 N N . ASP A 1 31 ? 18.517 -4.451 -0.908 1.00 0.35 34 ASP A N 12
ATOM 19676 C CA . ASP A 1 31 ? 19.384 -3.620 -0.076 1.00 0.40 34 ASP A CA 12
ATOM 19677 C C . ASP A 1 31 ? 18.580 -3.008 1.065 1.00 0.36 34 ASP A C 12
ATOM 19678 O O . ASP A 1 31 ? 19.116 -2.675 2.124 1.00 0.43 34 ASP A O 12
ATOM 19687 N N . VAL A 1 32 ? 17.284 -2.886 0.840 1.00 0.31 35 VAL A N 12
ATOM 19688 C CA . VAL A 1 32 ? 16.380 -2.312 1.820 1.00 0.28 35 VAL A CA 12
ATOM 19689 C C . VAL A 1 32 ? 15.678 -3.421 2.608 1.00 0.25 35 VAL A C 12
ATOM 19690 O O . VAL A 1 32 ? 15.244 -4.422 2.040 1.00 0.25 35 VAL A O 12
ATOM 19703 N N . THR A 1 33 ? 15.599 -3.244 3.920 1.00 0.25 36 THR A N 12
ATOM 19704 C CA . THR A 1 33 ? 15.024 -4.242 4.810 1.00 0.27 36 THR A CA 12
ATOM 19705 C C . THR A 1 33 ? 13.570 -3.906 5.087 1.00 0.23 36 THR A C 12
ATOM 19706 O O . THR A 1 33 ? 13.083 -2.905 4.577 1.00 0.20 36 THR A O 12
ATOM 19717 N N . TYR A 1 34 ? 12.867 -4.700 5.893 1.00 0.26 37 TYR A N 12
ATOM 19718 C CA . TYR A 1 34 ? 11.516 -4.304 6.275 1.00 0.27 37 TYR A CA 12
ATOM 19719 C C . TYR A 1 34 ? 11.562 -3.032 7.109 1.00 0.23 37 TYR A C 12
ATOM 19720 O O . TYR A 1 34 ? 10.605 -2.272 7.137 1.00 0.23 37 TYR A O 12
ATOM 19738 N N . GLU A 1 35 ? 12.700 -2.781 7.744 1.00 0.23 38 GLU A N 12
ATOM 19739 C CA . GLU A 1 35 ? 12.882 -1.564 8.515 1.00 0.24 38 GLU A CA 12
ATOM 19740 C C . GLU A 1 35 ? 12.987 -0.377 7.577 1.00 0.24 38 GLU A C 12
ATOM 19741 O O . GLU A 1 35 ? 12.334 0.641 7.777 1.00 0.26 38 GLU A O 12
ATOM 19753 N N . ASP A 1 36 ? 13.802 -0.519 6.539 1.00 0.24 39 ASP A N 12
ATOM 19754 C CA . ASP A 1 36 ? 13.933 0.531 5.533 1.00 0.26 39 ASP A CA 12
ATOM 19755 C C . ASP A 1 36 ? 12.672 0.620 4.694 1.00 0.22 39 ASP A C 12
ATOM 19756 O O . ASP A 1 36 ? 12.323 1.682 4.185 1.00 0.23 39 ASP A O 12
ATOM 19765 N N . ALA A 1 37 ? 11.993 -0.504 4.559 1.00 0.19 40 ALA A N 12
ATOM 19766 C CA . ALA A 1 37 ? 10.714 -0.550 3.872 1.00 0.18 40 ALA A CA 12
ATOM 19767 C C . ALA A 1 37 ? 9.678 0.234 4.659 1.00 0.16 40 ALA A C 12
ATOM 19768 O O . ALA A 1 37 ? 8.924 1.027 4.097 1.00 0.17 40 ALA A O 12
ATOM 19775 N N . ILE A 1 38 ? 9.649 0.012 5.969 1.00 0.16 41 ILE A N 12
ATOM 19776 C CA . ILE A 1 38 ? 8.795 0.787 6.851 1.00 0.18 41 ILE A CA 12
ATOM 19777 C C . ILE A 1 38 ? 9.244 2.234 6.855 1.00 0.20 41 ILE A C 12
ATOM 19778 O O . ILE A 1 38 ? 8.425 3.148 6.839 1.00 0.21 41 ILE A O 12
ATOM 19794 N N . LYS A 1 39 ? 10.554 2.433 6.821 1.00 0.22 42 LYS A N 12
ATOM 19795 C CA . LYS A 1 39 ? 11.119 3.767 6.813 1.00 0.28 42 LYS A CA 12
ATOM 19796 C C . LYS A 1 39 ? 10.729 4.497 5.533 1.00 0.28 42 LYS A C 12
ATOM 19797 O O . LYS A 1 39 ? 10.758 5.720 5.470 1.00 0.37 42 LYS A O 12
ATOM 19816 N N . GLU A 1 40 ? 10.363 3.729 4.517 1.00 0.22 43 GLU A N 12
ATOM 19817 C CA . GLU A 1 40 ? 9.896 4.292 3.261 1.00 0.25 43 GLU A CA 12
ATOM 19818 C C . GLU A 1 40 ? 8.396 4.513 3.337 1.00 0.18 43 GLU A C 12
ATOM 19819 O O . GLU A 1 40 ? 7.906 5.633 3.180 1.00 0.18 43 GLU A O 12
ATOM 19831 N N . LEU A 1 41 ? 7.681 3.428 3.621 1.00 0.16 44 LEU A N 12
ATOM 19832 C CA . LEU A 1 41 ? 6.229 3.437 3.616 1.00 0.15 44 LEU A CA 12
ATOM 19833 C C . LEU A 1 41 ? 5.687 4.464 4.609 1.00 0.14 44 LEU A C 12
ATOM 19834 O O . LEU A 1 41 ? 4.674 5.104 4.353 1.00 0.16 44 LEU A O 12
ATOM 19850 N N . GLN A 1 42 ? 6.376 4.616 5.739 1.00 0.14 45 GLN A N 12
ATOM 19851 C CA . GLN A 1 42 ? 5.957 5.548 6.785 1.00 0.14 45 GLN A CA 12
ATOM 19852 C C . GLN A 1 42 ? 6.002 6.987 6.313 1.00 0.17 45 GLN A C 12
ATOM 19853 O O . GLN A 1 42 ? 5.112 7.770 6.629 1.00 0.27 45 GLN A O 12
ATOM 19867 N N . LYS A 1 43 ? 7.023 7.333 5.547 1.00 0.14 46 LYS A N 12
ATOM 19868 C CA . LYS A 1 43 ? 7.170 8.698 5.070 1.00 0.17 46 LYS A CA 12
ATOM 19869 C C . LYS A 1 43 ? 6.097 9.010 4.037 1.00 0.18 46 LYS A C 12
ATOM 19870 O O . LYS A 1 43 ? 5.491 10.076 4.066 1.00 0.21 46 LYS A O 12
ATOM 19889 N N . TRP A 1 44 ? 5.865 8.076 3.125 1.00 0.16 47 TRP A N 12
ATOM 19890 C CA . TRP A 1 44 ? 4.802 8.227 2.141 1.00 0.19 47 TRP A CA 12
ATOM 19891 C C . TRP A 1 44 ? 3.431 8.220 2.798 1.00 0.19 47 TRP A C 12
ATOM 19892 O O . TRP A 1 44 ? 2.608 9.078 2.508 1.00 0.22 47 TRP A O 12
ATOM 19913 N N . SER A 1 45 ? 3.205 7.274 3.698 1.00 0.17 48 SER A N 12
ATOM 19914 C CA . SER A 1 45 ? 1.959 7.212 4.451 1.00 0.19 48 SER A CA 12
ATOM 19915 C C . SER A 1 45 ? 1.753 8.521 5.220 1.00 0.20 48 SER A C 12
ATOM 19916 O O . SER A 1 45 ? 0.628 8.992 5.376 1.00 0.28 48 SER A O 12
ATOM 19924 N N . GLN A 1 46 ? 2.859 9.112 5.670 1.00 0.17 49 GLN A N 12
ATOM 19925 C CA . GLN A 1 46 ? 2.830 10.413 6.328 1.00 0.17 49 GLN A CA 12
ATOM 19926 C C . GLN A 1 46 ? 2.418 11.498 5.347 1.00 0.18 49 GLN A C 12
ATOM 19927 O O . GLN A 1 46 ? 1.445 12.214 5.567 1.00 0.21 49 GLN A O 12
ATOM 19941 N N . ARG A 1 47 ? 3.171 11.605 4.257 1.00 0.16 50 ARG A N 12
ATOM 19942 C CA . ARG A 1 47 ? 2.960 12.656 3.270 1.00 0.16 50 ARG A CA 12
ATOM 19943 C C . ARG A 1 47 ? 1.572 12.563 2.648 1.00 0.14 50 ARG A C 12
ATOM 19944 O O . ARG A 1 47 ? 0.910 13.576 2.442 1.00 0.15 50 ARG A O 12
ATOM 19965 N N . ILE A 1 48 ? 1.145 11.348 2.338 1.00 0.13 51 ILE A N 12
ATOM 19966 C CA . ILE A 1 48 ? -0.188 11.113 1.800 1.00 0.13 51 ILE A CA 12
ATOM 19967 C C . ILE A 1 48 ? -1.254 11.573 2.792 1.00 0.16 51 ILE A C 12
ATOM 19968 O O . ILE A 1 48 ? -2.267 12.163 2.407 1.00 0.20 51 ILE A O 12
ATOM 19984 N N . ALA A 1 49 ? -1.005 11.321 4.072 1.00 0.16 52 ALA A N 12
ATOM 19985 C CA . ALA A 1 49 ? -1.937 11.688 5.127 1.00 0.20 52 ALA A CA 12
ATOM 19986 C C . ALA A 1 49 ? -1.942 13.196 5.376 1.00 0.22 52 ALA A C 12
ATOM 19987 O O . ALA A 1 49 ? -2.997 13.794 5.597 1.00 0.27 52 ALA A O 12
ATOM 19994 N N . SER A 1 50 ? -0.767 13.809 5.339 1.00 0.22 53 SER A N 12
ATOM 19995 C CA . SER A 1 50 ? -0.645 15.234 5.618 1.00 0.26 53 SER A CA 12
ATOM 19996 C C . SER A 1 50 ? -1.064 16.079 4.416 1.00 0.28 53 SER A C 12
ATOM 19997 O O . SER A 1 50 ? -1.586 17.184 4.570 1.00 0.35 53 SER A O 12
ATOM 20005 N N . GLY A 1 51 ? -0.861 15.543 3.220 1.00 0.25 54 GLY A N 12
ATOM 20006 C CA . GLY A 1 51 ? -1.200 16.272 2.015 1.00 0.28 54 GLY A CA 12
ATOM 20007 C C . GLY A 1 51 ? 0.033 16.759 1.278 1.00 0.26 54 GLY A C 12
ATOM 20008 O O . GLY A 1 51 ? -0.068 17.544 0.334 1.00 0.30 54 GLY A O 12
ATOM 20012 N N . GLU A 1 52 ? 1.198 16.297 1.719 1.00 0.23 55 GLU A N 12
ATOM 20013 C CA . GLU A 1 52 ? 2.460 16.643 1.073 1.00 0.23 55 GLU A CA 12
ATOM 20014 C C . GLU A 1 52 ? 2.498 16.074 -0.342 1.00 0.20 55 GLU A C 12
ATOM 20015 O O . GLU A 1 52 ? 2.897 16.750 -1.288 1.00 0.24 55 GLU A O 12
ATOM 20027 N N . VAL A 1 53 ? 2.074 14.823 -0.473 1.00 0.17 56 VAL A N 12
ATOM 20028 C CA . VAL A 1 53 ? 1.925 14.187 -1.777 1.00 0.15 56 VAL A CA 12
ATOM 20029 C C . VAL A 1 53 ? 0.642 13.385 -1.803 1.00 0.15 56 VAL A C 12
ATOM 20030 O O . VAL A 1 53 ? 0.152 12.951 -0.760 1.00 0.19 56 VAL A O 12
ATOM 20043 N N . SER A 1 54 ? 0.092 13.205 -2.986 1.00 0.13 57 SER A N 12
ATOM 20044 C CA . SER A 1 54 ? -1.086 12.384 -3.144 1.00 0.15 57 SER A CA 12
ATOM 20045 C C . SER A 1 54 ? -0.688 10.920 -3.097 1.00 0.15 57 SER A C 12
ATOM 20046 O O . SER A 1 54 ? 0.477 10.593 -3.347 1.00 0.18 57 SER A O 12
ATOM 20054 N N . PHE A 1 55 ? -1.629 10.042 -2.777 1.00 0.16 58 PHE A N 12
ATOM 20055 C CA . PHE A 1 55 ? -1.348 8.614 -2.750 1.00 0.16 58 PHE A CA 12
ATOM 20056 C C . PHE A 1 55 ? -0.774 8.191 -4.098 1.00 0.18 58 PHE A C 12
ATOM 20057 O O . PHE A 1 55 ? 0.197 7.435 -4.173 1.00 0.19 58 PHE A O 12
ATOM 20074 N N . GLU A 1 56 ? -1.365 8.740 -5.151 1.00 0.20 59 GLU A N 12
ATOM 20075 C CA . GLU A 1 56 ? -0.942 8.480 -6.520 1.00 0.22 59 GLU A CA 12
ATOM 20076 C C . GLU A 1 56 ? 0.536 8.803 -6.739 1.00 0.24 59 GLU A C 12
ATOM 20077 O O . GLU A 1 56 ? 1.267 8.000 -7.320 1.00 0.31 59 GLU A O 12
ATOM 20089 N N . GLU A 1 57 ? 0.973 9.970 -6.260 1.00 0.23 60 GLU A N 12
ATOM 20090 C CA . GLU A 1 57 ? 2.346 10.421 -6.481 1.00 0.24 60 GLU A CA 12
ATOM 20091 C C . GLU A 1 57 ? 3.346 9.448 -5.869 1.00 0.23 60 GLU A C 12
ATOM 20092 O O . GLU A 1 57 ? 4.343 9.092 -6.492 1.00 0.26 60 GLU A O 12
ATOM 20104 N N . ALA A 1 58 ? 3.072 9.014 -4.650 1.00 0.22 61 ALA A N 12
ATOM 20105 C CA . ALA A 1 58 ? 3.967 8.104 -3.958 1.00 0.23 61 ALA A CA 12
ATOM 20106 C C . ALA A 1 58 ? 3.913 6.711 -4.574 1.00 0.22 61 ALA A C 12
ATOM 20107 O O . ALA A 1 58 ? 4.945 6.084 -4.798 1.00 0.26 61 ALA A O 12
ATOM 20114 N N . ALA A 1 59 ? 2.707 6.245 -4.868 1.00 0.20 62 ALA A N 12
ATOM 20115 C CA . ALA A 1 59 ? 2.509 4.890 -5.360 1.00 0.20 62 ALA A CA 12
ATOM 20116 C C . ALA A 1 59 ? 3.200 4.657 -6.703 1.00 0.21 62 ALA A C 12
ATOM 20117 O O . ALA A 1 59 ? 3.982 3.725 -6.841 1.00 0.24 62 ALA A O 12
ATOM 20124 N N . SER A 1 60 ? 2.924 5.515 -7.677 1.00 0.21 63 SER A N 12
ATOM 20125 C CA . SER A 1 60 ? 3.480 5.372 -9.022 1.00 0.23 63 SER A CA 12
ATOM 20126 C C . SER A 1 60 ? 5.005 5.208 -9.029 1.00 0.24 63 SER A C 12
ATOM 20127 O O . SER A 1 60 ? 5.557 4.582 -9.933 1.00 0.27 63 SER A O 12
ATOM 20135 N N . GLN A 1 61 ? 5.681 5.751 -8.026 1.00 0.24 64 GLN A N 12
ATOM 20136 C CA . GLN A 1 61 ? 7.135 5.694 -7.984 1.00 0.27 64 GLN A CA 12
ATOM 20137 C C . GLN A 1 61 ? 7.599 4.590 -7.056 1.00 0.26 64 GLN A C 12
ATOM 20138 O O . GLN A 1 61 ? 8.511 3.827 -7.368 1.00 0.29 64 GLN A O 12
ATOM 20152 N N . ARG A 1 62 ? 6.962 4.530 -5.904 1.00 0.26 65 ARG A N 12
ATOM 20153 C CA . ARG A 1 62 ? 7.406 3.666 -4.825 1.00 0.28 65 ARG A CA 12
ATOM 20154 C C . ARG A 1 62 ? 6.711 2.306 -4.806 1.00 0.27 65 ARG A C 12
ATOM 20155 O O . ARG A 1 62 ? 7.365 1.283 -4.599 1.00 0.32 65 ARG A O 12
ATOM 20176 N N . SER A 1 63 ? 5.398 2.290 -5.007 1.00 0.25 66 SER A N 12
ATOM 20177 C CA . SER A 1 63 ? 4.628 1.055 -4.877 1.00 0.25 66 SER A CA 12
ATOM 20178 C C . SER A 1 63 ? 5.066 0.012 -5.898 1.00 0.23 66 SER A C 12
ATOM 20179 O O . SER A 1 63 ? 5.129 0.282 -7.096 1.00 0.24 66 SER A O 12
ATOM 20187 N N . ASP A 1 64 ? 5.371 -1.177 -5.401 1.00 0.25 67 ASP A N 12
ATOM 20188 C CA . ASP A 1 64 ? 5.739 -2.302 -6.248 1.00 0.28 67 ASP A CA 12
ATOM 20189 C C . ASP A 1 64 ? 4.496 -2.980 -6.809 1.00 0.31 67 ASP A C 12
ATOM 20190 O O . ASP A 1 64 ? 4.567 -3.797 -7.725 1.00 0.48 67 ASP A O 12
ATOM 20199 N N . CYS A 1 65 ? 3.346 -2.610 -6.279 1.00 0.24 68 CYS A N 12
ATOM 20200 C CA . CYS A 1 65 ? 2.094 -3.178 -6.734 1.00 0.26 68 CYS A CA 12
ATOM 20201 C C . CYS A 1 65 ? 1.705 -2.579 -8.070 1.00 0.27 68 CYS A C 12
ATOM 20202 O O . CYS A 1 65 ? 2.033 -1.431 -8.370 1.00 0.38 68 CYS A O 12
ATOM 20210 N N . GLY A 1 66 ? 0.997 -3.385 -8.854 1.00 0.26 69 GLY A N 12
ATOM 20211 C CA . GLY A 1 66 ? 0.673 -3.048 -10.229 1.00 0.25 69 GLY A CA 12
ATOM 20212 C C . GLY A 1 66 ? -0.027 -1.717 -10.381 1.00 0.22 69 GLY A C 12
ATOM 20213 O O . GLY A 1 66 ? 0.003 -1.124 -11.458 1.00 0.25 69 GLY A O 12
ATOM 20217 N N . SER A 1 67 ? -0.647 -1.242 -9.308 1.00 0.21 70 SER A N 12
ATOM 20218 C CA . SER A 1 67 ? -1.317 0.044 -9.317 1.00 0.24 70 SER A CA 12
ATOM 20219 C C . SER A 1 67 ? -0.339 1.218 -9.443 1.00 0.22 70 SER A C 12
ATOM 20220 O O . SER A 1 67 ? -0.772 2.364 -9.512 1.00 0.25 70 SER A O 12
ATOM 20228 N N . TYR A 1 68 ? 0.970 0.945 -9.477 1.00 0.20 71 TYR A N 12
ATOM 20229 C CA . TYR A 1 68 ? 1.968 1.996 -9.707 1.00 0.20 71 TYR A CA 12
ATOM 20230 C C . TYR A 1 68 ? 1.662 2.749 -11.007 1.00 0.22 71 TYR A C 12
ATOM 20231 O O . TYR A 1 68 ? 2.033 3.905 -11.163 1.00 0.29 71 TYR A O 12
ATOM 20249 N N . ALA A 1 69 ? 0.953 2.099 -11.925 1.00 0.24 72 ALA A N 12
ATOM 20250 C CA . ALA A 1 69 ? 0.628 2.713 -13.204 1.00 0.30 72 ALA A CA 12
ATOM 20251 C C . ALA A 1 69 ? -0.665 3.516 -13.115 1.00 0.36 72 ALA A C 12
ATOM 20252 O O . ALA A 1 69 ? -1.024 4.236 -14.042 1.00 0.49 72 ALA A O 12
ATOM 20259 N N . SER A 1 70 ? -1.365 3.384 -11.995 1.00 0.32 73 SER A N 12
ATOM 20260 C CA . SER A 1 70 ? -2.640 4.064 -11.806 1.00 0.44 73 SER A CA 12
ATOM 20261 C C . SER A 1 70 ? -2.644 4.887 -10.519 1.00 0.49 73 SER A C 12
ATOM 20262 O O . SER A 1 70 ? -3.700 5.301 -10.039 1.00 0.71 73 SER A O 12
ATOM 20270 N N . GLY A 1 71 ? -1.463 5.113 -9.960 1.00 0.41 74 GLY A N 12
ATOM 20271 C CA . GLY A 1 71 ? -1.354 5.912 -8.754 1.00 0.54 74 GLY A CA 12
ATOM 20272 C C . GLY A 1 71 ? -1.813 5.176 -7.507 1.00 0.45 74 GLY A C 12
ATOM 20273 O O . GLY A 1 71 ? -2.375 5.780 -6.595 1.00 0.49 74 GLY A O 12
ATOM 20277 N N . GLY A 1 72 ? -1.592 3.869 -7.476 1.00 0.35 75 GLY A N 12
ATOM 20278 C CA . GLY A 1 72 ? -1.922 3.086 -6.297 1.00 0.32 75 GLY A CA 12
ATOM 20279 C C . GLY A 1 72 ? -3.402 2.788 -6.184 1.00 0.20 75 GLY A C 12
ATOM 20280 O O . GLY A 1 72 ? -3.845 2.177 -5.215 1.00 0.21 75 GLY A O 12
ATOM 20284 N N . ASP A 1 73 ? -4.160 3.175 -7.195 1.00 0.35 76 ASP A N 12
ATOM 20285 C CA . ASP A 1 73 ? -5.613 3.097 -7.132 1.00 0.39 76 ASP A CA 12
ATOM 20286 C C . ASP A 1 73 ? -6.097 1.778 -7.697 1.00 0.32 76 ASP A C 12
ATOM 20287 O O . ASP A 1 73 ? -5.555 1.287 -8.689 1.00 0.36 76 ASP A O 12
ATOM 20296 N N . LEU A 1 74 ? -7.110 1.207 -7.072 1.00 0.32 77 LEU A N 12
ATOM 20297 C CA . LEU A 1 74 ? -7.706 -0.025 -7.554 1.00 0.30 77 LEU A CA 12
ATOM 20298 C C . LEU A 1 74 ? -9.173 0.180 -7.866 1.00 0.32 77 LEU A C 12
ATOM 20299 O O . LEU A 1 74 ? -9.758 1.213 -7.541 1.00 0.35 77 LEU A O 12
ATOM 20315 N N . GLY A 1 75 ? -9.750 -0.814 -8.502 1.00 0.37 78 GLY A N 12
ATOM 20316 C CA . GLY A 1 75 ? -11.159 -0.782 -8.828 1.00 0.39 78 GLY A CA 12
ATOM 20317 C C . GLY A 1 75 ? -12.014 -1.361 -7.718 1.00 0.34 78 GLY A C 12
ATOM 20318 O O . GLY A 1 75 ? -11.581 -1.437 -6.566 1.00 0.44 78 GLY A O 12
ATOM 20322 N N . PHE A 1 76 ? -13.223 -1.777 -8.062 1.00 0.47 79 PHE A N 12
ATOM 20323 C CA . PHE A 1 76 ? -14.151 -2.322 -7.084 1.00 0.46 79 PHE A CA 12
ATOM 20324 C C . PHE A 1 76 ? -13.908 -3.805 -6.844 1.00 0.45 79 PHE A C 12
ATOM 20325 O O . PHE A 1 76 ? -13.430 -4.523 -7.726 1.00 0.61 79 PHE A O 12
ATOM 20342 N N . PHE A 1 77 ? -14.244 -4.245 -5.643 1.00 0.40 80 PHE A N 12
ATOM 20343 C CA . PHE A 1 77 ? -14.112 -5.635 -5.237 1.00 0.45 80 PHE A CA 12
ATOM 20344 C C . PHE A 1 77 ? -15.052 -5.888 -4.080 1.00 0.46 80 PHE A C 12
ATOM 20345 O O . PHE A 1 77 ? -15.473 -4.955 -3.412 1.00 0.55 80 PHE A O 12
ATOM 20362 N N . SER A 1 78 ? -15.370 -7.132 -3.836 1.00 0.50 81 SER A N 12
ATOM 20363 C CA . SER A 1 78 ? -16.215 -7.466 -2.706 1.00 0.55 81 SER A CA 12
ATOM 20364 C C . SER A 1 78 ? -15.350 -7.605 -1.458 1.00 0.52 81 SER A C 12
ATOM 20365 O O . SER A 1 78 ? -14.243 -8.141 -1.520 1.00 0.54 81 SER A O 12
ATOM 20373 N N . SER A 1 79 ? -15.845 -7.085 -0.343 1.00 0.59 82 SER A N 12
ATOM 20374 C CA . SER A 1 79 ? -15.077 -7.043 0.891 1.00 0.63 82 SER A CA 12
ATOM 20375 C C . SER A 1 79 ? -14.686 -8.449 1.334 1.00 0.59 82 SER A C 12
ATOM 20376 O O . SER A 1 79 ? -15.534 -9.251 1.736 1.00 0.63 82 SER A O 12
ATOM 20384 N N . GLY A 1 80 ? -13.390 -8.726 1.275 1.00 0.58 83 GLY A N 12
ATOM 20385 C CA . GLY A 1 80 ? -12.894 -10.055 1.557 1.00 0.62 83 GLY A CA 12
ATOM 20386 C C . GLY A 1 80 ? -12.274 -10.707 0.334 1.00 0.64 83 GLY A C 12
ATOM 20387 O O . GLY A 1 80 ? -12.022 -11.909 0.327 1.00 0.79 83 GLY A O 12
ATOM 20391 N N . GLU A 1 81 ? -12.031 -9.914 -0.704 1.00 0.58 84 GLU A N 12
ATOM 20392 C CA . GLU A 1 81 ? -11.396 -10.420 -1.917 1.00 0.62 84 GLU A CA 12
ATOM 20393 C C . GLU A 1 81 ? -10.045 -9.727 -2.142 1.00 0.58 84 GLU A C 12
ATOM 20394 O O . GLU A 1 81 ? -9.822 -9.088 -3.171 1.00 0.87 84 GLU A O 12
ATOM 20406 N N . MET A 1 82 ? -9.157 -9.841 -1.156 1.00 0.47 85 MET A N 12
ATOM 20407 C CA . MET A 1 82 ? -7.812 -9.268 -1.248 1.00 0.44 85 MET A CA 12
ATOM 20408 C C . MET A 1 82 ? -6.805 -10.146 -0.510 1.00 0.47 85 MET A C 12
ATOM 20409 O O . MET A 1 82 ? -6.360 -11.169 -1.023 1.00 0.73 85 MET A O 12
ATOM 20423 N N . MET A 1 83 ? -6.463 -9.732 0.706 1.00 0.33 86 MET A N 12
ATOM 20424 C CA . MET A 1 83 ? -5.594 -10.502 1.586 1.00 0.35 86 MET A CA 12
ATOM 20425 C C . MET A 1 83 ? -6.094 -10.337 3.006 1.00 0.40 86 MET A C 12
ATOM 20426 O O . MET A 1 83 ? -6.741 -9.336 3.305 1.00 0.76 86 MET A O 12
ATOM 20440 N N . LYS A 1 84 ? -5.795 -11.285 3.876 1.00 0.32 87 LYS A N 12
ATOM 20441 C CA . LYS A 1 84 ? -6.290 -11.237 5.250 1.00 0.32 87 LYS A CA 12
ATOM 20442 C C . LYS A 1 84 ? -5.922 -9.922 5.962 1.00 0.27 87 LYS A C 12
ATOM 20443 O O . LYS A 1 84 ? -6.819 -9.198 6.393 1.00 0.27 87 LYS A O 12
ATOM 20462 N N . PRO A 1 85 ? -4.621 -9.561 6.073 1.00 0.26 88 PRO A N 12
ATOM 20463 C CA . PRO A 1 85 ? -4.215 -8.364 6.819 1.00 0.25 88 PRO A CA 12
ATOM 20464 C C . PRO A 1 85 ? -4.511 -7.082 6.044 1.00 0.22 88 PRO A C 12
ATOM 20465 O O . PRO A 1 85 ? -4.768 -6.027 6.626 1.00 0.25 88 PRO A O 12
ATOM 20476 N N . PHE A 1 86 ? -4.486 -7.204 4.724 1.00 0.19 89 PHE A N 12
ATOM 20477 C CA . PHE A 1 86 ? -4.746 -6.089 3.825 1.00 0.17 89 PHE A CA 12
ATOM 20478 C C . PHE A 1 86 ? -6.207 -5.669 3.927 1.00 0.18 89 PHE A C 12
ATOM 20479 O O . PHE A 1 86 ? -6.512 -4.526 4.249 1.00 0.17 89 PHE A O 12
ATOM 20496 N N . GLU A 1 87 ? -7.098 -6.624 3.687 1.00 0.21 90 GLU A N 12
ATOM 20497 C CA . GLU A 1 87 ? -8.535 -6.382 3.702 1.00 0.24 90 GLU A CA 12
ATOM 20498 C C . GLU A 1 87 ? -8.981 -6.006 5.107 1.00 0.25 90 GLU A C 12
ATOM 20499 O O . GLU A 1 87 ? -9.870 -5.176 5.289 1.00 0.27 90 GLU A O 12
ATOM 20511 N N . ASP A 1 88 ? -8.328 -6.605 6.097 1.00 0.25 91 ASP A N 12
ATOM 20512 C CA . ASP A 1 88 ? -8.573 -6.272 7.498 1.00 0.29 91 ASP A CA 12
ATOM 20513 C C . ASP A 1 88 ? -8.386 -4.778 7.739 1.00 0.25 91 ASP A C 12
ATOM 20514 O O . ASP A 1 88 ? -9.089 -4.174 8.544 1.00 0.30 91 ASP A O 12
ATOM 20523 N N . ALA A 1 89 ? -7.440 -4.186 7.026 1.00 0.20 92 ALA A N 12
ATOM 20524 C CA . ALA A 1 89 ? -7.180 -2.763 7.151 1.00 0.19 92 ALA A CA 12
ATOM 20525 C C . ALA A 1 89 ? -8.133 -1.956 6.277 1.00 0.18 92 ALA A C 12
ATOM 20526 O O . ALA A 1 89 ? -8.444 -0.808 6.584 1.00 0.21 92 ALA A O 12
ATOM 20533 N N . VAL A 1 90 ? -8.617 -2.566 5.201 1.00 0.18 93 VAL A N 12
ATOM 20534 C CA . VAL A 1 90 ? -9.505 -1.876 4.273 1.00 0.19 93 VAL A CA 12
ATOM 20535 C C . VAL A 1 90 ? -10.891 -1.723 4.887 1.00 0.19 93 VAL A C 12
ATOM 20536 O O . VAL A 1 90 ? -11.549 -0.698 4.724 1.00 0.20 93 VAL A O 12
ATOM 20549 N N . ARG A 1 91 ? -11.326 -2.747 5.605 1.00 0.23 94 ARG A N 12
ATOM 20550 C CA . ARG A 1 91 ? -12.613 -2.706 6.276 1.00 0.27 94 ARG A CA 12
ATOM 20551 C C . ARG A 1 91 ? -12.527 -1.844 7.531 1.00 0.25 94 ARG A C 12
ATOM 20552 O O . ARG A 1 91 ? -13.540 -1.488 8.128 1.00 0.32 94 ARG A O 12
ATOM 20573 N N . ALA A 1 92 ? -11.302 -1.508 7.920 1.00 0.23 95 ALA A N 12
ATOM 20574 C CA . ALA A 1 92 ? -11.063 -0.750 9.136 1.00 0.25 95 ALA A CA 12
ATOM 20575 C C . ALA A 1 92 ? -11.142 0.748 8.877 1.00 0.26 95 ALA A C 12
ATOM 20576 O O . ALA A 1 92 ? -11.053 1.556 9.802 1.00 0.47 95 ALA A O 12
ATOM 20583 N N . LEU A 1 93 ? -11.314 1.116 7.618 1.00 0.19 96 LEU A N 12
ATOM 20584 C CA . LEU A 1 93 ? -11.422 2.515 7.246 1.00 0.19 96 LEU A CA 12
ATOM 20585 C C . LEU A 1 93 ? -12.598 2.745 6.309 1.00 0.21 96 LEU A C 12
ATOM 20586 O O . LEU A 1 93 ? -13.020 1.844 5.582 1.00 0.28 96 LEU A O 12
ATOM 20602 N N . LYS A 1 94 ? -13.145 3.947 6.358 1.00 0.24 97 LYS A N 12
ATOM 20603 C CA . LYS A 1 94 ? -14.229 4.321 5.475 1.00 0.31 97 LYS A CA 12
ATOM 20604 C C . LYS A 1 94 ? -13.669 5.199 4.357 1.00 0.28 97 LYS A C 12
ATOM 20605 O O . LYS A 1 94 ? -12.459 5.424 4.300 1.00 0.25 97 LYS A O 12
ATOM 20624 N N . ILE A 1 95 ? -14.528 5.666 3.463 1.00 0.32 98 ILE A N 12
ATOM 20625 C CA . ILE A 1 95 ? -14.108 6.524 2.365 1.00 0.32 98 ILE A CA 12
ATOM 20626 C C . ILE A 1 95 ? -13.344 7.741 2.882 1.00 0.32 98 ILE A C 12
ATOM 20627 O O . ILE A 1 95 ? -13.880 8.546 3.648 1.00 0.37 98 ILE A O 12
ATOM 20643 N N . GLY A 1 96 ? -12.089 7.854 2.475 1.00 0.30 99 GLY A N 12
ATOM 20644 C CA . GLY A 1 96 ? -11.281 8.986 2.875 1.00 0.32 99 GLY A CA 12
ATOM 20645 C C . GLY A 1 96 ? -10.416 8.702 4.090 1.00 0.32 99 GLY A C 12
ATOM 20646 O O . GLY A 1 96 ? -9.834 9.621 4.663 1.00 0.46 99 GLY A O 12
ATOM 20650 N N . ASP A 1 97 ? -10.335 7.444 4.502 1.00 0.21 100 ASP A N 12
ATOM 20651 C CA . ASP A 1 97 ? -9.481 7.070 5.625 1.00 0.19 100 ASP A CA 12
ATOM 20652 C C . ASP A 1 97 ? -8.309 6.228 5.139 1.00 0.15 100 ASP A C 12
ATOM 20653 O O . ASP A 1 97 ? -8.444 5.466 4.180 1.00 0.15 100 ASP A O 12
ATOM 20662 N N . ILE A 1 98 ? -7.162 6.373 5.797 1.00 0.18 101 ILE A N 12
ATOM 20663 C CA . ILE A 1 98 ? -5.949 5.651 5.415 1.00 0.16 101 ILE A CA 12
ATOM 20664 C C . ILE A 1 98 ? -5.463 4.772 6.572 1.00 0.16 101 ILE A C 12
ATOM 20665 O O . ILE A 1 98 ? -5.656 5.107 7.741 1.00 0.18 101 ILE A O 12
ATOM 20681 N N . SER A 1 99 ? -4.839 3.652 6.235 1.00 0.16 102 SER A N 12
ATOM 20682 C CA . SER A 1 99 ? -4.303 2.727 7.228 1.00 0.19 102 SER A CA 12
ATOM 20683 C C . SER A 1 99 ? -2.818 2.968 7.460 1.00 0.18 102 SER A C 12
ATOM 20684 O O . SER A 1 99 ? -2.106 3.419 6.562 1.00 0.22 102 SER A O 12
ATOM 20692 N N . PRO A 1 100 ? -2.338 2.664 8.677 1.00 0.21 103 PRO A N 12
ATOM 20693 C CA . PRO A 1 100 ? -0.912 2.691 8.989 1.00 0.23 103 PRO A CA 12
ATOM 20694 C C . PRO A 1 100 ? -0.184 1.498 8.375 1.00 0.20 103 PRO A C 12
ATOM 20695 O O . PRO A 1 100 ? -0.806 0.643 7.745 1.00 0.27 103 PRO A O 12
ATOM 20706 N N . ILE A 1 101 ? 1.132 1.465 8.549 1.00 0.17 104 ILE A N 12
ATOM 20707 C CA . ILE A 1 101 ? 1.976 0.398 7.997 1.00 0.15 104 ILE A CA 12
ATOM 20708 C C . ILE A 1 101 ? 1.439 -1.001 8.305 1.00 0.14 104 ILE A C 12
ATOM 20709 O O . ILE A 1 101 ? 1.462 -1.449 9.452 1.00 0.20 104 ILE A O 12
ATOM 20725 N N . VAL A 1 102 ? 0.969 -1.680 7.271 1.00 0.13 105 VAL A N 12
ATOM 20726 C CA . VAL A 1 102 ? 0.560 -3.071 7.376 1.00 0.15 105 VAL A CA 12
ATOM 20727 C C . VAL A 1 102 ? 1.550 -3.961 6.631 1.00 0.15 105 VAL A C 12
ATOM 20728 O O . VAL A 1 102 ? 1.700 -3.849 5.414 1.00 0.17 105 VAL A O 12
ATOM 20741 N N . GLN A 1 103 ? 2.244 -4.828 7.354 1.00 0.18 106 GLN A N 12
ATOM 20742 C CA . GLN A 1 103 ? 3.166 -5.751 6.718 1.00 0.20 106 GLN A CA 12
ATOM 20743 C C . GLN A 1 103 ? 2.415 -6.985 6.242 1.00 0.23 106 GLN A C 12
ATOM 20744 O O . GLN A 1 103 ? 1.484 -7.452 6.899 1.00 0.29 106 GLN A O 12
ATOM 20758 N N . THR A 1 104 ? 2.805 -7.483 5.085 1.00 0.22 107 THR A N 12
ATOM 20759 C CA . THR A 1 104 ? 2.185 -8.650 4.495 1.00 0.27 107 THR A CA 12
ATOM 20760 C C . THR A 1 104 ? 3.226 -9.728 4.226 1.00 0.34 107 THR A C 12
ATOM 20761 O O . THR A 1 104 ? 4.384 -9.581 4.619 1.00 0.37 107 THR A O 12
ATOM 20772 N N . ASP A 1 105 ? 2.825 -10.791 3.547 1.00 0.40 108 ASP A N 12
ATOM 20773 C CA . ASP A 1 105 ? 3.728 -11.899 3.270 1.00 0.49 108 ASP A CA 12
ATOM 20774 C C . ASP A 1 105 ? 4.849 -11.476 2.325 1.00 0.45 108 ASP A C 12
ATOM 20775 O O . ASP A 1 105 ? 5.988 -11.925 2.462 1.00 0.53 108 ASP A O 12
ATOM 20784 N N . SER A 1 106 ? 4.540 -10.600 1.378 1.00 0.39 109 SER A N 12
ATOM 20785 C CA . SER A 1 106 ? 5.516 -10.241 0.367 1.00 0.43 109 SER A CA 12
ATOM 20786 C C . SER A 1 106 ? 6.089 -8.844 0.586 1.00 0.53 109 SER A C 12
ATOM 20787 O O . SER A 1 106 ? 7.035 -8.458 -0.090 1.00 1.09 109 SER A O 12
ATOM 20795 N N . GLY A 1 107 ? 5.522 -8.070 1.498 1.00 0.22 110 GLY A N 12
ATOM 20796 C CA . GLY A 1 107 ? 6.124 -6.803 1.816 1.00 0.19 110 GLY A CA 12
ATOM 20797 C C . GLY A 1 107 ? 5.271 -5.959 2.726 1.00 0.16 110 GLY A C 12
ATOM 20798 O O . GLY A 1 107 ? 4.825 -6.406 3.777 1.00 0.24 110 GLY A O 12
ATOM 20802 N N . LEU A 1 108 ? 5.019 -4.751 2.287 1.00 0.12 111 LEU A N 12
ATOM 20803 C CA . LEU A 1 108 ? 4.368 -3.736 3.104 1.00 0.11 111 LEU A CA 12
ATOM 20804 C C . LEU A 1 108 ? 3.222 -3.087 2.350 1.00 0.11 111 LEU A C 12
ATOM 20805 O O . LEU A 1 108 ? 3.268 -2.978 1.127 1.00 0.13 111 LEU A O 12
ATOM 20821 N N . HIS A 1 109 ? 2.199 -2.654 3.076 1.00 0.11 112 HIS A N 12
ATOM 20822 C CA . HIS A 1 109 ? 1.042 -2.018 2.457 1.00 0.12 112 HIS A CA 12
ATOM 20823 C C . HIS A 1 109 ? 0.432 -0.944 3.350 1.00 0.14 112 HIS A C 12
ATOM 20824 O O . HIS A 1 109 ? 0.291 -1.131 4.555 1.00 0.22 112 HIS A O 12
ATOM 20839 N N . ILE A 1 110 ? 0.101 0.188 2.748 1.00 0.12 113 ILE A N 12
ATOM 20840 C CA . ILE A 1 110 ? -0.845 1.121 3.335 1.00 0.13 113 ILE A CA 12
ATOM 20841 C C . ILE A 1 110 ? -2.020 1.259 2.382 1.00 0.12 113 ILE A C 12
ATOM 20842 O O . ILE A 1 110 ? -1.832 1.259 1.162 1.00 0.14 113 ILE A O 12
ATOM 20858 N N . ILE A 1 111 ? -3.226 1.323 2.919 1.00 0.11 114 ILE A N 12
ATOM 20859 C CA . ILE A 1 111 ? -4.416 1.350 2.083 1.00 0.11 114 ILE A CA 12
ATOM 20860 C C . ILE A 1 111 ? -5.345 2.479 2.512 1.00 0.11 114 ILE A C 12
ATOM 20861 O O . ILE A 1 111 ? -5.387 2.839 3.687 1.00 0.12 114 ILE A O 12
ATOM 20877 N N . LYS A 1 112 ? -6.065 3.043 1.553 1.00 0.13 115 LYS A N 12
ATOM 20878 C CA . LYS A 1 112 ? -7.082 4.046 1.834 1.00 0.14 115 LYS A CA 12
ATOM 20879 C C . LYS A 1 112 ? -8.338 3.720 1.036 1.00 0.15 115 LYS A C 12
ATOM 20880 O O . LYS A 1 112 ? -8.250 3.232 -0.092 1.00 0.16 115 LYS A O 12
ATOM 20899 N N . ARG A 1 113 ? -9.499 3.977 1.613 1.00 0.15 116 ARG A N 12
ATOM 20900 C CA . ARG A 1 113 ? -10.752 3.647 0.951 1.00 0.17 116 ARG A CA 12
ATOM 20901 C C . ARG A 1 113 ? -11.264 4.808 0.111 1.00 0.19 116 ARG A C 12
ATOM 20902 O O . ARG A 1 113 ? -11.303 5.953 0.562 1.00 0.22 116 ARG A O 12
ATOM 20923 N N . LEU A 1 114 ? -11.648 4.488 -1.116 1.00 0.22 117 LEU A N 12
ATOM 20924 C CA . LEU A 1 114 ? -12.177 5.463 -2.058 1.00 0.27 117 LEU A CA 12
ATOM 20925 C C . LEU A 1 114 ? -13.696 5.365 -2.142 1.00 0.29 117 LEU A C 12
ATOM 20926 O O . LEU A 1 114 ? -14.385 6.369 -2.312 1.00 0.37 117 LEU A O 12
ATOM 20942 N N . ALA A 1 115 ? -14.208 4.148 -2.035 1.00 0.26 118 ALA A N 12
ATOM 20943 C CA . ALA A 1 115 ? -15.642 3.909 -2.080 1.00 0.30 118 ALA A CA 12
ATOM 20944 C C . ALA A 1 115 ? -15.988 2.691 -1.242 1.00 0.30 118 ALA A C 12
ATOM 20945 O O . ALA A 1 115 ? -16.750 2.828 -0.263 1.00 1.10 118 ALA A O 12
ATOM 20953 N N . MET A 1 1 ? -27.377 -5.807 0.861 1.00 4.59 4 MET A N 13
ATOM 20954 C CA . MET A 1 1 ? -26.116 -5.241 1.389 1.00 4.13 4 MET A CA 13
ATOM 20955 C C . MET A 1 1 ? -25.096 -5.087 0.273 1.00 3.08 4 MET A C 13
ATOM 20956 O O . MET A 1 1 ? -25.064 -5.884 -0.665 1.00 3.52 4 MET A O 13
ATOM 20972 N N . SER A 1 2 ? -24.274 -4.056 0.374 1.00 2.21 5 SER A N 13
ATOM 20973 C CA . SER A 1 2 ? -23.220 -3.826 -0.594 1.00 1.64 5 SER A CA 13
ATOM 20974 C C . SER A 1 2 ? -21.912 -4.427 -0.105 1.00 1.29 5 SER A C 13
ATOM 20975 O O . SER A 1 2 ? -21.511 -4.216 1.042 1.00 1.48 5 SER A O 13
ATOM 20983 N N . GLU A 1 3 ? -21.259 -5.187 -0.965 1.00 1.02 6 GLU A N 13
ATOM 20984 C CA . GLU A 1 3 ? -19.951 -5.731 -0.651 1.00 0.78 6 GLU A CA 13
ATOM 20985 C C . GLU A 1 3 ? -18.906 -5.092 -1.551 1.00 0.71 6 GLU A C 13
ATOM 20986 O O . GLU A 1 3 ? -17.711 -5.334 -1.402 1.00 1.06 6 GLU A O 13
ATOM 20998 N N . LYS A 1 4 ? -19.366 -4.271 -2.486 1.00 0.57 7 LYS A N 13
ATOM 20999 C CA . LYS A 1 4 ? -18.473 -3.626 -3.433 1.00 0.51 7 LYS A CA 13
ATOM 21000 C C . LYS A 1 4 ? -17.667 -2.531 -2.757 1.00 0.42 7 LYS A C 13
ATOM 21001 O O . LYS A 1 4 ? -18.206 -1.654 -2.081 1.00 0.60 7 LYS A O 13
ATOM 21020 N N . LEU A 1 5 ? -16.371 -2.613 -2.946 1.00 0.33 8 LEU A N 13
ATOM 21021 C CA . LEU A 1 5 ? -15.433 -1.691 -2.353 1.00 0.26 8 LEU A CA 13
ATOM 21022 C C . LEU A 1 5 ? -14.407 -1.307 -3.415 1.00 0.22 8 LEU A C 13
ATOM 21023 O O . LEU A 1 5 ? -14.231 -2.024 -4.401 1.00 0.22 8 LEU A O 13
ATOM 21039 N N . ARG A 1 6 ? -13.779 -0.170 -3.233 1.00 0.24 9 ARG A N 13
ATOM 21040 C CA . ARG A 1 6 ? -12.688 0.268 -4.086 1.00 0.23 9 ARG A CA 13
ATOM 21041 C C . ARG A 1 6 ? -11.645 0.926 -3.207 1.00 0.20 9 ARG A C 13
ATOM 21042 O O . ARG A 1 6 ? -11.982 1.794 -2.408 1.00 0.21 9 ARG A O 13
ATOM 21063 N N . ALA A 1 7 ? -10.398 0.503 -3.310 1.00 0.20 10 ALA A N 13
ATOM 21064 C CA . ALA A 1 7 ? -9.369 1.051 -2.440 1.00 0.17 10 ALA A CA 13
ATOM 21065 C C . ALA A 1 7 ? -8.046 1.263 -3.164 1.00 0.16 10 ALA A C 13
ATOM 21066 O O . ALA A 1 7 ? -7.778 0.651 -4.199 1.00 0.17 10 ALA A O 13
ATOM 21073 N N . ALA A 1 8 ? -7.233 2.149 -2.606 1.00 0.17 11 ALA A N 13
ATOM 21074 C CA . ALA A 1 8 ? -5.906 2.430 -3.128 1.00 0.18 11 ALA A CA 13
ATOM 21075 C C . ALA A 1 8 ? -4.860 1.889 -2.175 1.00 0.17 11 ALA A C 13
ATOM 21076 O O . ALA A 1 8 ? -4.975 2.061 -0.965 1.00 0.19 11 ALA A O 13
ATOM 21083 N N . HIS A 1 9 ? -3.838 1.252 -2.719 1.00 0.16 12 HIS A N 13
ATOM 21084 C CA . HIS A 1 9 ? -2.864 0.565 -1.890 1.00 0.16 12 HIS A CA 13
ATOM 21085 C C . HIS A 1 9 ? -1.447 0.832 -2.380 1.00 0.15 12 HIS A C 13
ATOM 21086 O O . HIS A 1 9 ? -1.191 0.864 -3.583 1.00 0.19 12 HIS A O 13
ATOM 21101 N N . LEU A 1 10 ? -0.539 1.029 -1.442 1.00 0.15 13 LEU A N 13
ATOM 21102 C CA . LEU A 1 10 ? 0.868 1.210 -1.759 1.00 0.14 13 LEU A CA 13
ATOM 21103 C C . LEU A 1 10 ? 1.630 -0.011 -1.254 1.00 0.16 13 LEU A C 13
ATOM 21104 O O . LEU A 1 10 ? 1.288 -0.564 -0.211 1.00 0.24 13 LEU A O 13
ATOM 21120 N N . LEU A 1 11 ? 2.626 -0.446 -2.008 1.00 0.13 14 LEU A N 13
ATOM 21121 C CA . LEU A 1 11 ? 3.378 -1.649 -1.673 1.00 0.14 14 LEU A CA 13
ATOM 21122 C C . LEU A 1 11 ? 4.871 -1.364 -1.691 1.00 0.16 14 LEU A C 13
ATOM 21123 O O . LEU A 1 11 ? 5.365 -0.727 -2.613 1.00 0.27 14 LEU A O 13
ATOM 21139 N N . VAL A 1 12 ? 5.566 -1.819 -0.660 1.00 0.13 15 VAL A N 13
ATOM 21140 C CA . VAL A 1 12 ? 7.015 -1.695 -0.594 1.00 0.13 15 VAL A CA 13
ATOM 21141 C C . VAL A 1 12 ? 7.654 -3.079 -0.522 1.00 0.13 15 VAL A C 13
ATOM 21142 O O . VAL A 1 12 ? 7.205 -3.945 0.240 1.00 0.15 15 VAL A O 13
ATOM 21155 N N . LYS A 1 13 ? 8.680 -3.282 -1.331 1.00 0.15 16 LYS A N 13
ATOM 21156 C CA . LYS A 1 13 ? 9.447 -4.517 -1.330 1.00 0.17 16 LYS A CA 13
ATOM 21157 C C . LYS A 1 13 ? 10.772 -4.297 -0.621 1.00 0.16 16 LYS A C 13
ATOM 21158 O O . LYS A 1 13 ? 11.257 -3.169 -0.523 1.00 0.24 16 LYS A O 13
ATOM 21177 N N . PHE A 1 14 ? 11.367 -5.378 -0.153 1.00 0.17 17 PHE A N 13
ATOM 21178 C CA . PHE A 1 14 ? 12.606 -5.306 0.600 1.00 0.17 17 PHE A CA 13
ATOM 21179 C C . PHE A 1 14 ? 13.314 -6.644 0.547 1.00 0.19 17 PHE A C 13
ATOM 21180 O O . PHE A 1 14 ? 12.707 -7.646 0.185 1.00 0.21 17 PHE A O 13
ATOM 21197 N N . SER A 1 15 ? 14.604 -6.652 0.843 1.00 0.22 18 SER A N 13
ATOM 21198 C CA . SER A 1 15 ? 15.342 -7.881 0.968 1.00 0.26 18 SER A CA 13
ATOM 21199 C C . SER A 1 15 ? 14.609 -8.838 1.909 1.00 0.30 18 SER A C 13
ATOM 21200 O O . SER A 1 15 ? 14.558 -8.615 3.122 1.00 0.30 18 SER A O 13
ATOM 21208 N N . GLY A 1 16 ? 14.036 -9.895 1.345 1.00 0.35 19 GLY A N 13
ATOM 21209 C CA . GLY A 1 16 ? 13.269 -10.823 2.145 1.00 0.45 19 GLY A CA 13
ATOM 21210 C C . GLY A 1 16 ? 11.776 -10.753 1.867 1.00 0.42 19 GLY A C 13
ATOM 21211 O O . GLY A 1 16 ? 10.986 -11.347 2.601 1.00 0.53 19 GLY A O 13
ATOM 21215 N N . SER A 1 17 ? 11.368 -10.032 0.821 1.00 0.34 20 SER A N 13
ATOM 21216 C CA . SER A 1 17 ? 9.952 -9.858 0.530 1.00 0.41 20 SER A CA 13
ATOM 21217 C C . SER A 1 17 ? 9.398 -11.017 -0.301 1.00 0.40 20 SER A C 13
ATOM 21218 O O . SER A 1 17 ? 8.381 -10.864 -0.986 1.00 0.45 20 SER A O 13
ATOM 21226 N N . ARG A 1 18 ? 10.087 -12.163 -0.248 1.00 0.43 21 ARG A N 13
ATOM 21227 C CA . ARG A 1 18 ? 9.720 -13.373 -0.998 1.00 0.49 21 ARG A CA 13
ATOM 21228 C C . ARG A 1 18 ? 10.018 -13.201 -2.486 1.00 0.51 21 ARG A C 13
ATOM 21229 O O . ARG A 1 18 ? 10.404 -14.150 -3.170 1.00 0.60 21 ARG A O 13
ATOM 21250 N N . ASN A 1 19 ? 9.835 -11.986 -2.969 1.00 0.51 22 ASN A N 13
ATOM 21251 C CA . ASN A 1 19 ? 10.287 -11.588 -4.286 1.00 0.62 22 ASN A CA 13
ATOM 21252 C C . ASN A 1 19 ? 10.693 -10.117 -4.237 1.00 0.58 22 ASN A C 13
ATOM 21253 O O . ASN A 1 19 ? 9.851 -9.224 -4.111 1.00 0.64 22 ASN A O 13
ATOM 21264 N N . PRO A 1 20 ? 12.012 -9.867 -4.235 1.00 0.55 23 PRO A N 13
ATOM 21265 C CA . PRO A 1 20 ? 12.586 -8.514 -4.158 1.00 0.61 23 PRO A CA 13
ATOM 21266 C C . PRO A 1 20 ? 12.281 -7.656 -5.395 1.00 0.79 23 PRO A C 13
ATOM 21267 O O . PRO A 1 20 ? 11.332 -7.921 -6.133 1.00 1.71 23 PRO A O 13
ATOM 21278 N N . VAL A 1 21 ? 13.132 -6.648 -5.621 1.00 0.39 24 VAL A N 13
ATOM 21279 C CA . VAL A 1 21 ? 12.961 -5.665 -6.700 1.00 0.36 24 VAL A CA 13
ATOM 21280 C C . VAL A 1 21 ? 11.710 -4.820 -6.482 1.00 0.32 24 VAL A C 13
ATOM 21281 O O . VAL A 1 21 ? 10.591 -5.319 -6.534 1.00 0.35 24 VAL A O 13
ATOM 21294 N N . SER A 1 22 ? 11.905 -3.541 -6.222 1.00 0.32 25 SER A N 13
ATOM 21295 C CA . SER A 1 22 ? 10.793 -2.637 -6.034 1.00 0.32 25 SER A CA 13
ATOM 21296 C C . SER A 1 22 ? 10.598 -1.781 -7.284 1.00 0.32 25 SER A C 13
ATOM 21297 O O . SER A 1 22 ? 11.553 -1.533 -8.017 1.00 0.36 25 SER A O 13
ATOM 21305 N N . ARG A 1 23 ? 9.364 -1.338 -7.528 1.00 0.32 26 ARG A N 13
ATOM 21306 C CA . ARG A 1 23 ? 9.081 -0.395 -8.606 1.00 0.34 26 ARG A CA 13
ATOM 21307 C C . ARG A 1 23 ? 9.717 0.940 -8.265 1.00 0.37 26 ARG A C 13
ATOM 21308 O O . ARG A 1 23 ? 9.952 1.782 -9.132 1.00 0.44 26 ARG A O 13
ATOM 21329 N N . ARG A 1 24 ? 9.988 1.110 -6.979 1.00 0.36 27 ARG A N 13
ATOM 21330 C CA . ARG A 1 24 ? 10.598 2.317 -6.462 1.00 0.44 27 ARG A CA 13
ATOM 21331 C C . ARG A 1 24 ? 12.066 2.399 -6.869 1.00 0.53 27 ARG A C 13
ATOM 21332 O O . ARG A 1 24 ? 12.585 3.484 -7.137 1.00 0.73 27 ARG A O 13
ATOM 21353 N N . THR A 1 25 ? 12.738 1.257 -6.906 1.00 0.45 28 THR A N 13
ATOM 21354 C CA . THR A 1 25 ? 14.136 1.226 -7.309 1.00 0.53 28 THR A CA 13
ATOM 21355 C C . THR A 1 25 ? 14.257 0.840 -8.772 1.00 0.55 28 THR A C 13
ATOM 21356 O O . THR A 1 25 ? 15.110 1.344 -9.502 1.00 0.67 28 THR A O 13
ATOM 21367 N N . GLY A 1 26 ? 13.366 -0.050 -9.186 1.00 0.47 29 GLY A N 13
ATOM 21368 C CA . GLY A 1 26 ? 13.351 -0.548 -10.546 1.00 0.52 29 GLY A CA 13
ATOM 21369 C C . GLY A 1 26 ? 14.488 -1.511 -10.828 1.00 0.58 29 GLY A C 13
ATOM 21370 O O . GLY A 1 26 ? 14.540 -2.125 -11.891 1.00 0.82 29 GLY A O 13
ATOM 21374 N N . ASP A 1 27 ? 15.390 -1.651 -9.869 1.00 0.53 30 ASP A N 13
ATOM 21375 C CA . ASP A 1 27 ? 16.540 -2.525 -10.025 1.00 0.58 30 ASP A CA 13
ATOM 21376 C C . ASP A 1 27 ? 16.555 -3.578 -8.932 1.00 0.55 30 ASP A C 13
ATOM 21377 O O . ASP A 1 27 ? 16.274 -4.750 -9.183 1.00 0.84 30 ASP A O 13
ATOM 21386 N N . SER A 1 28 ? 16.870 -3.157 -7.715 1.00 0.53 31 SER A N 13
ATOM 21387 C CA . SER A 1 28 ? 16.944 -4.073 -6.596 1.00 0.50 31 SER A CA 13
ATOM 21388 C C . SER A 1 28 ? 16.537 -3.390 -5.297 1.00 0.42 31 SER A C 13
ATOM 21389 O O . SER A 1 28 ? 16.773 -2.196 -5.107 1.00 0.48 31 SER A O 13
ATOM 21397 N N . THR A 1 29 ? 15.913 -4.152 -4.419 1.00 0.34 32 THR A N 13
ATOM 21398 C CA . THR A 1 29 ? 15.568 -3.670 -3.091 1.00 0.29 32 THR A CA 13
ATOM 21399 C C . THR A 1 29 ? 16.140 -4.624 -2.036 1.00 0.27 32 THR A C 13
ATOM 21400 O O . THR A 1 29 ? 15.818 -4.549 -0.853 1.00 0.28 32 THR A O 13
ATOM 21411 N N . ALA A 1 30 ? 17.011 -5.518 -2.493 1.00 0.31 33 ALA A N 13
ATOM 21412 C CA . ALA A 1 30 ? 17.666 -6.496 -1.627 1.00 0.32 33 ALA A CA 13
ATOM 21413 C C . ALA A 1 30 ? 18.666 -5.843 -0.664 1.00 0.34 33 ALA A C 13
ATOM 21414 O O . ALA A 1 30 ? 19.260 -6.516 0.175 1.00 0.37 33 ALA A O 13
ATOM 21421 N N . ASP A 1 31 ? 18.862 -4.544 -0.803 1.00 0.35 34 ASP A N 13
ATOM 21422 C CA . ASP A 1 31 ? 19.758 -3.804 0.085 1.00 0.40 34 ASP A CA 13
ATOM 21423 C C . ASP A 1 31 ? 18.974 -3.138 1.207 1.00 0.36 34 ASP A C 13
ATOM 21424 O O . ASP A 1 31 ? 19.516 -2.843 2.271 1.00 0.43 34 ASP A O 13
ATOM 21433 N N . VAL A 1 32 ? 17.696 -2.900 0.959 1.00 0.31 35 VAL A N 13
ATOM 21434 C CA . VAL A 1 32 ? 16.817 -2.318 1.960 1.00 0.28 35 VAL A CA 13
ATOM 21435 C C . VAL A 1 32 ? 16.101 -3.434 2.716 1.00 0.25 35 VAL A C 13
ATOM 21436 O O . VAL A 1 32 ? 15.652 -4.413 2.119 1.00 0.25 35 VAL A O 13
ATOM 21449 N N . THR A 1 33 ? 16.026 -3.299 4.032 1.00 0.25 36 THR A N 13
ATOM 21450 C CA . THR A 1 33 ? 15.473 -4.342 4.874 1.00 0.27 36 THR A CA 13
ATOM 21451 C C . THR A 1 33 ? 14.006 -4.070 5.144 1.00 0.23 36 THR A C 13
ATOM 21452 O O . THR A 1 33 ? 13.476 -3.066 4.678 1.00 0.20 36 THR A O 13
ATOM 21463 N N . TYR A 1 34 ? 13.345 -4.934 5.903 1.00 0.26 37 TYR A N 13
ATOM 21464 C CA . TYR A 1 34 ? 11.965 -4.671 6.277 1.00 0.27 37 TYR A CA 13
ATOM 21465 C C . TYR A 1 34 ? 11.907 -3.408 7.132 1.00 0.23 37 TYR A C 13
ATOM 21466 O O . TYR A 1 34 ? 10.923 -2.675 7.112 1.00 0.23 37 TYR A O 13
ATOM 21484 N N . GLU A 1 35 ? 12.999 -3.136 7.842 1.00 0.23 38 GLU A N 13
ATOM 21485 C CA . GLU A 1 35 ? 13.103 -1.946 8.672 1.00 0.24 38 GLU A CA 13
ATOM 21486 C C . GLU A 1 35 ? 13.289 -0.708 7.803 1.00 0.24 38 GLU A C 13
ATOM 21487 O O . GLU A 1 35 ? 12.634 0.312 8.018 1.00 0.26 38 GLU A O 13
ATOM 21499 N N . ASP A 1 36 ? 14.169 -0.807 6.806 1.00 0.24 39 ASP A N 13
ATOM 21500 C CA . ASP A 1 36 ? 14.379 0.294 5.862 1.00 0.26 39 ASP A CA 13
ATOM 21501 C C . ASP A 1 36 ? 13.120 0.512 5.042 1.00 0.22 39 ASP A C 13
ATOM 21502 O O . ASP A 1 36 ? 12.798 1.631 4.644 1.00 0.23 39 ASP A O 13
ATOM 21511 N N . ALA A 1 37 ? 12.417 -0.580 4.798 1.00 0.19 40 ALA A N 13
ATOM 21512 C CA . ALA A 1 37 ? 11.165 -0.550 4.060 1.00 0.18 40 ALA A CA 13
ATOM 21513 C C . ALA A 1 37 ? 10.090 0.154 4.869 1.00 0.16 40 ALA A C 13
ATOM 21514 O O . ALA A 1 37 ? 9.337 0.968 4.338 1.00 0.17 40 ALA A O 13
ATOM 21521 N N . ILE A 1 38 ? 10.018 -0.164 6.157 1.00 0.16 41 ILE A N 13
ATOM 21522 C CA . ILE A 1 38 ? 9.103 0.524 7.052 1.00 0.18 41 ILE A CA 13
ATOM 21523 C C . ILE A 1 38 ? 9.471 1.991 7.128 1.00 0.20 41 ILE A C 13
ATOM 21524 O O . ILE A 1 38 ? 8.600 2.857 7.135 1.00 0.21 41 ILE A O 13
ATOM 21540 N N . LYS A 1 39 ? 10.767 2.266 7.121 1.00 0.22 42 LYS A N 13
ATOM 21541 C CA . LYS A 1 39 ? 11.249 3.631 7.191 1.00 0.28 42 LYS A CA 13
ATOM 21542 C C . LYS A 1 39 ? 10.849 4.390 5.932 1.00 0.28 42 LYS A C 13
ATOM 21543 O O . LYS A 1 39 ? 10.748 5.617 5.928 1.00 0.37 42 LYS A O 13
ATOM 21562 N N . GLU A 1 40 ? 10.607 3.639 4.872 1.00 0.22 43 GLU A N 13
ATOM 21563 C CA . GLU A 1 40 ? 10.235 4.210 3.594 1.00 0.25 43 GLU A CA 13
ATOM 21564 C C . GLU A 1 40 ? 8.727 4.385 3.535 1.00 0.18 43 GLU A C 13
ATOM 21565 O O . GLU A 1 40 ? 8.224 5.472 3.249 1.00 0.18 43 GLU A O 13
ATOM 21577 N N . LEU A 1 41 ? 8.013 3.317 3.865 1.00 0.16 44 LEU A N 13
ATOM 21578 C CA . LEU A 1 41 ? 6.560 3.325 3.814 1.00 0.15 44 LEU A CA 13
ATOM 21579 C C . LEU A 1 41 ? 5.998 4.353 4.795 1.00 0.14 44 LEU A C 13
ATOM 21580 O O . LEU A 1 41 ? 5.021 5.036 4.498 1.00 0.16 44 LEU A O 13
ATOM 21596 N N . GLN A 1 42 ? 6.639 4.460 5.959 1.00 0.14 45 GLN A N 13
ATOM 21597 C CA . GLN A 1 42 ? 6.218 5.392 7.005 1.00 0.14 45 GLN A CA 13
ATOM 21598 C C . GLN A 1 42 ? 6.267 6.839 6.545 1.00 0.17 45 GLN A C 13
ATOM 21599 O O . GLN A 1 42 ? 5.472 7.657 6.995 1.00 0.27 45 GLN A O 13
ATOM 21613 N N . LYS A 1 43 ? 7.191 7.159 5.655 1.00 0.14 46 LYS A N 13
ATOM 21614 C CA . LYS A 1 43 ? 7.309 8.523 5.168 1.00 0.17 46 LYS A CA 13
ATOM 21615 C C . LYS A 1 43 ? 6.270 8.799 4.092 1.00 0.18 46 LYS A C 13
ATOM 21616 O O . LYS A 1 43 ? 5.670 9.870 4.059 1.00 0.21 46 LYS A O 13
ATOM 21635 N N . TRP A 1 44 ? 6.056 7.833 3.212 1.00 0.16 47 TRP A N 13
ATOM 21636 C CA . TRP A 1 44 ? 5.040 7.965 2.180 1.00 0.19 47 TRP A CA 13
ATOM 21637 C C . TRP A 1 44 ? 3.632 7.995 2.761 1.00 0.19 47 TRP A C 13
ATOM 21638 O O . TRP A 1 44 ? 2.836 8.849 2.382 1.00 0.22 47 TRP A O 13
ATOM 21659 N N . SER A 1 45 ? 3.326 7.100 3.697 1.00 0.17 48 SER A N 13
ATOM 21660 C CA . SER A 1 45 ? 2.023 7.116 4.346 1.00 0.19 48 SER A CA 13
ATOM 21661 C C . SER A 1 45 ? 1.856 8.411 5.136 1.00 0.20 48 SER A C 13
ATOM 21662 O O . SER A 1 45 ? 0.751 8.931 5.275 1.00 0.28 48 SER A O 13
ATOM 21670 N N . GLN A 1 46 ? 2.976 8.931 5.625 1.00 0.17 49 GLN A N 13
ATOM 21671 C CA . GLN A 1 46 ? 3.006 10.213 6.318 1.00 0.17 49 GLN A CA 13
ATOM 21672 C C . GLN A 1 46 ? 2.637 11.340 5.364 1.00 0.18 49 GLN A C 13
ATOM 21673 O O . GLN A 1 46 ? 1.728 12.119 5.634 1.00 0.21 49 GLN A O 13
ATOM 21687 N N . ARG A 1 47 ? 3.339 11.403 4.238 1.00 0.16 50 ARG A N 13
ATOM 21688 C CA . ARG A 1 47 ? 3.135 12.468 3.263 1.00 0.16 50 ARG A CA 13
ATOM 21689 C C . ARG A 1 47 ? 1.749 12.398 2.636 1.00 0.14 50 ARG A C 13
ATOM 21690 O O . ARG A 1 47 ? 1.108 13.424 2.425 1.00 0.15 50 ARG A O 13
ATOM 21711 N N . ILE A 1 48 ? 1.303 11.190 2.319 1.00 0.13 51 ILE A N 13
ATOM 21712 C CA . ILE A 1 48 ? -0.037 10.987 1.780 1.00 0.13 51 ILE A CA 13
ATOM 21713 C C . ILE A 1 48 ? -1.099 11.449 2.782 1.00 0.16 51 ILE A C 13
ATOM 21714 O O . ILE A 1 48 ? -2.152 11.966 2.401 1.00 0.20 51 ILE A O 13
ATOM 21730 N N . ALA A 1 49 ? -0.808 11.276 4.067 1.00 0.16 52 ALA A N 13
ATOM 21731 C CA . ALA A 1 49 ? -1.728 11.680 5.119 1.00 0.20 52 ALA A CA 13
ATOM 21732 C C . ALA A 1 49 ? -1.679 13.189 5.346 1.00 0.22 52 ALA A C 13
ATOM 21733 O O . ALA A 1 49 ? -2.716 13.836 5.507 1.00 0.27 52 ALA A O 13
ATOM 21740 N N . SER A 1 50 ? -0.474 13.745 5.338 1.00 0.22 53 SER A N 13
ATOM 21741 C CA . SER A 1 50 ? -0.276 15.163 5.607 1.00 0.26 53 SER A CA 13
ATOM 21742 C C . SER A 1 50 ? -0.671 16.023 4.407 1.00 0.28 53 SER A C 13
ATOM 21743 O O . SER A 1 50 ? -1.109 17.164 4.563 1.00 0.35 53 SER A O 13
ATOM 21751 N N . GLY A 1 51 ? -0.528 15.468 3.214 1.00 0.25 54 GLY A N 13
ATOM 21752 C CA . GLY A 1 51 ? -0.853 16.204 2.011 1.00 0.28 54 GLY A CA 13
ATOM 21753 C C . GLY A 1 51 ? 0.383 16.706 1.295 1.00 0.26 54 GLY A C 13
ATOM 21754 O O . GLY A 1 51 ? 0.289 17.506 0.365 1.00 0.30 54 GLY A O 13
ATOM 21758 N N . GLU A 1 52 ? 1.546 16.238 1.737 1.00 0.23 55 GLU A N 13
ATOM 21759 C CA . GLU A 1 52 ? 2.807 16.585 1.094 1.00 0.23 55 GLU A CA 13
ATOM 21760 C C . GLU A 1 52 ? 2.828 16.027 -0.323 1.00 0.20 55 GLU A C 13
ATOM 21761 O O . GLU A 1 52 ? 3.235 16.702 -1.265 1.00 0.24 55 GLU A O 13
ATOM 21773 N N . VAL A 1 53 ? 2.380 14.787 -0.456 1.00 0.17 56 VAL A N 13
ATOM 21774 C CA . VAL A 1 53 ? 2.136 14.182 -1.756 1.00 0.15 56 VAL A CA 13
ATOM 21775 C C . VAL A 1 53 ? 0.844 13.392 -1.697 1.00 0.15 56 VAL A C 13
ATOM 21776 O O . VAL A 1 53 ? 0.470 12.882 -0.642 1.00 0.19 56 VAL A O 13
ATOM 21789 N N . SER A 1 54 ? 0.160 13.303 -2.818 1.00 0.13 57 SER A N 13
ATOM 21790 C CA . SER A 1 54 ? -1.090 12.576 -2.880 1.00 0.15 57 SER A CA 13
ATOM 21791 C C . SER A 1 54 ? -0.805 11.090 -3.037 1.00 0.15 57 SER A C 13
ATOM 21792 O O . SER A 1 54 ? 0.310 10.719 -3.416 1.00 0.18 57 SER A O 13
ATOM 21800 N N . PHE A 1 55 ? -1.787 10.243 -2.750 1.00 0.16 58 PHE A N 13
ATOM 21801 C CA . PHE A 1 55 ? -1.584 8.803 -2.837 1.00 0.16 58 PHE A CA 13
ATOM 21802 C C . PHE A 1 55 ? -1.078 8.434 -4.230 1.00 0.18 58 PHE A C 13
ATOM 21803 O O . PHE A 1 55 ? -0.137 7.656 -4.373 1.00 0.19 58 PHE A O 13
ATOM 21820 N N . GLU A 1 56 ? -1.691 9.041 -5.242 1.00 0.20 59 GLU A N 13
ATOM 21821 C CA . GLU A 1 56 ? -1.312 8.814 -6.635 1.00 0.22 59 GLU A CA 13
ATOM 21822 C C . GLU A 1 56 ? 0.158 9.156 -6.877 1.00 0.24 59 GLU A C 13
ATOM 21823 O O . GLU A 1 56 ? 0.886 8.378 -7.499 1.00 0.31 59 GLU A O 13
ATOM 21835 N N . GLU A 1 57 ? 0.586 10.313 -6.368 1.00 0.23 60 GLU A N 13
ATOM 21836 C CA . GLU A 1 57 ? 1.960 10.778 -6.549 1.00 0.24 60 GLU A CA 13
ATOM 21837 C C . GLU A 1 57 ? 2.949 9.780 -5.969 1.00 0.23 60 GLU A C 13
ATOM 21838 O O . GLU A 1 57 ? 3.924 9.401 -6.617 1.00 0.26 60 GLU A O 13
ATOM 21850 N N . ALA A 1 58 ? 2.688 9.352 -4.746 1.00 0.22 61 ALA A N 13
ATOM 21851 C CA . ALA A 1 58 ? 3.565 8.415 -4.074 1.00 0.23 61 ALA A CA 13
ATOM 21852 C C . ALA A 1 58 ? 3.506 7.046 -4.737 1.00 0.22 61 ALA A C 13
ATOM 21853 O O . ALA A 1 58 ? 4.532 6.480 -5.086 1.00 0.26 61 ALA A O 13
ATOM 21860 N N . ALA A 1 59 ? 2.298 6.541 -4.947 1.00 0.20 62 ALA A N 13
ATOM 21861 C CA . ALA A 1 59 ? 2.105 5.182 -5.439 1.00 0.20 62 ALA A CA 13
ATOM 21862 C C . ALA A 1 59 ? 2.786 4.942 -6.787 1.00 0.21 62 ALA A C 13
ATOM 21863 O O . ALA A 1 59 ? 3.603 4.038 -6.914 1.00 0.24 62 ALA A O 13
ATOM 21870 N N . SER A 1 60 ? 2.467 5.761 -7.778 1.00 0.21 63 SER A N 13
ATOM 21871 C CA . SER A 1 60 ? 2.982 5.582 -9.136 1.00 0.23 63 SER A CA 13
ATOM 21872 C C . SER A 1 60 ? 4.507 5.454 -9.177 1.00 0.24 63 SER A C 13
ATOM 21873 O O . SER A 1 60 ? 5.058 4.802 -10.067 1.00 0.27 63 SER A O 13
ATOM 21881 N N . GLN A 1 61 ? 5.188 6.054 -8.214 1.00 0.24 64 GLN A N 13
ATOM 21882 C CA . GLN A 1 61 ? 6.637 6.004 -8.179 1.00 0.27 64 GLN A CA 13
ATOM 21883 C C . GLN A 1 61 ? 7.107 4.953 -7.190 1.00 0.26 64 GLN A C 13
ATOM 21884 O O . GLN A 1 61 ? 7.982 4.142 -7.482 1.00 0.29 64 GLN A O 13
ATOM 21898 N N . ARG A 1 62 ? 6.504 4.988 -6.020 1.00 0.26 65 ARG A N 13
ATOM 21899 C CA . ARG A 1 62 ? 6.982 4.229 -4.876 1.00 0.28 65 ARG A CA 13
ATOM 21900 C C . ARG A 1 62 ? 6.310 2.867 -4.711 1.00 0.27 65 ARG A C 13
ATOM 21901 O O . ARG A 1 62 ? 6.958 1.916 -4.295 1.00 0.32 65 ARG A O 13
ATOM 21922 N N . SER A 1 63 ? 5.021 2.776 -5.004 1.00 0.25 66 SER A N 13
ATOM 21923 C CA . SER A 1 63 ? 4.304 1.513 -4.829 1.00 0.25 66 SER A CA 13
ATOM 21924 C C . SER A 1 63 ? 4.797 0.473 -5.826 1.00 0.23 66 SER A C 13
ATOM 21925 O O . SER A 1 63 ? 4.780 0.698 -7.037 1.00 0.24 66 SER A O 13
ATOM 21933 N N . ASP A 1 64 ? 5.241 -0.658 -5.306 1.00 0.25 67 ASP A N 13
ATOM 21934 C CA . ASP A 1 64 ? 5.731 -1.741 -6.141 1.00 0.28 67 ASP A CA 13
ATOM 21935 C C . ASP A 1 64 ? 4.579 -2.598 -6.639 1.00 0.31 67 ASP A C 13
ATOM 21936 O O . ASP A 1 64 ? 4.761 -3.512 -7.443 1.00 0.48 67 ASP A O 13
ATOM 21945 N N . CYS A 1 65 ? 3.392 -2.298 -6.144 1.00 0.24 68 CYS A N 13
ATOM 21946 C CA . CYS A 1 65 ? 2.182 -2.961 -6.596 1.00 0.26 68 CYS A CA 13
ATOM 21947 C C . CYS A 1 65 ? 1.727 -2.376 -7.925 1.00 0.27 68 CYS A C 13
ATOM 21948 O O . CYS A 1 65 ? 2.046 -1.233 -8.257 1.00 0.38 68 CYS A O 13
ATOM 21956 N N . GLY A 1 66 ? 0.960 -3.179 -8.659 1.00 0.26 69 GLY A N 13
ATOM 21957 C CA . GLY A 1 66 ? 0.582 -2.869 -10.031 1.00 0.25 69 GLY A CA 13
ATOM 21958 C C . GLY A 1 66 ? -0.088 -1.522 -10.209 1.00 0.22 69 GLY A C 13
ATOM 21959 O O . GLY A 1 66 ? -0.108 -0.984 -11.318 1.00 0.25 69 GLY A O 13
ATOM 21963 N N . SER A 1 67 ? -0.630 -0.967 -9.132 1.00 0.21 70 SER A N 13
ATOM 21964 C CA . SER A 1 67 ? -1.284 0.328 -9.198 1.00 0.24 70 SER A CA 13
ATOM 21965 C C . SER A 1 67 ? -0.297 1.477 -9.422 1.00 0.22 70 SER A C 13
ATOM 21966 O O . SER A 1 67 ? -0.718 2.628 -9.526 1.00 0.25 70 SER A O 13
ATOM 21974 N N . TYR A 1 68 ? 1.004 1.185 -9.498 1.00 0.20 71 TYR A N 13
ATOM 21975 C CA . TYR A 1 68 ? 1.983 2.215 -9.847 1.00 0.20 71 TYR A CA 13
ATOM 21976 C C . TYR A 1 68 ? 1.612 2.838 -11.193 1.00 0.22 71 TYR A C 13
ATOM 21977 O O . TYR A 1 68 ? 1.816 4.026 -11.421 1.00 0.29 71 TYR A O 13
ATOM 21995 N N . ALA A 1 69 ? 1.046 2.024 -12.075 1.00 0.24 72 ALA A N 13
ATOM 21996 C CA . ALA A 1 69 ? 0.642 2.488 -13.393 1.00 0.30 72 ALA A CA 13
ATOM 21997 C C . ALA A 1 69 ? -0.835 2.880 -13.411 1.00 0.36 72 ALA A C 13
ATOM 21998 O O . ALA A 1 69 ? -1.403 3.153 -14.468 1.00 0.49 72 ALA A O 13
ATOM 22005 N N . SER A 1 70 ? -1.456 2.908 -12.240 1.00 0.32 73 SER A N 13
ATOM 22006 C CA . SER A 1 70 ? -2.882 3.188 -12.145 1.00 0.44 73 SER A CA 13
ATOM 22007 C C . SER A 1 70 ? -3.160 4.395 -11.250 1.00 0.49 73 SER A C 13
ATOM 22008 O O . SER A 1 70 ? -4.224 5.003 -11.330 1.00 0.71 73 SER A O 13
ATOM 22016 N N . GLY A 1 71 ? -2.202 4.734 -10.398 1.00 0.41 74 GLY A N 13
ATOM 22017 C CA . GLY A 1 71 ? -2.386 5.839 -9.477 1.00 0.54 74 GLY A CA 13
ATOM 22018 C C . GLY A 1 71 ? -2.580 5.369 -8.049 1.00 0.45 74 GLY A C 13
ATOM 22019 O O . GLY A 1 71 ? -3.019 6.131 -7.189 1.00 0.49 74 GLY A O 13
ATOM 22023 N N . GLY A 1 72 ? -2.257 4.107 -7.794 1.00 0.35 75 GLY A N 13
ATOM 22024 C CA . GLY A 1 72 ? -2.374 3.570 -6.453 1.00 0.32 75 GLY A CA 13
ATOM 22025 C C . GLY A 1 72 ? -3.706 2.898 -6.202 1.00 0.20 75 GLY A C 13
ATOM 22026 O O . GLY A 1 72 ? -3.824 2.057 -5.310 1.00 0.21 75 GLY A O 13
ATOM 22030 N N . ASP A 1 73 ? -4.696 3.220 -7.017 1.00 0.35 76 ASP A N 13
ATOM 22031 C CA . ASP A 1 73 ? -6.055 2.776 -6.765 1.00 0.39 76 ASP A CA 13
ATOM 22032 C C . ASP A 1 73 ? -6.398 1.552 -7.582 1.00 0.32 76 ASP A C 13
ATOM 22033 O O . ASP A 1 73 ? -5.930 1.376 -8.710 1.00 0.36 76 ASP A O 13
ATOM 22042 N N . LEU A 1 74 ? -7.191 0.694 -6.974 1.00 0.32 77 LEU A N 13
ATOM 22043 C CA . LEU A 1 74 ? -7.718 -0.477 -7.635 1.00 0.30 77 LEU A CA 13
ATOM 22044 C C . LEU A 1 74 ? -9.149 -0.209 -8.068 1.00 0.32 77 LEU A C 13
ATOM 22045 O O . LEU A 1 74 ? -9.698 0.857 -7.783 1.00 0.35 77 LEU A O 13
ATOM 22061 N N . GLY A 1 75 ? -9.738 -1.156 -8.764 1.00 0.37 78 GLY A N 13
ATOM 22062 C CA . GLY A 1 75 ? -11.094 -0.988 -9.241 1.00 0.39 78 GLY A CA 13
ATOM 22063 C C . GLY A 1 75 ? -12.113 -1.387 -8.200 1.00 0.34 78 GLY A C 13
ATOM 22064 O O . GLY A 1 75 ? -11.879 -1.235 -7.000 1.00 0.44 78 GLY A O 13
ATOM 22068 N N . PHE A 1 76 ? -13.244 -1.896 -8.651 1.00 0.47 79 PHE A N 13
ATOM 22069 C CA . PHE A 1 76 ? -14.281 -2.347 -7.745 1.00 0.46 79 PHE A CA 13
ATOM 22070 C C . PHE A 1 76 ? -14.102 -3.824 -7.438 1.00 0.45 79 PHE A C 13
ATOM 22071 O O . PHE A 1 76 ? -13.770 -4.618 -8.319 1.00 0.61 79 PHE A O 13
ATOM 22088 N N . PHE A 1 77 ? -14.312 -4.184 -6.186 1.00 0.40 80 PHE A N 13
ATOM 22089 C CA . PHE A 1 77 ? -14.130 -5.551 -5.731 1.00 0.45 80 PHE A CA 13
ATOM 22090 C C . PHE A 1 77 ? -15.040 -5.823 -4.550 1.00 0.46 80 PHE A C 13
ATOM 22091 O O . PHE A 1 77 ? -15.712 -4.922 -4.064 1.00 0.55 80 PHE A O 13
ATOM 22108 N N . SER A 1 78 ? -15.072 -7.062 -4.107 1.00 0.50 81 SER A N 13
ATOM 22109 C CA . SER A 1 78 ? -15.900 -7.443 -2.982 1.00 0.55 81 SER A CA 13
ATOM 22110 C C . SER A 1 78 ? -15.096 -7.428 -1.682 1.00 0.52 81 SER A C 13
ATOM 22111 O O . SER A 1 78 ? -13.954 -7.894 -1.628 1.00 0.54 81 SER A O 13
ATOM 22119 N N . SER A 1 79 ? -15.698 -6.860 -0.645 1.00 0.59 82 SER A N 13
ATOM 22120 C CA . SER A 1 79 ? -15.066 -6.741 0.657 1.00 0.63 82 SER A CA 13
ATOM 22121 C C . SER A 1 79 ? -14.805 -8.119 1.254 1.00 0.59 82 SER A C 13
ATOM 22122 O O . SER A 1 79 ? -15.706 -8.956 1.322 1.00 0.63 82 SER A O 13
ATOM 22130 N N . GLY A 1 80 ? -13.570 -8.353 1.671 1.00 0.58 83 GLY A N 13
ATOM 22131 C CA . GLY A 1 80 ? -13.214 -9.635 2.242 1.00 0.62 83 GLY A CA 13
ATOM 22132 C C . GLY A 1 80 ? -12.440 -10.503 1.273 1.00 0.64 83 GLY A C 13
ATOM 22133 O O . GLY A 1 80 ? -12.076 -11.633 1.600 1.00 0.79 83 GLY A O 13
ATOM 22137 N N . GLU A 1 81 ? -12.185 -9.984 0.077 1.00 0.58 84 GLU A N 13
ATOM 22138 C CA . GLU A 1 81 ? -11.466 -10.741 -0.936 1.00 0.62 84 GLU A CA 13
ATOM 22139 C C . GLU A 1 81 ? -10.149 -10.055 -1.307 1.00 0.58 84 GLU A C 13
ATOM 22140 O O . GLU A 1 81 ? -9.955 -9.617 -2.441 1.00 0.87 84 GLU A O 13
ATOM 22152 N N . MET A 1 82 ? -9.261 -9.943 -0.332 1.00 0.47 85 MET A N 13
ATOM 22153 C CA . MET A 1 82 ? -7.915 -9.440 -0.565 1.00 0.44 85 MET A CA 13
ATOM 22154 C C . MET A 1 82 ? -6.927 -10.267 0.248 1.00 0.47 85 MET A C 13
ATOM 22155 O O . MET A 1 82 ? -6.889 -11.491 0.134 1.00 0.73 85 MET A O 13
ATOM 22169 N N . MET A 1 83 ? -6.149 -9.601 1.083 1.00 0.33 86 MET A N 13
ATOM 22170 C CA . MET A 1 83 ? -5.272 -10.283 2.015 1.00 0.35 86 MET A CA 13
ATOM 22171 C C . MET A 1 83 ? -5.805 -10.064 3.415 1.00 0.40 86 MET A C 13
ATOM 22172 O O . MET A 1 83 ? -6.444 -9.042 3.664 1.00 0.76 86 MET A O 13
ATOM 22186 N N . LYS A 1 84 ? -5.559 -10.991 4.320 1.00 0.32 87 LYS A N 13
ATOM 22187 C CA . LYS A 1 84 ? -6.144 -10.917 5.655 1.00 0.32 87 LYS A CA 13
ATOM 22188 C C . LYS A 1 84 ? -5.820 -9.590 6.364 1.00 0.27 87 LYS A C 13
ATOM 22189 O O . LYS A 1 84 ? -6.742 -8.906 6.814 1.00 0.27 87 LYS A O 13
ATOM 22208 N N . PRO A 1 85 ? -4.536 -9.168 6.447 1.00 0.26 88 PRO A N 13
ATOM 22209 C CA . PRO A 1 85 ? -4.182 -7.929 7.142 1.00 0.25 88 PRO A CA 13
ATOM 22210 C C . PRO A 1 85 ? -4.479 -6.698 6.289 1.00 0.22 88 PRO A C 13
ATOM 22211 O O . PRO A 1 85 ? -4.668 -5.594 6.801 1.00 0.25 88 PRO A O 13
ATOM 22222 N N . PHE A 1 86 ? -4.532 -6.917 4.983 1.00 0.19 89 PHE A N 13
ATOM 22223 C CA . PHE A 1 86 ? -4.810 -5.864 4.019 1.00 0.17 89 PHE A CA 13
ATOM 22224 C C . PHE A 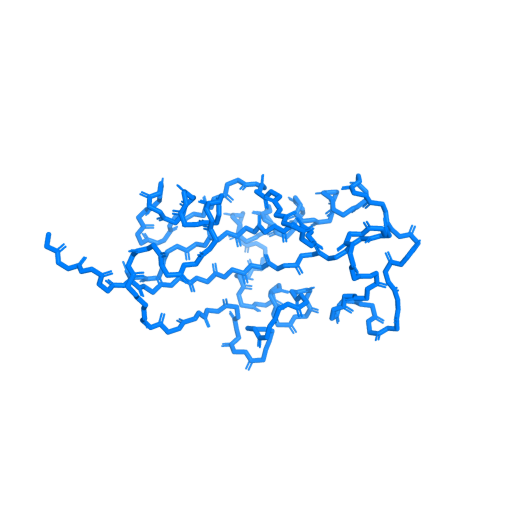1 86 ? -6.272 -5.441 4.126 1.00 0.18 89 PHE A C 13
ATOM 22225 O O . PHE A 1 86 ? -6.577 -4.274 4.356 1.00 0.17 89 PHE A O 13
ATOM 22242 N N . GLU A 1 87 ? -7.163 -6.415 3.984 1.00 0.21 90 GLU A N 13
ATOM 22243 C CA . GLU A 1 87 ? -8.599 -6.182 4.057 1.00 0.24 90 GLU A CA 13
ATOM 22244 C C . GLU A 1 87 ? -8.984 -5.744 5.462 1.00 0.25 90 GLU A C 13
ATOM 22245 O O . GLU A 1 87 ? -9.875 -4.914 5.643 1.00 0.27 90 GLU A O 13
ATOM 22257 N N . ASP A 1 88 ? -8.283 -6.299 6.447 1.00 0.25 91 ASP A N 13
ATOM 22258 C CA . ASP A 1 88 ? -8.436 -5.885 7.843 1.00 0.29 91 ASP A CA 13
ATOM 22259 C C . ASP A 1 88 ? -8.309 -4.374 7.973 1.00 0.25 91 ASP A C 13
ATOM 22260 O O . ASP A 1 88 ? -8.995 -3.747 8.779 1.00 0.30 91 ASP A O 13
ATOM 22269 N N . ALA A 1 89 ? -7.436 -3.792 7.166 1.00 0.20 92 ALA A N 13
ATOM 22270 C CA . ALA A 1 89 ? -7.236 -2.357 7.179 1.00 0.19 92 ALA A CA 13
ATOM 22271 C C . ALA A 1 89 ? -8.293 -1.650 6.340 1.00 0.18 92 ALA A C 13
ATOM 22272 O O . ALA A 1 89 ? -8.771 -0.586 6.716 1.00 0.21 92 ALA A O 13
ATOM 22279 N N . VAL A 1 90 ? -8.680 -2.261 5.222 1.00 0.18 93 VAL A N 13
ATOM 22280 C CA . VAL A 1 90 ? -9.643 -1.653 4.303 1.00 0.19 93 VAL A CA 13
ATOM 22281 C C . VAL A 1 90 ? -10.992 -1.461 4.989 1.00 0.19 93 VAL A C 13
ATOM 22282 O O . VAL A 1 90 ? -11.651 -0.436 4.824 1.00 0.20 93 VAL A O 13
ATOM 22295 N N . ARG A 1 91 ? -11.390 -2.455 5.766 1.00 0.23 94 ARG A N 13
ATOM 22296 C CA . ARG A 1 91 ? -12.638 -2.393 6.512 1.00 0.27 94 ARG A CA 13
ATOM 22297 C C . ARG A 1 91 ? -12.499 -1.463 7.712 1.00 0.25 94 ARG A C 13
ATOM 22298 O O . ARG A 1 91 ? -13.491 -1.042 8.309 1.00 0.32 94 ARG A O 13
ATOM 22319 N N . ALA A 1 92 ? -11.262 -1.142 8.058 1.00 0.23 95 ALA A N 13
ATOM 22320 C CA . ALA A 1 92 ? -10.984 -0.352 9.246 1.00 0.25 95 ALA A CA 13
ATOM 22321 C C . ALA A 1 92 ? -10.835 1.126 8.902 1.00 0.26 95 ALA A C 13
ATOM 22322 O O . ALA A 1 92 ? -10.346 1.922 9.708 1.00 0.47 95 ALA A O 13
ATOM 22329 N N . LEU A 1 93 ? -11.263 1.485 7.701 1.00 0.19 96 LEU A N 13
ATOM 22330 C CA . LEU A 1 93 ? -11.246 2.870 7.254 1.00 0.19 96 LEU A CA 13
ATOM 22331 C C . LEU A 1 93 ? -12.380 3.122 6.275 1.00 0.21 96 LEU A C 13
ATOM 22332 O O . LEU A 1 93 ? -12.837 2.208 5.594 1.00 0.28 96 LEU A O 13
ATOM 22348 N N . LYS A 1 94 ? -12.840 4.359 6.215 1.00 0.24 97 LYS A N 13
ATOM 22349 C CA . LYS A 1 94 ? -13.915 4.726 5.311 1.00 0.31 97 LYS A CA 13
ATOM 22350 C C . LYS A 1 94 ? -13.326 5.444 4.098 1.00 0.28 97 LYS A C 13
ATOM 22351 O O . LYS A 1 94 ? -12.115 5.653 4.042 1.00 0.25 97 LYS A O 13
ATOM 22370 N N . ILE A 1 95 ? -14.163 5.774 3.121 1.00 0.32 98 ILE A N 13
ATOM 22371 C CA . ILE A 1 95 ? -13.733 6.537 1.951 1.00 0.32 98 ILE A CA 13
ATOM 22372 C C . ILE A 1 95 ? -12.877 7.741 2.348 1.00 0.32 98 ILE A C 13
ATOM 22373 O O . ILE A 1 95 ? -13.346 8.666 3.016 1.00 0.37 98 ILE A O 13
ATOM 22389 N N . GLY A 1 96 ? -11.615 7.704 1.948 1.00 0.30 99 GLY A N 13
ATOM 22390 C CA . GLY A 1 96 ? -10.708 8.799 2.232 1.00 0.32 99 GLY A CA 13
ATOM 22391 C C . GLY A 1 96 ? -9.758 8.518 3.387 1.00 0.32 99 GLY A C 13
ATOM 22392 O O . GLY A 1 96 ? -8.754 9.216 3.547 1.00 0.46 99 GLY A O 13
ATOM 22396 N N . ASP A 1 97 ? -10.058 7.504 4.191 1.00 0.21 100 ASP A N 13
ATOM 22397 C CA . ASP A 1 97 ? -9.230 7.193 5.350 1.00 0.19 100 ASP A CA 13
ATOM 22398 C C . ASP A 1 97 ? -8.122 6.228 4.964 1.00 0.15 100 ASP A C 13
ATOM 22399 O O . ASP A 1 97 ? -8.340 5.312 4.168 1.00 0.15 100 ASP A O 13
ATOM 22408 N N . ILE A 1 98 ? -6.939 6.440 5.526 1.00 0.18 101 ILE A N 13
ATOM 22409 C CA . ILE A 1 98 ? -5.770 5.633 5.194 1.00 0.16 101 ILE A CA 13
ATOM 22410 C C . ILE A 1 98 ? -5.347 4.789 6.392 1.00 0.16 101 ILE A C 13
ATOM 22411 O O . ILE A 1 98 ? -5.510 5.199 7.542 1.00 0.18 101 ILE A O 13
ATOM 22427 N N . SER A 1 99 ? -4.805 3.615 6.118 1.00 0.16 102 SER A N 13
ATOM 22428 C CA . SER A 1 99 ? -4.362 2.706 7.161 1.00 0.19 102 SER A CA 13
ATOM 22429 C C . SER A 1 99 ? -2.907 2.978 7.529 1.00 0.18 102 SER A C 13
ATOM 22430 O O . SER A 1 99 ? -2.171 3.606 6.763 1.00 0.22 102 SER A O 13
ATOM 22438 N N . PRO A 1 100 ? -2.475 2.530 8.716 1.00 0.21 103 PRO A N 13
ATOM 22439 C CA . PRO A 1 100 ? -1.066 2.567 9.099 1.00 0.23 103 PRO A CA 13
ATOM 22440 C C . PRO A 1 100 ? -0.267 1.493 8.367 1.00 0.20 103 PRO A C 13
ATOM 22441 O O . PRO A 1 100 ? -0.834 0.713 7.598 1.00 0.27 103 PRO A O 13
ATOM 22452 N N . ILE A 1 101 ? 1.046 1.480 8.581 1.00 0.17 104 ILE A N 13
ATOM 22453 C CA . ILE A 1 101 ? 1.911 0.436 8.031 1.00 0.15 104 ILE A CA 13
ATOM 22454 C C . ILE A 1 101 ? 1.371 -0.960 8.339 1.00 0.14 104 ILE A C 13
ATOM 22455 O O . ILE A 1 101 ? 1.443 -1.426 9.475 1.00 0.20 104 ILE A O 13
ATOM 22471 N N . VAL A 1 102 ? 0.828 -1.613 7.327 1.00 0.13 105 VAL A N 13
ATOM 22472 C CA . VAL A 1 102 ? 0.373 -2.986 7.460 1.00 0.15 105 VAL A CA 13
ATOM 22473 C C . VAL A 1 102 ? 1.246 -3.905 6.608 1.00 0.15 105 VAL A C 13
ATOM 22474 O O . VAL A 1 102 ? 1.395 -3.699 5.401 1.00 0.17 105 VAL A O 13
ATOM 22487 N N . GLN A 1 103 ? 1.850 -4.898 7.243 1.00 0.18 106 GLN A N 13
ATOM 22488 C CA . GLN A 1 103 ? 2.711 -5.827 6.536 1.00 0.20 106 GLN A CA 13
ATOM 22489 C C . GLN A 1 103 ? 1.894 -6.966 5.940 1.00 0.23 106 GLN A C 13
ATOM 22490 O O . GLN A 1 103 ? 0.842 -7.334 6.460 1.00 0.29 106 GLN A O 13
ATOM 22504 N N . THR A 1 104 ? 2.392 -7.511 4.849 1.00 0.22 107 THR A N 13
ATOM 22505 C CA . THR A 1 104 ? 1.749 -8.622 4.173 1.00 0.27 107 THR A CA 13
ATOM 22506 C C . THR A 1 104 ? 2.741 -9.761 3.985 1.00 0.34 107 THR A C 13
ATOM 22507 O O . THR A 1 104 ? 3.857 -9.698 4.503 1.00 0.37 107 THR A O 13
ATOM 22518 N N . ASP A 1 105 ? 2.348 -10.792 3.251 1.00 0.40 108 ASP A N 13
ATOM 22519 C CA . ASP A 1 105 ? 3.227 -11.929 3.012 1.00 0.49 108 ASP A CA 13
ATOM 22520 C C . ASP A 1 105 ? 4.470 -11.491 2.252 1.00 0.45 108 ASP A C 13
ATOM 22521 O O . ASP A 1 105 ? 5.588 -11.842 2.621 1.00 0.53 108 ASP A O 13
ATOM 22530 N N . SER A 1 106 ? 4.274 -10.710 1.199 1.00 0.39 109 SER A N 13
ATOM 22531 C CA . SER A 1 106 ? 5.392 -10.254 0.392 1.00 0.43 109 SER A CA 13
ATOM 22532 C C . SER A 1 106 ? 6.093 -9.070 1.056 1.00 0.53 109 SER A C 13
ATOM 22533 O O . SER A 1 106 ? 7.264 -9.166 1.402 1.00 1.09 109 SER A O 13
ATOM 22541 N N . GLY A 1 107 ? 5.381 -7.974 1.292 1.00 0.22 110 GLY A N 13
ATOM 22542 C CA . GLY A 1 107 ? 6.043 -6.810 1.829 1.00 0.19 110 GLY A CA 13
ATOM 22543 C C . GLY A 1 107 ? 5.139 -5.925 2.651 1.00 0.16 110 GLY A C 13
ATOM 22544 O O . GLY A 1 107 ? 4.412 -6.393 3.523 1.00 0.24 110 GLY A O 13
ATOM 22548 N N . LEU A 1 108 ? 5.172 -4.646 2.342 1.00 0.12 111 LEU A N 13
ATOM 22549 C CA . LEU A 1 108 ? 4.518 -3.623 3.151 1.00 0.11 111 LEU A CA 13
ATOM 22550 C C . LEU A 1 108 ? 3.414 -2.927 2.376 1.00 0.11 111 LEU A C 13
ATOM 22551 O O . LEU A 1 108 ? 3.508 -2.771 1.161 1.00 0.13 111 LEU A O 13
ATOM 22567 N N . HIS A 1 109 ? 2.368 -2.508 3.079 1.00 0.11 112 HIS A N 13
ATOM 22568 C CA . HIS A 1 109 ? 1.255 -1.817 2.442 1.00 0.12 112 HIS A CA 13
ATOM 22569 C C . HIS A 1 109 ? 0.676 -0.718 3.317 1.00 0.14 112 HIS A C 13
ATOM 22570 O O . HIS A 1 109 ? 0.787 -0.748 4.541 1.00 0.22 112 HIS A O 13
ATOM 22585 N N . ILE A 1 110 ? 0.098 0.269 2.654 1.00 0.12 113 ILE A N 13
ATOM 22586 C CA . ILE A 1 110 ? -0.867 1.169 3.257 1.00 0.13 113 ILE A CA 13
ATOM 22587 C C . ILE A 1 110 ? -2.040 1.292 2.301 1.00 0.12 113 ILE A C 13
ATOM 22588 O O . ILE A 1 110 ? -1.840 1.354 1.083 1.00 0.14 113 ILE A O 13
ATOM 22604 N N . ILE A 1 111 ? -3.249 1.280 2.824 1.00 0.11 114 ILE A N 13
ATOM 22605 C CA . ILE A 1 111 ? -4.425 1.299 1.975 1.00 0.11 114 ILE A CA 13
ATOM 22606 C C . ILE A 1 111 ? -5.373 2.406 2.408 1.00 0.11 114 ILE A C 13
ATOM 22607 O O . ILE A 1 111 ? -5.437 2.750 3.585 1.00 0.12 114 ILE A O 13
ATOM 22623 N N . LYS A 1 112 ? -6.079 2.980 1.449 1.00 0.13 115 LYS A N 13
ATOM 22624 C CA . LYS A 1 112 ? -7.134 3.934 1.742 1.00 0.14 115 LYS A CA 13
ATOM 22625 C C . LYS A 1 112 ? -8.371 3.555 0.938 1.00 0.15 115 LYS A C 13
ATOM 22626 O O . LYS A 1 112 ? -8.253 3.066 -0.188 1.00 0.16 115 LYS A O 13
ATOM 22645 N N . ARG A 1 113 ? -9.550 3.755 1.503 1.00 0.15 116 ARG A N 13
ATOM 22646 C CA . ARG A 1 113 ? -10.774 3.418 0.793 1.00 0.17 116 ARG A CA 13
ATOM 22647 C C . ARG A 1 113 ? -11.176 4.537 -0.158 1.00 0.19 116 ARG A C 13
ATOM 22648 O O . ARG A 1 113 ? -11.142 5.714 0.191 1.00 0.22 116 ARG A O 13
ATOM 22669 N N . LEU A 1 114 ? -11.545 4.140 -1.363 1.00 0.22 117 LEU A N 13
ATOM 22670 C CA . LEU A 1 114 ? -11.954 5.062 -2.414 1.00 0.27 117 LEU A CA 13
ATOM 22671 C C . LEU A 1 114 ? -13.473 5.070 -2.530 1.00 0.29 117 LEU A C 13
ATOM 22672 O O . LEU A 1 114 ? -14.087 6.111 -2.756 1.00 0.37 117 LEU A O 13
ATOM 22688 N N . ALA A 1 115 ? -14.065 3.892 -2.376 1.00 0.26 118 ALA A N 13
ATOM 22689 C CA . ALA A 1 115 ? -15.507 3.727 -2.454 1.00 0.30 118 ALA A CA 13
ATOM 22690 C C . ALA A 1 115 ? -15.941 2.574 -1.562 1.00 0.30 118 ALA A C 13
ATOM 22691 O O . ALA A 1 115 ? -16.881 2.754 -0.760 1.00 1.10 118 ALA A O 13
ATOM 22699 N N . MET A 1 1 ? -22.427 -3.276 -4.346 1.00 4.59 4 MET A N 14
ATOM 22700 C CA . MET A 1 1 ? -21.627 -2.086 -3.971 1.00 4.13 4 MET A CA 14
ATOM 22701 C C . MET A 1 1 ? -21.377 -2.031 -2.469 1.00 3.08 4 MET A C 14
ATOM 22702 O O . MET A 1 1 ? -20.508 -1.294 -2.009 1.00 3.52 4 MET A O 14
ATOM 22718 N N . SER A 1 2 ? -22.139 -2.798 -1.700 1.00 2.21 5 SER A N 14
ATOM 22719 C CA . SER A 1 2 ? -21.935 -2.848 -0.258 1.00 1.64 5 SER A CA 14
ATOM 22720 C C . SER A 1 2 ? -20.752 -3.746 0.058 1.00 1.29 5 SER A C 14
ATOM 22721 O O . SER A 1 2 ? -19.986 -3.494 0.989 1.00 1.48 5 SER A O 14
ATOM 22729 N N . GLU A 1 3 ? -20.614 -4.793 -0.737 1.00 1.02 6 GLU A N 14
ATOM 22730 C CA . GLU A 1 3 ? -19.524 -5.738 -0.585 1.00 0.78 6 GLU A CA 14
ATOM 22731 C C . GLU A 1 3 ? -18.367 -5.347 -1.498 1.00 0.71 6 GLU A C 14
ATOM 22732 O O . GLU A 1 3 ? -17.204 -5.404 -1.101 1.00 1.06 6 GLU A O 14
ATOM 22744 N N . LYS A 1 4 ? -18.701 -4.953 -2.726 1.00 0.57 7 LYS A N 14
ATOM 22745 C CA . LYS A 1 4 ? -17.706 -4.505 -3.687 1.00 0.51 7 LYS A CA 14
ATOM 22746 C C . LYS A 1 4 ? -17.181 -3.129 -3.313 1.00 0.42 7 LYS A C 14
ATOM 22747 O O . LYS A 1 4 ? -17.842 -2.109 -3.522 1.00 0.60 7 LYS A O 14
ATOM 22766 N N . LEU A 1 5 ? -15.987 -3.128 -2.766 1.00 0.33 8 LEU A N 14
ATOM 22767 C CA . LEU A 1 5 ? -15.362 -1.933 -2.244 1.00 0.26 8 LEU A CA 14
ATOM 22768 C C . LEU A 1 5 ? -14.291 -1.438 -3.215 1.00 0.22 8 LEU A C 14
ATOM 22769 O O . LEU A 1 5 ? -14.004 -2.090 -4.223 1.00 0.22 8 LEU A O 14
ATOM 22785 N N . ARG A 1 6 ? -13.707 -0.295 -2.902 1.00 0.24 9 ARG A N 14
ATOM 22786 C CA . ARG A 1 6 ? -12.632 0.274 -3.696 1.00 0.23 9 ARG A CA 14
ATOM 22787 C C . ARG A 1 6 ? -11.656 1.001 -2.785 1.00 0.20 9 ARG A C 14
ATOM 22788 O O . ARG A 1 6 ? -12.069 1.776 -1.919 1.00 0.21 9 ARG A O 14
ATOM 22809 N N . ALA A 1 7 ? -10.371 0.746 -2.968 1.00 0.20 10 ALA A N 14
ATOM 22810 C CA . ALA A 1 7 ? -9.357 1.372 -2.141 1.00 0.17 10 ALA A CA 14
ATOM 22811 C C . ALA A 1 7 ? -8.053 1.573 -2.904 1.00 0.16 10 ALA A C 14
ATOM 22812 O O . ALA A 1 7 ? -7.762 0.858 -3.866 1.00 0.17 10 ALA A O 14
ATOM 22819 N N . ALA A 1 8 ? -7.282 2.558 -2.467 1.00 0.17 11 ALA A N 14
ATOM 22820 C CA . ALA A 1 8 ? -5.966 2.815 -3.023 1.00 0.18 11 ALA A CA 14
ATOM 22821 C C . ALA A 1 8 ? -4.916 2.262 -2.079 1.00 0.17 11 ALA A C 14
ATOM 22822 O O . ALA A 1 8 ? -4.971 2.503 -0.875 1.00 0.19 11 ALA A O 14
ATOM 22829 N N . HIS A 1 9 ? -3.967 1.522 -2.617 1.00 0.16 12 HIS A N 14
ATOM 22830 C CA . HIS A 1 9 ? -3.014 0.804 -1.784 1.00 0.16 12 HIS A CA 14
ATOM 22831 C C . HIS A 1 9 ? -1.582 1.000 -2.268 1.00 0.15 12 HIS A C 14
ATOM 22832 O O . HIS A 1 9 ? -1.327 1.112 -3.468 1.00 0.19 12 HIS A O 14
ATOM 22847 N N . LEU A 1 10 ? -0.657 1.019 -1.326 1.00 0.15 13 LEU A N 14
ATOM 22848 C CA . LEU A 1 10 ? 0.756 1.142 -1.639 1.00 0.14 13 LEU A CA 14
ATOM 22849 C C . LEU A 1 10 ? 1.469 -0.120 -1.161 1.00 0.16 13 LEU A C 14
ATOM 22850 O O . LEU A 1 10 ? 1.078 -0.708 -0.153 1.00 0.24 13 LEU A O 14
ATOM 22866 N N . LEU A 1 11 ? 2.477 -0.553 -1.903 1.00 0.13 14 LEU A N 14
ATOM 22867 C CA . LEU A 1 11 ? 3.199 -1.776 -1.582 1.00 0.14 14 LEU A CA 14
ATOM 22868 C C . LEU A 1 11 ? 4.700 -1.535 -1.605 1.00 0.16 14 LEU A C 14
ATOM 22869 O O . LEU A 1 11 ? 5.256 -1.150 -2.629 1.00 0.27 14 LEU A O 14
ATOM 22885 N N . VAL A 1 12 ? 5.346 -1.761 -0.474 1.00 0.13 15 VAL A N 14
ATOM 22886 C CA . VAL A 1 12 ? 6.791 -1.634 -0.387 1.00 0.13 15 VAL A CA 14
ATOM 22887 C C . VAL A 1 12 ? 7.424 -3.016 -0.265 1.00 0.13 15 VAL A C 14
ATOM 22888 O O . VAL A 1 12 ? 7.003 -3.831 0.560 1.00 0.15 15 VAL A O 14
ATOM 22901 N N . LYS A 1 13 ? 8.409 -3.281 -1.107 1.00 0.15 16 LYS A N 14
ATOM 22902 C CA . LYS A 1 13 ? 9.122 -4.548 -1.085 1.00 0.17 16 LYS A CA 14
ATOM 22903 C C . LYS A 1 13 ? 10.504 -4.357 -0.482 1.00 0.16 16 LYS A C 14
ATOM 22904 O O . LYS A 1 13 ? 11.103 -3.287 -0.610 1.00 0.24 16 LYS A O 14
ATOM 22923 N N . PHE A 1 14 ? 11.013 -5.395 0.157 1.00 0.17 17 PHE A N 14
ATOM 22924 C CA . PHE A 1 14 ? 12.293 -5.315 0.842 1.00 0.17 17 PHE A CA 14
ATOM 22925 C C . PHE A 1 14 ? 13.037 -6.640 0.757 1.00 0.19 17 PHE A C 14
ATOM 22926 O O . PHE A 1 14 ? 12.457 -7.664 0.400 1.00 0.21 17 PHE A O 14
ATOM 22943 N N . SER A 1 15 ? 14.330 -6.596 1.017 1.00 0.22 18 SER A N 14
ATOM 22944 C CA . SER A 1 15 ? 15.156 -7.792 1.031 1.00 0.26 18 SER A CA 14
ATOM 22945 C C . SER A 1 15 ? 14.549 -8.871 1.930 1.00 0.30 18 SER A C 14
ATOM 22946 O O . SER A 1 15 ? 14.451 -8.699 3.146 1.00 0.30 18 SER A O 14
ATOM 22954 N N . GLY A 1 16 ? 14.114 -9.967 1.322 1.00 0.35 19 GLY A N 14
ATOM 22955 C CA . GLY A 1 16 ? 13.552 -11.060 2.087 1.00 0.45 19 GLY A CA 14
ATOM 22956 C C . GLY A 1 16 ? 12.036 -11.021 2.177 1.00 0.42 19 GLY A C 14
ATOM 22957 O O . GLY A 1 16 ? 11.440 -11.808 2.912 1.00 0.53 19 GLY A O 14
ATOM 22961 N N . SER A 1 17 ? 11.404 -10.127 1.423 1.00 0.34 20 SER A N 14
ATOM 22962 C CA . SER A 1 17 ? 9.958 -9.970 1.472 1.00 0.41 20 SER A CA 14
ATOM 22963 C C . SER A 1 17 ? 9.272 -10.940 0.515 1.00 0.40 20 SER A C 14
ATOM 22964 O O . SER A 1 17 ? 8.241 -10.612 -0.077 1.00 0.45 20 SER A O 14
ATOM 22972 N N . ARG A 1 18 ? 9.867 -12.124 0.353 1.00 0.43 21 ARG A N 14
ATOM 22973 C CA . ARG A 1 18 ? 9.383 -13.146 -0.581 1.00 0.49 21 ARG A CA 14
ATOM 22974 C C . ARG A 1 18 ? 9.634 -12.729 -2.035 1.00 0.51 21 ARG A C 14
ATOM 22975 O O . ARG A 1 18 ? 9.933 -13.564 -2.888 1.00 0.60 21 ARG A O 14
ATOM 22996 N N . ASN A 1 19 ? 9.531 -11.434 -2.305 1.00 0.51 22 ASN A N 14
ATOM 22997 C CA . ASN A 1 19 ? 9.808 -10.888 -3.625 1.00 0.62 22 ASN A CA 14
ATOM 22998 C C . ASN A 1 19 ? 10.690 -9.654 -3.483 1.00 0.58 22 ASN A C 14
ATOM 22999 O O . ASN A 1 19 ? 10.187 -8.545 -3.306 1.00 0.64 22 ASN A O 14
ATOM 23010 N N . PRO A 1 20 ? 12.018 -9.823 -3.540 1.00 0.55 23 PRO A N 14
ATOM 23011 C CA . PRO A 1 20 ? 12.952 -8.722 -3.337 1.00 0.61 23 PRO A CA 14
ATOM 23012 C C . PRO A 1 20 ? 13.128 -7.857 -4.586 1.00 0.79 23 PRO A C 14
ATOM 23013 O O . PRO A 1 20 ? 14.240 -7.676 -5.076 1.00 1.71 23 PRO A O 14
ATOM 23024 N N . VAL A 1 21 ? 12.024 -7.308 -5.076 1.00 0.39 24 VAL A N 14
ATOM 23025 C CA . VAL A 1 21 ? 12.024 -6.422 -6.239 1.00 0.36 24 VAL A CA 14
ATOM 23026 C C . VAL A 1 21 ? 10.980 -5.326 -6.042 1.00 0.32 24 VAL A C 14
ATOM 23027 O O . VAL A 1 21 ? 9.802 -5.622 -5.886 1.00 0.35 24 VAL A O 14
ATOM 23040 N N . SER A 1 22 ? 11.415 -4.073 -6.012 1.00 0.32 25 SER A N 14
ATOM 23041 C CA . SER A 1 22 ? 10.497 -2.950 -5.870 1.00 0.32 25 SER A CA 14
ATOM 23042 C C . SER A 1 22 ? 10.330 -2.239 -7.209 1.00 0.32 25 SER A C 14
ATOM 23043 O O . SER A 1 22 ? 11.253 -2.230 -8.022 1.00 0.36 25 SER A O 14
ATOM 23051 N N . ARG A 1 23 ? 9.158 -1.637 -7.434 1.00 0.32 26 ARG A N 14
ATOM 23052 C CA . ARG A 1 23 ? 8.944 -0.803 -8.620 1.00 0.34 26 ARG A CA 14
ATOM 23053 C C . ARG A 1 23 ? 9.817 0.446 -8.569 1.00 0.37 26 ARG A C 14
ATOM 23054 O O . ARG A 1 23 ? 9.889 1.203 -9.537 1.00 0.44 26 ARG A O 14
ATOM 23075 N N . ARG A 1 24 ? 10.468 0.661 -7.430 1.00 0.36 27 ARG A N 14
ATOM 23076 C CA . ARG A 1 24 ? 11.458 1.721 -7.302 1.00 0.44 27 ARG A CA 14
ATOM 23077 C C . ARG A 1 24 ? 12.687 1.385 -8.123 1.00 0.53 27 ARG A C 14
ATOM 23078 O O . ARG A 1 24 ? 13.168 2.189 -8.921 1.00 0.73 27 ARG A O 14
ATOM 23099 N N . THR A 1 25 ? 13.187 0.179 -7.918 1.00 0.45 28 THR A N 14
ATOM 23100 C CA . THR A 1 25 ? 14.441 -0.231 -8.507 1.00 0.53 28 THR A CA 14
ATOM 23101 C C . THR A 1 25 ? 14.208 -0.969 -9.817 1.00 0.55 28 THR A C 14
ATOM 23102 O O . THR A 1 25 ? 15.007 -0.877 -10.747 1.00 0.67 28 THR A O 14
ATOM 23113 N N . GLY A 1 26 ? 13.103 -1.705 -9.878 1.00 0.47 29 GLY A N 14
ATOM 23114 C CA . GLY A 1 26 ? 12.777 -2.477 -11.063 1.00 0.52 29 GLY A CA 14
ATOM 23115 C C . GLY A 1 26 ? 13.540 -3.786 -11.117 1.00 0.58 29 GLY A C 14
ATOM 23116 O O . GLY A 1 26 ? 13.034 -4.794 -11.612 1.00 0.82 29 GLY A O 14
ATOM 23120 N N . ASP A 1 27 ? 14.755 -3.766 -10.585 1.00 0.53 30 ASP A N 14
ATOM 23121 C CA . ASP A 1 27 ? 15.636 -4.924 -10.600 1.00 0.58 30 ASP A CA 14
ATOM 23122 C C . ASP A 1 27 ? 15.468 -5.745 -9.329 1.00 0.55 30 ASP A C 14
ATOM 23123 O O . ASP A 1 27 ? 14.949 -6.856 -9.368 1.00 0.84 30 ASP A O 14
ATOM 23132 N N . SER A 1 28 ? 15.919 -5.200 -8.205 1.00 0.53 31 SER A N 14
ATOM 23133 C CA . SER A 1 28 ? 15.762 -5.861 -6.916 1.00 0.50 31 SER A CA 14
ATOM 23134 C C . SER A 1 28 ? 15.771 -4.844 -5.777 1.00 0.42 31 SER A C 14
ATOM 23135 O O . SER A 1 28 ? 16.297 -3.745 -5.928 1.00 0.48 31 SER A O 14
ATOM 23143 N N . THR A 1 29 ? 15.159 -5.205 -4.655 1.00 0.34 32 THR A N 14
ATOM 23144 C CA . THR A 1 29 ? 15.133 -4.347 -3.471 1.00 0.29 32 THR A CA 14
ATOM 23145 C C . THR A 1 29 ? 15.824 -5.066 -2.306 1.00 0.27 32 THR A C 14
ATOM 23146 O O . THR A 1 29 ? 15.453 -4.936 -1.140 1.00 0.28 32 THR A O 14
ATOM 23157 N N . ALA A 1 30 ? 16.851 -5.827 -2.656 1.00 0.31 33 ALA A N 14
ATOM 23158 C CA . ALA A 1 30 ? 17.552 -6.687 -1.711 1.00 0.32 33 ALA A CA 14
ATOM 23159 C C . ALA A 1 30 ? 18.503 -5.910 -0.787 1.00 0.34 33 ALA A C 14
ATOM 23160 O O . ALA A 1 30 ? 19.096 -6.486 0.128 1.00 0.37 33 ALA A O 14
ATOM 23167 N N . ASP A 1 31 ? 18.653 -4.616 -1.020 1.00 0.35 34 ASP A N 14
ATOM 23168 C CA . ASP A 1 31 ? 19.553 -3.795 -0.206 1.00 0.40 34 ASP A CA 14
ATOM 23169 C C . ASP A 1 31 ? 18.791 -3.111 0.923 1.00 0.36 34 ASP A C 14
ATOM 23170 O O . ASP A 1 31 ? 19.362 -2.772 1.960 1.00 0.43 34 ASP A O 14
ATOM 23179 N N . VAL A 1 32 ? 17.498 -2.924 0.718 1.00 0.31 35 VAL A N 14
ATOM 23180 C CA . VAL A 1 32 ? 16.648 -2.286 1.712 1.00 0.28 35 VAL A CA 14
ATOM 23181 C C . VAL A 1 32 ? 15.956 -3.350 2.561 1.00 0.25 35 VAL A C 14
ATOM 23182 O O . VAL A 1 32 ? 15.478 -4.357 2.039 1.00 0.25 35 VAL A O 14
ATOM 23195 N N . THR A 1 33 ? 15.929 -3.139 3.871 1.00 0.25 36 THR A N 14
ATOM 23196 C CA . THR A 1 33 ? 15.392 -4.129 4.789 1.00 0.27 36 THR A CA 14
ATOM 23197 C C . THR A 1 33 ? 13.950 -3.802 5.116 1.00 0.23 36 THR A C 14
ATOM 23198 O O . THR A 1 33 ? 13.438 -2.789 4.649 1.00 0.20 36 THR A O 14
ATOM 23209 N N . TYR A 1 34 ? 13.290 -4.624 5.920 1.00 0.26 37 TYR A N 14
ATOM 23210 C CA . TYR A 1 34 ? 11.928 -4.314 6.326 1.00 0.27 37 TYR A CA 14
ATOM 23211 C C . TYR A 1 34 ? 11.930 -3.033 7.154 1.00 0.23 37 TYR A C 14
ATOM 23212 O O . TYR A 1 34 ? 10.965 -2.276 7.150 1.00 0.23 37 TYR A O 14
ATOM 23230 N N . GLU A 1 35 ? 13.051 -2.778 7.822 1.00 0.23 38 GLU A N 14
ATOM 23231 C CA . GLU A 1 35 ? 13.224 -1.568 8.609 1.00 0.24 38 GLU A CA 14
ATOM 23232 C C . GLU A 1 35 ? 13.353 -0.359 7.693 1.00 0.24 38 GLU A C 14
ATOM 23233 O O . GLU A 1 35 ? 12.691 0.657 7.895 1.00 0.26 38 GLU A O 14
ATOM 23245 N N . ASP A 1 36 ? 14.193 -0.483 6.669 1.00 0.24 39 ASP A N 14
ATOM 23246 C CA . ASP A 1 36 ? 14.373 0.597 5.698 1.00 0.26 39 ASP A CA 14
ATOM 23247 C C . ASP A 1 36 ? 13.100 0.774 4.884 1.00 0.22 39 ASP A C 14
ATOM 23248 O O . ASP A 1 36 ? 12.783 1.868 4.420 1.00 0.23 39 ASP A O 14
ATOM 23257 N N . ALA A 1 37 ? 12.382 -0.326 4.722 1.00 0.19 40 ALA A N 14
ATOM 23258 C CA . ALA A 1 37 ? 11.109 -0.326 4.016 1.00 0.18 40 ALA A CA 14
ATOM 23259 C C . ALA A 1 37 ? 10.045 0.392 4.832 1.00 0.16 40 ALA A C 14
ATOM 23260 O O . ALA A 1 37 ? 9.267 1.179 4.297 1.00 0.17 40 ALA A O 14
ATOM 23267 N N . ILE A 1 38 ? 10.006 0.108 6.131 1.00 0.16 41 ILE A N 14
ATOM 23268 C CA . ILE A 1 38 ? 9.122 0.830 7.036 1.00 0.18 41 ILE A CA 14
ATOM 23269 C C . ILE A 1 38 ? 9.504 2.298 7.055 1.00 0.20 41 ILE A C 14
ATOM 23270 O O . ILE A 1 38 ? 8.642 3.174 7.078 1.00 0.21 41 ILE A O 14
ATOM 23286 N N . LYS A 1 39 ? 10.803 2.557 6.988 1.00 0.22 42 LYS A N 14
ATOM 23287 C CA . LYS A 1 39 ? 11.307 3.918 6.948 1.00 0.28 42 LYS A CA 14
ATOM 23288 C C . LYS A 1 39 ? 10.802 4.629 5.698 1.00 0.28 42 LYS A C 14
ATOM 23289 O O . LYS A 1 39 ? 10.677 5.850 5.665 1.00 0.37 42 LYS A O 14
ATOM 23308 N N . GLU A 1 40 ? 10.497 3.842 4.680 1.00 0.22 43 GLU A N 14
ATOM 23309 C CA . GLU A 1 40 ? 10.001 4.368 3.423 1.00 0.25 43 GLU A CA 14
ATOM 23310 C C . GLU A 1 40 ? 8.501 4.564 3.516 1.00 0.18 43 GLU A C 14
ATOM 23311 O O . GLU A 1 40 ? 7.984 5.660 3.290 1.00 0.18 43 GLU A O 14
ATOM 23323 N N . LEU A 1 41 ? 7.816 3.496 3.902 1.00 0.16 44 LEU A N 14
ATOM 23324 C CA . LEU A 1 41 ? 6.365 3.493 3.937 1.00 0.15 44 LEU A CA 14
ATOM 23325 C C . LEU A 1 41 ? 5.850 4.538 4.922 1.00 0.14 44 LEU A C 14
ATOM 23326 O O . LEU A 1 41 ? 4.841 5.188 4.670 1.00 0.16 44 LEU A O 14
ATOM 23342 N N . GLN A 1 42 ? 6.571 4.712 6.031 1.00 0.14 45 GLN A N 14
ATOM 23343 C CA . GLN A 1 42 ? 6.164 5.650 7.078 1.00 0.14 45 GLN A CA 14
ATOM 23344 C C . GLN A 1 42 ? 6.264 7.099 6.627 1.00 0.17 45 GLN A C 14
ATOM 23345 O O . GLN A 1 42 ? 5.571 7.961 7.163 1.00 0.27 45 GLN A O 14
ATOM 23359 N N . LYS A 1 43 ? 7.118 7.370 5.654 1.00 0.14 46 LYS A N 14
ATOM 23360 C CA . LYS A 1 43 ? 7.255 8.723 5.138 1.00 0.17 46 LYS A CA 14
ATOM 23361 C C . LYS A 1 43 ? 6.137 9.018 4.155 1.00 0.18 46 LYS A C 14
ATOM 23362 O O . LYS A 1 43 ? 5.512 10.074 4.209 1.00 0.21 46 LYS A O 14
ATOM 23381 N N . TRP A 1 44 ? 5.885 8.077 3.259 1.00 0.16 47 TRP A N 14
ATOM 23382 C CA . TRP A 1 44 ? 4.808 8.220 2.297 1.00 0.19 47 TRP A CA 14
ATOM 23383 C C . TRP A 1 44 ? 3.452 8.226 2.986 1.00 0.19 47 TRP A C 14
ATOM 23384 O O . TRP A 1 44 ? 2.633 9.098 2.715 1.00 0.22 47 TRP A O 14
ATOM 23405 N N . SER A 1 45 ? 3.226 7.292 3.906 1.00 0.17 48 SER A N 14
ATOM 23406 C CA . SER A 1 45 ? 1.965 7.250 4.635 1.00 0.19 48 SER A CA 14
ATOM 23407 C C . SER A 1 45 ? 1.806 8.509 5.485 1.00 0.20 48 SER A C 14
ATOM 23408 O O . SER A 1 45 ? 0.691 8.914 5.808 1.00 0.28 48 SER A O 14
ATOM 23416 N N . GLN A 1 46 ? 2.933 9.131 5.828 1.00 0.17 49 GLN A N 14
ATOM 23417 C CA . GLN A 1 46 ? 2.923 10.396 6.550 1.00 0.17 49 GLN A CA 14
ATOM 23418 C C . GLN A 1 46 ? 2.496 11.522 5.622 1.00 0.18 49 GLN A C 14
ATOM 23419 O O . GLN A 1 46 ? 1.523 12.227 5.887 1.00 0.21 49 GLN A O 14
ATOM 23433 N N . ARG A 1 47 ? 3.230 11.667 4.524 1.00 0.16 50 ARG A N 14
ATOM 23434 C CA . ARG A 1 47 ? 2.989 12.739 3.566 1.00 0.16 50 ARG A CA 14
ATOM 23435 C C . ARG A 1 47 ? 1.592 12.648 2.971 1.00 0.14 50 ARG A C 14
ATOM 23436 O O . ARG A 1 47 ? 0.918 13.660 2.800 1.00 0.15 50 ARG A O 14
ATOM 23457 N N . ILE A 1 48 ? 1.170 11.437 2.635 1.00 0.13 51 ILE A N 14
ATOM 23458 C CA . ILE A 1 48 ? -0.167 11.213 2.103 1.00 0.13 51 ILE A CA 14
ATOM 23459 C C . ILE A 1 48 ? -1.228 11.613 3.128 1.00 0.16 51 ILE A C 14
ATOM 23460 O O . ILE A 1 48 ? -2.243 12.221 2.782 1.00 0.20 51 ILE A O 14
ATOM 23476 N N . ALA A 1 49 ? -0.974 11.292 4.392 1.00 0.16 52 ALA A N 14
ATOM 23477 C CA . ALA A 1 49 ? -1.918 11.585 5.461 1.00 0.20 52 ALA A CA 14
ATOM 23478 C C . ALA A 1 49 ? -2.033 13.086 5.705 1.00 0.22 52 ALA A C 14
ATOM 23479 O O . ALA A 1 49 ? -3.138 13.616 5.850 1.00 0.27 52 ALA A O 14
ATOM 23486 N N . SER A 1 50 ? -0.896 13.769 5.745 1.00 0.22 53 SER A N 14
ATOM 23487 C CA . SER A 1 50 ? -0.874 15.201 6.020 1.00 0.26 53 SER A CA 14
ATOM 23488 C C . SER A 1 50 ? -1.285 16.010 4.792 1.00 0.28 53 SER A C 14
ATOM 23489 O O . SER A 1 50 ? -1.890 17.079 4.912 1.00 0.35 53 SER A O 14
ATOM 23497 N N . GLY A 1 51 ? -0.983 15.486 3.613 1.00 0.25 54 GLY A N 14
ATOM 23498 C CA . GLY A 1 51 ? -1.342 16.168 2.389 1.00 0.28 54 GLY A CA 14
ATOM 23499 C C . GLY A 1 51 ? -0.137 16.738 1.666 1.00 0.26 54 GLY A C 14
ATOM 23500 O O . GLY A 1 51 ? -0.287 17.510 0.718 1.00 0.30 54 GLY A O 14
ATOM 23504 N N . GLU A 1 52 ? 1.059 16.366 2.116 1.00 0.23 55 GLU A N 14
ATOM 23505 C CA . GLU A 1 52 ? 2.293 16.774 1.450 1.00 0.23 55 GLU A CA 14
ATOM 23506 C C . GLU A 1 52 ? 2.302 16.259 0.015 1.00 0.20 55 GLU A C 14
ATOM 23507 O O . GLU A 1 52 ? 2.603 16.994 -0.924 1.00 0.24 55 GLU A O 14
ATOM 23519 N N . VAL A 1 53 ? 1.961 14.987 -0.142 1.00 0.17 56 VAL A N 14
ATOM 23520 C CA . VAL A 1 53 ? 1.760 14.401 -1.458 1.00 0.15 56 VAL A CA 14
ATOM 23521 C C . VAL A 1 53 ? 0.471 13.603 -1.460 1.00 0.15 56 VAL A C 14
ATOM 23522 O O . VAL A 1 53 ? -0.028 13.213 -0.402 1.00 0.19 56 VAL A O 14
ATOM 23535 N N . SER A 1 54 ? -0.077 13.374 -2.636 1.00 0.13 57 SER A N 14
ATOM 23536 C CA . SER A 1 54 ? -1.285 12.594 -2.754 1.00 0.15 57 SER A CA 14
ATOM 23537 C C . SER A 1 54 ? -0.924 11.119 -2.827 1.00 0.15 57 SER A C 14
ATOM 23538 O O . SER A 1 54 ? 0.198 10.787 -3.217 1.00 0.18 57 SER A O 14
ATOM 23546 N N . PHE A 1 55 ? -1.844 10.242 -2.439 1.00 0.16 58 PHE A N 14
ATOM 23547 C CA . PHE A 1 55 ? -1.568 8.808 -2.426 1.00 0.16 58 PHE A CA 14
ATOM 23548 C C . PHE A 1 55 ? -1.034 8.373 -3.786 1.00 0.18 58 PHE A C 14
ATOM 23549 O O . PHE A 1 55 ? -0.053 7.630 -3.882 1.00 0.19 58 PHE A O 14
ATOM 23566 N N . GLU A 1 56 ? -1.667 8.899 -4.827 1.00 0.20 59 GLU A N 14
ATOM 23567 C CA . GLU A 1 56 ? -1.302 8.600 -6.203 1.00 0.22 59 GLU A CA 14
ATOM 23568 C C . GLU A 1 56 ? 0.170 8.887 -6.480 1.00 0.24 59 GLU A C 14
ATOM 23569 O O . GLU A 1 56 ? 0.843 8.100 -7.149 1.00 0.31 59 GLU A O 14
ATOM 23581 N N . GLU A 1 57 ? 0.669 10.004 -5.958 1.00 0.23 60 GLU A N 14
ATOM 23582 C CA . GLU A 1 57 ? 2.027 10.437 -6.252 1.00 0.24 60 GLU A CA 14
ATOM 23583 C C . GLU A 1 57 ? 3.046 9.467 -5.681 1.00 0.23 60 GLU A C 14
ATOM 23584 O O . GLU A 1 57 ? 3.972 9.050 -6.373 1.00 0.26 60 GLU A O 14
ATOM 23596 N N . ALA A 1 58 ? 2.859 9.090 -4.427 1.00 0.22 61 ALA A N 14
ATOM 23597 C CA . ALA A 1 58 ? 3.784 8.185 -3.765 1.00 0.23 61 ALA A CA 14
ATOM 23598 C C . ALA A 1 58 ? 3.685 6.784 -4.355 1.00 0.22 61 ALA A C 14
ATOM 23599 O O . ALA A 1 58 ? 4.698 6.139 -4.618 1.00 0.26 61 ALA A O 14
ATOM 23606 N N . ALA A 1 59 ? 2.458 6.332 -4.584 1.00 0.20 62 ALA A N 14
ATOM 23607 C CA . ALA A 1 59 ? 2.214 4.983 -5.076 1.00 0.20 62 ALA A CA 14
ATOM 23608 C C . ALA A 1 59 ? 2.868 4.748 -6.436 1.00 0.21 62 ALA A C 14
ATOM 23609 O O . ALA A 1 59 ? 3.611 3.789 -6.609 1.00 0.24 62 ALA A O 14
ATOM 23616 N N . SER A 1 60 ? 2.611 5.645 -7.378 1.00 0.21 63 SER A N 14
ATOM 23617 C CA . SER A 1 60 ? 3.128 5.526 -8.738 1.00 0.23 63 SER A CA 14
ATOM 23618 C C . SER A 1 60 ? 4.640 5.287 -8.783 1.00 0.24 63 SER A C 14
ATOM 23619 O O . SER A 1 60 ? 5.147 4.680 -9.727 1.00 0.27 63 SER A O 14
ATOM 23627 N N . GLN A 1 61 ? 5.357 5.752 -7.771 1.00 0.24 64 GLN A N 14
ATOM 23628 C CA . GLN A 1 61 ? 6.802 5.580 -7.733 1.00 0.27 64 GLN A CA 14
ATOM 23629 C C . GLN A 1 61 ? 7.185 4.399 -6.859 1.00 0.26 64 GLN A C 14
ATOM 23630 O O . GLN A 1 61 ? 8.020 3.569 -7.217 1.00 0.29 64 GLN A O 14
ATOM 23644 N N . ARG A 1 62 ? 6.572 4.363 -5.694 1.00 0.26 65 ARG A N 14
ATOM 23645 C CA . ARG A 1 62 ? 7.004 3.501 -4.611 1.00 0.28 65 ARG A CA 14
ATOM 23646 C C . ARG A 1 62 ? 6.264 2.172 -4.554 1.00 0.27 65 ARG A C 14
ATOM 23647 O O . ARG A 1 62 ? 6.866 1.149 -4.226 1.00 0.32 65 ARG A O 14
ATOM 23668 N N . SER A 1 63 ? 4.973 2.177 -4.852 1.00 0.25 66 SER A N 14
ATOM 23669 C CA . SER A 1 63 ? 4.196 0.943 -4.782 1.00 0.25 66 SER A CA 14
ATOM 23670 C C . SER A 1 63 ? 4.687 -0.044 -5.833 1.00 0.23 66 SER A C 14
ATOM 23671 O O . SER A 1 63 ? 4.641 0.231 -7.031 1.00 0.24 66 SER A O 14
ATOM 23679 N N . ASP A 1 64 ? 5.188 -1.179 -5.371 1.00 0.25 67 ASP A N 14
ATOM 23680 C CA . ASP A 1 64 ? 5.679 -2.214 -6.264 1.00 0.28 67 ASP A CA 14
ATOM 23681 C C . ASP A 1 64 ? 4.524 -2.944 -6.947 1.00 0.31 67 ASP A C 14
ATOM 23682 O O . ASP A 1 64 ? 4.704 -3.623 -7.957 1.00 0.48 67 ASP A O 14
ATOM 23691 N N . CYS A 1 65 ? 3.331 -2.773 -6.408 1.00 0.24 68 CYS A N 14
ATOM 23692 C CA . CYS A 1 65 ? 2.153 -3.405 -6.971 1.00 0.26 68 CYS A CA 14
ATOM 23693 C C . CYS A 1 65 ? 1.699 -2.646 -8.212 1.00 0.27 68 CYS A C 14
ATOM 23694 O O . CYS A 1 65 ? 2.050 -1.483 -8.415 1.00 0.38 68 CYS A O 14
ATOM 23702 N N . GLY A 1 66 ? 0.903 -3.334 -9.023 1.00 0.26 69 GLY A N 14
ATOM 23703 C CA . GLY A 1 66 ? 0.541 -2.858 -10.351 1.00 0.25 69 GLY A CA 14
ATOM 23704 C C . GLY A 1 66 ? -0.123 -1.496 -10.369 1.00 0.22 69 GLY A C 14
ATOM 23705 O O . GLY A 1 66 ? -0.167 -0.843 -11.413 1.00 0.25 69 GLY A O 14
ATOM 23709 N N . SER A 1 67 ? -0.631 -1.057 -9.227 1.00 0.21 70 SER A N 14
ATOM 23710 C CA . SER A 1 67 ? -1.273 0.241 -9.131 1.00 0.24 70 SER A CA 14
ATOM 23711 C C . SER A 1 67 ? -0.283 1.405 -9.248 1.00 0.22 70 SER A C 14
ATOM 23712 O O . SER A 1 67 ? -0.693 2.559 -9.187 1.00 0.25 70 SER A O 14
ATOM 23720 N N . TYR A 1 68 ? 1.008 1.124 -9.416 1.00 0.20 71 TYR A N 14
ATOM 23721 C CA . TYR A 1 68 ? 1.990 2.191 -9.623 1.00 0.20 71 TYR A CA 14
ATOM 23722 C C . TYR A 1 68 ? 1.644 2.982 -10.887 1.00 0.22 71 TYR A C 14
ATOM 23723 O O . TYR A 1 68 ? 1.950 4.163 -10.998 1.00 0.29 71 TYR A O 14
ATOM 23741 N N . ALA A 1 69 ? 0.982 2.330 -11.834 1.00 0.24 72 ALA A N 14
ATOM 23742 C CA . ALA A 1 69 ? 0.565 2.996 -13.060 1.00 0.30 72 ALA A CA 14
ATOM 23743 C C . ALA A 1 69 ? -0.864 3.502 -12.924 1.00 0.36 72 ALA A C 14
ATOM 23744 O O . ALA A 1 69 ? -1.456 4.008 -13.878 1.00 0.49 72 ALA A O 14
ATOM 23751 N N . SER A 1 70 ? -1.413 3.356 -11.727 1.00 0.32 73 SER A N 14
ATOM 23752 C CA . SER A 1 70 ? -2.795 3.723 -11.463 1.00 0.44 73 SER A CA 14
ATOM 23753 C C . SER A 1 70 ? -2.887 4.713 -10.300 1.00 0.49 73 SER A C 14
ATOM 23754 O O . SER A 1 70 ? -3.976 5.134 -9.911 1.00 0.71 73 SER A O 14
ATOM 23762 N N . GLY A 1 71 ? -1.737 5.077 -9.746 1.00 0.41 74 GLY A N 14
ATOM 23763 C CA . GLY A 1 71 ? -1.715 5.967 -8.601 1.00 0.54 74 GLY A CA 14
ATOM 23764 C C . GLY A 1 71 ? -2.127 5.267 -7.319 1.00 0.45 74 GLY A C 14
ATOM 23765 O O . GLY A 1 71 ? -2.689 5.884 -6.419 1.00 0.49 74 GLY A O 14
ATOM 23769 N N . GLY A 1 72 ? -1.858 3.968 -7.244 1.00 0.35 75 GLY A N 14
ATOM 23770 C CA . GLY A 1 72 ? -2.201 3.200 -6.060 1.00 0.32 75 GLY A CA 14
ATOM 23771 C C . GLY A 1 72 ? -3.637 2.718 -6.083 1.00 0.20 75 GLY A C 14
ATOM 23772 O O . GLY A 1 72 ? -4.058 1.951 -5.220 1.00 0.21 75 GLY A O 14
ATOM 23776 N N . ASP A 1 73 ? -4.367 3.117 -7.107 1.00 0.35 76 ASP A N 14
ATOM 23777 C CA . ASP A 1 73 ? -5.808 2.919 -7.144 1.00 0.39 76 ASP A CA 14
ATOM 23778 C C . ASP A 1 73 ? -6.166 1.545 -7.655 1.00 0.32 76 ASP A C 14
ATOM 23779 O O . ASP A 1 73 ? -5.533 1.034 -8.581 1.00 0.36 76 ASP A O 14
ATOM 23788 N N . LEU A 1 74 ? -7.178 0.953 -7.049 1.00 0.32 77 LEU A N 14
ATOM 23789 C CA . LEU A 1 74 ? -7.734 -0.288 -7.544 1.00 0.30 77 LEU A CA 14
ATOM 23790 C C . LEU A 1 74 ? -9.206 -0.117 -7.873 1.00 0.32 77 LEU A C 14
ATOM 23791 O O . LEU A 1 74 ? -9.848 0.841 -7.444 1.00 0.35 77 LEU A O 14
ATOM 23807 N N . GLY A 1 75 ? -9.714 -1.052 -8.637 1.00 0.37 78 GLY A N 14
ATOM 23808 C CA . GLY A 1 75 ? -11.093 -1.011 -9.089 1.00 0.39 78 GLY A CA 14
ATOM 23809 C C . GLY A 1 75 ? -12.087 -1.464 -8.036 1.00 0.34 78 GLY A C 14
ATOM 23810 O O . GLY A 1 75 ? -12.221 -0.837 -6.985 1.00 0.44 78 GLY A O 14
ATOM 23814 N N . PHE A 1 76 ? -12.792 -2.548 -8.324 1.00 0.47 79 PHE A N 14
ATOM 23815 C CA . PHE A 1 76 ? -13.830 -3.048 -7.433 1.00 0.46 79 PHE A CA 14
ATOM 23816 C C . PHE A 1 76 ? -13.469 -4.428 -6.896 1.00 0.45 79 PHE A C 14
ATOM 23817 O O . PHE A 1 76 ? -12.916 -5.262 -7.616 1.00 0.61 79 PHE A O 14
ATOM 23834 N N . PHE A 1 77 ? -13.775 -4.658 -5.626 1.00 0.40 80 PHE A N 14
ATOM 23835 C CA . PHE A 1 77 ? -13.460 -5.919 -4.970 1.00 0.45 80 PHE A CA 14
ATOM 23836 C C . PHE A 1 77 ? -14.348 -6.138 -3.753 1.00 0.46 80 PHE A C 14
ATOM 23837 O O . PHE A 1 77 ? -14.480 -5.262 -2.907 1.00 0.55 80 PHE A O 14
ATOM 23854 N N . SER A 1 78 ? -14.963 -7.303 -3.669 1.00 0.50 81 SER A N 14
ATOM 23855 C CA . SER A 1 78 ? -15.800 -7.630 -2.534 1.00 0.55 81 SER A CA 14
ATOM 23856 C C . SER A 1 78 ? -14.920 -7.927 -1.329 1.00 0.52 81 SER A C 14
ATOM 23857 O O . SER A 1 78 ? -13.751 -8.293 -1.477 1.00 0.54 81 SER A O 14
ATOM 23865 N N . SER A 1 79 ? -15.475 -7.747 -0.145 1.00 0.59 82 SER A N 14
ATOM 23866 C CA . SER A 1 79 ? -14.739 -7.969 1.084 1.00 0.63 82 SER A CA 14
ATOM 23867 C C . SER A 1 79 ? -14.254 -9.417 1.159 1.00 0.59 82 SER A C 14
ATOM 23868 O O . SER A 1 79 ? -15.055 -10.350 1.224 1.00 0.63 82 SER A O 14
ATOM 23876 N N . GLY A 1 80 ? -12.940 -9.594 1.123 1.00 0.58 83 GLY A N 14
ATOM 23877 C CA . GLY A 1 80 ? -12.374 -10.926 1.120 1.00 0.62 83 GLY A CA 14
ATOM 23878 C C . GLY A 1 80 ? -11.658 -11.250 -0.178 1.00 0.64 83 GLY A C 14
ATOM 23879 O O . GLY A 1 80 ? -11.143 -12.353 -0.352 1.00 0.79 83 GLY A O 14
ATOM 23883 N N . GLU A 1 81 ? -11.620 -10.289 -1.096 1.00 0.58 84 GLU A N 14
ATOM 23884 C CA . GLU A 1 81 ? -10.933 -10.481 -2.370 1.00 0.62 84 GLU A CA 14
ATOM 23885 C C . GLU A 1 81 ? -9.477 -10.037 -2.292 1.00 0.58 84 GLU A C 14
ATOM 23886 O O . GLU A 1 81 ? -8.828 -9.858 -3.324 1.00 0.87 84 GLU A O 14
ATOM 23898 N N . MET A 1 82 ? -8.955 -9.852 -1.087 1.00 0.47 85 MET A N 14
ATOM 23899 C CA . MET A 1 82 ? -7.599 -9.365 -0.938 1.00 0.44 85 MET A CA 14
ATOM 23900 C C . MET A 1 82 ? -6.785 -10.278 -0.040 1.00 0.47 85 MET A C 14
ATOM 23901 O O . MET A 1 82 ? -6.715 -11.486 -0.258 1.00 0.73 85 MET A O 14
ATOM 23915 N N . MET A 1 83 ? -6.176 -9.687 0.969 1.00 0.33 86 MET A N 14
ATOM 23916 C CA . MET A 1 83 ? -5.379 -10.419 1.928 1.00 0.35 86 MET A CA 14
ATOM 23917 C C . MET A 1 83 ? -5.940 -10.151 3.307 1.00 0.40 86 MET A C 14
ATOM 23918 O O . MET A 1 83 ? -6.480 -9.067 3.537 1.00 0.76 86 MET A O 14
ATOM 23932 N N . LYS A 1 84 ? -5.825 -11.111 4.211 1.00 0.32 87 LYS A N 14
ATOM 23933 C CA . LYS A 1 84 ? -6.415 -10.979 5.539 1.00 0.32 87 LYS A CA 14
ATOM 23934 C C . LYS A 1 84 ? -6.054 -9.642 6.215 1.00 0.27 87 LYS A C 14
ATOM 23935 O O . LYS A 1 84 ? -6.956 -8.890 6.586 1.00 0.27 87 LYS A O 14
ATOM 23954 N N . PRO A 1 85 ? -4.751 -9.292 6.354 1.00 0.26 88 PRO A N 14
ATOM 23955 C CA . PRO A 1 85 ? -4.350 -8.061 7.048 1.00 0.25 88 PRO A CA 14
ATOM 23956 C C . PRO A 1 85 ? -4.578 -6.813 6.195 1.00 0.22 88 PRO A C 14
ATOM 23957 O O . PRO A 1 85 ? -4.710 -5.703 6.712 1.00 0.25 88 PRO A O 14
ATOM 23968 N N . PHE A 1 86 ? -4.635 -7.021 4.886 1.00 0.19 89 PHE A N 14
ATOM 23969 C CA . PHE A 1 86 ? -4.850 -5.941 3.931 1.00 0.17 89 PHE A CA 14
ATOM 23970 C C . PHE A 1 86 ? -6.303 -5.484 3.998 1.00 0.18 89 PHE A C 14
ATOM 23971 O O . PHE A 1 86 ? -6.585 -4.321 4.267 1.00 0.17 89 PHE A O 14
ATOM 23988 N N . GLU A 1 87 ? -7.214 -6.433 3.797 1.00 0.21 90 GLU A N 14
ATOM 23989 C CA . GLU A 1 87 ? -8.649 -6.167 3.827 1.00 0.24 90 GLU A CA 14
ATOM 23990 C C . GLU A 1 87 ? -9.059 -5.714 5.219 1.00 0.25 90 GLU A C 14
ATOM 23991 O O . GLU A 1 87 ? -9.957 -4.887 5.379 1.00 0.27 90 GLU A O 14
ATOM 24003 N N . ASP A 1 88 ? -8.375 -6.264 6.219 1.00 0.25 91 ASP A N 14
ATOM 24004 C CA . ASP A 1 88 ? -8.566 -5.865 7.613 1.00 0.29 91 ASP A CA 14
ATOM 24005 C C . ASP A 1 88 ? -8.437 -4.357 7.774 1.00 0.25 91 ASP A C 14
ATOM 24006 O O . ASP A 1 88 ? -9.173 -3.742 8.540 1.00 0.30 91 ASP A O 14
ATOM 24015 N N . ALA A 1 89 ? -7.514 -3.763 7.036 1.00 0.20 92 ALA A N 14
ATOM 24016 C CA . ALA A 1 89 ? -7.316 -2.326 7.090 1.00 0.19 92 ALA A CA 14
ATOM 24017 C C . ALA A 1 89 ? -8.330 -1.604 6.210 1.00 0.18 92 ALA A C 14
ATOM 24018 O O . ALA A 1 89 ? -8.830 -0.546 6.575 1.00 0.21 92 ALA A O 14
ATOM 24025 N N . VAL A 1 90 ? -8.659 -2.205 5.071 1.00 0.18 93 VAL A N 14
ATOM 24026 C CA . VAL A 1 90 ? -9.574 -1.592 4.108 1.00 0.19 93 VAL A CA 14
ATOM 24027 C C . VAL A 1 90 ? -10.964 -1.424 4.716 1.00 0.19 93 VAL A C 14
ATOM 24028 O O . VAL A 1 90 ? -11.624 -0.403 4.528 1.00 0.20 93 VAL A O 14
ATOM 24041 N N . ARG A 1 91 ? -11.399 -2.439 5.449 1.00 0.23 94 ARG A N 14
ATOM 24042 C CA . ARG A 1 91 ? -12.697 -2.412 6.113 1.00 0.27 94 ARG A CA 14
ATOM 24043 C C . ARG A 1 91 ? -12.641 -1.538 7.360 1.00 0.25 94 ARG A C 14
ATOM 24044 O O . ARG A 1 91 ? -13.669 -1.092 7.869 1.00 0.32 94 ARG A O 14
ATOM 24065 N N . ALA A 1 92 ? -11.430 -1.287 7.838 1.00 0.23 95 ALA A N 14
ATOM 24066 C CA . ALA A 1 92 ? -11.241 -0.602 9.105 1.00 0.25 95 ALA A CA 14
ATOM 24067 C C . ALA A 1 92 ? -11.333 0.909 8.940 1.00 0.26 95 ALA A C 14
ATOM 24068 O O . ALA A 1 92 ? -11.326 1.656 9.921 1.00 0.47 95 ALA A O 14
ATOM 24075 N N . LEU A 1 93 ? -11.441 1.355 7.700 1.00 0.19 96 LEU A N 14
ATOM 24076 C CA . LEU A 1 93 ? -11.528 2.779 7.409 1.00 0.19 96 LEU A CA 14
ATOM 24077 C C . LEU A 1 93 ? -12.641 3.071 6.421 1.00 0.21 96 LEU A C 14
ATOM 24078 O O . LEU A 1 93 ? -13.114 2.181 5.711 1.00 0.28 96 LEU A O 14
ATOM 24094 N N . LYS A 1 94 ? -13.068 4.322 6.393 1.00 0.24 97 LYS A N 14
ATOM 24095 C CA . LYS A 1 94 ? -14.095 4.747 5.471 1.00 0.31 97 LYS A CA 14
ATOM 24096 C C . LYS A 1 94 ? -13.455 5.496 4.308 1.00 0.28 97 LYS A C 14
ATOM 24097 O O . LYS A 1 94 ? -12.236 5.667 4.270 1.00 0.25 97 LYS A O 14
ATOM 24116 N N . ILE A 1 95 ? -14.277 5.920 3.361 1.00 0.32 98 ILE A N 14
ATOM 24117 C CA . ILE A 1 95 ? -13.822 6.678 2.209 1.00 0.32 98 ILE A CA 14
ATOM 24118 C C . ILE A 1 95 ? -13.014 7.899 2.638 1.00 0.32 98 ILE A C 14
ATOM 24119 O O . ILE A 1 95 ? -13.512 8.763 3.361 1.00 0.37 98 ILE A O 14
ATOM 24135 N N . GLY A 1 96 ? -11.760 7.946 2.214 1.00 0.30 99 GLY A N 14
ATOM 24136 C CA . GLY A 1 96 ? -10.913 9.079 2.526 1.00 0.32 99 GLY A CA 14
ATOM 24137 C C . GLY A 1 96 ? -9.936 8.798 3.650 1.00 0.32 99 GLY A C 14
ATOM 24138 O O . GLY A 1 96 ? -9.026 9.590 3.895 1.00 0.46 99 GLY A O 14
ATOM 24142 N N . ASP A 1 97 ? -10.105 7.672 4.330 1.00 0.21 100 ASP A N 14
ATOM 24143 C CA . ASP A 1 97 ? -9.246 7.340 5.457 1.00 0.19 100 ASP A CA 14
ATOM 24144 C C . ASP A 1 97 ? -8.141 6.393 5.020 1.00 0.15 100 ASP A C 14
ATOM 24145 O O . ASP A 1 97 ? -8.374 5.480 4.227 1.00 0.15 100 ASP A O 14
ATOM 24154 N N . ILE A 1 98 ? -6.940 6.619 5.538 1.00 0.18 101 ILE A N 14
ATOM 24155 C CA . ILE A 1 98 ? -5.770 5.830 5.168 1.00 0.16 101 ILE A CA 14
ATOM 24156 C C . ILE A 1 98 ? -5.313 4.963 6.346 1.00 0.16 101 ILE A C 14
ATOM 24157 O O . ILE A 1 98 ? -5.522 5.315 7.507 1.00 0.18 101 ILE A O 14
ATOM 24173 N N . SER A 1 99 ? -4.696 3.833 6.030 1.00 0.16 102 SER A N 14
ATOM 24174 C CA . SER A 1 99 ? -4.224 2.887 7.033 1.00 0.19 102 SER A CA 14
ATOM 24175 C C . SER A 1 99 ? -2.828 3.259 7.516 1.00 0.18 102 SER A C 14
ATOM 24176 O O . SER A 1 99 ? -2.086 3.954 6.818 1.00 0.22 102 SER A O 14
ATOM 24184 N N . PRO A 1 100 ? -2.462 2.810 8.724 1.00 0.21 103 PRO A N 14
ATOM 24185 C CA . PRO A 1 100 ? -1.078 2.845 9.187 1.00 0.23 103 PRO A CA 14
ATOM 24186 C C . PRO A 1 100 ? -0.271 1.735 8.519 1.00 0.20 103 PRO A C 14
ATOM 24187 O O . PRO A 1 100 ? -0.828 0.952 7.747 1.00 0.27 103 PRO A O 14
ATOM 24198 N N . ILE A 1 101 ? 1.029 1.682 8.786 1.00 0.17 104 ILE A N 14
ATOM 24199 C CA . ILE A 1 101 ? 1.882 0.623 8.235 1.00 0.15 104 ILE A CA 14
ATOM 24200 C C . ILE A 1 101 ? 1.309 -0.768 8.513 1.00 0.14 104 ILE A C 14
ATOM 24201 O O . ILE A 1 101 ? 1.314 -1.242 9.651 1.00 0.20 104 ILE A O 14
ATOM 24217 N N . VAL A 1 102 ? 0.809 -1.410 7.469 1.00 0.13 105 VAL A N 14
ATOM 24218 C CA . VAL A 1 102 ? 0.313 -2.773 7.564 1.00 0.15 105 VAL A CA 14
ATOM 24219 C C . VAL A 1 102 ? 1.268 -3.725 6.858 1.00 0.15 105 VAL A C 14
ATOM 24220 O O . VAL A 1 102 ? 1.466 -3.633 5.645 1.00 0.17 105 VAL A O 14
ATOM 24233 N N . GLN A 1 103 ? 1.878 -4.624 7.614 1.00 0.18 106 GLN A N 14
ATOM 24234 C CA . GLN A 1 103 ? 2.763 -5.608 7.027 1.00 0.20 106 GLN A CA 14
ATOM 24235 C C . GLN A 1 103 ? 1.967 -6.815 6.552 1.00 0.23 106 GLN A C 14
ATOM 24236 O O . GLN A 1 103 ? 1.016 -7.249 7.204 1.00 0.29 106 GLN A O 14
ATOM 24250 N N . THR A 1 104 ? 2.360 -7.339 5.411 1.00 0.22 107 THR A N 14
ATOM 24251 C CA . THR A 1 104 ? 1.675 -8.460 4.801 1.00 0.27 107 THR A CA 14
ATOM 24252 C C . THR A 1 104 ? 2.603 -9.660 4.680 1.00 0.34 107 THR A C 14
ATOM 24253 O O . THR A 1 104 ? 3.717 -9.641 5.209 1.00 0.37 107 THR A O 14
ATOM 24264 N N . ASP A 1 105 ? 2.150 -10.698 3.996 1.00 0.40 108 ASP A N 14
ATOM 24265 C CA . ASP A 1 105 ? 2.953 -11.898 3.801 1.00 0.49 108 ASP A CA 14
ATOM 24266 C C . ASP A 1 105 ? 4.207 -11.591 2.994 1.00 0.45 108 ASP A C 14
ATOM 24267 O O . ASP A 1 105 ? 5.277 -12.135 3.269 1.00 0.53 108 ASP A O 14
ATOM 24276 N N . SER A 1 106 ? 4.084 -10.710 2.009 1.00 0.39 109 SER A N 14
ATOM 24277 C CA . SER A 1 106 ? 5.228 -10.341 1.195 1.00 0.43 109 SER A CA 14
ATOM 24278 C C . SER A 1 106 ? 5.911 -9.104 1.765 1.00 0.53 109 SER A C 14
ATOM 24279 O O . SER A 1 106 ? 7.047 -9.189 2.213 1.00 1.09 109 SER A O 14
ATOM 24287 N N . GLY A 1 107 ? 5.213 -7.977 1.838 1.00 0.22 110 GLY A N 14
ATOM 24288 C CA . GLY A 1 107 ? 5.880 -6.766 2.250 1.00 0.19 110 GLY A CA 14
ATOM 24289 C C . GLY A 1 107 ? 5.009 -5.836 3.058 1.00 0.16 110 GLY A C 14
ATOM 24290 O O . GLY A 1 107 ? 4.343 -6.249 4.005 1.00 0.24 110 GLY A O 14
ATOM 24294 N N . LEU A 1 108 ? 5.004 -4.582 2.659 1.00 0.12 111 LEU A N 14
ATOM 24295 C CA . LEU A 1 108 ? 4.362 -3.518 3.422 1.00 0.11 111 LEU A CA 14
ATOM 24296 C C . LEU A 1 108 ? 3.246 -2.869 2.624 1.00 0.11 111 LEU A C 14
ATOM 24297 O O . LEU A 1 108 ? 3.334 -2.757 1.400 1.00 0.13 111 LEU A O 14
ATOM 24313 N N . HIS A 1 109 ? 2.199 -2.442 3.315 1.00 0.11 112 HIS A N 14
ATOM 24314 C CA . HIS A 1 109 ? 1.066 -1.804 2.663 1.00 0.12 112 HIS A CA 14
ATOM 24315 C C . HIS A 1 109 ? 0.467 -0.697 3.514 1.00 0.14 112 HIS A C 14
ATOM 24316 O O . HIS A 1 109 ? 0.412 -0.797 4.737 1.00 0.22 112 HIS A O 14
ATOM 24331 N N . ILE A 1 110 ? 0.048 0.364 2.851 1.00 0.12 113 ILE A N 14
ATOM 24332 C CA . ILE A 1 110 ? -0.908 1.299 3.413 1.00 0.13 113 ILE A CA 14
ATOM 24333 C C . ILE A 1 110 ? -2.060 1.428 2.434 1.00 0.12 113 ILE A C 14
ATOM 24334 O O . ILE A 1 110 ? -1.841 1.485 1.222 1.00 0.14 113 ILE A O 14
ATOM 24350 N N . ILE A 1 111 ? -3.279 1.416 2.938 1.00 0.11 114 ILE A N 14
ATOM 24351 C CA . ILE A 1 111 ? -4.443 1.454 2.073 1.00 0.11 114 ILE A CA 14
ATOM 24352 C C . ILE A 1 111 ? -5.394 2.560 2.512 1.00 0.11 114 ILE A C 14
ATOM 24353 O O . ILE A 1 111 ? -5.556 2.802 3.702 1.00 0.12 114 ILE A O 14
ATOM 24369 N N . LYS A 1 112 ? -5.993 3.246 1.557 1.00 0.13 115 LYS A N 14
ATOM 24370 C CA . LYS A 1 112 ? -7.029 4.214 1.866 1.00 0.14 115 LYS A CA 14
ATOM 24371 C C . LYS A 1 112 ? -8.283 3.863 1.079 1.00 0.15 115 LYS A C 14
ATOM 24372 O O . LYS A 1 112 ? -8.197 3.470 -0.084 1.00 0.16 115 LYS A O 14
ATOM 24391 N N . ARG A 1 113 ? -9.438 3.977 1.707 1.00 0.15 116 ARG A N 14
ATOM 24392 C CA . ARG A 1 113 ? -10.685 3.597 1.057 1.00 0.17 116 ARG A CA 14
ATOM 24393 C C . ARG A 1 113 ? -11.177 4.699 0.122 1.00 0.19 116 ARG A C 14
ATOM 24394 O O . ARG A 1 113 ? -11.257 5.864 0.505 1.00 0.22 116 ARG A O 14
ATOM 24415 N N . LEU A 1 114 ? -11.483 4.311 -1.113 1.00 0.22 117 LEU A N 14
ATOM 24416 C CA . LEU A 1 114 ? -11.925 5.245 -2.146 1.00 0.27 117 LEU A CA 14
ATOM 24417 C C . LEU A 1 114 ? -13.439 5.185 -2.310 1.00 0.29 117 LEU A C 14
ATOM 24418 O O . LEU A 1 114 ? -14.073 6.174 -2.670 1.00 0.37 117 LEU A O 14
ATOM 24434 N N . ALA A 1 115 ? -14.003 4.013 -2.060 1.00 0.26 118 ALA A N 14
ATOM 24435 C CA . ALA A 1 115 ? -15.441 3.817 -2.147 1.00 0.30 118 ALA A CA 14
ATOM 24436 C C . ALA A 1 115 ? -15.841 2.560 -1.393 1.00 0.30 118 ALA A C 14
ATOM 24437 O O . ALA A 1 115 ? -16.184 2.667 -0.198 1.00 1.10 118 ALA A O 14
ATOM 24445 N N . MET A 1 1 ? -24.340 -2.198 -4.286 1.00 4.59 4 MET A N 15
ATOM 24446 C CA . MET A 1 1 ? -22.932 -2.633 -4.159 1.00 4.13 4 MET A CA 15
ATOM 24447 C C . MET A 1 1 ? -22.558 -2.783 -2.692 1.00 3.08 4 MET A C 15
ATOM 24448 O O . MET A 1 1 ? -22.156 -1.818 -2.043 1.00 3.52 4 MET A O 15
ATOM 24464 N N . SER A 1 2 ? -22.700 -3.992 -2.171 1.00 2.21 5 SER A N 15
ATOM 24465 C CA . SER A 1 2 ? -22.411 -4.255 -0.770 1.00 1.64 5 SER A CA 15
ATOM 24466 C C . SER A 1 2 ? -20.969 -4.708 -0.594 1.00 1.29 5 SER A C 15
ATOM 24467 O O . SER A 1 2 ? -20.157 -4.005 0.011 1.00 1.48 5 SER A O 15
ATOM 24475 N N . GLU A 1 3 ? -20.648 -5.875 -1.146 1.00 1.02 6 GLU A N 15
ATOM 24476 C CA . GLU A 1 3 ? -19.317 -6.447 -0.982 1.00 0.78 6 GLU A CA 15
ATOM 24477 C C . GLU A 1 3 ? -18.323 -5.803 -1.941 1.00 0.71 6 GLU A C 15
ATOM 24478 O O . GLU A 1 3 ? -17.119 -6.013 -1.828 1.00 1.06 6 GLU A O 15
ATOM 24490 N N . LYS A 1 4 ? -18.829 -5.027 -2.887 1.00 0.57 7 LYS A N 15
ATOM 24491 C CA . LYS A 1 4 ? -17.966 -4.306 -3.808 1.00 0.51 7 LYS A CA 15
ATOM 24492 C C . LYS A 1 4 ? -17.400 -3.059 -3.149 1.00 0.42 7 LYS A C 15
ATOM 24493 O O . LYS A 1 4 ? -18.132 -2.131 -2.797 1.00 0.60 7 LYS A O 15
ATOM 24512 N N . LEU A 1 5 ? -16.092 -3.059 -2.978 1.00 0.33 8 LEU A N 15
ATOM 24513 C CA . LEU A 1 5 ? -15.388 -1.958 -2.358 1.00 0.26 8 LEU A CA 15
ATOM 24514 C C . LEU A 1 5 ? -14.371 -1.395 -3.346 1.00 0.22 8 LEU A C 15
ATOM 24515 O O . LEU A 1 5 ? -14.167 -1.961 -4.423 1.00 0.22 8 LEU A O 15
ATOM 24531 N N . ARG A 1 6 ? -13.752 -0.288 -2.984 1.00 0.24 9 ARG A N 15
ATOM 24532 C CA . ARG A 1 6 ? -12.724 0.335 -3.805 1.00 0.23 9 ARG A CA 15
ATOM 24533 C C . ARG A 1 6 ? -11.700 1.009 -2.906 1.00 0.20 9 ARG A C 15
ATOM 24534 O O . ARG A 1 6 ? -12.064 1.798 -2.032 1.00 0.21 9 ARG A O 15
ATOM 24555 N N . ALA A 1 7 ? -10.423 0.701 -3.097 1.00 0.20 10 ALA A N 15
ATOM 24556 C CA . ALA A 1 7 ? -9.396 1.267 -2.237 1.00 0.17 10 ALA A CA 15
ATOM 24557 C C . ALA A 1 7 ? -8.090 1.506 -2.982 1.00 0.16 10 ALA A C 15
ATOM 24558 O O . ALA A 1 7 ? -7.764 0.799 -3.931 1.00 0.17 10 ALA A O 15
ATOM 24565 N N . ALA A 1 8 ? -7.350 2.512 -2.540 1.00 0.17 11 ALA A N 15
ATOM 24566 C CA . ALA A 1 8 ? -6.037 2.810 -3.096 1.00 0.18 11 ALA A CA 15
ATOM 24567 C C . ALA A 1 8 ? -4.968 2.311 -2.139 1.00 0.17 11 ALA A C 15
ATOM 24568 O O . ALA A 1 8 ? -5.066 2.532 -0.933 1.00 0.19 11 ALA A O 15
ATOM 24575 N N . HIS A 1 9 ? -3.954 1.640 -2.661 1.00 0.16 12 HIS A N 15
ATOM 24576 C CA . HIS A 1 9 ? -2.980 0.981 -1.799 1.00 0.16 12 HIS A CA 15
ATOM 24577 C C . HIS A 1 9 ? -1.547 1.208 -2.275 1.00 0.15 12 HIS A C 15
ATOM 24578 O O . HIS A 1 9 ? -1.292 1.372 -3.467 1.00 0.19 12 HIS A O 15
ATOM 24593 N N . LEU A 1 10 ? -0.621 1.191 -1.330 1.00 0.15 13 LEU A N 15
ATOM 24594 C CA . LEU A 1 10 ? 0.798 1.306 -1.633 1.00 0.14 13 LEU A CA 15
ATOM 24595 C C . LEU A 1 10 ? 1.502 0.042 -1.143 1.00 0.16 13 LEU A C 15
ATOM 24596 O O . LEU A 1 10 ? 1.103 -0.539 -0.135 1.00 0.24 13 LEU A O 15
ATOM 24612 N N . LEU A 1 11 ? 2.514 -0.403 -1.877 1.00 0.13 14 LEU A N 15
ATOM 24613 C CA . LEU A 1 11 ? 3.221 -1.636 -1.554 1.00 0.14 14 LEU A CA 15
ATOM 24614 C C . LEU A 1 11 ? 4.731 -1.423 -1.576 1.00 0.16 14 LEU A C 15
ATOM 24615 O O . LEU A 1 11 ? 5.282 -0.978 -2.575 1.00 0.27 14 LEU A O 15
ATOM 24631 N N . VAL A 1 12 ? 5.388 -1.736 -0.472 1.00 0.13 15 VAL A N 15
ATOM 24632 C CA . VAL A 1 12 ? 6.841 -1.656 -0.402 1.00 0.13 15 VAL A CA 15
ATOM 24633 C C . VAL A 1 12 ? 7.430 -3.054 -0.232 1.00 0.13 15 VAL A C 15
ATOM 24634 O O . VAL A 1 12 ? 6.891 -3.876 0.512 1.00 0.15 15 VAL A O 15
ATOM 24647 N N . LYS A 1 13 ? 8.513 -3.326 -0.947 1.00 0.15 16 LYS A N 15
ATOM 24648 C CA . LYS A 1 13 ? 9.202 -4.602 -0.844 1.00 0.17 16 LYS A CA 15
ATOM 24649 C C . LYS A 1 13 ? 10.560 -4.405 -0.187 1.00 0.16 16 LYS A C 15
ATOM 24650 O O . LYS A 1 13 ? 11.108 -3.302 -0.201 1.00 0.24 16 LYS A O 15
ATOM 24669 N N . PHE A 1 14 ? 11.107 -5.472 0.361 1.00 0.17 17 PHE A N 15
ATOM 24670 C CA . PHE A 1 14 ? 12.354 -5.396 1.101 1.00 0.17 17 PHE A CA 15
ATOM 24671 C C . PHE A 1 14 ? 13.128 -6.695 0.964 1.00 0.19 17 PHE A C 15
ATOM 24672 O O . PHE A 1 14 ? 12.584 -7.702 0.528 1.00 0.21 17 PHE A O 15
ATOM 24689 N N . SER A 1 15 ? 14.410 -6.651 1.274 1.00 0.22 18 SER A N 15
ATOM 24690 C CA . SER A 1 15 ? 15.241 -7.840 1.249 1.00 0.26 18 SER A CA 15
ATOM 24691 C C . SER A 1 15 ? 14.601 -8.960 2.072 1.00 0.30 18 SER A C 15
ATOM 24692 O O . SER A 1 15 ? 14.529 -8.882 3.300 1.00 0.30 18 SER A O 15
ATOM 24700 N N . GLY A 1 16 ? 14.119 -9.991 1.387 1.00 0.35 19 GLY A N 15
ATOM 24701 C CA . GLY A 1 16 ? 13.476 -11.093 2.073 1.00 0.45 19 GLY A CA 15
ATOM 24702 C C . GLY A 1 16 ? 11.959 -11.038 1.991 1.00 0.42 19 GLY A C 15
ATOM 24703 O O . GLY A 1 16 ? 11.274 -11.808 2.662 1.00 0.53 19 GLY A O 15
ATOM 24707 N N . SER A 1 17 ? 11.424 -10.133 1.173 1.00 0.34 20 SER A N 15
ATOM 24708 C CA . SER A 1 17 ? 9.980 -9.985 1.043 1.00 0.41 20 SER A CA 15
ATOM 24709 C C . SER A 1 17 ? 9.409 -10.988 0.041 1.00 0.40 20 SER A C 15
ATOM 24710 O O . SER A 1 17 ? 8.470 -10.672 -0.692 1.00 0.45 20 SER A O 15
ATOM 24718 N N . ARG A 1 18 ? 10.006 -12.181 -0.006 1.00 0.43 21 ARG A N 15
ATOM 24719 C CA . ARG A 1 18 ? 9.628 -13.239 -0.948 1.00 0.49 21 ARG A CA 15
ATOM 24720 C C . ARG A 1 18 ? 10.092 -12.899 -2.365 1.00 0.51 21 ARG A C 15
ATOM 24721 O O . ARG A 1 18 ? 10.364 -13.787 -3.171 1.00 0.60 21 ARG A O 15
ATOM 24742 N N . ASN A 1 19 ? 10.182 -11.608 -2.651 1.00 0.51 22 ASN A N 15
ATOM 24743 C CA . ASN A 1 19 ? 10.757 -11.117 -3.891 1.00 0.62 22 ASN A CA 15
ATOM 24744 C C . ASN A 1 19 ? 11.394 -9.749 -3.670 1.00 0.58 22 ASN A C 15
ATOM 24745 O O . ASN A 1 19 ? 10.705 -8.739 -3.520 1.00 0.64 22 ASN A O 15
ATOM 24756 N N . PRO A 1 20 ? 12.730 -9.711 -3.605 1.00 0.55 23 PRO A N 15
ATOM 24757 C CA . PRO A 1 20 ? 13.493 -8.481 -3.373 1.00 0.61 23 PRO A CA 15
ATOM 24758 C C . PRO A 1 20 ? 13.564 -7.569 -4.602 1.00 0.79 23 PRO A C 15
ATOM 24759 O O . PRO A 1 20 ? 14.651 -7.233 -5.061 1.00 1.71 23 PRO A O 15
ATOM 24770 N N . VAL A 1 21 ? 12.412 -7.158 -5.116 1.00 0.39 24 VAL A N 15
ATOM 24771 C CA . VAL A 1 21 ? 12.337 -6.230 -6.249 1.00 0.36 24 VAL A CA 15
ATOM 24772 C C . VAL A 1 21 ? 11.084 -5.368 -6.131 1.00 0.32 24 VAL A C 15
ATOM 24773 O O . VAL A 1 21 ? 9.970 -5.873 -6.254 1.00 0.35 24 VAL A O 15
ATOM 24786 N N . SER A 1 22 ? 11.265 -4.084 -5.865 1.00 0.32 25 SER A N 15
ATOM 24787 C CA . SER A 1 22 ? 10.149 -3.147 -5.790 1.00 0.32 25 SER A CA 15
ATOM 24788 C C . SER A 1 22 ? 10.092 -2.273 -7.044 1.00 0.32 25 SER A C 15
ATOM 24789 O O . SER A 1 22 ? 11.116 -2.055 -7.687 1.00 0.36 25 SER A O 15
ATOM 24797 N N . ARG A 1 23 ? 8.902 -1.758 -7.384 1.00 0.32 26 ARG A N 15
ATOM 24798 C CA . ARG A 1 23 ? 8.778 -0.764 -8.465 1.00 0.34 26 ARG A CA 15
ATOM 24799 C C . ARG A 1 23 ? 9.554 0.500 -8.119 1.00 0.37 26 ARG A C 15
ATOM 24800 O O . ARG A 1 23 ? 9.798 1.347 -8.974 1.00 0.44 26 ARG A O 15
ATOM 24821 N N . ARG A 1 24 ? 9.945 0.610 -6.857 1.00 0.36 27 ARG A N 15
ATOM 24822 C CA . ARG A 1 24 ? 10.689 1.763 -6.374 1.00 0.44 27 ARG A CA 15
ATOM 24823 C C . ARG A 1 24 ? 12.162 1.629 -6.730 1.00 0.53 27 ARG A C 15
ATOM 24824 O O . ARG A 1 24 ? 12.890 2.616 -6.794 1.00 0.73 27 ARG A O 15
ATOM 24845 N N . THR A 1 25 ? 12.590 0.403 -6.972 1.00 0.45 28 THR A N 15
ATOM 24846 C CA . THR A 1 25 ? 13.985 0.131 -7.273 1.00 0.53 28 THR A CA 15
ATOM 24847 C C . THR A 1 25 ? 14.138 -0.399 -8.690 1.00 0.55 28 THR A C 15
ATOM 24848 O O . THR A 1 25 ? 15.125 -0.124 -9.370 1.00 0.67 28 THR A O 15
ATOM 24859 N N . GLY A 1 26 ? 13.148 -1.170 -9.115 1.00 0.47 29 GLY A N 15
ATOM 24860 C CA . GLY A 1 26 ? 13.116 -1.701 -10.469 1.00 0.52 29 GLY A CA 15
ATOM 24861 C C . GLY A 1 26 ? 14.063 -2.869 -10.672 1.00 0.58 29 GLY A C 15
ATOM 24862 O O . GLY A 1 26 ? 13.782 -3.782 -11.452 1.00 0.82 29 GLY A O 15
ATOM 24866 N N . ASP A 1 27 ? 15.185 -2.837 -9.973 1.00 0.53 30 ASP A N 15
ATOM 24867 C CA . ASP A 1 27 ? 16.196 -3.874 -10.082 1.00 0.58 30 ASP A CA 15
ATOM 24868 C C . ASP A 1 27 ? 16.069 -4.852 -8.925 1.00 0.55 30 ASP A C 15
ATOM 24869 O O . ASP A 1 27 ? 15.696 -6.008 -9.117 1.00 0.84 30 ASP A O 15
ATOM 24878 N N . SER A 1 28 ? 16.394 -4.384 -7.727 1.00 0.53 31 SER A N 15
ATOM 24879 C CA . SER A 1 28 ? 16.224 -5.176 -6.519 1.00 0.50 31 SER A CA 15
ATOM 24880 C C . SER A 1 28 ? 16.061 -4.270 -5.306 1.00 0.42 31 SER A C 15
ATOM 24881 O O . SER A 1 28 ? 16.552 -3.142 -5.292 1.00 0.48 31 SER A O 15
ATOM 24889 N N . THR A 1 29 ? 15.370 -4.773 -4.296 1.00 0.34 32 THR A N 15
ATOM 24890 C CA . THR A 1 29 ? 15.213 -4.055 -3.040 1.00 0.29 32 THR A CA 15
ATOM 24891 C C . THR A 1 29 ? 15.817 -4.894 -1.910 1.00 0.27 32 THR A C 15
ATOM 24892 O O . THR A 1 29 ? 15.395 -4.839 -0.756 1.00 0.28 32 THR A O 15
ATOM 24903 N N . ALA A 1 30 ? 16.842 -5.659 -2.268 1.00 0.31 33 ALA A N 15
ATOM 24904 C CA . ALA A 1 30 ? 17.509 -6.564 -1.341 1.00 0.32 33 ALA A CA 15
ATOM 24905 C C . ALA A 1 30 ? 18.498 -5.816 -0.447 1.00 0.34 33 ALA A C 15
ATOM 24906 O O . ALA A 1 30 ? 19.103 -6.395 0.455 1.00 0.37 33 ALA A O 15
ATOM 24913 N N . ASP A 1 31 ? 18.669 -4.536 -0.723 1.00 0.35 34 ASP A N 15
ATOM 24914 C CA . ASP A 1 31 ? 19.580 -3.689 0.046 1.00 0.40 34 ASP A CA 15
ATOM 24915 C C . ASP A 1 31 ? 18.853 -3.079 1.238 1.00 0.36 34 ASP A C 15
ATOM 24916 O O . ASP A 1 31 ? 19.455 -2.762 2.262 1.00 0.43 34 ASP A O 15
ATOM 24925 N N . VAL A 1 32 ? 17.546 -2.950 1.100 1.00 0.31 35 VAL A N 15
ATOM 24926 C CA . VAL A 1 32 ? 16.714 -2.356 2.132 1.00 0.28 35 VAL A CA 15
ATOM 24927 C C . VAL A 1 32 ? 16.025 -3.453 2.939 1.00 0.25 35 VAL A C 15
ATOM 24928 O O . VAL A 1 32 ? 15.557 -4.445 2.381 1.00 0.25 35 VAL A O 15
ATOM 24941 N N . THR A 1 33 ? 15.986 -3.289 4.256 1.00 0.25 36 THR A N 15
ATOM 24942 C CA . THR A 1 33 ? 15.420 -4.302 5.130 1.00 0.27 36 THR A CA 15
ATOM 24943 C C . THR A 1 33 ? 13.972 -3.975 5.419 1.00 0.23 36 THR A C 15
ATOM 24944 O O . THR A 1 33 ? 13.481 -2.949 4.959 1.00 0.20 36 THR A O 15
ATOM 24955 N N . TYR A 1 34 ? 13.280 -4.811 6.177 1.00 0.26 37 TYR A N 15
ATOM 24956 C CA . TYR A 1 34 ? 11.902 -4.506 6.525 1.00 0.27 37 TYR A CA 15
ATOM 24957 C C . TYR A 1 34 ? 11.856 -3.226 7.357 1.00 0.23 37 TYR A C 15
ATOM 24958 O O . TYR A 1 34 ? 10.898 -2.466 7.288 1.00 0.23 37 TYR A O 15
ATOM 24976 N N . GLU A 1 35 ? 12.931 -2.973 8.101 1.00 0.23 38 GLU A N 15
ATOM 24977 C CA . GLU A 1 35 ? 13.039 -1.766 8.913 1.00 0.24 38 GLU A CA 15
ATOM 24978 C C . GLU A 1 35 ? 13.273 -0.547 8.030 1.00 0.24 38 GLU A C 15
ATOM 24979 O O . GLU A 1 35 ? 12.659 0.500 8.228 1.00 0.26 38 GLU A O 15
ATOM 24991 N N . ASP A 1 36 ? 14.164 -0.684 7.053 1.00 0.24 39 ASP A N 15
ATOM 24992 C CA . ASP A 1 36 ? 14.434 0.408 6.117 1.00 0.26 39 ASP A CA 15
ATOM 24993 C C . ASP A 1 36 ? 13.233 0.618 5.206 1.00 0.22 39 ASP A C 15
ATOM 24994 O O . ASP A 1 36 ? 12.999 1.715 4.699 1.00 0.23 39 ASP A O 15
ATOM 25003 N N . ALA A 1 37 ? 12.482 -0.452 5.005 1.00 0.19 40 ALA A N 15
ATOM 25004 C CA . ALA A 1 37 ? 11.260 -0.405 4.214 1.00 0.18 40 ALA A CA 15
ATOM 25005 C C . ALA A 1 37 ? 10.152 0.301 4.979 1.00 0.16 40 ALA A C 15
ATOM 25006 O O . ALA A 1 37 ? 9.455 1.152 4.430 1.00 0.17 40 ALA A O 15
ATOM 25013 N N . ILE A 1 38 ? 9.991 -0.052 6.252 1.00 0.16 41 ILE A N 15
ATOM 25014 C CA . ILE A 1 38 ? 9.029 0.632 7.106 1.00 0.18 41 ILE A CA 15
ATOM 25015 C C . ILE A 1 38 ? 9.408 2.094 7.230 1.00 0.20 41 ILE A C 15
ATOM 25016 O O . ILE A 1 38 ? 8.545 2.972 7.239 1.00 0.21 41 ILE A O 15
ATOM 25032 N N . LYS A 1 39 ? 10.709 2.346 7.274 1.00 0.22 42 LYS A N 15
ATOM 25033 C CA . LYS A 1 39 ? 11.222 3.700 7.319 1.00 0.28 42 LYS A CA 15
ATOM 25034 C C . LYS A 1 39 ? 10.736 4.493 6.116 1.00 0.28 42 LYS A C 15
ATOM 25035 O O . LYS A 1 39 ? 10.498 5.698 6.204 1.00 0.37 42 LYS A O 15
ATOM 25054 N N . GLU A 1 40 ? 10.561 3.796 5.004 1.00 0.22 43 GLU A N 15
ATOM 25055 C CA . GLU A 1 40 ? 10.200 4.433 3.753 1.00 0.25 43 GLU A CA 15
ATOM 25056 C C . GLU A 1 40 ? 8.691 4.559 3.654 1.00 0.18 43 GLU A C 15
ATOM 25057 O O . GLU A 1 40 ? 8.166 5.629 3.339 1.00 0.18 43 GLU A O 15
ATOM 25069 N N . LEU A 1 41 ? 7.995 3.477 3.973 1.00 0.16 44 LEU A N 15
ATOM 25070 C CA . LEU A 1 41 ? 6.544 3.463 3.888 1.00 0.15 44 LEU A CA 15
ATOM 25071 C C . LEU A 1 41 ? 5.952 4.494 4.845 1.00 0.14 44 LEU A C 15
ATOM 25072 O O . LEU A 1 41 ? 4.968 5.157 4.522 1.00 0.16 44 LEU A O 15
ATOM 25088 N N . GLN A 1 42 ? 6.573 4.636 6.019 1.00 0.14 45 GLN A N 15
ATOM 25089 C CA . GLN A 1 42 ? 6.112 5.596 7.021 1.00 0.14 45 GLN A CA 15
ATOM 25090 C C . GLN A 1 42 ? 6.244 7.031 6.531 1.00 0.17 45 GLN A C 15
ATOM 25091 O O . GLN A 1 42 ? 5.452 7.887 6.906 1.00 0.27 45 GLN A O 15
ATOM 25105 N N . LYS A 1 43 ? 7.237 7.287 5.691 1.00 0.14 46 LYS A N 15
ATOM 25106 C CA . LYS A 1 43 ? 7.441 8.624 5.147 1.00 0.17 46 LYS A CA 15
ATOM 25107 C C . LYS A 1 43 ? 6.361 8.955 4.127 1.00 0.18 46 LYS A C 15
ATOM 25108 O O . LYS A 1 43 ? 5.804 10.052 4.124 1.00 0.21 46 LYS A O 15
ATOM 25127 N N . TRP A 1 44 ? 6.068 8.000 3.259 1.00 0.16 47 TRP A N 15
ATOM 25128 C CA . TRP A 1 44 ? 5.063 8.201 2.231 1.00 0.19 47 TRP A CA 15
ATOM 25129 C C . TRP A 1 44 ? 3.659 8.227 2.823 1.00 0.19 47 TRP A C 15
ATOM 25130 O O . TRP A 1 44 ? 2.858 9.087 2.467 1.00 0.22 47 TRP A O 15
ATOM 25151 N N . SER A 1 45 ? 3.367 7.312 3.745 1.00 0.17 48 SER A N 15
ATOM 25152 C CA . SER A 1 45 ? 2.081 7.319 4.428 1.00 0.19 48 SER A CA 15
ATOM 25153 C C . SER A 1 45 ? 1.950 8.581 5.276 1.00 0.20 48 SER A C 15
ATOM 25154 O O . SER A 1 45 ? 0.844 9.019 5.592 1.00 0.28 48 SER A O 15
ATOM 25162 N N . GLN A 1 46 ? 3.091 9.165 5.635 1.00 0.17 49 GLN A N 15
ATOM 25163 C CA . GLN A 1 46 ? 3.112 10.436 6.344 1.00 0.17 49 GLN A CA 15
ATOM 25164 C C . GLN A 1 46 ? 2.702 11.556 5.403 1.00 0.18 49 GLN A C 15
ATOM 25165 O O . GLN A 1 46 ? 1.774 12.303 5.685 1.00 0.21 49 GLN A O 15
ATOM 25179 N N . ARG A 1 47 ? 3.395 11.648 4.274 1.00 0.16 50 ARG A N 15
ATOM 25180 C CA . ARG A 1 47 ? 3.144 12.706 3.304 1.00 0.16 50 ARG A CA 15
ATOM 25181 C C . ARG A 1 47 ? 1.732 12.630 2.737 1.00 0.14 50 ARG A C 15
ATOM 25182 O O . ARG A 1 47 ? 1.081 13.653 2.553 1.00 0.15 50 ARG A O 15
ATOM 25203 N N . ILE A 1 48 ? 1.275 11.422 2.440 1.00 0.13 51 ILE A N 15
ATOM 25204 C CA . ILE A 1 48 ? -0.086 11.218 1.963 1.00 0.13 51 ILE A CA 15
ATOM 25205 C C . ILE A 1 48 ? -1.096 11.710 3.003 1.00 0.16 51 ILE A C 15
ATOM 25206 O O . ILE A 1 48 ? -2.102 12.338 2.664 1.00 0.20 51 ILE A O 15
ATOM 25222 N N . ALA A 1 49 ? -0.802 11.447 4.269 1.00 0.16 52 ALA A N 15
ATOM 25223 C CA . ALA A 1 49 ? -1.665 11.866 5.365 1.00 0.20 52 ALA A CA 15
ATOM 25224 C C . ALA A 1 49 ? -1.582 13.374 5.599 1.00 0.22 52 ALA A C 15
ATOM 25225 O O . ALA A 1 49 ? -2.599 14.029 5.834 1.00 0.27 52 ALA A O 15
ATOM 25232 N N . SER A 1 50 ? -0.375 13.919 5.527 1.00 0.22 53 SER A N 15
ATOM 25233 C CA . SER A 1 50 ? -0.154 15.335 5.795 1.00 0.26 53 SER A CA 15
ATOM 25234 C C . SER A 1 50 ? -0.610 16.204 4.625 1.00 0.28 53 SER A C 15
ATOM 25235 O O . SER A 1 50 ? -1.007 17.357 4.811 1.00 0.35 53 SER A O 15
ATOM 25243 N N . GLY A 1 51 ? -0.545 15.656 3.421 1.00 0.25 54 GLY A N 15
ATOM 25244 C CA . GLY A 1 51 ? -0.988 16.387 2.254 1.00 0.28 54 GLY A CA 15
ATOM 25245 C C . GLY A 1 51 ? 0.168 16.851 1.395 1.00 0.26 54 GLY A C 15
ATOM 25246 O O . GLY A 1 51 ? -0.032 17.565 0.410 1.00 0.30 54 GLY A O 15
ATOM 25250 N N . GLU A 1 52 ? 1.381 16.452 1.772 1.00 0.23 55 GLU A N 15
ATOM 25251 C CA . GLU A 1 52 ? 2.576 16.798 1.009 1.00 0.23 55 GLU A CA 15
ATOM 25252 C C . GLU A 1 52 ? 2.484 16.227 -0.397 1.00 0.20 55 GLU A C 15
ATOM 25253 O O . GLU A 1 52 ? 2.693 16.932 -1.386 1.00 0.24 55 GLU A O 15
ATOM 25265 N N . VAL A 1 53 ? 2.162 14.947 -0.476 1.00 0.17 56 VAL A N 15
ATOM 25266 C CA . VAL A 1 53 ? 1.895 14.301 -1.749 1.00 0.15 56 VAL A CA 15
ATOM 25267 C C . VAL A 1 53 ? 0.603 13.516 -1.650 1.00 0.15 56 VAL A C 15
ATOM 25268 O O . VAL A 1 53 ? 0.184 13.126 -0.559 1.00 0.19 56 VAL A O 15
ATOM 25281 N N . SER A 1 54 ? -0.041 13.313 -2.780 1.00 0.13 57 SER A N 15
ATOM 25282 C CA . SER A 1 54 ? -1.261 12.540 -2.821 1.00 0.15 57 SER A CA 15
ATOM 25283 C C . SER A 1 54 ? -0.924 11.065 -2.942 1.00 0.15 57 SER A C 15
ATOM 25284 O O . SER A 1 54 ? 0.225 10.719 -3.243 1.00 0.18 57 SER A O 15
ATOM 25292 N N . PHE A 1 55 ? -1.896 10.200 -2.704 1.00 0.16 58 PHE A N 15
ATOM 25293 C CA . PHE A 1 55 ? -1.654 8.769 -2.748 1.00 0.16 58 PHE A CA 15
ATOM 25294 C C . PHE A 1 55 ? -1.104 8.375 -4.116 1.00 0.18 58 PHE A C 15
ATOM 25295 O O . PHE A 1 55 ? -0.149 7.601 -4.213 1.00 0.19 58 PHE A O 15
ATOM 25312 N N . GLU A 1 56 ? -1.683 8.960 -5.163 1.00 0.20 59 GLU A N 15
ATOM 25313 C CA . GLU A 1 56 ? -1.278 8.671 -6.533 1.00 0.22 59 GLU A CA 15
ATOM 25314 C C . GLU A 1 56 ? 0.194 8.995 -6.764 1.00 0.24 59 GLU A C 15
ATOM 25315 O O . GLU A 1 56 ? 0.928 8.188 -7.332 1.00 0.31 59 GLU A O 15
ATOM 25327 N N . GLU A 1 57 ? 0.624 10.171 -6.308 1.00 0.23 60 GLU A N 15
ATOM 25328 C CA . GLU A 1 57 ? 2.003 10.606 -6.510 1.00 0.24 60 GLU A CA 15
ATOM 25329 C C . GLU A 1 57 ? 2.980 9.641 -5.857 1.00 0.23 60 GLU A C 15
ATOM 25330 O O . GLU A 1 57 ? 3.985 9.263 -6.451 1.00 0.26 60 GLU A O 15
ATOM 25342 N N . ALA A 1 58 ? 2.674 9.236 -4.636 1.00 0.22 61 ALA A N 15
ATOM 25343 C CA . ALA A 1 58 ? 3.546 8.337 -3.902 1.00 0.23 61 ALA A CA 15
ATOM 25344 C C . ALA A 1 58 ? 3.518 6.935 -4.501 1.00 0.22 61 ALA A C 15
ATOM 25345 O O . ALA A 1 58 ? 4.563 6.354 -4.788 1.00 0.26 61 ALA A O 15
ATOM 25352 N N . ALA A 1 59 ? 2.319 6.415 -4.719 1.00 0.20 62 ALA A N 15
ATOM 25353 C CA . ALA A 1 59 ? 2.140 5.041 -5.175 1.00 0.20 62 ALA A CA 15
ATOM 25354 C C . ALA A 1 59 ? 2.829 4.779 -6.515 1.00 0.21 62 ALA A C 15
ATOM 25355 O O . ALA A 1 59 ? 3.612 3.841 -6.633 1.00 0.24 62 ALA A O 15
ATOM 25362 N N . SER A 1 60 ? 2.553 5.620 -7.502 1.00 0.21 63 SER A N 15
ATOM 25363 C CA . SER A 1 60 ? 3.107 5.468 -8.848 1.00 0.23 63 SER A CA 15
ATOM 25364 C C . SER A 1 60 ? 4.629 5.297 -8.854 1.00 0.24 63 SER A C 15
ATOM 25365 O O . SER A 1 60 ? 5.195 4.729 -9.790 1.00 0.27 63 SER A O 15
ATOM 25373 N N . GLN A 1 61 ? 5.288 5.778 -7.814 1.00 0.24 64 GLN A N 15
ATOM 25374 C CA . GLN A 1 61 ? 6.734 5.688 -7.729 1.00 0.27 64 GLN A CA 15
ATOM 25375 C C . GLN A 1 61 ? 7.142 4.599 -6.755 1.00 0.26 64 GLN A C 15
ATOM 25376 O O . GLN A 1 61 ? 8.034 3.795 -7.026 1.00 0.29 64 GLN A O 15
ATOM 25390 N N . ARG A 1 62 ? 6.475 4.592 -5.620 1.00 0.26 65 ARG A N 15
ATOM 25391 C CA . ARG A 1 62 ? 6.873 3.755 -4.500 1.00 0.28 65 ARG A CA 15
ATOM 25392 C C . ARG A 1 62 ? 6.216 2.374 -4.496 1.00 0.27 65 ARG A C 15
ATOM 25393 O O . ARG A 1 62 ? 6.887 1.378 -4.228 1.00 0.32 65 ARG A O 15
ATOM 25414 N N . SER A 1 63 ? 4.924 2.304 -4.789 1.00 0.25 66 SER A N 15
ATOM 25415 C CA . SER A 1 63 ? 4.203 1.032 -4.706 1.00 0.25 66 SER A CA 15
ATOM 25416 C C . SER A 1 63 ? 4.740 0.023 -5.720 1.00 0.23 66 SER A C 15
ATOM 25417 O O . SER A 1 63 ? 4.809 0.301 -6.915 1.00 0.24 66 SER A O 15
ATOM 25425 N N . ASP A 1 64 ? 5.133 -1.142 -5.216 1.00 0.25 67 ASP A N 15
ATOM 25426 C CA . ASP A 1 64 ? 5.633 -2.224 -6.052 1.00 0.28 67 ASP A CA 15
ATOM 25427 C C . ASP A 1 64 ? 4.499 -2.942 -6.772 1.00 0.31 67 ASP A C 15
ATOM 25428 O O . ASP A 1 64 ? 4.720 -3.658 -7.741 1.00 0.48 67 ASP A O 15
ATOM 25437 N N . CYS A 1 65 ? 3.280 -2.733 -6.313 1.00 0.24 68 CYS A N 15
ATOM 25438 C CA . CYS A 1 65 ? 2.135 -3.379 -6.926 1.00 0.26 68 CYS A CA 15
ATOM 25439 C C . CYS A 1 65 ? 1.758 -2.665 -8.212 1.00 0.27 68 CYS A C 15
ATOM 25440 O O . CYS A 1 65 ? 2.049 -1.481 -8.394 1.00 0.38 68 CYS A O 15
ATOM 25448 N N . GLY A 1 66 ? 1.099 -3.414 -9.088 1.00 0.26 69 GLY A N 15
ATOM 25449 C CA . GLY A 1 66 ? 0.770 -2.947 -10.425 1.00 0.25 69 GLY A CA 15
ATOM 25450 C C . GLY A 1 66 ? -0.042 -1.670 -10.439 1.00 0.22 69 GLY A C 15
ATOM 25451 O O . GLY A 1 66 ? -0.107 -0.988 -11.465 1.00 0.25 69 GLY A O 15
ATOM 25455 N N . SER A 1 67 ? -0.662 -1.340 -9.308 1.00 0.21 70 SER A N 15
ATOM 25456 C CA . SER A 1 67 ? -1.413 -0.109 -9.178 1.00 0.24 70 SER A CA 15
ATOM 25457 C C . SER A 1 67 ? -0.513 1.130 -9.294 1.00 0.22 70 SER A C 15
ATOM 25458 O O . SER A 1 67 ? -1.017 2.245 -9.354 1.00 0.25 70 SER A O 15
ATOM 25466 N N . TYR A 1 68 ? 0.814 0.941 -9.334 1.00 0.20 71 TYR A N 15
ATOM 25467 C CA . TYR A 1 68 ? 1.744 2.060 -9.537 1.00 0.20 71 TYR A CA 15
ATOM 25468 C C . TYR A 1 68 ? 1.430 2.780 -10.852 1.00 0.22 71 TYR A C 15
ATOM 25469 O O . TYR A 1 68 ? 1.758 3.948 -11.023 1.00 0.29 71 TYR A O 15
ATOM 25487 N N . ALA A 1 69 ? 0.776 2.079 -11.775 1.00 0.24 72 ALA A N 15
ATOM 25488 C CA . ALA A 1 69 ? 0.422 2.663 -13.060 1.00 0.30 72 ALA A CA 15
ATOM 25489 C C . ALA A 1 69 ? -0.960 3.306 -12.997 1.00 0.36 72 ALA A C 15
ATOM 25490 O O . ALA A 1 69 ? -1.451 3.850 -13.982 1.00 0.49 72 ALA A O 15
ATOM 25497 N N . SER A 1 70 ? -1.584 3.224 -11.830 1.00 0.32 73 SER A N 15
ATOM 25498 C CA . SER A 1 70 ? -2.898 3.811 -11.615 1.00 0.44 73 SER A CA 15
ATOM 25499 C C . SER A 1 70 ? -2.880 4.737 -10.401 1.00 0.49 73 SER A C 15
ATOM 25500 O O . SER A 1 70 ? -3.929 5.119 -9.884 1.00 0.71 73 SER A O 15
ATOM 25508 N N . GLY A 1 71 ? -1.682 5.087 -9.945 1.00 0.41 74 GLY A N 15
ATOM 25509 C CA . GLY A 1 71 ? -1.550 5.942 -8.778 1.00 0.54 74 GLY A CA 15
ATOM 25510 C C . GLY A 1 71 ? -1.942 5.240 -7.489 1.00 0.45 74 GLY A C 15
ATOM 25511 O O . GLY A 1 71 ? -2.382 5.879 -6.538 1.00 0.49 74 GLY A O 15
ATOM 25515 N N . GLY A 1 72 ? -1.798 3.921 -7.466 1.00 0.35 75 GLY A N 15
ATOM 25516 C CA . GLY A 1 72 ? -2.126 3.152 -6.277 1.00 0.32 75 GLY A CA 15
ATOM 25517 C C . GLY A 1 72 ? -3.605 2.854 -6.171 1.00 0.20 75 GLY A C 15
ATOM 25518 O O . GLY A 1 72 ? -4.017 1.948 -5.441 1.00 0.21 75 GLY A O 15
ATOM 25522 N N . ASP A 1 73 ? -4.396 3.609 -6.916 1.00 0.35 76 ASP A N 15
ATOM 25523 C CA . ASP A 1 73 ? -5.844 3.491 -6.878 1.00 0.39 76 ASP A CA 15
ATOM 25524 C C . ASP A 1 73 ? -6.289 2.201 -7.525 1.00 0.32 76 ASP A C 15
ATOM 25525 O O . ASP A 1 73 ? -5.804 1.830 -8.597 1.00 0.36 76 ASP A O 15
ATOM 25534 N N . LEU A 1 74 ? -7.206 1.520 -6.877 1.00 0.32 77 LEU A N 15
ATOM 25535 C CA . LEU A 1 74 ? -7.773 0.311 -7.422 1.00 0.30 77 LEU A CA 15
ATOM 25536 C C . LEU A 1 74 ? -9.228 0.533 -7.794 1.00 0.32 77 LEU A C 15
ATOM 25537 O O . LEU A 1 74 ? -9.870 1.464 -7.307 1.00 0.35 77 LEU A O 15
ATOM 25553 N N . GLY A 1 75 ? -9.725 -0.306 -8.679 1.00 0.37 78 GLY A N 15
ATOM 25554 C CA . GLY A 1 75 ? -11.107 -0.217 -9.111 1.00 0.39 78 GLY A CA 15
ATOM 25555 C C . GLY A 1 75 ? -12.065 -0.882 -8.142 1.00 0.34 78 GLY A C 15
ATOM 25556 O O . GLY A 1 75 ? -11.926 -0.743 -6.927 1.00 0.44 78 GLY A O 15
ATOM 25560 N N . PHE A 1 76 ? -13.028 -1.616 -8.675 1.00 0.47 79 PHE A N 15
ATOM 25561 C CA . PHE A 1 76 ? -14.038 -2.261 -7.851 1.00 0.46 79 PHE A CA 15
ATOM 25562 C C . PHE A 1 76 ? -13.684 -3.724 -7.615 1.00 0.45 79 PHE A C 15
ATOM 25563 O O . PHE A 1 76 ? -13.271 -4.436 -8.531 1.00 0.61 79 PHE A O 15
ATOM 25580 N N . PHE A 1 77 ? -13.831 -4.161 -6.378 1.00 0.40 80 PHE A N 15
ATOM 25581 C CA . PHE A 1 77 ? -13.503 -5.526 -5.997 1.00 0.45 80 PHE A CA 15
ATOM 25582 C C . PHE A 1 77 ? -14.360 -5.963 -4.827 1.00 0.46 80 PHE A C 15
ATOM 25583 O O . PHE A 1 77 ? -14.982 -5.138 -4.168 1.00 0.55 80 PHE A O 15
ATOM 25600 N N . SER A 1 78 ? -14.400 -7.255 -4.577 1.00 0.50 81 SER A N 15
ATOM 25601 C CA . SER A 1 78 ? -15.165 -7.779 -3.468 1.00 0.55 81 SER A CA 15
ATOM 25602 C C . SER A 1 78 ? -14.296 -7.826 -2.219 1.00 0.52 81 SER A C 15
ATOM 25603 O O . SER A 1 78 ? -13.247 -8.466 -2.209 1.00 0.54 81 SER A O 15
ATOM 25611 N N . SER A 1 79 ? -14.727 -7.118 -1.187 1.00 0.59 82 SER A N 15
ATOM 25612 C CA . SER A 1 79 ? -14.024 -7.089 0.085 1.00 0.63 82 SER A CA 15
ATOM 25613 C C . SER A 1 79 ? -13.828 -8.502 0.632 1.00 0.59 82 SER A C 15
ATOM 25614 O O . SER A 1 79 ? -14.795 -9.220 0.887 1.00 0.63 82 SER A O 15
ATOM 25622 N N . GLY A 1 80 ? -12.575 -8.891 0.797 1.00 0.58 83 GLY A N 15
ATOM 25623 C CA . GLY A 1 80 ? -12.258 -10.232 1.240 1.00 0.62 83 GLY A CA 15
ATOM 25624 C C . GLY A 1 80 ? -11.531 -11.013 0.169 1.00 0.64 83 GLY A C 15
ATOM 25625 O O . GLY A 1 80 ? -11.267 -12.205 0.324 1.00 0.79 83 GLY A O 15
ATOM 25629 N N . GLU A 1 81 ? -11.200 -10.333 -0.917 1.00 0.58 84 GLU A N 15
ATOM 25630 C CA . GLU A 1 81 ? -10.537 -10.967 -2.047 1.00 0.62 84 GLU A CA 15
ATOM 25631 C C . GLU A 1 81 ? -9.056 -10.587 -2.091 1.00 0.58 84 GLU A C 15
ATOM 25632 O O . GLU A 1 81 ? -8.290 -11.123 -2.894 1.00 0.87 84 GLU A O 15
ATOM 25644 N N . MET A 1 82 ? -8.640 -9.676 -1.216 1.00 0.47 85 MET A N 15
ATOM 25645 C CA . MET A 1 82 ? -7.269 -9.182 -1.251 1.00 0.44 85 MET A CA 15
ATOM 25646 C C . MET A 1 82 ? -6.346 -10.088 -0.451 1.00 0.47 85 MET A C 15
ATOM 25647 O O . MET A 1 82 ? -5.883 -11.120 -0.939 1.00 0.73 85 MET A O 15
ATOM 25661 N N . MET A 1 83 ? -6.090 -9.688 0.782 1.00 0.33 86 MET A N 15
ATOM 25662 C CA . MET A 1 83 ? -5.299 -10.465 1.720 1.00 0.35 86 MET A CA 15
ATOM 25663 C C . MET A 1 83 ? -5.885 -10.240 3.090 1.00 0.40 86 MET A C 15
ATOM 25664 O O . MET A 1 83 ? -6.447 -9.177 3.328 1.00 0.76 86 MET A O 15
ATOM 25678 N N . LYS A 1 84 ? -5.770 -11.203 3.982 1.00 0.32 87 LYS A N 15
ATOM 25679 C CA . LYS A 1 84 ? -6.417 -11.093 5.281 1.00 0.32 87 LYS A CA 15
ATOM 25680 C C . LYS A 1 84 ? -6.001 -9.811 6.030 1.00 0.27 87 LYS A C 15
ATOM 25681 O O . LYS A 1 84 ? -6.872 -9.039 6.427 1.00 0.27 87 LYS A O 15
ATOM 25700 N N . PRO A 1 85 ? -4.685 -9.527 6.205 1.00 0.26 88 PRO A N 15
ATOM 25701 C CA . PRO A 1 85 ? -4.250 -8.349 6.964 1.00 0.25 88 PRO A CA 15
ATOM 25702 C C . PRO A 1 85 ? -4.461 -7.056 6.179 1.00 0.22 88 PRO A C 15
ATOM 25703 O O . PRO A 1 85 ? -4.722 -5.999 6.755 1.00 0.25 88 PRO A O 15
ATOM 25714 N N . PHE A 1 86 ? -4.353 -7.161 4.861 1.00 0.19 89 PHE A N 15
ATOM 25715 C CA . PHE A 1 86 ? -4.588 -6.036 3.965 1.00 0.17 89 PHE A CA 15
ATOM 25716 C C . PHE A 1 86 ? -6.053 -5.625 4.039 1.00 0.18 89 PHE A C 15
ATOM 25717 O O . PHE A 1 86 ? -6.373 -4.485 4.359 1.00 0.17 89 PHE A O 15
ATOM 25734 N N . GLU A 1 87 ? -6.927 -6.590 3.784 1.00 0.21 90 GLU A N 15
ATOM 25735 C CA . GLU A 1 87 ? -8.368 -6.373 3.765 1.00 0.24 90 GLU A CA 15
ATOM 25736 C C . GLU A 1 87 ? -8.866 -5.980 5.151 1.00 0.25 90 GLU A C 15
ATOM 25737 O O . GLU A 1 87 ? -9.805 -5.195 5.289 1.00 0.27 90 GLU A O 15
ATOM 25749 N N . ASP A 1 88 ? -8.237 -6.547 6.174 1.00 0.25 91 ASP A N 15
ATOM 25750 C CA . ASP A 1 88 ? -8.545 -6.202 7.558 1.00 0.29 91 ASP A CA 15
ATOM 25751 C C . ASP A 1 88 ? -8.366 -4.707 7.788 1.00 0.25 91 ASP A C 15
ATOM 25752 O O . ASP A 1 88 ? -9.135 -4.086 8.517 1.00 0.30 91 ASP A O 15
ATOM 25761 N N . ALA A 1 89 ? -7.364 -4.132 7.141 1.00 0.20 92 ALA A N 15
ATOM 25762 C CA . ALA A 1 89 ? -7.112 -2.707 7.250 1.00 0.19 92 ALA A CA 15
ATOM 25763 C C . ALA A 1 89 ? -8.069 -1.914 6.366 1.00 0.18 92 ALA A C 15
ATOM 25764 O O . ALA A 1 89 ? -8.412 -0.779 6.682 1.00 0.21 92 ALA A O 15
ATOM 25771 N N . VAL A 1 90 ? -8.525 -2.527 5.276 1.00 0.18 93 VAL A N 15
ATOM 25772 C CA . VAL A 1 90 ? -9.405 -1.844 4.330 1.00 0.19 93 VAL A CA 15
ATOM 25773 C C . VAL A 1 90 ? -10.786 -1.654 4.942 1.00 0.19 93 VAL A C 15
ATOM 25774 O O . VAL A 1 90 ? -11.443 -0.638 4.730 1.00 0.20 93 VAL A O 15
ATOM 25787 N N . ARG A 1 91 ? -11.218 -2.640 5.713 1.00 0.23 94 ARG A N 15
ATOM 25788 C CA . ARG A 1 91 ? -12.511 -2.574 6.375 1.00 0.27 94 ARG A CA 15
ATOM 25789 C C . ARG A 1 91 ? -12.407 -1.771 7.670 1.00 0.25 94 ARG A C 15
ATOM 25790 O O . ARG A 1 91 ? -13.414 -1.443 8.298 1.00 0.32 94 ARG A O 15
ATOM 25811 N N . ALA A 1 92 ? -11.180 -1.452 8.059 1.00 0.23 95 ALA A N 15
ATOM 25812 C CA . ALA A 1 92 ? -10.933 -0.738 9.302 1.00 0.25 95 ALA A CA 15
ATOM 25813 C C . ALA A 1 92 ?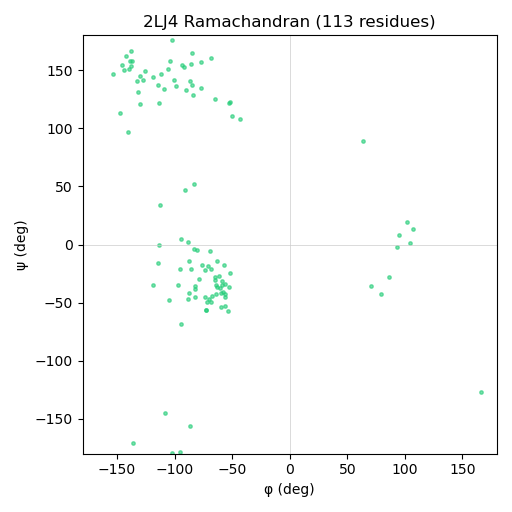 -11.008 0.769 9.089 1.00 0.26 95 ALA A C 15
ATOM 25814 O O . ALA A 1 92 ? -10.881 1.549 10.032 1.00 0.47 95 ALA A O 15
ATOM 25821 N N . LEU A 1 93 ? -11.221 1.167 7.845 1.00 0.19 96 LEU A N 15
ATOM 25822 C CA . LEU A 1 93 ? -11.340 2.572 7.491 1.00 0.19 96 LEU A CA 15
ATOM 25823 C C . LEU A 1 93 ? -12.503 2.782 6.537 1.00 0.21 96 LEU A C 15
ATOM 25824 O O . LEU A 1 93 ? -12.899 1.868 5.810 1.00 0.28 96 LEU A O 15
ATOM 25840 N N . LYS A 1 94 ? -13.072 3.973 6.562 1.00 0.24 97 LYS A N 15
ATOM 25841 C CA . LYS A 1 94 ? -14.141 4.306 5.645 1.00 0.31 97 LYS A CA 15
ATOM 25842 C C . LYS A 1 94 ? -13.598 5.186 4.522 1.00 0.28 97 LYS A C 15
ATOM 25843 O O . LYS A 1 94 ? -12.390 5.406 4.433 1.00 0.25 97 LYS A O 15
ATOM 25862 N N . ILE A 1 95 ? -14.486 5.669 3.672 1.00 0.32 98 ILE A N 15
ATOM 25863 C CA . ILE A 1 95 ? -14.108 6.458 2.510 1.00 0.32 98 ILE A CA 15
ATOM 25864 C C . ILE A 1 95 ? -13.307 7.700 2.906 1.00 0.32 98 ILE A C 15
ATOM 25865 O O . ILE A 1 95 ? -13.810 8.587 3.597 1.00 0.37 98 ILE A O 15
ATOM 25881 N N . GLY A 1 96 ? -12.058 7.750 2.469 1.00 0.30 99 GLY A N 15
ATOM 25882 C CA . GLY A 1 96 ? -11.211 8.886 2.771 1.00 0.32 99 GLY A CA 15
ATOM 25883 C C . GLY A 1 96 ? -10.283 8.645 3.947 1.00 0.32 99 GLY A C 15
ATOM 25884 O O . GLY A 1 96 ? -9.559 9.552 4.367 1.00 0.46 99 GLY A O 15
ATOM 25888 N N . ASP A 1 97 ? -10.297 7.437 4.492 1.00 0.21 100 ASP A N 15
ATOM 25889 C CA . ASP A 1 97 ? -9.420 7.108 5.606 1.00 0.19 100 ASP A CA 15
ATOM 25890 C C . ASP A 1 97 ? -8.261 6.243 5.143 1.00 0.15 100 ASP A C 15
ATOM 25891 O O . ASP A 1 97 ? -8.429 5.375 4.285 1.00 0.15 100 ASP A O 15
ATOM 25900 N N . ILE A 1 98 ? -7.089 6.498 5.709 1.00 0.18 101 ILE A N 15
ATOM 25901 C CA . ILE A 1 98 ? -5.878 5.770 5.356 1.00 0.16 101 ILE A CA 15
ATOM 25902 C C . ILE A 1 98 ? -5.435 4.905 6.533 1.00 0.16 101 ILE A C 15
ATOM 25903 O O . ILE A 1 98 ? -5.622 5.278 7.695 1.00 0.18 101 ILE A O 15
ATOM 25919 N N . SER A 1 99 ? -4.857 3.756 6.232 1.00 0.16 102 SER A N 15
ATOM 25920 C CA . SER A 1 99 ? -4.394 2.838 7.256 1.00 0.19 102 SER A CA 15
ATOM 25921 C C . SER A 1 99 ? -2.927 3.092 7.568 1.00 0.18 102 SER A C 15
ATOM 25922 O O . SER A 1 99 ? -2.192 3.637 6.737 1.00 0.22 102 SER A O 15
ATOM 25930 N N . PRO A 1 100 ? -2.483 2.722 8.775 1.00 0.21 103 PRO A N 15
ATOM 25931 C CA . PRO A 1 100 ? -1.067 2.746 9.121 1.00 0.23 103 PRO A CA 15
ATOM 25932 C C . PRO A 1 100 ? -0.317 1.594 8.453 1.00 0.20 103 PRO A C 15
ATOM 25933 O O . PRO A 1 100 ? -0.929 0.763 7.779 1.00 0.27 103 PRO A O 15
ATOM 25944 N N . ILE A 1 101 ? 1.001 1.571 8.625 1.00 0.17 104 ILE A N 15
ATOM 25945 C CA . ILE A 1 101 ? 1.845 0.503 8.082 1.00 0.15 104 ILE A CA 15
ATOM 25946 C C . ILE A 1 101 ? 1.297 -0.889 8.410 1.00 0.14 104 ILE A C 15
ATOM 25947 O O . ILE A 1 101 ? 1.343 -1.330 9.560 1.00 0.20 104 ILE A O 15
ATOM 25963 N N . VAL A 1 102 ? 0.776 -1.570 7.400 1.00 0.13 105 VAL A N 15
ATOM 25964 C CA . VAL A 1 102 ? 0.307 -2.939 7.553 1.00 0.15 105 VAL A CA 15
ATOM 25965 C C . VAL A 1 102 ? 1.149 -3.883 6.693 1.00 0.15 105 VAL A C 15
ATOM 25966 O O . VAL A 1 102 ? 1.232 -3.724 5.474 1.00 0.17 105 VAL A O 15
ATOM 25979 N N . GLN A 1 103 ? 1.801 -4.846 7.334 1.00 0.18 106 GLN A N 15
ATOM 25980 C CA . GLN A 1 103 ? 2.647 -5.791 6.620 1.00 0.20 106 GLN A CA 15
ATOM 25981 C C . GLN A 1 103 ? 1.828 -6.959 6.084 1.00 0.23 106 GLN A C 15
ATOM 25982 O O . GLN A 1 103 ? 0.785 -7.313 6.637 1.00 0.29 106 GLN A O 15
ATOM 25996 N N . THR A 1 104 ? 2.312 -7.542 5.002 1.00 0.22 107 THR A N 15
ATOM 25997 C CA . THR A 1 104 ? 1.663 -8.670 4.359 1.00 0.27 107 THR A CA 15
ATOM 25998 C C . THR A 1 104 ? 2.645 -9.825 4.204 1.00 0.34 107 THR A C 15
ATOM 25999 O O . THR A 1 104 ? 3.762 -9.756 4.724 1.00 0.37 107 THR A O 15
ATOM 26010 N N . ASP A 1 105 ? 2.238 -10.871 3.495 1.00 0.40 108 ASP A N 15
ATOM 26011 C CA . ASP A 1 105 ? 3.097 -12.036 3.286 1.00 0.49 108 ASP A CA 15
ATOM 26012 C C . ASP A 1 105 ? 4.374 -11.638 2.550 1.00 0.45 108 ASP A C 15
ATOM 26013 O O . ASP A 1 105 ? 5.461 -12.132 2.858 1.00 0.53 108 ASP A O 15
ATOM 26022 N N . SER A 1 106 ? 4.246 -10.731 1.592 1.00 0.39 109 SER A N 15
ATOM 26023 C CA . SER A 1 106 ? 5.396 -10.287 0.830 1.00 0.43 109 SER A CA 15
ATOM 26024 C C . SER A 1 106 ? 6.039 -9.071 1.485 1.00 0.53 109 SER A C 15
ATOM 26025 O O . SER A 1 106 ? 7.179 -9.147 1.927 1.00 1.09 109 SER A O 15
ATOM 26033 N N . GLY A 1 107 ? 5.306 -7.970 1.621 1.00 0.22 110 GLY A N 15
ATOM 26034 C CA . GLY A 1 107 ? 5.931 -6.770 2.116 1.00 0.19 110 GLY A CA 15
ATOM 26035 C C . GLY A 1 107 ? 4.998 -5.857 2.873 1.00 0.16 110 GLY A C 15
ATOM 26036 O O . GLY A 1 107 ? 4.247 -6.289 3.740 1.00 0.24 110 GLY A O 15
ATOM 26040 N N . LEU A 1 108 ? 5.030 -4.593 2.505 1.00 0.12 111 LEU A N 15
ATOM 26041 C CA . LEU A 1 108 ? 4.398 -3.530 3.280 1.00 0.11 111 LEU A CA 15
ATOM 26042 C C . LEU A 1 108 ? 3.270 -2.864 2.511 1.00 0.11 111 LEU A C 15
ATOM 26043 O O . LEU A 1 108 ? 3.338 -2.732 1.291 1.00 0.13 111 LEU A O 15
ATOM 26059 N N . HIS A 1 109 ? 2.237 -2.441 3.227 1.00 0.11 112 HIS A N 15
ATOM 26060 C CA . HIS A 1 109 ? 1.113 -1.758 2.606 1.00 0.12 112 HIS A CA 15
ATOM 26061 C C . HIS A 1 109 ? 0.569 -0.628 3.466 1.00 0.14 112 HIS A C 15
ATOM 26062 O O . HIS A 1 109 ? 0.672 -0.652 4.691 1.00 0.22 112 HIS A O 15
ATOM 26077 N N . ILE A 1 110 ? 0.034 0.375 2.791 1.00 0.12 113 ILE A N 15
ATOM 26078 C CA . ILE A 1 110 ? -0.904 1.314 3.380 1.00 0.13 113 ILE A CA 15
ATOM 26079 C C . ILE A 1 110 ? -2.074 1.452 2.420 1.00 0.12 113 ILE A C 15
ATOM 26080 O O . ILE A 1 110 ? -1.871 1.480 1.201 1.00 0.14 113 ILE A O 15
ATOM 26096 N N . ILE A 1 111 ? -3.287 1.485 2.938 1.00 0.11 114 ILE A N 15
ATOM 26097 C CA . ILE A 1 111 ? -4.459 1.527 2.082 1.00 0.11 114 ILE A CA 15
ATOM 26098 C C . ILE A 1 111 ? -5.396 2.650 2.509 1.00 0.11 114 ILE A C 15
ATOM 26099 O O . ILE A 1 111 ? -5.491 2.968 3.690 1.00 0.12 114 ILE A O 15
ATOM 26115 N N . LYS A 1 112 ? -6.063 3.265 1.542 1.00 0.13 115 LYS A N 15
ATOM 26116 C CA . LYS A 1 112 ? -7.118 4.220 1.838 1.00 0.14 115 LYS A CA 15
ATOM 26117 C C . LYS A 1 112 ? -8.378 3.808 1.087 1.00 0.15 115 LYS A C 15
ATOM 26118 O O . LYS A 1 1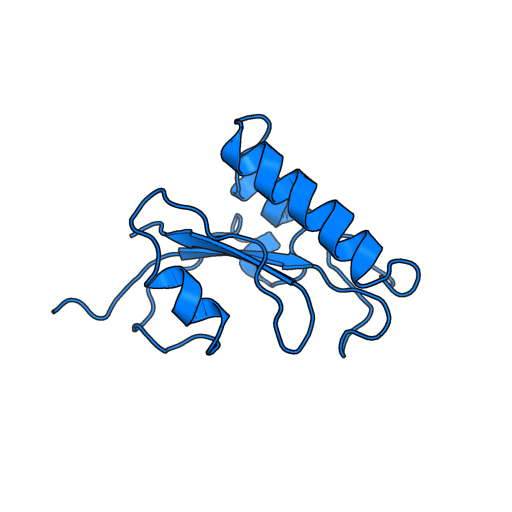12 ? -8.309 3.370 -0.063 1.00 0.16 115 LYS A O 15
ATOM 26137 N N . ARG A 1 113 ? -9.524 3.916 1.737 1.00 0.15 116 ARG A N 15
ATOM 26138 C CA . ARG A 1 113 ? -10.777 3.508 1.118 1.00 0.17 116 ARG A CA 15
ATOM 26139 C C . ARG A 1 113 ? -11.335 4.619 0.241 1.00 0.19 116 ARG A C 15
ATOM 26140 O O . ARG A 1 113 ? -11.518 5.752 0.687 1.00 0.22 116 ARG A O 15
ATOM 26161 N N . LEU A 1 114 ? -11.587 4.282 -1.013 1.00 0.22 117 LEU A N 15
ATOM 26162 C CA . LEU A 1 114 ? -12.105 5.228 -1.988 1.00 0.27 117 LEU A CA 15
ATOM 26163 C C . LEU A 1 114 ? -13.620 5.161 -2.031 1.00 0.29 117 LEU A C 15
ATOM 26164 O O . LEU A 1 114 ? -14.291 6.156 -2.295 1.00 0.37 117 LEU A O 15
ATOM 26180 N N . ALA A 1 115 ? -14.146 3.972 -1.782 1.00 0.26 118 ALA A N 15
ATOM 26181 C CA . ALA A 1 115 ? -15.577 3.745 -1.780 1.00 0.30 118 ALA A CA 15
ATOM 26182 C C . ALA A 1 115 ? -15.893 2.437 -1.079 1.00 0.30 118 ALA A C 15
ATOM 26183 O O . ALA A 1 115 ? -16.428 2.476 0.045 1.00 1.10 118 ALA A O 15
ATOM 26191 N N . MET A 1 1 ? -26.172 -5.262 1.766 1.00 4.59 4 MET A N 16
ATOM 26192 C CA . MET A 1 1 ? -24.846 -4.618 1.901 1.00 4.13 4 MET A CA 16
ATOM 26193 C C . MET A 1 1 ? -23.945 -5.017 0.743 1.00 3.08 4 MET A C 16
ATOM 26194 O O . MET A 1 1 ? -23.638 -6.196 0.564 1.00 3.52 4 MET A O 16
ATOM 26210 N N . SER A 1 2 ? -23.532 -4.033 -0.041 1.00 2.21 5 SER A N 16
ATOM 26211 C CA . SER A 1 2 ? -22.652 -4.275 -1.171 1.00 1.64 5 SER A CA 16
ATOM 26212 C C . SER A 1 2 ? -21.298 -4.771 -0.686 1.00 1.29 5 SER A C 16
ATOM 26213 O O . SER A 1 2 ? -20.766 -4.287 0.318 1.00 1.48 5 SER A O 16
ATOM 26221 N N . GLU A 1 3 ? -20.752 -5.746 -1.391 1.00 1.02 6 GLU A N 16
ATOM 26222 C CA . GLU A 1 3 ? -19.458 -6.302 -1.043 1.00 0.78 6 GLU A CA 16
ATOM 26223 C C . GLU A 1 3 ? -18.369 -5.634 -1.865 1.00 0.71 6 GLU A C 16
ATOM 26224 O O . GLU A 1 3 ? -17.182 -5.847 -1.628 1.00 1.06 6 GLU A O 16
ATOM 26236 N N . LYS A 1 4 ? -18.778 -4.828 -2.834 1.00 0.57 7 LYS A N 16
ATOM 26237 C CA . LYS A 1 4 ? -17.829 -4.151 -3.696 1.00 0.51 7 LYS A CA 16
ATOM 26238 C C . LYS A 1 4 ? -17.288 -2.905 -3.027 1.00 0.42 7 LYS A C 16
ATOM 26239 O O . LYS A 1 4 ? -18.015 -1.950 -2.746 1.00 0.60 7 LYS A O 16
ATOM 26258 N N . LEU A 1 5 ? -16.001 -2.942 -2.783 1.00 0.33 8 LEU A N 16
ATOM 26259 C CA . LEU A 1 5 ? -15.292 -1.874 -2.125 1.00 0.26 8 LEU A CA 16
ATOM 26260 C C . LEU A 1 5 ? -14.284 -1.299 -3.113 1.00 0.22 8 LEU A C 16
ATOM 26261 O O . LEU A 1 5 ? -13.948 -1.949 -4.103 1.00 0.22 8 LEU A O 16
ATOM 26277 N N . ARG A 1 6 ? -13.839 -0.084 -2.871 1.00 0.24 9 ARG A N 16
ATOM 26278 C CA . ARG A 1 6 ? -12.787 0.518 -3.673 1.00 0.23 9 ARG A CA 16
ATOM 26279 C C . ARG A 1 6 ? -11.794 1.212 -2.763 1.00 0.20 9 ARG A C 16
ATOM 26280 O O . ARG A 1 6 ? -12.184 2.012 -1.909 1.00 0.21 9 ARG A O 16
ATOM 26301 N N . ALA A 1 7 ? -10.520 0.898 -2.924 1.00 0.20 10 ALA A N 16
ATOM 26302 C CA . ALA A 1 7 ? -9.498 1.497 -2.090 1.00 0.17 10 ALA A CA 16
ATOM 26303 C C . ALA A 1 7 ? -8.169 1.616 -2.825 1.00 0.16 10 ALA A C 16
ATOM 26304 O O . ALA A 1 7 ? -7.868 0.832 -3.726 1.00 0.17 10 ALA A O 16
ATOM 26311 N N . ALA A 1 8 ? -7.384 2.604 -2.425 1.00 0.17 11 ALA A N 16
ATOM 26312 C CA . ALA A 1 8 ? -6.060 2.819 -2.986 1.00 0.18 11 ALA A CA 16
ATOM 26313 C C . ALA A 1 8 ? -5.008 2.291 -2.023 1.00 0.17 11 ALA A C 16
ATOM 26314 O O . ALA A 1 8 ? -5.101 2.515 -0.819 1.00 0.19 11 ALA A O 16
ATOM 26321 N N . HIS A 1 9 ? -4.009 1.601 -2.548 1.00 0.16 12 HIS A N 16
ATOM 26322 C CA . HIS A 1 9 ? -3.031 0.932 -1.706 1.00 0.16 12 HIS A CA 16
ATOM 26323 C C . HIS A 1 9 ? -1.613 1.143 -2.229 1.00 0.15 12 HIS A C 16
ATOM 26324 O O . HIS A 1 9 ? -1.394 1.264 -3.434 1.00 0.19 12 HIS A O 16
ATOM 26339 N N . LEU A 1 10 ? -0.656 1.168 -1.316 1.00 0.15 13 LEU A N 16
ATOM 26340 C CA . LEU A 1 10 ? 0.747 1.303 -1.679 1.00 0.14 13 LEU A CA 16
ATOM 26341 C C . LEU A 1 10 ? 1.498 0.061 -1.212 1.00 0.16 13 LEU A C 16
ATOM 26342 O O . LEU A 1 10 ? 1.103 -0.568 -0.231 1.00 0.24 13 LEU A O 16
ATOM 26358 N N . LEU A 1 11 ? 2.549 -0.310 -1.931 1.00 0.13 14 LEU A N 16
ATOM 26359 C CA . LEU A 1 11 ? 3.337 -1.491 -1.593 1.00 0.14 14 LEU A CA 16
ATOM 26360 C C . LEU A 1 11 ? 4.822 -1.169 -1.573 1.00 0.16 14 LEU A C 16
ATOM 26361 O O . LEU A 1 11 ? 5.367 -0.672 -2.554 1.00 0.27 14 LEU A O 16
ATOM 26377 N N . VAL A 1 12 ? 5.463 -1.455 -0.457 1.00 0.13 15 VAL A N 16
ATOM 26378 C CA . VAL A 1 12 ? 6.905 -1.320 -0.350 1.00 0.13 15 VAL A CA 16
ATOM 26379 C C . VAL A 1 12 ? 7.536 -2.704 -0.226 1.00 0.13 15 VAL A C 16
ATOM 26380 O O . VAL A 1 12 ? 7.012 -3.572 0.477 1.00 0.15 15 VAL A O 16
ATOM 26393 N N . LYS A 1 13 ? 8.640 -2.906 -0.925 1.00 0.15 16 LYS A N 16
ATOM 26394 C CA . LYS A 1 13 ? 9.349 -4.176 -0.902 1.00 0.17 16 LYS A CA 16
ATOM 26395 C C . LYS A 1 13 ? 10.623 -4.060 -0.078 1.00 0.16 16 LYS A C 16
ATOM 26396 O O . LYS A 1 13 ? 11.114 -2.957 0.169 1.00 0.24 16 LYS A O 16
ATOM 26415 N N . PHE A 1 14 ? 11.159 -5.200 0.327 1.00 0.17 17 PHE A N 16
ATOM 26416 C CA . PHE A 1 14 ? 12.379 -5.237 1.110 1.00 0.17 17 PHE A CA 16
ATOM 26417 C C . PHE A 1 14 ? 13.030 -6.603 0.989 1.00 0.19 17 PHE A C 16
ATOM 26418 O O . PHE A 1 14 ? 12.396 -7.556 0.545 1.00 0.21 17 PHE A O 16
ATOM 26435 N N . SER A 1 15 ? 14.305 -6.676 1.323 1.00 0.22 18 SER A N 16
ATOM 26436 C CA . SER A 1 15 ? 15.041 -7.927 1.283 1.00 0.26 18 SER A CA 16
ATOM 26437 C C . SER A 1 15 ? 14.323 -9.011 2.084 1.00 0.30 18 SER A C 16
ATOM 26438 O O . SER A 1 15 ? 14.254 -8.949 3.313 1.00 0.30 18 SER A O 16
ATOM 26446 N N . GLY A 1 16 ? 13.775 -9.997 1.383 1.00 0.35 19 GLY A N 16
ATOM 26447 C CA . GLY A 1 16 ? 13.097 -11.078 2.057 1.00 0.45 19 GLY A CA 16
ATOM 26448 C C . GLY A 1 16 ? 11.585 -10.988 1.969 1.00 0.42 19 GLY A C 16
ATOM 26449 O O . GLY A 1 16 ? 10.887 -11.733 2.655 1.00 0.53 19 GLY A O 16
ATOM 26453 N N . SER A 1 17 ? 11.062 -10.089 1.135 1.00 0.34 20 SER A N 16
ATOM 26454 C CA . SER A 1 17 ? 9.624 -9.852 1.087 1.00 0.41 20 SER A CA 16
ATOM 26455 C C . SER A 1 17 ? 8.908 -10.901 0.228 1.00 0.40 20 SER A C 16
ATOM 26456 O O . SER A 1 17 ? 8.075 -10.556 -0.614 1.00 0.45 20 SER A O 16
ATOM 26464 N N . ARG A 1 18 ? 9.257 -12.177 0.446 1.00 0.43 21 ARG A N 16
ATOM 26465 C CA . ARG A 1 18 ? 8.723 -13.319 -0.321 1.00 0.49 21 ARG A CA 16
ATOM 26466 C C . ARG A 1 18 ? 9.231 -13.307 -1.765 1.00 0.51 21 ARG A C 16
ATOM 26467 O O . ARG A 1 18 ? 9.528 -14.350 -2.347 1.00 0.60 21 ARG A O 16
ATOM 26488 N N . ASN A 1 19 ? 9.347 -12.117 -2.315 1.00 0.51 22 ASN A N 16
ATOM 26489 C CA . ASN A 1 19 ? 9.897 -11.899 -3.635 1.00 0.62 22 ASN A CA 16
ATOM 26490 C C . ASN A 1 19 ? 10.441 -10.478 -3.680 1.00 0.58 22 ASN A C 16
ATOM 26491 O O . ASN A 1 19 ? 9.742 -9.528 -3.318 1.00 0.64 22 ASN A O 16
ATOM 26502 N N . PRO A 1 20 ? 11.709 -10.314 -4.065 1.00 0.55 23 PRO A N 16
ATOM 26503 C CA . PRO A 1 20 ? 12.366 -9.015 -4.046 1.00 0.61 23 PRO A CA 16
ATOM 26504 C C . PRO A 1 20 ? 12.032 -8.189 -5.297 1.00 0.79 23 PRO A C 16
ATOM 26505 O O . PRO A 1 20 ? 11.016 -8.433 -5.944 1.00 1.71 23 PRO A O 16
ATOM 26516 N N . VAL A 1 21 ? 12.910 -7.244 -5.639 1.00 0.39 24 VAL A N 16
ATOM 26517 C CA . VAL A 1 21 ? 12.680 -6.279 -6.726 1.00 0.36 24 VAL A CA 16
ATOM 26518 C C . VAL A 1 21 ? 11.433 -5.425 -6.471 1.00 0.32 24 VAL A C 16
ATOM 26519 O O . VAL A 1 21 ? 10.311 -5.927 -6.440 1.00 0.35 24 VAL A O 16
ATOM 26532 N N . SER A 1 22 ? 11.649 -4.135 -6.272 1.00 0.32 25 SER A N 16
ATOM 26533 C CA . SER A 1 22 ? 10.561 -3.190 -6.062 1.00 0.32 25 SER A CA 16
ATOM 26534 C C . SER A 1 22 ? 10.326 -2.384 -7.336 1.00 0.32 25 SER A C 16
ATOM 26535 O O . SER A 1 22 ? 11.209 -2.310 -8.185 1.00 0.36 25 SER A O 16
ATOM 26543 N N . ARG A 1 23 ? 9.144 -1.783 -7.477 1.00 0.32 26 ARG A N 16
ATOM 26544 C CA . ARG A 1 23 ? 8.924 -0.811 -8.553 1.00 0.34 26 ARG A CA 16
ATOM 26545 C C . ARG A 1 23 ? 9.613 0.494 -8.190 1.00 0.37 26 ARG A C 16
ATOM 26546 O O . ARG A 1 23 ? 9.776 1.381 -9.023 1.00 0.44 26 ARG A O 16
ATOM 26567 N N . ARG A 1 24 ? 10.018 0.589 -6.929 1.00 0.36 27 ARG A N 16
ATOM 26568 C CA . ARG A 1 24 ? 10.802 1.713 -6.454 1.00 0.44 27 ARG A CA 16
ATOM 26569 C C . ARG A 1 24 ? 12.218 1.605 -7.006 1.00 0.53 27 ARG A C 16
ATOM 26570 O O . ARG A 1 24 ? 12.754 2.551 -7.579 1.00 0.73 27 ARG A O 16
ATOM 26591 N N . THR A 1 25 ? 12.803 0.430 -6.845 1.00 0.45 28 THR A N 16
ATOM 26592 C CA . THR A 1 25 ? 14.169 0.187 -7.269 1.00 0.53 28 THR A CA 16
ATOM 26593 C C . THR A 1 25 ? 14.229 -0.204 -8.737 1.00 0.55 28 THR A C 16
ATOM 26594 O O . THR A 1 25 ? 15.182 0.115 -9.444 1.00 0.67 28 THR A O 16
ATOM 26605 N N . GLY A 1 26 ? 13.204 -0.915 -9.175 1.00 0.47 29 GLY A N 16
ATOM 26606 C CA . GLY A 1 26 ? 13.148 -1.423 -10.537 1.00 0.52 29 GLY A CA 16
ATOM 26607 C C . GLY A 1 26 ? 13.963 -2.687 -10.688 1.00 0.58 29 GLY A C 16
ATOM 26608 O O . GLY A 1 26 ? 13.605 -3.588 -11.448 1.00 0.82 29 GLY A O 16
ATOM 26612 N N . ASP A 1 27 ? 15.060 -2.742 -9.959 1.00 0.53 30 ASP A N 16
ATOM 26613 C CA . ASP A 1 27 ? 15.875 -3.928 -9.868 1.00 0.58 30 ASP A CA 16
ATOM 26614 C C . ASP A 1 27 ? 15.816 -4.441 -8.437 1.00 0.55 30 ASP A C 16
ATOM 26615 O O . ASP A 1 27 ? 14.752 -4.446 -7.823 1.00 0.84 30 ASP A O 16
ATOM 26624 N N . SER A 1 28 ? 16.952 -4.807 -7.885 1.00 0.53 31 SER A N 16
ATOM 26625 C CA . SER A 1 28 ? 16.994 -5.481 -6.604 1.00 0.50 31 SER A CA 16
ATOM 26626 C C . SER A 1 28 ? 16.629 -4.561 -5.442 1.00 0.42 31 SER A C 16
ATOM 26627 O O . SER A 1 28 ? 16.971 -3.381 -5.429 1.00 0.48 31 SER A O 16
ATOM 26635 N N . THR A 1 29 ? 15.909 -5.120 -4.481 1.00 0.34 32 THR A N 16
ATOM 26636 C CA . THR A 1 29 ? 15.563 -4.412 -3.255 1.00 0.29 32 THR A CA 16
ATOM 26637 C C . THR A 1 29 ? 16.039 -5.220 -2.049 1.00 0.27 32 THR A C 16
ATOM 26638 O O . THR A 1 29 ? 15.645 -4.972 -0.910 1.00 0.28 32 THR A O 16
ATOM 26649 N N . ALA A 1 30 ? 16.901 -6.193 -2.322 1.00 0.31 33 ALA A N 16
ATOM 26650 C CA . ALA A 1 30 ? 17.494 -7.026 -1.282 1.00 0.32 33 ALA A CA 16
ATOM 26651 C C . ALA A 1 30 ? 18.466 -6.227 -0.406 1.00 0.34 33 ALA A C 16
ATOM 26652 O O . ALA A 1 30 ? 19.011 -6.741 0.570 1.00 0.37 33 ALA A O 16
ATOM 26659 N N . ASP A 1 31 ? 18.680 -4.973 -0.772 1.00 0.35 34 ASP A N 16
ATOM 26660 C CA . ASP A 1 31 ? 19.610 -4.102 -0.062 1.00 0.40 34 ASP A CA 16
ATOM 26661 C C . ASP A 1 31 ? 18.907 -3.373 1.076 1.00 0.36 34 ASP A C 16
ATOM 26662 O O . ASP A 1 31 ? 19.537 -2.974 2.056 1.00 0.43 34 ASP A O 16
ATOM 26671 N N . VAL A 1 32 ? 17.600 -3.211 0.944 1.00 0.31 35 VAL A N 16
ATOM 26672 C CA . VAL A 1 32 ? 16.801 -2.515 1.947 1.00 0.28 35 VAL A CA 16
ATOM 26673 C C . VAL A 1 32 ? 16.076 -3.524 2.838 1.00 0.25 35 VAL A C 16
ATOM 26674 O O . VAL A 1 32 ? 15.620 -4.563 2.363 1.00 0.25 35 VAL A O 16
ATOM 26687 N N . THR A 1 33 ? 15.989 -3.224 4.128 1.00 0.25 36 THR A N 16
ATOM 26688 C CA . THR A 1 33 ? 15.392 -4.136 5.088 1.00 0.27 36 THR A CA 16
ATOM 26689 C C . THR A 1 33 ? 13.953 -3.743 5.359 1.00 0.23 36 THR A C 16
ATOM 26690 O O . THR A 1 33 ? 13.506 -2.706 4.874 1.00 0.20 36 THR A O 16
ATOM 26701 N N . TYR A 1 34 ? 13.226 -4.535 6.134 1.00 0.26 37 TYR A N 16
ATOM 26702 C CA . TYR A 1 34 ? 11.855 -4.175 6.464 1.00 0.27 37 TYR A CA 16
ATOM 26703 C C . TYR A 1 34 ? 11.849 -2.885 7.279 1.00 0.23 37 TYR A C 16
ATOM 26704 O O . TYR A 1 34 ? 10.899 -2.113 7.227 1.00 0.23 37 TYR A O 16
ATOM 26722 N N . GLU A 1 35 ? 12.945 -2.639 7.992 1.00 0.23 38 GLU A N 16
ATOM 26723 C CA . GLU A 1 35 ? 13.089 -1.433 8.793 1.00 0.24 38 GLU A CA 16
ATOM 26724 C C . GLU A 1 35 ? 13.265 -0.215 7.897 1.00 0.24 38 GLU A C 16
ATOM 26725 O O . GLU A 1 35 ? 12.616 0.813 8.096 1.00 0.26 38 GLU A O 16
ATOM 26737 N N . ASP A 1 36 ? 14.134 -0.338 6.897 1.00 0.24 39 ASP A N 16
ATOM 26738 C CA . ASP A 1 36 ? 14.357 0.750 5.948 1.00 0.26 39 ASP A CA 16
ATOM 26739 C C . ASP A 1 36 ? 13.130 0.919 5.064 1.00 0.22 39 ASP A C 16
ATOM 26740 O O . ASP A 1 36 ? 12.809 2.017 4.615 1.00 0.23 39 ASP A O 16
ATOM 26749 N N . ALA A 1 37 ? 12.452 -0.190 4.823 1.00 0.19 40 ALA A N 16
ATOM 26750 C CA . ALA A 1 37 ? 11.204 -0.182 4.073 1.00 0.18 40 ALA A CA 16
ATOM 26751 C C . ALA A 1 37 ? 10.121 0.549 4.855 1.00 0.16 40 ALA A C 16
ATOM 26752 O O . ALA A 1 37 ? 9.349 1.325 4.291 1.00 0.17 40 ALA A O 16
ATOM 26759 N N . ILE A 1 38 ? 10.063 0.301 6.160 1.00 0.16 41 ILE A N 16
ATOM 26760 C CA . ILE A 1 38 ? 9.163 1.045 7.029 1.00 0.18 41 ILE A CA 16
ATOM 26761 C C . ILE A 1 38 ? 9.578 2.506 7.058 1.00 0.20 41 ILE A C 16
ATOM 26762 O O . ILE A 1 38 ? 8.736 3.397 7.125 1.00 0.21 41 ILE A O 16
ATOM 26778 N N . LYS A 1 39 ? 10.881 2.744 6.951 1.00 0.22 42 LYS A N 16
ATOM 26779 C CA . LYS A 1 39 ? 11.406 4.098 6.883 1.00 0.28 42 LYS A CA 16
ATOM 26780 C C . LYS A 1 39 ? 10.847 4.812 5.661 1.00 0.28 42 LYS A C 16
ATOM 26781 O O . LYS A 1 39 ? 10.685 6.028 5.652 1.00 0.37 42 LYS A O 16
ATOM 26800 N N . GLU A 1 40 ? 10.532 4.031 4.643 1.00 0.22 43 GLU A N 16
ATOM 26801 C CA . GLU A 1 40 ? 10.016 4.566 3.400 1.00 0.25 43 GLU A CA 16
ATOM 26802 C C . GLU A 1 40 ? 8.515 4.753 3.514 1.00 0.18 43 GLU A C 16
ATOM 26803 O O . GLU A 1 40 ? 7.988 5.845 3.294 1.00 0.18 43 GLU A O 16
ATOM 26815 N N . LEU A 1 41 ? 7.839 3.684 3.908 1.00 0.16 44 LEU A N 16
ATOM 26816 C CA . LEU A 1 41 ? 6.386 3.672 3.946 1.00 0.15 44 LEU A CA 16
ATOM 26817 C C . LEU A 1 41 ? 5.863 4.675 4.972 1.00 0.14 44 LEU A C 16
ATOM 26818 O O . LEU A 1 41 ? 4.828 5.303 4.761 1.00 0.16 44 LEU A O 16
ATOM 26834 N N . GLN A 1 42 ? 6.604 4.843 6.065 1.00 0.14 45 GLN A N 16
ATOM 26835 C CA . GLN A 1 42 ? 6.200 5.749 7.140 1.00 0.14 45 GLN A CA 16
ATOM 26836 C C . GLN A 1 42 ? 6.303 7.208 6.721 1.00 0.17 45 GLN A C 16
ATOM 26837 O O . GLN A 1 42 ? 5.690 8.078 7.340 1.00 0.27 45 GLN A O 16
ATOM 26851 N N . LYS A 1 43 ? 7.079 7.481 5.683 1.00 0.14 46 LYS A N 16
ATOM 26852 C CA . LYS A 1 43 ? 7.164 8.830 5.149 1.00 0.17 46 LYS A CA 16
ATOM 26853 C C . LYS A 1 43 ? 6.023 9.070 4.180 1.00 0.18 46 LYS A C 16
ATOM 26854 O O . LYS A 1 43 ? 5.353 10.095 4.238 1.00 0.21 46 LYS A O 16
ATOM 26873 N N . TRP A 1 44 ? 5.808 8.118 3.284 1.00 0.16 47 TRP A N 16
ATOM 26874 C CA . TRP A 1 44 ? 4.743 8.226 2.304 1.00 0.19 47 TRP A CA 16
ATOM 26875 C C . TRP A 1 44 ? 3.372 8.252 2.960 1.00 0.19 47 TRP A C 16
ATOM 26876 O O . TRP A 1 44 ? 2.570 9.130 2.661 1.00 0.22 47 TRP A O 16
ATOM 26897 N N . SER A 1 45 ? 3.112 7.332 3.883 1.00 0.17 48 SER A N 16
ATOM 26898 C CA . SER A 1 45 ? 1.835 7.328 4.584 1.00 0.19 48 SER A CA 16
ATOM 26899 C C . SER A 1 45 ? 1.699 8.593 5.431 1.00 0.20 48 SER A C 16
ATOM 26900 O O . SER A 1 45 ? 0.594 8.998 5.789 1.00 0.28 48 SER A O 16
ATOM 26908 N N . GLN A 1 46 ? 2.832 9.222 5.733 1.00 0.17 49 GLN A N 16
ATOM 26909 C CA . GLN A 1 46 ? 2.838 10.485 6.455 1.00 0.17 49 GLN A CA 16
ATOM 26910 C C . GLN A 1 46 ? 2.470 11.623 5.516 1.00 0.18 49 GLN A C 16
ATOM 26911 O O . GLN A 1 46 ? 1.537 12.378 5.778 1.00 0.21 49 GLN A O 16
ATOM 26925 N N . ARG A 1 47 ? 3.212 11.725 4.417 1.00 0.16 50 ARG A N 16
ATOM 26926 C CA . ARG A 1 47 ? 3.036 12.804 3.450 1.00 0.16 50 ARG A CA 16
ATOM 26927 C C . ARG A 1 47 ? 1.657 12.754 2.805 1.00 0.14 50 ARG A C 16
ATOM 26928 O O . ARG A 1 47 ? 1.024 13.788 2.599 1.00 0.15 50 ARG A O 16
ATOM 26949 N N . ILE A 1 48 ? 1.207 11.552 2.472 1.00 0.13 51 ILE A N 16
ATOM 26950 C CA . ILE A 1 48 ? -0.126 11.357 1.910 1.00 0.13 51 ILE A CA 16
ATOM 26951 C C . ILE A 1 48 ? -1.197 11.821 2.899 1.00 0.16 51 ILE A C 16
ATOM 26952 O O . ILE A 1 48 ? -2.242 12.346 2.508 1.00 0.20 51 ILE A O 16
ATOM 26968 N N . ALA A 1 49 ? -0.915 11.645 4.184 1.00 0.16 52 ALA A N 16
ATOM 26969 C CA . ALA A 1 49 ? -1.842 12.033 5.234 1.00 0.20 52 ALA A CA 16
ATOM 26970 C C . ALA A 1 49 ? -1.778 13.536 5.509 1.00 0.22 52 ALA A C 16
ATOM 26971 O O . ALA A 1 49 ? -2.794 14.163 5.799 1.00 0.27 52 ALA A O 16
ATOM 26978 N N . SER A 1 50 ? -0.585 14.105 5.407 1.00 0.22 53 SER A N 16
ATOM 26979 C CA . SER A 1 50 ? -0.379 15.515 5.709 1.00 0.26 53 SER A CA 16
ATOM 26980 C C . SER A 1 50 ? -0.754 16.405 4.524 1.00 0.28 53 SER A C 16
ATOM 26981 O O . SER A 1 50 ? -1.146 17.559 4.701 1.00 0.35 53 SER A O 16
ATOM 26989 N N . GLY A 1 51 ? -0.619 15.871 3.319 1.00 0.25 54 GLY A N 16
ATOM 26990 C CA . GLY A 1 51 ? -0.953 16.630 2.130 1.00 0.28 54 GLY A CA 16
ATOM 26991 C C . GLY A 1 51 ? 0.276 17.049 1.349 1.00 0.26 54 GLY A C 16
ATOM 26992 O O . GLY A 1 51 ? 0.171 17.762 0.349 1.00 0.30 54 GLY A O 16
ATOM 26996 N N . GLU A 1 52 ? 1.442 16.606 1.809 1.00 0.23 55 GLU A N 16
ATOM 26997 C CA . GLU A 1 52 ? 2.703 16.904 1.137 1.00 0.23 55 GLU A CA 16
ATOM 26998 C C . GLU A 1 52 ? 2.702 16.319 -0.271 1.00 0.20 55 GLU A C 16
ATOM 26999 O O . GLU A 1 52 ? 3.034 17.000 -1.243 1.00 0.24 55 GLU A O 16
ATOM 27011 N N . VAL A 1 53 ? 2.315 15.057 -0.371 1.00 0.17 56 VAL A N 16
ATOM 27012 C CA . VAL A 1 53 ? 2.103 14.411 -1.657 1.00 0.15 56 VAL A CA 16
ATOM 27013 C C . VAL A 1 53 ? 0.810 13.621 -1.614 1.00 0.15 56 VAL A C 16
ATOM 27014 O O . VAL A 1 53 ? 0.342 13.246 -0.538 1.00 0.19 56 VAL A O 16
ATOM 27027 N N . SER A 1 54 ? 0.223 13.384 -2.770 1.00 0.13 57 SER A N 16
ATOM 27028 C CA . SER A 1 54 ? -0.992 12.603 -2.839 1.00 0.15 57 SER A CA 16
ATOM 27029 C C . SER A 1 54 ? -0.651 11.120 -2.858 1.00 0.15 57 SER A C 16
ATOM 27030 O O . SER A 1 54 ? 0.509 10.752 -3.079 1.00 0.18 57 SER A O 16
ATOM 27038 N N . PHE A 1 55 ? -1.641 10.273 -2.623 1.00 0.16 58 PHE A N 16
ATOM 27039 C CA . PHE A 1 55 ? -1.425 8.836 -2.636 1.00 0.16 58 PHE A CA 16
ATOM 27040 C C . PHE A 1 55 ? -0.865 8.417 -3.992 1.00 0.18 58 PHE A C 16
ATOM 27041 O O . PHE A 1 55 ? 0.065 7.611 -4.079 1.00 0.19 58 PHE A O 16
ATOM 27058 N N . GLU A 1 56 ? -1.417 9.018 -5.038 1.00 0.20 59 GLU A N 16
ATOM 27059 C CA . GLU A 1 56 ? -1.031 8.708 -6.406 1.00 0.22 59 GLU A CA 16
ATOM 27060 C C . GLU A 1 56 ? 0.436 9.034 -6.673 1.00 0.24 59 GLU A C 16
ATOM 27061 O O . GLU A 1 56 ? 1.131 8.255 -7.328 1.00 0.31 59 GLU A O 16
ATOM 27073 N N . GLU A 1 57 ? 0.911 10.169 -6.161 1.00 0.23 60 GLU A N 16
ATOM 27074 C CA . GLU A 1 57 ? 2.303 10.570 -6.370 1.00 0.24 60 GLU A CA 16
ATOM 27075 C C . GLU A 1 57 ? 3.258 9.538 -5.786 1.00 0.23 60 GLU A C 16
ATOM 27076 O O . GLU A 1 57 ? 4.198 9.097 -6.448 1.00 0.26 60 GLU A O 16
ATOM 27088 N N . ALA A 1 58 ? 3.008 9.156 -4.545 1.00 0.22 61 ALA A N 16
ATOM 27089 C CA . ALA A 1 58 ? 3.863 8.206 -3.857 1.00 0.23 61 ALA A CA 16
ATOM 27090 C C . ALA A 1 58 ? 3.793 6.833 -4.511 1.00 0.22 61 ALA A C 16
ATOM 27091 O O . ALA A 1 58 ? 4.819 6.245 -4.848 1.00 0.26 61 ALA A O 16
ATOM 27098 N N . ALA A 1 59 ? 2.579 6.344 -4.718 1.00 0.20 62 ALA A N 16
ATOM 27099 C CA . ALA A 1 59 ? 2.365 4.995 -5.229 1.00 0.20 62 ALA A CA 16
ATOM 27100 C C . ALA A 1 59 ? 3.024 4.778 -6.590 1.00 0.21 62 ALA A C 16
ATOM 27101 O O . ALA A 1 59 ? 3.791 3.838 -6.762 1.00 0.24 62 ALA A O 16
ATOM 27108 N N . SER A 1 60 ? 2.743 5.663 -7.535 1.00 0.21 63 SER A N 16
ATOM 27109 C CA . SER A 1 60 ? 3.250 5.545 -8.901 1.00 0.23 63 SER A CA 16
ATOM 27110 C C . SER A 1 60 ? 4.766 5.339 -8.964 1.00 0.24 63 SER A C 16
ATOM 27111 O O . SER A 1 60 ? 5.277 4.788 -9.937 1.00 0.27 63 SER A O 16
ATOM 27119 N N . GLN A 1 61 ? 5.481 5.769 -7.933 1.00 0.24 64 GLN A N 16
ATOM 27120 C CA . GLN A 1 61 ? 6.927 5.634 -7.911 1.00 0.27 64 GLN A CA 16
ATOM 27121 C C . GLN A 1 61 ? 7.346 4.523 -6.964 1.00 0.26 64 GLN A C 16
ATOM 27122 O O . GLN A 1 61 ? 8.227 3.719 -7.264 1.00 0.29 64 GLN A O 16
ATOM 27136 N N . ARG A 1 62 ? 6.717 4.515 -5.807 1.00 0.26 65 ARG A N 16
ATOM 27137 C CA . ARG A 1 62 ? 7.135 3.661 -4.708 1.00 0.28 65 ARG A CA 16
ATOM 27138 C C . ARG A 1 62 ? 6.453 2.294 -4.693 1.00 0.27 65 ARG A C 16
ATOM 27139 O O . ARG A 1 62 ? 7.109 1.287 -4.430 1.00 0.32 65 ARG A O 16
ATOM 27160 N N . SER A 1 63 ? 5.153 2.250 -4.961 1.00 0.25 66 SER A N 16
ATOM 27161 C CA . SER A 1 63 ? 4.406 0.998 -4.845 1.00 0.25 66 SER A CA 16
ATOM 27162 C C . SER A 1 63 ? 4.896 -0.044 -5.847 1.00 0.23 66 SER A C 16
ATOM 27163 O O . SER A 1 63 ? 4.911 0.194 -7.054 1.00 0.24 66 SER A O 16
ATOM 27171 N N . ASP A 1 64 ? 5.311 -1.194 -5.324 1.00 0.25 67 ASP A N 16
ATOM 27172 C CA . ASP A 1 64 ? 5.727 -2.324 -6.154 1.00 0.28 67 ASP A CA 16
ATOM 27173 C C . ASP A 1 64 ? 4.511 -3.042 -6.745 1.00 0.31 67 ASP A C 16
ATOM 27174 O O . ASP A 1 64 ? 4.631 -3.893 -7.627 1.00 0.48 67 ASP A O 16
ATOM 27183 N N . CYS A 1 65 ? 3.335 -2.668 -6.274 1.00 0.24 68 CYS A N 16
ATOM 27184 C CA . CYS A 1 65 ? 2.093 -3.204 -6.809 1.00 0.26 68 CYS A CA 16
ATOM 27185 C C . CYS A 1 65 ? 1.763 -2.542 -8.142 1.00 0.27 68 CYS A C 16
ATOM 27186 O O . CYS A 1 65 ? 2.292 -1.482 -8.478 1.00 0.38 68 CYS A O 16
ATOM 27194 N N . GLY A 1 66 ? 0.861 -3.181 -8.875 1.00 0.26 69 GLY A N 16
ATOM 27195 C CA . GLY A 1 66 ? 0.535 -2.768 -10.231 1.00 0.25 69 GLY A CA 16
ATOM 27196 C C . GLY A 1 66 ? -0.130 -1.412 -10.297 1.00 0.22 69 GLY A C 16
ATOM 27197 O O . GLY A 1 66 ? -0.188 -0.791 -11.361 1.00 0.25 69 GLY A O 16
ATOM 27201 N N . SER A 1 67 ? -0.625 -0.941 -9.161 1.00 0.21 70 SER A N 16
ATOM 27202 C CA . SER A 1 67 ? -1.248 0.365 -9.084 1.00 0.24 70 SER A CA 16
ATOM 27203 C C . SER A 1 67 ? -0.239 1.506 -9.263 1.00 0.22 70 SER A C 16
ATOM 27204 O O . SER A 1 67 ? -0.621 2.669 -9.211 1.00 0.25 70 SER A O 16
ATOM 27212 N N . TYR A 1 68 ? 1.039 1.185 -9.472 1.00 0.20 71 TYR A N 16
ATOM 27213 C CA . TYR A 1 68 ? 2.046 2.215 -9.749 1.00 0.20 71 TYR A CA 16
ATOM 27214 C C . TYR A 1 68 ? 1.654 3.015 -10.997 1.00 0.22 71 TYR A C 16
ATOM 27215 O O . TYR A 1 68 ? 2.041 4.167 -11.159 1.00 0.29 71 TYR A O 16
ATOM 27233 N N . ALA A 1 69 ? 0.892 2.391 -11.887 1.00 0.24 72 ALA A N 16
ATOM 27234 C CA . ALA A 1 69 ? 0.425 3.062 -13.091 1.00 0.30 72 ALA A CA 16
ATOM 27235 C C . ALA A 1 69 ? -0.972 3.632 -12.879 1.00 0.36 72 ALA A C 16
ATOM 27236 O O . ALA A 1 69 ? -1.500 4.355 -13.724 1.00 0.49 72 ALA A O 16
ATOM 27243 N N . SER A 1 70 ? -1.561 3.307 -11.738 1.00 0.32 73 SER A N 16
ATOM 27244 C CA . SER A 1 70 ? -2.931 3.695 -11.442 1.00 0.44 73 SER A CA 16
ATOM 27245 C C . SER A 1 70 ? -2.977 4.746 -10.333 1.00 0.49 73 SER A C 16
ATOM 27246 O O . SER A 1 70 ? -4.051 5.194 -9.935 1.00 0.71 73 SER A O 16
ATOM 27254 N N . GLY A 1 71 ? -1.805 5.124 -9.834 1.00 0.41 74 GLY A N 16
ATOM 27255 C CA . GLY A 1 71 ? -1.734 6.069 -8.735 1.00 0.54 74 GLY A CA 16
ATOM 27256 C C . GLY A 1 71 ? -2.049 5.421 -7.400 1.00 0.45 74 GLY A C 16
ATOM 27257 O O . GLY A 1 71 ? -2.526 6.075 -6.477 1.00 0.49 74 GLY A O 16
ATOM 27261 N N . GLY A 1 72 ? -1.781 4.127 -7.301 1.00 0.35 75 GLY A N 16
ATOM 27262 C CA . GLY A 1 72 ? -2.077 3.396 -6.082 1.00 0.32 75 GLY A CA 16
ATOM 27263 C C . GLY A 1 72 ? -3.528 2.978 -6.015 1.00 0.20 75 GLY A C 16
ATOM 27264 O O . GLY A 1 72 ? -3.942 2.280 -5.096 1.00 0.21 75 GLY A O 16
ATOM 27268 N N . ASP A 1 73 ? -4.279 3.354 -7.032 1.00 0.35 76 ASP A N 16
ATOM 27269 C CA . ASP A 1 73 ? -5.728 3.231 -7.005 1.00 0.39 76 ASP A CA 16
ATOM 27270 C C . ASP A 1 73 ? -6.182 1.914 -7.594 1.00 0.32 76 ASP A C 16
ATOM 27271 O O . ASP A 1 73 ? -5.685 1.480 -8.636 1.00 0.36 76 ASP A O 16
ATOM 27280 N N . LEU A 1 74 ? -7.124 1.283 -6.924 1.00 0.32 77 LEU A N 16
ATOM 27281 C CA . LEU A 1 74 ? -7.761 0.093 -7.445 1.00 0.30 77 LEU A CA 16
ATOM 27282 C C . LEU A 1 74 ? -9.225 0.369 -7.688 1.00 0.32 77 LEU A C 16
ATOM 27283 O O . LEU A 1 74 ? -9.803 1.292 -7.114 1.00 0.35 77 LEU A O 16
ATOM 27299 N N . GLY A 1 75 ? -9.802 -0.431 -8.547 1.00 0.37 78 GLY A N 16
ATOM 27300 C CA . GLY A 1 75 ? -11.196 -0.279 -8.897 1.00 0.39 78 GLY A CA 16
ATOM 27301 C C . GLY A 1 75 ? -12.112 -0.991 -7.925 1.00 0.34 78 GLY A C 16
ATOM 27302 O O . GLY A 1 75 ? -12.017 -0.798 -6.713 1.00 0.44 78 GLY A O 16
ATOM 27306 N N . PHE A 1 76 ? -12.988 -1.828 -8.451 1.00 0.47 79 PHE A N 16
ATOM 27307 C CA . PHE A 1 76 ? -13.952 -2.531 -7.622 1.00 0.46 79 PHE A CA 16
ATOM 27308 C C . PHE A 1 76 ? -13.411 -3.893 -7.202 1.00 0.45 79 PHE A C 16
ATOM 27309 O O . PHE A 1 76 ? -12.653 -4.527 -7.940 1.00 0.61 79 PHE A O 16
ATOM 27326 N N . PHE A 1 77 ? -13.791 -4.329 -6.008 1.00 0.40 80 PHE A N 16
ATOM 27327 C CA . PHE A 1 77 ? -13.370 -5.620 -5.483 1.00 0.45 80 PHE A CA 16
ATOM 27328 C C . PHE A 1 77 ? -14.250 -6.032 -4.315 1.00 0.46 80 PHE A C 16
ATOM 27329 O O . PHE A 1 77 ? -14.742 -5.186 -3.572 1.00 0.55 80 PHE A O 16
ATOM 27346 N N . SER A 1 78 ? -14.463 -7.328 -4.176 1.00 0.50 81 SER A N 16
ATOM 27347 C CA . SER A 1 78 ? -15.278 -7.856 -3.099 1.00 0.55 81 SER A CA 16
ATOM 27348 C C . SER A 1 78 ? -14.508 -7.831 -1.782 1.00 0.52 81 SER A C 16
ATOM 27349 O O . SER A 1 78 ? -13.329 -8.190 -1.732 1.00 0.54 81 SER A O 16
ATOM 27357 N N . SER A 1 79 ? -15.175 -7.381 -0.729 1.00 0.59 82 SER A N 16
ATOM 27358 C CA . SER A 1 79 ? -14.586 -7.350 0.597 1.00 0.63 82 SER A CA 16
ATOM 27359 C C . SER A 1 79 ? -14.220 -8.763 1.039 1.00 0.59 82 SER A C 16
ATOM 27360 O O . SER A 1 79 ? -15.088 -9.622 1.200 1.00 0.63 82 SER A O 16
ATOM 27368 N N . GLY A 1 80 ? -12.929 -9.000 1.197 1.00 0.58 83 GLY A N 16
ATOM 27369 C CA . GLY A 1 80 ? -12.451 -10.316 1.562 1.00 0.62 83 GLY A CA 16
ATOM 27370 C C . GLY A 1 80 ? -11.661 -10.960 0.443 1.00 0.64 83 GLY A C 16
ATOM 27371 O O . GLY A 1 80 ? -11.042 -12.007 0.634 1.00 0.79 83 GLY A O 16
ATOM 27375 N N . GLU A 1 81 ? -11.667 -10.324 -0.723 1.00 0.58 84 GLU A N 16
ATOM 27376 C CA . GLU A 1 81 ? -10.995 -10.867 -1.895 1.00 0.62 84 GLU A CA 16
ATOM 27377 C C . GLU A 1 81 ? -9.650 -10.169 -2.109 1.00 0.58 84 GLU A C 16
ATOM 27378 O O . GLU A 1 81 ? -9.317 -9.729 -3.213 1.00 0.87 84 GLU A O 16
ATOM 27390 N N . MET A 1 82 ? -8.893 -10.046 -1.030 1.00 0.47 85 MET A N 16
ATOM 27391 C CA . MET A 1 82 ? -7.557 -9.480 -1.079 1.00 0.44 85 MET A CA 16
ATOM 27392 C C . MET A 1 82 ? -6.625 -10.344 -0.240 1.00 0.47 85 MET A C 16
ATOM 27393 O O . MET A 1 82 ? -6.572 -11.558 -0.415 1.00 0.73 85 MET A O 16
ATOM 27407 N N . MET A 1 83 ? -5.917 -9.713 0.679 1.00 0.33 86 MET A N 16
ATOM 27408 C CA . MET A 1 83 ? -5.085 -10.423 1.634 1.00 0.35 86 MET A CA 16
ATOM 27409 C C . MET A 1 83 ? -5.673 -10.231 3.018 1.00 0.40 86 MET A C 16
ATOM 27410 O O . MET A 1 83 ? -6.287 -9.197 3.275 1.00 0.76 86 MET A O 16
ATOM 27424 N N . LYS A 1 84 ? -5.495 -11.202 3.896 1.00 0.32 87 LYS A N 16
ATOM 27425 C CA . LYS A 1 84 ? -6.123 -11.160 5.215 1.00 0.32 87 LYS A CA 16
ATOM 27426 C C . LYS A 1 84 ? -5.824 -9.855 5.972 1.00 0.27 87 LYS A C 16
ATOM 27427 O O . LYS A 1 84 ? -6.760 -9.160 6.367 1.00 0.27 87 LYS A O 16
ATOM 27446 N N . PRO A 1 85 ? -4.540 -9.464 6.157 1.00 0.26 88 PRO A N 16
ATOM 27447 C CA . PRO A 1 85 ? -4.211 -8.270 6.941 1.00 0.25 88 PRO A CA 16
ATOM 27448 C C . PRO A 1 85 ? -4.520 -6.988 6.172 1.00 0.22 88 PRO A C 16
ATOM 27449 O O . PRO A 1 85 ? -4.887 -5.966 6.755 1.00 0.25 88 PRO A O 16
ATOM 27460 N N . PHE A 1 86 ? -4.389 -7.076 4.856 1.00 0.19 89 PHE A N 16
ATOM 27461 C CA . PHE A 1 86 ? -4.654 -5.963 3.956 1.00 0.17 89 PHE A CA 16
ATOM 27462 C C . PHE A 1 86 ? -6.134 -5.605 3.988 1.00 0.18 89 PHE A C 16
ATOM 27463 O O . PHE A 1 86 ? -6.502 -4.476 4.296 1.00 0.17 89 PHE A O 16
ATOM 27480 N N . GLU A 1 87 ? -6.969 -6.595 3.705 1.00 0.21 90 GLU A N 16
ATOM 27481 C CA . GLU A 1 87 ? -8.414 -6.414 3.646 1.00 0.24 90 GLU A CA 16
ATOM 27482 C C . GLU A 1 87 ? -8.955 -6.041 5.022 1.00 0.25 90 GLU A C 16
ATOM 27483 O O . GLU A 1 87 ? -9.847 -5.200 5.144 1.00 0.27 90 GLU A O 16
ATOM 27495 N N . ASP A 1 88 ? -8.384 -6.651 6.054 1.00 0.25 91 ASP A N 16
ATOM 27496 C CA . ASP A 1 88 ? -8.769 -6.358 7.431 1.00 0.29 91 ASP A CA 16
ATOM 27497 C C . ASP A 1 88 ? -8.544 -4.882 7.752 1.00 0.25 91 ASP A C 16
ATOM 27498 O O . ASP A 1 88 ? -9.219 -4.311 8.607 1.00 0.30 91 ASP A O 16
ATOM 27507 N N . ALA A 1 89 ? -7.599 -4.262 7.056 1.00 0.20 92 ALA A N 16
ATOM 27508 C CA . ALA A 1 89 ? -7.346 -2.840 7.219 1.00 0.19 92 ALA A CA 16
ATOM 27509 C C . ALA A 1 89 ? -8.269 -2.004 6.333 1.00 0.18 92 ALA A C 16
ATOM 27510 O O . ALA A 1 89 ? -8.511 -0.833 6.616 1.00 0.21 92 ALA A O 16
ATOM 27517 N N . VAL A 1 90 ? -8.809 -2.615 5.280 1.00 0.18 93 VAL A N 16
ATOM 27518 C CA . VAL A 1 90 ? -9.597 -1.882 4.290 1.00 0.19 93 VAL A CA 16
ATOM 27519 C C . VAL A 1 90 ? -10.972 -1.543 4.846 1.00 0.19 93 VAL A C 16
ATOM 27520 O O . VAL A 1 90 ? -11.432 -0.407 4.760 1.00 0.20 93 VAL A O 16
ATOM 27533 N N . ARG A 1 91 ? -11.625 -2.532 5.430 1.00 0.23 94 ARG A N 16
ATOM 27534 C CA . ARG A 1 91 ? -12.921 -2.308 6.058 1.00 0.27 94 ARG A CA 16
ATOM 27535 C C . ARG A 1 91 ? -12.760 -1.656 7.429 1.00 0.25 94 ARG A C 16
ATOM 27536 O O . ARG A 1 91 ? -13.741 -1.411 8.126 1.00 0.32 94 ARG A O 16
ATOM 27557 N N . ALA A 1 92 ? -11.519 -1.370 7.807 1.00 0.23 95 ALA A N 16
ATOM 27558 C CA . ALA A 1 92 ? -11.234 -0.757 9.097 1.00 0.25 95 ALA A CA 16
ATOM 27559 C C . ALA A 1 92 ? -11.182 0.760 8.974 1.00 0.26 95 ALA A C 16
ATOM 27560 O O . ALA A 1 92 ? -10.938 1.467 9.952 1.00 0.47 95 ALA A O 16
ATOM 27567 N N . LEU A 1 93 ? -11.405 1.252 7.764 1.00 0.19 96 LEU A N 16
ATOM 27568 C CA . LEU A 1 93 ? -11.431 2.682 7.510 1.00 0.19 96 LEU A CA 16
ATOM 27569 C C . LEU A 1 93 ? -12.584 3.041 6.587 1.00 0.21 96 LEU A C 16
ATOM 27570 O O . LEU A 1 93 ? -13.142 2.179 5.901 1.00 0.28 96 LEU A O 16
ATOM 27586 N N . LYS A 1 94 ? -12.960 4.308 6.601 1.00 0.24 97 LYS A N 16
ATOM 27587 C CA . LYS A 1 94 ? -14.038 4.799 5.764 1.00 0.31 97 LYS A CA 16
ATOM 27588 C C . LYS A 1 94 ? -13.448 5.535 4.564 1.00 0.28 97 LYS A C 16
ATOM 27589 O O . LYS A 1 94 ? -12.228 5.673 4.458 1.00 0.25 97 LYS A O 16
ATOM 27608 N N . ILE A 1 95 ? -14.301 5.975 3.651 1.00 0.32 98 ILE A N 16
ATOM 27609 C CA . ILE A 1 95 ? -13.859 6.730 2.490 1.00 0.32 98 ILE A CA 16
ATOM 27610 C C . ILE A 1 95 ? -13.104 7.987 2.918 1.00 0.32 98 ILE A C 16
ATOM 27611 O O . ILE A 1 95 ? -13.670 8.884 3.542 1.00 0.37 98 ILE A O 16
ATOM 27627 N N . GLY A 1 96 ? -11.820 8.030 2.596 1.00 0.30 99 GLY A N 16
ATOM 27628 C CA . GLY A 1 96 ? -11.002 9.168 2.960 1.00 0.32 99 GLY A CA 16
ATOM 27629 C C . GLY A 1 96 ? -10.077 8.870 4.124 1.00 0.32 99 GLY A C 16
ATOM 27630 O O . GLY A 1 96 ? -9.310 9.738 4.551 1.00 0.46 99 GLY A O 16
ATOM 27634 N N . ASP A 1 97 ? -10.144 7.650 4.645 1.00 0.21 100 ASP A N 16
ATOM 27635 C CA . ASP A 1 97 ? -9.300 7.253 5.759 1.00 0.19 100 ASP A CA 16
ATOM 27636 C C . ASP A 1 97 ? -8.183 6.339 5.282 1.00 0.15 100 ASP A C 16
ATOM 27637 O O . ASP A 1 97 ? -8.408 5.452 4.457 1.00 0.15 100 ASP A O 16
ATOM 27646 N N . ILE A 1 98 ? -6.982 6.573 5.794 1.00 0.18 101 ILE A N 16
ATOM 27647 C CA . ILE A 1 98 ? -5.816 5.777 5.430 1.00 0.16 101 ILE A CA 16
ATOM 27648 C C . ILE A 1 98 ? -5.403 4.892 6.605 1.00 0.16 101 ILE A C 16
ATOM 27649 O O . ILE A 1 98 ? -5.591 5.262 7.765 1.00 0.18 101 ILE A O 16
ATOM 27665 N N . SER A 1 99 ? -4.851 3.731 6.302 1.00 0.16 102 SER A N 16
ATOM 27666 C CA . SER A 1 99 ? -4.420 2.791 7.323 1.00 0.19 102 SER A CA 16
ATOM 27667 C C . SER A 1 99 ? -2.962 3.034 7.692 1.00 0.18 102 SER A C 16
ATOM 27668 O O . SER A 1 99 ? -2.201 3.602 6.904 1.00 0.22 102 SER A O 16
ATOM 27676 N N . PRO A 1 100 ? -2.557 2.625 8.904 1.00 0.21 103 PRO A N 16
ATOM 27677 C CA . PRO A 1 100 ? -1.150 2.644 9.311 1.00 0.23 103 PRO A CA 16
ATOM 27678 C C . PRO A 1 100 ? -0.341 1.594 8.554 1.00 0.20 103 PRO A C 16
ATOM 27679 O O . PRO A 1 100 ? -0.904 0.815 7.781 1.00 0.27 103 PRO A O 16
ATOM 27690 N N . ILE A 1 101 ? 0.975 1.602 8.754 1.00 0.17 104 ILE A N 16
ATOM 27691 C CA . ILE A 1 101 ? 1.857 0.597 8.158 1.00 0.15 104 ILE A CA 16
ATOM 27692 C C . ILE A 1 101 ? 1.364 -0.823 8.448 1.00 0.14 104 ILE A C 16
ATOM 27693 O O . ILE A 1 101 ? 1.567 -1.346 9.544 1.00 0.20 104 ILE A O 16
ATOM 27709 N N . VAL A 1 102 ? 0.711 -1.431 7.471 1.00 0.13 105 VAL A N 16
ATOM 27710 C CA . VAL A 1 102 ? 0.273 -2.812 7.592 1.00 0.15 105 VAL A CA 16
ATOM 27711 C C . VAL A 1 102 ? 1.177 -3.717 6.762 1.00 0.15 105 VAL A C 16
ATOM 27712 O O . VAL A 1 102 ? 1.290 -3.563 5.541 1.00 0.17 105 VAL A O 16
ATOM 27725 N N . GLN A 1 103 ? 1.851 -4.639 7.430 1.00 0.18 106 GLN A N 16
ATOM 27726 C CA . GLN A 1 103 ? 2.751 -5.549 6.751 1.00 0.20 106 GLN A CA 16
ATOM 27727 C C . GLN A 1 103 ? 1.992 -6.750 6.209 1.00 0.23 106 GLN A C 16
ATOM 27728 O O . GLN A 1 103 ? 1.008 -7.202 6.797 1.00 0.29 106 GLN A O 16
ATOM 27742 N N . THR A 1 104 ? 2.459 -7.253 5.084 1.00 0.22 107 THR A N 16
ATOM 27743 C CA . THR A 1 104 ? 1.863 -8.401 4.436 1.00 0.27 107 THR A CA 16
ATOM 27744 C C . THR A 1 104 ? 2.914 -9.478 4.231 1.00 0.34 107 THR A C 16
ATOM 27745 O O . THR A 1 104 ? 4.036 -9.344 4.716 1.00 0.37 107 THR A O 16
ATOM 27756 N N . ASP A 1 105 ? 2.570 -10.530 3.514 1.00 0.40 108 ASP A N 16
ATOM 27757 C CA . ASP A 1 105 ? 3.526 -11.589 3.233 1.00 0.49 108 ASP A CA 16
ATOM 27758 C C . ASP A 1 105 ? 4.552 -11.133 2.199 1.00 0.45 108 ASP A C 16
ATOM 27759 O O . ASP A 1 105 ? 5.704 -11.575 2.221 1.00 0.53 108 ASP A O 16
ATOM 27768 N N . SER A 1 106 ? 4.149 -10.228 1.312 1.00 0.39 109 SER A N 16
ATOM 27769 C CA . SER A 1 106 ? 5.024 -9.808 0.229 1.00 0.43 109 SER A CA 16
ATOM 27770 C C . SER A 1 106 ? 5.680 -8.458 0.511 1.00 0.53 109 SER A C 16
ATOM 27771 O O . SER A 1 106 ? 6.549 -8.029 -0.241 1.00 1.09 109 SER A O 16
ATOM 27779 N N . GLY A 1 107 ? 5.252 -7.768 1.557 1.00 0.22 110 GLY A N 16
ATOM 27780 C CA . GLY A 1 107 ? 5.969 -6.599 1.985 1.00 0.19 110 GLY A CA 16
ATOM 27781 C C . GLY A 1 107 ? 5.134 -5.691 2.851 1.00 0.16 110 GLY A C 16
ATOM 27782 O O . GLY A 1 107 ? 4.513 -6.124 3.818 1.00 0.24 110 GLY A O 16
ATOM 27786 N N . LEU A 1 108 ? 5.091 -4.442 2.462 1.00 0.12 111 LEU A N 16
ATOM 27787 C CA . LEU A 1 108 ? 4.471 -3.386 3.258 1.00 0.11 111 LEU A CA 16
ATOM 27788 C C . LEU A 1 108 ? 3.349 -2.717 2.487 1.00 0.11 111 LEU A C 16
ATOM 27789 O O . LEU A 1 108 ? 3.442 -2.551 1.272 1.00 0.13 111 LEU A O 16
ATOM 27805 N N . HIS A 1 109 ? 2.292 -2.333 3.186 1.00 0.11 112 HIS A N 16
ATOM 27806 C CA . HIS A 1 109 ? 1.155 -1.685 2.546 1.00 0.12 112 HIS A CA 16
ATOM 27807 C C . HIS A 1 109 ? 0.551 -0.597 3.421 1.00 0.14 112 HIS A C 16
ATOM 27808 O O . HIS A 1 109 ? 0.663 -0.627 4.644 1.00 0.22 112 HIS A O 16
ATOM 27823 N N . ILE A 1 110 ? -0.041 0.386 2.764 1.00 0.12 113 ILE A N 16
ATOM 27824 C CA . ILE A 1 110 ? -0.998 1.283 3.383 1.00 0.13 113 ILE A CA 16
ATOM 27825 C C . ILE A 1 110 ? -2.175 1.425 2.436 1.00 0.12 113 ILE A C 16
ATOM 27826 O O . ILE A 1 110 ? -1.984 1.441 1.216 1.00 0.14 113 ILE A O 16
ATOM 27842 N N . ILE A 1 111 ? -3.380 1.478 2.971 1.00 0.11 114 ILE A N 16
ATOM 27843 C CA . ILE A 1 111 ? -4.563 1.543 2.132 1.00 0.11 114 ILE A CA 16
ATOM 27844 C C . ILE A 1 111 ? -5.477 2.677 2.580 1.00 0.11 114 ILE A C 16
ATOM 27845 O O . ILE A 1 111 ? -5.586 2.959 3.770 1.00 0.12 114 ILE A O 16
ATOM 27861 N N . LYS A 1 112 ? -6.107 3.337 1.621 1.00 0.13 115 LYS A N 16
ATOM 27862 C CA . LYS A 1 112 ? -7.131 4.324 1.919 1.00 0.14 115 LYS A CA 16
ATOM 27863 C C . LYS A 1 112 ? -8.402 3.949 1.167 1.00 0.15 115 LYS A C 16
ATOM 27864 O O . LYS A 1 112 ? -8.339 3.528 0.012 1.00 0.16 115 LYS A O 16
ATOM 27883 N N . ARG A 1 113 ? -9.547 4.071 1.815 1.00 0.15 116 ARG A N 16
ATOM 27884 C CA . ARG A 1 113 ? -10.801 3.673 1.188 1.00 0.17 116 ARG A CA 16
ATOM 27885 C C . ARG A 1 113 ? -11.378 4.801 0.341 1.00 0.19 116 ARG A C 16
ATOM 27886 O O . ARG A 1 113 ? -11.380 5.964 0.747 1.00 0.22 116 ARG A O 16
ATOM 27907 N N . LEU A 1 114 ? -11.851 4.443 -0.846 1.00 0.22 117 LEU A N 16
ATOM 27908 C CA . LEU A 1 114 ? -12.407 5.410 -1.781 1.00 0.27 117 LEU A CA 16
ATOM 27909 C C . LEU A 1 114 ? -13.891 5.166 -2.020 1.00 0.29 117 LEU A C 16
ATOM 27910 O O . LEU A 1 114 ? -14.623 6.076 -2.403 1.00 0.37 117 LEU A O 16
ATOM 27926 N N . ALA A 1 115 ? -14.327 3.933 -1.804 1.00 0.26 118 ALA A N 16
ATOM 27927 C CA . ALA A 1 115 ? -15.736 3.587 -1.906 1.00 0.30 118 ALA A CA 16
ATOM 27928 C C . ALA A 1 115 ? -16.067 2.477 -0.926 1.00 0.30 118 ALA A C 16
ATOM 27929 O O . ALA A 1 115 ? -15.616 1.340 -1.151 1.00 1.10 118 ALA A O 16
ATOM 27937 N N . MET A 1 1 ? -28.917 -5.616 -0.758 1.00 4.59 4 MET A N 17
ATOM 27938 C CA . MET A 1 1 ? -27.609 -5.780 -0.087 1.00 4.13 4 MET A CA 17
ATOM 27939 C C . MET A 1 1 ? -26.559 -6.232 -1.088 1.00 3.08 4 MET A C 17
ATOM 27940 O O . MET A 1 1 ? -26.782 -7.173 -1.851 1.00 3.52 4 MET A O 17
ATOM 27956 N N . SER A 1 2 ? -25.426 -5.551 -1.092 1.00 2.21 5 SER A N 17
ATOM 27957 C CA . SER A 1 2 ? -24.323 -5.900 -1.970 1.00 1.64 5 SER A CA 17
ATOM 27958 C C . SER A 1 2 ? -22.997 -5.763 -1.243 1.00 1.29 5 SER A C 17
ATOM 27959 O O . SER A 1 2 ? -22.940 -5.226 -0.133 1.00 1.48 5 SER A O 17
ATOM 27967 N N . GLU A 1 3 ? -21.944 -6.251 -1.872 1.00 1.02 6 GLU A N 17
ATOM 27968 C CA . GLU A 1 3 ? -20.602 -6.131 -1.334 1.00 0.78 6 GLU A CA 17
ATOM 27969 C C . GLU A 1 3 ? -19.664 -5.586 -2.401 1.00 0.71 6 GLU A C 17
ATOM 27970 O O . GLU A 1 3 ? -19.282 -6.300 -3.329 1.00 1.06 6 GLU A O 17
ATOM 27982 N N . LYS A 1 4 ? -19.311 -4.320 -2.279 1.00 0.57 7 LYS A N 17
ATOM 27983 C CA . LYS A 1 4 ? -18.421 -3.689 -3.235 1.00 0.51 7 LYS A CA 17
ATOM 27984 C C . LYS A 1 4 ? -17.612 -2.602 -2.552 1.00 0.42 7 LYS A C 17
ATOM 27985 O O . LYS A 1 4 ? -18.143 -1.794 -1.786 1.00 0.60 7 LYS A O 17
ATOM 28004 N N . LEU A 1 5 ? -16.331 -2.607 -2.828 1.00 0.33 8 LEU A N 17
ATOM 28005 C CA . LEU A 1 5 ? -15.399 -1.681 -2.228 1.00 0.26 8 LEU A CA 17
ATOM 28006 C C . LEU A 1 5 ? -14.419 -1.221 -3.299 1.00 0.22 8 LEU A C 17
ATOM 28007 O O . LEU A 1 5 ? -14.239 -1.896 -4.313 1.00 0.22 8 LEU A O 17
ATOM 28023 N N . ARG A 1 6 ? -13.837 -0.062 -3.094 1.00 0.24 9 ARG A N 17
ATOM 28024 C CA . ARG A 1 6 ? -12.780 0.447 -3.948 1.00 0.23 9 ARG A CA 17
ATOM 28025 C C . ARG A 1 6 ? -11.735 1.099 -3.069 1.00 0.20 9 ARG A C 17
ATOM 28026 O O . ARG A 1 6 ? -12.073 1.921 -2.218 1.00 0.21 9 ARG A O 17
ATOM 28047 N N . ALA A 1 7 ? -10.482 0.726 -3.238 1.00 0.20 10 ALA A N 17
ATOM 28048 C CA . ALA A 1 7 ? -9.436 1.262 -2.389 1.00 0.17 10 ALA A CA 17
ATOM 28049 C C . ALA A 1 7 ? -8.123 1.428 -3.139 1.00 0.16 10 ALA A C 17
ATOM 28050 O O . ALA A 1 7 ? -7.817 0.673 -4.060 1.00 0.17 10 ALA A O 17
ATOM 28057 N N . ALA A 1 8 ? -7.359 2.428 -2.732 1.00 0.17 11 ALA A N 17
ATOM 28058 C CA . ALA A 1 8 ? -6.042 2.675 -3.297 1.00 0.18 11 ALA A CA 17
ATOM 28059 C C . ALA A 1 8 ? -4.981 2.171 -2.334 1.00 0.17 11 ALA A C 17
ATOM 28060 O O . ALA A 1 8 ? -5.090 2.381 -1.127 1.00 0.19 11 ALA A O 17
ATOM 28067 N N . HIS A 1 9 ? -3.960 1.509 -2.852 1.00 0.16 12 HIS A N 17
ATOM 28068 C CA . HIS A 1 9 ? -2.988 0.856 -1.985 1.00 0.16 12 HIS A CA 17
ATOM 28069 C C . HIS A 1 9 ? -1.559 1.072 -2.470 1.00 0.15 12 HIS A C 17
ATOM 28070 O O . HIS A 1 9 ? -1.313 1.250 -3.663 1.00 0.19 12 HIS A O 17
ATOM 28085 N N . LEU A 1 10 ? -0.626 1.035 -1.533 1.00 0.15 13 LEU A N 17
ATOM 28086 C CA . LEU A 1 10 ? 0.789 1.177 -1.838 1.00 0.14 13 LEU A CA 17
ATOM 28087 C C . LEU A 1 10 ? 1.516 -0.075 -1.354 1.00 0.16 13 LEU A C 17
ATOM 28088 O O . LEU A 1 10 ? 1.088 -0.701 -0.385 1.00 0.24 13 LEU A O 17
ATOM 28104 N N . LEU A 1 11 ? 2.580 -0.454 -2.046 1.00 0.13 14 LEU A N 17
ATOM 28105 C CA . LEU A 1 11 ? 3.354 -1.640 -1.696 1.00 0.14 14 LEU A CA 17
ATOM 28106 C C . LEU A 1 11 ? 4.838 -1.311 -1.656 1.00 0.16 14 LEU A C 17
ATOM 28107 O O . LEU A 1 11 ? 5.356 -0.695 -2.576 1.00 0.27 14 LEU A O 17
ATOM 28123 N N . VAL A 1 12 ? 5.505 -1.707 -0.585 1.00 0.13 15 VAL A N 17
ATOM 28124 C CA . VAL A 1 12 ? 6.953 -1.580 -0.495 1.00 0.13 15 VAL A CA 17
ATOM 28125 C C . VAL A 1 12 ? 7.574 -2.959 -0.286 1.00 0.13 15 VAL A C 17
ATOM 28126 O O . VAL A 1 12 ? 7.137 -3.723 0.581 1.00 0.15 15 VAL A O 17
ATOM 28139 N N . LYS A 1 13 ? 8.560 -3.285 -1.103 1.00 0.15 16 LYS A N 17
ATOM 28140 C CA . LYS A 1 13 ? 9.269 -4.549 -1.000 1.00 0.17 16 LYS A CA 17
ATOM 28141 C C . LYS A 1 13 ? 10.641 -4.341 -0.378 1.00 0.16 16 LYS A C 17
ATOM 28142 O O . LYS A 1 13 ? 11.193 -3.243 -0.414 1.00 0.24 16 LYS A O 17
ATOM 28161 N N . PHE A 1 14 ? 11.194 -5.407 0.172 1.00 0.17 17 PHE A N 17
ATOM 28162 C CA . PHE A 1 14 ? 12.453 -5.335 0.895 1.00 0.17 17 PHE A CA 17
ATOM 28163 C C . PHE A 1 14 ? 13.197 -6.661 0.786 1.00 0.19 17 PHE A C 17
ATOM 28164 O O . PHE A 1 14 ? 12.619 -7.669 0.388 1.00 0.21 17 PHE A O 17
ATOM 28181 N N . SER A 1 15 ? 14.487 -6.647 1.067 1.00 0.22 18 SER A N 17
ATOM 28182 C CA . SER A 1 15 ? 15.277 -7.868 1.097 1.00 0.26 18 SER A CA 17
ATOM 28183 C C . SER A 1 15 ? 14.646 -8.879 2.054 1.00 0.30 18 SER A C 17
ATOM 28184 O O . SER A 1 15 ? 14.615 -8.665 3.264 1.00 0.30 18 SER A O 17
ATOM 28192 N N . GLY A 1 16 ? 14.116 -9.962 1.506 1.00 0.35 19 GLY A N 17
ATOM 28193 C CA . GLY A 1 16 ? 13.444 -10.938 2.334 1.00 0.45 19 GLY A CA 17
ATOM 28194 C C . GLY A 1 16 ? 11.934 -10.857 2.213 1.00 0.42 19 GLY A C 17
ATOM 28195 O O . GLY A 1 16 ? 11.211 -11.482 2.987 1.00 0.53 19 GLY A O 17
ATOM 28199 N N . SER A 1 17 ? 11.444 -10.080 1.251 1.00 0.34 20 SER A N 17
ATOM 28200 C CA . SER A 1 17 ? 10.012 -9.896 1.089 1.00 0.41 20 SER A CA 17
ATOM 28201 C C . SER A 1 17 ? 9.447 -10.900 0.091 1.00 0.40 20 SER A C 17
ATOM 28202 O O . SER A 1 17 ? 8.413 -10.651 -0.532 1.00 0.45 20 SER A O 17
ATOM 28210 N N . ARG A 1 18 ? 10.149 -12.025 -0.066 1.00 0.43 21 ARG A N 17
ATOM 28211 C CA . ARG A 1 18 ? 9.773 -13.082 -1.012 1.00 0.49 21 ARG A CA 17
ATOM 28212 C C . ARG A 1 18 ? 10.017 -12.649 -2.459 1.00 0.51 21 ARG A C 17
ATOM 28213 O O . ARG A 1 18 ? 10.364 -13.465 -3.309 1.00 0.60 21 ARG A O 17
ATOM 28234 N N . ASN A 1 19 ? 9.840 -11.365 -2.727 1.00 0.51 22 ASN A N 17
ATOM 28235 C CA . ASN A 1 19 ? 10.110 -10.797 -4.037 1.00 0.62 22 ASN A CA 17
ATOM 28236 C C . ASN A 1 19 ? 11.029 -9.596 -3.879 1.00 0.58 22 ASN A C 17
ATOM 28237 O O . ASN A 1 19 ? 10.560 -8.466 -3.731 1.00 0.64 22 ASN A O 17
ATOM 28248 N N . PRO A 1 20 ? 12.354 -9.814 -3.907 1.00 0.55 23 PRO A N 17
ATOM 28249 C CA . PRO A 1 20 ? 13.332 -8.765 -3.629 1.00 0.61 23 PRO A CA 17
ATOM 28250 C C . PRO A 1 20 ? 13.571 -7.843 -4.828 1.00 0.79 23 PRO A C 17
ATOM 28251 O O . PRO A 1 20 ? 14.710 -7.512 -5.157 1.00 1.71 23 PRO A O 17
ATOM 28262 N N . VAL A 1 21 ? 12.487 -7.425 -5.459 1.00 0.39 24 VAL A N 17
ATOM 28263 C CA . VAL A 1 21 ? 12.521 -6.524 -6.603 1.00 0.36 24 VAL A CA 17
ATOM 28264 C C . VAL A 1 21 ? 11.359 -5.555 -6.493 1.00 0.32 24 VAL A C 17
ATOM 28265 O O . VAL A 1 21 ? 10.201 -5.966 -6.539 1.00 0.35 24 VAL A O 17
ATOM 28278 N N . SER A 1 22 ? 11.654 -4.282 -6.327 1.00 0.32 25 SER A N 17
ATOM 28279 C CA . SER A 1 22 ? 10.618 -3.290 -6.170 1.00 0.32 25 SER A CA 17
ATOM 28280 C C . SER A 1 22 ? 10.397 -2.547 -7.485 1.00 0.32 25 SER A C 17
ATOM 28281 O O . SER A 1 22 ? 11.271 -2.539 -8.348 1.00 0.36 25 SER A O 17
ATOM 28289 N N . ARG A 1 23 ? 9.223 -1.938 -7.645 1.00 0.32 26 ARG A N 17
ATOM 28290 C CA . ARG A 1 23 ? 8.968 -1.062 -8.782 1.00 0.34 26 ARG A CA 17
ATOM 28291 C C . ARG A 1 23 ? 9.734 0.230 -8.571 1.00 0.37 26 ARG A C 17
ATOM 28292 O O . ARG A 1 23 ? 9.957 1.006 -9.501 1.00 0.44 26 ARG A O 17
ATOM 28313 N N . ARG A 1 24 ? 10.135 0.433 -7.324 1.00 0.36 27 ARG A N 17
ATOM 28314 C CA . ARG A 1 24 ? 10.920 1.586 -6.931 1.00 0.44 27 ARG A CA 17
ATOM 28315 C C . ARG A 1 24 ? 12.295 1.531 -7.588 1.00 0.53 27 ARG A C 17
ATOM 28316 O O . ARG A 1 24 ? 12.753 2.510 -8.175 1.00 0.73 27 ARG A O 17
ATOM 28337 N N . THR A 1 25 ? 12.949 0.376 -7.491 1.00 0.45 28 THR A N 17
ATOM 28338 C CA . THR A 1 25 ? 14.286 0.218 -8.043 1.00 0.53 28 THR A CA 17
ATOM 28339 C C . THR A 1 25 ? 14.227 -0.410 -9.431 1.00 0.55 28 THR A C 17
ATOM 28340 O O . THR A 1 25 ? 15.026 -0.088 -10.310 1.00 0.67 28 THR A O 17
ATOM 28351 N N . GLY A 1 26 ? 13.265 -1.302 -9.619 1.00 0.47 29 GLY A N 17
ATOM 28352 C CA . GLY A 1 26 ? 13.106 -1.984 -10.889 1.00 0.52 29 GLY A CA 17
ATOM 28353 C C . GLY A 1 26 ? 13.971 -3.226 -11.012 1.00 0.58 29 GLY A C 17
ATOM 28354 O O . GLY A 1 26 ? 13.584 -4.187 -11.681 1.00 0.82 29 GLY A O 17
ATOM 28358 N N . ASP A 1 27 ? 15.135 -3.215 -10.373 1.00 0.53 30 ASP A N 17
ATOM 28359 C CA . ASP A 1 27 ? 16.062 -4.339 -10.456 1.00 0.58 30 ASP A CA 17
ATOM 28360 C C . ASP A 1 27 ? 15.988 -5.214 -9.212 1.00 0.55 30 ASP A C 17
ATOM 28361 O O . ASP A 1 27 ? 15.671 -6.398 -9.300 1.00 0.84 30 ASP A O 17
ATOM 28370 N N . SER A 1 28 ? 16.295 -4.646 -8.060 1.00 0.53 31 SER A N 17
ATOM 28371 C CA . SER A 1 28 ? 16.232 -5.383 -6.812 1.00 0.50 31 SER A CA 17
ATOM 28372 C C . SER A 1 28 ? 16.016 -4.460 -5.626 1.00 0.42 31 SER A C 17
ATOM 28373 O O . SER A 1 28 ? 16.434 -3.306 -5.639 1.00 0.48 31 SER A O 17
ATOM 28381 N N . THR A 1 29 ? 15.350 -4.977 -4.612 1.00 0.34 32 THR A N 17
ATOM 28382 C CA . THR A 1 29 ? 15.192 -4.264 -3.351 1.00 0.29 32 THR A CA 17
ATOM 28383 C C . THR A 1 29 ? 15.883 -5.064 -2.244 1.00 0.27 32 THR A C 17
ATOM 28384 O O . THR A 1 29 ? 15.543 -4.984 -1.066 1.00 0.28 32 THR A O 17
ATOM 28395 N N . ALA A 1 30 ? 16.890 -5.822 -2.657 1.00 0.31 33 ALA A N 17
ATOM 28396 C CA . ALA A 1 30 ? 17.604 -6.732 -1.770 1.00 0.32 33 ALA A CA 17
ATOM 28397 C C . ALA A 1 30 ? 18.566 -5.994 -0.840 1.00 0.34 33 ALA A C 17
ATOM 28398 O O . ALA A 1 30 ? 19.198 -6.605 0.018 1.00 0.37 33 ALA A O 17
ATOM 28405 N N . ASP A 1 31 ? 18.688 -4.688 -1.020 1.00 0.35 34 ASP A N 17
ATOM 28406 C CA . ASP A 1 31 ? 19.608 -3.889 -0.212 1.00 0.40 34 ASP A CA 17
ATOM 28407 C C . ASP A 1 31 ? 18.865 -3.207 0.932 1.00 0.36 34 ASP A C 17
ATOM 28408 O O . ASP A 1 31 ? 19.469 -2.793 1.921 1.00 0.43 34 ASP A O 17
ATOM 28417 N N . VAL A 1 32 ? 17.555 -3.093 0.788 1.00 0.31 35 VAL A N 17
ATOM 28418 C CA . VAL A 1 32 ? 16.716 -2.439 1.785 1.00 0.28 35 VAL A CA 17
ATOM 28419 C C . VAL A 1 32 ? 15.993 -3.482 2.639 1.00 0.25 35 VAL A C 17
ATOM 28420 O O . VAL A 1 32 ? 15.522 -4.491 2.126 1.00 0.25 35 VAL A O 17
ATOM 28433 N N . THR A 1 33 ? 15.934 -3.247 3.945 1.00 0.25 36 THR A N 17
ATOM 28434 C CA . THR A 1 33 ? 15.305 -4.184 4.869 1.00 0.27 36 THR A CA 17
ATOM 28435 C C . THR A 1 33 ? 13.882 -3.744 5.146 1.00 0.23 36 THR A C 17
ATOM 28436 O O . THR A 1 33 ? 13.476 -2.701 4.652 1.00 0.20 36 THR A O 17
ATOM 28447 N N . TYR A 1 34 ? 13.116 -4.488 5.935 1.00 0.26 37 TYR A N 17
ATOM 28448 C CA . TYR A 1 34 ? 11.797 -3.994 6.296 1.00 0.27 37 TYR A CA 17
ATOM 28449 C C . TYR A 1 34 ? 11.919 -2.781 7.209 1.00 0.23 37 TYR A C 17
ATOM 28450 O O . TYR A 1 34 ? 11.014 -1.970 7.280 1.00 0.23 37 TYR A O 17
ATOM 28468 N N . GLU A 1 35 ? 13.063 -2.630 7.868 1.00 0.23 38 GLU A N 17
ATOM 28469 C CA . GLU A 1 35 ? 13.302 -1.452 8.693 1.00 0.24 38 GLU A CA 17
ATOM 28470 C C . GLU A 1 35 ? 13.531 -0.233 7.805 1.00 0.24 38 GLU A C 17
ATOM 28471 O O . GLU A 1 35 ? 13.013 0.848 8.077 1.00 0.26 38 GLU A O 17
ATOM 28483 N N . ASP A 1 36 ? 14.296 -0.416 6.731 1.00 0.24 39 ASP A N 17
ATOM 28484 C CA . ASP A 1 36 ? 14.499 0.651 5.748 1.00 0.26 39 ASP A CA 17
ATOM 28485 C C . ASP A 1 36 ? 13.218 0.875 4.956 1.00 0.22 39 ASP A C 17
ATOM 28486 O O . ASP A 1 36 ? 12.887 1.999 4.575 1.00 0.23 39 ASP A O 17
ATOM 28495 N N . ALA A 1 37 ? 12.509 -0.217 4.714 1.00 0.19 40 ALA A N 17
ATOM 28496 C CA . ALA A 1 37 ? 11.256 -0.185 3.973 1.00 0.18 40 ALA A CA 17
ATOM 28497 C C . ALA A 1 37 ? 10.179 0.536 4.772 1.00 0.16 40 ALA A C 17
ATOM 28498 O O . ALA A 1 37 ? 9.491 1.409 4.251 1.00 0.17 40 ALA A O 17
ATOM 28505 N N . ILE A 1 38 ? 10.040 0.167 6.043 1.00 0.16 41 ILE A N 17
ATOM 28506 C CA . ILE A 1 38 ? 9.110 0.844 6.938 1.00 0.18 41 ILE A CA 17
ATOM 28507 C C . ILE A 1 38 ? 9.510 2.295 7.092 1.00 0.20 41 ILE A C 17
ATOM 28508 O O . ILE A 1 38 ? 8.659 3.181 7.137 1.00 0.21 41 ILE A O 17
ATOM 28524 N N . LYS A 1 39 ? 10.814 2.535 7.121 1.00 0.22 42 LYS A N 17
ATOM 28525 C CA . LYS A 1 39 ? 11.331 3.885 7.239 1.00 0.28 42 LYS A CA 17
ATOM 28526 C C . LYS A 1 39 ? 10.852 4.728 6.064 1.00 0.28 42 LYS A C 17
ATOM 28527 O O . LYS A 1 39 ? 10.671 5.937 6.182 1.00 0.37 42 LYS A O 17
ATOM 28546 N N . GLU A 1 40 ? 10.630 4.065 4.942 1.00 0.22 43 GLU A N 17
ATOM 28547 C CA . GLU A 1 40 ? 10.202 4.736 3.731 1.00 0.25 43 GLU A CA 17
ATOM 28548 C C . GLU A 1 40 ? 8.686 4.821 3.678 1.00 0.18 43 GLU A C 17
ATOM 28549 O O . GLU A 1 40 ? 8.123 5.895 3.451 1.00 0.18 43 GLU A O 17
ATOM 28561 N N . LEU A 1 41 ? 8.031 3.687 3.907 1.00 0.16 44 LEU A N 17
ATOM 28562 C CA . LEU A 1 41 ? 6.578 3.619 3.833 1.00 0.15 44 LEU A CA 17
ATOM 28563 C C . LEU A 1 41 ? 5.958 4.600 4.822 1.00 0.14 44 LEU A C 17
ATOM 28564 O O . LEU A 1 41 ? 4.942 5.228 4.532 1.00 0.16 44 LEU A O 17
ATOM 28580 N N . GLN A 1 42 ? 6.601 4.744 5.983 1.00 0.14 45 GLN A N 17
ATOM 28581 C CA . GLN A 1 42 ? 6.123 5.643 7.031 1.00 0.14 45 GLN A CA 17
ATOM 28582 C C . GLN A 1 42 ? 6.209 7.102 6.615 1.00 0.17 45 GLN A C 17
ATOM 28583 O O . GLN A 1 42 ? 5.497 7.944 7.156 1.00 0.27 45 GLN A O 17
ATOM 28597 N N . LYS A 1 43 ? 7.084 7.406 5.673 1.00 0.14 46 LYS A N 17
ATOM 28598 C CA . LYS A 1 43 ? 7.235 8.772 5.203 1.00 0.17 46 LYS A CA 17
ATOM 28599 C C . LYS A 1 43 ? 6.212 9.070 4.118 1.00 0.18 46 LYS A C 17
ATOM 28600 O O . LYS A 1 43 ? 5.637 10.154 4.081 1.00 0.21 46 LYS A O 17
ATOM 28619 N N . TRP A 1 44 ? 5.984 8.108 3.235 1.00 0.16 47 TRP A N 17
ATOM 28620 C CA . TRP A 1 44 ? 4.947 8.249 2.227 1.00 0.19 47 TRP A CA 17
ATOM 28621 C C . TRP A 1 44 ? 3.561 8.275 2.859 1.00 0.19 47 TRP A C 17
ATOM 28622 O O . TRP A 1 44 ? 2.770 9.161 2.551 1.00 0.22 47 TRP A O 17
ATOM 28643 N N . SER A 1 45 ? 3.275 7.337 3.762 1.00 0.17 48 SER A N 17
ATOM 28644 C CA . SER A 1 45 ? 1.989 7.332 4.449 1.00 0.19 48 SER A CA 17
ATOM 28645 C C . SER A 1 45 ? 1.835 8.603 5.282 1.00 0.20 48 SER A C 17
ATOM 28646 O O . SER A 1 45 ? 0.726 9.088 5.494 1.00 0.28 48 SER A O 17
ATOM 28654 N N . GLN A 1 46 ? 2.965 9.150 5.723 1.00 0.17 49 GLN A N 17
ATOM 28655 C CA . GLN A 1 46 ? 2.986 10.433 6.415 1.00 0.17 49 GLN A CA 17
ATOM 28656 C C . GLN A 1 46 ? 2.583 11.553 5.465 1.00 0.18 49 GLN A C 17
ATOM 28657 O O . GLN A 1 46 ? 1.627 12.278 5.719 1.00 0.21 49 GLN A O 17
ATOM 28671 N N . ARG A 1 47 ? 3.318 11.674 4.363 1.00 0.16 50 ARG A N 17
ATOM 28672 C CA . ARG A 1 47 ? 3.098 12.748 3.399 1.00 0.16 50 ARG A CA 17
ATOM 28673 C C . ARG A 1 47 ? 1.700 12.685 2.800 1.00 0.14 50 ARG A C 17
ATOM 28674 O O . ARG A 1 47 ? 1.051 13.712 2.619 1.00 0.15 50 ARG A O 17
ATOM 28695 N N . ILE A 1 48 ? 1.255 11.482 2.473 1.00 0.13 51 ILE A N 17
ATOM 28696 C CA . ILE A 1 48 ? -0.085 11.280 1.942 1.00 0.13 51 ILE A CA 17
ATOM 28697 C C . ILE A 1 48 ? -1.137 11.723 2.963 1.00 0.16 51 ILE A C 17
ATOM 28698 O O . ILE A 1 48 ? -2.167 12.299 2.603 1.00 0.20 51 ILE A O 17
ATOM 28714 N N . ALA A 1 49 ? -0.852 11.480 4.238 1.00 0.16 52 ALA A N 17
ATOM 28715 C CA . ALA A 1 49 ? -1.767 11.838 5.311 1.00 0.20 52 ALA A CA 17
ATOM 28716 C C . ALA A 1 49 ? -1.715 13.333 5.622 1.00 0.22 52 ALA A C 17
ATOM 28717 O O . ALA A 1 49 ? -2.731 13.940 5.961 1.00 0.27 52 ALA A O 17
ATOM 28724 N N . SER A 1 50 ? -0.530 13.921 5.516 1.00 0.22 53 SER A N 17
ATOM 28725 C CA . SER A 1 50 ? -0.344 15.330 5.834 1.00 0.26 53 SER A CA 17
ATOM 28726 C C . SER A 1 50 ? -0.787 16.227 4.680 1.00 0.28 53 SER A C 17
ATOM 28727 O O . SER A 1 50 ? -1.254 17.349 4.893 1.00 0.35 53 SER A O 17
ATOM 28735 N N . GLY A 1 51 ? -0.661 15.722 3.463 1.00 0.25 54 GLY A N 17
ATOM 28736 C CA . GLY A 1 51 ? -1.046 16.491 2.299 1.00 0.28 54 GLY A CA 17
ATOM 28737 C C . GLY A 1 51 ? 0.152 16.953 1.496 1.00 0.26 54 GLY A C 17
ATOM 28738 O O . GLY A 1 51 ? 0.008 17.688 0.520 1.00 0.30 54 GLY A O 17
ATOM 28742 N N . GLU A 1 52 ? 1.338 16.520 1.911 1.00 0.23 55 GLU A N 17
ATOM 28743 C CA . GLU A 1 52 ? 2.571 16.854 1.205 1.00 0.23 55 GLU A CA 17
ATOM 28744 C C . GLU A 1 52 ? 2.527 16.303 -0.216 1.00 0.20 55 GLU A C 17
ATOM 28745 O O . GLU A 1 52 ? 2.805 17.014 -1.180 1.00 0.24 55 GLU A O 17
ATOM 28757 N N . VAL A 1 53 ? 2.164 15.033 -0.334 1.00 0.17 56 VAL A N 17
ATOM 28758 C CA . VAL A 1 53 ? 1.909 14.424 -1.630 1.00 0.15 56 VAL A CA 17
ATOM 28759 C C . VAL A 1 53 ? 0.617 13.633 -1.568 1.00 0.15 56 VAL A C 17
ATOM 28760 O O . VAL A 1 53 ? 0.171 13.245 -0.486 1.00 0.19 56 VAL A O 17
ATOM 28773 N N . SER A 1 54 ? 0.009 13.410 -2.714 1.00 0.13 57 SER A N 17
ATOM 28774 C CA . SER A 1 54 ? -1.196 12.617 -2.778 1.00 0.15 57 SER A CA 17
ATOM 28775 C C . SER A 1 54 ? -0.830 11.149 -2.887 1.00 0.15 57 SER A C 17
ATOM 28776 O O . SER A 1 54 ? 0.302 10.827 -3.260 1.00 0.18 57 SER A O 17
ATOM 28784 N N . PHE A 1 55 ? -1.760 10.268 -2.553 1.00 0.16 58 PHE A N 17
ATOM 28785 C CA . PHE A 1 55 ? -1.488 8.837 -2.576 1.00 0.16 58 PHE A CA 17
ATOM 28786 C C . PHE A 1 55 ? -0.945 8.432 -3.944 1.00 0.18 58 PHE A C 17
ATOM 28787 O O . PHE A 1 55 ? 0.044 7.702 -4.050 1.00 0.19 58 PHE A O 17
ATOM 28804 N N . GLU A 1 56 ? -1.585 8.963 -4.977 1.00 0.20 59 GLU A N 17
ATOM 28805 C CA . GLU A 1 56 ? -1.240 8.670 -6.360 1.00 0.22 59 GLU A CA 17
ATOM 28806 C C . GLU A 1 56 ? 0.222 8.997 -6.665 1.00 0.24 59 GLU A C 17
ATOM 28807 O O . GLU A 1 56 ? 0.889 8.249 -7.381 1.00 0.31 59 GLU A O 17
ATOM 28819 N N . GLU A 1 57 ? 0.726 10.101 -6.114 1.00 0.23 60 GLU A N 17
ATOM 28820 C CA . GLU A 1 57 ? 2.097 10.522 -6.386 1.00 0.24 60 GLU A CA 17
ATOM 28821 C C . GLU A 1 57 ? 3.098 9.520 -5.832 1.00 0.23 60 GLU A C 17
ATOM 28822 O O . GLU A 1 57 ? 4.011 9.088 -6.533 1.00 0.26 60 GLU A O 17
ATOM 28834 N N . ALA A 1 58 ? 2.916 9.139 -4.578 1.00 0.22 61 ALA A N 17
ATOM 28835 C CA . ALA A 1 58 ? 3.839 8.222 -3.932 1.00 0.23 61 ALA A CA 17
ATOM 28836 C C . ALA A 1 58 ? 3.737 6.826 -4.534 1.00 0.22 61 ALA A C 17
ATOM 28837 O O . ALA A 1 58 ? 4.750 6.182 -4.797 1.00 0.26 61 ALA A O 17
ATOM 28844 N N . ALA A 1 59 ? 2.513 6.378 -4.776 1.00 0.20 62 ALA A N 17
ATOM 28845 C CA . ALA A 1 59 ? 2.269 5.026 -5.263 1.00 0.20 62 ALA A CA 17
ATOM 28846 C C . ALA A 1 59 ? 2.928 4.777 -6.618 1.00 0.21 62 ALA A C 17
ATOM 28847 O O . ALA A 1 59 ? 3.700 3.838 -6.766 1.00 0.24 62 ALA A O 17
ATOM 28854 N N . SER A 1 60 ? 2.640 5.635 -7.584 1.00 0.21 63 SER A N 17
ATOM 28855 C CA . SER A 1 60 ? 3.150 5.494 -8.949 1.00 0.23 63 SER A CA 17
ATOM 28856 C C . SER A 1 60 ? 4.672 5.306 -9.008 1.00 0.24 63 SER A C 17
ATOM 28857 O O . SER A 1 60 ? 5.196 4.784 -9.991 1.00 0.27 63 SER A O 17
ATOM 28865 N N . GLN A 1 61 ? 5.377 5.722 -7.966 1.00 0.24 64 GLN A N 17
ATOM 28866 C CA . GLN A 1 61 ? 6.823 5.589 -7.935 1.00 0.27 64 GLN A CA 17
ATOM 28867 C C . GLN A 1 61 ? 7.232 4.458 -7.011 1.00 0.26 64 GLN A C 17
ATOM 28868 O O . GLN A 1 61 ? 8.069 3.624 -7.348 1.00 0.29 64 GLN A O 17
ATOM 28882 N N . ARG A 1 62 ? 6.628 4.457 -5.839 1.00 0.26 65 ARG A N 17
ATOM 28883 C CA . ARG A 1 62 ? 7.063 3.602 -4.748 1.00 0.28 65 ARG A CA 17
ATOM 28884 C C . ARG A 1 62 ? 6.308 2.281 -4.657 1.00 0.27 65 ARG A C 17
ATOM 28885 O O . ARG A 1 62 ? 6.896 1.273 -4.287 1.00 0.32 65 ARG A O 17
ATOM 28906 N N . SER A 1 63 ? 5.015 2.284 -4.957 1.00 0.25 66 SER A N 17
ATOM 28907 C CA . SER A 1 63 ? 4.220 1.062 -4.842 1.00 0.25 66 SER A CA 17
ATOM 28908 C C . SER A 1 63 ? 4.730 0.002 -5.808 1.00 0.23 66 SER A C 17
ATOM 28909 O O . SER A 1 63 ? 4.703 0.187 -7.027 1.00 0.24 66 SER A O 17
ATOM 28917 N N . ASP A 1 64 ? 5.207 -1.098 -5.254 1.00 0.25 67 ASP A N 17
ATOM 28918 C CA . ASP A 1 64 ? 5.753 -2.180 -6.052 1.00 0.28 67 ASP A CA 17
ATOM 28919 C C . ASP A 1 64 ? 4.651 -3.079 -6.589 1.00 0.31 67 ASP A C 17
ATOM 28920 O O . ASP A 1 64 ? 4.915 -4.072 -7.264 1.00 0.48 67 ASP A O 17
ATOM 28929 N N . CYS A 1 65 ? 3.418 -2.734 -6.267 1.00 0.24 68 CYS A N 17
ATOM 28930 C CA . CYS A 1 65 ? 2.262 -3.398 -6.844 1.00 0.26 68 CYS A CA 17
ATOM 28931 C C . CYS A 1 65 ? 2.009 -2.873 -8.252 1.00 0.27 68 CYS A C 17
ATOM 28932 O O . CYS A 1 65 ? 2.650 -1.918 -8.687 1.00 0.38 68 CYS A O 17
ATOM 28940 N N . GLY A 1 66 ? 1.063 -3.482 -8.949 1.00 0.26 69 GLY A N 17
ATOM 28941 C CA . GLY A 1 66 ? 0.740 -3.049 -10.297 1.00 0.25 69 GLY A CA 17
ATOM 28942 C C . GLY A 1 66 ? 0.068 -1.690 -10.312 1.00 0.22 69 GLY A C 17
ATOM 28943 O O . GLY A 1 66 ? 0.015 -1.017 -11.343 1.00 0.25 69 GLY A O 17
ATOM 28947 N N . SER A 1 67 ? -0.422 -1.278 -9.149 1.00 0.21 70 SER A N 17
ATOM 28948 C CA . SER A 1 67 ? -1.112 -0.011 -8.999 1.00 0.24 70 SER A CA 17
ATOM 28949 C C . SER A 1 67 ? -0.189 1.194 -9.231 1.00 0.22 70 SER A C 17
ATOM 28950 O O . SER A 1 67 ? -0.660 2.328 -9.251 1.00 0.25 70 SER A O 17
ATOM 28958 N N . TYR A 1 68 ? 1.113 0.961 -9.421 1.00 0.20 71 TYR A N 17
ATOM 28959 C CA . TYR A 1 68 ? 2.053 2.054 -9.697 1.00 0.20 71 TYR A CA 17
ATOM 28960 C C . TYR A 1 68 ? 1.658 2.783 -10.984 1.00 0.22 71 TYR A C 17
ATOM 28961 O O . TYR A 1 68 ? 1.965 3.956 -11.165 1.00 0.29 71 TYR A O 17
ATOM 28979 N N . ALA A 1 69 ? 0.967 2.083 -11.877 1.00 0.24 72 ALA A N 17
ATOM 28980 C CA . ALA A 1 69 ? 0.535 2.675 -13.133 1.00 0.30 72 ALA A CA 17
ATOM 28981 C C . ALA A 1 69 ? -0.885 3.214 -13.007 1.00 0.36 72 ALA A C 17
ATOM 28982 O O . ALA A 1 69 ? -1.427 3.807 -13.938 1.00 0.49 72 ALA A O 17
ATOM 28989 N N . SER A 1 70 ? -1.479 3.010 -11.839 1.00 0.32 73 SER A N 17
ATOM 28990 C CA . SER A 1 70 ? -2.846 3.432 -11.588 1.00 0.44 73 SER A CA 17
ATOM 28991 C C . SER A 1 70 ? -2.893 4.484 -10.482 1.00 0.49 73 SER A C 17
ATOM 28992 O O . SER A 1 70 ? -3.966 4.841 -9.994 1.00 0.71 73 SER A O 17
ATOM 29000 N N . GLY A 1 71 ? -1.722 4.971 -10.083 1.00 0.41 74 GLY A N 17
ATOM 29001 C CA . GLY A 1 71 ? -1.645 5.935 -9.000 1.00 0.54 74 GLY A CA 17
ATOM 29002 C C . GLY A 1 71 ? -2.020 5.322 -7.665 1.00 0.45 74 GLY A C 17
ATOM 29003 O O . GLY A 1 71 ? -2.529 6.002 -6.779 1.00 0.49 74 GLY A O 17
ATOM 29007 N N . GLY A 1 72 ? -1.786 4.023 -7.531 1.00 0.35 75 GLY A N 17
ATOM 29008 C CA . GLY A 1 72 ? -2.126 3.321 -6.306 1.00 0.32 75 GLY A CA 17
ATOM 29009 C C . GLY A 1 72 ? -3.579 2.903 -6.269 1.00 0.20 75 GLY A C 17
ATOM 29010 O O . GLY A 1 72 ? -3.950 1.972 -5.550 1.00 0.21 75 GLY A O 17
ATOM 29014 N N . ASP A 1 73 ? -4.391 3.574 -7.071 1.00 0.35 76 ASP A N 17
ATOM 29015 C CA . ASP A 1 73 ? -5.833 3.382 -7.060 1.00 0.39 76 ASP A CA 17
ATOM 29016 C C . ASP A 1 73 ? -6.213 2.057 -7.683 1.00 0.32 76 ASP A C 17
ATOM 29017 O O . ASP A 1 73 ? -5.676 1.672 -8.723 1.00 0.36 76 ASP A O 17
ATOM 29026 N N . LEU A 1 74 ? -7.138 1.367 -7.050 1.00 0.32 77 LEU A N 17
ATOM 29027 C CA . LEU A 1 74 ? -7.673 0.140 -7.599 1.00 0.30 77 LEU A CA 17
ATOM 29028 C C . LEU A 1 74 ? -9.151 0.306 -7.899 1.00 0.32 77 LEU A C 17
ATOM 29029 O O . LEU A 1 74 ? -9.781 1.271 -7.465 1.00 0.35 77 LEU A O 17
ATOM 29045 N N . GLY A 1 75 ? -9.684 -0.636 -8.644 1.00 0.37 78 GLY A N 17
ATOM 29046 C CA . GLY A 1 75 ? -11.072 -0.576 -9.059 1.00 0.39 78 GLY A CA 17
ATOM 29047 C C . GLY A 1 75 ? -12.036 -1.057 -7.989 1.00 0.34 78 GLY A C 17
ATOM 29048 O O . GLY A 1 75 ? -11.784 -0.895 -6.797 1.00 0.44 78 GLY A O 17
ATOM 29052 N N . PHE A 1 76 ? -13.147 -1.638 -8.418 1.00 0.47 79 PHE A N 17
ATOM 29053 C CA . PHE A 1 76 ? -14.159 -2.129 -7.496 1.00 0.46 79 PHE A CA 17
ATOM 29054 C C . PHE A 1 76 ? -14.025 -3.633 -7.294 1.00 0.45 79 PHE A C 17
ATOM 29055 O O . PHE A 1 76 ? -13.692 -4.370 -8.222 1.00 0.61 79 PHE A O 17
ATOM 29072 N N . PHE A 1 77 ? -14.287 -4.077 -6.076 1.00 0.40 80 PHE A N 17
ATOM 29073 C CA . PHE A 1 77 ? -14.102 -5.470 -5.689 1.00 0.45 80 PHE A CA 17
ATOM 29074 C C . PHE A 1 77 ? -14.972 -5.790 -4.487 1.00 0.46 80 PHE A C 17
ATOM 29075 O O . PHE A 1 77 ? -15.638 -4.909 -3.953 1.00 0.55 80 PHE A O 17
ATOM 29092 N N . SER A 1 78 ? -14.985 -7.044 -4.080 1.00 0.50 81 SER A N 17
ATOM 29093 C CA . SER A 1 78 ? -15.706 -7.449 -2.892 1.00 0.55 81 SER A CA 17
ATOM 29094 C C . SER A 1 78 ? -14.708 -7.681 -1.765 1.00 0.52 81 SER A C 17
ATOM 29095 O O . SER A 1 78 ? -13.627 -8.223 -1.993 1.00 0.54 81 SER A O 17
ATOM 29103 N N . SER A 1 79 ? -15.058 -7.256 -0.561 1.00 0.59 82 SER A N 17
ATOM 29104 C CA . SER A 1 79 ? -14.174 -7.416 0.578 1.00 0.63 82 SER A CA 17
ATOM 29105 C C . SER A 1 79 ? -13.908 -8.891 0.854 1.00 0.59 82 SER A C 17
ATOM 29106 O O . SER A 1 79 ? -14.838 -9.693 0.984 1.00 0.63 82 SER A O 17
ATOM 29114 N N . GLY A 1 80 ? -12.633 -9.233 0.928 1.00 0.58 83 GLY A N 17
ATOM 29115 C CA . GLY A 1 80 ? -12.230 -10.605 1.118 1.00 0.62 83 GLY A CA 17
ATOM 29116 C C . GLY A 1 80 ? -11.482 -11.129 -0.087 1.00 0.64 83 GLY A C 17
ATOM 29117 O O . GLY A 1 80 ? -10.974 -12.251 -0.075 1.00 0.79 83 GLY A O 17
ATOM 29121 N N . GLU A 1 81 ? -11.396 -10.306 -1.126 1.00 0.58 84 GLU A N 17
ATOM 29122 C CA . GLU A 1 81 ? -10.702 -10.692 -2.345 1.00 0.62 84 GLU A CA 17
ATOM 29123 C C . GLU A 1 81 ? -9.266 -10.183 -2.351 1.00 0.58 84 GLU A C 17
ATOM 29124 O O . GLU A 1 81 ? -8.563 -10.296 -3.356 1.00 0.87 84 GLU A O 17
ATOM 29136 N N . MET A 1 82 ? -8.826 -9.616 -1.234 1.00 0.47 85 MET A N 17
ATOM 29137 C CA . MET A 1 82 ? -7.465 -9.113 -1.141 1.00 0.44 85 MET A CA 17
ATOM 29138 C C . MET A 1 82 ? -6.601 -10.058 -0.321 1.00 0.47 85 MET A C 17
ATOM 29139 O O . MET A 1 82 ? -6.476 -11.238 -0.638 1.00 0.73 85 MET A O 17
ATOM 29153 N N . MET A 1 83 ? -6.014 -9.528 0.734 1.00 0.33 86 MET A N 17
ATOM 29154 C CA . MET A 1 83 ? -5.232 -10.315 1.665 1.00 0.35 86 MET A CA 17
ATOM 29155 C C . MET A 1 83 ? -5.817 -10.119 3.046 1.00 0.40 86 MET A C 17
ATOM 29156 O O . MET A 1 83 ? -6.405 -9.072 3.306 1.00 0.76 86 MET A O 17
ATOM 29170 N N . LYS A 1 84 ? -5.673 -11.096 3.921 1.00 0.32 87 LYS A N 17
ATOM 29171 C CA . LYS A 1 84 ? -6.295 -11.029 5.237 1.00 0.32 87 LYS A CA 17
ATOM 29172 C C . LYS A 1 84 ? -5.941 -9.729 5.984 1.00 0.27 87 LYS A C 17
ATOM 29173 O O . LYS A 1 84 ? -6.846 -8.998 6.385 1.00 0.27 87 LYS A O 17
ATOM 29192 N N . PRO A 1 85 ? -4.641 -9.386 6.152 1.00 0.26 88 PRO A N 17
ATOM 29193 C CA . PRO A 1 85 ? -4.257 -8.186 6.902 1.00 0.25 88 PRO A CA 17
ATOM 29194 C C . PRO A 1 85 ? -4.551 -6.910 6.120 1.00 0.22 88 PRO A C 17
ATOM 29195 O O . PRO A 1 85 ? -4.857 -5.865 6.696 1.00 0.25 88 PRO A O 17
ATOM 29206 N N . PHE A 1 86 ? -4.472 -7.024 4.801 1.00 0.19 89 PHE A N 17
ATOM 29207 C CA . PHE A 1 86 ? -4.726 -5.910 3.898 1.00 0.17 89 PHE A CA 17
ATOM 29208 C C . PHE A 1 86 ? -6.200 -5.516 3.961 1.00 0.18 89 PHE A C 17
ATOM 29209 O O . PHE A 1 86 ? -6.534 -4.384 4.294 1.00 0.17 89 PHE A O 17
ATOM 29226 N N . GLU A 1 87 ? -7.065 -6.489 3.694 1.00 0.21 90 GLU A N 17
ATOM 29227 C CA . GLU A 1 87 ? -8.510 -6.288 3.681 1.00 0.24 90 GLU A CA 17
ATOM 29228 C C . GLU A 1 87 ? -9.001 -5.864 5.060 1.00 0.25 90 GLU A C 17
ATOM 29229 O O . GLU A 1 87 ? -9.929 -5.064 5.193 1.00 0.27 90 GLU A O 17
ATOM 29241 N N . ASP A 1 88 ? -8.362 -6.413 6.084 1.00 0.25 91 ASP A N 17
ATOM 29242 C CA . ASP A 1 88 ? -8.699 -6.092 7.467 1.00 0.29 91 ASP A CA 17
ATOM 29243 C C . ASP A 1 88 ? -8.488 -4.609 7.748 1.00 0.25 91 ASP A C 17
ATOM 29244 O O . ASP A 1 88 ? -9.186 -4.018 8.569 1.00 0.30 91 ASP A O 17
ATOM 29253 N N . ALA A 1 89 ? -7.532 -4.008 7.056 1.00 0.20 92 ALA A N 17
ATOM 29254 C CA . ALA A 1 89 ? -7.272 -2.587 7.211 1.00 0.19 92 ALA A CA 17
ATOM 29255 C C . ALA A 1 89 ? -8.223 -1.769 6.346 1.00 0.18 92 ALA A C 17
ATOM 29256 O O . ALA A 1 89 ? -8.559 -0.636 6.678 1.00 0.21 92 ALA A O 17
ATOM 29263 N N . VAL A 1 90 ? -8.690 -2.373 5.257 1.00 0.18 93 VAL A N 17
ATOM 29264 C CA . VAL A 1 90 ? -9.550 -1.684 4.303 1.00 0.19 93 VAL A CA 17
ATOM 29265 C C . VAL A 1 90 ? -10.922 -1.441 4.914 1.00 0.19 93 VAL A C 17
ATOM 29266 O O . VAL A 1 90 ? -11.536 -0.396 4.708 1.00 0.20 93 VAL A O 17
ATOM 29279 N N . ARG A 1 91 ? -11.390 -2.408 5.685 1.00 0.23 94 ARG A N 17
ATOM 29280 C CA . ARG A 1 91 ? -12.676 -2.288 6.352 1.00 0.27 94 ARG A CA 17
ATOM 29281 C C . ARG A 1 91 ? -12.559 -1.416 7.597 1.00 0.25 94 ARG A C 17
ATOM 29282 O O . ARG A 1 91 ? -13.562 -0.977 8.156 1.00 0.32 94 ARG A O 17
ATOM 29303 N N . ALA A 1 92 ? -11.326 -1.162 8.018 1.00 0.23 95 ALA A N 17
ATOM 29304 C CA . ALA A 1 92 ? -11.071 -0.421 9.245 1.00 0.25 95 ALA A CA 17
ATOM 29305 C C . ALA A 1 92 ? -11.116 1.081 8.994 1.00 0.26 95 ALA A C 17
ATOM 29306 O O . ALA A 1 92 ? -11.139 1.884 9.929 1.00 0.47 95 ALA A O 17
ATOM 29313 N N . LEU A 1 93 ? -11.142 1.452 7.727 1.00 0.19 96 LEU A N 17
ATOM 29314 C CA . LEU A 1 93 ? -11.192 2.851 7.340 1.00 0.19 96 LEU A CA 17
ATOM 29315 C C . LEU A 1 93 ? -12.329 3.100 6.379 1.00 0.21 96 LEU A C 17
ATOM 29316 O O . LEU A 1 93 ? -12.6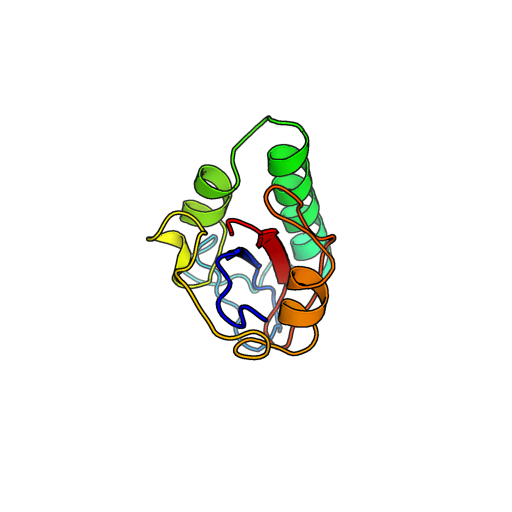52 2.252 5.556 1.00 0.28 96 LEU A O 17
ATOM 29332 N N . LYS A 1 94 ? -12.934 4.261 6.487 1.00 0.24 97 LYS A N 17
ATOM 29333 C CA . LYS A 1 94 ? -14.021 4.628 5.605 1.00 0.31 97 LYS A CA 17
ATOM 29334 C C . LYS A 1 94 ? -13.457 5.397 4.414 1.00 0.28 97 LYS A C 17
ATOM 29335 O O . LYS A 1 94 ? -12.258 5.678 4.376 1.00 0.25 97 LYS A O 17
ATOM 29354 N N . ILE A 1 95 ? -14.302 5.690 3.431 1.00 0.32 98 ILE A N 17
ATOM 29355 C CA . ILE A 1 95 ? -13.904 6.488 2.274 1.00 0.32 98 ILE A CA 17
ATOM 29356 C C . ILE A 1 95 ? -13.112 7.726 2.689 1.00 0.32 98 ILE A C 17
ATOM 29357 O O . ILE A 1 95 ? -13.630 8.608 3.379 1.00 0.37 98 ILE A O 17
ATOM 29373 N N . GLY A 1 96 ? -11.855 7.774 2.273 1.00 0.30 99 GLY A N 17
ATOM 29374 C CA . GLY A 1 96 ? -11.017 8.921 2.563 1.00 0.32 99 GLY A CA 17
ATOM 29375 C C . GLY A 1 96 ? -9.970 8.659 3.635 1.00 0.32 99 GLY A C 17
ATOM 29376 O O . GLY A 1 96 ? -9.058 9.463 3.816 1.00 0.46 99 GLY A O 17
ATOM 29380 N N . ASP A 1 97 ? -10.087 7.546 4.349 1.00 0.21 100 ASP A N 17
ATOM 29381 C CA . ASP A 1 97 ? -9.147 7.242 5.427 1.00 0.19 100 ASP A CA 17
ATOM 29382 C C . ASP A 1 97 ? -8.061 6.288 4.955 1.00 0.15 100 ASP A C 17
ATOM 29383 O O . ASP A 1 97 ? -8.298 5.445 4.090 1.00 0.15 100 ASP A O 17
ATOM 29392 N N . ILE A 1 98 ? -6.872 6.423 5.540 1.00 0.18 101 ILE A N 17
ATOM 29393 C CA . ILE A 1 98 ? -5.705 5.656 5.117 1.00 0.16 101 ILE A CA 17
ATOM 29394 C C . ILE A 1 98 ? -5.232 4.722 6.234 1.00 0.16 101 ILE A C 17
ATOM 29395 O O . ILE A 1 98 ? -5.377 5.028 7.417 1.00 0.18 101 ILE A O 17
ATOM 29411 N N . SER A 1 99 ? -4.665 3.589 5.842 1.00 0.16 102 SER A N 17
ATOM 29412 C CA . SER A 1 99 ? -4.195 2.580 6.782 1.00 0.19 102 SER A CA 17
ATOM 29413 C C . SER A 1 99 ? -2.823 2.942 7.320 1.00 0.18 102 SER A C 17
ATOM 29414 O O . SER A 1 99 ? -2.043 3.619 6.646 1.00 0.22 102 SER A O 17
ATOM 29422 N N . PRO A 1 100 ? -2.518 2.508 8.545 1.00 0.21 103 PRO A N 17
ATOM 29423 C CA . PRO A 1 100 ? -1.154 2.528 9.059 1.00 0.23 103 PRO A CA 17
ATOM 29424 C C . PRO A 1 100 ? -0.331 1.427 8.397 1.00 0.20 103 PRO A C 17
ATOM 29425 O O . PRO A 1 100 ? -0.896 0.542 7.751 1.00 0.27 103 PRO A O 17
ATOM 29436 N N . ILE A 1 101 ? 0.991 1.505 8.529 1.00 0.17 104 ILE A N 17
ATOM 29437 C CA . ILE A 1 101 ? 1.891 0.489 7.971 1.00 0.15 104 ILE A CA 17
ATOM 29438 C C . ILE A 1 101 ? 1.415 -0.932 8.285 1.00 0.14 104 ILE A C 17
ATOM 29439 O O . ILE A 1 101 ? 1.485 -1.382 9.429 1.00 0.20 104 ILE A O 17
ATOM 29455 N N . VAL A 1 102 ? 0.929 -1.625 7.265 1.00 0.13 105 VAL A N 17
ATOM 29456 C CA . VAL A 1 102 ? 0.504 -3.011 7.406 1.00 0.15 105 VAL A CA 17
ATOM 29457 C C . VAL A 1 102 ? 1.395 -3.924 6.562 1.00 0.15 105 VAL A C 17
ATOM 29458 O O . VAL A 1 102 ? 1.465 -3.789 5.338 1.00 0.17 105 VAL A O 17
ATOM 29471 N N . GLN A 1 103 ? 2.104 -4.831 7.222 1.00 0.18 106 GLN A N 17
ATOM 29472 C CA . GLN A 1 103 ? 2.953 -5.778 6.522 1.00 0.20 106 GLN A CA 17
ATOM 29473 C C . GLN A 1 103 ? 2.136 -6.986 6.081 1.00 0.23 106 GLN A C 17
ATOM 29474 O O . GLN A 1 103 ? 1.178 -7.384 6.748 1.00 0.29 106 GLN A O 17
ATOM 29488 N N . THR A 1 104 ? 2.519 -7.546 4.952 1.00 0.22 107 THR A N 17
ATOM 29489 C CA . THR A 1 104 ? 1.821 -8.671 4.359 1.00 0.27 107 THR A CA 17
ATOM 29490 C C . THR A 1 104 ? 2.762 -9.856 4.203 1.00 0.34 107 THR A C 17
ATOM 29491 O O . THR A 1 104 ? 3.898 -9.810 4.678 1.00 0.37 107 THR A O 17
ATOM 29502 N N . ASP A 1 105 ? 2.303 -10.904 3.534 1.00 0.40 108 ASP A N 17
ATOM 29503 C CA . ASP A 1 105 ? 3.129 -12.081 3.300 1.00 0.49 108 ASP A CA 17
ATOM 29504 C C . ASP A 1 105 ? 4.384 -11.714 2.512 1.00 0.45 108 ASP A C 17
ATOM 29505 O O . ASP A 1 105 ? 5.459 -12.269 2.750 1.00 0.53 108 ASP A O 17
ATOM 29514 N N . SER A 1 106 ? 4.256 -10.764 1.595 1.00 0.39 109 SER A N 17
ATOM 29515 C CA . SER A 1 106 ? 5.392 -10.352 0.792 1.00 0.43 109 SER A CA 17
ATOM 29516 C C . SER A 1 106 ? 6.050 -9.107 1.379 1.00 0.53 109 SER A C 17
ATOM 29517 O O . SER A 1 106 ? 7.195 -9.167 1.802 1.00 1.09 109 SER A O 17
ATOM 29525 N N . GLY A 1 107 ? 5.327 -7.994 1.478 1.00 0.22 110 GLY A N 17
ATOM 29526 C CA . GLY A 1 107 ? 5.977 -6.775 1.894 1.00 0.19 110 GLY A CA 17
ATOM 29527 C C . GLY A 1 107 ? 5.086 -5.852 2.686 1.00 0.16 110 GLY A C 17
ATOM 29528 O O . GLY A 1 107 ? 4.349 -6.278 3.567 1.00 0.24 110 GLY A O 17
ATOM 29532 N N . LEU A 1 108 ? 5.146 -4.587 2.335 1.00 0.12 111 LEU A N 17
ATOM 29533 C CA . LEU A 1 108 ? 4.515 -3.520 3.106 1.00 0.11 111 LEU A CA 17
ATOM 29534 C C . LEU A 1 108 ? 3.384 -2.874 2.327 1.00 0.11 111 LEU A C 17
ATOM 29535 O O . LEU A 1 108 ? 3.451 -2.768 1.105 1.00 0.13 111 LEU A O 17
ATOM 29551 N N . HIS A 1 109 ? 2.348 -2.445 3.031 1.00 0.11 112 HIS A N 17
ATOM 29552 C CA . HIS A 1 109 ? 1.210 -1.803 2.389 1.00 0.12 112 HIS A CA 17
ATOM 29553 C C . HIS A 1 109 ? 0.628 -0.690 3.247 1.00 0.14 112 HIS A C 17
ATOM 29554 O O . HIS A 1 109 ? 0.735 -0.709 4.470 1.00 0.22 112 HIS A O 17
ATOM 29569 N N . ILE A 1 110 ? 0.065 0.301 2.575 1.00 0.12 113 ILE A N 17
ATOM 29570 C CA . ILE A 1 110 ? -0.881 1.223 3.176 1.00 0.13 113 ILE A CA 17
ATOM 29571 C C . ILE A 1 110 ? -2.048 1.383 2.212 1.00 0.12 113 ILE A C 17
ATOM 29572 O O . ILE A 1 110 ? -1.842 1.452 0.998 1.00 0.14 113 ILE A O 17
ATOM 29588 N N . ILE A 1 111 ? -3.263 1.388 2.731 1.00 0.11 114 ILE A N 17
ATOM 29589 C CA . ILE A 1 111 ? -4.443 1.422 1.879 1.00 0.11 114 ILE A CA 17
ATOM 29590 C C . ILE A 1 111 ? -5.380 2.547 2.300 1.00 0.11 114 ILE A C 17
ATOM 29591 O O . ILE A 1 111 ? -5.473 2.867 3.477 1.00 0.12 114 ILE A O 17
ATOM 29607 N N . LYS A 1 112 ? -6.059 3.154 1.342 1.00 0.13 115 LYS A N 17
ATOM 29608 C CA . LYS A 1 112 ? -7.090 4.133 1.649 1.00 0.14 115 LYS A CA 17
ATOM 29609 C C . LYS A 1 112 ? -8.368 3.745 0.914 1.00 0.15 115 LYS A C 17
ATOM 29610 O O . LYS A 1 112 ? -8.310 3.289 -0.229 1.00 0.16 115 LYS A O 17
ATOM 29629 N N . ARG A 1 113 ? -9.516 3.890 1.561 1.00 0.15 116 ARG A N 17
ATOM 29630 C CA . ARG A 1 113 ? -10.769 3.535 0.913 1.00 0.17 116 ARG A CA 17
ATOM 29631 C C . ARG A 1 113 ? -11.265 4.672 0.033 1.00 0.19 116 ARG A C 17
ATOM 29632 O O . ARG A 1 113 ? -11.271 5.834 0.434 1.00 0.22 116 ARG A O 17
ATOM 29653 N N . LEU A 1 114 ? -11.671 4.307 -1.170 1.00 0.22 117 LEU A N 17
ATOM 29654 C CA . LEU A 1 114 ? -12.157 5.250 -2.166 1.00 0.27 117 LEU A CA 17
ATOM 29655 C C . LEU A 1 114 ? -13.678 5.183 -2.239 1.00 0.29 117 LEU A C 17
ATOM 29656 O O . LEU A 1 114 ? -14.350 6.192 -2.451 1.00 0.37 117 LEU A O 17
ATOM 29672 N N . ALA A 1 115 ? -14.204 3.977 -2.073 1.00 0.26 118 ALA A N 17
ATOM 29673 C CA . ALA A 1 115 ? -15.637 3.742 -2.089 1.00 0.30 118 ALA A CA 17
ATOM 29674 C C . ALA A 1 115 ? -15.966 2.543 -1.215 1.00 0.30 118 ALA A C 17
ATOM 29675 O O . ALA A 1 115 ? -15.315 1.496 -1.390 1.00 1.10 118 ALA A O 17
ATOM 29683 N N . MET A 1 1 ? -23.641 -7.527 -3.580 1.00 4.59 4 MET A N 18
ATOM 29684 C CA . MET A 1 1 ? -23.506 -6.131 -4.055 1.00 4.13 4 MET A CA 18
ATOM 29685 C C . MET A 1 1 ? -22.880 -5.233 -2.987 1.00 3.08 4 MET A C 18
ATOM 29686 O O . MET A 1 1 ? -22.162 -4.290 -3.311 1.00 3.52 4 MET A O 18
ATOM 29702 N N . SER A 1 2 ? -23.123 -5.536 -1.713 1.00 2.21 5 SER A N 18
ATOM 29703 C CA . SER A 1 2 ? -22.679 -4.668 -0.629 1.00 1.64 5 SER A CA 18
ATOM 29704 C C . SER A 1 2 ? -21.199 -4.869 -0.300 1.00 1.29 5 SER A C 18
ATOM 29705 O O . SER A 1 2 ? -20.584 -4.027 0.353 1.00 1.48 5 SER A O 18
ATOM 29713 N N . GLU A 1 3 ? -20.621 -5.970 -0.761 1.00 1.02 6 GLU A N 18
ATOM 29714 C CA . GLU A 1 3 ? -19.224 -6.259 -0.469 1.00 0.78 6 GLU A CA 18
ATOM 29715 C C . GLU A 1 3 ? -18.314 -5.636 -1.521 1.00 0.71 6 GLU A C 18
ATOM 29716 O O . GLU A 1 3 ? -17.094 -5.794 -1.468 1.00 1.06 6 GLU A O 18
ATOM 29728 N N . LYS A 1 4 ? -18.914 -4.942 -2.479 1.00 0.57 7 LYS A N 18
ATOM 29729 C CA . LYS A 1 4 ? -18.153 -4.236 -3.496 1.00 0.51 7 LYS A CA 18
ATOM 29730 C C . LYS A 1 4 ? -17.478 -3.020 -2.887 1.00 0.42 7 LYS A C 18
ATOM 29731 O O . LYS A 1 4 ? -18.137 -2.085 -2.428 1.00 0.60 7 LYS A O 18
ATOM 29750 N N . LEU A 1 5 ? -16.163 -3.061 -2.874 1.00 0.33 8 LEU A N 18
ATOM 29751 C CA . LEU A 1 5 ? -15.355 -2.048 -2.234 1.00 0.26 8 LEU A CA 18
ATOM 29752 C C . LEU A 1 5 ? -14.373 -1.464 -3.246 1.00 0.22 8 LEU A C 18
ATOM 29753 O O . LEU A 1 5 ? -14.159 -2.036 -4.319 1.00 0.22 8 LEU A O 18
ATOM 29769 N N . ARG A 1 6 ? -13.797 -0.326 -2.908 1.00 0.24 9 ARG A N 18
ATOM 29770 C CA . ARG A 1 6 ? -12.773 0.299 -3.724 1.00 0.23 9 ARG A CA 18
ATOM 29771 C C . ARG A 1 6 ? -11.762 0.986 -2.825 1.00 0.20 9 ARG A C 18
ATOM 29772 O O . ARG A 1 6 ? -12.138 1.755 -1.937 1.00 0.21 9 ARG A O 18
ATOM 29793 N N . ALA A 1 7 ? -10.487 0.704 -3.035 1.00 0.20 10 ALA A N 18
ATOM 29794 C CA . ALA A 1 7 ? -9.453 1.306 -2.215 1.00 0.17 10 ALA A CA 18
ATOM 29795 C C . ALA A 1 7 ? -8.174 1.562 -3.004 1.00 0.16 10 ALA A C 18
ATOM 29796 O O . ALA A 1 7 ? -7.892 0.888 -3.995 1.00 0.17 10 ALA A O 18
ATOM 29803 N N . ALA A 1 8 ? -7.412 2.547 -2.550 1.00 0.17 11 ALA A N 18
ATOM 29804 C CA . ALA A 1 8 ? -6.124 2.874 -3.142 1.00 0.18 11 ALA A CA 18
ATOM 29805 C C . ALA A 1 8 ? -5.017 2.417 -2.207 1.00 0.17 11 ALA A C 18
ATOM 29806 O O . ALA A 1 8 ? -5.076 2.676 -1.008 1.00 0.19 11 ALA A O 18
ATOM 29813 N N . HIS A 1 9 ? -4.011 1.743 -2.744 1.00 0.16 12 HIS A N 18
ATOM 29814 C CA . HIS A 1 9 ? -3.016 1.095 -1.897 1.00 0.16 12 HIS A CA 18
ATOM 29815 C C . HIS A 1 9 ? -1.593 1.299 -2.412 1.00 0.15 12 HIS A C 18
ATOM 29816 O O . HIS A 1 9 ? -1.373 1.517 -3.601 1.00 0.19 12 HIS A O 18
ATOM 29831 N N . LEU A 1 10 ? -0.637 1.203 -1.499 1.00 0.15 13 LEU A N 18
ATOM 29832 C CA . LEU A 1 10 ? 0.777 1.294 -1.835 1.00 0.14 13 LEU A CA 18
ATOM 29833 C C . LEU A 1 10 ? 1.479 0.023 -1.351 1.00 0.16 13 LEU A C 18
ATOM 29834 O O . LEU A 1 10 ? 1.065 -0.568 -0.355 1.00 0.24 13 LEU A O 18
ATOM 29850 N N . LEU A 1 11 ? 2.506 -0.412 -2.074 1.00 0.13 14 LEU A N 18
ATOM 29851 C CA . LEU A 1 11 ? 3.238 -1.630 -1.729 1.00 0.14 14 LEU A CA 18
ATOM 29852 C C . LEU A 1 11 ? 4.745 -1.389 -1.744 1.00 0.16 14 LEU A C 18
ATOM 29853 O O . LEU A 1 11 ? 5.293 -0.937 -2.744 1.00 0.27 14 LEU A O 18
ATOM 29869 N N . VAL A 1 12 ? 5.398 -1.686 -0.632 1.00 0.13 15 VAL A N 18
ATOM 29870 C CA . VAL A 1 12 ? 6.851 -1.593 -0.544 1.00 0.13 15 VAL A CA 18
ATOM 29871 C C . VAL A 1 12 ? 7.450 -2.990 -0.379 1.00 0.13 15 VAL A C 18
ATOM 29872 O O . VAL A 1 12 ? 6.872 -3.842 0.301 1.00 0.15 15 VAL A O 18
ATOM 29885 N N . LYS A 1 13 ? 8.587 -3.223 -1.017 1.00 0.15 16 LYS A N 18
ATOM 29886 C CA . LYS A 1 13 ? 9.285 -4.500 -0.917 1.00 0.17 16 LYS A CA 18
ATOM 29887 C C . LYS A 1 13 ? 10.623 -4.303 -0.215 1.00 0.16 16 LYS A C 18
ATOM 29888 O O . LYS A 1 13 ? 11.180 -3.206 -0.231 1.00 0.24 16 LYS A O 18
ATOM 29907 N N . PHE A 1 14 ? 11.143 -5.368 0.376 1.00 0.17 17 PHE A N 18
ATOM 29908 C CA . PHE A 1 14 ? 12.374 -5.296 1.152 1.00 0.17 17 PHE A CA 18
ATOM 29909 C C . PHE A 1 14 ? 13.118 -6.620 1.083 1.00 0.19 17 PHE A C 18
ATOM 29910 O O . PHE A 1 14 ? 12.553 -7.625 0.668 1.00 0.21 17 PHE A O 18
ATOM 29927 N N . SER A 1 15 ? 14.393 -6.605 1.431 1.00 0.22 18 SER A N 18
ATOM 29928 C CA . SER A 1 15 ? 15.205 -7.812 1.426 1.00 0.26 18 SER A CA 18
ATOM 29929 C C . SER A 1 15 ? 14.532 -8.931 2.218 1.00 0.30 18 SER A C 18
ATOM 29930 O O . SER A 1 15 ? 14.375 -8.835 3.436 1.00 0.30 18 SER A O 18
ATOM 29938 N N . GLY A 1 16 ? 14.119 -9.982 1.519 1.00 0.35 19 GLY A N 18
ATOM 29939 C CA . GLY A 1 16 ? 13.480 -11.094 2.183 1.00 0.45 19 GLY A CA 18
ATOM 29940 C C . GLY A 1 16 ? 11.969 -11.060 2.074 1.00 0.42 19 GLY A C 18
ATOM 29941 O O . GLY A 1 16 ? 11.285 -11.832 2.747 1.00 0.53 19 GLY A O 18
ATOM 29945 N N . SER A 1 17 ? 11.433 -10.175 1.233 1.00 0.34 20 SER A N 18
ATOM 29946 C CA . SER A 1 17 ? 9.991 -9.980 1.143 1.00 0.41 20 SER A CA 18
ATOM 29947 C C . SER A 1 17 ? 9.295 -11.105 0.368 1.00 0.40 20 SER A C 18
ATOM 29948 O O . SER A 1 17 ? 8.208 -10.899 -0.173 1.00 0.45 20 SER A O 18
ATOM 29956 N N . ARG A 1 18 ? 9.933 -12.278 0.305 1.00 0.43 21 ARG A N 18
ATOM 29957 C CA . ARG A 1 18 ? 9.446 -13.433 -0.469 1.00 0.49 21 ARG A CA 18
ATOM 29958 C C . ARG A 1 18 ? 9.557 -13.154 -1.966 1.00 0.51 21 ARG A C 18
ATOM 29959 O O . ARG A 1 18 ? 9.833 -14.049 -2.766 1.00 0.60 21 ARG A O 18
ATOM 29980 N N . ASN A 1 19 ? 9.332 -11.904 -2.325 1.00 0.51 22 ASN A N 18
ATOM 29981 C CA . ASN A 1 19 ? 9.511 -11.419 -3.674 1.00 0.62 22 ASN A CA 18
ATOM 29982 C C . ASN A 1 19 ? 10.130 -10.039 -3.599 1.00 0.58 22 ASN A C 18
ATOM 29983 O O . ASN A 1 19 ? 9.441 -9.068 -3.272 1.00 0.64 22 ASN A O 18
ATOM 29994 N N . PRO A 1 20 ? 11.437 -9.936 -3.849 1.00 0.55 23 PRO A N 18
ATOM 29995 C CA . PRO A 1 20 ? 12.153 -8.661 -3.821 1.00 0.61 23 PRO A CA 18
ATOM 29996 C C . PRO A 1 20 ? 11.726 -7.743 -4.970 1.00 0.79 23 PRO A C 18
ATOM 29997 O O . PRO A 1 20 ? 10.661 -7.923 -5.561 1.00 1.71 23 PRO A O 18
ATOM 30008 N N . VAL A 1 21 ? 12.590 -6.779 -5.285 1.00 0.39 24 VAL A N 18
ATOM 30009 C CA . VAL A 1 21 ? 12.373 -5.829 -6.380 1.00 0.36 24 VAL A CA 18
ATOM 30010 C C . VAL A 1 21 ? 11.131 -4.969 -6.153 1.00 0.32 24 VAL A C 18
ATOM 30011 O O . VAL A 1 21 ? 10.007 -5.443 -6.254 1.00 0.35 24 VAL A O 18
ATOM 30024 N N . SER A 1 22 ? 11.344 -3.710 -5.828 1.00 0.32 25 SER A N 18
ATOM 30025 C CA . SER A 1 22 ? 10.246 -2.770 -5.683 1.00 0.32 25 SER A CA 18
ATOM 30026 C C . SER A 1 22 ? 10.185 -1.860 -6.906 1.00 0.32 25 SER A C 18
ATOM 30027 O O . SER A 1 22 ? 11.195 -1.666 -7.583 1.00 0.36 25 SER A O 18
ATOM 30035 N N . ARG A 1 23 ? 9.009 -1.296 -7.190 1.00 0.32 26 ARG A N 18
ATOM 30036 C CA . ARG A 1 23 ? 8.872 -0.313 -8.272 1.00 0.34 26 ARG A CA 18
ATOM 30037 C C . ARG A 1 23 ? 9.640 0.959 -7.937 1.00 0.37 26 ARG A C 18
ATOM 30038 O O . ARG A 1 23 ? 9.792 1.849 -8.773 1.00 0.44 26 ARG A O 18
ATOM 30059 N N . ARG A 1 24 ? 10.136 1.018 -6.707 1.00 0.36 27 ARG A N 18
ATOM 30060 C CA . ARG A 1 24 ? 10.914 2.148 -6.231 1.00 0.44 27 ARG A CA 18
ATOM 30061 C C . ARG A 1 24 ? 12.381 1.975 -6.609 1.00 0.53 27 ARG A C 18
ATOM 30062 O O . ARG A 1 24 ? 13.112 2.951 -6.776 1.00 0.73 27 ARG A O 18
ATOM 30083 N N . THR A 1 25 ? 12.799 0.724 -6.749 1.00 0.45 28 THR A N 18
ATOM 30084 C CA . THR A 1 25 ? 14.192 0.410 -7.023 1.00 0.53 28 THR A CA 18
ATOM 30085 C C . THR A 1 25 ? 14.375 -0.077 -8.452 1.00 0.55 28 THR A C 18
ATOM 30086 O O . THR A 1 25 ? 15.381 0.209 -9.102 1.00 0.67 28 THR A O 18
ATOM 30097 N N . GLY A 1 26 ? 13.385 -0.807 -8.934 1.00 0.47 29 GLY A N 18
ATOM 30098 C CA . GLY A 1 26 ? 13.379 -1.260 -10.314 1.00 0.52 29 GLY A CA 18
ATOM 30099 C C . GLY A 1 26 ? 14.242 -2.487 -10.552 1.00 0.58 29 GLY A C 18
ATOM 30100 O O . GLY A 1 26 ? 13.917 -3.324 -11.394 1.00 0.82 29 GLY A O 18
ATOM 30104 N N . ASP A 1 27 ? 15.346 -2.593 -9.828 1.00 0.53 30 ASP A N 18
ATOM 30105 C CA . ASP A 1 27 ? 16.239 -3.736 -9.968 1.00 0.58 30 ASP A CA 18
ATOM 30106 C C . ASP A 1 27 ? 16.089 -4.680 -8.788 1.00 0.55 30 ASP A C 18
ATOM 30107 O O . ASP A 1 27 ? 15.632 -5.810 -8.946 1.00 0.84 30 ASP A O 18
ATOM 30116 N N . SER A 1 28 ? 16.476 -4.217 -7.604 1.00 0.53 31 SER A N 18
ATOM 30117 C CA . SER A 1 28 ? 16.396 -5.034 -6.405 1.00 0.50 31 SER A CA 18
ATOM 30118 C C . SER A 1 28 ? 16.227 -4.170 -5.161 1.00 0.42 31 SER A C 18
ATOM 30119 O O . SER A 1 28 ? 16.688 -3.031 -5.111 1.00 0.48 31 SER A O 18
ATOM 30127 N N . THR A 1 29 ? 15.571 -4.730 -4.160 1.00 0.34 32 THR A N 18
ATOM 30128 C CA . THR A 1 29 ? 15.367 -4.046 -2.892 1.00 0.29 32 THR A CA 18
ATOM 30129 C C . THR A 1 29 ? 15.927 -4.906 -1.756 1.00 0.27 32 THR A C 18
ATOM 30130 O O . THR A 1 29 ? 15.603 -4.729 -0.586 1.00 0.28 32 THR A O 18
ATOM 30141 N N . ALA A 1 30 ? 16.798 -5.839 -2.132 1.00 0.31 33 ALA A N 18
ATOM 30142 C CA . ALA A 1 30 ? 17.476 -6.716 -1.181 1.00 0.32 33 ALA A CA 18
ATOM 30143 C C . ALA A 1 30 ? 18.460 -5.954 -0.283 1.00 0.34 33 ALA A C 18
ATOM 30144 O O . ALA A 1 30 ? 19.047 -6.526 0.633 1.00 0.37 33 ALA A O 18
ATOM 30151 N N . ASP A 1 31 ? 18.640 -4.670 -0.553 1.00 0.35 34 ASP A N 18
ATOM 30152 C CA . ASP A 1 31 ? 19.554 -3.842 0.233 1.00 0.40 34 ASP A CA 18
ATOM 30153 C C . ASP A 1 31 ? 18.823 -3.151 1.375 1.00 0.36 34 ASP A C 18
ATOM 30154 O O . ASP A 1 31 ? 19.427 -2.787 2.383 1.00 0.43 34 ASP A O 18
ATOM 30163 N N . VAL A 1 32 ? 17.524 -2.972 1.211 1.00 0.31 35 VAL A N 18
ATOM 30164 C CA . VAL A 1 32 ? 16.706 -2.317 2.220 1.00 0.28 35 VAL A CA 18
ATOM 30165 C C . VAL A 1 32 ? 15.928 -3.361 3.019 1.00 0.25 35 VAL A C 18
ATOM 30166 O O . VAL A 1 32 ? 15.396 -4.316 2.455 1.00 0.25 35 VAL A O 18
ATOM 30179 N N . THR A 1 33 ? 15.879 -3.179 4.334 1.00 0.25 36 THR A N 18
ATOM 30180 C CA . THR A 1 33 ? 15.287 -4.166 5.222 1.00 0.27 36 THR A CA 18
ATOM 30181 C C . THR A 1 33 ? 13.835 -3.825 5.483 1.00 0.23 36 THR A C 18
ATOM 30182 O O . THR A 1 33 ? 13.363 -2.795 5.016 1.00 0.20 36 THR A O 18
ATOM 30193 N N . TYR A 1 34 ? 13.127 -4.654 6.236 1.00 0.26 37 TYR A N 18
ATOM 30194 C CA . TYR A 1 34 ? 11.752 -4.328 6.578 1.00 0.27 37 TYR A CA 18
ATOM 30195 C C . TYR A 1 34 ? 11.726 -3.054 7.418 1.00 0.23 37 TYR A C 18
ATOM 30196 O O . TYR A 1 34 ? 10.799 -2.261 7.324 1.00 0.23 37 TYR A O 18
ATOM 30214 N N . GLU A 1 35 ? 12.788 -2.840 8.188 1.00 0.23 38 GLU A N 18
ATOM 30215 C CA . GLU A 1 35 ? 12.921 -1.649 9.019 1.00 0.24 38 GLU A CA 18
ATOM 30216 C C . GLU A 1 35 ? 13.128 -0.414 8.155 1.00 0.24 38 GLU A C 18
ATOM 30217 O O . GLU A 1 35 ? 12.468 0.608 8.342 1.00 0.26 38 GLU A O 18
ATOM 30229 N N . ASP A 1 36 ? 14.044 -0.519 7.201 1.00 0.24 39 ASP A N 18
ATOM 30230 C CA . ASP A 1 36 ? 14.332 0.589 6.295 1.00 0.26 39 ASP A CA 18
ATOM 30231 C C . ASP A 1 36 ? 13.169 0.804 5.340 1.00 0.22 39 ASP A C 18
ATOM 30232 O O . ASP A 1 36 ? 12.937 1.912 4.859 1.00 0.23 39 ASP A O 18
ATOM 30241 N N . ALA A 1 37 ? 12.444 -0.271 5.074 1.00 0.19 40 ALA A N 18
ATOM 30242 C CA . ALA A 1 37 ? 11.268 -0.217 4.216 1.00 0.18 40 ALA A CA 18
ATOM 30243 C C . ALA A 1 37 ? 10.112 0.439 4.947 1.00 0.16 40 ALA A C 18
ATOM 30244 O O . ALA A 1 37 ? 9.348 1.202 4.360 1.00 0.17 40 ALA A O 18
ATOM 30251 N N . ILE A 1 38 ? 9.981 0.134 6.234 1.00 0.16 41 ILE A N 18
ATOM 30252 C CA . ILE A 1 38 ? 8.991 0.797 7.063 1.00 0.18 41 ILE A CA 18
ATOM 30253 C C . ILE A 1 38 ? 9.326 2.271 7.171 1.00 0.20 41 ILE A C 18
ATOM 30254 O O . ILE A 1 38 ? 8.437 3.118 7.146 1.00 0.21 41 ILE A O 18
ATOM 30270 N N . LYS A 1 39 ? 10.617 2.580 7.236 1.00 0.22 42 LYS A N 18
ATOM 30271 C CA . LYS A 1 39 ? 11.052 3.969 7.253 1.00 0.28 42 LYS A CA 18
ATOM 30272 C C . LYS A 1 39 ? 10.684 4.658 5.948 1.00 0.28 42 LYS A C 18
ATOM 30273 O O . LYS A 1 39 ? 10.514 5.869 5.902 1.00 0.37 42 LYS A O 18
ATOM 30292 N N . GLU A 1 40 ? 10.545 3.867 4.896 1.00 0.22 43 GLU A N 18
ATOM 30293 C CA . GLU A 1 40 ? 10.213 4.397 3.588 1.00 0.25 43 GLU A CA 18
ATOM 30294 C C . GLU A 1 40 ? 8.708 4.581 3.473 1.00 0.18 43 GLU A C 18
ATOM 30295 O O . GLU A 1 40 ? 8.227 5.666 3.142 1.00 0.18 43 GLU A O 18
ATOM 30307 N N . LEU A 1 41 ? 7.972 3.523 3.785 1.00 0.16 44 LEU A N 18
ATOM 30308 C CA . LEU A 1 41 ? 6.522 3.555 3.715 1.00 0.15 44 LEU A CA 18
ATOM 30309 C C . LEU A 1 41 ? 5.964 4.618 4.662 1.00 0.14 44 LEU A C 18
ATOM 30310 O O . LEU A 1 41 ? 5.013 5.321 4.325 1.00 0.16 44 LEU A O 18
ATOM 30326 N N . GLN A 1 42 ? 6.580 4.739 5.841 1.00 0.14 45 GLN A N 18
ATOM 30327 C CA . GLN A 1 42 ? 6.154 5.713 6.847 1.00 0.14 45 GLN A CA 18
ATOM 30328 C C . GLN A 1 42 ? 6.266 7.142 6.344 1.00 0.17 45 GLN A C 18
ATOM 30329 O O . GLN A 1 42 ? 5.409 7.971 6.637 1.00 0.27 45 GLN A O 18
ATOM 30343 N N . LYS A 1 43 ? 7.313 7.429 5.589 1.00 0.14 46 LYS A N 18
ATOM 30344 C CA . LYS A 1 43 ? 7.538 8.780 5.098 1.00 0.17 46 LYS A CA 18
ATOM 30345 C C . LYS A 1 43 ? 6.549 9.134 3.996 1.00 0.18 46 LYS A C 18
ATOM 30346 O O . LYS A 1 43 ? 6.054 10.260 3.934 1.00 0.21 46 LYS A O 18
ATOM 30365 N N . TRP A 1 44 ? 6.249 8.172 3.135 1.00 0.16 47 TRP A N 18
ATOM 30366 C CA . TRP A 1 44 ? 5.282 8.397 2.070 1.00 0.19 47 TRP A CA 18
ATOM 30367 C C . TRP A 1 44 ? 3.869 8.503 2.633 1.00 0.19 47 TRP A C 18
ATOM 30368 O O . TRP A 1 44 ? 3.133 9.420 2.271 1.00 0.22 47 TRP A O 18
ATOM 30389 N N . SER A 1 45 ? 3.495 7.593 3.533 1.00 0.17 48 SER A N 18
ATOM 30390 C CA . SER A 1 45 ? 2.182 7.656 4.163 1.00 0.19 48 SER A CA 18
ATOM 30391 C C . SER A 1 45 ? 2.066 8.924 5.008 1.00 0.20 48 SER A C 18
ATOM 30392 O O . SER A 1 45 ? 0.976 9.465 5.182 1.00 0.28 48 SER A O 18
ATOM 30400 N N . GLN A 1 46 ? 3.206 9.399 5.509 1.00 0.17 49 GLN A N 18
ATOM 30401 C CA . GLN A 1 46 ? 3.264 10.653 6.250 1.00 0.17 49 GLN A CA 18
ATOM 30402 C C . GLN A 1 46 ? 2.900 11.811 5.338 1.00 0.18 49 GLN A C 18
ATOM 30403 O O . GLN A 1 46 ? 2.030 12.620 5.657 1.00 0.21 49 GLN A O 18
ATOM 30417 N N . ARG A 1 47 ? 3.577 11.876 4.196 1.00 0.16 50 ARG A N 18
ATOM 30418 C CA . ARG A 1 47 ? 3.341 12.929 3.218 1.00 0.16 50 ARG A CA 18
ATOM 30419 C C . ARG A 1 47 ? 1.908 12.893 2.705 1.00 0.14 50 ARG A C 18
ATOM 30420 O O . ARG A 1 47 ? 1.252 13.927 2.612 1.00 0.15 50 ARG A O 18
ATOM 30441 N N . ILE A 1 48 ? 1.440 11.703 2.352 1.00 0.13 51 ILE A N 18
ATOM 30442 C CA . ILE A 1 48 ? 0.064 11.518 1.901 1.00 0.13 51 ILE A CA 18
ATOM 30443 C C . ILE A 1 48 ? -0.927 12.017 2.955 1.00 0.16 51 ILE A C 18
ATOM 30444 O O . ILE A 1 48 ? -1.899 12.704 2.633 1.00 0.20 51 ILE A O 18
ATOM 30460 N N . ALA A 1 49 ? -0.660 11.683 4.214 1.00 0.16 52 ALA A N 18
ATOM 30461 C CA . ALA A 1 49 ? -1.525 12.078 5.316 1.00 0.20 52 ALA A CA 18
ATOM 30462 C C . ALA A 1 49 ? -1.500 13.588 5.548 1.00 0.22 52 ALA A C 18
ATOM 30463 O O . ALA A 1 49 ? -2.544 14.206 5.773 1.00 0.27 52 ALA A O 18
ATOM 30470 N N . SER A 1 50 ? -0.313 14.182 5.492 1.00 0.22 53 SER A N 18
ATOM 30471 C CA . SER A 1 50 ? -0.166 15.608 5.758 1.00 0.26 53 SER A CA 18
ATOM 30472 C C . SER A 1 50 ? -0.608 16.446 4.560 1.00 0.28 53 SER A C 18
ATOM 30473 O O . SER A 1 50 ? -1.104 17.565 4.717 1.00 0.35 53 SER A O 18
ATOM 30481 N N . GLY A 1 51 ? -0.446 15.897 3.367 1.00 0.25 54 GLY A N 18
ATOM 30482 C CA . GLY A 1 51 ? -0.853 16.601 2.173 1.00 0.28 54 GLY A CA 18
ATOM 30483 C C . GLY A 1 51 ? 0.329 17.082 1.361 1.00 0.26 54 GLY A C 18
ATOM 30484 O O . GLY A 1 51 ? 0.165 17.846 0.407 1.00 0.30 54 GLY A O 18
ATOM 30488 N N . GLU A 1 52 ? 1.525 16.642 1.744 1.00 0.23 55 GLU A N 18
ATOM 30489 C CA . GLU A 1 52 ? 2.735 16.974 1.002 1.00 0.23 55 GLU A CA 18
ATOM 30490 C C . GLU A 1 52 ? 2.635 16.439 -0.418 1.00 0.20 55 GLU A C 18
ATOM 30491 O O . GLU A 1 52 ? 2.872 17.159 -1.386 1.00 0.24 55 GLU A O 18
ATOM 30503 N N . VAL A 1 53 ? 2.270 15.171 -0.530 1.00 0.17 56 VAL A N 18
ATOM 30504 C CA . VAL A 1 53 ? 2.007 14.556 -1.822 1.00 0.15 56 VAL A CA 18
ATOM 30505 C C . VAL A 1 53 ? 0.724 13.754 -1.746 1.00 0.15 56 VAL A C 18
ATOM 30506 O O . VAL A 1 53 ? 0.319 13.321 -0.666 1.00 0.19 56 VAL A O 18
ATOM 30519 N N . SER A 1 54 ? 0.077 13.571 -2.881 1.00 0.13 57 SER A N 18
ATOM 30520 C CA . SER A 1 54 ? -1.118 12.759 -2.933 1.00 0.15 57 SER A CA 18
ATOM 30521 C C . SER A 1 54 ? -0.746 11.286 -2.958 1.00 0.15 57 SER A C 18
ATOM 30522 O O . SER A 1 54 ? 0.403 10.940 -3.261 1.00 0.18 57 SER A O 18
ATOM 30530 N N . PHE A 1 55 ? -1.697 10.422 -2.636 1.00 0.16 58 PHE A N 18
ATOM 30531 C CA . PHE A 1 55 ? -1.463 8.986 -2.663 1.00 0.16 58 PHE A CA 18
ATOM 30532 C C . PHE A 1 55 ? -0.953 8.577 -4.044 1.00 0.18 58 PHE A C 18
ATOM 30533 O O . PHE A 1 55 ? -0.050 7.750 -4.175 1.00 0.19 58 PHE A O 18
ATOM 30550 N N . GLU A 1 56 ? -1.520 9.216 -5.061 1.00 0.20 59 GLU A N 18
ATOM 30551 C CA . GLU A 1 56 ? -1.180 8.954 -6.454 1.00 0.22 59 GLU A CA 18
ATOM 30552 C C . GLU A 1 56 ? 0.303 9.203 -6.734 1.00 0.24 59 GLU A C 18
ATOM 30553 O O . GLU A 1 56 ? 0.950 8.408 -7.419 1.00 0.31 59 GLU A O 18
ATOM 30565 N N . GLU A 1 57 ? 0.840 10.303 -6.206 1.00 0.23 60 GLU A N 18
ATOM 30566 C CA . GLU A 1 57 ? 2.242 10.654 -6.436 1.00 0.24 60 GLU A CA 18
ATOM 30567 C C . GLU A 1 57 ? 3.165 9.619 -5.823 1.00 0.23 60 GLU A C 18
ATOM 30568 O O . GLU A 1 57 ? 4.164 9.225 -6.424 1.00 0.26 60 GLU A O 18
ATOM 30580 N N . ALA A 1 58 ? 2.826 9.182 -4.626 1.00 0.22 61 ALA A N 18
ATOM 30581 C CA . ALA A 1 58 ? 3.619 8.188 -3.937 1.00 0.23 61 ALA A CA 18
ATOM 30582 C C . ALA A 1 58 ? 3.489 6.836 -4.622 1.00 0.22 61 ALA A C 18
ATOM 30583 O O . ALA A 1 58 ? 4.480 6.256 -5.052 1.00 0.26 61 ALA A O 18
ATOM 30590 N N . ALA A 1 59 ? 2.258 6.369 -4.763 1.00 0.20 62 ALA A N 18
ATOM 30591 C CA . ALA A 1 59 ? 1.983 5.035 -5.283 1.00 0.20 62 ALA A CA 18
ATOM 30592 C C . ALA A 1 59 ? 2.636 4.791 -6.643 1.00 0.21 62 ALA A C 18
ATOM 30593 O O . ALA A 1 59 ? 3.369 3.821 -6.811 1.00 0.24 62 ALA A O 18
ATOM 30600 N N . SER A 1 60 ? 2.388 5.684 -7.595 1.00 0.21 63 SER A N 18
ATOM 30601 C CA . SER A 1 60 ? 2.873 5.522 -8.967 1.00 0.23 63 SER A CA 18
ATOM 30602 C C . SER A 1 60 ? 4.377 5.247 -9.033 1.00 0.24 63 SER A C 18
ATOM 30603 O O . SER A 1 60 ? 4.853 4.596 -9.962 1.00 0.27 63 SER A O 18
ATOM 30611 N N . GLN A 1 61 ? 5.121 5.727 -8.052 1.00 0.24 64 GLN A N 18
ATOM 30612 C CA . GLN A 1 61 ? 6.564 5.557 -8.050 1.00 0.27 64 GLN A CA 18
ATOM 30613 C C . GLN A 1 61 ? 6.983 4.502 -7.044 1.00 0.26 64 GLN A C 18
ATOM 30614 O O . GLN A 1 61 ? 7.828 3.654 -7.318 1.00 0.29 64 GLN A O 18
ATOM 30628 N N . ARG A 1 62 ? 6.385 4.582 -5.874 1.00 0.26 65 ARG A N 18
ATOM 30629 C CA . ARG A 1 62 ? 6.790 3.764 -4.741 1.00 0.28 65 ARG A CA 18
ATOM 30630 C C . ARG A 1 62 ? 6.167 2.370 -4.755 1.00 0.27 65 ARG A C 18
ATOM 30631 O O . ARG A 1 62 ? 6.860 1.384 -4.501 1.00 0.32 65 ARG A O 18
ATOM 30652 N N . SER A 1 63 ? 4.872 2.282 -5.044 1.00 0.25 66 SER A N 18
ATOM 30653 C CA . SER A 1 63 ? 4.166 1.004 -4.947 1.00 0.25 66 SER A CA 18
ATOM 30654 C C . SER A 1 63 ? 4.693 -0.003 -5.966 1.00 0.23 66 SER A C 18
ATOM 30655 O O . SER A 1 63 ? 4.662 0.237 -7.171 1.00 0.24 66 SER A O 18
ATOM 30663 N N . ASP A 1 64 ? 5.197 -1.122 -5.456 1.00 0.25 67 ASP A N 18
ATOM 30664 C CA . ASP A 1 64 ? 5.686 -2.212 -6.294 1.00 0.28 67 ASP A CA 18
ATOM 30665 C C . ASP A 1 64 ? 4.530 -2.925 -6.988 1.00 0.31 67 ASP A C 18
ATOM 30666 O O . ASP A 1 64 ? 4.718 -3.639 -7.973 1.00 0.48 67 ASP A O 18
ATOM 30675 N N . CYS A 1 65 ? 3.330 -2.709 -6.486 1.00 0.24 68 CYS A N 18
ATOM 30676 C CA . CYS A 1 65 ? 2.151 -3.309 -7.073 1.00 0.26 68 CYS A CA 18
ATOM 30677 C C . CYS A 1 65 ? 1.749 -2.545 -8.324 1.00 0.27 68 CYS A C 18
ATOM 30678 O O . CYS A 1 65 ? 2.041 -1.357 -8.469 1.00 0.38 68 CYS A O 18
ATOM 30686 N N . GLY A 1 66 ? 1.058 -3.252 -9.205 1.00 0.26 69 GLY A N 18
ATOM 30687 C CA . GLY A 1 66 ? 0.696 -2.735 -10.517 1.00 0.25 69 GLY A CA 18
ATOM 30688 C C . GLY A 1 66 ? -0.139 -1.471 -10.465 1.00 0.22 69 GLY A C 18
ATOM 30689 O O . GLY A 1 66 ? -0.317 -0.799 -11.485 1.00 0.25 69 GLY A O 18
ATOM 30693 N N . SER A 1 67 ? -0.643 -1.142 -9.284 1.00 0.21 70 SER A N 18
ATOM 30694 C CA . SER A 1 67 ? -1.404 0.076 -9.084 1.00 0.24 70 SER A CA 18
ATOM 30695 C C . SER A 1 67 ? -0.544 1.327 -9.305 1.00 0.22 70 SER A C 18
ATOM 30696 O O . SER A 1 67 ? -1.068 2.437 -9.330 1.00 0.25 70 SER A O 18
ATOM 30704 N N . TYR A 1 68 ? 0.772 1.150 -9.475 1.00 0.20 71 TYR A N 18
ATOM 30705 C CA . TYR A 1 68 ? 1.667 2.274 -9.765 1.00 0.20 71 TYR A CA 18
ATOM 30706 C C . TYR A 1 68 ? 1.222 3.003 -11.037 1.00 0.22 71 TYR A C 18
ATOM 30707 O O . TYR A 1 68 ? 1.489 4.187 -11.211 1.00 0.29 71 TYR A O 18
ATOM 30725 N N . ALA A 1 69 ? 0.527 2.293 -11.919 1.00 0.24 72 ALA A N 18
ATOM 30726 C CA . ALA A 1 69 ? 0.064 2.879 -13.169 1.00 0.30 72 ALA A CA 18
ATOM 30727 C C . ALA A 1 69 ? -1.359 3.409 -13.031 1.00 0.36 72 ALA A C 18
ATOM 30728 O O . ALA A 1 69 ? -1.962 3.865 -13.999 1.00 0.49 72 ALA A O 18
ATOM 30735 N N . SER A 1 70 ? -1.900 3.320 -11.824 1.00 0.32 73 SER A N 18
ATOM 30736 C CA . SER A 1 70 ? -3.247 3.801 -11.550 1.00 0.44 73 SER A CA 18
ATOM 30737 C C . SER A 1 70 ? -3.247 4.768 -10.366 1.00 0.49 73 SER A C 18
ATOM 30738 O O . SER A 1 70 ? -4.296 5.077 -9.799 1.00 0.71 73 SER A O 18
ATOM 30746 N N . GLY A 1 71 ? -2.059 5.234 -9.993 1.00 0.41 74 GLY A N 18
ATOM 30747 C CA . GLY A 1 71 ? -1.928 6.127 -8.856 1.00 0.54 74 GLY A CA 18
ATOM 30748 C C . GLY A 1 71 ? -2.241 5.441 -7.538 1.00 0.45 74 GLY A C 18
ATOM 30749 O O . GLY A 1 71 ? -2.627 6.092 -6.568 1.00 0.49 74 GLY A O 18
ATOM 30753 N N . GLY A 1 72 ? -2.083 4.123 -7.506 1.00 0.35 75 GLY A N 18
ATOM 30754 C CA . GLY A 1 72 ? -2.361 3.362 -6.301 1.00 0.32 75 GLY A CA 18
ATOM 30755 C C . GLY A 1 72 ? -3.815 2.957 -6.203 1.00 0.20 75 GLY A C 18
ATOM 30756 O O . GLY A 1 72 ? -4.171 2.045 -5.453 1.00 0.21 75 GLY A O 18
ATOM 30760 N N . ASP A 1 73 ? -4.647 3.623 -6.984 1.00 0.35 76 ASP A N 18
ATOM 30761 C CA . ASP A 1 73 ? -6.087 3.413 -6.947 1.00 0.39 76 ASP A CA 18
ATOM 30762 C C . ASP A 1 73 ? -6.453 2.109 -7.614 1.00 0.32 76 ASP A C 18
ATOM 30763 O O . ASP A 1 73 ? -5.925 1.775 -8.676 1.00 0.36 76 ASP A O 18
ATOM 30772 N N . LEU A 1 74 ? -7.350 1.372 -6.997 1.00 0.32 77 LEU A N 18
ATOM 30773 C CA . LEU A 1 74 ? -7.884 0.179 -7.609 1.00 0.30 77 LEU A CA 18
ATOM 30774 C C . LEU A 1 74 ? -9.353 0.367 -7.917 1.00 0.32 77 LEU A C 18
ATOM 30775 O O . LEU A 1 74 ? -10.020 1.215 -7.326 1.00 0.35 77 LEU A O 18
ATOM 30791 N N . GLY A 1 75 ? -9.833 -0.419 -8.847 1.00 0.37 78 GLY A N 18
ATOM 30792 C CA . GLY A 1 75 ? -11.197 -0.291 -9.318 1.00 0.39 78 GLY A CA 18
ATOM 30793 C C . GLY A 1 75 ? -12.223 -0.856 -8.358 1.00 0.34 78 GLY A C 18
ATOM 30794 O O . GLY A 1 75 ? -12.512 -0.265 -7.320 1.00 0.44 78 GLY A O 18
ATOM 30798 N N . PHE A 1 76 ? -12.790 -1.992 -8.716 1.00 0.47 79 PHE A N 18
ATOM 30799 C CA . PHE A 1 76 ? -13.820 -2.620 -7.904 1.00 0.46 79 PHE A CA 18
ATOM 30800 C C . PHE A 1 76 ? -13.395 -4.016 -7.478 1.00 0.45 79 PHE A C 18
ATOM 30801 O O . PHE A 1 76 ? -12.649 -4.692 -8.190 1.00 0.61 79 PHE A O 18
ATOM 30818 N N . PHE A 1 77 ? -13.856 -4.434 -6.309 1.00 0.40 80 PHE A N 18
ATOM 30819 C CA . PHE A 1 77 ? -13.536 -5.745 -5.771 1.00 0.45 80 PHE A CA 18
ATOM 30820 C C . PHE A 1 77 ? -14.463 -6.058 -4.612 1.00 0.46 80 PHE A C 18
ATOM 30821 O O . PHE A 1 77 ? -15.094 -5.159 -4.065 1.00 0.55 80 PHE A O 18
ATOM 30838 N N . SER A 1 78 ? -14.572 -7.321 -4.258 1.00 0.50 81 SER A N 18
ATOM 30839 C CA . SER A 1 78 ? -15.368 -7.709 -3.118 1.00 0.55 81 SER A CA 18
ATOM 30840 C C . SER A 1 78 ? -14.449 -8.068 -1.963 1.00 0.52 81 SER A C 18
ATOM 30841 O O . SER A 1 78 ? -13.546 -8.890 -2.118 1.00 0.54 81 SER A O 18
ATOM 30849 N N . SER A 1 79 ? -14.670 -7.418 -0.824 1.00 0.59 82 SER A N 18
ATOM 30850 C CA . SER A 1 79 ? -13.850 -7.616 0.367 1.00 0.63 82 SER A CA 18
ATOM 30851 C C . SER A 1 79 ? -13.582 -9.098 0.626 1.00 0.59 82 SER A C 18
ATOM 30852 O O . SER A 1 79 ? -14.514 -9.897 0.756 1.00 0.63 82 SER A O 18
ATOM 30860 N N . GLY A 1 80 ? -12.309 -9.454 0.671 1.00 0.58 83 GLY A N 18
ATOM 30861 C CA . GLY A 1 80 ? -11.917 -10.833 0.861 1.00 0.62 83 GLY A CA 18
ATOM 30862 C C . GLY A 1 80 ? -11.210 -11.386 -0.358 1.00 0.64 83 GLY A C 18
ATOM 30863 O O . GLY A 1 80 ? -10.976 -12.590 -0.460 1.00 0.79 83 GLY A O 18
ATOM 30867 N N . GLU A 1 81 ? -10.870 -10.503 -1.291 1.00 0.58 84 GLU A N 18
ATOM 30868 C CA . GLU A 1 81 ? -10.179 -10.908 -2.506 1.00 0.62 84 GLU A CA 18
ATOM 30869 C C . GLU A 1 81 ? -8.733 -10.432 -2.510 1.00 0.58 84 GLU A C 18
ATOM 30870 O O . GLU A 1 81 ? -7.968 -10.774 -3.413 1.00 0.87 84 GLU A O 18
ATOM 30882 N N . MET A 1 82 ? -8.349 -9.652 -1.511 1.00 0.47 85 MET A N 18
ATOM 30883 C CA . MET A 1 82 ? -7.010 -9.084 -1.492 1.00 0.44 85 MET A CA 18
ATOM 30884 C C . MET A 1 82 ? -6.063 -9.944 -0.672 1.00 0.47 85 MET A C 18
ATOM 30885 O O . MET A 1 82 ? -5.636 -11.017 -1.104 1.00 0.73 85 MET A O 18
ATOM 30899 N N . MET A 1 83 ? -5.750 -9.463 0.515 1.00 0.33 86 MET A N 18
ATOM 30900 C CA . MET A 1 83 ? -4.898 -10.170 1.450 1.00 0.35 86 MET A CA 18
ATOM 30901 C C . MET A 1 83 ? -5.509 -10.017 2.821 1.00 0.40 86 MET A C 18
ATOM 30902 O O . MET A 1 83 ? -6.138 -8.996 3.081 1.00 0.76 86 MET A O 18
ATOM 30916 N N . LYS A 1 84 ? -5.340 -11.000 3.686 1.00 0.32 87 LYS A N 18
ATOM 30917 C CA . LYS A 1 84 ? -5.983 -10.967 4.997 1.00 0.32 87 LYS A CA 18
ATOM 30918 C C . LYS A 1 84 ? -5.728 -9.644 5.745 1.00 0.27 87 LYS A C 18
ATOM 30919 O O . LYS A 1 84 ? -6.684 -8.972 6.129 1.00 0.27 87 LYS A O 18
ATOM 30938 N N . PRO A 1 85 ? -4.454 -9.221 5.939 1.00 0.26 88 PRO A N 18
ATOM 30939 C CA . PRO A 1 85 ? -4.155 -7.997 6.690 1.00 0.25 88 PRO A CA 18
ATOM 30940 C C . PRO A 1 85 ? -4.446 -6.740 5.874 1.00 0.22 88 PRO A C 18
ATOM 30941 O O . PRO A 1 85 ? -4.795 -5.692 6.420 1.00 0.25 88 PRO A O 18
ATOM 30952 N N . PHE A 1 86 ? -4.310 -6.862 4.562 1.00 0.19 89 PHE A N 18
ATOM 30953 C CA . PHE A 1 86 ? -4.583 -5.763 3.645 1.00 0.17 89 PHE A CA 18
ATOM 30954 C C . PHE A 1 86 ? -6.070 -5.432 3.679 1.00 0.18 89 PHE A C 18
ATOM 30955 O O . PHE A 1 86 ? -6.460 -4.309 3.986 1.00 0.17 89 PHE A O 18
ATOM 30972 N N . GLU A 1 87 ? -6.881 -6.447 3.402 1.00 0.21 90 GLU A N 18
ATOM 30973 C CA . GLU A 1 87 ? -8.332 -6.323 3.381 1.00 0.24 90 GLU A CA 18
ATOM 30974 C C . GLU A 1 87 ? -8.834 -5.915 4.756 1.00 0.25 90 GLU A C 18
ATOM 30975 O O . GLU A 1 87 ? -9.792 -5.150 4.885 1.00 0.27 90 GLU A O 18
ATOM 30987 N N . ASP A 1 88 ? -8.168 -6.441 5.780 1.00 0.25 91 ASP A N 18
ATOM 30988 C CA . ASP A 1 88 ? -8.487 -6.111 7.161 1.00 0.29 91 ASP A CA 18
ATOM 30989 C C . ASP A 1 88 ? -8.457 -4.610 7.376 1.00 0.25 91 ASP A C 18
ATOM 30990 O O . ASP A 1 88 ? -9.353 -4.048 8.002 1.00 0.30 91 ASP A O 18
ATOM 30999 N N . ALA A 1 89 ? -7.440 -3.965 6.827 1.00 0.20 92 ALA A N 18
ATOM 31000 C CA . ALA A 1 89 ? -7.300 -2.527 6.952 1.00 0.19 92 ALA A CA 18
ATOM 31001 C C . ALA A 1 89 ? -8.345 -1.808 6.111 1.00 0.18 92 ALA A C 18
ATOM 31002 O O . ALA A 1 89 ? -8.854 -0.767 6.509 1.00 0.21 92 ALA A O 18
ATOM 31009 N N . VAL A 1 90 ? -8.685 -2.391 4.964 1.00 0.18 93 VAL A N 18
ATOM 31010 C CA . VAL A 1 90 ? -9.611 -1.767 4.024 1.00 0.19 93 VAL A CA 18
ATOM 31011 C C . VAL A 1 90 ? -10.981 -1.548 4.661 1.00 0.19 93 VAL A C 18
ATOM 31012 O O . VAL A 1 90 ? -11.537 -0.453 4.595 1.00 0.20 93 VAL A O 18
ATOM 31025 N N . ARG A 1 91 ? -11.529 -2.584 5.285 1.00 0.23 94 ARG A N 18
ATOM 31026 C CA . ARG A 1 91 ? -12.830 -2.456 5.930 1.00 0.27 94 ARG A CA 18
ATOM 31027 C C . ARG A 1 91 ? -12.701 -1.696 7.244 1.00 0.25 94 ARG A C 18
ATOM 31028 O O . ARG A 1 91 ? -13.688 -1.198 7.782 1.00 0.32 94 ARG A O 18
ATOM 31049 N N . ALA A 1 92 ? -11.476 -1.594 7.740 1.00 0.23 95 ALA A N 18
ATOM 31050 C CA . ALA A 1 92 ? -11.222 -0.970 9.027 1.00 0.25 95 ALA A CA 18
ATOM 31051 C C . ALA A 1 92 ? -11.254 0.550 8.925 1.00 0.26 95 ALA A C 18
ATOM 31052 O O . ALA A 1 92 ? -11.313 1.249 9.938 1.00 0.47 95 ALA A O 18
ATOM 31059 N N . LEU A 1 93 ? -11.221 1.061 7.705 1.00 0.19 96 LEU A N 18
ATOM 31060 C CA . LEU A 1 93 ? -11.289 2.498 7.485 1.00 0.19 96 LEU A CA 18
ATOM 31061 C C . LEU A 1 93 ? -12.453 2.859 6.576 1.00 0.21 96 LEU A C 18
ATOM 31062 O O . LEU A 1 93 ? -12.983 2.014 5.852 1.00 0.28 96 LEU A O 18
ATOM 31078 N N . LYS A 1 94 ? -12.858 4.115 6.648 1.00 0.24 97 LYS A N 18
ATOM 31079 C CA . LYS A 1 94 ? -13.937 4.627 5.830 1.00 0.31 97 LYS A CA 18
ATOM 31080 C C . LYS A 1 94 ? -13.353 5.439 4.672 1.00 0.28 97 LYS A C 18
ATOM 31081 O O . LYS A 1 94 ? -12.136 5.589 4.573 1.00 0.25 97 LYS A O 18
ATOM 31100 N N . ILE A 1 95 ? -14.217 5.919 3.796 1.00 0.32 98 ILE A N 18
ATOM 31101 C CA . ILE A 1 95 ? -13.831 6.732 2.652 1.00 0.32 98 ILE A CA 18
ATOM 31102 C C . ILE A 1 95 ? -12.864 7.848 3.063 1.00 0.32 98 ILE A C 18
ATOM 31103 O O . ILE A 1 95 ? -13.184 8.687 3.909 1.00 0.37 98 ILE A O 18
ATOM 31119 N N . GLY A 1 96 ? -11.675 7.832 2.479 1.00 0.30 99 GLY A N 18
ATOM 31120 C CA . GLY A 1 96 ? -10.704 8.873 2.737 1.00 0.32 99 GLY A CA 18
ATOM 31121 C C . GLY A 1 96 ? -9.748 8.528 3.861 1.00 0.32 99 GLY A C 18
ATOM 31122 O O . GLY A 1 96 ? -8.744 9.217 4.058 1.00 0.46 99 GLY A O 18
ATOM 31126 N N . ASP A 1 97 ? -10.036 7.461 4.593 1.00 0.21 100 ASP A N 18
ATOM 31127 C CA . ASP A 1 97 ? -9.194 7.074 5.714 1.00 0.19 100 ASP A CA 18
ATOM 31128 C C . ASP A 1 97 ? -8.042 6.213 5.234 1.00 0.15 100 ASP A C 18
ATOM 31129 O O . ASP A 1 97 ? -8.241 5.271 4.466 1.00 0.15 100 ASP A O 18
ATOM 31138 N N . ILE A 1 98 ? -6.838 6.553 5.673 1.00 0.18 101 ILE A N 18
ATOM 31139 C CA . ILE A 1 98 ? -5.648 5.807 5.294 1.00 0.16 101 ILE A CA 18
ATOM 31140 C C . ILE A 1 98 ? -5.192 4.937 6.459 1.00 0.16 101 ILE A C 18
ATOM 31141 O O . ILE A 1 98 ? -5.293 5.337 7.620 1.00 0.18 101 ILE A O 18
ATOM 31157 N N . SER A 1 99 ? -4.695 3.757 6.148 1.00 0.16 102 SER A N 18
ATOM 31158 C CA . SER A 1 99 ? -4.246 2.821 7.162 1.00 0.19 102 SER A CA 18
ATOM 31159 C C . SER A 1 99 ? -2.788 3.073 7.507 1.00 0.18 102 SER A C 18
ATOM 31160 O O . SER A 1 99 ? -2.009 3.522 6.663 1.00 0.22 102 SER A O 18
ATOM 31168 N N . PRO A 1 100 ? -2.400 2.813 8.760 1.00 0.21 103 PRO A N 18
ATOM 31169 C CA . PRO A 1 100 ? -0.997 2.826 9.153 1.00 0.23 103 PRO A CA 18
ATOM 31170 C C . PRO A 1 100 ? -0.257 1.640 8.542 1.00 0.20 103 PRO A C 18
ATOM 31171 O O . PRO A 1 100 ? -0.894 0.703 8.057 1.00 0.27 103 PRO A O 18
ATOM 31182 N N . ILE A 1 101 ? 1.075 1.713 8.540 1.00 0.17 104 ILE A N 18
ATOM 31183 C CA . ILE A 1 101 ? 1.938 0.650 8.003 1.00 0.15 104 ILE A CA 18
ATOM 31184 C C . ILE A 1 101 ? 1.432 -0.757 8.338 1.00 0.14 104 ILE A C 18
ATOM 31185 O O . ILE A 1 101 ? 1.638 -1.259 9.444 1.00 0.20 104 ILE A O 18
ATOM 31201 N N . VAL A 1 102 ? 0.778 -1.385 7.370 1.00 0.13 105 VAL A N 18
ATOM 31202 C CA . VAL A 1 102 ? 0.320 -2.758 7.515 1.00 0.15 105 VAL A CA 18
ATOM 31203 C C . VAL A 1 102 ? 1.222 -3.691 6.713 1.00 0.15 105 VAL A C 18
ATOM 31204 O O . VAL A 1 102 ? 1.347 -3.561 5.492 1.00 0.17 105 VAL A O 18
ATOM 31217 N N . GLN A 1 103 ? 1.882 -4.606 7.405 1.00 0.18 106 GLN A N 18
ATOM 31218 C CA . GLN A 1 103 ? 2.768 -5.551 6.751 1.00 0.20 106 GLN A CA 18
ATOM 31219 C C . GLN A 1 103 ? 1.994 -6.762 6.254 1.00 0.23 106 GLN A C 18
ATOM 31220 O O . GLN A 1 103 ? 1.031 -7.206 6.880 1.00 0.29 106 GLN A O 18
ATOM 31234 N N . THR A 1 104 ? 2.433 -7.288 5.129 1.00 0.22 107 THR A N 18
ATOM 31235 C CA . THR A 1 104 ? 1.813 -8.449 4.522 1.00 0.27 107 THR A CA 18
ATOM 31236 C C . THR A 1 104 ? 2.800 -9.604 4.472 1.00 0.34 107 THR A C 18
ATOM 31237 O O . THR A 1 104 ? 3.895 -9.507 5.033 1.00 0.37 107 THR A O 18
ATOM 31248 N N . ASP A 1 105 ? 2.425 -10.688 3.812 1.00 0.40 108 ASP A N 18
ATOM 31249 C CA . ASP A 1 105 ? 3.319 -11.827 3.672 1.00 0.49 108 ASP A CA 18
ATOM 31250 C C . ASP A 1 105 ? 4.529 -11.450 2.830 1.00 0.45 108 ASP A C 18
ATOM 31251 O O . ASP A 1 105 ? 5.644 -11.904 3.096 1.00 0.53 108 ASP A O 18
ATOM 31260 N N . SER A 1 106 ? 4.324 -10.600 1.833 1.00 0.39 109 SER A N 18
ATOM 31261 C CA . SER A 1 106 ? 5.417 -10.207 0.976 1.00 0.43 109 SER A CA 18
ATOM 31262 C C . SER A 1 106 ? 6.078 -8.935 1.498 1.00 0.53 109 SER A C 18
ATOM 31263 O O . SER A 1 106 ? 7.239 -8.962 1.886 1.00 1.09 109 SER A O 18
ATOM 31271 N N . GLY A 1 107 ? 5.339 -7.837 1.584 1.00 0.22 110 GLY A N 18
ATOM 31272 C CA . GLY A 1 107 ? 5.970 -6.598 1.958 1.00 0.19 110 GLY A CA 18
ATOM 31273 C C . GLY A 1 107 ? 5.097 -5.700 2.799 1.00 0.16 110 GLY A C 18
ATOM 31274 O O . GLY A 1 107 ? 4.469 -6.137 3.763 1.00 0.24 110 GLY A O 18
ATOM 31278 N N . LEU A 1 108 ? 5.047 -4.447 2.403 1.00 0.12 111 LEU A N 18
ATOM 31279 C CA . LEU A 1 108 ? 4.425 -3.393 3.193 1.00 0.11 111 LEU A CA 18
ATOM 31280 C C . LEU A 1 108 ? 3.308 -2.719 2.420 1.00 0.11 111 LEU A C 18
ATOM 31281 O O . LEU A 1 108 ? 3.376 -2.609 1.196 1.00 0.13 111 LEU A O 18
ATOM 31297 N N . HIS A 1 109 ? 2.285 -2.263 3.127 1.00 0.11 112 HIS A N 18
ATOM 31298 C CA . HIS A 1 109 ? 1.162 -1.593 2.488 1.00 0.12 112 HIS A CA 18
ATOM 31299 C C . HIS A 1 109 ? 0.619 -0.449 3.330 1.00 0.14 112 HIS A C 18
ATOM 31300 O O . HIS A 1 109 ? 0.704 -0.462 4.557 1.00 0.22 112 HIS A O 18
ATOM 31315 N N . ILE A 1 110 ? 0.104 0.556 2.642 1.00 0.12 113 ILE A N 18
ATOM 31316 C CA . ILE A 1 110 ? -0.818 1.515 3.219 1.00 0.13 113 ILE A CA 18
ATOM 31317 C C . ILE A 1 110 ? -2.000 1.639 2.272 1.00 0.12 113 ILE A C 18
ATOM 31318 O O . ILE A 1 110 ? -1.813 1.685 1.052 1.00 0.14 113 ILE A O 18
ATOM 31334 N N . ILE A 1 111 ? -3.206 1.629 2.808 1.00 0.11 114 ILE A N 18
ATOM 31335 C CA . ILE A 1 111 ? -4.393 1.654 1.972 1.00 0.11 114 ILE A CA 18
ATOM 31336 C C . ILE A 1 111 ? -5.354 2.734 2.446 1.00 0.11 114 ILE A C 18
ATOM 31337 O O . ILE A 1 111 ? -5.479 2.978 3.643 1.00 0.12 114 ILE A O 18
ATOM 31353 N N . LYS A 1 112 ? -6.008 3.390 1.504 1.00 0.13 115 LYS A N 18
ATOM 31354 C CA . LYS A 1 112 ? -7.069 4.326 1.828 1.00 0.14 115 LYS A CA 18
ATOM 31355 C C . LYS A 1 112 ? -8.336 3.893 1.106 1.00 0.15 115 LYS A C 18
ATOM 31356 O O . LYS A 1 112 ? -8.281 3.455 -0.047 1.00 0.16 115 LYS A O 18
ATOM 31375 N N . ARG A 1 113 ? -9.467 3.982 1.780 1.00 0.15 116 ARG A N 18
ATOM 31376 C CA . ARG A 1 113 ? -10.722 3.547 1.187 1.00 0.17 116 ARG A CA 18
ATOM 31377 C C . ARG A 1 113 ? -11.323 4.639 0.320 1.00 0.19 116 ARG A C 18
ATOM 31378 O O . ARG A 1 113 ? -11.412 5.795 0.725 1.00 0.22 116 ARG A O 18
ATOM 31399 N N . LEU A 1 114 ? -11.717 4.253 -0.880 1.00 0.22 117 LEU A N 18
ATOM 31400 C CA . LEU A 1 114 ? -12.332 5.166 -1.826 1.00 0.27 117 LEU A CA 18
ATOM 31401 C C . LEU A 1 114 ? -13.845 5.007 -1.788 1.00 0.29 117 LEU A C 18
ATOM 31402 O O . LEU A 1 114 ? -14.583 5.987 -1.833 1.00 0.37 117 LEU A O 18
ATOM 31418 N N . ALA A 1 115 ? -14.295 3.760 -1.701 1.00 0.26 118 ALA A N 18
ATOM 31419 C CA . ALA A 1 115 ? -15.715 3.450 -1.641 1.00 0.30 118 ALA A CA 18
ATOM 31420 C C . ALA A 1 115 ? -15.946 2.166 -0.852 1.00 0.30 118 ALA A C 18
ATOM 31421 O O . ALA A 1 115 ? -16.315 2.253 0.335 1.00 1.10 118 ALA A O 18
ATOM 31429 N N . MET A 1 1 ? -25.476 -6.456 2.504 1.00 4.59 4 MET A N 19
ATOM 31430 C CA . MET A 1 1 ? -25.338 -5.772 1.200 1.00 4.13 4 MET A CA 19
ATOM 31431 C C . MET A 1 1 ? -24.042 -4.977 1.155 1.00 3.08 4 MET A C 19
ATOM 31432 O O . MET A 1 1 ? -23.325 -4.896 2.154 1.00 3.52 4 MET A O 19
ATOM 31448 N N . SER A 1 2 ? -23.753 -4.398 -0.010 1.00 2.21 5 SER A N 19
ATOM 31449 C CA . SER A 1 2 ? -22.539 -3.619 -0.227 1.00 1.64 5 SER A CA 19
ATOM 31450 C C . SER A 1 2 ? -21.299 -4.490 -0.042 1.00 1.29 5 SER A C 19
ATOM 31451 O O . SER A 1 2 ? -20.683 -4.509 1.026 1.00 1.48 5 SER A O 19
ATOM 31459 N N . GLU A 1 3 ? -20.941 -5.214 -1.087 1.00 1.02 6 GLU A N 19
ATOM 31460 C CA . GLU A 1 3 ? -19.747 -6.041 -1.063 1.00 0.78 6 GLU A CA 19
ATOM 31461 C C . GLU A 1 3 ? -18.645 -5.361 -1.861 1.00 0.71 6 GLU A C 19
ATOM 31462 O O . GLU A 1 3 ? -17.460 -5.577 -1.610 1.00 1.06 6 GLU A O 19
ATOM 31474 N N . LYS A 1 4 ? -19.051 -4.525 -2.814 1.00 0.57 7 LYS A N 19
ATOM 31475 C CA . LYS A 1 4 ? -18.111 -3.846 -3.688 1.00 0.51 7 LYS A CA 19
ATOM 31476 C C . LYS A 1 4 ? -17.411 -2.713 -2.960 1.00 0.42 7 LYS A C 19
ATOM 31477 O O . LYS A 1 4 ? -18.038 -1.924 -2.249 1.00 0.60 7 LYS A O 19
ATOM 31496 N N . LEU A 1 5 ? -16.109 -2.657 -3.143 1.00 0.33 8 LEU A N 19
ATOM 31497 C CA . LEU A 1 5 ? -15.261 -1.685 -2.488 1.00 0.26 8 LEU A CA 19
ATOM 31498 C C . LEU A 1 5 ? -14.210 -1.215 -3.489 1.00 0.22 8 LEU A C 19
ATOM 31499 O O . LEU A 1 5 ? -13.899 -1.931 -4.439 1.00 0.22 8 LEU A O 19
ATOM 31515 N N . ARG A 1 6 ? -13.698 -0.014 -3.300 1.00 0.24 9 ARG A N 19
ATOM 31516 C CA . ARG A 1 6 ? -12.580 0.479 -4.087 1.00 0.23 9 ARG A CA 19
ATOM 31517 C C . ARG A 1 6 ? -11.569 1.104 -3.142 1.00 0.20 9 ARG A C 19
ATOM 31518 O O . ARG A 1 6 ? -11.946 1.871 -2.259 1.00 0.21 9 ARG A O 19
ATOM 31539 N N . ALA A 1 7 ? -10.297 0.771 -3.302 1.00 0.20 10 ALA A N 19
ATOM 31540 C CA . ALA A 1 7 ? -9.291 1.228 -2.357 1.00 0.17 10 ALA A CA 19
ATOM 31541 C C . ALA A 1 7 ? -7.946 1.473 -3.030 1.00 0.16 10 ALA A C 19
ATOM 31542 O O . ALA A 1 7 ? -7.611 0.837 -4.030 1.00 0.17 10 ALA A O 19
ATOM 31549 N N . ALA A 1 8 ? -7.188 2.409 -2.476 1.00 0.17 11 ALA A N 19
ATOM 31550 C CA . ALA A 1 8 ? -5.857 2.723 -2.969 1.00 0.18 11 ALA A CA 19
ATOM 31551 C C . ALA A 1 8 ? -4.818 2.228 -1.989 1.00 0.17 11 ALA A C 19
ATOM 31552 O O . ALA A 1 8 ? -4.941 2.445 -0.787 1.00 0.19 11 ALA A O 19
ATOM 31559 N N . HIS A 1 9 ? -3.796 1.570 -2.500 1.00 0.16 12 HIS A N 19
ATOM 31560 C CA . HIS A 1 9 ? -2.825 0.919 -1.642 1.00 0.16 12 HIS A CA 19
ATOM 31561 C C . HIS A 1 9 ? -1.409 1.123 -2.163 1.00 0.15 12 HIS A C 19
ATOM 31562 O O . HIS A 1 9 ? -1.178 1.154 -3.371 1.00 0.19 12 HIS A O 19
ATOM 31577 N N . LEU A 1 10 ? -0.470 1.249 -1.247 1.00 0.15 13 LEU A N 19
ATOM 31578 C CA . LEU A 1 10 ? 0.931 1.370 -1.605 1.00 0.14 13 LEU A CA 19
ATOM 31579 C C . LEU A 1 10 ? 1.655 0.118 -1.128 1.00 0.16 13 LEU A C 19
ATOM 31580 O O . LEU A 1 10 ? 1.315 -0.434 -0.082 1.00 0.24 13 LEU A O 19
ATOM 31596 N N . LEU A 1 11 ? 2.615 -0.346 -1.910 1.00 0.13 14 LEU A N 19
ATOM 31597 C CA . LEU A 1 11 ? 3.317 -1.585 -1.608 1.00 0.14 14 LEU A CA 19
ATOM 31598 C C . LEU A 1 11 ? 4.824 -1.382 -1.648 1.00 0.16 14 LEU A C 19
ATOM 31599 O O . LEU A 1 11 ? 5.383 -1.030 -2.684 1.00 0.27 14 LEU A O 19
ATOM 31615 N N . VAL A 1 12 ? 5.469 -1.604 -0.519 1.00 0.13 15 VAL A N 19
ATOM 31616 C CA . VAL A 1 12 ? 6.918 -1.522 -0.443 1.00 0.13 15 VAL A CA 19
ATOM 31617 C C . VAL A 1 12 ? 7.500 -2.923 -0.301 1.00 0.13 15 VAL A C 19
ATOM 31618 O O . VAL A 1 12 ? 6.996 -3.739 0.476 1.00 0.15 15 VAL A O 19
ATOM 31631 N N . LYS A 1 13 ? 8.533 -3.207 -1.074 1.00 0.15 16 LYS A N 19
ATOM 31632 C CA . LYS A 1 13 ? 9.206 -4.493 -1.014 1.00 0.17 16 LYS A CA 19
ATOM 31633 C C . LYS A 1 13 ? 10.582 -4.324 -0.392 1.00 0.16 16 LYS A C 19
ATOM 31634 O O . LYS A 1 13 ? 11.188 -3.257 -0.496 1.00 0.24 16 LYS A O 19
ATOM 31653 N N . PHE A 1 14 ? 11.077 -5.373 0.237 1.00 0.17 17 PHE A N 19
ATOM 31654 C CA . PHE A 1 14 ? 12.354 -5.313 0.927 1.00 0.17 17 PHE A CA 19
ATOM 31655 C C . PHE A 1 14 ? 13.105 -6.626 0.774 1.00 0.19 17 PHE A C 19
ATOM 31656 O O . PHE A 1 14 ? 12.532 -7.631 0.359 1.00 0.21 17 PHE A O 19
ATOM 31673 N N . SER A 1 15 ? 14.398 -6.593 1.034 1.00 0.22 18 SER A N 19
ATOM 31674 C CA . SER A 1 15 ? 15.229 -7.784 0.971 1.00 0.26 18 SER A CA 19
ATOM 31675 C C . SER A 1 15 ? 14.630 -8.921 1.807 1.00 0.30 18 SER A C 19
ATOM 31676 O O . SER A 1 15 ? 14.534 -8.824 3.034 1.00 0.30 18 SER A O 19
ATOM 31684 N N . GLY A 1 16 ? 14.200 -9.986 1.129 1.00 0.35 19 GLY A N 19
ATOM 31685 C CA . GLY A 1 16 ? 13.625 -11.125 1.822 1.00 0.45 19 GLY A CA 19
ATOM 31686 C C . GLY A 1 16 ? 12.107 -11.082 1.894 1.00 0.42 19 GLY A C 19
ATOM 31687 O O . GLY A 1 16 ? 11.494 -11.880 2.606 1.00 0.53 19 GLY A O 19
ATOM 31691 N N . SER A 1 17 ? 11.487 -10.161 1.165 1.00 0.34 20 SER A N 19
ATOM 31692 C CA . SER A 1 17 ? 10.045 -9.984 1.238 1.00 0.41 20 SER A CA 19
ATOM 31693 C C . SER A 1 17 ? 9.321 -10.859 0.218 1.00 0.40 20 SER A C 19
ATOM 31694 O O . SER A 1 17 ? 8.309 -10.441 -0.348 1.00 0.45 20 SER A O 19
ATOM 31702 N N . ARG A 1 18 ? 9.852 -12.061 -0.037 1.00 0.43 21 ARG A N 19
ATOM 31703 C CA . ARG A 1 18 ? 9.269 -12.997 -1.011 1.00 0.49 21 ARG A CA 19
ATOM 31704 C C . ARG A 1 18 ? 9.490 -12.509 -2.449 1.00 0.51 21 ARG A C 19
ATOM 31705 O O . ARG A 1 18 ? 9.688 -13.305 -3.364 1.00 0.60 21 ARG A O 19
ATOM 31726 N N . ASN A 1 19 ? 9.468 -11.195 -2.634 1.00 0.51 22 ASN A N 19
ATOM 31727 C CA . ASN A 1 19 ? 9.745 -10.582 -3.926 1.00 0.62 22 ASN A CA 19
ATOM 31728 C C . ASN A 1 19 ? 10.727 -9.434 -3.741 1.00 0.58 22 ASN A C 19
ATOM 31729 O O . ASN A 1 19 ? 10.322 -8.308 -3.451 1.00 0.64 22 ASN A O 19
ATOM 31740 N N . PRO A 1 20 ? 12.030 -9.698 -3.899 1.00 0.55 23 PRO A N 19
ATOM 31741 C CA . PRO A 1 20 ? 13.067 -8.696 -3.670 1.00 0.61 23 PRO A CA 19
ATOM 31742 C C . PRO A 1 20 ? 13.251 -7.745 -4.856 1.00 0.79 23 PRO A C 19
ATOM 31743 O O . PRO A 1 20 ? 14.371 -7.495 -5.298 1.00 1.71 23 PRO A O 19
ATOM 31754 N N . VAL A 1 21 ? 12.144 -7.204 -5.342 1.00 0.39 24 VAL A N 19
ATOM 31755 C CA . VAL A 1 21 ? 12.133 -6.244 -6.443 1.00 0.36 24 VAL A CA 19
ATOM 31756 C C . VAL A 1 21 ? 10.983 -5.269 -6.231 1.00 0.32 24 VAL A C 19
ATOM 31757 O O . VAL A 1 21 ? 9.831 -5.683 -6.175 1.00 0.35 24 VAL A O 19
ATOM 31770 N N . SER A 1 22 ? 11.296 -3.995 -6.053 1.00 0.32 25 SER A N 19
ATOM 31771 C CA . SER A 1 22 ? 10.271 -2.979 -5.888 1.00 0.32 25 SER A CA 19
ATOM 31772 C C . SER A 1 22 ? 10.152 -2.137 -7.160 1.00 0.32 25 SER A C 19
ATOM 31773 O O . SER A 1 22 ? 11.119 -2.018 -7.910 1.00 0.36 25 SER A O 19
ATOM 31781 N N . ARG A 1 23 ? 8.975 -1.546 -7.397 1.00 0.32 26 ARG A N 19
ATOM 31782 C CA . ARG A 1 23 ? 8.811 -0.569 -8.485 1.00 0.34 26 ARG A CA 19
ATOM 31783 C C . ARG A 1 23 ? 9.570 0.711 -8.168 1.00 0.37 26 ARG A C 19
ATOM 31784 O O . ARG A 1 23 ? 9.636 1.630 -8.985 1.00 0.44 26 ARG A O 19
ATOM 31805 N N . ARG A 1 24 ? 10.130 0.764 -6.967 1.00 0.36 27 ARG A N 19
ATOM 31806 C CA . ARG A 1 24 ? 10.958 1.880 -6.558 1.00 0.44 27 ARG A CA 19
ATOM 31807 C C . ARG A 1 24 ? 12.342 1.742 -7.174 1.00 0.53 27 ARG A C 19
ATOM 31808 O O . ARG A 1 24 ? 13.019 2.732 -7.444 1.00 0.73 27 ARG A O 19
ATOM 31829 N N . THR A 1 25 ? 12.753 0.498 -7.398 1.00 0.45 28 THR A N 19
ATOM 31830 C CA . THR A 1 25 ? 14.097 0.215 -7.870 1.00 0.53 28 THR A CA 19
ATOM 31831 C C . THR A 1 25 ? 14.080 -0.403 -9.263 1.00 0.55 28 THR A C 19
ATOM 31832 O O . THR A 1 25 ? 14.988 -0.186 -10.064 1.00 0.67 28 THR A O 19
ATOM 31843 N N . GLY A 1 26 ? 13.051 -1.194 -9.535 1.00 0.47 29 GLY A N 19
ATOM 31844 C CA . GLY A 1 26 ? 12.903 -1.816 -10.839 1.00 0.52 29 GLY A CA 19
ATOM 31845 C C . GLY A 1 26 ? 13.742 -3.074 -10.993 1.00 0.58 29 GLY A C 19
ATOM 31846 O O . GLY A 1 26 ? 13.318 -4.037 -11.632 1.00 0.82 29 GLY A O 19
ATOM 31850 N N . ASP A 1 27 ? 14.930 -3.065 -10.408 1.00 0.53 30 ASP A N 19
ATOM 31851 C CA . ASP A 1 27 ? 15.851 -4.189 -10.512 1.00 0.58 30 ASP A CA 19
ATOM 31852 C C . ASP A 1 27 ? 15.703 -5.116 -9.314 1.00 0.55 30 ASP A C 19
ATOM 31853 O O . ASP A 1 27 ? 15.278 -6.262 -9.453 1.00 0.84 30 ASP A O 19
ATOM 31862 N N . SER A 1 28 ? 16.056 -4.618 -8.138 1.00 0.53 31 SER A N 19
ATOM 31863 C CA . SER A 1 28 ? 15.933 -5.396 -6.918 1.00 0.50 31 SER A CA 19
ATOM 31864 C C . SER A 1 28 ? 15.773 -4.490 -5.711 1.00 0.42 31 SER A C 19
ATOM 31865 O O . SER A 1 28 ? 16.157 -3.326 -5.741 1.00 0.48 31 SER A O 19
ATOM 31873 N N . THR A 1 29 ? 15.184 -5.023 -4.659 1.00 0.34 32 THR A N 19
ATOM 31874 C CA . THR A 1 29 ? 15.086 -4.302 -3.401 1.00 0.29 32 THR A CA 19
ATOM 31875 C C . THR A 1 29 ? 15.795 -5.102 -2.308 1.00 0.27 32 THR A C 19
ATOM 31876 O O . THR A 1 29 ? 15.476 -5.015 -1.125 1.00 0.28 32 THR A O 19
ATOM 31887 N N . ALA A 1 30 ? 16.793 -5.867 -2.733 1.00 0.31 33 ALA A N 19
ATOM 31888 C CA . ALA A 1 30 ? 17.555 -6.729 -1.841 1.00 0.32 33 ALA A CA 19
ATOM 31889 C C . ALA A 1 30 ? 18.541 -5.924 -0.994 1.00 0.34 33 ALA A C 19
ATOM 31890 O O . ALA A 1 30 ? 19.206 -6.462 -0.110 1.00 0.37 33 ALA A O 19
ATOM 31897 N N . ASP A 1 31 ? 18.630 -4.637 -1.279 1.00 0.35 34 ASP A N 19
ATOM 31898 C CA . ASP A 1 31 ? 19.543 -3.744 -0.570 1.00 0.40 34 ASP A CA 19
ATOM 31899 C C . ASP A 1 31 ? 18.841 -3.054 0.597 1.00 0.36 34 ASP A C 19
ATOM 31900 O O . ASP A 1 31 ? 19.471 -2.682 1.586 1.00 0.43 34 ASP A O 19
ATOM 31909 N N . VAL A 1 32 ? 17.530 -2.918 0.490 1.00 0.31 35 VAL A N 19
ATOM 31910 C CA . VAL A 1 32 ? 16.742 -2.253 1.518 1.00 0.28 35 VAL A CA 19
ATOM 31911 C C . VAL A 1 32 ? 16.102 -3.293 2.430 1.00 0.25 35 VAL A C 19
ATOM 31912 O O . VAL A 1 32 ? 15.637 -4.335 1.969 1.00 0.25 35 VAL A O 19
ATOM 31925 N N . THR A 1 33 ? 16.104 -3.019 3.728 1.00 0.25 36 THR A N 19
ATOM 31926 C CA . THR A 1 33 ? 15.627 -3.975 4.708 1.00 0.27 36 THR A CA 19
ATOM 31927 C C . THR A 1 33 ? 14.175 -3.699 5.030 1.00 0.23 36 THR A C 19
ATOM 31928 O O . THR A 1 33 ? 13.615 -2.725 4.534 1.00 0.20 36 THR A O 19
ATOM 31939 N N . TYR A 1 34 ? 13.559 -4.523 5.863 1.00 0.26 37 TYR A N 19
ATOM 31940 C CA . TYR A 1 34 ? 12.196 -4.246 6.279 1.00 0.27 37 TYR A CA 19
ATOM 31941 C C . TYR A 1 34 ? 12.171 -2.941 7.072 1.00 0.23 37 TYR A C 19
ATOM 31942 O O . TYR A 1 34 ? 11.178 -2.222 7.071 1.00 0.23 37 TYR A O 19
ATOM 31960 N N . GLU A 1 35 ? 13.299 -2.622 7.706 1.00 0.23 38 GLU A N 19
ATOM 31961 C CA . GLU A 1 35 ? 13.432 -1.393 8.476 1.00 0.24 38 GLU A CA 19
ATOM 31962 C C . GLU A 1 35 ? 13.524 -0.192 7.543 1.00 0.24 38 GLU A C 19
ATOM 31963 O O . GLU A 1 35 ? 12.839 0.808 7.740 1.00 0.26 38 GLU A O 19
ATOM 31975 N N . ASP A 1 36 ? 14.364 -0.302 6.514 1.00 0.24 39 ASP A N 19
ATOM 31976 C CA . ASP A 1 36 ? 14.489 0.763 5.517 1.00 0.26 39 ASP A CA 19
ATOM 31977 C C . ASP A 1 36 ? 13.179 0.914 4.765 1.00 0.22 39 ASP A C 19
ATOM 31978 O O . ASP A 1 36 ? 12.795 2.011 4.361 1.00 0.23 39 ASP A O 19
ATOM 31987 N N . ALA A 1 37 ? 12.504 -0.210 4.587 1.00 0.19 40 ALA A N 19
ATOM 31988 C CA . ALA A 1 37 ? 11.221 -0.248 3.900 1.00 0.18 40 ALA A CA 19
ATOM 31989 C C . ALA A 1 37 ? 10.148 0.439 4.730 1.00 0.16 40 ALA A C 19
ATOM 31990 O O . ALA A 1 37 ? 9.365 1.234 4.212 1.00 0.17 40 ALA A O 19
ATOM 31997 N N . ILE A 1 38 ? 10.110 0.130 6.023 1.00 0.16 41 ILE A N 19
ATOM 31998 C CA . ILE A 1 38 ? 9.198 0.807 6.935 1.00 0.18 41 ILE A CA 19
ATOM 31999 C C . ILE A 1 38 ? 9.535 2.284 6.992 1.00 0.20 41 ILE A C 19
ATOM 32000 O O . ILE A 1 38 ? 8.646 3.133 7.027 1.00 0.21 41 ILE A O 19
ATOM 32016 N N . LYS A 1 39 ? 10.827 2.586 6.951 1.00 0.22 42 LYS A N 19
ATOM 32017 C CA . LYS A 1 39 ? 11.280 3.965 6.984 1.00 0.28 42 LYS A CA 19
ATOM 32018 C C . LYS A 1 39 ? 10.791 4.707 5.747 1.00 0.28 42 LYS A C 19
ATOM 32019 O O . LYS A 1 39 ? 10.668 5.929 5.746 1.00 0.37 42 LYS A O 19
ATOM 32038 N N . GLU A 1 40 ? 10.499 3.949 4.702 1.00 0.22 43 GLU A N 19
ATOM 32039 C CA . GLU A 1 40 ? 10.012 4.512 3.458 1.00 0.25 43 GLU A CA 19
ATOM 32040 C C . GLU A 1 40 ? 8.510 4.683 3.540 1.00 0.18 43 GLU A C 19
ATOM 32041 O O . GLU A 1 40 ? 7.978 5.779 3.353 1.00 0.18 43 GLU A O 19
ATOM 32053 N N . LEU A 1 41 ? 7.840 3.583 3.858 1.00 0.16 44 LEU A N 19
ATOM 32054 C CA . LEU A 1 41 ? 6.389 3.545 3.875 1.00 0.15 44 LEU A CA 19
ATOM 32055 C C . LEU A 1 41 ? 5.838 4.562 4.871 1.00 0.14 44 LEU A C 19
ATOM 32056 O O . LEU A 1 41 ? 4.810 5.188 4.626 1.00 0.16 44 LEU A O 19
ATOM 32072 N N . GLN A 1 42 ? 6.548 4.726 5.984 1.00 0.14 45 GLN A N 19
ATOM 32073 C CA . GLN A 1 42 ? 6.142 5.653 7.038 1.00 0.14 45 GLN A CA 19
ATOM 32074 C C . GLN A 1 42 ? 6.150 7.102 6.567 1.00 0.17 45 GLN A C 19
ATOM 32075 O O . GLN A 1 42 ? 5.297 7.888 6.976 1.00 0.27 45 GLN A O 19
ATOM 32089 N N . LYS A 1 43 ? 7.100 7.456 5.713 1.00 0.14 46 LYS A N 19
ATOM 32090 C CA . LYS A 1 43 ? 7.161 8.815 5.189 1.00 0.17 46 LYS A CA 19
ATOM 32091 C C . LYS A 1 43 ? 6.009 9.048 4.229 1.00 0.18 46 LYS A C 19
ATOM 32092 O O . LYS A 1 43 ? 5.328 10.067 4.290 1.00 0.21 46 LYS A O 19
ATOM 32111 N N . TRP A 1 44 ? 5.814 8.103 3.323 1.00 0.16 47 TRP A N 19
ATOM 32112 C CA . TRP A 1 44 ? 4.737 8.191 2.355 1.00 0.19 47 TRP A CA 19
ATOM 32113 C C . TRP A 1 44 ? 3.377 8.208 3.029 1.00 0.19 47 TRP A C 19
ATOM 32114 O O . TRP A 1 44 ? 2.556 9.067 2.726 1.00 0.22 47 TRP A O 19
ATOM 32135 N N . SER A 1 45 ? 3.148 7.300 3.967 1.00 0.17 48 SER A N 19
ATOM 32136 C CA . SER A 1 45 ? 1.886 7.273 4.686 1.00 0.19 48 SER A CA 19
ATOM 32137 C C . SER A 1 45 ? 1.722 8.549 5.509 1.00 0.20 48 SER A C 19
ATOM 32138 O O . SER A 1 45 ? 0.608 8.943 5.850 1.00 0.28 48 SER A O 19
ATOM 32146 N N . GLN A 1 46 ? 2.844 9.194 5.819 1.00 0.17 49 GLN A N 19
ATOM 32147 C CA . GLN A 1 46 ? 2.824 10.486 6.488 1.00 0.17 49 GLN A CA 19
ATOM 32148 C C . GLN A 1 46 ? 2.402 11.571 5.513 1.00 0.18 49 GLN A C 19
ATOM 32149 O O . GLN A 1 46 ? 1.422 12.270 5.735 1.00 0.21 49 GLN A O 19
ATOM 32163 N N . ARG A 1 47 ? 3.150 11.686 4.424 1.00 0.16 50 ARG A N 19
ATOM 32164 C CA . ARG A 1 47 ? 2.941 12.747 3.447 1.00 0.16 50 ARG A CA 19
ATOM 32165 C C . ARG A 1 47 ? 1.556 12.662 2.820 1.00 0.14 50 ARG A C 19
ATOM 32166 O O . ARG A 1 47 ? 0.892 13.677 2.624 1.00 0.15 50 ARG A O 19
ATOM 32187 N N . ILE A 1 48 ? 1.141 11.447 2.490 1.00 0.13 51 ILE A N 19
ATOM 32188 C CA . ILE A 1 48 ? -0.186 11.210 1.939 1.00 0.13 51 ILE A CA 19
ATOM 32189 C C . ILE A 1 48 ? -1.270 11.655 2.925 1.00 0.16 51 ILE A C 19
ATOM 32190 O O . ILE A 1 48 ? -2.313 12.181 2.526 1.00 0.20 51 ILE A O 19
ATOM 32206 N N . ALA A 1 49 ? -1.002 11.466 4.212 1.00 0.16 52 ALA A N 19
ATOM 32207 C CA . ALA A 1 49 ? -1.954 11.824 5.254 1.00 0.20 52 ALA A CA 19
ATOM 32208 C C . ALA A 1 49 ? -1.920 13.322 5.546 1.00 0.22 52 ALA A C 19
ATOM 32209 O O . ALA A 1 49 ? -2.960 13.953 5.725 1.00 0.27 52 ALA A O 19
ATOM 32216 N N . SER A 1 50 ? -0.720 13.884 5.584 1.00 0.22 53 SER A N 19
ATOM 32217 C CA . SER A 1 50 ? -0.538 15.288 5.918 1.00 0.26 53 SER A CA 19
ATOM 32218 C C . SER A 1 50 ? -0.952 16.198 4.767 1.00 0.28 53 SER A C 19
ATOM 32219 O O . SER A 1 50 ? -1.392 17.328 4.985 1.00 0.35 53 SER A O 19
ATOM 32227 N N . GLY A 1 51 ? -0.810 15.707 3.544 1.00 0.25 54 GLY A N 19
ATOM 32228 C CA . GLY A 1 51 ? -1.153 16.502 2.382 1.00 0.28 54 GLY A CA 19
ATOM 32229 C C . GLY A 1 51 ? 0.075 16.965 1.624 1.00 0.26 54 GLY A C 19
ATOM 32230 O O . GLY A 1 51 ? -0.030 17.730 0.663 1.00 0.30 54 GLY A O 19
ATOM 32234 N N . GLU A 1 52 ? 1.244 16.504 2.061 1.00 0.23 55 GLU A N 19
ATOM 32235 C CA . GLU A 1 52 ? 2.502 16.844 1.402 1.00 0.23 55 GLU A CA 19
ATOM 32236 C C . GLU A 1 52 ? 2.497 16.327 -0.033 1.00 0.20 55 GLU A C 19
ATOM 32237 O O . GLU A 1 52 ? 2.834 17.056 -0.969 1.00 0.24 55 GLU A O 19
ATOM 32249 N N . VAL A 1 53 ? 2.098 15.072 -0.197 1.00 0.17 56 VAL A N 19
ATOM 32250 C CA . VAL A 1 53 ? 1.881 14.491 -1.517 1.00 0.15 56 VAL A CA 19
ATOM 32251 C C . VAL A 1 53 ? 0.597 13.683 -1.514 1.00 0.15 56 VAL A C 19
ATOM 32252 O O . VAL A 1 53 ? 0.051 13.378 -0.454 1.00 0.19 56 VAL A O 19
ATOM 32265 N N . SER A 1 54 ? 0.111 13.349 -2.694 1.00 0.13 57 SER A N 19
ATOM 32266 C CA . SER A 1 54 ? -1.067 12.514 -2.811 1.00 0.15 57 SER A CA 19
ATOM 32267 C C . SER A 1 54 ? -0.669 11.046 -2.768 1.00 0.15 57 SER A C 19
ATOM 32268 O O . SER A 1 54 ? 0.517 10.723 -2.903 1.00 0.18 57 SER A O 19
ATOM 32276 N N . PHE A 1 55 ? -1.637 10.164 -2.571 1.00 0.16 58 PHE A N 19
ATOM 32277 C CA . PHE A 1 55 ? -1.369 8.734 -2.592 1.00 0.16 58 PHE A CA 19
ATOM 32278 C C . PHE A 1 55 ? -0.782 8.352 -3.948 1.00 0.18 58 PHE A C 19
ATOM 32279 O O . PHE A 1 55 ? 0.156 7.557 -4.041 1.00 0.19 58 PHE A O 19
ATOM 32296 N N . GLU A 1 56 ? -1.332 8.975 -4.985 1.00 0.20 59 GLU A N 19
ATOM 32297 C CA . GLU A 1 56 ? -0.918 8.748 -6.367 1.00 0.22 59 GLU A CA 19
ATOM 32298 C C . GLU A 1 56 ? 0.584 8.956 -6.555 1.00 0.24 59 GLU A C 19
ATOM 32299 O O . GLU A 1 56 ? 1.284 8.066 -7.041 1.00 0.31 59 GLU A O 19
ATOM 32311 N N . GLU A 1 57 ? 1.066 10.133 -6.161 1.00 0.23 60 GLU A N 19
ATOM 32312 C CA . GLU A 1 57 ? 2.467 10.505 -6.358 1.00 0.24 60 GLU A CA 19
ATOM 32313 C C . GLU A 1 57 ? 3.411 9.495 -5.719 1.00 0.23 60 GLU A C 19
ATOM 32314 O O . GLU A 1 57 ? 4.405 9.092 -6.322 1.00 0.26 60 GLU A O 19
ATOM 32326 N N . ALA A 1 58 ? 3.096 9.081 -4.503 1.00 0.22 61 ALA A N 19
ATOM 32327 C CA . ALA A 1 58 ? 3.930 8.125 -3.798 1.00 0.23 61 ALA A CA 19
ATOM 32328 C C . ALA A 1 58 ? 3.859 6.755 -4.458 1.00 0.22 61 ALA A C 19
ATOM 32329 O O . ALA A 1 58 ? 4.883 6.119 -4.700 1.00 0.26 61 ALA A O 19
ATOM 32336 N N . ALA A 1 59 ? 2.647 6.323 -4.777 1.00 0.20 62 ALA A N 19
ATOM 32337 C CA . ALA A 1 59 ? 2.422 4.995 -5.330 1.00 0.20 62 ALA A CA 19
ATOM 32338 C C . ALA A 1 59 ? 3.140 4.803 -6.667 1.00 0.21 62 ALA A C 19
ATOM 32339 O O . ALA A 1 59 ? 3.914 3.861 -6.823 1.00 0.24 62 ALA A O 19
ATOM 32346 N N . SER A 1 60 ? 2.902 5.706 -7.609 1.00 0.21 63 SER A N 19
ATOM 32347 C CA . SER A 1 60 ? 3.460 5.605 -8.959 1.00 0.23 63 SER A CA 19
ATOM 32348 C C . SER A 1 60 ? 4.984 5.431 -8.974 1.00 0.24 63 SER A C 19
ATOM 32349 O O . SER A 1 60 ? 5.549 4.952 -9.958 1.00 0.27 63 SER A O 19
ATOM 32357 N N . GLN A 1 61 ? 5.650 5.816 -7.896 1.00 0.24 64 GLN A N 19
ATOM 32358 C CA . GLN A 1 61 ? 7.097 5.689 -7.820 1.00 0.27 64 GLN A CA 19
ATOM 32359 C C . GLN A 1 61 ? 7.487 4.537 -6.918 1.00 0.26 64 GLN A C 19
ATOM 32360 O O . GLN A 1 61 ? 8.354 3.732 -7.246 1.00 0.29 64 GLN A O 19
ATOM 32374 N N . ARG A 1 62 ? 6.841 4.488 -5.773 1.00 0.26 65 ARG A N 19
ATOM 32375 C CA . ARG A 1 62 ? 7.251 3.602 -4.696 1.00 0.28 65 ARG A CA 19
ATOM 32376 C C . ARG A 1 62 ? 6.522 2.256 -4.697 1.00 0.27 65 ARG A C 19
ATOM 32377 O O . ARG A 1 62 ? 7.150 1.220 -4.479 1.00 0.32 65 ARG A O 19
ATOM 32398 N N . SER A 1 63 ? 5.211 2.263 -4.924 1.00 0.25 66 SER A N 19
ATOM 32399 C CA . SER A 1 63 ? 4.424 1.031 -4.820 1.00 0.25 66 SER A CA 19
ATOM 32400 C C . SER A 1 63 ? 4.847 0.008 -5.872 1.00 0.23 66 SER A C 19
ATOM 32401 O O . SER A 1 63 ? 4.807 0.279 -7.071 1.00 0.24 66 SER A O 19
ATOM 32409 N N . ASP A 1 64 ? 5.259 -1.163 -5.402 1.00 0.25 67 ASP A N 19
ATOM 32410 C CA . ASP A 1 64 ? 5.668 -2.254 -6.280 1.00 0.28 67 ASP A CA 19
ATOM 32411 C C . ASP A 1 64 ? 4.469 -2.905 -6.961 1.00 0.31 67 ASP A C 19
ATOM 32412 O O . ASP A 1 64 ? 4.606 -3.593 -7.970 1.00 0.48 67 ASP A O 19
ATOM 32421 N N . CYS A 1 65 ? 3.286 -2.668 -6.431 1.00 0.24 68 CYS A N 19
ATOM 32422 C CA . CYS A 1 65 ? 2.091 -3.259 -6.999 1.00 0.26 68 CYS A CA 19
ATOM 32423 C C . CYS A 1 65 ? 1.693 -2.512 -8.258 1.00 0.27 68 CYS A C 19
ATOM 32424 O O . CYS A 1 65 ? 2.026 -1.338 -8.436 1.00 0.38 68 CYS A O 19
ATOM 32432 N N . GLY A 1 66 ? 0.965 -3.216 -9.117 1.00 0.26 69 GLY A N 19
ATOM 32433 C CA . GLY A 1 66 ? 0.613 -2.712 -10.435 1.00 0.25 69 GLY A CA 19
ATOM 32434 C C . GLY A 1 66 ? -0.168 -1.415 -10.400 1.00 0.22 69 GLY A C 19
ATOM 32435 O O . GLY A 1 66 ? -0.315 -0.750 -11.426 1.00 0.25 69 GLY A O 19
ATOM 32439 N N . SER A 1 67 ? -0.648 -1.043 -9.221 1.00 0.21 70 SER A N 19
ATOM 32440 C CA . SER A 1 67 ? -1.410 0.178 -9.053 1.00 0.24 70 SER A CA 19
ATOM 32441 C C . SER A 1 67 ? -0.518 1.415 -9.213 1.00 0.22 70 SER A C 19
ATOM 32442 O O . SER A 1 67 ? -1.020 2.542 -9.261 1.00 0.25 70 SER A O 19
ATOM 32450 N N . TYR A 1 68 ? 0.802 1.203 -9.312 1.00 0.20 71 TYR A N 19
ATOM 32451 C CA . TYR A 1 68 ? 1.747 2.295 -9.560 1.00 0.20 71 TYR A CA 19
ATOM 32452 C C . TYR A 1 68 ? 1.365 3.045 -10.840 1.00 0.22 71 TYR A C 19
ATOM 32453 O O . TYR A 1 68 ? 1.590 4.245 -10.957 1.00 0.29 71 TYR A O 19
ATOM 32471 N N . ALA A 1 69 ? 0.749 2.333 -11.781 1.00 0.24 72 ALA A N 19
ATOM 32472 C CA . ALA A 1 69 ? 0.451 2.899 -13.088 1.00 0.30 72 ALA A CA 19
ATOM 32473 C C . ALA A 1 69 ? -0.923 3.558 -13.116 1.00 0.36 72 ALA A C 19
ATOM 32474 O O . ALA A 1 69 ? -1.370 4.035 -14.160 1.00 0.49 72 ALA A O 19
ATOM 32481 N N . SER A 1 70 ? -1.597 3.574 -11.976 1.00 0.32 73 SER A N 19
ATOM 32482 C CA . SER A 1 70 ? -2.922 4.174 -11.888 1.00 0.44 73 SER A CA 19
ATOM 32483 C C . SER A 1 70 ? -2.985 5.228 -10.787 1.00 0.49 73 SER A C 19
ATOM 32484 O O . SER A 1 70 ? -3.913 6.034 -10.740 1.00 0.71 73 SER A O 19
ATOM 32492 N N . GLY A 1 71 ? -1.993 5.221 -9.907 1.00 0.41 74 GLY A N 19
ATOM 32493 C CA . GLY A 1 71 ? -1.968 6.176 -8.820 1.00 0.54 74 GLY A CA 19
ATOM 32494 C C . GLY A 1 71 ? -2.288 5.541 -7.483 1.00 0.45 74 GLY A C 19
ATOM 32495 O O . GLY A 1 71 ? -2.756 6.211 -6.564 1.00 0.49 74 GLY A O 19
ATOM 32499 N N . GLY A 1 72 ? -2.055 4.240 -7.380 1.00 0.35 75 GLY A N 19
ATOM 32500 C CA . GLY A 1 72 ? -2.247 3.549 -6.120 1.00 0.32 75 GLY A CA 19
ATOM 32501 C C . GLY A 1 72 ? -3.639 2.974 -5.965 1.00 0.20 75 GLY A C 19
ATOM 32502 O O . GLY A 1 72 ? -3.829 1.974 -5.268 1.00 0.21 75 GLY A O 19
ATOM 32506 N N . ASP A 1 73 ? -4.612 3.592 -6.620 1.00 0.35 76 ASP A N 19
ATOM 32507 C CA . ASP A 1 73 ? -5.996 3.167 -6.490 1.00 0.39 76 ASP A CA 19
ATOM 32508 C C . ASP A 1 73 ? -6.280 1.960 -7.352 1.00 0.32 76 ASP A C 19
ATOM 32509 O O . ASP A 1 73 ? -5.762 1.824 -8.464 1.00 0.36 76 ASP A O 19
ATOM 32518 N N . LEU A 1 74 ? -7.081 1.070 -6.807 1.00 0.32 77 LEU A N 19
ATOM 32519 C CA . LEU A 1 74 ? -7.510 -0.117 -7.507 1.00 0.30 77 LEU A CA 19
ATOM 32520 C C . LEU A 1 74 ? -8.957 0.034 -7.923 1.00 0.32 77 LEU A C 19
ATOM 32521 O O . LEU A 1 74 ? -9.599 1.027 -7.595 1.00 0.35 77 LEU A O 19
ATOM 32537 N N . GLY A 1 75 ? -9.455 -0.945 -8.644 1.00 0.37 78 GLY A N 19
ATOM 32538 C CA . GLY A 1 75 ? -10.835 -0.925 -9.068 1.00 0.39 78 GLY A CA 19
ATOM 32539 C C . GLY A 1 75 ? -11.761 -1.458 -7.997 1.00 0.34 78 GLY A C 19
ATOM 32540 O O . GLY A 1 75 ? -11.466 -1.362 -6.803 1.00 0.44 78 GLY A O 19
ATOM 32544 N N . PHE A 1 76 ? -12.866 -2.045 -8.418 1.00 0.47 79 PHE A N 19
ATOM 32545 C CA . PHE A 1 76 ? -13.848 -2.567 -7.485 1.00 0.46 79 PHE A CA 19
ATOM 32546 C C . PHE A 1 76 ? -13.614 -4.051 -7.209 1.00 0.45 79 PHE A C 19
ATOM 32547 O O . PHE A 1 76 ? -13.171 -4.800 -8.084 1.00 0.61 79 PHE A O 19
ATOM 32564 N N . PHE A 1 77 ? -13.902 -4.451 -5.983 1.00 0.40 80 PHE A N 19
ATOM 32565 C CA . PHE A 1 77 ? -13.761 -5.833 -5.546 1.00 0.45 80 PHE A CA 19
ATOM 32566 C C . PHE A 1 77 ? -14.756 -6.084 -4.435 1.00 0.46 80 PHE A C 19
ATOM 32567 O O . PHE A 1 77 ? -15.398 -5.149 -3.968 1.00 0.55 80 PHE A O 19
ATOM 32584 N N . SER A 1 78 ? -14.891 -7.322 -4.015 1.00 0.50 81 SER A N 19
ATOM 32585 C CA . SER A 1 78 ? -15.732 -7.618 -2.877 1.00 0.55 81 SER A CA 19
ATOM 32586 C C . SER A 1 78 ? -14.854 -7.881 -1.663 1.00 0.52 81 SER A C 19
ATOM 32587 O O . SER A 1 78 ? -13.767 -8.453 -1.781 1.00 0.54 81 SER A O 19
ATOM 32595 N N . SER A 1 79 ? -15.314 -7.418 -0.510 1.00 0.59 82 SER A N 19
ATOM 32596 C CA . SER A 1 79 ? -14.535 -7.474 0.717 1.00 0.63 82 SER A CA 19
ATOM 32597 C C . SER A 1 79 ? -14.021 -8.885 0.993 1.00 0.59 82 SER A C 19
ATOM 32598 O O . SER A 1 79 ? -14.798 -9.836 1.083 1.00 0.63 82 SER A O 19
ATOM 32606 N N . GLY A 1 80 ? -12.707 -9.008 1.117 1.00 0.58 83 GLY A N 19
ATOM 32607 C CA . GLY A 1 80 ? -12.104 -10.294 1.393 1.00 0.62 83 GLY A CA 19
ATOM 32608 C C . GLY A 1 80 ? -11.233 -10.795 0.259 1.00 0.64 83 GLY A C 19
ATOM 32609 O O . GLY A 1 80 ? -10.457 -11.734 0.441 1.00 0.79 83 GLY A O 19
ATOM 32613 N N . GLU A 1 81 ? -11.333 -10.161 -0.904 1.00 0.58 84 GLU A N 19
ATOM 32614 C CA . GLU A 1 81 ? -10.579 -10.600 -2.075 1.00 0.62 84 GLU A CA 19
ATOM 32615 C C . GLU A 1 81 ? -9.224 -9.909 -2.163 1.00 0.58 84 GLU A C 19
ATOM 32616 O O . GLU A 1 81 ? -8.820 -9.444 -3.229 1.00 0.87 84 GLU A O 19
ATOM 32628 N N . MET A 1 82 ? -8.523 -9.838 -1.045 1.00 0.47 85 MET A N 19
ATOM 32629 C CA . MET A 1 82 ? -7.206 -9.221 -1.016 1.00 0.44 85 MET A CA 19
ATOM 32630 C C . MET A 1 82 ? -6.253 -10.052 -0.173 1.00 0.47 85 MET A C 19
ATOM 32631 O O . MET A 1 82 ? -5.853 -11.146 -0.562 1.00 0.73 85 MET A O 19
ATOM 32645 N N . MET A 1 83 ? -5.916 -9.531 0.994 1.00 0.33 86 MET A N 19
ATOM 32646 C CA . MET A 1 83 ? -5.083 -10.237 1.950 1.00 0.35 86 MET A CA 19
ATOM 32647 C C . MET A 1 83 ? -5.630 -9.979 3.338 1.00 0.40 86 MET A C 19
ATOM 32648 O O . MET A 1 83 ? -6.221 -8.923 3.566 1.00 0.76 86 MET A O 19
ATOM 32662 N N . LYS A 1 84 ? -5.447 -10.920 4.249 1.00 0.32 87 LYS A N 19
ATOM 32663 C CA . LYS A 1 84 ? -6.018 -10.815 5.590 1.00 0.32 87 LYS A CA 19
ATOM 32664 C C . LYS A 1 84 ? -5.713 -9.466 6.260 1.00 0.27 87 LYS A C 19
ATOM 32665 O O . LYS A 1 84 ? -6.643 -8.770 6.673 1.00 0.27 87 LYS A O 19
ATOM 32684 N N . PRO A 1 85 ? -4.428 -9.047 6.362 1.00 0.26 88 PRO A N 19
ATOM 32685 C CA . PRO A 1 85 ? -4.077 -7.807 7.060 1.00 0.25 88 PRO A CA 19
ATOM 32686 C C . PRO A 1 85 ? -4.400 -6.570 6.227 1.00 0.22 88 PRO A C 19
ATOM 32687 O O . PRO A 1 85 ? -4.671 -5.493 6.759 1.00 0.25 88 PRO A O 19
ATOM 32698 N N . PHE A 1 86 ? -4.380 -6.752 4.916 1.00 0.19 89 PHE A N 19
ATOM 32699 C CA . PHE A 1 86 ? -4.651 -5.682 3.970 1.00 0.17 89 PHE A CA 19
ATOM 32700 C C . PHE A 1 86 ? -6.126 -5.304 4.030 1.00 0.18 89 PHE A C 19
ATOM 32701 O O . PHE A 1 86 ? -6.476 -4.158 4.294 1.00 0.17 89 PHE A O 19
ATOM 32718 N N . GLU A 1 87 ? -6.977 -6.300 3.825 1.00 0.21 90 GLU A N 19
ATOM 32719 C CA . GLU A 1 87 ? -8.420 -6.112 3.800 1.00 0.24 90 GLU A CA 19
ATOM 32720 C C . GLU A 1 87 ? -8.922 -5.703 5.178 1.00 0.25 90 GLU A C 19
ATOM 32721 O O . GLU A 1 87 ? -9.849 -4.902 5.302 1.00 0.27 90 GLU A O 19
ATOM 32733 N N . ASP A 1 88 ? -8.279 -6.245 6.209 1.00 0.25 91 ASP A N 19
ATOM 32734 C CA . ASP A 1 88 ? -8.571 -5.871 7.593 1.00 0.29 91 ASP A CA 19
ATOM 32735 C C . ASP A 1 88 ? -8.453 -4.366 7.784 1.00 0.25 91 ASP A C 19
ATOM 32736 O O . ASP A 1 88 ? -9.223 -3.764 8.528 1.00 0.30 91 ASP A O 19
ATOM 32745 N N . ALA A 1 89 ? -7.495 -3.762 7.096 1.00 0.20 92 ALA A N 19
ATOM 32746 C CA . ALA A 1 89 ? -7.295 -2.327 7.181 1.00 0.19 92 ALA A CA 19
ATOM 32747 C C . ALA A 1 89 ? -8.282 -1.585 6.287 1.00 0.18 92 ALA A C 19
ATOM 32748 O O . ALA A 1 89 ? -8.763 -0.516 6.646 1.00 0.21 92 ALA A O 19
ATOM 32755 N N . VAL A 1 90 ? -8.601 -2.172 5.137 1.00 0.18 93 VAL A N 19
ATOM 32756 C CA . VAL A 1 90 ? -9.506 -1.545 4.174 1.00 0.19 93 VAL A CA 19
ATOM 32757 C C . VAL A 1 90 ? -10.889 -1.350 4.785 1.00 0.19 93 VAL A C 19
ATOM 32758 O O . VAL A 1 90 ? -11.502 -0.292 4.654 1.00 0.20 93 VAL A O 19
ATOM 32771 N N . ARG A 1 91 ? -11.367 -2.380 5.464 1.00 0.23 94 ARG A N 19
ATOM 32772 C CA . ARG A 1 91 ? -12.668 -2.334 6.116 1.00 0.27 94 ARG A CA 19
ATOM 32773 C C . ARG A 1 91 ? -12.609 -1.466 7.369 1.00 0.25 94 ARG A C 19
ATOM 32774 O O . ARG A 1 91 ? -13.641 -1.102 7.936 1.00 0.32 94 ARG A O 19
ATOM 32795 N N . ALA A 1 92 ? -11.396 -1.136 7.793 1.00 0.23 95 ALA A N 19
ATOM 32796 C CA . ALA A 1 92 ? -11.195 -0.426 9.047 1.00 0.25 95 ALA A CA 19
ATOM 32797 C C . ALA A 1 92 ? -11.089 1.082 8.831 1.00 0.26 95 ALA A C 19
ATOM 32798 O O . ALA A 1 92 ? -10.814 1.833 9.765 1.00 0.47 95 ALA A O 19
ATOM 32805 N N . LEU A 1 93 ? -11.317 1.519 7.601 1.00 0.19 96 LEU A N 19
ATOM 32806 C CA . LEU A 1 93 ? -11.306 2.943 7.274 1.00 0.19 96 LEU A CA 19
ATOM 32807 C C . LEU A 1 93 ? -12.400 3.273 6.276 1.00 0.21 96 LEU A C 19
ATOM 32808 O O . LEU A 1 93 ? -12.741 2.458 5.425 1.00 0.28 96 LEU A O 19
ATOM 32824 N N . LYS A 1 94 ? -12.954 4.468 6.388 1.00 0.24 97 LYS A N 19
ATOM 32825 C CA . LYS A 1 94 ? -13.997 4.916 5.481 1.00 0.31 97 LYS A CA 19
ATOM 32826 C C . LYS A 1 94 ? -13.358 5.595 4.269 1.00 0.28 97 LYS A C 19
ATOM 32827 O O . LYS A 1 94 ? -12.153 5.832 4.260 1.00 0.25 97 LYS A O 19
ATOM 32846 N N . ILE A 1 95 ? -14.158 5.860 3.239 1.00 0.32 98 ILE A N 19
ATOM 32847 C CA . ILE A 1 95 ? -13.697 6.587 2.057 1.00 0.32 98 ILE A CA 19
ATOM 32848 C C . ILE A 1 95 ? -12.882 7.821 2.437 1.00 0.32 98 ILE A C 19
ATOM 32849 O O . ILE A 1 95 ? -13.388 8.748 3.067 1.00 0.37 98 ILE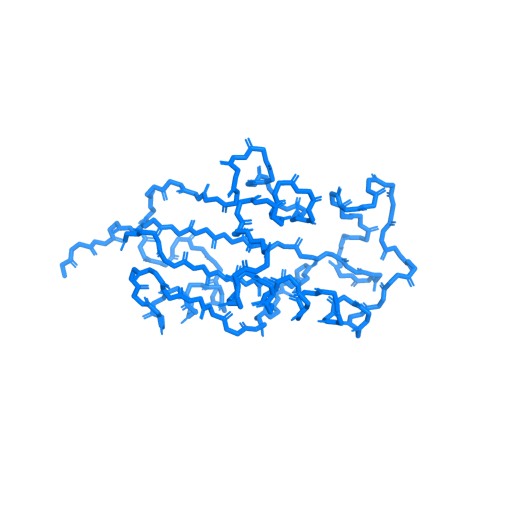 A O 19
ATOM 32865 N N . GLY A 1 96 ? -11.613 7.810 2.063 1.00 0.30 99 GLY A N 19
ATOM 32866 C CA . GLY A 1 96 ? -10.749 8.945 2.322 1.00 0.32 99 GLY A CA 19
ATOM 32867 C C . GLY A 1 96 ? -9.861 8.759 3.539 1.00 0.32 99 GLY A C 19
ATOM 32868 O O . GLY A 1 96 ? -9.019 9.610 3.830 1.00 0.46 99 GLY A O 19
ATOM 32872 N N . ASP A 1 97 ? -10.042 7.657 4.257 1.00 0.21 100 ASP A N 19
ATOM 32873 C CA . ASP A 1 97 ? -9.231 7.384 5.437 1.00 0.19 100 ASP A CA 19
ATOM 32874 C C . ASP A 1 97 ? -8.128 6.395 5.102 1.00 0.15 100 ASP A C 19
ATOM 32875 O O . ASP A 1 97 ? -8.328 5.488 4.295 1.00 0.15 100 ASP A O 19
ATOM 32884 N N . ILE A 1 98 ? -6.970 6.577 5.723 1.00 0.18 101 ILE A N 19
ATOM 32885 C CA . ILE A 1 98 ? -5.792 5.778 5.411 1.00 0.16 101 ILE A CA 19
ATOM 32886 C C . ILE A 1 98 ? -5.374 4.944 6.620 1.00 0.16 101 ILE A C 19
ATOM 32887 O O . ILE A 1 98 ? -5.551 5.362 7.768 1.00 0.18 101 ILE A O 19
ATOM 32903 N N . SER A 1 99 ? -4.820 3.773 6.354 1.00 0.16 102 SER A N 19
ATOM 32904 C CA . SER A 1 99 ? -4.385 2.864 7.401 1.00 0.19 102 SER A CA 19
ATOM 32905 C C . SER A 1 99 ? -2.919 3.098 7.739 1.00 0.18 102 SER A C 19
ATOM 32906 O O . SER A 1 99 ? -2.158 3.612 6.915 1.00 0.22 102 SER A O 19
ATOM 32914 N N . PRO A 1 100 ? -2.502 2.736 8.962 1.00 0.21 103 PRO A N 19
ATOM 32915 C CA . PRO A 1 100 ? -1.090 2.748 9.342 1.00 0.23 103 PRO A CA 19
ATOM 32916 C C . PRO A 1 100 ? -0.319 1.621 8.657 1.00 0.20 103 PRO A C 19
ATOM 32917 O O . PRO A 1 100 ? -0.922 0.766 8.001 1.00 0.27 103 PRO A O 19
ATOM 32928 N N . ILE A 1 101 ? 1.005 1.640 8.794 1.00 0.17 104 ILE A N 19
ATOM 32929 C CA . ILE A 1 101 ? 1.872 0.604 8.218 1.00 0.15 104 ILE A CA 19
ATOM 32930 C C . ILE A 1 101 ? 1.359 -0.805 8.520 1.00 0.14 104 ILE A C 19
ATOM 32931 O O . ILE A 1 101 ? 1.357 -1.243 9.672 1.00 0.20 104 ILE A O 19
ATOM 32947 N N . VAL A 1 102 ? 0.924 -1.507 7.485 1.00 0.13 105 VAL A N 19
ATOM 32948 C CA . VAL A 1 102 ? 0.484 -2.888 7.618 1.00 0.15 105 VAL A CA 19
ATOM 32949 C C . VAL A 1 102 ? 1.378 -3.811 6.788 1.00 0.15 105 VAL A C 19
ATOM 32950 O O . VAL A 1 102 ? 1.483 -3.665 5.568 1.00 0.17 105 VAL A O 19
ATOM 32963 N N . GLN A 1 103 ? 2.049 -4.739 7.457 1.00 0.18 106 GLN A N 19
ATOM 32964 C CA . GLN A 1 103 ? 2.907 -5.692 6.773 1.00 0.20 106 GLN A CA 19
ATOM 32965 C C . GLN A 1 103 ? 2.093 -6.886 6.288 1.00 0.23 106 GLN A C 19
ATOM 32966 O O . GLN A 1 103 ? 1.177 -7.355 6.970 1.00 0.29 106 GLN A O 19
ATOM 32980 N N . THR A 1 104 ? 2.437 -7.365 5.110 1.00 0.22 107 THR A N 19
ATOM 32981 C CA . THR A 1 104 ? 1.740 -8.476 4.486 1.00 0.27 107 THR A CA 19
ATOM 32982 C C . THR A 1 104 ? 2.666 -9.672 4.334 1.00 0.34 107 THR A C 19
ATOM 32983 O O . THR A 1 104 ? 3.792 -9.656 4.837 1.00 0.37 107 THR A O 19
ATOM 32994 N N . ASP A 1 105 ? 2.195 -10.700 3.639 1.00 0.40 108 ASP A N 19
ATOM 32995 C CA . ASP A 1 105 ? 2.995 -11.894 3.392 1.00 0.49 108 ASP A CA 19
ATOM 32996 C C . ASP A 1 105 ? 4.281 -11.529 2.665 1.00 0.45 108 ASP A C 19
ATOM 32997 O O . ASP A 1 105 ? 5.361 -12.017 3.005 1.00 0.53 108 ASP A O 19
ATOM 33006 N N . SER A 1 106 ? 4.165 -10.648 1.680 1.00 0.39 109 SER A N 19
ATOM 33007 C CA . SER A 1 106 ? 5.318 -10.251 0.897 1.00 0.43 109 SER A CA 19
ATOM 33008 C C . SER A 1 106 ? 5.996 -9.030 1.517 1.00 0.53 109 SER A C 19
ATOM 33009 O O . SER A 1 106 ? 7.118 -9.134 1.991 1.00 1.09 109 SER A O 19
ATOM 33017 N N . GLY A 1 107 ? 5.301 -7.903 1.614 1.00 0.22 110 GLY A N 19
ATOM 33018 C CA . GLY A 1 107 ? 5.972 -6.705 2.054 1.00 0.19 110 GLY A CA 19
ATOM 33019 C C . GLY A 1 107 ? 5.091 -5.784 2.861 1.00 0.16 110 GLY A C 19
ATOM 33020 O O . GLY A 1 107 ? 4.366 -6.216 3.752 1.00 0.24 110 GLY A O 19
ATOM 33024 N N . LEU A 1 108 ? 5.139 -4.518 2.514 1.00 0.12 111 LEU A N 19
ATOM 33025 C CA . LEU A 1 108 ? 4.514 -3.465 3.304 1.00 0.11 111 LEU A CA 19
ATOM 33026 C C . LEU A 1 108 ? 3.392 -2.790 2.538 1.00 0.11 111 LEU A C 19
ATOM 33027 O O . LEU A 1 108 ? 3.464 -2.645 1.319 1.00 0.13 111 LEU A O 19
ATOM 33043 N N . HIS A 1 109 ? 2.356 -2.378 3.255 1.00 0.11 112 HIS A N 19
ATOM 33044 C CA . HIS A 1 109 ? 1.233 -1.691 2.640 1.00 0.12 112 HIS A CA 19
ATOM 33045 C C . HIS A 1 109 ? 0.687 -0.576 3.516 1.00 0.14 112 HIS A C 19
ATOM 33046 O O . HIS A 1 109 ? 0.824 -0.596 4.738 1.00 0.22 112 HIS A O 19
ATOM 33061 N N . ILE A 1 110 ? 0.112 0.412 2.856 1.00 0.12 113 ILE A N 19
ATOM 33062 C CA . ILE A 1 110 ? -0.846 1.315 3.462 1.00 0.13 113 ILE A CA 19
ATOM 33063 C C . ILE A 1 110 ? -2.010 1.450 2.500 1.00 0.12 113 ILE A C 19
ATOM 33064 O O . ILE A 1 110 ? -1.802 1.466 1.281 1.00 0.14 113 ILE A O 19
ATOM 33080 N N . ILE A 1 111 ? -3.225 1.496 3.014 1.00 0.11 114 ILE A N 19
ATOM 33081 C CA . ILE A 1 111 ? -4.391 1.535 2.153 1.00 0.11 114 ILE A CA 19
ATOM 33082 C C . ILE A 1 111 ? -5.335 2.650 2.578 1.00 0.11 114 ILE A C 19
ATOM 33083 O O . ILE A 1 111 ? -5.402 3.000 3.753 1.00 0.12 114 ILE A O 19
ATOM 33099 N N . LYS A 1 112 ? -6.033 3.221 1.611 1.00 0.13 115 LYS A N 19
ATOM 33100 C CA . LYS A 1 112 ? -7.097 4.165 1.889 1.00 0.14 115 LYS A CA 19
ATOM 33101 C C . LYS A 1 112 ? -8.316 3.777 1.058 1.00 0.15 115 LYS A C 19
ATOM 33102 O O . LYS A 1 112 ? -8.175 3.339 -0.087 1.00 0.16 115 LYS A O 19
ATOM 33121 N N . ARG A 1 113 ? -9.505 3.901 1.626 1.00 0.15 116 ARG A N 19
ATOM 33122 C CA . ARG A 1 113 ? -10.710 3.525 0.904 1.00 0.17 116 ARG A CA 19
ATOM 33123 C C . ARG A 1 113 ? -11.146 4.641 -0.038 1.00 0.19 116 ARG A C 19
ATOM 33124 O O . ARG A 1 113 ? -11.138 5.817 0.321 1.00 0.22 116 ARG A O 19
ATOM 33145 N N . LEU A 1 114 ? -11.506 4.249 -1.249 1.00 0.22 117 LEU A N 19
ATOM 33146 C CA . LEU A 1 114 ? -11.925 5.183 -2.289 1.00 0.27 117 LEU A CA 19
ATOM 33147 C C . LEU A 1 114 ? -13.437 5.135 -2.474 1.00 0.29 117 LEU A C 19
ATOM 33148 O O . LEU A 1 114 ? -14.062 6.136 -2.823 1.00 0.37 117 LEU A O 19
ATOM 33164 N N . ALA A 1 115 ? -14.016 3.963 -2.254 1.00 0.26 118 ALA A N 19
ATOM 33165 C CA . ALA A 1 115 ? -15.453 3.778 -2.392 1.00 0.30 118 ALA A CA 19
ATOM 33166 C C . ALA A 1 115 ? -15.927 2.614 -1.535 1.00 0.30 118 ALA A C 19
ATOM 33167 O O . ALA A 1 115 ? -15.622 1.457 -1.884 1.00 1.10 118 ALA A O 19
ATOM 33175 N N . MET A 1 1 ? -24.128 -2.505 -4.751 1.00 4.59 4 MET A N 20
ATOM 33176 C CA . MET A 1 1 ? -22.763 -2.990 -4.449 1.00 4.13 4 MET A CA 20
ATOM 33177 C C . MET A 1 1 ? -22.582 -3.168 -2.949 1.00 3.08 4 MET A C 20
ATOM 33178 O O . MET A 1 1 ? -22.264 -2.218 -2.235 1.00 3.52 4 MET A O 20
ATOM 33194 N N . SER A 1 2 ? -22.796 -4.385 -2.471 1.00 2.21 5 SER A N 20
ATOM 33195 C CA . SER A 1 2 ? -22.664 -4.681 -1.055 1.00 1.64 5 SER A CA 20
ATOM 33196 C C . SER A 1 2 ? -21.239 -5.113 -0.720 1.00 1.29 5 SER A C 20
ATOM 33197 O O . SER A 1 2 ? -20.590 -4.533 0.155 1.00 1.48 5 SER A O 20
ATOM 33205 N N . GLU A 1 3 ? -20.749 -6.119 -1.434 1.00 1.02 6 GLU A N 20
ATOM 33206 C CA . GLU A 1 3 ? -19.417 -6.658 -1.189 1.00 0.78 6 GLU A CA 20
ATOM 33207 C C . GLU A 1 3 ? -18.364 -5.831 -1.916 1.00 0.71 6 GLU A C 20
ATOM 33208 O O . GLU A 1 3 ? -17.189 -5.846 -1.549 1.00 1.06 6 GLU A O 20
ATOM 33220 N N . LYS A 1 4 ? -18.801 -5.113 -2.944 1.00 0.57 7 LYS A N 20
ATOM 33221 C CA . LYS A 1 4 ? -17.895 -4.330 -3.774 1.00 0.51 7 LYS A CA 20
ATOM 33222 C C . LYS A 1 4 ? -17.413 -3.078 -3.055 1.00 0.42 7 LYS A C 20
ATOM 33223 O O . LYS A 1 4 ? -18.192 -2.180 -2.731 1.00 0.60 7 LYS A O 20
ATOM 33242 N N . LEU A 1 5 ? -16.119 -3.050 -2.816 1.00 0.33 8 LEU A N 20
ATOM 33243 C CA . LEU A 1 5 ? -15.450 -1.938 -2.162 1.00 0.26 8 LEU A CA 20
ATOM 33244 C C . LEU A 1 5 ? -14.446 -1.348 -3.150 1.00 0.22 8 LEU A C 20
ATOM 33245 O O . LEU A 1 5 ? -14.092 -2.006 -4.120 1.00 0.22 8 LEU A O 20
ATOM 33261 N N . ARG A 1 6 ? -14.012 -0.124 -2.931 1.00 0.24 9 ARG A N 20
ATOM 33262 C CA . ARG A 1 6 ? -12.948 0.460 -3.729 1.00 0.23 9 ARG A CA 20
ATOM 33263 C C . ARG A 1 6 ? -11.908 1.077 -2.810 1.00 0.20 9 ARG A C 20
ATOM 33264 O O . ARG A 1 6 ? -12.255 1.816 -1.885 1.00 0.21 9 ARG A O 20
ATOM 33285 N N . ALA A 1 7 ? -10.639 0.787 -3.054 1.00 0.20 10 ALA A N 20
ATOM 33286 C CA . ALA A 1 7 ? -9.589 1.252 -2.168 1.00 0.17 10 ALA A CA 20
ATOM 33287 C C . ALA A 1 7 ? -8.275 1.469 -2.911 1.00 0.16 10 ALA A C 20
ATOM 33288 O O . ALA A 1 7 ? -7.992 0.800 -3.904 1.00 0.17 10 ALA A O 20
ATOM 33295 N N . ALA A 1 8 ? -7.483 2.411 -2.417 1.00 0.17 11 ALA A N 20
ATOM 33296 C CA . ALA A 1 8 ? -6.170 2.700 -2.983 1.00 0.18 11 ALA A CA 20
ATOM 33297 C C . ALA A 1 8 ? -5.088 2.215 -2.030 1.00 0.17 11 ALA A C 20
ATOM 33298 O O . ALA A 1 8 ? -5.184 2.434 -0.824 1.00 0.19 11 ALA A O 20
ATOM 33305 N N . HIS A 1 9 ? -4.060 1.567 -2.558 1.00 0.16 12 HIS A N 20
ATOM 33306 C CA . HIS A 1 9 ? -3.072 0.917 -1.707 1.00 0.16 12 HIS A CA 20
ATOM 33307 C C . HIS A 1 9 ? -1.651 1.125 -2.225 1.00 0.15 12 HIS A C 20
ATOM 33308 O O . HIS A 1 9 ? -1.437 1.367 -3.410 1.00 0.19 12 HIS A O 20
ATOM 33323 N N . LEU A 1 10 ? -0.688 0.999 -1.325 1.00 0.15 13 LEU A N 20
ATOM 33324 C CA . LEU A 1 10 ? 0.722 1.100 -1.677 1.00 0.14 13 LEU A CA 20
ATOM 33325 C C . LEU A 1 10 ? 1.432 -0.173 -1.215 1.00 0.16 13 LEU A C 20
ATOM 33326 O O . LEU A 1 10 ? 1.032 -0.776 -0.219 1.00 0.24 13 LEU A O 20
ATOM 33342 N N . LEU A 1 11 ? 2.447 -0.602 -1.956 1.00 0.13 14 LEU A N 20
ATOM 33343 C CA . LEU A 1 11 ? 3.177 -1.826 -1.637 1.00 0.14 14 LEU A CA 20
ATOM 33344 C C . LEU A 1 11 ? 4.683 -1.588 -1.665 1.00 0.16 14 LEU A C 20
ATOM 33345 O O . LEU A 1 11 ? 5.232 -1.198 -2.688 1.00 0.27 14 LEU A O 20
ATOM 33361 N N . VAL A 1 12 ? 5.341 -1.828 -0.544 1.00 0.13 15 VAL A N 20
ATOM 33362 C CA . VAL A 1 12 ? 6.792 -1.711 -0.471 1.00 0.13 15 VAL A CA 20
ATOM 33363 C C . VAL A 1 12 ? 7.418 -3.096 -0.338 1.00 0.13 15 VAL A C 20
ATOM 33364 O O . VAL A 1 12 ? 6.891 -3.957 0.370 1.00 0.15 15 VAL A O 20
ATOM 33377 N N . LYS A 1 13 ? 8.517 -3.313 -1.045 1.00 0.15 16 LYS A N 20
ATOM 33378 C CA . LYS A 1 13 ? 9.253 -4.564 -0.959 1.00 0.17 16 LYS A CA 20
ATOM 33379 C C . LYS A 1 13 ? 10.601 -4.322 -0.300 1.00 0.16 16 LYS A C 20
ATOM 33380 O O . LYS A 1 13 ? 11.145 -3.220 -0.368 1.00 0.24 16 LYS A O 20
ATOM 33399 N N . PHE A 1 14 ? 11.145 -5.355 0.312 1.00 0.17 17 PHE A N 20
ATOM 33400 C CA . PHE A 1 14 ? 12.388 -5.241 1.053 1.00 0.17 17 PHE A CA 20
ATOM 33401 C C . PHE A 1 14 ? 13.213 -6.506 0.898 1.00 0.19 17 PHE A C 20
ATOM 33402 O O . PHE A 1 14 ? 12.708 -7.525 0.440 1.00 0.21 17 PHE A O 20
ATOM 33419 N N . SER A 1 15 ? 14.493 -6.420 1.207 1.00 0.22 18 SER A N 20
ATOM 33420 C CA . SER A 1 15 ? 15.372 -7.572 1.114 1.00 0.26 18 SER A CA 20
ATOM 33421 C C . SER A 1 15 ? 14.800 -8.755 1.903 1.00 0.30 18 SER A C 20
ATOM 33422 O O . SER A 1 15 ? 14.801 -8.757 3.135 1.00 0.30 18 SER A O 20
ATOM 33430 N N . GLY A 1 16 ? 14.318 -9.764 1.182 1.00 0.35 19 GLY A N 20
ATOM 33431 C CA . GLY A 1 16 ? 13.742 -10.929 1.826 1.00 0.45 19 GLY A CA 20
ATOM 33432 C C . GLY A 1 16 ? 12.220 -10.921 1.830 1.00 0.42 19 GLY A C 20
ATOM 33433 O O . GLY A 1 16 ? 11.597 -11.778 2.457 1.00 0.53 19 GLY A O 20
ATOM 33437 N N . SER A 1 17 ? 11.613 -9.972 1.125 1.00 0.34 20 SER A N 20
ATOM 33438 C CA . SER A 1 17 ? 10.163 -9.846 1.098 1.00 0.41 20 SER A CA 20
ATOM 33439 C C . SER A 1 17 ? 9.549 -10.764 0.041 1.00 0.40 20 SER A C 20
ATOM 33440 O O . SER A 1 17 ? 8.748 -10.317 -0.784 1.00 0.45 20 SER A O 20
ATOM 33448 N N . ARG A 1 18 ? 9.955 -12.037 0.059 1.00 0.43 21 ARG A N 20
ATOM 33449 C CA . ARG A 1 18 ? 9.509 -13.047 -0.910 1.00 0.49 21 ARG A CA 20
ATOM 33450 C C . ARG A 1 18 ? 10.128 -12.794 -2.290 1.00 0.51 21 ARG A C 20
ATOM 33451 O O . ARG A 1 18 ? 10.405 -13.726 -3.044 1.00 0.60 21 ARG A O 20
ATOM 33472 N N . ASN A 1 19 ? 10.334 -11.528 -2.604 1.00 0.51 22 ASN A N 20
ATOM 33473 C CA . ASN A 1 19 ? 11.008 -11.115 -3.820 1.00 0.62 22 ASN A CA 20
ATOM 33474 C C . ASN A 1 19 ? 11.687 -9.770 -3.582 1.00 0.58 22 ASN A C 20
ATOM 33475 O O . ASN A 1 19 ? 11.031 -8.783 -3.254 1.00 0.64 22 ASN A O 20
ATOM 33486 N N . PRO A 1 20 ? 13.021 -9.721 -3.697 1.00 0.55 23 PRO A N 20
ATOM 33487 C CA . PRO A 1 20 ? 13.789 -8.517 -3.405 1.00 0.61 23 PRO A CA 20
ATOM 33488 C C . PRO A 1 20 ? 13.880 -7.560 -4.593 1.00 0.79 23 PRO A C 20
ATOM 33489 O O . PRO A 1 20 ? 14.970 -7.179 -5.009 1.00 1.71 23 PRO A O 20
ATOM 33500 N N . VAL A 1 21 ? 12.730 -7.162 -5.118 1.00 0.39 24 VAL A N 20
ATOM 33501 C CA . VAL A 1 21 ? 12.650 -6.186 -6.204 1.00 0.36 24 VAL A CA 20
ATOM 33502 C C . VAL A 1 21 ? 11.390 -5.339 -6.039 1.00 0.32 24 VAL A C 20
ATOM 33503 O O . VAL A 1 21 ? 10.282 -5.866 -6.073 1.00 0.35 24 VAL A O 20
ATOM 33516 N N . SER A 1 22 ? 11.558 -4.043 -5.824 1.00 0.32 25 SER A N 20
ATOM 33517 C CA . SER A 1 22 ? 10.425 -3.136 -5.746 1.00 0.32 25 SER A CA 20
ATOM 33518 C C . SER A 1 22 ? 10.317 -2.326 -7.036 1.00 0.32 25 SER A C 20
ATOM 33519 O O . SER A 1 22 ? 11.292 -2.210 -7.775 1.00 0.36 25 SER A O 20
ATOM 33527 N N . ARG A 1 23 ? 9.133 -1.775 -7.314 1.00 0.32 26 ARG A N 20
ATOM 33528 C CA . ARG A 1 23 ? 8.964 -0.842 -8.429 1.00 0.34 26 ARG A CA 20
ATOM 33529 C C . ARG A 1 23 ? 9.636 0.482 -8.096 1.00 0.37 26 ARG A C 20
ATOM 33530 O O . ARG A 1 23 ? 9.746 1.374 -8.936 1.00 0.44 26 ARG A O 20
ATOM 33551 N N . ARG A 1 24 ? 10.092 0.589 -6.857 1.00 0.36 27 ARG A N 20
ATOM 33552 C CA . ARG A 1 24 ? 10.779 1.773 -6.389 1.00 0.44 27 ARG A CA 20
ATOM 33553 C C . ARG A 1 24 ? 12.235 1.738 -6.826 1.00 0.53 27 ARG A C 20
ATOM 33554 O O . ARG A 1 24 ? 12.824 2.767 -7.151 1.00 0.73 27 ARG A O 20
ATOM 33575 N N . THR A 1 25 ? 12.811 0.545 -6.830 1.00 0.45 28 THR A N 20
ATOM 33576 C CA . THR A 1 25 ? 14.196 0.378 -7.231 1.00 0.53 28 THR A CA 20
ATOM 33577 C C . THR A 1 25 ? 14.286 -0.160 -8.654 1.00 0.55 28 THR A C 20
ATOM 33578 O O . THR A 1 25 ? 15.186 0.193 -9.415 1.00 0.67 28 THR A O 20
ATOM 33589 N N . GLY A 1 26 ? 13.336 -1.010 -9.008 1.00 0.47 29 GLY A N 20
ATOM 33590 C CA . GLY A 1 26 ? 13.267 -1.553 -10.351 1.00 0.52 29 GLY A CA 20
ATOM 33591 C C . GLY A 1 26 ? 14.132 -2.784 -10.537 1.00 0.58 29 GLY A C 20
ATOM 33592 O O . GLY A 1 26 ? 13.695 -3.767 -11.137 1.00 0.82 29 GLY A O 20
ATOM 33596 N N . ASP A 1 27 ? 15.353 -2.739 -10.020 1.00 0.53 30 ASP A N 20
ATOM 33597 C CA . ASP A 1 27 ? 16.292 -3.842 -10.181 1.00 0.58 30 ASP A CA 20
ATOM 33598 C C . ASP A 1 27 ? 16.195 -4.792 -8.999 1.00 0.55 30 ASP A C 20
ATOM 33599 O O . ASP A 1 27 ? 15.846 -5.960 -9.158 1.00 0.84 30 ASP A O 20
ATOM 33608 N N . SER A 1 28 ? 16.532 -4.296 -7.815 1.00 0.53 31 SER A N 20
ATOM 33609 C CA . SER A 1 28 ? 16.408 -5.072 -6.590 1.00 0.50 31 SER A CA 20
ATOM 33610 C C . SER A 1 28 ? 16.210 -4.154 -5.390 1.00 0.42 31 SER A C 20
ATOM 33611 O O . SER A 1 28 ? 16.645 -3.006 -5.398 1.00 0.48 31 SER A O 20
ATOM 33619 N N . THR A 1 29 ? 15.533 -4.659 -4.374 1.00 0.34 32 THR A N 20
ATOM 33620 C CA . THR A 1 29 ? 15.340 -3.920 -3.133 1.00 0.29 32 THR A CA 20
ATOM 33621 C C . THR A 1 29 ? 16.060 -4.656 -2.000 1.00 0.27 32 THR A C 20
ATOM 33622 O O . THR A 1 29 ? 15.631 -4.665 -0.849 1.00 0.28 32 THR A O 20
ATOM 33633 N N . ALA A 1 30 ? 17.187 -5.264 -2.354 1.00 0.31 33 ALA A N 20
ATOM 33634 C CA . ALA A 1 30 ? 17.919 -6.140 -1.451 1.00 0.32 33 ALA A CA 20
ATOM 33635 C C . ALA A 1 30 ? 18.783 -5.356 -0.464 1.00 0.34 33 ALA A C 20
ATOM 33636 O O . ALA A 1 30 ? 19.373 -5.933 0.449 1.00 0.37 33 ALA A O 20
ATOM 33643 N N . ASP A 1 31 ? 18.846 -4.045 -0.641 1.00 0.35 34 ASP A N 20
ATOM 33644 C CA . ASP A 1 31 ? 19.660 -3.192 0.228 1.00 0.40 34 ASP A CA 20
ATOM 33645 C C . ASP A 1 31 ? 18.818 -2.628 1.362 1.00 0.36 34 ASP A C 20
ATOM 33646 O O . ASP A 1 31 ? 19.330 -2.264 2.421 1.00 0.43 34 ASP A O 20
ATOM 33655 N N . VAL A 1 32 ? 17.519 -2.560 1.132 1.00 0.31 35 VAL A N 20
ATOM 33656 C CA . VAL A 1 32 ? 16.590 -2.027 2.113 1.00 0.28 35 VAL A CA 20
ATOM 33657 C C . VAL A 1 32 ? 15.934 -3.167 2.888 1.00 0.25 35 VAL A C 20
ATOM 33658 O O . VAL A 1 32 ? 15.539 -4.180 2.312 1.00 0.25 35 VAL A O 20
ATOM 33671 N N . THR A 1 33 ? 15.848 -3.004 4.200 1.00 0.25 36 THR A N 20
ATOM 33672 C CA . THR A 1 33 ? 15.330 -4.046 5.073 1.00 0.27 36 THR A CA 20
ATOM 33673 C C . THR A 1 33 ? 13.860 -3.807 5.347 1.00 0.23 36 THR A C 20
ATOM 33674 O O . THR A 1 33 ? 13.310 -2.821 4.872 1.00 0.20 36 THR A O 20
ATOM 33685 N N . TYR A 1 34 ? 13.223 -4.674 6.121 1.00 0.26 37 TYR A N 20
ATOM 33686 C CA . TYR A 1 34 ? 11.833 -4.445 6.478 1.00 0.27 37 TYR A CA 20
ATOM 33687 C C . TYR A 1 34 ? 11.722 -3.157 7.293 1.00 0.23 37 TYR A C 20
ATOM 33688 O O . TYR A 1 34 ? 10.735 -2.437 7.197 1.00 0.23 37 TYR A O 20
ATOM 33706 N N . GLU A 1 35 ? 12.773 -2.853 8.052 1.00 0.23 38 GLU A N 20
ATOM 33707 C CA . GLU A 1 35 ? 12.812 -1.639 8.854 1.00 0.24 38 GLU A CA 20
ATOM 33708 C C . GLU A 1 35 ? 12.979 -0.418 7.967 1.00 0.24 38 GLU A C 20
ATOM 33709 O O . GLU A 1 35 ? 12.271 0.571 8.125 1.00 0.26 38 GLU A O 20
ATOM 33721 N N . ASP A 1 36 ? 13.910 -0.494 7.021 1.00 0.24 39 ASP A N 20
ATOM 33722 C CA . ASP A 1 36 ? 14.124 0.607 6.085 1.00 0.26 39 ASP A CA 20
ATOM 33723 C C . ASP A 1 36 ? 12.915 0.754 5.175 1.00 0.22 39 ASP A C 20
ATOM 33724 O O . ASP A 1 36 ? 12.619 1.839 4.678 1.00 0.23 39 ASP A O 20
ATOM 33733 N N . ALA A 1 37 ? 12.224 -0.354 4.962 1.00 0.19 40 ALA A N 20
ATOM 33734 C CA . ALA A 1 37 ? 11.000 -0.360 4.176 1.00 0.18 40 ALA A CA 20
ATOM 33735 C C . ALA A 1 37 ? 9.879 0.326 4.938 1.00 0.16 40 ALA A C 20
ATOM 33736 O O . ALA A 1 37 ? 9.124 1.112 4.371 1.00 0.17 40 ALA A O 20
ATOM 33743 N N . ILE A 1 38 ? 9.777 0.030 6.230 1.00 0.16 41 ILE A N 20
ATOM 33744 C CA . ILE A 1 38 ? 8.822 0.715 7.087 1.00 0.18 41 ILE A CA 20
ATOM 33745 C C . ILE A 1 38 ? 9.192 2.180 7.186 1.00 0.20 41 ILE A C 20
ATOM 33746 O O . ILE A 1 38 ? 8.327 3.051 7.184 1.00 0.21 41 ILE A O 20
ATOM 33762 N N . LYS A 1 39 ? 10.489 2.441 7.223 1.00 0.22 42 LYS A N 20
ATOM 33763 C CA . LYS A 1 39 ? 10.999 3.796 7.264 1.00 0.28 42 LYS A CA 20
ATOM 33764 C C . LYS A 1 39 ? 10.576 4.556 6.012 1.00 0.28 42 LYS A C 20
ATOM 33765 O O . LYS A 1 39 ? 10.407 5.774 6.034 1.00 0.37 42 LYS A O 20
ATOM 33784 N N . GLU A 1 40 ? 10.386 3.817 4.929 1.00 0.22 43 GLU A N 20
ATOM 33785 C CA . GLU A 1 40 ? 10.015 4.410 3.657 1.00 0.25 43 GLU A CA 20
ATOM 33786 C C . GLU A 1 40 ? 8.503 4.527 3.557 1.00 0.18 43 GLU A C 20
ATOM 33787 O O . GLU A 1 40 ? 7.971 5.591 3.234 1.00 0.18 43 GLU A O 20
ATOM 33799 N N . LEU A 1 41 ? 7.816 3.438 3.875 1.00 0.16 44 LEU A N 20
ATOM 33800 C CA . LEU A 1 41 ? 6.363 3.409 3.807 1.00 0.15 44 LEU A CA 20
ATOM 33801 C C . LEU A 1 41 ? 5.775 4.444 4.760 1.00 0.14 44 LEU A C 20
ATOM 33802 O O . LEU A 1 41 ? 4.770 5.079 4.456 1.00 0.16 44 LEU A O 20
ATOM 33818 N N . GLN A 1 42 ? 6.422 4.610 5.911 1.00 0.14 45 GLN A N 20
ATOM 33819 C CA . GLN A 1 42 ? 5.992 5.583 6.910 1.00 0.14 45 GLN A CA 20
ATOM 33820 C C . GLN A 1 42 ? 6.092 7.008 6.395 1.00 0.17 45 GLN A C 20
ATOM 33821 O O . GLN A 1 42 ? 5.245 7.833 6.711 1.00 0.27 45 GLN A O 20
ATOM 33835 N N . LYS A 1 43 ? 7.111 7.298 5.597 1.00 0.14 46 LYS A N 20
ATOM 33836 C CA . LYS A 1 43 ? 7.276 8.641 5.053 1.00 0.17 46 LYS A CA 20
ATOM 33837 C C . LYS A 1 43 ? 6.184 8.941 4.036 1.00 0.18 46 LYS A C 20
ATOM 33838 O O . LYS A 1 43 ? 5.578 10.010 4.060 1.00 0.21 46 LYS A O 20
ATOM 33857 N N . TRP A 1 44 ? 5.938 7.999 3.139 1.00 0.16 47 TRP A N 20
ATOM 33858 C CA . TRP A 1 44 ? 4.880 8.157 2.153 1.00 0.19 47 TRP A CA 20
ATOM 33859 C C . TRP A 1 44 ? 3.508 8.179 2.816 1.00 0.19 47 TRP A C 20
ATOM 33860 O O . TRP A 1 44 ? 2.697 9.048 2.520 1.00 0.22 47 TRP A O 20
ATOM 33881 N N . SER A 1 45 ? 3.269 7.247 3.733 1.00 0.17 48 SER A N 20
ATOM 33882 C CA . SER A 1 45 ? 2.036 7.230 4.512 1.00 0.19 48 SER A CA 20
ATOM 33883 C C . SER A 1 45 ? 1.880 8.552 5.269 1.00 0.20 48 SER A C 20
ATOM 33884 O O . SER A 1 45 ? 0.775 9.070 5.415 1.00 0.28 48 SER A O 20
ATOM 33892 N N . GLN A 1 46 ? 3.008 9.105 5.714 1.00 0.17 49 GLN A N 20
ATOM 33893 C CA . GLN A 1 46 ? 3.024 10.393 6.393 1.00 0.17 49 GLN A CA 20
ATOM 33894 C C . GLN A 1 46 ? 2.602 11.501 5.442 1.00 0.18 49 GLN A C 20
ATOM 33895 O O . GLN A 1 46 ? 1.659 12.233 5.715 1.00 0.21 49 GLN A O 20
ATOM 33909 N N . ARG A 1 47 ? 3.306 11.608 4.320 1.00 0.16 50 ARG A N 20
ATOM 33910 C CA . ARG A 1 47 ? 3.065 12.675 3.354 1.00 0.16 50 ARG A CA 20
ATOM 33911 C C . ARG A 1 47 ? 1.658 12.601 2.776 1.00 0.14 50 ARG A C 20
ATOM 33912 O O . ARG A 1 47 ? 0.997 13.625 2.606 1.00 0.15 50 ARG A O 20
ATOM 33933 N N . ILE A 1 48 ? 1.215 11.392 2.458 1.00 0.13 51 ILE A N 20
ATOM 33934 C CA . ILE A 1 48 ? -0.140 11.173 1.967 1.00 0.13 51 ILE A CA 20
ATOM 33935 C C . ILE A 1 48 ? -1.170 11.627 3.004 1.00 0.16 51 ILE A C 20
ATOM 33936 O O . ILE A 1 48 ? -2.230 12.156 2.658 1.00 0.20 51 ILE A O 20
ATOM 33952 N N . ALA A 1 49 ? -0.838 11.435 4.275 1.00 0.16 52 ALA A N 20
ATOM 33953 C CA . ALA A 1 49 ? -1.722 11.819 5.366 1.00 0.20 52 ALA A CA 20
ATOM 33954 C C . ALA A 1 49 ? -1.634 13.316 5.659 1.00 0.22 52 ALA A C 20
ATOM 33955 O O . ALA A 1 49 ? -2.642 13.963 5.941 1.00 0.27 52 ALA A O 20
ATOM 33962 N N . SER A 1 50 ? -0.427 13.865 5.587 1.00 0.22 53 SER A N 20
ATOM 33963 C CA . SER A 1 50 ? -0.201 15.267 5.917 1.00 0.26 53 SER A CA 20
ATOM 33964 C C . SER A 1 50 ? -0.670 16.188 4.793 1.00 0.28 53 SER A C 20
ATOM 33965 O O . SER A 1 50 ? -1.089 17.318 5.040 1.00 0.35 53 SER A O 20
ATOM 33973 N N . GLY A 1 51 ? -0.609 15.699 3.563 1.00 0.25 54 GLY A N 20
ATOM 33974 C CA . GLY A 1 51 ? -1.031 16.498 2.432 1.00 0.28 54 GLY A CA 20
ATOM 33975 C C . GLY A 1 51 ? 0.141 16.993 1.615 1.00 0.26 54 GLY A C 20
ATOM 33976 O O . GLY A 1 51 ? -0.017 17.845 0.740 1.00 0.30 54 GLY A O 20
ATOM 33980 N N . GLU A 1 52 ? 1.323 16.466 1.910 1.00 0.23 55 GLU A N 20
ATOM 33981 C CA . GLU A 1 52 ? 2.524 16.799 1.156 1.00 0.23 55 GLU A CA 20
ATOM 33982 C C . GLU A 1 52 ? 2.415 16.257 -0.265 1.00 0.20 55 GLU A C 20
ATOM 33983 O O . GLU A 1 52 ? 2.581 16.992 -1.240 1.00 0.24 55 GLU A O 20
ATOM 33995 N N . VAL A 1 53 ? 2.111 14.973 -0.373 1.00 0.17 56 VAL A N 20
ATOM 33996 C CA . VAL A 1 53 ? 1.873 14.349 -1.666 1.00 0.15 56 VAL A CA 20
ATOM 33997 C C . VAL A 1 53 ? 0.600 13.532 -1.613 1.00 0.15 56 VAL A C 20
ATOM 33998 O O . VAL A 1 53 ? 0.170 13.112 -0.539 1.00 0.19 56 VAL A O 20
ATOM 34011 N N . SER A 1 54 ? -0.006 13.317 -2.765 1.00 0.13 57 SER A N 20
ATOM 34012 C CA . SER A 1 54 ? -1.215 12.528 -2.839 1.00 0.15 57 SER A CA 20
ATOM 34013 C C . SER A 1 54 ? -0.856 11.057 -2.964 1.00 0.15 57 SER A C 20
ATOM 34014 O O . SER A 1 54 ? 0.269 10.731 -3.356 1.00 0.18 57 SER A O 20
ATOM 34022 N N . PHE A 1 55 ? -1.790 10.177 -2.626 1.00 0.16 58 PHE A N 20
ATOM 34023 C CA . PHE A 1 55 ? -1.529 8.742 -2.638 1.00 0.16 58 PHE A CA 20
ATOM 34024 C C . PHE A 1 55 ? -0.957 8.320 -3.990 1.00 0.18 58 PHE A C 20
ATOM 34025 O O . PHE A 1 55 ? 0.022 7.572 -4.061 1.00 0.19 58 PHE A O 20
ATOM 34042 N N . GLU A 1 56 ? -1.556 8.853 -5.050 1.00 0.20 59 GLU A N 20
ATOM 34043 C CA . GLU A 1 56 ? -1.156 8.546 -6.417 1.00 0.22 59 GLU A CA 20
ATOM 34044 C C . GLU A 1 56 ? 0.317 8.854 -6.667 1.00 0.24 59 GLU A C 20
ATOM 34045 O O . GLU A 1 56 ? 1.021 8.055 -7.287 1.00 0.31 59 GLU A O 20
ATOM 34057 N N . GLU A 1 57 ? 0.783 10.003 -6.178 1.00 0.23 60 GLU A N 20
ATOM 34058 C CA . GLU A 1 57 ? 2.160 10.425 -6.410 1.00 0.24 60 GLU A CA 20
ATOM 34059 C C . GLU A 1 57 ? 3.135 9.416 -5.822 1.00 0.23 60 GLU A C 20
ATOM 34060 O O . GLU A 1 57 ? 4.096 9.012 -6.473 1.00 0.26 60 GLU A O 20
ATOM 34072 N N . ALA A 1 58 ? 2.872 9.002 -4.595 1.00 0.22 61 ALA A N 20
ATOM 34073 C CA . ALA A 1 58 ? 3.733 8.049 -3.920 1.00 0.23 61 ALA A CA 20
ATOM 34074 C C . ALA A 1 58 ? 3.634 6.671 -4.568 1.00 0.22 61 ALA A C 20
ATOM 34075 O O . ALA A 1 58 ? 4.643 6.080 -4.938 1.00 0.26 61 ALA A O 20
ATOM 34082 N N . ALA A 1 59 ? 2.412 6.189 -4.737 1.00 0.20 62 ALA A N 20
ATOM 34083 C CA . ALA A 1 59 ? 2.172 4.830 -5.208 1.00 0.20 62 ALA A CA 20
ATOM 34084 C C . ALA A 1 59 ? 2.777 4.567 -6.588 1.00 0.21 62 ALA A C 20
ATOM 34085 O O . ALA A 1 59 ? 3.524 3.609 -6.760 1.00 0.24 62 ALA A O 20
ATOM 34092 N N . SER A 1 60 ? 2.469 5.427 -7.554 1.00 0.21 63 SER A N 20
ATOM 34093 C CA . SER A 1 60 ? 2.923 5.254 -8.937 1.00 0.23 63 SER A CA 20
ATOM 34094 C C . SER A 1 60 ? 4.433 5.025 -9.043 1.00 0.24 63 SER A C 20
ATOM 34095 O O . SER A 1 60 ? 4.912 4.415 -10.000 1.00 0.27 63 SER A O 20
ATOM 34103 N N . GLN A 1 61 ? 5.178 5.506 -8.063 1.00 0.24 64 GLN A N 20
ATOM 34104 C CA . GLN A 1 61 ? 6.622 5.385 -8.089 1.00 0.27 64 GLN A CA 20
ATOM 34105 C C . GLN A 1 61 ? 7.088 4.321 -7.113 1.00 0.26 64 GLN A C 20
ATOM 34106 O O . GLN A 1 61 ? 7.925 3.479 -7.429 1.00 0.29 64 GLN A O 20
ATOM 34120 N N . ARG A 1 62 ? 6.535 4.384 -5.919 1.00 0.26 65 ARG A N 20
ATOM 34121 C CA . ARG A 1 62 ? 7.022 3.586 -4.806 1.00 0.28 65 ARG A CA 20
ATOM 34122 C C . ARG A 1 62 ? 6.375 2.202 -4.717 1.00 0.27 65 ARG A C 20
ATOM 34123 O O . ARG A 1 62 ? 7.061 1.222 -4.427 1.00 0.32 65 ARG A O 20
ATOM 34144 N N . SER A 1 63 ? 5.069 2.113 -4.949 1.00 0.25 66 SER A N 20
ATOM 34145 C CA . SER A 1 63 ? 4.372 0.833 -4.814 1.00 0.25 66 SER A CA 20
ATOM 34146 C C . SER A 1 63 ? 4.869 -0.176 -5.846 1.00 0.23 66 SER A C 20
ATOM 34147 O O . SER A 1 63 ? 4.904 0.108 -7.041 1.00 0.24 66 SER A O 20
ATOM 34155 N N . ASP A 1 64 ? 5.263 -1.349 -5.365 1.00 0.25 67 ASP A N 20
ATOM 34156 C CA . ASP A 1 64 ? 5.744 -2.419 -6.231 1.00 0.28 67 ASP A CA 20
ATOM 34157 C C . ASP A 1 64 ? 4.582 -3.171 -6.875 1.00 0.31 67 ASP A C 20
ATOM 34158 O O . ASP A 1 64 ? 4.764 -3.964 -7.799 1.00 0.48 67 ASP A O 20
ATOM 34167 N N . CYS A 1 65 ? 3.383 -2.902 -6.394 1.00 0.24 68 CYS A N 20
ATOM 34168 C CA . CYS A 1 65 ? 2.193 -3.539 -6.923 1.00 0.26 68 CYS A CA 20
ATOM 34169 C C . CYS A 1 65 ? 1.805 -2.886 -8.241 1.00 0.27 68 CYS A C 20
ATOM 34170 O O . CYS A 1 65 ? 2.247 -1.778 -8.552 1.00 0.38 68 CYS A O 20
ATOM 34178 N N . GLY A 1 66 ? 0.965 -3.578 -8.999 1.00 0.26 69 GLY A N 20
ATOM 34179 C CA . GLY A 1 66 ? 0.564 -3.108 -10.315 1.00 0.25 69 GLY A CA 20
ATOM 34180 C C . GLY A 1 66 ? -0.156 -1.777 -10.263 1.00 0.22 69 GLY A C 20
ATOM 34181 O O . GLY A 1 66 ? -0.286 -1.086 -11.276 1.00 0.25 69 GLY A O 20
ATOM 34185 N N . SER A 1 67 ? -0.612 -1.410 -9.071 1.00 0.21 70 SER A N 20
ATOM 34186 C CA . SER A 1 67 ? -1.282 -0.145 -8.857 1.00 0.24 70 SER A CA 20
ATOM 34187 C C . SER A 1 67 ? -0.344 1.047 -9.079 1.00 0.22 70 SER A C 20
ATOM 34188 O O . SER A 1 67 ? -0.794 2.188 -9.081 1.00 0.25 70 SER A O 20
ATOM 34196 N N . TYR A 1 68 ? 0.956 0.795 -9.274 1.00 0.20 71 TYR A N 20
ATOM 34197 C CA . TYR A 1 68 ? 1.894 1.874 -9.590 1.00 0.20 71 TYR A CA 20
ATOM 34198 C C . TYR A 1 68 ? 1.479 2.543 -10.903 1.00 0.22 71 TYR A C 20
ATOM 34199 O O . TYR A 1 68 ? 1.813 3.694 -11.162 1.00 0.29 71 TYR A O 20
ATOM 34217 N N . ALA A 1 69 ? 0.745 1.807 -11.733 1.00 0.24 72 ALA A N 20
ATOM 34218 C CA . ALA A 1 69 ? 0.251 2.341 -12.993 1.00 0.30 72 ALA A CA 20
ATOM 34219 C C . ALA A 1 69 ? -1.171 2.872 -12.831 1.00 0.36 72 ALA A C 20
ATOM 34220 O O . ALA A 1 69 ? -1.821 3.248 -13.801 1.00 0.49 72 ALA A O 20
ATOM 34227 N N . SER A 1 70 ? -1.654 2.877 -11.598 1.00 0.32 73 SER A N 20
ATOM 34228 C CA . SER A 1 70 ? -3.003 3.338 -11.301 1.00 0.44 73 SER A CA 20
ATOM 34229 C C . SER A 1 70 ? -2.982 4.421 -10.223 1.00 0.49 73 SER A C 20
ATOM 34230 O O . SER A 1 70 ? -4.027 4.902 -9.785 1.00 0.71 73 SER A O 20
ATOM 34238 N N . GLY A 1 71 ? -1.783 4.801 -9.798 1.00 0.41 74 GLY A N 20
ATOM 34239 C CA . GLY A 1 71 ? -1.647 5.754 -8.714 1.00 0.54 74 GLY A CA 20
ATOM 34240 C C . GLY A 1 71 ? -1.993 5.142 -7.372 1.00 0.45 74 GLY A C 20
ATOM 34241 O O . GLY A 1 71 ? -2.395 5.839 -6.447 1.00 0.49 74 GLY A O 20
ATOM 34245 N N . GLY A 1 72 ? -1.847 3.828 -7.274 1.00 0.35 75 GLY A N 20
ATOM 34246 C CA . GLY A 1 72 ? -2.188 3.123 -6.053 1.00 0.32 75 GLY A CA 20
ATOM 34247 C C . GLY A 1 72 ? -3.662 2.805 -5.982 1.00 0.20 75 GLY A C 20
ATOM 34248 O O . GLY A 1 72 ? -4.084 1.898 -5.260 1.00 0.21 75 GLY A O 20
ATOM 34252 N N . ASP A 1 73 ? -4.436 3.540 -6.760 1.00 0.35 76 ASP A N 20
ATOM 34253 C CA . ASP A 1 73 ? -5.883 3.433 -6.749 1.00 0.39 76 ASP A CA 20
ATOM 34254 C C . ASP A 1 73 ? -6.328 2.157 -7.421 1.00 0.32 76 ASP A C 20
ATOM 34255 O O . ASP A 1 73 ? -5.848 1.813 -8.502 1.00 0.36 76 ASP A O 20
ATOM 34264 N N . LEU A 1 74 ? -7.230 1.453 -6.782 1.00 0.32 77 LEU A N 20
ATOM 34265 C CA . LEU A 1 74 ? -7.810 0.272 -7.371 1.00 0.30 77 LEU A CA 20
ATOM 34266 C C . LEU A 1 74 ? -9.287 0.480 -7.597 1.00 0.32 77 LEU A C 20
ATOM 34267 O O . LEU A 1 74 ? -9.890 1.416 -7.069 1.00 0.35 77 LEU A O 20
ATOM 34283 N N . GLY A 1 75 ? -9.846 -0.376 -8.408 1.00 0.37 78 GLY A N 20
ATOM 34284 C CA . GLY A 1 75 ? -11.266 -0.347 -8.673 1.00 0.39 78 GLY A CA 20
ATOM 34285 C C . GLY A 1 75 ? -12.053 -1.061 -7.597 1.00 0.34 78 GLY A C 20
ATOM 34286 O O . GLY A 1 75 ? -11.597 -1.179 -6.457 1.00 0.44 78 GLY A O 20
ATOM 34290 N N . PHE A 1 76 ? -13.231 -1.542 -7.950 1.00 0.47 79 PHE A N 20
ATOM 34291 C CA . PHE A 1 76 ? -14.076 -2.235 -6.997 1.00 0.46 79 PHE A CA 20
ATOM 34292 C C . PHE A 1 76 ? -13.686 -3.703 -6.891 1.00 0.45 79 PHE A C 20
ATOM 34293 O O . PHE A 1 76 ? -13.242 -4.314 -7.864 1.00 0.61 79 PHE A O 20
ATOM 34310 N N . PHE A 1 77 ? -13.859 -4.256 -5.702 1.00 0.40 80 PHE A N 20
ATOM 34311 C CA . PHE A 1 77 ? -13.484 -5.628 -5.413 1.00 0.45 80 PHE A CA 20
ATOM 34312 C C . PHE A 1 77 ? -14.443 -6.185 -4.388 1.00 0.46 80 PHE A C 20
ATOM 34313 O O . PHE A 1 77 ? -15.173 -5.437 -3.749 1.00 0.55 80 PHE A O 20
ATOM 34330 N N . SER A 1 78 ? -14.434 -7.484 -4.228 1.00 0.50 81 SER A N 20
ATO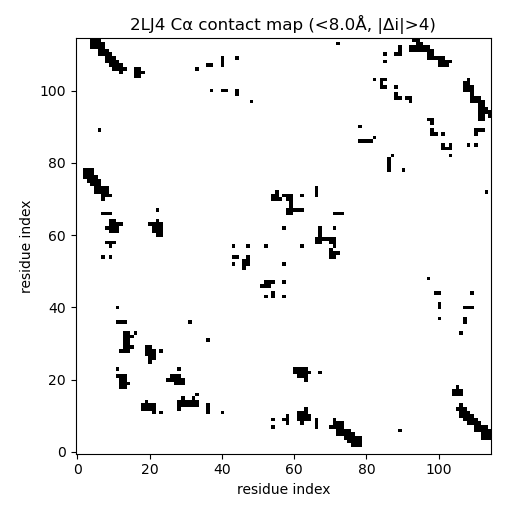M 34331 C CA . SER A 1 78 ? -15.334 -8.130 -3.296 1.00 0.55 81 SER A CA 20
ATOM 34332 C C . SER A 1 78 ? -14.667 -8.235 -1.928 1.00 0.52 81 SER A C 20
ATOM 34333 O O . SER A 1 78 ? -13.442 -8.304 -1.835 1.00 0.54 81 SER A O 20
ATOM 34341 N N . SER A 1 79 ? -15.465 -8.209 -0.873 1.00 0.59 82 SER A N 20
ATOM 34342 C CA . SER A 1 79 ? -14.943 -8.351 0.476 1.00 0.63 82 SER A CA 20
ATOM 34343 C C . SER A 1 79 ? -14.201 -9.677 0.629 1.00 0.59 82 SER A C 20
ATOM 34344 O O . SER A 1 79 ? -14.808 -10.747 0.596 1.00 0.63 82 SER A O 20
ATOM 34352 N N . GLY A 1 80 ? -12.889 -9.599 0.795 1.00 0.58 83 GLY A N 20
ATOM 34353 C CA . GLY A 1 80 ? -12.085 -10.798 0.895 1.00 0.62 83 GLY A CA 20
ATOM 34354 C C . GLY A 1 80 ? -11.396 -11.146 -0.411 1.00 0.64 83 GLY A C 20
ATOM 34355 O O . GLY A 1 80 ? -10.963 -12.278 -0.608 1.00 0.79 83 GLY A O 20
ATOM 34359 N N . GLU A 1 81 ? -11.301 -10.173 -1.311 1.00 0.58 84 GLU A N 20
ATOM 34360 C CA . GLU A 1 81 ? -10.696 -10.393 -2.620 1.00 0.62 84 GLU A CA 20
ATOM 34361 C C . GLU A 1 81 ? -9.259 -9.854 -2.659 1.00 0.58 84 GLU A C 20
ATOM 34362 O O . GLU A 1 81 ? -8.686 -9.644 -3.733 1.00 0.87 84 GLU A O 20
ATOM 34374 N N . MET A 1 82 ? -8.670 -9.637 -1.489 1.00 0.47 85 MET A N 20
ATOM 34375 C CA . MET A 1 82 ? -7.330 -9.066 -1.414 1.00 0.44 85 MET A CA 20
ATOM 34376 C C . MET A 1 82 ? -6.397 -9.964 -0.615 1.00 0.47 85 MET A C 20
ATOM 34377 O O . MET A 1 82 ? -5.963 -11.010 -1.095 1.00 0.73 85 MET A O 20
ATOM 34391 N N . MET A 1 83 ? -6.100 -9.543 0.605 1.00 0.33 86 MET A N 20
ATOM 34392 C CA . MET A 1 83 ? -5.295 -10.320 1.532 1.00 0.35 86 MET A CA 20
ATOM 34393 C C . MET A 1 83 ? -5.880 -10.154 2.917 1.00 0.40 86 MET A C 20
ATOM 34394 O O . MET A 1 83 ? -6.491 -9.121 3.196 1.00 0.76 86 MET A O 20
ATOM 34408 N N . LYS A 1 84 ? -5.692 -11.141 3.775 1.00 0.32 87 LYS A N 20
ATOM 34409 C CA . LYS A 1 84 ? -6.290 -11.127 5.106 1.00 0.32 87 LYS A CA 20
ATOM 34410 C C . LYS A 1 84 ? -6.022 -9.814 5.864 1.00 0.27 87 LYS A C 20
ATOM 34411 O O . LYS A 1 84 ? -6.975 -9.142 6.255 1.00 0.27 87 LYS A O 20
ATOM 34430 N N . PRO A 1 85 ? -4.750 -9.397 6.059 1.00 0.26 88 PRO A N 20
ATOM 34431 C CA . PRO A 1 85 ? -4.450 -8.198 6.846 1.00 0.25 88 PRO A CA 20
ATOM 34432 C C . PRO A 1 85 ? -4.711 -6.920 6.058 1.00 0.22 88 PRO A C 20
ATOM 34433 O O . PRO A 1 85 ? -5.035 -5.875 6.624 1.00 0.25 88 PRO A O 20
ATOM 34444 N N . PHE A 1 86 ? -4.587 -7.033 4.741 1.00 0.19 89 PHE A N 20
ATOM 34445 C CA . PHE A 1 86 ? -4.785 -5.913 3.833 1.00 0.17 89 PHE A CA 20
ATOM 34446 C C . PHE A 1 86 ? -6.251 -5.500 3.833 1.00 0.18 89 PHE A C 20
ATOM 34447 O O . PHE A 1 86 ? -6.584 -4.364 4.148 1.00 0.17 89 PHE A O 20
ATOM 34464 N N . GLU A 1 87 ? -7.114 -6.457 3.518 1.00 0.21 90 GLU A N 20
ATOM 34465 C CA . GLU A 1 87 ? -8.550 -6.222 3.432 1.00 0.24 90 GLU A CA 20
ATOM 34466 C C . GLU A 1 87 ? -9.104 -5.866 4.799 1.00 0.25 90 GLU A C 20
ATOM 34467 O O . GLU A 1 87 ? -9.969 -5.002 4.925 1.00 0.27 90 GLU A O 20
ATOM 34479 N N . ASP A 1 88 ? -8.578 -6.528 5.816 1.00 0.25 91 ASP A N 20
ATOM 34480 C CA . ASP A 1 88 ? -8.965 -6.252 7.193 1.00 0.29 91 ASP A CA 20
ATOM 34481 C C . ASP A 1 88 ? -8.727 -4.784 7.534 1.00 0.25 91 ASP A C 20
ATOM 34482 O O . ASP A 1 88 ? -9.489 -4.181 8.286 1.00 0.30 91 ASP A O 20
ATOM 34491 N N . ALA A 1 89 ? -7.676 -4.210 6.958 1.00 0.20 92 ALA A N 20
ATOM 34492 C CA . ALA A 1 89 ? -7.374 -2.803 7.167 1.00 0.19 92 ALA A CA 20
ATOM 34493 C C . ALA A 1 89 ? -8.270 -1.925 6.301 1.00 0.18 92 ALA A C 20
ATOM 34494 O O . ALA A 1 89 ? -8.564 -0.787 6.659 1.00 0.21 92 ALA A O 20
ATOM 34501 N N . VAL A 1 90 ? -8.724 -2.476 5.178 1.00 0.18 93 VAL A N 20
ATOM 34502 C CA . VAL A 1 90 ? -9.565 -1.740 4.242 1.00 0.19 93 VAL A CA 20
ATOM 34503 C C . VAL A 1 90 ? -10.958 -1.558 4.827 1.00 0.19 93 VAL A C 20
ATOM 34504 O O . VAL A 1 90 ? -11.591 -0.519 4.658 1.00 0.20 93 VAL A O 20
ATOM 34517 N N . ARG A 1 91 ? -11.425 -2.576 5.533 1.00 0.23 94 ARG A N 20
ATOM 34518 C CA . ARG A 1 91 ? -12.733 -2.521 6.157 1.00 0.27 94 ARG A CA 20
ATOM 34519 C C . ARG A 1 91 ? -12.649 -1.795 7.496 1.00 0.25 94 ARG A C 20
ATOM 34520 O O . ARG A 1 91 ? -13.658 -1.579 8.165 1.00 0.32 94 ARG A O 20
ATOM 34541 N N . ALA A 1 92 ? -11.438 -1.406 7.874 1.00 0.23 95 ALA A N 20
ATOM 34542 C CA . ALA A 1 92 ? -11.212 -0.754 9.154 1.00 0.25 95 ALA A CA 20
ATOM 34543 C C . ALA A 1 92 ? -11.162 0.763 9.003 1.00 0.26 95 ALA A C 20
ATOM 34544 O O . ALA A 1 92 ? -10.800 1.478 9.938 1.00 0.47 95 ALA A O 20
ATOM 34551 N N . LEU A 1 93 ? -11.520 1.252 7.824 1.00 0.19 96 LEU A N 20
ATOM 34552 C CA . LEU A 1 93 ? -11.541 2.685 7.566 1.00 0.19 96 LEU A CA 20
ATOM 34553 C C . LEU A 1 93 ? -12.690 3.068 6.646 1.00 0.21 96 LEU A C 20
ATOM 34554 O O . LEU A 1 93 ? -13.148 2.269 5.826 1.00 0.28 96 LEU A O 20
ATOM 34570 N N . LYS A 1 94 ? -13.164 4.293 6.814 1.00 0.24 97 LYS A N 20
ATOM 34571 C CA . LYS A 1 94 ? -14.216 4.841 5.978 1.00 0.31 97 LYS A CA 20
ATOM 34572 C C . LYS A 1 94 ? -13.591 5.571 4.788 1.00 0.28 97 LYS A C 20
ATOM 34573 O O . LYS A 1 94 ? -12.371 5.718 4.716 1.00 0.25 97 LYS A O 20
ATOM 34592 N N . ILE A 1 95 ? -14.430 5.987 3.853 1.00 0.32 98 ILE A N 20
ATOM 34593 C CA . ILE A 1 95 ? -14.014 6.758 2.690 1.00 0.32 98 ILE A CA 20
ATOM 34594 C C . ILE A 1 95 ? -13.082 7.904 3.100 1.00 0.32 98 ILE A C 20
ATOM 34595 O O . ILE A 1 95 ? -13.448 8.755 3.913 1.00 0.37 98 ILE A O 20
ATOM 34611 N N . GLY A 1 96 ? -11.872 7.895 2.558 1.00 0.30 99 GLY A N 20
ATOM 34612 C CA . GLY A 1 96 ? -10.934 8.968 2.821 1.00 0.32 99 GLY A CA 20
ATOM 34613 C C . GLY A 1 96 ? -9.936 8.637 3.912 1.00 0.32 99 GLY A C 20
ATOM 34614 O O . GLY A 1 96 ? -8.970 9.375 4.119 1.00 0.46 99 GLY A O 20
ATOM 34618 N N . ASP A 1 97 ? -10.148 7.529 4.610 1.00 0.21 100 ASP A N 20
ATOM 34619 C CA . ASP A 1 97 ? -9.269 7.156 5.708 1.00 0.19 100 ASP A CA 20
ATOM 34620 C C . ASP A 1 97 ? -8.167 6.232 5.233 1.00 0.15 100 ASP A C 20
ATOM 34621 O O . ASP A 1 97 ? -8.392 5.369 4.385 1.00 0.15 100 ASP A O 20
ATOM 34630 N N . ILE A 1 98 ? -6.975 6.428 5.782 1.00 0.18 101 ILE A N 20
ATOM 34631 C CA . ILE A 1 98 ? -5.810 5.634 5.417 1.00 0.16 101 ILE A CA 20
ATOM 34632 C C . ILE A 1 98 ? -5.406 4.747 6.589 1.00 0.16 101 ILE A C 20
ATOM 34633 O O . ILE A 1 98 ? -5.557 5.134 7.750 1.00 0.18 101 ILE A O 20
ATOM 34649 N N . SER A 1 99 ? -4.905 3.566 6.284 1.00 0.16 102 SER A N 20
ATOM 34650 C CA . SER A 1 99 ? -4.492 2.621 7.303 1.00 0.19 102 SER A CA 20
ATOM 34651 C C . SER A 1 99 ? -3.033 2.844 7.674 1.00 0.18 102 SER A C 20
ATOM 34652 O O . SER A 1 99 ? -2.248 3.344 6.864 1.00 0.22 102 SER A O 20
ATOM 34660 N N . PRO A 1 100 ? -2.655 2.498 8.909 1.00 0.21 103 PRO A N 20
ATOM 34661 C CA . PRO A 1 100 ? -1.257 2.500 9.327 1.00 0.23 103 PRO A CA 20
ATOM 34662 C C . PRO A 1 100 ? -0.474 1.390 8.632 1.00 0.20 103 PRO A C 20
ATOM 34663 O O . PRO A 1 100 ? -1.068 0.506 8.011 1.00 0.27 103 PRO A O 20
ATOM 34674 N N . ILE A 1 101 ? 0.852 1.462 8.722 1.00 0.17 104 ILE A N 20
ATOM 34675 C CA . ILE A 1 101 ? 1.743 0.455 8.131 1.00 0.15 104 ILE A CA 20
ATOM 34676 C C . ILE A 1 101 ? 1.279 -0.974 8.436 1.00 0.14 104 ILE A C 20
ATOM 34677 O O . ILE A 1 101 ? 1.439 -1.464 9.556 1.00 0.20 104 ILE A O 20
ATOM 34693 N N . VAL A 1 102 ? 0.708 -1.632 7.435 1.00 0.13 105 VAL A N 20
ATOM 34694 C CA . VAL A 1 102 ? 0.268 -3.016 7.564 1.00 0.15 105 VAL A CA 20
ATOM 34695 C C . VAL A 1 102 ? 1.141 -3.930 6.703 1.00 0.15 105 VAL A C 20
ATOM 34696 O O . VAL A 1 102 ? 1.254 -3.741 5.491 1.00 0.17 105 VAL A O 20
ATOM 34709 N N . GLN A 1 103 ? 1.786 -4.898 7.340 1.00 0.18 106 GLN A N 20
ATOM 34710 C CA . GLN A 1 103 ? 2.646 -5.831 6.630 1.00 0.20 106 GLN A CA 20
ATOM 34711 C C . GLN A 1 103 ? 1.840 -6.996 6.071 1.00 0.23 106 GLN A C 20
ATOM 34712 O O . GLN A 1 103 ? 0.754 -7.314 6.559 1.00 0.29 106 GLN A O 20
ATOM 34726 N N . THR A 1 104 ? 2.383 -7.617 5.043 1.00 0.22 107 THR A N 20
ATOM 34727 C CA . THR A 1 104 ? 1.777 -8.779 4.427 1.00 0.27 107 THR A CA 20
ATOM 34728 C C . THR A 1 104 ? 2.806 -9.891 4.288 1.00 0.34 107 THR A C 20
ATOM 34729 O O . THR A 1 104 ? 3.925 -9.762 4.787 1.00 0.37 107 THR A O 20
ATOM 34740 N N . ASP A 1 105 ? 2.431 -10.971 3.612 1.00 0.40 108 ASP A N 20
ATOM 34741 C CA . ASP A 1 105 ? 3.348 -12.079 3.365 1.00 0.49 108 ASP A CA 20
ATOM 34742 C C . ASP A 1 105 ? 4.598 -11.598 2.651 1.00 0.45 108 ASP A C 20
ATOM 34743 O O . ASP A 1 105 ? 5.715 -11.902 3.065 1.00 0.53 108 ASP A O 20
ATOM 34752 N N . SER A 1 106 ? 4.406 -10.836 1.584 1.00 0.39 109 SER A N 20
ATOM 34753 C CA . SER A 1 106 ? 5.526 -10.373 0.792 1.00 0.43 109 SER A CA 20
ATOM 34754 C C . SER A 1 106 ? 6.128 -9.110 1.399 1.00 0.53 109 SER A C 20
ATOM 34755 O O . SER A 1 106 ? 7.271 -9.133 1.829 1.00 1.09 109 SER A O 20
ATOM 34763 N N . GLY A 1 107 ? 5.361 -8.032 1.512 1.00 0.22 110 GLY A N 20
ATOM 34764 C CA . GLY A 1 107 ? 5.955 -6.798 1.960 1.00 0.19 110 GLY A CA 20
ATOM 34765 C C . GLY A 1 107 ? 5.029 -5.934 2.781 1.00 0.16 110 GLY A C 20
ATOM 34766 O O . GLY A 1 107 ? 4.344 -6.410 3.683 1.00 0.24 110 GLY A O 20
ATOM 34770 N N . LEU A 1 108 ? 4.998 -4.665 2.432 1.00 0.12 111 LEU A N 20
ATOM 34771 C CA . LEU A 1 108 ? 4.342 -3.641 3.238 1.00 0.11 111 LEU A CA 20
ATOM 34772 C C . LEU A 1 108 ? 3.213 -2.975 2.474 1.00 0.11 111 LEU A C 20
ATOM 34773 O O . LEU A 1 108 ? 3.264 -2.871 1.249 1.00 0.13 111 LEU A O 20
ATOM 34789 N N . HIS A 1 109 ? 2.200 -2.516 3.196 1.00 0.11 112 HIS A N 20
ATOM 34790 C CA . HIS A 1 109 ? 1.064 -1.851 2.573 1.00 0.12 112 HIS A CA 20
ATOM 34791 C C . HIS A 1 109 ? 0.517 -0.723 3.440 1.00 0.14 112 HIS A C 20
ATOM 34792 O O . HIS A 1 109 ? 0.634 -0.746 4.663 1.00 0.22 112 HIS A O 20
ATOM 34807 N N . ILE A 1 110 ? -0.038 0.279 2.776 1.00 0.12 113 ILE A N 20
ATOM 34808 C CA . ILE A 1 110 ? -0.964 1.219 3.388 1.00 0.13 113 ILE A CA 20
ATOM 34809 C C . ILE A 1 110 ? -2.139 1.389 2.437 1.00 0.12 113 ILE A C 20
ATOM 34810 O O . ILE A 1 110 ? -1.941 1.459 1.221 1.00 0.14 113 ILE A O 20
ATOM 34826 N N . ILE A 1 111 ? -3.352 1.402 2.964 1.00 0.11 114 ILE A N 20
ATOM 34827 C CA . ILE A 1 111 ? -4.533 1.452 2.117 1.00 0.11 114 ILE A CA 20
ATOM 34828 C C . ILE A 1 111 ? -5.488 2.544 2.583 1.00 0.11 114 ILE A C 20
ATOM 34829 O O . ILE A 1 111 ? -5.602 2.807 3.776 1.00 0.12 114 ILE A O 20
ATOM 34845 N N . LYS A 1 112 ? -6.156 3.188 1.636 1.00 0.13 115 LYS A N 20
ATOM 34846 C CA . LYS A 1 112 ? -7.199 4.146 1.959 1.00 0.14 115 LYS A CA 20
ATOM 34847 C C . LYS A 1 112 ? -8.475 3.763 1.219 1.00 0.15 115 LYS A C 20
ATOM 34848 O O . LYS A 1 112 ? -8.420 3.286 0.082 1.00 0.16 115 LYS A O 20
ATOM 34867 N N . ARG A 1 113 ? -9.618 3.941 1.862 1.00 0.15 116 ARG A N 20
ATOM 34868 C CA . ARG A 1 113 ? -10.886 3.569 1.248 1.00 0.17 116 ARG A CA 20
ATOM 34869 C C . ARG A 1 113 ? -11.416 4.681 0.355 1.00 0.19 116 ARG A C 20
ATOM 34870 O O . ARG A 1 113 ? -11.506 5.840 0.762 1.00 0.22 116 ARG A O 20
ATOM 34891 N N . LEU A 1 114 ? -11.756 4.308 -0.865 1.00 0.22 117 LEU A N 20
ATOM 34892 C CA . LEU A 1 114 ? -12.272 5.244 -1.851 1.00 0.27 117 LEU A CA 20
ATOM 34893 C C . LEU A 1 114 ? -13.793 5.193 -1.886 1.00 0.29 117 LEU A C 20
ATOM 34894 O O . LEU A 1 114 ? -14.458 6.222 -2.017 1.00 0.37 117 LEU A O 20
ATOM 34910 N N . ALA A 1 115 ? -14.331 3.987 -1.772 1.00 0.26 118 ALA A N 20
ATOM 34911 C CA . ALA A 1 115 ? -15.769 3.774 -1.802 1.00 0.30 118 ALA A CA 20
ATOM 34912 C C . ALA A 1 115 ? -16.120 2.451 -1.142 1.00 0.30 118 ALA A C 20
ATOM 34913 O O . ALA A 1 115 ? -15.892 1.401 -1.766 1.00 1.10 118 ALA A O 20
#